Protein 7D5K (pdb70)

B-factor: mean 66.74, std 31.31, range [18.76, 143.34]

Structure (mmCIF, N/CA/C/O backbone):
data_7D5K
#
_entry.id   7D5K
#
loop_
_entity.id
_entity.type
_entity.pdbx_description
1 polymer 'Cellulose synthase'
2 branched beta-D-glucopyranose-(1-4)-beta-D-glucopyranose
#
loop_
_atom_site.group_PDB
_atom_site.id
_atom_site.type_symbol
_atom_site.label_atom_id
_atom_site.label_alt_id
_atom_site.label_comp_id
_atom_site.label_asym_id
_atom_site.label_entity_id
_atom_site.label_seq_id
_atom_site.pdbx_PDB_ins_code
_atom_site.Cartn_x
_atom_site.Cartn_y
_atom_site.Cartn_z
_atom_site.occupancy
_atom_site.B_iso_or_equiv
_atom_site.auth_seq_id
_atom_site.auth_comp_id
_atom_site.auth_asym_id
_atom_site.auth_atom_id
_atom_site.pdbx_PDB_model_num
ATOM 1 N N . ALA A 1 235 ? 200.90000 163.40900 169.39300 1.000 91.59344 235 ALA A N 1
ATOM 2 C CA . ALA A 1 235 ? 200.69800 164.70100 170.03800 1.000 91.59344 235 ALA A CA 1
ATOM 3 C C . ALA A 1 235 ? 200.72900 165.83400 169.01700 1.000 91.59344 235 ALA A C 1
ATOM 4 O O . ALA A 1 235 ? 200.09800 166.87300 169.21000 1.000 91.59344 235 ALA A O 1
ATOM 6 N N . ARG A 1 236 ? 201.46700 165.62800 167.93000 1.000 92.14770 236 ARG A N 1
ATOM 7 C CA . ARG A 1 236 ? 201.62800 166.64100 166.89700 1.000 92.14770 236 ARG A CA 1
ATOM 8 C C . ARG A 1 236 ? 200.80900 166.35600 165.64500 1.000 92.14770 236 ARG A C 1
ATOM 9 O O . ARG A 1 236 ? 201.05700 166.97900 164.60700 1.000 92.14770 236 ARG A O 1
ATOM 17 N N . GLN A 1 237 ? 199.85200 165.43500 165.71000 1.000 76.53278 237 GLN A N 1
ATOM 18 C CA . GLN A 1 237 ? 199.01700 165.16500 164.55300 1.000 76.53278 237 GLN A CA 1
ATOM 19 C C . GLN A 1 237 ? 198.07700 166.34300 164.30900 1.000 76.53278 237 GLN A C 1
ATOM 20 O O . GLN A 1 237 ? 197.71900 167.06700 165.24300 1.000 76.53278 237 GLN A O 1
ATOM 26 N N . PRO A 1 238 ? 197.67000 166.56800 163.06500 1.000 64.45878 238 PRO A N 1
ATOM 27 C CA . PRO A 1 238 ? 196.51600 167.43600 162.82000 1.000 64.45878 238 PRO A CA 1
ATOM 28 C C . PRO A 1 238 ? 195.24500 166.78300 163.34100 1.000 64.45878 238 PRO A C 1
ATOM 29 O O . PRO A 1 238 ? 195.11200 165.55900 163.39200 1.000 64.45878 238 PRO A O 1
ATOM 33 N N . LEU A 1 239 ? 194.29800 167.62500 163.73700 1.000 51.10405 239 LEU A N 1
ATOM 34 C CA . LEU A 1 239 ? 193.00800 167.14600 164.21200 1.000 51.10405 239 LEU A CA 1
ATOM 35 C C . LEU A 1 239 ? 191.99200 166.96300 163.09300 1.000 51.10405 239 LEU A C 1
ATOM 36 O O . LEU A 1 239 ? 190.81900 166.70500 163.37700 1.000 51.10405 239 LEU A O 1
ATOM 41 N N . SER A 1 240 ? 192.40900 167.09300 161.83600 1.000 47.92361 240 SER A N 1
ATOM 42 C CA . SER A 1 240 ? 191.54400 166.80800 160.69800 1.000 47.92361 240 SER A CA 1
ATOM 43 C C . SER A 1 240 ? 192.42400 166.58700 159.47700 1.000 47.92361 240 SER A C 1
ATOM 44 O O . SER A 1 240 ? 193.59300 166.97900 159.45400 1.000 47.92361 240 SER A O 1
ATOM 47 N N . ARG A 1 241 ? 191.85400 165.95000 158.45700 1.000 51.49749 241 ARG A N 1
ATOM 48 C CA . ARG A 1 241 ? 192.58300 165.76900 157.21300 1.000 51.49749 241 ARG A CA 1
ATOM 49 C C . ARG A 1 241 ? 191.62900 165.92900 156.03900 1.000 51.49749 241 ARG A C 1
ATOM 50 O O . ARG A 1 241 ? 190.47200 165.49100 156.08300 1.000 51.49749 241 ARG A O 1
ATOM 58 N N . LYS A 1 242 ? 192.14400 166.56500 154.98700 1.000 45.78756 242 LYS A N 1
ATOM 59 C CA . LYS A 1 242 ? 191.44100 166.78400 153.72800 1.000 45.78756 242 LYS A CA 1
ATOM 60 C C . LYS A 1 242 ? 191.88100 165.69700 152.75500 1.000 45.78756 242 LYS A C 1
ATOM 61 O O . LYS A 1 242 ? 193.02700 165.69000 152.29800 1.000 45.78756 242 LYS A O 1
ATOM 67 N N . VAL A 1 243 ? 190.97100 164.77700 152.44800 1.000 52.79875 243 VAL A N 1
ATOM 68 C CA . VAL A 1 243 ? 191.22500 163.70600 151.49000 1.000 52.79875 243 VAL A CA 1
ATOM 69 C C . VAL A 1 243 ? 190.67700 164.14700 150.13300 1.000 52.79875 243 VAL A C 1
ATOM 70 O O . VAL A 1 243 ? 189.47600 164.46500 150.03400 1.000 52.79875 243 VAL A O 1
ATOM 74 N N . PRO A 1 244 ? 191.50200 164.22000 149.09300 1.000 58.15656 244 PRO A N 1
ATOM 75 C CA . PRO A 1 244 ? 190.97500 164.46700 147.75200 1.000 58.15656 244 PRO A CA 1
ATOM 76 C C . PRO A 1 244 ? 190.18900 163.26600 147.25200 1.000 58.15656 244 PRO A C 1
ATOM 77 O O . PRO A 1 244 ? 190.38100 162.13200 147.69600 1.000 58.15656 244 PRO A O 1
ATOM 81 N N . ILE A 1 245 ? 189.27400 163.53800 146.31800 1.000 68.03326 245 ILE A N 1
ATOM 82 C CA . ILE A 1 245 ? 188.54000 162.45800 145.67700 1.000 68.03326 245 ILE A CA 1
ATOM 83 C C . ILE A 1 245 ? 189.53200 161.55100 144.95200 1.000 68.03326 245 ILE A C 1
ATOM 84 O O . ILE A 1 245 ? 190.57100 162.00300 144.45200 1.000 68.03326 245 ILE A O 1
ATOM 89 N N . ALA A 1 246 ? 189.22100 160.25500 144.91800 1.000 76.79599 246 ALA A N 1
ATOM 90 C CA . ALA A 1 246 ? 190.13200 159.27200 144.34500 1.000 76.79599 246 ALA A CA 1
ATOM 91 C C . ALA A 1 246 ? 190.49300 159.64000 142.91200 1.000 76.79599 246 ALA A C 1
ATOM 92 O O . ALA A 1 246 ? 189.62800 160.01400 142.11500 1.000 76.79599 246 ALA A O 1
ATOM 94 N N . SER A 1 247 ? 191.78700 159.53500 142.59100 1.000 82.28435 247 SER A N 1
ATOM 95 C CA . SER A 1 247 ? 192.27700 159.98700 141.29300 1.000 82.28435 247 SER A CA 1
ATOM 96 C C . SER A 1 247 ? 191.65800 159.20100 140.14500 1.000 82.28435 247 SER A C 1
ATOM 97 O O . SER A 1 247 ? 191.45500 159.75100 139.05600 1.000 82.28435 247 SER A O 1
ATOM 100 N N . SER A 1 248 ? 191.35700 157.92000 140.36200 1.000 85.54432 248 SER A N 1
ATOM 101 C CA . SER A 1 248 ? 190.75300 157.11600 139.30500 1.000 85.54432 248 SER A CA 1
ATOM 102 C C . SER A 1 248 ? 189.32700 157.56500 139.01000 1.000 85.54432 248 SER A C 1
ATOM 103 O O . SER A 1 248 ? 188.83800 157.40000 137.88600 1.000 85.54432 248 SER A O 1
ATOM 106 N N . LYS A 1 249 ? 188.64700 158.13500 140.00200 1.000 83.57340 249 LYS A N 1
ATOM 107 C CA . LYS A 1 249 ? 187.24200 158.50200 139.88100 1.000 83.57340 249 LYS A CA 1
ATOM 108 C C . LYS A 1 249 ? 187.02800 159.98600 139.59800 1.000 83.57340 249 LYS A C 1
ATOM 109 O O . LYS A 1 249 ? 185.94300 160.49900 139.89100 1.000 83.57340 249 LYS A O 1
ATOM 115 N N . ILE A 1 250 ? 188.01500 160.68500 139.04000 1.000 75.96019 250 ILE A N 1
ATOM 116 C CA . ILE A 1 250 ? 187.90900 162.13000 138.86600 1.000 75.96019 250 ILE A CA 1
ATOM 117 C C . ILE A 1 250 ? 188.56300 162.56900 137.56000 1.000 75.96019 250 ILE A C 1
ATOM 118 O O . ILE A 1 250 ? 188.09700 163.51000 136.90400 1.000 75.96019 250 ILE A O 1
ATOM 123 N N . ASN A 1 251 ? 189.64800 161.89700 137.17800 1.000 81.23187 251 ASN A N 1
ATOM 124 C CA . ASN A 1 251 ? 190.32400 162.23700 135.93000 1.000 81.23187 251 ASN A CA 1
ATOM 125 C C . ASN A 1 251 ? 189.44400 162.04500 134.70000 1.000 81.23187 251 ASN A C 1
ATOM 126 O O . ASN A 1 251 ? 189.46100 162.93100 133.82600 1.000 81.23187 251 ASN A O 1
ATOM 131 N N . PRO A 1 252 ? 188.69500 160.94400 134.54100 1.000 82.32302 252 PRO A N 1
ATOM 132 C CA . PRO A 1 252 ? 187.75400 160.88300 133.41000 1.000 82.32302 252 PRO A CA 1
ATOM 133 C C . PRO A 1 252 ? 186.72600 161.99800 133.43600 1.000 82.32302 252 PRO A C 1
ATOM 134 O O . PRO A 1 252 ? 186.34300 162.50700 132.37800 1.000 82.32302 252 PRO A O 1
ATOM 138 N N . TYR A 1 253 ? 186.27200 162.39600 134.62700 1.000 78.48802 253 TYR A N 1
ATOM 139 C CA . TYR A 1 253 ? 185.33800 163.51200 134.73900 1.000 78.48802 253 TYR A CA 1
ATOM 140 C C . TYR A 1 253 ? 185.94900 164.79900 134.19700 1.000 78.48802 253 TYR A C 1
ATOM 141 O O . TYR A 1 253 ? 185.31800 165.51700 133.40800 1.000 78.48802 253 TYR A O 1
ATOM 150 N N . ARG A 1 254 ? 187.19000 165.08900 134.58900 1.000 70.22939 254 ARG A N 1
ATOM 151 C CA . ARG A 1 254 ? 187.86800 166.28100 134.09100 1.000 70.22939 254 ARG A CA 1
ATOM 152 C C . ARG A 1 254 ? 188.07500 166.21400 132.58000 1.000 70.22939 254 ARG A C 1
ATOM 153 O O . ARG A 1 254 ? 187.88700 167.21500 131.87200 1.000 70.22939 254 ARG A O 1
ATOM 161 N N . MET A 1 255 ? 188.46100 165.04200 132.07000 1.000 78.24117 255 MET A N 1
ATOM 162 C CA . MET A 1 255 ? 188.68300 164.89700 130.63400 1.000 78.24117 255 MET A CA 1
ATOM 163 C C . MET A 1 255 ? 187.39100 165.09500 129.85000 1.000 78.24117 255 MET A C 1
ATOM 164 O O . MET A 1 255 ? 187.39400 165.72300 128.78500 1.000 78.24117 255 MET A O 1
ATOM 169 N N . VAL A 1 256 ? 186.27700 164.55900 130.35500 1.000 75.60066 256 VAL A N 1
ATOM 170 C CA . VAL A 1 256 ? 184.99500 164.75100 129.68500 1.000 75.60066 256 VAL A CA 1
ATOM 171 C C . VAL A 1 256 ? 184.58500 166.21700 129.72600 1.000 75.60066 256 VAL A C 1
ATOM 172 O O . VAL A 1 256 ? 184.01000 166.73700 128.76400 1.000 75.60066 256 VAL A O 1
ATOM 176 N N . ILE A 1 257 ? 184.87900 166.91100 130.82900 1.000 77.29158 257 ILE A N 1
ATOM 177 C CA . ILE A 1 257 ? 184.59200 168.34300 130.87500 1.000 77.29158 257 ILE A CA 1
ATOM 178 C C . ILE A 1 257 ? 185.37900 169.08500 129.79800 1.000 77.29158 257 ILE A C 1
ATOM 179 O O . ILE A 1 257 ? 184.83200 169.93900 129.08700 1.000 77.29158 257 ILE A O 1
ATOM 184 N N . VAL A 1 258 ? 186.66900 168.77100 129.65700 1.000 77.51977 258 VAL A N 1
ATOM 185 C CA . VAL A 1 258 ? 187.49000 169.44300 128.64900 1.000 77.51977 258 VAL A CA 1
ATOM 186 C C . VAL A 1 258 ? 186.97700 169.13800 127.24400 1.000 77.51977 258 VAL A C 1
ATOM 187 O O . VAL A 1 258 ? 186.88200 170.03000 126.38500 1.000 77.51977 258 VAL A O 1
ATOM 191 N N . ALA A 1 259 ? 186.64000 167.87100 126.98800 1.000 83.77740 259 ALA A N 1
ATOM 192 C CA . ALA A 1 259 ? 186.12900 167.48800 125.67600 1.000 83.77740 259 ALA A CA 1
ATOM 193 C C . ALA A 1 259 ? 184.81400 168.19200 125.37100 1.000 83.77740 259 ALA A C 1
ATOM 194 O O . ALA A 1 259 ? 184.58500 168.62900 124.23700 1.000 83.77740 259 ALA A O 1
ATOM 196 N N . ARG A 1 260 ? 183.93600 168.30600 126.36900 1.000 84.76934 260 ARG A N 1
ATOM 197 C CA . ARG A 1 260 ? 182.67500 169.01000 126.17400 1.000 84.76934 260 ARG A CA 1
ATOM 198 C C . ARG A 1 260 ? 182.91300 170.48300 125.88600 1.000 84.76934 260 ARG A C 1
ATOM 199 O O . ARG A 1 260 ? 182.21800 171.07900 125.05900 1.000 84.76934 260 ARG A O 1
ATOM 207 N N . LEU A 1 261 ? 183.89200 171.08900 126.56300 1.000 80.64698 261 LEU A N 1
ATOM 208 C CA . LEU A 1 261 ? 184.25800 172.47000 126.25900 1.000 80.64698 261 LEU A CA 1
ATOM 209 C C . LEU A 1 261 ? 184.66100 172.61900 124.79700 1.000 80.64698 261 LEU A C 1
ATOM 210 O O . LEU A 1 261 ? 184.17400 173.51300 124.09000 1.000 80.64698 261 LEU A O 1
ATOM 215 N N . LEU A 1 262 ? 185.54600 171.73700 124.32300 1.000 85.19182 262 LEU A N 1
ATOM 216 C CA . LEU A 1 262 ? 186.00600 171.83000 122.93800 1.000 85.19182 262 LEU A CA 1
ATOM 217 C C . LEU A 1 262 ? 184.86100 171.62200 121.95000 1.000 85.19182 262 LEU A C 1
ATOM 218 O O . LEU A 1 262 ? 184.73300 172.36500 120.96400 1.000 85.19182 262 LEU A O 1
ATOM 223 N N . ILE A 1 263 ? 184.01600 170.61800 122.19900 1.000 89.73851 263 ILE A N 1
ATOM 224 C CA . ILE A 1 263 ? 182.91100 170.32300 121.28800 1.000 89.73851 263 ILE A CA 1
ATOM 225 C C . ILE A 1 263 ? 181.92000 171.47900 121.26100 1.000 89.73851 263 ILE A C 1
ATOM 226 O O . ILE A 1 263 ? 181.41100 171.85800 120.20000 1.000 89.73851 263 ILE A O 1
ATOM 231 N N . LEU A 1 264 ? 181.62000 172.04800 122.43100 1.000 88.59602 264 LEU A N 1
ATOM 232 C CA . LEU A 1 264 ? 180.70500 173.18100 122.48900 1.000 88.59602 264 LEU A CA 1
ATOM 233 C C . LEU A 1 264 ? 181.26800 174.37700 121.73600 1.000 88.59602 264 LEU A C 1
ATOM 234 O O . LEU A 1 264 ? 180.53500 175.06300 121.01500 1.000 88.59602 264 LEU A O 1
ATOM 239 N N . ALA A 1 265 ? 182.57000 174.63800 121.88000 1.000 90.77482 265 ALA A N 1
ATOM 240 C CA . ALA A 1 265 ? 183.18100 175.74400 121.14900 1.000 90.77482 265 ALA A CA 1
ATOM 241 C C . ALA A 1 265 ? 183.08000 175.53100 119.64200 1.000 90.77482 265 ALA A C 1
ATOM 242 O O . ALA A 1 265 ? 182.72300 176.45100 118.89300 1.000 90.77482 265 ALA A O 1
ATOM 244 N N . PHE A 1 266 ? 183.38400 174.31500 119.17700 1.000 99.63542 266 PHE A N 1
ATOM 245 C CA . PHE A 1 266 ? 183.32000 174.04400 117.74100 1.000 99.63542 266 PHE A CA 1
ATOM 246 C C . PHE A 1 266 ? 181.89400 174.15200 117.21200 1.000 99.63542 266 PHE A C 1
ATOM 247 O O . PHE A 1 266 ? 181.66200 174.71800 116.13500 1.000 99.63542 266 PHE A O 1
ATOM 255 N N . PHE A 1 267 ? 180.92300 173.61800 117.95600 1.000 96.11599 267 PHE A N 1
ATOM 256 C CA . PHE A 1 267 ? 179.53100 173.69700 117.52700 1.000 96.11599 267 PHE A CA 1
ATOM 257 C C . PHE A 1 267 ? 179.04700 175.13900 117.50600 1.000 96.11599 267 PHE A C 1
ATOM 258 O O . PHE A 1 267 ? 178.27600 175.53600 116.62200 1.000 96.11599 267 PHE A O 1
ATOM 266 N N . LEU A 1 268 ? 179.48600 175.94100 118.47600 1.000 96.58755 268 LEU A N 1
ATOM 267 C CA . LEU A 1 268 ? 179.09400 177.34200 118.50500 1.000 96.58755 268 LEU A CA 1
ATOM 268 C C . LEU A 1 268 ? 179.68700 178.09100 117.31800 1.000 96.58755 268 LEU A C 1
ATOM 269 O O . LEU A 1 268 ? 179.02200 178.93900 116.71000 1.000 96.58755 268 LEU A O 1
ATOM 274 N N . ARG A 1 269 ? 180.93900 177.77700 116.96700 1.000 106.64306 269 ARG A N 1
ATOM 275 C CA . ARG A 1 269 ? 181.53800 178.34800 115.76400 1.000 106.64306 269 ARG A CA 1
ATOM 276 C C . ARG A 1 269 ? 180.73500 177.96400 114.52700 1.000 106.64306 269 ARG A C 1
ATOM 277 O O . ARG A 1 269 ? 180.49000 178.80100 113.64900 1.000 106.64306 269 ARG A O 1
ATOM 285 N N . TYR A 1 270 ? 180.32100 176.69700 114.44200 1.000 104.42295 270 TYR A N 1
ATOM 286 C CA . TYR A 1 270 ? 179.53300 176.25000 113.29700 1.000 104.42295 270 TYR A CA 1
ATOM 287 C C . TYR A 1 270 ? 178.21900 177.01700 113.20400 1.000 104.42295 270 TYR A C 1
ATOM 288 O O . TYR A 1 270 ? 177.80000 177.42300 112.11400 1.000 104.42295 270 TYR A O 1
ATOM 297 N N . ARG A 1 271 ? 177.55200 177.22000 114.34200 1.000 97.97386 271 ARG A N 1
ATOM 298 C CA . ARG A 1 271 ? 176.30700 177.98400 114.33300 1.000 97.97386 271 ARG A CA 1
ATOM 299 C C . ARG A 1 271 ? 176.54400 179.42600 113.90400 1.000 97.97386 271 ARG A C 1
ATOM 300 O O . ARG A 1 271 ? 175.75300 179.99200 113.14000 1.000 97.97386 271 ARG A O 1
ATOM 308 N N . ILE A 1 272 ? 177.62300 180.04100 114.39300 1.000 105.00980 272 ILE A N 1
ATOM 309 C CA . ILE A 1 272 ? 177.90600 181.43300 114.04900 1.000 105.00980 272 ILE A CA 1
ATOM 310 C C . ILE A 1 272 ? 178.16800 181.57100 112.55400 1.000 105.00980 272 ILE A C 1
ATOM 311 O O . ILE A 1 272 ? 177.66300 182.49000 111.89800 1.000 105.00980 272 ILE A O 1
ATOM 316 N N . LEU A 1 273 ? 178.96200 180.65500 111.99300 1.000 109.29918 273 LEU A N 1
ATOM 317 C CA . LEU A 1 273 ? 179.34300 180.76500 110.58700 1.000 109.29918 273 LEU A CA 1
ATOM 318 C C . LEU A 1 273 ? 178.13700 180.61000 109.66600 1.000 109.29918 273 LEU A C 1
ATOM 319 O O . LEU A 1 273 ? 177.99100 181.35300 108.68800 1.000 109.29918 273 LEU A O 1
ATOM 324 N N . ASN A 1 274 ? 177.26000 179.65300 109.96100 1.000 106.19408 274 ASN A N 1
ATOM 325 C CA . ASN A 1 274 ? 176.18100 179.29700 109.04600 1.000 106.19408 274 ASN A CA 1
ATOM 326 C C . ASN A 1 274 ? 174.98400 180.21600 109.25600 1.000 106.19408 274 ASN A C 1
ATOM 327 O O . ASN A 1 274 ? 174.44400 180.26400 110.36900 1.000 106.19408 274 ASN A O 1
ATOM 332 N N . PRO A 1 275 ? 174.53900 180.95300 108.23300 1.000 108.66337 275 PRO A N 1
ATOM 333 C CA . PRO A 1 275 ? 173.28400 181.70600 108.35700 1.000 108.66337 275 PRO A CA 1
ATOM 334 C C . PRO A 1 275 ? 172.07900 180.86100 107.97600 1.000 108.66337 275 PRO A C 1
ATOM 335 O O . PRO A 1 275 ? 172.16800 179.63000 107.94000 1.000 108.66337 275 PRO A O 1
ATOM 339 N N . VAL A 1 276 ? 170.94600 181.50500 107.69400 1.000 108.41016 276 VAL A N 1
ATOM 340 C CA . VAL A 1 276 ? 169.73000 180.79700 107.30200 1.000 108.41016 276 VAL A CA 1
ATOM 341 C C . VAL A 1 276 ? 169.11400 181.46200 106.07800 1.000 108.41016 276 VAL A C 1
ATOM 342 O O . VAL A 1 276 ? 168.52600 180.78700 105.22400 1.000 108.41016 276 VAL A O 1
ATOM 346 N N . HIS A 1 277 ? 169.22900 182.79000 105.99700 1.000 113.38084 277 HIS A N 1
ATOM 347 C CA . HIS A 1 277 ? 168.74100 183.58500 104.87100 1.000 113.38084 277 HIS A CA 1
ATOM 348 C C . HIS A 1 277 ? 167.21800 183.57700 104.76200 1.000 113.38084 277 HIS A C 1
ATOM 349 O O . HIS A 1 277 ? 166.60500 184.63100 104.56600 1.000 113.38084 277 HIS A O 1
ATOM 356 N N . ASP A 1 278 ? 166.60000 182.39700 104.87300 1.000 115.71245 278 ASP A N 1
ATOM 357 C CA . ASP A 1 278 ? 165.15000 182.30200 104.73100 1.000 115.71245 278 ASP A CA 1
ATOM 358 C C . ASP A 1 278 ? 164.43100 183.08900 105.82100 1.000 115.71245 278 ASP A C 1
ATOM 359 O O . ASP A 1 278 ? 163.45600 183.79800 105.54400 1.000 115.71245 278 ASP A O 1
ATOM 364 N N . ALA A 1 279 ? 164.89700 182.97700 107.06500 1.000 102.91643 279 ALA A N 1
ATOM 365 C CA . ALA A 1 279 ? 164.30200 183.71900 108.18100 1.000 102.91643 279 ALA A CA 1
ATOM 366 C C . ALA A 1 279 ? 165.37500 183.81100 109.27100 1.000 102.91643 279 ALA A C 1
ATOM 367 O O . ALA A 1 279 ? 165.66600 182.82600 109.94900 1.000 102.91643 279 ALA A O 1
ATOM 369 N N . ILE A 1 280 ? 165.94800 185.00700 109.42500 1.000 95.95770 280 ILE A N 1
ATOM 370 C CA . ILE A 1 280 ? 167.12500 185.15800 110.27600 1.000 95.95770 280 ILE A CA 1
ATOM 371 C C . ILE A 1 280 ? 166.74400 185.46500 111.71800 1.000 95.95770 280 ILE A C 1
ATOM 372 O O . ILE A 1 280 ? 167.56700 185.30900 112.62600 1.000 95.95770 280 ILE A O 1
ATOM 377 N N . GLY A 1 281 ? 165.51000 185.91300 111.95800 1.000 89.11816 281 GLY A N 1
ATOM 378 C CA . GLY A 1 281 ? 165.13400 186.30800 113.30900 1.000 89.11816 281 GLY A CA 1
ATOM 379 C C . GLY A 1 281 ? 165.13900 185.14900 114.28800 1.000 89.11816 281 GLY A C 1
ATOM 380 O O . GLY A 1 281 ? 165.72100 185.23500 115.37600 1.000 89.11816 281 GLY A O 1
ATOM 381 N N . LEU A 1 282 ? 164.48600 184.04500 113.91400 1.000 87.94096 282 LEU A N 1
ATOM 382 C CA . LEU A 1 282 ? 164.44600 182.87800 114.78900 1.000 87.94096 282 LEU A CA 1
ATOM 383 C C . LEU A 1 282 ? 165.84200 182.31000 115.00300 1.000 87.94096 282 LEU A C 1
ATOM 384 O O . LEU A 1 282 ? 166.19500 181.90900 116.11900 1.000 87.94096 282 LEU A O 1
ATOM 389 N N . TRP A 1 283 ? 166.64900 182.27000 113.94100 1.000 91.32388 283 TRP A N 1
ATOM 390 C CA . TRP A 1 283 ? 168.01500 181.77400 114.05600 1.000 91.32388 283 TRP A CA 1
ATOM 391 C C . TRP A 1 283 ? 168.83200 182.63100 115.01400 1.000 91.32388 283 TRP A C 1
ATOM 392 O O . TRP A 1 283 ? 169.57900 182.10900 115.84900 1.000 91.32388 283 TRP A O 1
ATOM 403 N N . LEU A 1 284 ? 168.70500 183.95600 114.90300 1.000 87.50100 284 LEU A N 1
ATOM 404 C CA . LEU A 1 284 ? 169.45000 184.84600 115.78600 1.000 87.50100 284 LEU A CA 1
ATOM 405 C C . LEU A 1 284 ? 169.01400 184.66800 117.23400 1.000 87.50100 284 LEU A C 1
ATOM 406 O O . LEU A 1 284 ? 169.85300 184.60600 118.14200 1.000 87.50100 284 LEU A O 1
ATOM 411 N N . THR A 1 285 ? 167.70400 184.56800 117.47000 1.000 88.93691 285 THR A N 1
ATOM 412 C CA . THR A 1 285 ? 167.22300 184.36200 118.83200 1.000 88.93691 285 THR A CA 1
ATOM 413 C C . THR A 1 285 ? 167.75400 183.05200 119.40400 1.000 88.93691 285 THR A C 1
ATOM 414 O O . THR A 1 285 ? 168.22900 183.00300 120.54700 1.000 88.93691 285 THR A O 1
ATOM 418 N N . SER A 1 286 ? 167.70700 181.98100 118.60600 1.000 85.54046 286 SER A N 1
ATOM 419 C CA . SER A 1 286 ? 168.17900 180.68300 119.07400 1.000 85.54046 286 SER A CA 1
ATOM 420 C C . SER A 1 286 ? 169.67600 180.68700 119.35500 1.000 85.54046 286 SER A C 1
ATOM 421 O O . SER A 1 286 ? 170.11500 180.12600 120.36800 1.000 85.54046 286 SER A O 1
ATOM 424 N N . VAL A 1 287 ? 170.47600 181.31100 118.48600 1.000 81.39329 287 VAL A N 1
ATOM 425 C CA . VAL A 1 287 ? 171.92000 181.30700 118.70700 1.000 81.39329 287 VAL A CA 1
ATOM 426 C C . VAL A 1 287 ? 172.26900 182.14400 119.93100 1.000 81.39329 287 VAL A C 1
ATOM 427 O O . VAL A 1 287 ? 173.16300 181.78600 120.70100 1.000 81.39329 287 VAL A O 1
ATOM 431 N N . ILE A 1 288 ? 171.56000 183.25700 120.14500 1.000 81.58821 288 ILE A N 1
ATOM 432 C CA . ILE A 1 288 ? 171.80500 184.05000 121.34900 1.000 81.58821 288 ILE A CA 1
ATOM 433 C C . ILE A 1 288 ? 171.46000 183.24800 122.59900 1.000 81.58821 288 ILE A C 1
ATOM 434 O O . ILE A 1 288 ? 172.21200 183.25100 123.58800 1.000 81.58821 288 ILE A O 1
ATOM 439 N N . CYS A 1 289 ? 170.32800 182.53900 122.57500 1.000 81.83294 289 CYS A N 1
ATOM 440 C CA . CYS A 1 289 ? 169.95300 181.71000 123.71500 1.000 81.83294 289 CYS A CA 1
ATOM 441 C C . CYS A 1 289 ? 171.01100 180.64800 123.99000 1.000 81.83294 289 CYS A C 1
ATOM 442 O O . CYS A 1 289 ? 171.36600 180.38900 125.14600 1.000 81.83294 289 CYS A O 1
ATOM 445 N N . GLU A 1 290 ? 171.53900 180.02900 122.93100 1.000 88.48940 290 GLU A N 1
ATOM 446 C CA . GLU A 1 290 ? 172.53000 178.97700 123.13100 1.000 88.48940 290 GLU A CA 1
ATOM 447 C C . GLU A 1 290 ? 173.87600 179.53600 123.59100 1.000 88.48940 290 GLU A C 1
ATOM 448 O O . GLU A 1 290 ? 174.57200 178.88300 124.37600 1.000 88.48940 290 GLU A O 1
ATOM 454 N N . ILE A 1 291 ? 174.25200 180.73900 123.14200 1.000 78.18889 291 ILE A N 1
ATOM 455 C CA . ILE A 1 291 ? 175.44200 181.39500 123.68700 1.000 78.18889 291 ILE A CA 1
ATOM 456 C C . ILE A 1 291 ? 175.28300 181.62300 125.18300 1.000 78.18889 291 ILE A C 1
ATOM 457 O O . ILE A 1 291 ? 176.20200 181.35900 125.97100 1.000 78.18889 291 ILE A O 1
ATOM 462 N N . TRP A 1 292 ? 174.12200 182.13400 125.59500 1.000 72.76734 292 TRP A N 1
ATOM 463 C CA . TRP A 1 292 ? 173.92300 182.39700 127.01600 1.000 72.76734 292 TRP A CA 1
ATOM 464 C C . TRP A 1 292 ? 173.93700 181.10000 127.81500 1.000 72.76734 292 TRP A C 1
ATOM 465 O O . TRP A 1 292 ? 174.49200 181.04500 128.92000 1.000 72.76734 292 TRP A O 1
ATOM 476 N N . PHE A 1 293 ? 173.34000 180.03900 127.26400 1.000 74.49543 293 PHE A N 1
ATOM 477 C CA . PHE A 1 293 ? 173.35800 178.74400 127.93600 1.000 74.49543 293 PHE A CA 1
ATOM 478 C C . PHE A 1 293 ? 174.78000 178.21100 128.07300 1.000 74.49543 293 PHE A C 1
ATOM 479 O O . PHE A 1 293 ? 175.14200 177.65000 129.11400 1.000 74.49543 293 PHE A O 1
ATOM 487 N N . ALA A 1 294 ? 175.59900 178.37100 127.03100 1.000 69.64123 294 ALA A N 1
ATOM 488 C CA . ALA A 1 294 ? 176.98800 177.92600 127.09900 1.000 69.64123 294 ALA A CA 1
ATOM 489 C C . ALA A 1 294 ? 177.76600 178.70000 128.15600 1.000 69.64123 294 ALA A C 1
ATOM 490 O O . ALA A 1 294 ? 178.56100 178.12100 128.90600 1.000 69.64123 294 ALA A O 1
ATOM 492 N N . PHE A 1 295 ? 177.55700 180.01800 128.22200 1.000 75.33663 295 PHE A N 1
ATOM 493 C CA . PHE A 1 295 ? 178.23600 180.81600 129.24100 1.000 75.33663 295 PHE A CA 1
ATOM 494 C C . PHE A 1 295 ? 177.81400 180.39400 130.64400 1.000 75.33663 295 PHE A C 1
ATOM 495 O O . PHE A 1 295 ? 178.65300 180.28400 131.55100 1.000 75.33663 295 PHE A O 1
ATOM 503 N N . SER A 1 296 ? 176.51600 180.14900 130.84100 1.000 68.26445 296 SER A N 1
ATOM 504 C CA . SER A 1 296 ? 176.04400 179.67300 132.13700 1.000 68.26445 296 SER A CA 1
ATOM 505 C C . SER A 1 296 ? 176.64500 178.31800 132.48200 1.000 68.26445 296 SER A C 1
ATOM 506 O O . SER A 1 296 ? 177.00000 178.07200 133.64100 1.000 68.26445 296 SER A O 1
ATOM 509 N N . TRP A 1 297 ? 176.76100 177.42700 131.49400 1.000 70.68852 297 TRP A N 1
ATOM 510 C CA . TRP A 1 297 ? 177.38500 176.13100 131.73600 1.000 70.68852 297 TRP A CA 1
ATOM 511 C C . TRP A 1 297 ? 178.83900 176.29100 132.15800 1.000 70.68852 297 TRP A C 1
ATOM 512 O O . TRP A 1 297 ? 179.30400 175.60900 133.07900 1.000 70.68852 297 TRP A O 1
ATOM 523 N N . ILE A 1 298 ? 179.57800 177.17600 131.48300 1.000 61.85046 298 ILE A N 1
ATOM 524 C CA . ILE A 1 298 ? 180.96300 177.43200 131.87500 1.000 61.85046 298 ILE A CA 1
ATOM 525 C C . ILE A 1 298 ? 181.01600 177.88900 133.32500 1.000 61.85046 298 ILE A C 1
ATOM 526 O O . ILE A 1 298 ? 181.75900 177.33500 134.14900 1.000 61.85046 298 ILE A O 1
ATOM 531 N N . LEU A 1 299 ? 180.19400 178.88700 133.66300 1.000 54.56498 299 LEU A N 1
ATOM 532 C CA . LEU A 1 299 ? 180.22300 179.45800 135.00500 1.000 54.56498 299 LEU A CA 1
ATOM 533 C C . LEU A 1 299 ? 179.88200 178.41500 136.06100 1.000 54.56498 299 LEU A C 1
ATOM 534 O O . LEU A 1 299 ? 180.47700 178.39900 137.14400 1.000 54.56498 299 LEU A O 1
ATOM 539 N N . ASP A 1 300 ? 178.92300 177.53600 135.76600 1.000 61.57621 300 ASP A N 1
ATOM 540 C CA . ASP A 1 300 ? 178.50500 176.55500 136.76200 1.000 61.57621 300 ASP A CA 1
ATOM 541 C C . ASP A 1 300 ? 179.51200 175.41900 136.90000 1.000 61.57621 300 ASP A C 1
ATOM 542 O O . ASP A 1 300 ? 179.76000 174.93800 138.01200 1.000 61.57621 300 ASP A O 1
ATOM 547 N N . GLN A 1 301 ? 180.10500 174.97300 135.79000 1.000 64.04685 301 GLN A N 1
ATOM 548 C CA . GLN A 1 301 ? 180.88900 173.74400 135.82800 1.000 64.04685 301 GLN A CA 1
ATOM 549 C C . GLN A 1 301 ? 182.36100 173.97700 136.14100 1.000 64.04685 301 GLN A C 1
ATOM 550 O O . GLN A 1 301 ? 183.00200 173.09100 136.71500 1.000 64.04685 301 GLN A O 1
ATOM 556 N N . PHE A 1 302 ? 182.92300 175.12800 135.77100 1.000 59.90810 302 PHE A N 1
ATOM 557 C CA . PHE A 1 302 ? 184.35000 175.33300 135.99300 1.000 59.90810 302 PHE A CA 1
ATOM 558 C C . PHE A 1 302 ? 184.79300 175.21700 137.45400 1.000 59.90810 302 PHE A C 1
ATOM 559 O O . PHE A 1 302 ? 185.84300 174.59400 137.68900 1.000 59.90810 302 PHE A O 1
ATOM 567 N N . PRO A 1 303 ? 184.08200 175.76300 138.46100 1.000 53.54522 303 PRO A N 1
ATOM 568 C CA . PRO A 1 303 ? 184.59100 175.65900 139.83800 1.000 53.54522 303 PRO A CA 1
ATOM 569 C C . PRO A 1 303 ? 184.39700 174.29200 140.48000 1.000 53.54522 303 PRO A C 1
ATOM 570 O O . PRO A 1 303 ? 184.41800 174.18300 141.70900 1.000 53.54522 303 PRO A O 1
ATOM 574 N N . LYS A 1 304 ? 184.20500 173.24500 139.67800 1.000 57.01407 304 LYS A N 1
ATOM 575 C CA . LYS A 1 304 ? 184.10600 171.89100 140.20700 1.000 57.01407 304 LYS A CA 1
ATOM 576 C C . LYS A 1 304 ? 185.41800 171.12200 140.14100 1.000 57.01407 304 LYS A C 1
ATOM 577 O O . LYS A 1 304 ? 185.43600 169.93500 140.48100 1.000 57.01407 304 LYS A O 1
ATOM 583 N N . TRP A 1 305 ? 186.50400 171.75800 139.70500 1.000 63.20039 305 TRP A N 1
ATOM 584 C CA . TRP A 1 305 ? 187.80800 171.10900 139.66100 1.000 63.20039 305 TRP A CA 1
ATOM 585 C C . TRP A 1 305 ? 188.28300 170.82400 141.08200 1.000 63.20039 305 TRP A C 1
ATOM 586 O O . TRP A 1 305 ? 188.01300 171.60600 141.99900 1.000 63.20039 305 TRP A O 1
ATOM 597 N N . PHE A 1 306 ? 188.99400 169.71200 141.26500 1.000 58.06226 306 PHE A N 1
ATOM 598 C CA . PHE A 1 306 ? 189.45900 169.17200 142.54300 1.000 58.06226 306 PHE A CA 1
ATOM 599 C C . PHE A 1 306 ? 188.43000 169.30700 143.66800 1.000 58.06226 306 PHE A C 1
ATOM 600 O O . PHE A 1 306 ? 188.59900 170.10800 144.59400 1.000 58.06226 306 PHE A O 1
ATOM 608 N N . PRO A 1 307 ? 187.35000 168.53200 143.62800 1.000 55.53921 307 PRO A N 1
ATOM 609 C CA . PRO A 1 307 ? 186.52500 168.36100 144.82500 1.000 55.53921 307 PRO A CA 1
ATOM 610 C C . PRO A 1 307 ? 187.27200 167.58200 145.89300 1.000 55.53921 307 PRO A C 1
ATOM 611 O O . PRO A 1 307 ? 188.14800 166.76200 145.60700 1.000 55.53921 307 PRO A O 1
ATOM 615 N N . ILE A 1 308 ? 186.91200 167.85900 147.14600 1.000 46.55228 308 ILE A N 1
ATOM 616 C CA . ILE A 1 308 ? 187.58700 167.31300 148.31600 1.000 46.55228 308 ILE A CA 1
ATOM 617 C C . ILE A 1 308 ? 186.53800 166.83500 149.31200 1.000 46.55228 308 ILE A C 1
ATOM 618 O O . ILE A 1 308 ? 185.35700 167.17200 149.21700 1.000 46.55228 308 ILE A O 1
ATOM 623 N N . ASP A 1 309 ? 186.99100 166.04000 150.27800 1.000 52.21454 309 ASP A N 1
ATOM 624 C CA . ASP A 1 309 ? 186.22200 165.68200 151.45800 1.000 52.21454 309 ASP A CA 1
ATOM 625 C C . ASP A 1 309 ? 187.13100 165.85700 152.66000 1.000 52.21454 309 ASP A C 1
ATOM 626 O O . ASP A 1 309 ? 188.35400 165.86400 152.53800 1.000 52.21454 309 ASP A O 1
ATOM 631 N N . ARG A 1 310 ? 186.52600 166.02800 153.82600 1.000 44.02983 310 ARG A N 1
ATOM 632 C CA . ARG A 1 310 ? 187.26800 166.24200 155.05500 1.000 44.02983 310 ARG A CA 1
ATOM 633 C C . ARG A 1 310 ? 186.77800 165.27600 156.12200 1.000 44.02983 310 ARG A C 1
ATOM 634 O O . ARG A 1 310 ? 185.57600 165.03700 156.26400 1.000 44.02983 310 ARG A O 1
ATOM 642 N N . GLU A 1 311 ? 187.72300 164.71100 156.87200 1.000 52.56719 311 GLU A N 1
ATOM 643 C CA . GLU A 1 311 ? 187.37100 163.83800 157.98500 1.000 52.56719 311 GLU A CA 1
ATOM 644 C C . GLU A 1 311 ? 188.23000 164.18800 159.18900 1.000 52.56719 311 GLU A C 1
ATOM 645 O O . GLU A 1 311 ? 189.42000 164.48900 159.05200 1.000 52.56719 311 GLU A O 1
ATOM 651 N N . THR A 1 312 ? 187.60700 164.16200 160.36000 1.000 48.52012 312 THR A N 1
ATOM 652 C CA . THR A 1 312 ? 188.16000 164.72200 161.58200 1.000 48.52012 312 THR A CA 1
ATOM 653 C C . THR A 1 312 ? 188.44100 163.63900 162.61300 1.000 48.52012 312 THR A C 1
ATOM 654 O O . THR A 1 312 ? 187.89400 162.53500 162.55100 1.000 48.52012 312 THR A O 1
ATOM 658 N N . TYR A 1 313 ? 189.28800 163.98300 163.57800 1.000 55.46844 313 TYR A N 1
ATOM 659 C CA . TYR A 1 313 ? 189.74700 163.08000 164.63100 1.000 55.46844 313 TYR A CA 1
ATOM 660 C C . TYR A 1 313 ? 189.45100 163.72100 165.98500 1.000 55.46844 313 TYR A C 1
ATOM 661 O O . TYR A 1 313 ? 190.27600 164.46000 166.52800 1.000 55.46844 313 TYR A O 1
ATOM 670 N N . LEU A 1 314 ? 188.26600 163.43100 166.53100 1.000 60.51782 314 LEU A N 1
ATOM 671 C CA . LEU A 1 314 ? 187.88200 163.99300 167.82400 1.000 60.51782 314 LEU A CA 1
ATOM 672 C C . LEU A 1 314 ? 188.74300 163.43700 168.95200 1.000 60.51782 314 LEU A C 1
ATOM 673 O O . LEU A 1 314 ? 188.90400 164.08300 169.99600 1.000 60.51782 314 LEU A O 1
ATOM 678 N N . ASP A 1 315 ? 189.28700 162.23100 168.76700 1.000 72.70324 315 ASP A N 1
ATOM 679 C CA . ASP A 1 315 ? 190.06400 161.59600 169.82500 1.000 72.70324 315 ASP A CA 1
ATOM 680 C C . ASP A 1 315 ? 191.28700 162.42800 170.18500 1.000 72.70324 315 ASP A C 1
ATOM 681 O O . ASP A 1 315 ? 191.56500 162.65900 171.36800 1.000 72.70324 315 ASP A O 1
ATOM 686 N N . ARG A 1 316 ? 192.01800 162.90900 169.17700 1.000 67.69181 316 ARG A N 1
ATOM 687 C CA . ARG A 1 316 ? 193.17300 163.75600 169.44300 1.000 67.69181 316 ARG A CA 1
ATOM 688 C C . ARG A 1 316 ? 192.76400 165.06000 170.11400 1.000 67.69181 316 ARG A C 1
ATOM 689 O O . ARG A 1 316 ? 193.47100 165.54500 171.00300 1.000 67.69181 316 ARG A O 1
ATOM 697 N N . LEU A 1 317 ? 191.63200 165.63700 169.70500 1.000 59.86613 317 LEU A N 1
ATOM 698 C CA . LEU A 1 317 ? 191.15200 166.86400 170.33300 1.000 59.86613 317 LEU A CA 1
ATOM 699 C C . LEU A 1 317 ? 190.91000 166.65800 171.82100 1.000 59.86613 317 LEU A C 1
ATOM 700 O O . LEU A 1 317 ? 191.40500 167.42400 172.65800 1.000 59.86613 317 LEU A O 1
ATOM 705 N N . SER A 1 318 ? 190.15500 165.61400 172.17000 1.000 68.03341 318 SER A N 1
ATOM 706 C CA . SER A 1 318 ? 189.88700 165.34500 173.57800 1.000 68.03341 318 SER A CA 1
ATOM 707 C C . SER A 1 318 ? 191.15600 164.97600 174.33300 1.000 68.03341 318 SER A C 1
ATOM 708 O O . SER A 1 318 ? 191.25800 165.24500 175.53500 1.000 68.03341 318 SER A O 1
ATOM 711 N N . LEU A 1 319 ? 192.12800 164.36400 173.65700 1.000 68.13636 319 LEU A N 1
ATOM 712 C CA . LEU A 1 319 ? 193.34200 163.94100 174.34500 1.000 68.13636 319 LEU A CA 1
ATOM 713 C C . LEU A 1 319 ? 194.25300 165.13000 174.62900 1.000 68.13636 319 LEU A C 1
ATOM 714 O O . LEU A 1 319 ? 194.95000 165.16000 175.65000 1.000 68.13636 319 LEU A O 1
ATOM 719 N N . ARG A 1 320 ? 194.26200 166.12600 173.73900 1.000 64.94105 320 ARG A N 1
ATOM 720 C CA . ARG A 1 320 ? 195.23400 167.20200 173.90100 1.000 64.94105 320 ARG A CA 1
ATOM 721 C C . ARG A 1 320 ? 194.64100 168.41000 174.62100 1.000 64.94105 320 ARG A C 1
ATOM 722 O O . ARG A 1 320 ? 195.37500 169.15100 175.28400 1.000 64.94105 320 ARG A O 1
ATOM 730 N N . TYR A 1 321 ? 193.33100 168.63900 174.51200 1.000 60.02387 321 TYR A N 1
ATOM 731 C CA . TYR A 1 321 ? 192.70800 169.74000 175.24400 1.000 60.02387 321 TYR A CA 1
ATOM 732 C C . TYR A 1 321 ? 191.98300 169.30800 176.50900 1.000 60.02387 321 TYR A C 1
ATOM 733 O O . TYR A 1 321 ? 192.02500 170.02800 177.50900 1.000 60.02387 321 TYR A O 1
ATOM 742 N N . GLU A 1 322 ? 191.31400 168.15700 176.49700 1.000 71.79083 322 GLU A N 1
ATOM 743 C CA . GLU A 1 322 ? 190.58000 167.70000 177.67000 1.000 71.79083 322 GLU A CA 1
ATOM 744 C C . GLU A 1 322 ? 191.42200 166.73500 178.49400 1.000 71.79083 322 GLU A C 1
ATOM 745 O O . GLU A 1 322 ? 190.88300 165.85200 179.16900 1.000 71.79083 322 GLU A O 1
ATOM 751 N N . ARG A 1 323 ? 192.74200 166.89700 178.44300 1.000 79.06781 323 ARG A N 1
ATOM 752 C CA . ARG A 1 323 ? 193.63700 166.01500 179.18000 1.000 79.06781 323 ARG A CA 1
ATOM 753 C C . ARG A 1 323 ? 193.42300 166.16500 180.68300 1.000 79.06781 323 ARG A C 1
ATOM 754 O O . ARG A 1 323 ? 193.33100 167.28000 181.20500 1.000 79.06781 323 ARG A O 1
ATOM 762 N N . GLU A 1 324 ? 193.32000 165.02900 181.36700 1.000 87.91000 324 GLU A N 1
ATOM 763 C CA . GLU A 1 324 ? 192.91700 165.00400 182.76500 1.000 87.91000 324 GLU A CA 1
ATOM 764 C C . GLU A 1 324 ? 194.01800 165.58400 183.65000 1.000 87.91000 324 GLU A C 1
ATOM 765 O O . GLU A 1 324 ? 195.21200 165.40200 183.39700 1.000 87.91000 324 GLU A O 1
ATOM 771 N N . GLY A 1 325 ? 193.60200 166.29500 184.69700 1.000 83.74945 325 GLY A N 1
ATOM 772 C CA . GLY A 1 325 ? 194.51600 166.89900 185.64100 1.000 83.74945 325 GLY A CA 1
ATOM 773 C C . GLY A 1 325 ? 194.67200 168.39700 185.51800 1.000 83.74945 325 GLY A C 1
ATOM 774 O O . GLY A 1 325 ? 195.36000 169.00200 186.35100 1.000 83.74945 325 GLY A O 1
ATOM 775 N N . GLU A 1 326 ? 194.06000 169.01400 184.51400 1.000 82.02154 326 GLU A N 1
ATOM 776 C CA . GLU A 1 326 ? 194.12900 170.44600 184.28700 1.000 82.02154 326 GLU A CA 1
ATOM 777 C C . GLU A 1 326 ? 192.73400 170.98500 184.01000 1.000 82.02154 326 GLU A C 1
ATOM 778 O O . GLU A 1 326 ? 191.84200 170.22800 183.61400 1.000 82.02154 326 GLU A O 1
ATOM 784 N N . PRO A 1 327 ? 192.51100 172.28100 184.22700 1.000 68.34230 327 PRO A N 1
ATOM 785 C CA . PRO A 1 327 ? 191.22700 172.87400 183.83600 1.000 68.34230 327 PRO A CA 1
ATOM 786 C C . PRO A 1 327 ? 190.99900 172.73800 182.33800 1.000 68.34230 327 PRO A C 1
ATOM 787 O O . PRO A 1 327 ? 191.93700 172.79900 181.54000 1.000 68.34230 327 PRO A O 1
ATOM 791 N N . ASN A 1 328 ? 189.73900 172.53900 181.96200 1.000 51.66198 328 ASN A N 1
ATOM 792 C CA . ASN A 1 328 ? 189.39500 172.34100 180.56200 1.000 51.66198 328 ASN A CA 1
ATOM 793 C C . ASN A 1 328 ? 189.70200 173.59600 179.75300 1.000 51.66198 328 ASN A C 1
ATOM 794 O O . ASN A 1 328 ? 189.44600 174.72200 180.18700 1.000 51.66198 328 ASN A O 1
ATOM 799 N N . MET A 1 329 ? 190.25500 173.39000 178.55600 1.000 49.67175 329 MET A N 1
ATOM 800 C CA . MET A 1 329 ? 190.73400 174.48900 177.73200 1.000 49.67175 329 MET A CA 1
ATOM 801 C C . MET A 1 329 ? 190.01900 174.63000 176.39500 1.000 49.67175 329 MET A C 1
ATOM 802 O O . MET A 1 329 ? 190.51300 175.36000 175.53000 1.000 49.67175 329 MET A O 1
ATOM 807 N N . LEU A 1 330 ? 188.88900 173.95700 176.19300 1.000 41.23409 330 LEU A N 1
ATOM 808 C CA . LEU A 1 330 ? 188.13500 174.13900 174.96000 1.000 41.23409 330 LEU A CA 1
ATOM 809 C C . LEU A 1 330 ? 187.58400 175.55900 174.88400 1.000 41.23409 330 LEU A C 1
ATOM 810 O O . LEU A 1 330 ? 187.16900 176.13600 175.89200 1.000 41.23409 330 LEU A O 1
ATOM 815 N N . ALA A 1 331 ? 187.59200 176.12800 173.67900 1.000 37.09136 331 ALA A N 1
ATOM 816 C CA . ALA A 1 331 ? 187.17600 177.51000 173.50400 1.000 37.09136 331 ALA A CA 1
ATOM 817 C C . ALA A 1 331 ? 185.65800 177.65000 173.62100 1.000 37.09136 331 ALA A C 1
ATOM 818 O O . ALA A 1 331 ? 184.90800 176.84200 173.06700 1.000 37.09136 331 ALA A O 1
ATOM 820 N N . PRO A 1 332 ? 185.18500 178.67600 174.32400 1.000 29.12867 332 PRO A N 1
ATOM 821 C CA . PRO A 1 332 ? 183.74200 178.83300 174.53800 1.000 29.12867 332 PRO A CA 1
ATOM 822 C C . PRO A 1 332 ? 183.01400 179.31500 173.29300 1.000 29.12867 332 PRO A C 1
ATOM 823 O O . PRO A 1 332 ? 183.61200 179.84200 172.35300 1.000 29.12867 332 PRO A O 1
ATOM 827 N N . VAL A 1 333 ? 181.69300 179.11800 173.29900 1.000 28.75183 333 VAL A N 1
ATOM 828 C CA . VAL A 1 333 ? 180.82100 179.57400 172.22400 1.000 28.75183 333 VAL A CA 1
ATOM 829 C C . VAL A 1 333 ? 179.56500 180.20700 172.80300 1.000 28.75183 333 VAL A C 1
ATOM 830 O O . VAL A 1 333 ? 179.22100 180.02200 173.97200 1.000 28.75183 333 VAL A O 1
ATOM 834 N N . ASP A 1 334 ? 178.88100 180.96500 171.95100 1.000 34.53956 334 ASP A N 1
ATOM 835 C CA . ASP A 1 334 ? 177.51200 181.39600 172.17800 1.000 34.53956 334 ASP A CA 1
ATOM 836 C C . ASP A 1 334 ? 176.67100 180.96700 170.98500 1.000 34.53956 334 ASP A C 1
ATOM 837 O O . ASP A 1 334 ? 177.14200 180.98400 169.84300 1.000 34.53956 334 ASP A O 1
ATOM 842 N N . ILE A 1 335 ? 175.43200 180.57100 171.25200 1.000 34.84955 335 ILE A N 1
ATOM 843 C CA . ILE A 1 335 ? 174.50700 180.14100 170.21300 1.000 34.84955 335 ILE A CA 1
ATOM 844 C C . ILE A 1 335 ? 173.41200 181.18900 170.08600 1.000 34.84955 335 ILE A C 1
ATOM 845 O O . ILE A 1 335 ? 172.97400 181.75800 171.08800 1.000 34.84955 335 ILE A O 1
ATOM 850 N N . PHE A 1 336 ? 173.01000 181.47700 168.84900 1.000 48.07248 336 PHE A N 1
ATOM 851 C CA . PHE A 1 336 ? 172.07700 182.55500 168.53100 1.000 48.07248 336 PHE A CA 1
ATOM 852 C C . PHE A 1 336 ? 170.82800 181.96000 167.89500 1.000 48.07248 336 PHE A C 1
ATOM 853 O O . PHE A 1 336 ? 170.89200 181.41100 166.79000 1.000 48.07248 336 PHE A O 1
ATOM 861 N N . VAL A 1 337 ? 169.68900 182.09300 168.57000 1.000 39.20138 337 VAL A N 1
ATOM 862 C CA . VAL A 1 337 ? 168.40200 181.66200 168.03900 1.000 39.20138 337 VAL A CA 1
ATOM 863 C C . VAL A 1 337 ? 167.52200 182.89200 167.87600 1.000 39.20138 337 VAL A C 1
ATOM 864 O O . VAL A 1 337 ? 167.28800 183.62800 168.84200 1.000 39.20138 337 VAL A O 1
ATOM 868 N N . SER A 1 338 ? 167.03500 183.11500 166.65900 1.000 38.78167 338 SER A N 1
ATOM 869 C CA . SER A 1 338 ? 166.21900 184.28000 166.34100 1.000 38.78167 338 SER A CA 1
ATOM 870 C C . SER A 1 338 ? 164.78100 183.83400 166.11500 1.000 38.78167 338 SER A C 1
ATOM 871 O O . SER A 1 338 ? 164.50900 183.04800 165.20100 1.000 38.78167 338 SER A O 1
ATOM 874 N N . THR A 1 339 ? 163.86900 184.33800 166.94200 1.000 48.43230 339 THR A N 1
ATOM 875 C CA . THR A 1 339 ? 162.44800 184.03600 166.84300 1.000 48.43230 339 THR A CA 1
ATOM 876 C C . THR A 1 339 ? 161.70700 185.29200 166.41100 1.000 48.43230 339 THR A C 1
ATOM 877 O O . THR A 1 339 ? 161.90300 186.36400 166.99300 1.000 48.43230 339 THR A O 1
ATOM 881 N N . VAL A 1 340 ? 160.85900 185.15900 165.39200 1.000 60.51402 340 VAL A N 1
ATOM 882 C CA . VAL A 1 340 ? 160.15900 186.30500 164.82400 1.000 60.51402 340 VAL A CA 1
ATOM 883 C C . VAL A 1 340 ? 158.81900 186.50500 165.51900 1.000 60.51402 340 VAL A C 1
ATOM 884 O O . VAL A 1 340 ? 158.59900 187.51900 166.19000 1.000 60.51402 340 VAL A O 1
ATOM 888 N N . ASP A 1 341 ? 157.91400 185.53800 165.36100 1.000 74.10391 341 ASP A N 1
ATOM 889 C CA . ASP A 1 341 ? 156.53500 185.67900 165.79000 1.000 74.10391 341 ASP A CA 1
ATOM 890 C C . ASP A 1 341 ? 156.00600 184.28900 166.10700 1.000 74.10391 341 ASP A C 1
ATOM 891 O O . ASP A 1 341 ? 156.08300 183.40000 165.24500 1.000 74.10391 341 ASP A O 1
ATOM 896 N N . PRO A 1 342 ? 155.47400 184.06200 167.31300 1.000 67.62529 342 PRO A N 1
ATOM 897 C CA . PRO A 1 342 ? 154.93400 182.73000 167.63200 1.000 67.62529 342 PRO A CA 1
ATOM 898 C C . PRO A 1 342 ? 153.72300 182.33700 166.80100 1.000 67.62529 342 PRO A C 1
ATOM 899 O O . PRO A 1 342 ? 153.38000 181.14900 166.77500 1.000 67.62529 342 PRO A O 1
ATOM 903 N N . MET A 1 343 ? 153.06100 183.28400 166.13300 1.000 79.83180 343 MET A N 1
ATOM 904 C CA . MET A 1 343 ? 151.85900 182.94300 165.37700 1.000 79.83180 343 MET A CA 1
ATOM 905 C C . MET A 1 343 ? 152.16400 182.06000 164.17100 1.000 79.83180 343 MET A C 1
ATOM 906 O O . MET A 1 343 ? 151.30000 181.28500 163.74500 1.000 79.83180 343 MET A O 1
ATOM 911 N N . LYS A 1 344 ? 153.37100 182.15200 163.61200 1.000 72.21140 344 LYS A N 1
ATOM 912 C CA . LYS A 1 344 ? 153.77400 181.27700 162.51500 1.000 72.21140 344 LYS A CA 1
ATOM 913 C C . LYS A 1 344 ? 154.74000 180.18500 162.95000 1.000 72.21140 344 LYS A C 1
ATOM 914 O O . LYS A 1 344 ? 154.80400 179.13500 162.30300 1.000 72.21140 344 LYS A O 1
ATOM 920 N N . GLU A 1 345 ? 155.48500 180.40700 164.03100 1.000 62.20899 345 GLU A N 1
ATOM 921 C CA . GLU A 1 345 ? 156.39300 179.40700 164.59500 1.000 62.20899 345 GLU A CA 1
ATOM 922 C C . GLU A 1 345 ? 155.88200 179.01200 165.97200 1.000 62.20899 345 GLU A C 1
ATOM 923 O O . GLU A 1 345 ? 156.03900 179.78100 166.93800 1.000 62.20899 345 GLU A O 1
ATOM 929 N N . PRO A 1 346 ? 155.28000 177.83300 166.11700 1.000 42.64283 346 PRO A N 1
ATOM 930 C CA . PRO A 1 346 ? 154.68600 177.47000 167.40000 1.000 42.64283 346 PRO A CA 1
ATOM 931 C C . PRO A 1 346 ? 155.73500 177.42300 168.49000 1.000 42.64283 346 PRO A C 1
ATOM 932 O O . PRO A 1 346 ? 156.91500 177.11800 168.23100 1.000 42.64283 346 PRO A O 1
ATOM 936 N N . PRO A 1 347 ? 155.35500 177.73400 169.73300 1.000 34.74610 347 PRO A N 1
ATOM 937 C CA . PRO A 1 347 ? 156.33900 177.71400 170.82700 1.000 34.74610 347 PRO A CA 1
ATOM 938 C C . PRO A 1 347 ? 156.98300 176.35700 171.04900 1.000 34.74610 347 PRO A C 1
ATOM 939 O O . PRO A 1 347 ? 158.12400 176.29700 171.52400 1.000 34.74610 347 PRO A O 1
ATOM 943 N N . LEU A 1 348 ? 156.28600 175.26400 170.73100 1.000 34.00304 348 LEU A N 1
ATOM 944 C CA . LEU A 1 348 ? 156.85400 173.93600 170.94200 1.000 34.00304 348 LEU A CA 1
ATOM 945 C C . LEU A 1 348 ? 158.07200 173.70200 170.05500 1.000 34.00304 348 LEU A C 1
ATOM 946 O O . LEU A 1 348 ? 159.06000 173.09900 170.49300 1.000 34.00304 348 LEU A O 1
ATOM 951 N N . VAL A 1 349 ? 158.01900 174.16800 168.80600 1.000 32.29552 349 VAL A N 1
ATOM 952 C CA . VAL A 1 349 ? 159.15300 174.00100 167.90000 1.000 32.29552 349 VAL A CA 1
ATOM 953 C C . VAL A 1 349 ? 160.37200 174.74900 168.42400 1.000 32.29552 349 VAL A C 1
ATOM 954 O O . VAL A 1 349 ? 161.49600 174.23100 168.39900 1.000 32.29552 349 VAL A O 1
ATOM 958 N N . THR A 1 350 ? 160.17300 175.97900 168.90300 1.000 31.47384 350 THR A N 1
ATOM 959 C CA . THR A 1 350 ? 161.27800 176.74100 169.47500 1.000 31.47384 350 THR A CA 1
ATOM 960 C C . THR A 1 350 ? 161.81400 176.07500 170.73700 1.000 31.47384 350 THR A C 1
ATOM 961 O O . THR A 1 350 ? 163.03200 176.03100 170.95700 1.000 31.47384 350 THR A O 1
ATOM 965 N N . ALA A 1 351 ? 160.91800 175.55500 171.58000 1.000 26.77965 351 ALA A N 1
ATOM 966 C CA . ALA A 1 351 ? 161.34700 174.87200 172.79400 1.000 26.77965 351 ALA A CA 1
ATOM 967 C C . ALA A 1 351 ? 162.16700 173.63200 172.47600 1.000 26.77965 351 ALA A C 1
ATOM 968 O O . ALA A 1 351 ? 163.10600 173.30900 173.21100 1.000 26.77965 351 ALA A O 1
ATOM 970 N N . ASN A 1 352 ? 161.82800 172.92500 171.39600 1.000 26.21246 352 ASN A N 1
ATOM 971 C CA . ASN A 1 352 ? 162.63200 171.77600 170.98900 1.000 26.21246 352 ASN A CA 1
ATOM 972 C C . ASN A 1 352 ? 164.06000 172.19500 170.65700 1.000 26.21246 352 ASN A C 1
ATOM 973 O O . ASN A 1 352 ? 165.02100 171.53700 171.07500 1.000 26.21246 352 ASN A O 1
ATOM 978 N N . THR A 1 353 ? 164.21700 173.29100 169.91000 1.000 25.17734 353 THR A N 1
ATOM 979 C CA . THR A 1 353 ? 165.55100 173.78200 169.58200 1.000 25.17734 353 THR A CA 1
ATOM 980 C C . THR A 1 353 ? 166.30800 174.20000 170.83600 1.000 25.17734 353 THR A C 1
ATOM 981 O O . THR A 1 353 ? 167.49900 173.89900 170.98300 1.000 25.17734 353 THR A O 1
ATOM 985 N N . VAL A 1 354 ? 165.62800 174.89000 171.75500 1.000 23.83872 354 VAL A N 1
ATOM 986 C CA . VAL A 1 354 ? 166.28300 175.32300 172.98900 1.000 23.83872 354 VAL A CA 1
ATOM 987 C C . VAL A 1 354 ? 166.74400 174.12000 173.80200 1.000 23.83872 354 VAL A C 1
ATOM 988 O O . VAL A 1 354 ? 167.85900 174.10400 174.33800 1.000 23.83872 354 VAL A O 1
ATOM 992 N N . LEU A 1 355 ? 165.89600 173.09400 173.90900 1.000 23.56541 355 LEU A N 1
ATOM 993 C CA . LEU A 1 355 ? 166.26000 171.90600 174.67300 1.000 23.56541 355 LEU A CA 1
ATOM 994 C C . LEU A 1 355 ? 167.41400 171.15500 174.02100 1.000 23.56541 355 LEU A C 1
ATOM 995 O O . LEU A 1 355 ? 168.32400 170.68200 174.71400 1.000 23.56541 355 LEU A O 1
ATOM 1000 N N . SER A 1 356 ? 167.39700 171.03500 172.69000 1.000 23.59532 356 SER A N 1
ATOM 1001 C CA . SER A 1 356 ? 168.50000 170.37600 171.99800 1.000 23.59532 356 SER A CA 1
ATOM 1002 C C . SER A 1 356 ? 169.80600 171.13400 172.18400 1.000 23.59532 356 SER A C 1
ATOM 1003 O O . SER A 1 356 ? 170.86800 170.51500 172.31400 1.000 23.59532 356 SER A O 1
ATOM 1006 N N . ILE A 1 357 ? 169.75000 172.46700 172.18800 1.000 22.35501 357 ILE A N 1
ATOM 1007 C CA . ILE A 1 357 ? 170.94700 173.25900 172.45500 1.000 22.35501 357 ILE A CA 1
ATOM 1008 C C . ILE A 1 357 ? 171.43100 173.03700 173.88300 1.000 22.35501 357 ILE A C 1
ATOM 1009 O O . ILE A 1 357 ? 172.63000 172.85800 174.12500 1.000 22.35501 357 ILE A O 1
ATOM 1014 N N . LEU A 1 358 ? 170.50800 173.04300 174.84800 1.000 22.91539 358 LEU A N 1
ATOM 1015 C CA . LEU A 1 358 ? 170.89500 172.89900 176.24800 1.000 22.91539 358 LEU A CA 1
ATOM 1016 C C . LEU A 1 358 ? 171.53000 171.54100 176.51800 1.000 22.91539 358 LEU A C 1
ATOM 1017 O O . LEU A 1 358 ? 172.51900 171.44700 177.25300 1.000 22.91539 358 LEU A O 1
ATOM 1022 N N . ALA A 1 359 ? 170.97700 170.47700 175.93500 1.000 25.15442 359 ALA A N 1
ATOM 1023 C CA . ALA A 1 359 ? 171.45500 169.12200 176.18900 1.000 25.15442 359 ALA A CA 1
ATOM 1024 C C . ALA A 1 359 ? 172.66900 168.74300 175.34500 1.000 25.15442 359 ALA A C 1
ATOM 1025 O O . ALA A 1 359 ? 172.89800 167.55000 175.11700 1.000 25.15442 359 ALA A O 1
ATOM 1027 N N . MET A 1 360 ? 173.45100 169.71500 174.88600 1.000 31.86695 360 MET A N 1
ATOM 1028 C CA . MET A 1 360 ? 174.59100 169.42800 174.03100 1.000 31.86695 360 MET A CA 1
ATOM 1029 C C . MET A 1 360 ? 175.74700 168.85400 174.85000 1.000 31.86695 360 MET A C 1
ATOM 1030 O O . MET A 1 360 ? 175.88300 169.11100 176.05000 1.000 31.86695 360 MET A O 1
ATOM 1035 N N . ASP A 1 361 ? 176.59000 168.06400 174.18300 1.000 38.01581 361 ASP A N 1
ATOM 1036 C CA . ASP A 1 361 ? 177.77400 167.47300 174.79900 1.000 38.01581 361 ASP A CA 1
ATOM 1037 C C . ASP A 1 361 ? 178.94900 168.42100 174.60400 1.000 38.01581 361 ASP A C 1
ATOM 1038 O O . ASP A 1 361 ? 179.51300 168.50400 173.50800 1.000 38.01581 361 ASP A O 1
ATOM 1043 N N . TYR A 1 362 ? 179.32500 169.11300 175.67500 1.000 31.13521 362 TYR A N 1
ATOM 1044 C CA . TYR A 1 362 ? 180.35700 170.13800 175.65800 1.000 31.13521 362 TYR A CA 1
ATOM 1045 C C . TYR A 1 362 ? 180.43200 170.69500 177.07500 1.000 31.13521 362 TYR A C 1
ATOM 1046 O O . TYR A 1 362 ? 179.41200 170.70500 177.77700 1.000 31.13521 362 TYR A O 1
ATOM 1055 N N . PRO A 1 363 ? 181.60700 171.13800 177.54900 1.000 30.02736 363 PRO A N 1
ATOM 1056 C CA . PRO A 1 363 ? 181.69400 171.70700 178.90200 1.000 30.02736 363 PRO A CA 1
ATOM 1057 C C . PRO A 1 363 ? 180.64300 172.77500 179.16700 1.000 30.02736 363 PRO A C 1
ATOM 1058 O O . PRO A 1 363 ? 180.52300 173.74000 178.40600 1.000 30.02736 363 PRO A O 1
ATOM 1062 N N . VAL A 1 364 ? 179.87900 172.60800 180.25000 1.000 30.43309 364 VAL A N 1
ATOM 1063 C CA . VAL A 1 364 ? 178.72200 173.46900 180.49100 1.000 30.43309 364 VAL A CA 1
ATOM 1064 C C . VAL A 1 364 ? 179.15300 174.91000 180.73600 1.000 30.43309 364 VAL A C 1
ATOM 1065 O O . VAL A 1 364 ? 178.44900 175.85400 180.36000 1.000 30.43309 364 VAL A O 1
ATOM 1069 N N . ASP A 1 365 ? 180.30200 175.10600 181.36500 1.000 31.28011 365 ASP A N 1
ATOM 1070 C CA . ASP A 1 365 ? 180.73300 176.46900 181.66400 1.000 31.28011 365 ASP A CA 1
ATOM 1071 C C . ASP A 1 365 ? 181.27700 177.19400 180.42300 1.000 31.28011 365 ASP A C 1
ATOM 1072 O O . ASP A 1 365 ? 182.00000 178.19100 180.51500 1.000 31.28011 365 ASP A O 1
ATOM 1077 N N . LYS A 1 366 ? 180.96300 176.71900 179.21500 1.000 30.52543 366 LYS A N 1
ATOM 1078 C CA . LYS A 1 366 ? 181.54300 177.29500 178.00900 1.000 30.52543 366 LYS A CA 1
ATOM 1079 C C . LYS A 1 366 ? 180.51600 177.41600 176.88600 1.000 30.52543 366 LYS A C 1
ATOM 1080 O O . LYS A 1 366 ? 180.88800 177.57300 175.71900 1.000 30.52543 366 LYS A O 1
ATOM 1086 N N . ILE A 1 367 ? 179.22400 177.34500 177.21700 1.000 31.61989 367 ILE A N 1
ATOM 1087 C CA . ILE A 1 367 ? 178.15100 177.62800 176.27000 1.000 31.61989 367 ILE A CA 1
ATOM 1088 C C . ILE A 1 367 ? 177.11300 178.53300 176.91300 1.000 31.61989 367 ILE A C 1
ATOM 1089 O O . ILE A 1 367 ? 176.97400 178.60100 178.13500 1.000 31.61989 367 ILE A O 1
ATOM 1094 N N . SER A 1 368 ? 176.37900 179.23300 176.05000 1.000 32.27414 368 SER A N 1
ATOM 1095 C CA . SER A 1 368 ? 175.30400 180.12600 176.45400 1.000 32.27414 368 SER A CA 1
ATOM 1096 C C . SER A 1 368 ? 174.41500 180.41400 175.25200 1.000 32.27414 368 SER A C 1
ATOM 1097 O O . SER A 1 368 ? 174.91300 180.60200 174.13600 1.000 32.27414 368 SER A O 1
ATOM 1100 N N . CYS A 1 369 ? 173.10500 180.44700 175.46500 1.000 38.54213 369 CYS A N 1
ATOM 1101 C CA . CYS A 1 369 ? 172.14200 180.61700 174.38800 1.000 38.54213 369 CYS A CA 1
ATOM 1102 C C . CYS A 1 369 ? 171.53100 182.00800 174.46000 1.000 38.54213 369 CYS A C 1
ATOM 1103 O O . CYS A 1 369 ? 171.10600 182.45300 175.53100 1.000 38.54213 369 CYS A O 1
ATOM 1106 N N . TYR A 1 370 ? 171.49100 182.68500 173.31700 1.000 48.07248 370 TYR A N 1
ATOM 1107 C CA . TYR A 1 370 ? 170.92400 184.01600 173.17200 1.000 48.07248 370 TYR A CA 1
ATOM 1108 C C . TYR A 1 370 ? 169.74200 183.91100 172.22300 1.000 48.07248 370 TYR A C 1
ATOM 1109 O O . TYR A 1 370 ? 169.91700 183.57100 171.04900 1.000 48.07248 370 TYR A O 1
ATOM 1118 N N . ILE A 1 371 ? 168.54800 184.20600 172.72500 1.000 48.07248 371 ILE A N 1
ATOM 1119 C CA . ILE A 1 371 ? 167.32400 184.13500 171.93900 1.000 48.07248 371 ILE A CA 1
ATOM 1120 C C . ILE A 1 371 ? 166.80600 185.54800 171.73400 1.000 48.07248 371 ILE A C 1
ATOM 1121 O O . ILE A 1 371 ? 166.52400 186.26200 172.70200 1.000 48.07248 371 ILE A O 1
ATOM 1126 N N . SER A 1 372 ? 166.68200 185.94800 170.47300 1.000 40.24551 372 SER A N 1
ATOM 1127 C CA . SER A 1 372 ? 166.24000 187.28700 170.10000 1.000 40.24551 372 SER A CA 1
ATOM 1128 C C . SER A 1 372 ? 164.79600 187.19600 169.62800 1.000 40.24551 372 SER A C 1
ATOM 1129 O O . SER A 1 372 ? 164.52800 186.67000 168.54300 1.000 40.24551 372 SER A O 1
ATOM 1132 N N . ASP A 1 373 ? 163.87100 187.70500 170.44500 1.000 47.06418 373 ASP A N 1
ATOM 1133 C CA . ASP A 1 373 ? 162.44100 187.66700 170.13900 1.000 47.06418 373 ASP A CA 1
ATOM 1134 C C . ASP A 1 373 ? 162.09700 189.00600 169.49400 1.000 47.06418 373 ASP A C 1
ATOM 1135 O O . ASP A 1 373 ? 162.00400 190.03600 170.16300 1.000 47.06418 373 ASP A O 1
ATOM 1140 N N . ASP A 1 374 ? 161.91400 188.98100 168.17200 1.000 52.41174 374 ASP A N 1
ATOM 1141 C CA . ASP A 1 374 ? 161.66000 190.21300 167.43000 1.000 52.41174 374 ASP A CA 1
ATOM 1142 C C . ASP A 1 374 ? 160.33200 190.84500 167.83100 1.000 52.41174 374 ASP A C 1
ATOM 1143 O O . ASP A 1 374 ? 160.23800 192.06800 167.98100 1.000 52.41174 374 ASP A O 1
ATOM 1148 N N . GLY A 1 375 ? 159.29500 190.02700 168.01600 1.000 42.10628 375 GLY A N 1
ATOM 1149 C CA . GLY A 1 375 ? 157.96300 190.54600 168.27100 1.000 42.10628 375 GLY A CA 1
ATOM 1150 C C . GLY A 1 375 ? 157.71400 191.04600 169.67400 1.000 42.10628 375 GLY A C 1
ATOM 1151 O O . GLY A 1 375 ? 156.66900 191.65900 169.91500 1.000 42.10628 375 GLY A O 1
ATOM 1152 N N . ALA A 1 376 ? 158.63900 190.79900 170.60100 1.000 36.61047 376 ALA A N 1
ATOM 1153 C CA . ALA A 1 376 ? 158.52000 191.21100 171.99700 1.000 36.61047 376 ALA A CA 1
ATOM 1154 C C . ALA A 1 376 ? 157.26600 190.65500 172.66300 1.000 36.61047 376 ALA A C 1
ATOM 1155 O O . ALA A 1 376 ? 156.77200 191.22900 173.63700 1.000 36.61047 376 ALA A O 1
ATOM 1157 N N . SER A 1 377 ? 156.74300 189.54300 172.15600 1.000 38.33170 377 SER A N 1
ATOM 1158 C CA . SER A 1 377 ? 155.53700 188.95200 172.71000 1.000 38.33170 377 SER A CA 1
ATOM 1159 C C . SER A 1 377 ? 155.84800 188.20200 174.00200 1.000 38.33170 377 SER A C 1
ATOM 1160 O O . SER A 1 377 ? 156.96100 187.72100 174.22400 1.000 38.33170 377 SER A O 1
ATOM 1163 N N . MET A 1 378 ? 154.83600 188.10400 174.86300 1.000 39.77540 378 MET A N 1
ATOM 1164 C CA . MET A 1 378 ? 154.96600 187.41300 176.13800 1.000 39.77540 378 MET A CA 1
ATOM 1165 C C . MET A 1 378 ? 154.82500 185.90100 176.01200 1.000 39.77540 378 MET A C 1
ATOM 1166 O O . MET A 1 378 ? 155.24300 185.17300 176.92200 1.000 39.77540 378 MET A O 1
ATOM 1171 N N . LEU A 1 379 ? 154.26600 185.41200 174.90300 1.000 35.83953 379 LEU A N 1
ATOM 1172 C CA . LEU A 1 379 ? 154.09100 183.97400 174.73100 1.000 35.83953 379 LEU A CA 1
ATOM 1173 C C . LEU A 1 379 ? 155.43400 183.25700 174.72900 1.000 35.83953 379 LEU A C 1
ATOM 1174 O O . LEU A 1 379 ? 155.62100 182.26100 175.43700 1.000 35.83953 379 LEU A O 1
ATOM 1179 N N . THR A 1 380 ? 156.38900 183.75800 173.94500 1.000 33.72315 380 THR A N 1
ATOM 1180 C CA . THR A 1 380 ? 157.73200 183.19600 173.93600 1.000 33.72315 380 THR A CA 1
ATOM 1181 C C . THR A 1 380 ? 158.44000 183.35900 175.27300 1.000 33.72315 380 THR A C 1
ATOM 1182 O O . THR A 1 380 ? 159.19500 182.46700 175.66900 1.000 33.72315 380 THR A O 1
ATOM 1186 N N . PHE A 1 381 ? 158.20000 184.46200 175.98100 1.000 32.35027 381 PHE A N 1
ATOM 1187 C CA . PHE A 1 381 ? 158.77100 184.64800 177.31000 1.000 32.35027 381 PHE A CA 1
ATOM 1188 C C . PHE A 1 381 ? 158.31200 183.55900 178.27600 1.000 32.35027 381 PHE A C 1
ATOM 1189 O O . PHE A 1 381 ? 159.13800 182.92900 178.95200 1.000 32.35027 381 PHE A O 1
ATOM 1197 N N . GLU A 1 382 ? 157.00300 183.30300 178.33600 1.000 37.34226 382 GLU A N 1
ATOM 1198 C CA . GLU A 1 382 ? 156.50000 182.24400 179.20500 1.000 37.34226 382 GLU A CA 1
ATOM 1199 C C . GLU A 1 382 ? 156.91800 180.86000 178.72400 1.000 37.34226 382 GLU A C 1
ATOM 1200 O O . GLU A 1 382 ? 157.15600 179.96800 179.54600 1.000 37.34226 382 GLU A O 1
ATOM 1206 N N . SER A 1 383 ? 157.02400 180.66100 177.40700 1.000 30.11890 383 SER A N 1
ATOM 1207 C CA . SER A 1 383 ? 157.51900 179.38800 176.89600 1.000 30.11890 383 SER A CA 1
ATOM 1208 C C . SER A 1 383 ? 158.95800 179.13700 177.32200 1.000 30.11890 383 SER A C 1
ATOM 1209 O O . SER A 1 383 ? 159.31100 178.00700 177.67700 1.000 30.11890 383 SER A O 1
ATOM 1212 N N . LEU A 1 384 ? 159.80300 180.16900 177.29100 1.000 31.40532 384 LEU A N 1
ATOM 1213 C CA . LEU A 1 384 ? 161.17200 180.01200 177.77000 1.000 31.40532 384 LEU A CA 1
ATOM 1214 C C . LEU A 1 384 ? 161.20600 179.77100 179.27200 1.000 31.40532 384 LEU A C 1
ATOM 1215 O O . LEU A 1 384 ? 162.03700 178.99900 179.76100 1.000 31.40532 384 LEU A O 1
ATOM 1220 N N . SER A 1 385 ? 160.32300 180.43300 180.02200 1.000 35.83454 385 SER A N 1
ATOM 1221 C CA . SER A 1 385 ? 160.23400 180.14700 181.45000 1.000 35.83454 385 SER A CA 1
ATOM 1222 C C . SER A 1 385 ? 159.84700 178.69700 181.71800 1.000 35.83454 385 SER A C 1
ATOM 1223 O O . SER A 1 385 ? 160.34600 178.09900 182.67700 1.000 35.83454 385 SER A O 1
ATOM 1226 N N . GLU A 1 386 ? 158.96700 178.12400 180.89400 1.000 39.73418 386 GLU A N 1
ATOM 1227 C CA . GLU A 1 386 ? 158.59500 176.71700 181.02800 1.000 39.73418 386 GLU A CA 1
ATOM 1228 C C . GLU A 1 386 ? 159.74600 175.79300 180.63300 1.000 39.73418 386 GLU A C 1
ATOM 1229 O O . GLU A 1 386 ? 159.99300 174.76900 181.28600 1.000 39.73418 386 GLU A O 1
ATOM 1235 N N . THR A 1 387 ? 160.44400 176.13300 179.54800 1.000 29.93483 387 THR A N 1
ATOM 1236 C CA . THR A 1 387 ? 161.54400 175.30600 179.06900 1.000 29.93483 387 THR A CA 1
ATOM 1237 C C . THR A 1 387 ? 162.72300 175.30700 180.03100 1.000 29.93483 387 THR A C 1
ATOM 1238 O O . THR A 1 387 ? 163.37000 174.26900 180.20100 1.000 29.93483 387 THR A O 1
ATOM 1242 N N . ALA A 1 388 ? 163.01400 176.43800 180.66800 1.000 32.41106 388 ALA A N 1
ATOM 1243 C CA . ALA A 1 388 ? 164.06100 176.50700 181.67600 1.000 32.41106 388 ALA A CA 1
ATOM 1244 C C . ALA A 1 388 ? 163.73500 175.68600 182.91400 1.000 32.41106 388 ALA A C 1
ATOM 1245 O O . ALA A 1 388 ? 164.64400 175.36100 183.68400 1.000 32.41106 388 ALA A O 1
ATOM 1247 N N . GLU A 1 389 ? 162.46200 175.34800 183.12500 1.000 33.49003 389 GLU A N 1
ATOM 1248 C CA . GLU A 1 389 ? 162.06700 174.44400 184.19200 1.000 33.49003 389 GLU A CA 1
ATOM 1249 C C . GLU A 1 389 ? 162.07100 172.98400 183.77000 1.000 33.49003 389 GLU A C 1
ATOM 1250 O O . GLU A 1 389 ? 162.40400 172.12200 184.58900 1.000 33.49003 389 GLU A O 1
ATOM 1256 N N . PHE A 1 390 ? 161.70700 172.68700 182.52100 1.000 34.66337 390 PHE A N 1
ATOM 1257 C CA . PHE A 1 390 ? 161.76600 171.31100 182.03700 1.000 34.66337 390 PHE A CA 1
ATOM 1258 C C . PHE A 1 390 ? 163.18800 170.85500 181.72400 1.000 34.66337 390 PHE A C 1
ATOM 1259 O O . PHE A 1 390 ? 163.45200 169.64500 181.70900 1.000 34.66337 390 PHE A O 1
ATOM 1267 N N . ALA A 1 391 ? 164.10800 171.79100 181.48000 1.000 29.66106 391 ALA A N 1
ATOM 1268 C CA . ALA A 1 391 ? 165.48000 171.41600 181.16100 1.000 29.66106 391 ALA A CA 1
ATOM 1269 C C . ALA A 1 391 ? 166.16200 170.72200 182.33000 1.000 29.66106 391 ALA A C 1
ATOM 1270 O O . ALA A 1 391 ? 166.96500 169.80500 182.11800 1.000 29.66106 391 ALA A O 1
ATOM 1272 N N . ARG A 1 392 ? 165.85100 171.13200 183.56200 1.000 34.97046 392 ARG A N 1
ATOM 1273 C CA . ARG A 1 392 ? 166.43700 170.50900 184.74300 1.000 34.97046 392 ARG A CA 1
ATOM 1274 C C . ARG A 1 392 ? 166.17100 169.01300 184.80700 1.000 34.97046 392 ARG A C 1
ATOM 1275 O O . ARG A 1 392 ? 166.95400 168.28700 185.42800 1.000 34.97046 392 ARG A O 1
ATOM 1283 N N . LYS A 1 393 ? 165.09200 168.53800 184.18800 1.000 41.46621 393 LYS A N 1
ATOM 1284 C CA . LYS A 1 393 ? 164.82900 167.11300 184.07000 1.000 41.46621 393 LYS A CA 1
ATOM 1285 C C . LYS A 1 393 ? 165.29600 166.52300 182.75100 1.000 41.46621 393 LYS A C 1
ATOM 1286 O O . LYS A 1 393 ? 165.75400 165.38000 182.73100 1.000 41.46621 393 LYS A O 1
ATOM 1292 N N . TRP A 1 394 ? 165.20700 167.27600 181.65300 1.000 48.07248 394 TRP A N 1
ATOM 1293 C CA . TRP A 1 394 ? 165.57400 166.72200 180.35500 1.000 48.07248 394 TRP A CA 1
ATOM 1294 C C . TRP A 1 394 ? 167.07600 166.51600 180.20200 1.000 48.07248 394 TRP A C 1
ATOM 1295 O O . TRP A 1 394 ? 167.49600 165.55100 179.55600 1.000 48.07248 394 TRP A O 1
ATOM 1306 N N . VAL A 1 395 ? 167.89500 167.39400 180.77200 1.000 34.76964 395 VAL A N 1
ATOM 1307 C CA . VAL A 1 395 ? 169.33300 167.38000 180.50400 1.000 34.76964 395 VAL A CA 1
ATOM 1308 C C . VAL A 1 395 ? 170.03400 166.19900 181.17200 1.000 34.76964 395 VAL A C 1
ATOM 1309 O O . VAL A 1 395 ? 170.76100 165.47200 180.48000 1.000 34.76964 395 VAL A O 1
ATOM 1313 N N . PRO A 1 396 ? 169.89000 165.96500 182.48700 1.000 29.50927 396 PRO A N 1
ATOM 1314 C CA . PRO A 1 396 ? 170.63200 164.84200 183.09300 1.000 29.50927 396 PRO A CA 1
ATOM 1315 C C . PRO A 1 396 ? 170.28500 163.48700 182.49900 1.000 29.50927 396 PRO A C 1
ATOM 1316 O O . PRO A 1 396 ? 171.18000 162.65500 182.29100 1.000 29.50927 396 PRO A O 1
ATOM 1320 N N . PHE A 1 397 ? 169.00300 163.24500 182.21300 1.000 38.48064 397 PHE A N 1
ATOM 1321 C CA . PHE A 1 397 ? 168.60500 161.98000 181.60500 1.000 38.48064 397 PHE A CA 1
ATOM 1322 C C . PHE A 1 397 ? 169.22600 161.81900 180.22600 1.000 38.48064 397 PHE A C 1
ATOM 1323 O O . PHE A 1 397 ? 169.67000 160.72500 179.85900 1.000 38.48064 397 PHE A O 1
ATOM 1331 N N . CYS A 1 398 ? 169.26100 162.90000 179.44600 1.000 35.05218 398 CYS A N 1
ATOM 1332 C CA . CYS A 1 398 ? 169.88300 162.84500 178.12900 1.000 35.05218 398 CYS A CA 1
ATOM 1333 C C . CYS A 1 398 ? 171.38000 162.58300 178.23700 1.000 35.05218 398 CYS A C 1
ATOM 1334 O O . CYS A 1 398 ? 171.94800 161.83300 177.43400 1.000 35.05218 398 CYS A O 1
ATOM 1337 N N . LYS A 1 399 ? 172.03700 163.19800 179.22300 1.000 35.05919 399 LYS A N 1
ATOM 1338 C CA . LYS A 1 399 ? 173.47500 163.01000 179.39300 1.000 35.05919 399 LYS A CA 1
ATOM 1339 C C . LYS A 1 399 ? 173.81100 161.58300 179.80700 1.000 35.05919 399 LYS A C 1
ATOM 1340 O O . LYS A 1 399 ? 174.79500 161.00900 179.32600 1.000 35.05919 399 LYS A O 1
ATOM 1346 N N . LYS A 1 400 ? 173.01500 160.99700 180.70500 1.000 35.29383 400 LYS A N 1
ATOM 1347 C CA . LYS A 1 400 ? 173.37700 159.70300 181.27900 1.000 35.29383 400 LYS A CA 1
ATOM 1348 C C . LYS A 1 400 ? 173.35400 158.59300 180.23300 1.000 35.29383 400 LYS A C 1
ATOM 1349 O O . LYS A 1 400 ? 174.30600 157.81200 180.12500 1.000 35.29383 400 LYS A O 1
ATOM 1355 N N . PHE A 1 401 ? 172.28000 158.50500 179.45500 1.000 34.09282 401 PHE A N 1
ATOM 1356 C CA . PHE A 1 401 ? 172.07200 157.37500 178.55900 1.000 34.09282 401 PHE A CA 1
ATOM 1357 C C . PHE A 1 401 ? 172.50400 157.64500 177.12400 1.000 34.09282 401 PHE A C 1
ATOM 1358 O O . PHE A 1 401 ? 172.31800 156.77300 176.26900 1.000 34.09282 401 PHE A O 1
ATOM 1366 N N . ALA A 1 402 ? 173.07300 158.81900 176.84200 1.000 32.96716 402 ALA A N 1
ATOM 1367 C CA . ALA A 1 402 ? 173.54300 159.17300 175.50600 1.000 32.96716 402 ALA A CA 1
ATOM 1368 C C . ALA A 1 402 ? 172.43700 159.03700 174.46700 1.000 32.96716 402 ALA A C 1
ATOM 1369 O O . ALA A 1 402 ? 172.39100 158.05100 173.72500 1.000 32.96716 402 ALA A O 1
ATOM 1371 N N . ILE A 1 403 ? 171.54600 160.02400 174.40500 1.000 37.70336 403 ILE A N 1
ATOM 1372 C CA . ILE A 1 403 ? 170.43500 159.98100 173.46300 1.000 37.70336 403 ILE A CA 1
ATOM 1373 C C . ILE A 1 403 ? 170.89600 160.47200 172.09300 1.000 37.70336 403 ILE A C 1
ATOM 1374 O O . ILE A 1 403 ? 171.77100 161.33300 171.96900 1.000 37.70336 403 ILE A O 1
ATOM 1379 N N . GLU A 1 404 ? 170.29200 159.91000 171.04700 1.000 47.91802 404 GLU A N 1
ATOM 1380 C CA . GLU A 1 404 ? 170.71400 160.18200 169.67800 1.000 47.91802 404 GLU A CA 1
ATOM 1381 C C . GLU A 1 404 ? 170.27000 161.56400 169.19800 1.000 47.91802 404 GLU A C 1
ATOM 1382 O O . GLU A 1 404 ? 171.11900 162.34700 168.75400 1.000 47.91802 404 GLU A O 1
ATOM 1388 N N . PRO A 1 405 ? 168.96600 161.92400 169.25600 1.000 38.70643 405 PRO A N 1
ATOM 1389 C CA . PRO A 1 405 ? 168.56500 163.23500 168.72900 1.000 38.70643 405 PRO A CA 1
ATOM 1390 C C . PRO A 1 405 ? 168.72600 164.35700 169.74200 1.000 38.70643 405 PRO A C 1
ATOM 1391 O O . PRO A 1 405 ? 168.99100 165.50400 169.36700 1.000 38.70643 405 PRO A O 1
ATOM 1395 N N . ARG A 1 406 ? 168.55400 164.03600 171.02500 1.000 36.22684 406 ARG A N 1
ATOM 1396 C CA . ARG A 1 406 ? 168.61900 164.98900 172.13000 1.000 36.22684 406 ARG A CA 1
ATOM 1397 C C . ARG A 1 406 ? 167.54000 166.06200 172.04500 1.000 36.22684 406 ARG A C 1
ATOM 1398 O O . ARG A 1 406 ? 167.63400 167.09300 172.71800 1.000 36.22684 406 ARG A O 1
ATOM 1406 N N . ALA A 1 407 ? 166.51300 165.84000 171.22800 1.000 35.74630 407 ALA A N 1
ATOM 1407 C CA . ALA A 1 407 ? 165.34000 166.70300 171.15700 1.000 35.74630 407 ALA A CA 1
ATOM 1408 C C . ALA A 1 407 ? 164.11500 165.86300 171.48600 1.000 35.74630 407 ALA A C 1
ATOM 1409 O O . ALA A 1 407 ? 163.93900 164.78200 170.89600 1.000 35.74630 407 ALA A O 1
ATOM 1411 N N . PRO A 1 408 ? 163.24600 166.30100 172.40100 1.000 40.83793 408 PRO A N 1
ATOM 1412 C CA . PRO A 1 408 ? 162.18400 165.41700 172.90600 1.000 40.83793 408 PRO A CA 1
ATOM 1413 C C . PRO A 1 408 ? 161.22500 164.90000 171.84300 1.000 40.83793 408 PRO A C 1
ATOM 1414 O O . PRO A 1 408 ? 161.01800 163.68700 171.73400 1.000 40.83793 408 PRO A O 1
ATOM 1418 N N . GLU A 1 409 ? 160.62400 165.80400 171.06500 1.000 40.78653 409 GLU A N 1
ATOM 1419 C CA . GLU A 1 409 ? 159.61400 165.37700 170.10200 1.000 40.78653 409 GLU A CA 1
ATOM 1420 C C . GLU A 1 409 ? 160.22500 164.56600 168.96900 1.000 40.78653 409 GLU A C 1
ATOM 1421 O O . GLU A 1 409 ? 159.57700 163.65700 168.43800 1.000 40.78653 409 GLU A O 1
ATOM 1427 N N . MET A 1 410 ? 161.46100 164.87000 168.58700 1.000 44.25849 410 MET A N 1
ATOM 1428 C CA . MET A 1 410 ? 162.13900 164.13300 167.53100 1.000 44.25849 410 MET A CA 1
ATOM 1429 C C . MET A 1 410 ? 162.83900 162.88100 168.04100 1.000 44.25849 410 MET A C 1
ATOM 1430 O O . MET A 1 410 ? 163.43300 162.15200 167.24100 1.000 44.25849 410 MET A O 1
ATOM 1435 N N . TYR A 1 411 ? 162.78500 162.61600 169.34600 1.000 48.07248 411 TYR A N 1
ATOM 1436 C CA . TYR A 1 411 ? 163.28300 161.37000 169.91800 1.000 48.07248 411 TYR A CA 1
ATOM 1437 C C . TYR A 1 411 ? 162.15900 160.40300 170.26200 1.000 48.07248 411 TYR A C 1
ATOM 1438 O O . TYR A 1 411 ? 162.27000 159.20300 169.99400 1.000 48.07248 411 TYR A O 1
ATOM 1447 N N . PHE A 1 412 ? 161.07500 160.90000 170.85100 1.000 48.07248 412 PHE A N 1
ATOM 1448 C CA . PHE A 1 412 ? 159.95000 160.04100 171.20500 1.000 48.07248 412 PHE A CA 1
ATOM 1449 C C . PHE A 1 412 ? 159.05000 159.72100 170.02200 1.000 48.07248 412 PHE A C 1
ATOM 1450 O O . PHE A 1 412 ? 158.01300 159.07800 170.21500 1.000 48.07248 412 PHE A O 1
ATOM 1458 N N . THR A 1 413 ? 159.40900 160.14800 168.81500 1.000 52.71371 413 THR A N 1
ATOM 1459 C CA . THR A 1 413 ? 158.65600 159.85200 167.60000 1.000 52.71371 413 THR A CA 1
ATOM 1460 C C . THR A 1 413 ? 159.56600 159.21100 166.56100 1.000 52.71371 413 THR A C 1
ATOM 1461 O O . THR A 1 413 ? 159.56900 159.57600 165.38300 1.000 52.71371 413 THR A O 1
ATOM 1465 N N . LEU A 1 414 ? 160.36500 158.24200 166.99700 1.000 60.29435 414 LEU A N 1
ATOM 1466 C CA . LEU A 1 414 ? 161.25800 157.49500 166.12300 1.000 60.29435 414 LEU A CA 1
ATOM 1467 C C . LEU A 1 414 ? 160.70600 156.09000 165.92800 1.000 60.29435 414 LEU A C 1
ATOM 1468 O O . LEU A 1 414 ? 160.38400 155.40500 166.90500 1.000 60.29435 414 LEU A O 1
ATOM 1473 N N . LYS A 1 415 ? 160.59800 155.66600 164.66700 1.000 77.75696 415 LYS A N 1
ATOM 1474 C CA . LYS A 1 415 ? 160.07600 154.33400 164.38000 1.000 77.75696 415 LYS A CA 1
ATOM 1475 C C . LYS A 1 415 ? 161.07100 153.24300 164.75700 1.000 77.75696 415 LYS A C 1
ATOM 1476 O O . LYS A 1 415 ? 160.67200 152.09500 164.98200 1.000 77.75696 415 LYS A O 1
ATOM 1482 N N . VAL A 1 416 ? 162.36000 153.57700 164.82600 1.000 68.02549 416 VAL A N 1
ATOM 1483 C CA . VAL A 1 416 ? 163.37700 152.58300 165.14000 1.000 68.02549 416 VAL A CA 1
ATOM 1484 C C . VAL A 1 416 ? 163.24500 152.14900 166.59600 1.000 68.02549 416 VAL A C 1
ATOM 1485 O O . VAL A 1 416 ? 162.77900 152.90600 167.45900 1.000 68.02549 416 VAL A O 1
ATOM 1489 N N . ASP A 1 417 ? 163.63900 150.90600 166.86800 1.000 57.18509 417 ASP A N 1
ATOM 1490 C CA . ASP A 1 417 ? 163.61800 150.39300 168.23100 1.000 57.18509 417 ASP A CA 1
ATOM 1491 C C . ASP A 1 417 ? 164.55200 151.20600 169.11800 1.000 57.18509 417 ASP A C 1
ATOM 1492 O O . ASP A 1 417 ? 165.64700 151.59700 168.70300 1.000 57.18509 417 ASP A O 1
ATOM 1497 N N . TYR A 1 418 ? 164.11400 151.45900 170.34900 1.000 46.93951 418 TYR A N 1
ATOM 1498 C CA . TYR A 1 418 ? 164.83900 152.31900 171.27300 1.000 46.93951 418 TYR A CA 1
ATOM 1499 C C . TYR A 1 418 ? 165.64300 151.54100 172.30800 1.000 46.93951 418 TYR A C 1
ATOM 1500 O O . TYR A 1 418 ? 166.09300 152.13000 173.29500 1.000 46.93951 418 TYR A O 1
ATOM 1509 N N . LEU A 1 419 ? 165.83200 150.23900 172.11000 1.000 44.10639 419 LEU A N 1
ATOM 1510 C CA . LEU A 1 419 ? 166.68000 149.42200 172.97000 1.000 44.10639 419 LEU A CA 1
ATOM 1511 C C . LEU A 1 419 ? 167.72100 148.67600 172.14500 1.000 44.10639 419 LEU A C 1
ATOM 1512 O O . LEU A 1 419 ? 168.14700 147.57400 172.49700 1.000 44.10639 419 LEU A O 1
ATOM 1517 N N . LYS A 1 420 ? 168.13500 149.26900 171.02300 1.000 47.50933 420 LYS A N 1
ATOM 1518 C CA . LYS A 1 420 ? 169.05600 148.58200 170.12300 1.000 47.50933 420 LYS A CA 1
ATOM 1519 C C . LYS A 1 420 ? 170.41600 148.36100 170.77200 1.000 47.50933 420 LYS A C 1
ATOM 1520 O O . LYS A 1 420 ? 170.97900 147.26300 170.68400 1.000 47.50933 420 LYS A O 1
ATOM 1526 N N . ASP A 1 421 ? 170.95800 149.38400 171.44100 1.000 45.41635 421 ASP A N 1
ATOM 1527 C CA . ASP A 1 421 ? 172.29200 149.27200 172.01800 1.000 45.41635 421 ASP A CA 1
ATOM 1528 C C . ASP A 1 421 ? 172.35400 149.76000 173.46300 1.000 45.41635 421 ASP A C 1
ATOM 1529 O O . ASP A 1 421 ? 173.45500 149.94700 173.99500 1.000 45.41635 421 ASP A O 1
ATOM 1534 N N . LYS A 1 422 ? 171.21300 149.97400 174.11100 1.000 37.13936 422 LYS A N 1
ATOM 1535 C CA . LYS A 1 422 ? 171.20600 150.41700 175.49700 1.000 37.13936 422 LYS A CA 1
ATOM 1536 C C . LYS A 1 422 ? 171.52100 149.25200 176.42500 1.000 37.13936 422 LYS A C 1
ATOM 1537 O O . LYS A 1 422 ? 171.01800 148.14000 176.24300 1.000 37.13936 422 LYS A O 1
ATOM 1543 N N . VAL A 1 423 ? 172.36100 149.51200 177.42400 1.000 31.17840 423 VAL A N 1
ATOM 1544 C CA . VAL A 1 423 ? 172.84200 148.46000 178.30900 1.000 31.17840 423 VAL A CA 1
ATOM 1545 C C . VAL A 1 423 ? 172.53400 148.71800 179.77700 1.000 31.17840 423 VAL A C 1
ATOM 1546 O O . VAL A 1 423 ? 172.59100 147.77000 180.57700 1.000 31.17840 423 VAL A O 1
ATOM 1550 N N . GLN A 1 424 ? 172.21900 149.94600 180.17500 1.000 39.83690 424 GLN A N 1
ATOM 1551 C CA . GLN A 1 424 ? 172.03000 150.23900 181.58900 1.000 39.83690 424 GLN A CA 1
ATOM 1552 C C . GLN A 1 424 ? 170.76400 149.56100 182.11100 1.000 39.83690 424 GLN A C 1
ATOM 1553 O O . GLN A 1 424 ? 169.72900 149.57100 181.43800 1.000 39.83690 424 GLN A O 1
ATOM 1559 N N . PRO A 1 425 ? 170.82000 148.95500 183.30000 1.000 41.22506 425 PRO A N 1
ATOM 1560 C CA . PRO A 1 425 ? 169.63600 148.25400 183.82800 1.000 41.22506 425 PRO A CA 1
ATOM 1561 C C . PRO A 1 425 ? 168.43600 149.15500 184.06700 1.000 41.22506 425 PRO A C 1
ATOM 1562 O O . PRO A 1 425 ? 167.29500 148.69300 183.94600 1.000 41.22506 425 PRO A O 1
ATOM 1566 N N . THR A 1 426 ? 168.65300 150.42500 184.40800 1.000 39.88062 426 THR A N 1
ATOM 1567 C CA . THR A 1 426 ? 167.57100 151.31900 184.80000 1.000 39.88062 426 THR A CA 1
ATOM 1568 C C . THR A 1 426 ? 167.02600 152.15600 183.65000 1.000 39.88062 426 THR A C 1
ATOM 1569 O O . THR A 1 426 ? 166.24300 153.07900 183.89900 1.000 39.88062 426 THR A O 1
ATOM 1573 N N . PHE A 1 427 ? 167.42100 151.86500 182.40900 1.000 40.08981 427 PHE A N 1
ATOM 1574 C CA . PHE A 1 427 ? 167.04700 152.72200 181.28800 1.000 40.08981 427 PHE A CA 1
ATOM 1575 C C . PHE A 1 427 ? 165.54300 152.73600 181.04300 1.000 40.08981 427 PHE A C 1
ATOM 1576 O O . PHE A 1 427 ? 164.96400 153.80500 180.80900 1.000 40.08981 427 PHE A O 1
ATOM 1584 N N . VAL A 1 428 ? 164.89400 151.57000 181.09900 1.000 38.67553 428 VAL A N 1
ATOM 1585 C CA . VAL A 1 428 ? 163.49300 151.47100 180.69700 1.000 38.67553 428 VAL A CA 1
ATOM 1586 C C . VAL A 1 428 ? 162.59700 152.26900 181.63500 1.000 38.67553 428 VAL A C 1
ATOM 1587 O O . VAL A 1 428 ? 161.74600 153.05200 181.18900 1.000 38.67553 428 VAL A O 1
ATOM 1591 N N . LYS A 1 429 ? 162.76700 152.08300 182.94700 1.000 49.43783 429 LYS A N 1
ATOM 1592 C CA . LYS A 1 429 ? 161.90200 152.75800 183.90800 1.000 49.43783 429 LYS A CA 1
ATOM 1593 C C . LYS A 1 429 ? 162.04900 154.27000 183.82200 1.000 49.43783 429 LYS A C 1
ATOM 1594 O O . LYS A 1 429 ? 161.05100 154.99800 183.83200 1.000 49.43783 429 LYS A O 1
ATOM 1600 N N . GLU A 1 430 ? 163.28400 154.76300 183.71800 1.000 45.19856 430 GLU A N 1
ATOM 1601 C CA . GLU A 1 430 ? 163.48100 156.20700 183.68400 1.000 45.19856 430 GLU A CA 1
ATOM 1602 C C . GLU A 1 430 ? 163.01100 156.80200 182.36100 1.000 45.19856 430 GLU A C 1
ATOM 1603 O O . GLU A 1 430 ? 162.50200 157.92800 182.33200 1.000 45.19856 430 GLU A O 1
ATOM 1609 N N . ARG A 1 431 ? 163.16000 156.06800 181.25500 1.000 48.07248 431 ARG A N 1
ATOM 1610 C CA . ARG A 1 431 ? 162.62600 156.56000 179.98800 1.000 48.07248 431 ARG A CA 1
ATOM 1611 C C . ARG A 1 431 ? 161.10600 156.65100 180.03800 1.000 48.07248 431 ARG A C 1
ATOM 1612 O O . ARG A 1 431 ? 160.51400 157.64300 179.58500 1.000 48.07248 431 ARG A O 1
ATOM 1620 N N . ARG A 1 432 ? 160.45500 155.62800 180.59100 1.000 47.51774 432 ARG A N 1
ATOM 1621 C CA . ARG A 1 432 ? 159.00600 155.67100 180.71700 1.000 47.51774 432 ARG A CA 1
ATOM 1622 C C . ARG A 1 432 ? 158.53600 156.66600 181.76100 1.000 47.51774 432 ARG A C 1
ATOM 1623 O O . ARG A 1 432 ? 157.36300 157.05000 181.73900 1.000 47.51774 432 ARG A O 1
ATOM 1631 N N . ALA A 1 433 ? 159.40800 157.08200 182.67900 1.000 39.29600 433 ALA A N 1
ATOM 1632 C CA . ALA A 1 433 ? 159.07900 158.16600 183.59300 1.000 39.29600 433 ALA A CA 1
ATOM 1633 C C . ALA A 1 433 ? 159.27500 159.53900 182.96900 1.000 39.29600 433 ALA A C 1
ATOM 1634 O O . ALA A 1 433 ? 158.55500 160.47700 183.33300 1.000 39.29600 433 ALA A O 1
ATOM 1636 N N . MET A 1 434 ? 160.22400 159.67700 182.04500 1.000 40.42985 434 MET A N 1
ATOM 1637 C CA . MET A 1 434 ? 160.48600 160.95100 181.38400 1.000 40.42985 434 MET A CA 1
ATOM 1638 C C . MET A 1 434 ? 159.50800 161.24500 180.25500 1.000 40.42985 434 MET A C 1
ATOM 1639 O O . MET A 1 434 ? 159.22600 162.42100 179.97900 1.000 40.42985 434 MET A O 1
ATOM 1644 N N . LYS A 1 435 ? 158.99000 160.21000 179.58900 1.000 37.91433 435 LYS A N 1
ATOM 1645 C CA . LYS A 1 435 ? 157.99500 160.44500 178.54600 1.000 37.91433 435 LYS A CA 1
ATOM 1646 C C . LYS A 1 435 ? 156.75500 161.13500 179.10500 1.000 37.91433 435 LYS A C 1
ATOM 1647 O O . LYS A 1 435 ? 156.20200 162.04400 178.46900 1.000 37.91433 435 LYS A O 1
ATOM 1653 N N . ARG A 1 436 ? 156.31200 160.72500 180.29500 1.000 40.20996 436 ARG A N 1
ATOM 1654 C CA . ARG A 1 436 ? 155.15300 161.35400 180.91900 1.000 40.20996 436 ARG A CA 1
ATOM 1655 C C . ARG A 1 436 ? 155.43400 162.81100 181.26700 1.000 40.20996 436 ARG A C 1
ATOM 1656 O O . ARG A 1 436 ? 154.56200 163.67400 181.10200 1.000 40.20996 436 ARG A O 1
ATOM 1664 N N . GLU A 1 437 ? 156.64000 163.10200 181.75900 1.000 38.95164 437 GLU A N 1
ATOM 1665 C CA . GLU A 1 437 ? 157.00000 164.48600 182.05000 1.000 38.95164 437 GLU A CA 1
ATOM 1666 C C . GLU A 1 437 ? 156.98100 165.33000 180.78500 1.000 38.95164 437 GLU A C 1
ATOM 1667 O O . GLU A 1 437 ? 156.51400 166.47600 180.79900 1.000 38.95164 437 GLU A O 1
ATOM 1673 N N . TYR A 1 438 ? 157.48200 164.78000 179.67700 1.000 36.70503 438 TYR A N 1
ATOM 1674 C CA . TYR A 1 438 ? 157.44000 165.51800 178.41800 1.000 36.70503 438 TYR A CA 1
ATOM 1675 C C . TYR A 1 438 ? 156.00400 165.77300 177.97200 1.000 36.70503 438 TYR A C 1
ATOM 1676 O O . TYR A 1 438 ? 155.68300 166.86100 177.47800 1.000 36.70503 438 TYR A O 1
ATOM 1685 N N . GLU A 1 439 ? 155.12700 164.77700 178.12300 1.000 38.10233 439 GLU A N 1
ATOM 1686 C CA . GLU A 1 439 ? 153.72800 164.97900 177.75300 1.000 38.10233 439 GLU A CA 1
ATOM 1687 C C . GLU A 1 439 ? 153.08000 166.06200 178.61100 1.000 38.10233 439 GLU A C 1
ATOM 1688 O O . GLU A 1 439 ? 152.31200 166.89300 178.10700 1.000 38.10233 439 GLU A O 1
ATOM 1694 N N . GLU A 1 440 ? 153.38000 166.06900 179.91100 1.000 35.81196 440 GLU A N 1
ATOM 1695 C CA . GLU A 1 440 ? 152.84300 167.10700 180.78700 1.000 35.81196 440 GLU A CA 1
ATOM 1696 C C . GLU A 1 440 ? 153.36100 168.48600 180.38900 1.000 35.81196 440 GLU A C 1
ATOM 1697 O O . GLU A 1 440 ? 152.62000 169.47800 180.43500 1.000 35.81196 440 GLU A O 1
ATOM 1703 N N . PHE A 1 441 ? 154.63400 168.56700 179.99500 1.000 32.34738 441 PHE A N 1
ATOM 1704 C CA . PHE A 1 441 ? 155.18400 169.82700 179.50000 1.000 32.34738 441 PHE A CA 1
ATOM 1705 C C . PHE A 1 441 ? 154.46300 170.28600 178.23600 1.000 32.34738 441 PHE A C 1
ATOM 1706 O O . PHE A 1 441 ? 154.18800 171.48100 178.06300 1.000 32.34738 441 PHE A O 1
ATOM 1714 N N . LYS A 1 442 ? 154.15900 169.34700 177.33600 1.000 33.31306 442 LYS A N 1
ATOM 1715 C CA . LYS A 1 442 ? 153.38100 169.68000 176.14600 1.000 33.31306 442 LYS A CA 1
ATOM 1716 C C . LYS A 1 442 ? 152.01800 170.24100 176.52300 1.000 33.31306 442 LYS A C 1
ATOM 1717 O O . LYS A 1 442 ? 151.54300 171.21100 175.91900 1.000 33.31306 442 LYS A O 1
ATOM 1723 N N . VAL A 1 443 ? 151.36800 169.62800 177.51400 1.000 34.02706 443 VAL A N 1
ATOM 1724 C CA . VAL A 1 443 ? 150.06800 170.11800 177.96900 1.000 34.02706 443 VAL A CA 1
ATOM 1725 C C . VAL A 1 443 ? 150.19000 171.53800 178.50900 1.000 34.02706 443 VAL A C 1
ATOM 1726 O O . VAL A 1 443 ? 149.34300 172.39800 178.23600 1.000 34.02706 443 VAL A O 1
ATOM 1730 N N . ARG A 1 444 ? 151.24200 171.80600 179.28800 1.000 33.01645 444 ARG A N 1
ATOM 1731 C CA . ARG A 1 444 ? 151.43800 173.15100 179.82500 1.000 33.01645 444 ARG A CA 1
ATOM 1732 C C . ARG A 1 444 ? 151.64600 174.17400 178.71300 1.000 33.01645 444 ARG A C 1
ATOM 1733 O O . ARG A 1 444 ? 151.10300 175.28500 178.76900 1.000 33.01645 444 ARG A O 1
ATOM 1741 N N . ILE A 1 445 ? 152.43800 173.82300 177.69800 1.000 31.72042 445 ILE A N 1
ATOM 1742 C CA . ILE A 1 445 ? 152.66300 174.74600 176.58700 1.000 31.72042 445 ILE A CA 1
ATOM 1743 C C . ILE A 1 445 ? 151.36400 175.00300 175.83000 1.000 31.72042 445 ILE A C 1
ATOM 1744 O O . ILE A 1 445 ? 151.06300 176.14500 175.44900 1.000 31.72042 445 ILE A O 1
ATOM 1749 N N . ASN A 1 446 ? 150.57900 173.95000 175.59200 1.000 33.29801 446 ASN A N 1
ATOM 1750 C CA . ASN A 1 446 ? 149.29500 174.11700 174.92200 1.000 33.29801 446 ASN A CA 1
ATOM 1751 C C . ASN A 1 446 ? 148.33900 174.98400 175.72900 1.000 33.29801 446 ASN A C 1
ATOM 1752 O O . ASN A 1 446 ? 147.56100 175.74200 175.14100 1.000 33.29801 446 ASN A O 1
ATOM 1757 N N . ALA A 1 447 ? 148.37300 174.88300 177.05800 1.000 28.12875 447 ALA A N 1
ATOM 1758 C CA . ALA A 1 447 ? 147.57900 175.76100 177.90900 1.000 28.12875 447 ALA A CA 1
ATOM 1759 C C . ALA A 1 447 ? 148.04200 177.21100 177.83000 1.000 28.12875 447 ALA A C 1
ATOM 1760 O O . ALA A 1 447 ? 147.21200 178.12700 177.80200 1.000 28.12875 447 ALA A O 1
ATOM 1762 N N . LEU A 1 448 ? 149.35900 177.43300 177.80100 1.000 30.26940 448 LEU A N 1
ATOM 1763 C CA . LEU A 1 448 ? 149.87400 178.79300 177.67500 1.000 30.26940 448 LEU A CA 1
ATOM 1764 C C . LEU A 1 448 ? 149.44700 179.42600 176.35800 1.000 30.26940 448 LEU A C 1
ATOM 1765 O O . LEU A 1 448 ? 149.06500 180.60200 176.32000 1.000 30.26940 448 LEU A O 1
ATOM 1770 N N . VAL A 1 449 ? 149.50800 178.66200 175.26500 1.000 32.63438 449 VAL A N 1
ATOM 1771 C CA . VAL A 1 449 ? 149.08400 179.19000 173.96800 1.000 32.63438 449 VAL A CA 1
ATOM 1772 C C . VAL A 1 449 ? 147.60800 179.57100 174.00800 1.000 32.63438 449 VAL A C 1
ATOM 1773 O O . VAL A 1 449 ? 147.20700 180.63900 173.52500 1.000 32.63438 449 VAL A O 1
ATOM 1777 N N . ALA A 1 450 ? 146.77900 178.70300 174.59200 1.000 34.22984 450 ALA A N 1
ATOM 1778 C CA . ALA A 1 450 ? 145.34700 178.97300 174.67000 1.000 34.22984 450 ALA A CA 1
ATOM 1779 C C . ALA A 1 450 ? 145.06700 180.22400 175.49300 1.000 34.22984 450 ALA A C 1
ATOM 1780 O O . ALA A 1 450 ? 144.21800 181.04400 175.12600 1.000 34.22984 450 ALA A O 1
ATOM 1782 N N . LYS A 1 451 ? 145.77000 180.38400 176.61700 1.000 41.83335 451 LYS A N 1
ATOM 1783 C CA . LYS A 1 451 ? 145.57800 181.58200 177.43000 1.000 41.83335 451 LYS A CA 1
ATOM 1784 C C . LYS A 1 451 ? 146.01200 182.83500 176.67900 1.000 41.83335 451 LYS A C 1
ATOM 1785 O O . LYS A 1 451 ? 145.33900 183.87000 176.74400 1.000 41.83335 451 LYS A O 1
ATOM 1791 N N . ALA A 1 452 ? 147.13400 182.76200 175.96000 1.000 42.48928 452 ALA A N 1
ATOM 1792 C CA . ALA A 1 452 ? 147.63100 183.93200 175.24700 1.000 42.48928 452 ALA A CA 1
ATOM 1793 C C . ALA A 1 452 ? 146.82400 184.24200 173.99400 1.000 42.48928 452 ALA A C 1
ATOM 1794 O O . ALA A 1 452 ? 146.96700 185.33600 173.43800 1.000 42.48928 452 ALA A O 1
ATOM 1796 N N . GLN A 1 453 ? 145.98700 183.30900 173.53400 1.000 56.39327 453 GLN A N 1
ATOM 1797 C CA . GLN A 1 453 ? 145.21500 183.53800 172.31700 1.000 56.39327 453 GLN A CA 1
ATOM 1798 C C . GLN A 1 453 ? 144.21100 184.67900 172.45400 1.000 56.39327 453 GLN A C 1
ATOM 1799 O O . GLN A 1 453 ? 143.81400 185.25900 171.43700 1.000 56.39327 453 GLN A O 1
ATOM 1805 N N . LYS A 1 454 ? 143.79700 185.02100 173.67200 1.000 72.82318 454 LYS A N 1
ATOM 1806 C CA . LYS A 1 454 ? 142.80200 186.06600 173.90400 1.000 72.82318 454 LYS A CA 1
ATOM 1807 C C . LYS A 1 454 ? 143.50300 187.29200 174.47800 1.000 72.82318 454 LYS A C 1
ATOM 1808 O O . LYS A 1 454 ? 144.12500 187.21700 175.54300 1.000 72.82318 454 LYS A O 1
ATOM 1814 N N . VAL A 1 455 ? 143.39500 188.41400 173.77700 1.000 80.08369 455 VAL A N 1
ATOM 1815 C CA . VAL A 1 455 ? 144.08100 189.64200 174.20000 1.000 80.08369 455 VAL A CA 1
ATOM 1816 C C . VAL A 1 455 ? 143.23200 190.36800 175.23700 1.000 80.08369 455 VAL A C 1
ATOM 1817 O O . VAL A 1 455 ? 142.00400 190.48000 175.06100 1.000 80.08369 455 VAL A O 1
ATOM 1821 N N . PRO A 1 456 ? 143.81500 190.84600 176.33300 1.000 79.26526 456 PRO A N 1
ATOM 1822 C CA . PRO A 1 456 ? 143.05200 191.64200 177.29700 1.000 79.26526 456 PRO A CA 1
ATOM 1823 C C . PRO A 1 456 ? 142.95100 193.08800 176.84500 1.000 79.26526 456 PRO A C 1
ATOM 1824 O O . PRO A 1 456 ? 143.74400 193.54000 176.00500 1.000 79.26526 456 PRO A O 1
ATOM 1828 N N . PRO A 1 457 ? 141.98600 193.84800 177.37400 1.000 83.38790 457 PRO A N 1
ATOM 1829 C CA . PRO A 1 457 ? 141.82100 195.24000 176.93100 1.000 83.38790 457 PRO A CA 1
ATOM 1830 C C . PRO A 1 457 ? 142.95000 196.15500 177.38100 1.000 83.38790 457 PRO A C 1
ATOM 1831 O O . PRO A 1 457 ? 143.59500 196.80500 176.55300 1.000 83.38790 457 PRO A O 1
ATOM 1835 N N . GLU A 1 458 ? 143.19400 196.21500 178.69200 1.000 83.78799 458 GLU A N 1
ATOM 1836 C CA . GLU A 1 458 ? 144.16800 197.16700 179.22000 1.000 83.78799 458 GLU A CA 1
ATOM 1837 C C . GLU A 1 458 ? 145.59400 196.77500 178.84500 1.000 83.78799 458 GLU A C 1
ATOM 1838 O O . GLU A 1 458 ? 146.44600 197.64200 178.62100 1.000 83.78799 458 GLU A O 1
ATOM 1844 N N . GLY A 1 459 ? 145.87300 195.48500 178.77100 1.000 74.70287 459 GLY A N 1
ATOM 1845 C CA . GLY A 1 459 ? 147.18700 194.99800 178.39500 1.000 74.70287 459 GLY A CA 1
ATOM 1846 C C . GLY A 1 459 ? 147.58900 193.78800 179.21500 1.000 74.70287 459 GLY A C 1
ATOM 1847 O O . GLY A 1 459 ? 146.91200 193.38100 180.15900 1.000 74.70287 459 GLY A O 1
ATOM 1848 N N . TRP A 1 460 ? 148.72400 193.20100 178.84200 1.000 55.29753 460 TRP A N 1
ATOM 1849 C CA . TRP A 1 460 ? 149.22400 192.01800 179.52300 1.000 55.29753 460 TRP A CA 1
ATOM 1850 C C . TRP A 1 460 ? 149.71200 192.37500 180.92700 1.000 55.29753 460 TRP A C 1
ATOM 1851 O O . TRP A 1 460 ? 150.05200 193.52100 181.23000 1.000 55.29753 460 TRP A O 1
ATOM 1862 N N . ILE A 1 461 ? 149.74100 191.36500 181.79200 1.000 65.74203 461 ILE A N 1
ATOM 1863 C CA . ILE A 1 461 ? 150.09900 191.53400 183.19400 1.000 65.74203 461 ILE A CA 1
ATOM 1864 C C . ILE A 1 461 ? 151.18400 190.52900 183.55100 1.000 65.74203 461 ILE A C 1
ATOM 1865 O O . ILE A 1 461 ? 151.04300 189.33000 183.28500 1.000 65.74203 461 ILE A O 1
ATOM 1870 N N . MET A 1 462 ? 152.26700 191.01700 184.14800 1.000 77.00057 462 MET A N 1
ATOM 1871 C CA . MET A 1 462 ? 153.32200 190.14900 184.64500 1.000 77.00057 462 MET A CA 1
ATOM 1872 C C . MET A 1 462 ? 152.98400 189.64900 186.04600 1.000 77.00057 462 MET A C 1
ATOM 1873 O O . MET A 1 462 ? 152.12200 190.19500 186.73900 1.000 77.00057 462 MET A O 1
ATOM 1878 N N . GLN A 1 463 ? 153.68500 188.59100 186.45800 1.000 88.19733 463 GLN A N 1
ATOM 1879 C CA . GLN A 1 463 ? 153.37700 187.94600 187.73200 1.000 88.19733 463 GLN A CA 1
ATOM 1880 C C . GLN A 1 463 ? 153.65800 188.87200 188.91000 1.000 88.19733 463 GLN A C 1
ATOM 1881 O O . GLN A 1 463 ? 152.91200 188.87500 189.89600 1.000 88.19733 463 GLN A O 1
ATOM 1887 N N . ASP A 1 464 ? 154.73400 189.65800 188.83100 1.000 94.28129 464 ASP A N 1
ATOM 1888 C CA . ASP A 1 464 ? 155.09500 190.53200 189.94400 1.000 94.28129 464 ASP A CA 1
ATOM 1889 C C . ASP A 1 464 ? 154.04100 191.61300 190.15700 1.000 94.28129 464 ASP A C 1
ATOM 1890 O O . ASP A 1 464 ? 153.58100 191.83300 191.28400 1.000 94.28129 464 ASP A O 1
ATOM 1895 N N . GLY A 1 465 ? 153.63800 192.29200 189.08600 1.000 82.66799 465 GLY A N 1
ATOM 1896 C CA . GLY A 1 465 ? 152.64600 193.34200 189.19600 1.000 82.66799 465 GLY A CA 1
ATOM 1897 C C . GLY A 1 465 ? 152.72900 194.37300 188.09000 1.000 82.66799 465 GLY A C 1
ATOM 1898 O O . GLY A 1 465 ? 151.70500 194.76000 187.51700 1.000 82.66799 465 GLY A O 1
ATOM 1899 N N . THR A 1 466 ? 153.93900 194.82800 187.78500 1.000 67.45548 466 THR A N 1
ATOM 1900 C CA . THR A 1 466 ? 154.12100 195.80500 186.72200 1.000 67.45548 466 THR A CA 1
ATOM 1901 C C . THR A 1 466 ? 153.74200 195.18500 185.38100 1.000 67.45548 466 THR A C 1
ATOM 1902 O O . THR A 1 466 ? 154.03900 194.00700 185.14200 1.000 67.45548 466 THR A O 1
ATOM 1906 N N . PRO A 1 467 ? 153.09400 195.92900 184.48900 1.000 61.55284 467 PRO A N 1
ATOM 1907 C CA . PRO A 1 467 ? 152.63800 195.34000 183.22700 1.000 61.55284 467 PRO A CA 1
ATOM 1908 C C . PRO A 1 467 ? 153.79800 194.99100 182.30800 1.000 61.55284 467 PRO A C 1
ATOM 1909 O O . PRO A 1 467 ? 154.92000 195.48200 182.45100 1.000 61.55284 467 PRO A O 1
ATOM 1913 N N . TRP A 1 468 ? 153.50400 194.11700 181.35600 1.000 44.96269 468 TRP A N 1
ATOM 1914 C CA . TRP A 1 468 ? 154.49200 193.69400 180.37200 1.000 44.96269 468 TRP A CA 1
ATOM 1915 C C . TRP A 1 468 ? 154.88700 194.87600 179.49600 1.000 44.96269 468 TRP A C 1
ATOM 1916 O O . TRP A 1 468 ? 154.00700 195.52100 178.91200 1.000 44.96269 468 TRP A O 1
ATOM 1927 N N . PRO A 1 469 ? 156.17800 195.20000 179.37600 1.000 40.88201 469 PRO A N 1
ATOM 1928 C CA . PRO A 1 469 ? 156.58400 196.34300 178.54500 1.000 40.88201 469 PRO A CA 1
ATOM 1929 C C . PRO A 1 469 ? 156.33900 196.15300 177.05700 1.000 40.88201 469 PRO A C 1
ATOM 1930 O O . PRO A 1 469 ? 156.50200 197.11400 176.29700 1.000 40.88201 469 PRO A O 1
ATOM 1934 N N . GLY A 1 470 ? 155.95500 194.96000 176.61200 1.000 46.07469 470 GLY A N 1
ATOM 1935 C CA . GLY A 1 470 ? 155.75500 194.71100 175.19800 1.000 46.07469 470 GLY A CA 1
ATOM 1936 C C . GLY A 1 470 ? 154.31400 194.82600 174.74900 1.000 46.07469 470 GLY A C 1
ATOM 1937 O O . GLY A 1 470 ? 153.92600 194.22100 173.74500 1.000 46.07469 470 GLY A O 1
ATOM 1938 N N . ASN A 1 471 ? 153.50500 195.58800 175.48900 1.000 50.80574 471 ASN A N 1
ATOM 1939 C CA . ASN A 1 471 ? 152.10000 195.74600 175.12300 1.000 50.80574 471 ASN A CA 1
ATOM 1940 C C . ASN A 1 471 ? 151.95900 196.37600 173.74400 1.000 50.80574 471 ASN A C 1
ATOM 1941 O O . ASN A 1 471 ? 151.16100 195.92100 172.91700 1.000 50.80574 471 ASN A O 1
ATOM 1946 N N . ASN A 1 472 ? 152.73100 197.42600 173.47600 1.000 59.76454 472 ASN A N 1
ATOM 1947 C CA . ASN A 1 472 ? 152.76000 198.05900 172.15900 1.000 59.76454 472 ASN A CA 1
ATOM 1948 C C . ASN A 1 472 ? 153.88400 197.40900 171.36600 1.000 59.76454 472 ASN A C 1
ATOM 1949 O O . ASN A 1 472 ? 155.06400 197.65000 171.62600 1.000 59.76454 472 ASN A O 1
ATOM 1954 N N . THR A 1 473 ? 153.51200 196.57600 170.39300 1.000 57.38885 473 THR A N 1
ATOM 1955 C CA . THR A 1 473 ? 154.49900 195.81600 169.63700 1.000 57.38885 473 THR A CA 1
ATOM 1956 C C . THR A 1 473 ? 155.46700 196.71600 168.88100 1.000 57.38885 473 THR A C 1
ATOM 1957 O O . THR A 1 473 ? 156.62100 196.32600 168.66600 1.000 57.38885 473 THR A O 1
ATOM 1961 N N . LYS A 1 474 ? 155.03600 197.91800 168.49700 1.000 55.68391 474 LYS A N 1
ATOM 1962 C CA . LYS A 1 474 ? 155.85100 198.83500 167.71000 1.000 55.68391 474 LYS A CA 1
ATOM 1963 C C . LYS A 1 474 ? 156.54700 199.89300 168.55500 1.000 55.68391 474 LYS A C 1
ATOM 1964 O O . LYS A 1 474 ? 157.11800 200.83600 167.99900 1.000 55.68391 474 LYS A O 1
ATOM 1970 N N . ASP A 1 475 ? 156.52400 199.75300 169.87900 1.000 57.03562 475 ASP A N 1
ATOM 1971 C CA . ASP A 1 475 ? 157.17800 200.71900 170.75800 1.000 57.03562 475 ASP A CA 1
ATOM 1972 C C . ASP A 1 475 ? 157.33000 200.04400 172.11400 1.000 57.03562 475 ASP A C 1
ATOM 1973 O O . ASP A 1 475 ? 156.36600 199.98100 172.88300 1.000 57.03562 475 ASP A O 1
ATOM 1978 N N . HIS A 1 476 ? 158.52900 199.53800 172.39700 1.000 45.50440 476 HIS A N 1
ATOM 1979 C CA . HIS A 1 476 ? 158.80600 198.90100 173.67600 1.000 45.50440 476 HIS A CA 1
ATOM 1980 C C . HIS A 1 476 ? 160.28200 199.07600 173.98700 1.000 45.50440 476 HIS A C 1
ATOM 1981 O O . HIS A 1 476 ? 161.11200 199.02600 173.07400 1.000 45.50440 476 HIS A O 1
ATOM 1988 N N . PRO A 1 477 ? 160.63800 199.28500 175.25000 1.000 42.90074 477 PRO A N 1
ATOM 1989 C CA . PRO A 1 477 ? 162.05400 199.45500 175.60200 1.000 42.90074 477 PRO A CA 1
ATOM 1990 C C . PRO A 1 477 ? 162.83200 198.15700 175.48100 1.000 42.90074 477 PRO A C 1
ATOM 1991 O O . PRO A 1 477 ? 162.23700 197.07800 175.39400 1.000 42.90074 477 PRO A O 1
ATOM 1995 N N . GLY A 1 478 ? 164.16000 198.24600 175.46400 1.000 37.91185 478 GLY A N 1
ATOM 1996 C CA . GLY A 1 478 ? 164.97900 197.04700 175.48800 1.000 37.91185 478 GLY A CA 1
ATOM 1997 C C . GLY A 1 478 ? 164.82200 196.31600 176.81200 1.000 37.91185 478 GLY A C 1
ATOM 1998 O O . GLY A 1 478 ? 164.63400 196.92400 177.86500 1.000 37.91185 478 GLY A O 1
ATOM 1999 N N . MET A 1 479 ? 164.89400 194.98900 176.74900 1.000 34.52550 479 MET A N 1
ATOM 2000 C CA . MET A 1 479 ? 164.69000 194.16000 177.93100 1.000 34.52550 479 MET A CA 1
ATOM 2001 C C . MET A 1 479 ? 165.44000 192.84900 177.76700 1.000 34.52550 479 MET A C 1
ATOM 2002 O O . MET A 1 479 ? 165.27500 192.15400 176.76000 1.000 34.52550 479 MET A O 1
ATOM 2007 N N . ILE A 1 480 ? 166.27500 192.52100 178.75100 1.000 36.04740 480 ILE A N 1
ATOM 2008 C CA . ILE A 1 480 ? 167.04900 191.28700 178.75900 1.000 36.04740 480 ILE A CA 1
ATOM 2009 C C . ILE A 1 480 ? 166.86400 190.61300 180.11100 1.000 36.04740 480 ILE A C 1
ATOM 2010 O O . ILE A 1 480 ? 166.75200 191.28600 181.14200 1.000 36.04740 480 ILE A O 1
ATOM 2015 N N . GLN A 1 481 ? 166.80100 189.28300 180.10200 1.000 36.06116 481 GLN A N 1
ATOM 2016 C CA . GLN A 1 481 ? 166.71500 188.52100 181.34000 1.000 36.06116 481 GLN A CA 1
ATOM 2017 C C . GLN A 1 481 ? 167.53600 187.24700 181.21500 1.000 36.06116 481 GLN A C 1
ATOM 2018 O O . GLN A 1 481 ? 167.82000 186.79000 180.10600 1.000 36.06116 481 GLN A O 1
ATOM 2024 N N . VAL A 1 482 ? 167.92600 186.68600 182.35800 1.000 32.88814 482 VAL A N 1
ATOM 2025 C CA . VAL A 1 482 ? 168.87000 185.57500 182.42400 1.000 32.88814 482 VAL A CA 1
ATOM 2026 C C . VAL A 1 482 ? 168.23300 184.42500 183.19200 1.000 32.88814 482 VAL A C 1
ATOM 2027 O O . VAL A 1 482 ? 167.67100 184.62900 184.27400 1.000 32.88814 482 VAL A O 1
ATOM 2031 N N . PHE A 1 483 ? 168.33100 183.21600 182.63700 1.000 34.55640 483 PHE A N 1
ATOM 2032 C CA . PHE A 1 483 ? 167.88100 181.99000 183.27400 1.000 34.55640 483 PHE A CA 1
ATOM 2033 C C . PHE A 1 483 ? 169.01100 180.96800 183.26900 1.000 34.55640 483 PHE A C 1
ATOM 2034 O O . PHE A 1 483 ? 169.95400 181.05300 182.47600 1.000 34.55640 483 PHE A O 1
ATOM 2042 N N . LEU A 1 484 ? 168.90800 179.99600 184.17200 1.000 28.73324 484 LEU A N 1
ATOM 2043 C CA . LEU A 1 484 ? 169.71700 178.77900 184.18200 1.000 28.73324 484 LEU A CA 1
ATOM 2044 C C . LEU A 1 484 ? 171.21100 179.02300 184.33200 1.000 28.73324 484 LEU A C 1
ATOM 2045 O O . LEU A 1 484 ? 171.99600 178.08400 184.16200 1.000 28.73324 484 LEU A O 1
ATOM 2050 N N . GLY A 1 485 ? 171.63700 180.24300 184.63900 1.000 38.16094 485 GLY A N 1
ATOM 2051 C CA . GLY A 1 485 ? 173.05700 180.50900 184.76800 1.000 38.16094 485 GLY A CA 1
ATOM 2052 C C . GLY A 1 485 ? 173.63500 179.96300 186.05700 1.000 38.16094 485 GLY A C 1
ATOM 2053 O O . GLY A 1 485 ? 173.07900 179.03400 186.64700 1.000 38.16094 485 GLY A O 1
ATOM 2054 N N . GLN A 1 486 ? 174.76100 180.53100 186.50100 1.000 50.97237 486 GLN A N 1
ATOM 2055 C CA . GLN A 1 486 ? 175.30500 180.15000 187.80000 1.000 50.97237 486 GLN A CA 1
ATOM 2056 C C . GLN A 1 486 ? 174.40300 180.61800 188.93100 1.000 50.97237 486 GLN A C 1
ATOM 2057 O O . GLN A 1 486 ? 174.33300 179.96700 189.97800 1.000 50.97237 486 GLN A O 1
ATOM 2063 N N . SER A 1 487 ? 173.72500 181.75200 188.74400 1.000 45.37631 487 SER A N 1
ATOM 2064 C CA . SER A 1 487 ? 172.77400 182.21300 189.74700 1.000 45.37631 487 SER A CA 1
ATOM 2065 C C . SER A 1 487 ? 171.57600 181.27900 189.82900 1.000 45.37631 487 SER A C 1
ATOM 2066 O O . SER A 1 487 ? 171.04500 181.03000 190.91800 1.000 45.37631 487 SER A O 1
ATOM 2069 N N . GLY A 1 488 ? 171.14400 180.74600 188.68800 1.000 44.80979 488 GLY A N 1
ATOM 2070 C CA . GLY A 1 488 ? 170.02000 179.83800 188.67900 1.000 44.80979 488 GLY A CA 1
ATOM 2071 C C . GLY A 1 488 ? 170.34400 178.51300 189.33900 1.000 44.80979 488 GLY A C 1
ATOM 2072 O O . GLY A 1 488 ? 171.50200 178.13000 189.50900 1.000 44.80979 488 GLY A O 1
ATOM 2073 N N . GLY A 1 489 ? 169.28500 177.80400 189.71800 1.000 48.09289 489 GLY A N 1
ATOM 2074 C CA . GLY A 1 489 ? 169.45200 176.54900 190.41400 1.000 48.09289 489 GLY A CA 1
ATOM 2075 C C . GLY A 1 489 ? 169.97900 175.44700 189.51700 1.000 48.09289 489 GLY A C 1
ATOM 2076 O O . GLY A 1 489 ? 169.90700 175.50200 188.28900 1.000 48.09289 489 GLY A O 1
ATOM 2077 N N . HIS A 1 490 ? 170.52300 174.42100 190.16400 1.000 57.95608 490 HIS A N 1
ATOM 2078 C CA . HIS A 1 490 ? 171.06000 173.26200 189.47300 1.000 57.95608 490 HIS A CA 1
ATOM 2079 C C . HIS A 1 490 ? 169.92700 172.36400 188.98000 1.000 57.95608 490 HIS A C 1
ATOM 2080 O O . HIS A 1 490 ? 168.74100 172.64700 189.17000 1.000 57.95608 490 HIS A O 1
ATOM 2087 N N . ASP A 1 491 ? 170.29900 171.26200 188.33600 1.000 57.69279 491 ASP A N 1
ATOM 2088 C CA . ASP A 1 491 ? 169.33200 170.32100 187.79100 1.000 57.69279 491 ASP A CA 1
ATOM 2089 C C . ASP A 1 491 ? 168.97700 169.28200 188.85700 1.000 57.69279 491 ASP A C 1
ATOM 2090 O O . ASP A 1 491 ? 168.70600 169.62500 190.01100 1.000 57.69279 491 ASP A O 1
ATOM 2095 N N . THR A 1 492 ? 168.96800 168.00200 188.48200 1.000 58.62342 492 THR A N 1
ATOM 2096 C CA . THR A 1 492 ? 168.65000 166.95700 189.44800 1.000 58.62342 492 THR A CA 1
ATOM 2097 C C . THR A 1 492 ? 169.91000 166.42000 190.11700 1.000 58.62342 492 THR A C 1
ATOM 2098 O O . THR A 1 492 ? 169.96400 166.30200 191.34700 1.000 58.62342 492 THR A O 1
ATOM 2102 N N . GLU A 1 493 ? 170.93700 166.09000 189.32600 1.000 66.35288 493 GLU A N 1
ATOM 2103 C CA . GLU A 1 493 ? 172.19900 165.61500 189.88700 1.000 66.35288 493 GLU A CA 1
ATOM 2104 C C . GLU A 1 493 ? 172.91900 166.69600 190.68200 1.000 66.35288 493 GLU A C 1
ATOM 2105 O O . GLU A 1 493 ? 173.45500 166.41500 191.75900 1.000 66.35288 493 GLU A O 1
ATOM 2111 N N . GLY A 1 494 ? 172.94300 167.92500 190.17400 1.000 57.06482 494 GLY A N 1
ATOM 2112 C CA . GLY A 1 494 ? 173.63000 169.02700 190.81900 1.000 57.06482 494 GLY A CA 1
ATOM 2113 C C . GLY A 1 494 ? 174.48600 169.86900 189.89800 1.000 57.06482 494 GLY A C 1
ATOM 2114 O O . GLY A 1 494 ? 175.05100 170.87500 190.35400 1.000 57.06482 494 GLY A O 1
ATOM 2115 N N . ASN A 1 495 ? 174.61400 169.51100 188.62300 1.000 54.76280 495 ASN A N 1
ATOM 2116 C CA . ASN A 1 495 ? 175.41900 170.28200 187.68200 1.000 54.76280 495 ASN A CA 1
ATOM 2117 C C . ASN A 1 495 ? 174.57000 171.41600 187.12400 1.000 54.76280 495 ASN A C 1
ATOM 2118 O O . ASN A 1 495 ? 173.47700 171.18200 186.59800 1.000 54.76280 495 ASN A O 1
ATOM 2123 N N . GLU A 1 496 ? 175.06700 172.64500 187.23700 1.000 47.14687 496 GLU A N 1
ATOM 2124 C CA . GLU A 1 496 ? 174.31400 173.80000 186.77500 1.000 47.14687 496 GLU A CA 1
ATOM 2125 C C . GLU A 1 496 ? 174.14400 173.76400 185.25900 1.000 47.14687 496 GLU A C 1
ATOM 2126 O O . GLU A 1 496 ? 174.97100 173.22200 184.52100 1.000 47.14687 496 GLU A O 1
ATOM 2132 N N . LEU A 1 497 ? 173.04900 174.35100 184.80100 1.000 27.49989 497 LEU A N 1
ATOM 2133 C CA . LEU A 1 497 ? 172.68700 174.35900 183.39100 1.000 27.49989 497 LEU A CA 1
ATOM 2134 C C . LEU A 1 497 ? 173.45200 175.44200 182.65100 1.000 27.49989 497 LEU A C 1
ATOM 2135 O O . LEU A 1 497 ? 173.98500 176.37800 183.25100 1.000 27.49989 497 LEU A O 1
ATOM 2140 N N . PRO A 1 498 ? 173.54900 175.33200 181.32700 1.000 27.66482 498 PRO A N 1
ATOM 2141 C CA . PRO A 1 498 ? 174.08700 176.44400 180.53800 1.000 27.66482 498 PRO A CA 1
ATOM 2142 C C . PRO A 1 498 ? 173.19900 177.67200 180.65800 1.000 27.66482 498 PRO A C 1
ATOM 2143 O O . PRO A 1 498 ? 171.97800 177.57100 180.78800 1.000 27.66482 498 PRO A O 1
ATOM 2147 N N . ARG A 1 499 ? 173.82800 178.84300 180.61300 1.000 34.76380 499 ARG A N 1
ATOM 2148 C CA . ARG A 1 499 ? 173.08200 180.08700 180.71900 1.000 34.76380 499 ARG A CA 1
ATOM 2149 C C . ARG A 1 499 ? 172.15700 180.26000 179.51700 1.000 34.76380 499 ARG A C 1
ATOM 2150 O O . ARG A 1 499 ? 172.47300 179.86700 178.39200 1.000 34.76380 499 ARG A O 1
ATOM 2158 N N . LEU A 1 500 ? 170.99300 180.86000 179.77100 1.000 48.07248 500 LEU A N 1
ATOM 2159 C CA . LEU A 1 500 ? 169.99700 181.09200 178.72800 1.000 48.07248 500 LEU A CA 1
ATOM 2160 C C . LEU A 1 500 ? 169.49400 182.52100 178.90100 1.000 48.07248 500 LEU A C 1
ATOM 2161 O O . LEU A 1 500 ? 168.72400 182.80300 179.82200 1.000 48.07248 500 LEU A O 1
ATOM 2166 N N . VAL A 1 501 ? 169.93400 183.41200 178.02800 1.000 37.61967 501 VAL A N 1
ATOM 2167 C CA . VAL A 1 501 ? 169.58600 184.82300 178.12000 1.000 37.61967 501 VAL A CA 1
ATOM 2168 C C . VAL A 1 501 ? 168.59200 185.16700 177.02100 1.000 37.61967 501 VAL A C 1
ATOM 2169 O O . VAL A 1 501 ? 168.78800 184.82400 175.84800 1.000 37.61967 501 VAL A O 1
ATOM 2173 N N . TYR A 1 502 ? 167.50400 185.82100 177.41200 1.000 35.92884 502 TYR A N 1
ATOM 2174 C CA . TYR A 1 502 ? 166.44400 186.23600 176.50400 1.000 35.92884 502 TYR A CA 1
ATOM 2175 C C . TYR A 1 502 ? 166.54600 187.74300 176.31700 1.000 35.92884 502 TYR A C 1
ATOM 2176 O O . TYR A 1 502 ? 166.53300 188.49500 177.29800 1.000 35.92884 502 TYR A O 1
ATOM 2185 N N . VAL A 1 503 ? 166.65100 188.17400 175.06200 1.000 31.48380 503 VAL A N 1
ATOM 2186 C CA . VAL A 1 503 ? 166.90100 189.56700 174.71400 1.000 31.48380 503 VAL A CA 1
ATOM 2187 C C . VAL A 1 503 ? 165.75500 190.08300 173.85500 1.000 31.48380 503 VAL A C 1
ATOM 2188 O O . VAL A 1 503 ? 165.11400 189.32900 173.11300 1.000 31.48380 503 VAL A O 1
ATOM 2192 N N . SER A 1 504 ? 165.48400 191.38100 173.97600 1.000 28.25533 504 SER A N 1
ATOM 2193 C CA . SER A 1 504 ? 164.53200 192.05000 173.09800 1.000 28.25533 504 SER A CA 1
ATOM 2194 C C . SER A 1 504 ? 164.95400 193.50400 172.96400 1.000 28.25533 504 SER A C 1
ATOM 2195 O O . SER A 1 504 ? 164.84400 194.27500 173.92300 1.000 28.25533 504 SER A O 1
ATOM 2198 N N . ARG A 1 505 ? 165.43900 193.86700 171.78100 1.000 31.79579 505 ARG A N 1
ATOM 2199 C CA . ARG A 1 505 ? 165.91800 195.21500 171.52300 1.000 31.79579 505 ARG A CA 1
ATOM 2200 C C . ARG A 1 505 ? 164.75700 196.19900 171.45500 1.000 31.79579 505 ARG A C 1
ATOM 2201 O O . ARG A 1 505 ? 163.64500 195.85300 171.04600 1.000 31.79579 505 ARG A O 1
ATOM 2209 N N . GLU A 1 506 ? 165.02600 197.43800 171.86200 1.000 40.41493 506 GLU A N 1
ATOM 2210 C CA . GLU A 1 506 ? 164.01400 198.48100 171.76600 1.000 40.41493 506 GLU A CA 1
ATOM 2211 C C . GLU A 1 506 ? 163.73500 198.79900 170.30400 1.000 40.41493 506 GLU A C 1
ATOM 2212 O O . GLU A 1 506 ? 164.62300 198.70200 169.45300 1.000 40.41493 506 GLU A O 1
ATOM 2218 N N . LYS A 1 507 ? 162.48800 199.16300 170.01000 1.000 47.38587 507 LYS A N 1
ATOM 2219 C CA . LYS A 1 507 ? 162.05000 199.43500 168.64500 1.000 47.38587 507 LYS A CA 1
ATOM 2220 C C . LYS A 1 507 ? 161.11600 200.64700 168.65800 1.000 47.38587 507 LYS A C 1
ATOM 2221 O O . LYS A 1 507 ? 159.90200 200.52000 168.49200 1.000 47.38587 507 LYS A O 1
ATOM 2227 N N . ARG A 1 508 ? 161.69400 201.82800 168.86400 1.000 54.36749 508 ARG A N 1
ATOM 2228 C CA . ARG A 1 508 ? 160.92200 203.05400 168.76900 1.000 54.36749 508 ARG A CA 1
ATOM 2229 C C . ARG A 1 508 ? 160.47100 203.26900 167.32500 1.000 54.36749 508 ARG A C 1
ATOM 2230 O O . ARG A 1 508 ? 161.23000 203.01200 166.38600 1.000 54.36749 508 ARG A O 1
ATOM 2238 N N . PRO A 1 509 ? 159.24100 203.73200 167.11800 1.000 61.64276 509 PRO A N 1
ATOM 2239 C CA . PRO A 1 509 ? 158.79100 204.03200 165.75400 1.000 61.64276 509 PRO A CA 1
ATOM 2240 C C . PRO A 1 509 ? 159.50000 205.25400 165.19300 1.000 61.64276 509 PRO A C 1
ATOM 2241 O O . PRO A 1 509 ? 159.78500 206.21700 165.90900 1.000 61.64276 509 PRO A O 1
ATOM 2245 N N . GLY A 1 510 ? 159.78200 205.20700 163.89300 1.000 59.10944 510 GLY A N 1
ATOM 2246 C CA . GLY A 1 510 ? 160.47300 206.28500 163.21200 1.000 59.10944 510 GLY A CA 1
ATOM 2247 C C . GLY A 1 510 ? 161.90200 205.98300 162.81600 1.000 59.10944 510 GLY A C 1
ATOM 2248 O O . GLY A 1 510 ? 162.55600 206.85100 162.22600 1.000 59.10944 510 GLY A O 1
ATOM 2249 N N . PHE A 1 511 ? 162.41100 204.79300 163.11900 1.000 60.66740 511 PHE A N 1
ATOM 2250 C CA . PHE A 1 511 ? 163.75400 204.38800 162.74100 1.000 60.66740 511 PHE A CA 1
ATOM 2251 C C . PHE A 1 511 ? 163.69200 203.11700 161.90500 1.000 60.66740 511 PHE A C 1
ATOM 2252 O O . PHE A 1 511 ? 162.78900 202.29000 162.05800 1.000 60.66740 511 PHE A O 1
ATOM 2260 N N . LEU A 1 512 ? 164.66900 202.96900 161.01500 1.000 58.56320 512 LEU A N 1
ATOM 2261 C CA . LEU A 1 512 ? 164.71400 201.82300 160.11600 1.000 58.56320 512 LEU A CA 1
ATOM 2262 C C . LEU A 1 512 ? 165.17700 200.59100 160.88300 1.000 58.56320 512 LEU A C 1
ATOM 2263 O O . LEU A 1 512 ? 166.25700 200.59500 161.48500 1.000 58.56320 512 LEU A O 1
ATOM 2268 N N . HIS A 1 513 ? 164.36400 199.53900 160.86000 1.000 51.35692 513 HIS A N 1
ATOM 2269 C CA . HIS A 1 513 ? 164.67600 198.28100 161.52300 1.000 51.35692 513 HIS A CA 1
ATOM 2270 C C . HIS A 1 513 ? 164.83600 197.19500 160.47200 1.000 51.35692 513 HIS A C 1
ATOM 2271 O O . HIS A 1 513 ? 164.02100 197.09500 159.54800 1.000 51.35692 513 HIS A O 1
ATOM 2278 N N . HIS A 1 514 ? 165.88100 196.38800 160.61400 1.000 40.54449 514 HIS A N 1
ATOM 2279 C CA . HIS A 1 514 ? 166.21700 195.36000 159.64100 1.000 40.54449 514 HIS A CA 1
ATOM 2280 C C . HIS A 1 514 ? 165.69600 194.00900 160.11200 1.000 40.54449 514 HIS A C 1
ATOM 2281 O O . HIS A 1 514 ? 165.70300 193.71200 161.31000 1.000 40.54449 514 HIS A O 1
ATOM 2288 N N . LYS A 1 515 ? 165.23800 193.19600 159.15600 1.000 44.44150 515 LYS A N 1
ATOM 2289 C CA . LYS A 1 515 ? 164.45200 192.01100 159.49400 1.000 44.44150 515 LYS A CA 1
ATOM 2290 C C . LYS A 1 515 ? 165.26100 191.00000 160.29700 1.000 44.44150 515 LYS A C 1
ATOM 2291 O O . LYS A 1 515 ? 164.77700 190.47000 161.30400 1.000 44.44150 515 LYS A O 1
ATOM 2297 N N . LYS A 1 516 ? 166.49000 190.71900 159.87600 1.000 33.00907 516 LYS A N 1
ATOM 2298 C CA . LYS A 1 516 ? 167.27400 189.67800 160.53400 1.000 33.00907 516 LYS A CA 1
ATOM 2299 C C . LYS A 1 516 ? 168.71100 190.07200 160.84300 1.000 33.00907 516 LYS A C 1
ATOM 2300 O O . LYS A 1 516 ? 169.24200 189.61900 161.86100 1.000 33.00907 516 LYS A O 1
ATOM 2306 N N . ALA A 1 517 ? 169.36300 190.89200 160.01800 1.000 33.28324 517 ALA A N 1
ATOM 2307 C CA . ALA A 1 517 ? 170.73400 191.29600 160.30800 1.000 33.28324 517 ALA A CA 1
ATOM 2308 C C . ALA A 1 517 ? 170.80000 192.13800 161.57500 1.000 33.28324 517 ALA A C 1
ATOM 2309 O O . ALA A 1 517 ? 171.77000 192.05900 162.33700 1.000 33.28324 517 ALA A O 1
ATOM 2311 N N . GLY A 1 518 ? 169.77300 192.95500 161.81700 1.000 28.45870 518 GLY A N 1
ATOM 2312 C CA . GLY A 1 518 ? 169.77500 193.80000 163.00000 1.000 28.45870 518 GLY A CA 1
ATOM 2313 C C . GLY A 1 518 ? 169.72500 193.01000 164.29400 1.000 28.45870 518 GLY A C 1
ATOM 2314 O O . GLY A 1 518 ? 170.43900 193.32400 165.25000 1.000 28.45870 518 GLY A O 1
ATOM 2315 N N . ALA A 1 519 ? 168.87900 191.97800 164.34600 1.000 25.52142 519 ALA A N 1
ATOM 2316 C CA . ALA A 1 519 ? 168.78900 191.15700 165.55000 1.000 25.52142 519 ALA A CA 1
ATOM 2317 C C . ALA A 1 519 ? 170.09400 190.41900 165.81600 1.000 25.52142 519 ALA A C 1
ATOM 2318 O O . ALA A 1 519 ? 170.54700 190.33700 166.96400 1.000 25.52142 519 ALA A O 1
ATOM 2320 N N . MET A 1 520 ? 170.71500 189.87400 164.76700 1.000 25.80111 520 MET A N 1
ATOM 2321 C CA . MET A 1 520 ? 171.99800 189.20300 164.93800 1.000 25.80111 520 MET A CA 1
ATOM 2322 C C . MET A 1 520 ? 173.08700 190.17400 165.37200 1.000 25.80111 520 MET A C 1
ATOM 2323 O O . MET A 1 520 ? 173.93500 189.82100 166.19900 1.000 25.80111 520 MET A O 1
ATOM 2328 N N . ASN A 1 521 ? 173.08600 191.39300 164.82900 1.000 23.25857 521 ASN A N 1
ATOM 2329 C CA . ASN A 1 521 ? 174.04800 192.39800 165.27000 1.000 23.25857 521 ASN A CA 1
ATOM 2330 C C . ASN A 1 521 ? 173.83600 192.75500 166.73500 1.000 23.25857 521 ASN A C 1
ATOM 2331 O O . ASN A 1 521 ? 174.80400 192.92200 167.48600 1.000 23.25857 521 ASN A O 1
ATOM 2336 N N . ALA A 1 522 ? 172.57600 192.87900 167.15800 1.000 18.76006 522 ALA A N 1
ATOM 2337 C CA . ALA A 1 522 ? 172.29200 193.14800 168.56300 1.000 18.76006 522 ALA A CA 1
ATOM 2338 C C . ALA A 1 522 ? 172.77900 192.00900 169.44800 1.000 18.76006 522 ALA A C 1
ATOM 2339 O O . ALA A 1 522 ? 173.33700 192.24500 170.52400 1.000 18.76006 522 ALA A O 1
ATOM 2341 N N . LEU A 1 523 ? 172.57500 190.76500 169.00900 1.000 26.03838 523 LEU A N 1
ATOM 2342 C CA . LEU A 1 523 ? 173.08000 189.62000 169.76200 1.000 26.03838 523 LEU A CA 1
ATOM 2343 C C . LEU A 1 523 ? 174.60000 189.65100 169.86800 1.000 26.03838 523 LEU A C 1
ATOM 2344 O O . LEU A 1 523 ? 175.16000 189.40100 170.94300 1.000 26.03838 523 LEU A O 1
ATOM 2349 N N . VAL A 1 524 ? 175.28200 189.95100 168.76000 1.000 34.70603 524 VAL A N 1
ATOM 2350 C CA . VAL A 1 524 ? 176.74200 190.00000 168.76000 1.000 34.70603 524 VAL A CA 1
ATOM 2351 C C . VAL A 1 524 ? 177.23600 191.08400 169.70700 1.000 34.70603 524 VAL A C 1
ATOM 2352 O O . VAL A 1 524 ? 178.19100 190.88000 170.46700 1.000 34.70603 524 VAL A O 1
ATOM 2356 N N . ARG A 1 525 ? 176.59300 192.25000 169.68200 1.000 31.14441 525 ARG A N 1
ATOM 2357 C CA . ARG A 1 525 ? 177.00200 193.34600 170.55100 1.000 31.14441 525 ARG A CA 1
ATOM 2358 C C . ARG A 1 525 ? 176.69000 193.07100 172.01900 1.000 31.14441 525 ARG A C 1
ATOM 2359 O O . ARG A 1 525 ? 177.43800 193.51500 172.89700 1.000 31.14441 525 ARG A O 1
ATOM 2367 N N . VAL A 1 526 ? 175.60200 192.35500 172.30700 1.000 25.64085 526 VAL A N 1
ATOM 2368 C CA . VAL A 1 526 ? 175.28300 191.99900 173.68600 1.000 25.64085 526 VAL A CA 1
ATOM 2369 C C . VAL A 1 526 ? 176.26800 190.97200 174.22300 1.000 25.64085 526 VAL A C 1
ATOM 2370 O O . VAL A 1 526 ? 176.70200 191.05900 175.37900 1.000 25.64085 526 VAL A O 1
ATOM 2374 N N . SER A 1 527 ? 176.63100 189.98600 173.39800 1.000 33.69334 527 SER A N 1
ATOM 2375 C CA . SER A 1 527 ? 177.52400 188.92900 173.85800 1.000 33.69334 527 SER A CA 1
ATOM 2376 C C . SER A 1 527 ? 178.87000 189.49400 174.28900 1.000 33.69334 527 SER A C 1
ATOM 2377 O O . SER A 1 527 ? 179.44700 189.04500 175.28500 1.000 33.69334 527 SER A O 1
ATOM 2380 N N . GLY A 1 528 ? 179.37400 190.49400 173.56500 1.000 32.51146 528 GLY A N 1
ATOM 2381 C CA . GLY A 1 528 ? 180.64200 191.10400 173.92400 1.000 32.51146 528 GLY A CA 1
ATOM 2382 C C . GLY A 1 528 ? 180.66800 191.68500 175.32100 1.000 32.51146 528 GLY A C 1
ATOM 2383 O O . GLY A 1 528 ? 181.72500 191.69600 175.95900 1.000 32.51146 528 GLY A O 1
ATOM 2384 N N . VAL A 1 529 ? 179.53000 192.15700 175.81600 1.000 31.28620 529 VAL A N 1
ATOM 2385 C CA . VAL A 1 529 ? 179.42900 192.70400 177.16400 1.000 31.28620 529 VAL A CA 1
ATOM 2386 C C . VAL A 1 529 ? 179.12700 191.61600 178.18500 1.000 31.28620 529 VAL A C 1
ATOM 2387 O O . VAL A 1 529 ? 179.71500 191.58800 179.26600 1.000 31.28620 529 VAL A O 1
ATOM 2391 N N . LEU A 1 530 ? 178.21100 190.70300 177.85600 1.000 35.03586 530 LEU A N 1
ATOM 2392 C CA . LEU A 1 530 ? 177.84100 189.65500 178.80300 1.000 35.03586 530 LEU A CA 1
ATOM 2393 C C . LEU A 1 530 ? 178.94600 188.61300 178.92900 1.000 35.03586 530 LEU A C 1
ATOM 2394 O O . LEU A 1 530 ? 179.64300 188.55000 179.94800 1.000 35.03586 530 LEU A O 1
ATOM 2399 N N . THR A 1 531 ? 179.12200 187.78000 177.90200 1.000 42.44091 531 THR A N 1
ATOM 2400 C CA . THR A 1 531 ? 180.19800 186.78700 177.90700 1.000 42.44091 531 THR A CA 1
ATOM 2401 C C . THR A 1 531 ? 180.79100 186.72100 176.50000 1.000 42.44091 531 THR A C 1
ATOM 2402 O O . THR A 1 531 ? 180.09600 186.39600 175.53300 1.000 42.44091 531 THR A O 1
ATOM 2406 N N . ASN A 1 532 ? 182.07200 187.06000 176.39600 1.000 37.93946 532 ASN A N 1
ATOM 2407 C CA . ASN A 1 532 ? 182.73100 187.13000 175.10100 1.000 37.93946 532 ASN A CA 1
ATOM 2408 C C . ASN A 1 532 ? 183.29400 185.76600 174.72000 1.000 37.93946 532 ASN A C 1
ATOM 2409 O O . ASN A 1 532 ? 183.99900 185.13200 175.51000 1.000 37.93946 532 ASN A O 1
ATOM 2414 N N . ALA A 1 533 ? 182.97800 185.31100 173.50900 1.000 32.40231 533 ALA A N 1
ATOM 2415 C CA . ALA A 1 533 ? 183.45900 184.02500 173.03600 1.000 32.40231 533 ALA A CA 1
ATOM 2416 C C . ALA A 1 533 ? 184.11900 184.17600 171.67300 1.000 32.40231 533 ALA A C 1
ATOM 2417 O O . ALA A 1 533 ? 183.63800 184.93900 170.82700 1.000 32.40231 533 ALA A O 1
ATOM 2419 N N . PRO A 1 534 ? 185.22200 183.46400 171.43500 1.000 32.27180 534 PRO A N 1
ATOM 2420 C CA . PRO A 1 534 ? 185.88300 183.55100 170.12300 1.000 32.27180 534 PRO A CA 1
ATOM 2421 C C . PRO A 1 534 ? 185.00300 183.12000 168.96400 1.000 32.27180 534 PRO A C 1
ATOM 2422 O O . PRO A 1 534 ? 185.12700 183.67400 167.86600 1.000 32.27180 534 PRO A O 1
ATOM 2426 N N . PHE A 1 535 ? 184.12200 182.14800 169.16900 1.000 32.83305 535 PHE A N 1
ATOM 2427 C CA . PHE A 1 535 ? 183.27900 181.61400 168.11200 1.000 32.83305 535 PHE A CA 1
ATOM 2428 C C . PHE A 1 535 ? 181.81300 181.72800 168.50600 1.000 32.83305 535 PHE A C 1
ATOM 2429 O O . PHE A 1 535 ? 181.47100 181.97200 169.66500 1.000 32.83305 535 PHE A O 1
ATOM 2437 N N . MET A 1 536 ? 180.94200 181.55100 167.51500 1.000 48.07248 536 MET A N 1
ATOM 2438 C CA . MET A 1 536 ? 179.50900 181.64000 167.75600 1.000 48.07248 536 MET A CA 1
ATOM 2439 C C . MET A 1 536 ? 178.75700 180.85400 166.68900 1.000 48.07248 536 MET A C 1
ATOM 2440 O O . MET A 1 536 ? 179.08600 180.93100 165.50700 1.000 48.07248 536 MET A O 1
ATOM 2445 N N . LEU A 1 537 ? 177.74600 180.10900 167.11700 1.000 31.25960 537 LEU A N 1
ATOM 2446 C CA . LEU A 1 537 ? 176.90200 179.33700 166.21800 1.000 31.25960 537 LEU A CA 1
ATOM 2447 C C . LEU A 1 537 ? 175.53000 179.99200 166.12100 1.000 31.25960 537 LEU A C 1
ATOM 2448 O O . LEU A 1 537 ? 175.06200 180.60900 167.07700 1.000 31.25960 537 LEU A O 1
ATOM 2453 N N . ASN A 1 538 ? 174.88900 179.88100 164.95700 1.000 31.44528 538 ASN A N 1
ATOM 2454 C CA . ASN A 1 538 ? 173.56800 180.46300 164.75900 1.000 31.44528 538 ASN A CA 1
ATOM 2455 C C . ASN A 1 538 ? 172.60800 179.38600 164.27500 1.000 31.44528 538 ASN A C 1
ATOM 2456 O O . ASN A 1 538 ? 173.01600 178.44200 163.59200 1.000 31.44528 538 ASN A O 1
ATOM 2461 N N . LEU A 1 539 ? 171.33200 179.53000 164.62200 1.000 33.10224 539 LEU A N 1
ATOM 2462 C CA . LEU A 1 539 ? 170.32500 178.54500 164.26600 1.000 33.10224 539 LEU A CA 1
ATOM 2463 C C . LEU A 1 539 ? 168.97600 179.21400 164.06000 1.000 33.10224 539 LEU A C 1
ATOM 2464 O O . LEU A 1 539 ? 168.70000 180.29000 164.60000 1.000 33.10224 539 LEU A O 1
ATOM 2469 N N . ASP A 1 540 ? 168.14400 178.56200 163.25900 1.000 42.93308 540 ASP A N 1
ATOM 2470 C CA . ASP A 1 540 ? 166.75600 178.95400 163.13900 1.000 42.93308 540 ASP A CA 1
ATOM 2471 C C . ASP A 1 540 ? 165.93000 178.22300 164.19300 1.000 42.93308 540 ASP A C 1
ATOM 2472 O O . ASP A 1 540 ? 166.38600 177.26200 164.81800 1.000 42.93308 540 ASP A O 1
ATOM 2477 N N . CYS A 1 541 ? 164.70200 178.69900 164.39400 1.000 42.59574 541 CYS A N 1
ATOM 2478 C CA . CYS A 1 541 ? 163.82100 178.07800 165.37700 1.000 42.59574 541 CYS A CA 1
ATOM 2479 C C . CYS A 1 541 ? 163.48400 176.64300 164.98700 1.000 42.59574 541 CYS A C 1
ATOM 2480 O O . CYS A 1 541 ? 163.46900 175.74300 165.83400 1.000 42.59574 541 CYS A O 1
ATOM 2483 N N . ASP A 1 542 ? 163.21400 176.40800 163.70200 1.000 45.43173 542 ASP A N 1
ATOM 2484 C CA . ASP A 1 542 ? 162.79300 175.08400 163.26500 1.000 45.43173 542 ASP A CA 1
ATOM 2485 C C . ASP A 1 542 ? 163.94600 174.09500 163.15900 1.000 45.43173 542 ASP A C 1
ATOM 2486 O O . ASP A 1 542 ? 163.69200 172.89000 163.05200 1.000 45.43173 542 ASP A O 1
ATOM 2491 N N . HIS A 1 543 ? 165.19100 174.56100 163.18800 1.000 42.11728 543 HIS A N 1
ATOM 2492 C CA . HIS A 1 543 ? 166.35700 173.69700 163.05700 1.000 42.11728 543 HIS A CA 1
ATOM 2493 C C . HIS A 1 543 ? 166.86600 173.32700 164.44400 1.000 42.11728 543 HIS A C 1
ATOM 2494 O O . HIS A 1 543 ? 167.25400 174.20600 165.22100 1.000 42.11728 543 HIS A O 1
ATOM 2501 N N . TYR A 1 544 ? 166.86700 172.03400 164.75000 1.000 33.17408 544 TYR A N 1
ATOM 2502 C CA . TYR A 1 544 ? 167.38000 171.52400 166.01200 1.000 33.17408 544 TYR A CA 1
ATOM 2503 C C . TYR A 1 544 ? 168.72400 170.84200 165.77900 1.000 33.17408 544 TYR A C 1
ATOM 2504 O O . TYR A 1 544 ? 169.19200 170.70200 164.64600 1.000 33.17408 544 TYR A O 1
ATOM 2513 N N . ILE A 1 545 ? 169.34800 170.41300 166.87000 1.000 27.06230 545 ILE A N 1
ATOM 2514 C CA . ILE A 1 545 ? 170.67500 169.81000 166.83500 1.000 27.06230 545 ILE A CA 1
ATOM 2515 C C . ILE A 1 545 ? 170.50500 168.29900 166.92000 1.000 27.06230 545 ILE A C 1
ATOM 2516 O O . ILE A 1 545 ? 170.02300 167.77300 167.92900 1.000 27.06230 545 ILE A O 1
ATOM 2521 N N . ASN A 1 546 ? 170.90500 167.59700 165.86100 1.000 32.76195 546 ASN A N 1
ATOM 2522 C CA . ASN A 1 546 ? 170.78400 166.14500 165.80400 1.000 32.76195 546 ASN A CA 1
ATOM 2523 C C . ASN A 1 546 ? 172.01900 165.45100 166.37000 1.000 32.76195 546 ASN A C 1
ATOM 2524 O O . ASN A 1 546 ? 171.91000 164.65100 167.30400 1.000 32.76195 546 ASN A O 1
ATOM 2529 N N . ASN A 1 547 ? 173.19500 165.74300 165.82100 1.000 32.68737 547 ASN A N 1
ATOM 2530 C CA . ASN A 1 547 ? 174.44400 165.21200 166.34900 1.000 32.68737 547 ASN A CA 1
ATOM 2531 C C . ASN A 1 547 ? 174.90900 166.09100 167.50300 1.000 32.68737 547 ASN A C 1
ATOM 2532 O O . ASN A 1 547 ? 175.00100 167.31400 167.36100 1.000 32.68737 547 ASN A O 1
ATOM 2537 N N . SER A 1 548 ? 175.21400 165.46500 168.63400 1.000 34.86126 548 SER A N 1
ATOM 2538 C CA . SER A 1 548 ? 175.48900 166.18500 169.86900 1.000 34.86126 548 SER A CA 1
ATOM 2539 C C . SER A 1 548 ? 176.92000 166.69700 169.96500 1.000 34.86126 548 SER A C 1
ATOM 2540 O O . SER A 1 548 ? 177.26300 167.34200 170.96100 1.000 34.86126 548 SER A O 1
ATOM 2543 N N . LYS A 1 549 ? 177.76100 166.42800 168.96700 1.000 38.11470 549 LYS A N 1
ATOM 2544 C CA . LYS A 1 549 ? 179.15300 166.86100 168.98700 1.000 38.11470 549 LYS A CA 1
ATOM 2545 C C . LYS A 1 549 ? 179.48000 167.83000 167.85800 1.000 38.11470 549 LYS A C 1
ATOM 2546 O O . LYS A 1 549 ? 180.64100 167.91100 167.44400 1.000 38.11470 549 LYS A O 1
ATOM 2552 N N . ALA A 1 550 ? 178.48800 168.56800 167.35100 1.000 37.08684 550 ALA A N 1
ATOM 2553 C CA . ALA A 1 550 ? 178.72200 169.43800 166.20200 1.000 37.08684 550 ALA A CA 1
ATOM 2554 C C . ALA A 1 550 ? 179.72500 170.54000 166.52600 1.000 37.08684 550 ALA A C 1
ATOM 2555 O O . ALA A 1 550 ? 180.65100 170.79300 165.74700 1.000 37.08684 550 ALA A O 1
ATOM 2557 N N . ALA A 1 551 ? 179.55600 171.21000 167.66700 1.000 33.05959 551 ALA A N 1
ATOM 2558 C CA . ALA A 1 551 ? 180.52400 172.22500 168.06900 1.000 33.05959 551 ALA A CA 1
ATOM 2559 C C . ALA A 1 551 ? 181.88000 171.59800 168.36700 1.000 33.05959 551 ALA A C 1
ATOM 2560 O O . ALA A 1 551 ? 182.92600 172.14900 167.99900 1.000 33.05959 551 ALA A O 1
ATOM 2562 N N . ARG A 1 552 ? 181.87900 170.44500 169.03800 1.000 36.52760 552 ARG A N 1
ATOM 2563 C CA . ARG A 1 552 ? 183.11700 169.72200 169.29500 1.000 36.52760 552 ARG A CA 1
ATOM 2564 C C . ARG A 1 552 ? 183.77400 169.24500 168.00800 1.000 36.52760 552 ARG A C 1
ATOM 2565 O O . ARG A 1 552 ? 184.99900 169.09300 167.97100 1.000 36.52760 552 ARG A O 1
ATOM 2573 N N . GLU A 1 553 ? 182.99100 169.01100 166.95500 1.000 39.14527 553 GLU A N 1
ATOM 2574 C CA . GLU A 1 553 ? 183.52800 168.62500 165.65900 1.000 39.14527 553 GLU A CA 1
ATOM 2575 C C . GLU A 1 553 ? 183.96500 169.82300 164.82500 1.000 39.14527 553 GLU A C 1
ATOM 2576 O O . GLU A 1 553 ? 184.74800 169.65400 163.88600 1.000 39.14527 553 GLU A O 1
ATOM 2582 N N . ALA A 1 554 ? 183.48400 171.02500 165.14300 1.000 29.37386 554 ALA A N 1
ATOM 2583 C CA . ALA A 1 554 ? 183.97900 172.23900 164.50900 1.000 29.37386 554 ALA A CA 1
ATOM 2584 C C . ALA A 1 554 ? 185.21400 172.80700 165.19300 1.000 29.37386 554 ALA A C 1
ATOM 2585 O O . ALA A 1 554 ? 185.97600 173.54600 164.55700 1.000 29.37386 554 ALA A O 1
ATOM 2587 N N . MET A 1 555 ? 185.42300 172.49300 166.47300 1.000 36.64788 555 MET A N 1
ATOM 2588 C CA . MET A 1 555 ? 186.62800 172.97000 167.14600 1.000 36.64788 555 MET A CA 1
ATOM 2589 C C . MET A 1 555 ? 187.89400 172.30100 166.63700 1.000 36.64788 555 MET A C 1
ATOM 2590 O O . MET A 1 555 ? 188.96500 172.91100 166.70900 1.000 36.64788 555 MET A O 1
ATOM 2595 N N . CYS A 1 556 ? 187.80800 171.07600 166.11700 1.000 35.77506 556 CYS A N 1
ATOM 2596 C CA . CYS A 1 556 ? 188.98800 170.48300 165.50100 1.000 35.77506 556 CYS A CA 1
ATOM 2597 C C . CYS A 1 556 ? 189.44400 171.27800 164.28700 1.000 35.77506 556 CYS A C 1
ATOM 2598 O O . CYS A 1 556 ? 190.62200 171.20900 163.92000 1.000 35.77506 556 CYS A O 1
ATOM 2601 N N . PHE A 1 557 ? 188.53800 172.03100 163.66100 1.000 32.27219 557 PHE A N 1
ATOM 2602 C CA . PHE A 1 557 ? 188.88100 172.90100 162.54800 1.000 32.27219 557 PHE A CA 1
ATOM 2603 C C . PHE A 1 557 ? 189.23700 174.31400 162.98300 1.000 32.27219 557 PHE A C 1
ATOM 2604 O O . PHE A 1 557 ? 190.13700 174.92000 162.39200 1.000 32.27219 557 PHE A O 1
ATOM 2612 N N . LEU A 1 558 ? 188.55400 174.85000 163.99300 1.000 32.11808 558 LEU A N 1
ATOM 2613 C CA . LEU A 1 558 ? 188.74600 176.23600 164.40200 1.000 32.11808 558 LEU A CA 1
ATOM 2614 C C . LEU A 1 558 ? 189.80000 176.42500 165.48300 1.000 32.11808 558 LEU A C 1
ATOM 2615 O O . LEU A 1 558 ? 190.11200 177.57200 165.81900 1.000 32.11808 558 LEU A O 1
ATOM 2620 N N . MET A 1 559 ? 190.35500 175.35100 166.04000 1.000 39.94565 559 MET A N 1
ATOM 2621 C CA . MET A 1 559 ? 191.30000 175.48600 167.13800 1.000 39.94565 559 MET A CA 1
ATOM 2622 C C . MET A 1 559 ? 192.70100 175.00300 166.80400 1.000 39.94565 559 MET A C 1
ATOM 2623 O O . MET A 1 559 ? 193.62100 175.24400 167.58700 1.000 39.94565 559 MET A O 1
ATOM 2628 N N . ASP A 1 560 ? 192.88600 174.32900 165.67700 1.000 58.47753 560 ASP A N 1
ATOM 2629 C CA . ASP A 1 560 ? 194.22800 173.97200 165.23000 1.000 58.47753 560 ASP A CA 1
ATOM 2630 C C . ASP A 1 560 ? 194.99000 175.22500 164.82800 1.000 58.47753 560 ASP A C 1
ATOM 2631 O O . ASP A 1 560 ? 194.52600 175.96300 163.94900 1.000 58.47753 560 ASP A O 1
ATOM 2636 N N . PRO A 1 561 ? 196.14400 175.51000 165.43100 1.000 57.83482 561 PRO A N 1
ATOM 2637 C CA . PRO A 1 561 ? 196.95500 176.63900 164.95300 1.000 57.83482 561 PRO A CA 1
ATOM 2638 C C . PRO A 1 561 ? 197.48900 176.44200 163.54700 1.000 57.83482 561 PRO A C 1
ATOM 2639 O O . PRO A 1 561 ? 197.85900 177.42700 162.89600 1.000 57.83482 561 PRO A O 1
ATOM 2643 N N . GLN A 1 562 ? 197.53600 175.20400 163.05400 1.000 54.14484 562 GLN A N 1
ATOM 2644 C CA . GLN A 1 562 ? 198.14800 174.93300 161.75400 1.000 54.14484 562 GLN A CA 1
ATOM 2645 C C . GLN A 1 562 ? 197.17900 175.22300 160.61100 1.000 54.14484 562 GLN A C 1
ATOM 2646 O O . GLN A 1 562 ? 197.29600 176.24100 159.92300 1.000 54.14484 562 GLN A O 1
ATOM 2652 N N . ILE A 1 563 ? 196.21200 174.33100 160.39600 1.000 48.42359 563 ILE A N 1
ATOM 2653 C CA . ILE A 1 563 ? 195.29700 174.43500 159.26500 1.000 48.42359 563 ILE A CA 1
ATOM 2654 C C . ILE A 1 563 ? 193.99200 175.12400 159.64600 1.000 48.42359 563 ILE A C 1
ATOM 2655 O O . ILE A 1 563 ? 193.01200 175.04000 158.90000 1.000 48.42359 563 ILE A O 1
ATOM 2660 N N . GLY A 1 564 ? 193.95300 175.80400 160.78800 1.000 42.21695 564 GLY A N 1
ATOM 2661 C CA . GLY A 1 564 ? 192.74600 176.48500 161.21200 1.000 42.21695 564 GLY A CA 1
ATOM 2662 C C . GLY A 1 564 ? 192.97100 177.93300 161.59300 1.000 42.21695 564 GLY A C 1
ATOM 2663 O O . GLY A 1 564 ? 192.03200 178.63000 161.98900 1.000 42.21695 564 GLY A O 1
ATOM 2664 N N . ARG A 1 565 ? 194.21500 178.39700 161.47700 1.000 41.91414 565 ARG A N 1
ATOM 2665 C CA . ARG A 1 565 ? 194.55100 179.77000 161.83200 1.000 41.91414 565 ARG A CA 1
ATOM 2666 C C . ARG A 1 565 ? 193.91800 180.79700 160.90300 1.000 41.91414 565 ARG A C 1
ATOM 2667 O O . ARG A 1 565 ? 193.74800 181.95000 161.31100 1.000 41.91414 565 ARG A O 1
ATOM 2675 N N . LYS A 1 566 ? 193.56600 180.41200 159.67600 1.000 35.92114 566 LYS A N 1
ATOM 2676 C CA . LYS A 1 566 ? 193.05900 181.35200 158.68500 1.000 35.92114 566 LYS A CA 1
ATOM 2677 C C . LYS A 1 566 ? 191.65600 181.00700 158.20400 1.000 35.92114 566 LYS A C 1
ATOM 2678 O O . LYS A 1 566 ? 191.26700 181.43500 157.11300 1.000 35.92114 566 LYS A O 1
ATOM 2684 N N . VAL A 1 567 ? 190.89000 180.25000 158.98100 1.000 26.97097 567 VAL A N 1
ATOM 2685 C CA . VAL A 1 567 ? 189.52600 179.89100 158.61700 1.000 26.97097 567 VAL A CA 1
ATOM 2686 C C . VAL A 1 567 ? 188.56500 180.83400 159.32600 1.000 26.97097 567 VAL A C 1
ATOM 2687 O O . VAL A 1 567 ? 188.69400 181.07500 160.53200 1.000 26.97097 567 VAL A O 1
ATOM 2691 N N . CYS A 1 568 ? 187.59800 181.37000 158.58000 1.000 25.22370 568 CYS A N 1
ATOM 2692 C CA . CYS A 1 568 ? 186.65700 182.33300 159.13400 1.000 25.22370 568 CYS A CA 1
ATOM 2693 C C . CYS A 1 568 ? 185.34100 181.71500 159.59100 1.000 25.22370 568 CYS A C 1
ATOM 2694 O O . CYS A 1 568 ? 184.74500 182.22700 160.54400 1.000 25.22370 568 CYS A O 1
ATOM 2697 N N . TYR A 1 569 ? 184.87100 180.64100 158.95700 1.000 21.11179 569 TYR A N 1
ATOM 2698 C CA . TYR A 1 569 ? 183.70300 179.94800 159.48700 1.000 21.11179 569 TYR A CA 1
ATOM 2699 C C . TYR A 1 569 ? 183.67400 178.50500 159.00200 1.000 21.11179 569 TYR A C 1
ATOM 2700 O O . TYR A 1 569 ? 184.32200 178.13600 158.01700 1.000 21.11179 569 TYR A O 1
ATOM 2709 N N . VAL A 1 570 ? 182.89500 177.69900 159.72100 1.000 23.03827 570 VAL A N 1
ATOM 2710 C CA . VAL A 1 570 ? 182.65500 176.29500 159.40600 1.000 23.03827 570 VAL A CA 1
ATOM 2711 C C . VAL A 1 570 ? 181.18200 176.14300 159.05500 1.000 23.03827 570 VAL A C 1
ATOM 2712 O O . VAL A 1 570 ? 180.31200 176.59700 159.80800 1.000 23.03827 570 VAL A O 1
ATOM 2716 N N . GLN A 1 571 ? 180.90200 175.50500 157.92200 1.000 26.13804 571 GLN A N 1
ATOM 2717 C CA . GLN A 1 571 ? 179.54900 175.40700 157.39400 1.000 26.13804 571 GLN A CA 1
ATOM 2718 C C . GLN A 1 571 ? 179.12800 173.94800 157.27700 1.000 26.13804 571 GLN A C 1
ATOM 2719 O O . GLN A 1 571 ? 179.87900 173.11600 156.75300 1.000 26.13804 571 GLN A O 1
ATOM 2725 N N . PHE A 1 572 ? 177.92200 173.65200 157.75300 1.000 27.76897 572 PHE A N 1
ATOM 2726 C CA . PHE A 1 572 ? 177.29300 172.34500 157.68300 1.000 27.76897 572 PHE A CA 1
ATOM 2727 C C . PHE A 1 572 ? 176.17500 172.34700 156.64500 1.000 27.76897 572 PHE A C 1
ATOM 2728 O O . PHE A 1 572 ? 175.55500 173.38400 156.38500 1.000 27.76897 572 PHE A O 1
ATOM 2736 N N . PRO A 1 573 ? 175.89200 171.20300 156.02500 1.000 36.29196 573 PRO A N 1
ATOM 2737 C CA . PRO A 1 573 ? 174.80400 171.14500 155.04700 1.000 36.29196 573 PRO A CA 1
ATOM 2738 C C . PRO A 1 573 ? 173.45500 171.16900 155.74000 1.000 36.29196 573 PRO A C 1
ATOM 2739 O O . PRO A 1 573 ? 173.30900 170.73000 156.88200 1.000 36.29196 573 PRO A O 1
ATOM 2743 N N . GLN A 1 574 ? 172.45700 171.67400 155.02200 1.000 42.80685 574 GLN A N 1
ATOM 2744 C CA . GLN A 1 574 ? 171.09800 171.73600 155.54500 1.000 42.80685 574 GLN A CA 1
ATOM 2745 C C . GLN A 1 574 ? 170.39100 170.41500 155.27300 1.000 42.80685 574 GLN A C 1
ATOM 2746 O O . GLN A 1 574 ? 170.05300 170.10300 154.12600 1.000 42.80685 574 GLN A O 1
ATOM 2752 N N . ARG A 1 575 ? 170.15300 169.64200 156.32700 1.000 49.94838 575 ARG A N 1
ATOM 2753 C CA . ARG A 1 575 ? 169.38500 168.41200 156.23100 1.000 49.94838 575 ARG A CA 1
ATOM 2754 C C . ARG A 1 575 ? 167.98700 168.66200 156.77800 1.000 49.94838 575 ARG A C 1
ATOM 2755 O O . ARG A 1 575 ? 167.81300 169.35200 157.78900 1.000 49.94838 575 ARG A O 1
ATOM 2763 N N . PHE A 1 576 ? 166.99400 168.10900 156.09600 1.000 60.95481 576 PHE A N 1
ATOM 2764 C CA . PHE A 1 576 ? 165.59500 168.29700 156.44100 1.000 60.95481 576 PHE A CA 1
ATOM 2765 C C . PHE A 1 576 ? 164.96300 166.98300 156.87600 1.000 60.95481 576 PHE A C 1
ATOM 2766 O O . PHE A 1 576 ? 165.37900 165.90200 156.45800 1.000 60.95481 576 PHE A O 1
ATOM 2774 N N . ASP A 1 577 ? 163.95400 167.10100 157.74200 1.000 78.66385 577 ASP A N 1
ATOM 2775 C CA . ASP A 1 577 ? 163.25700 165.96000 158.32400 1.000 78.66385 577 ASP A CA 1
ATOM 2776 C C . ASP A 1 577 ? 161.80800 165.93300 157.85400 1.000 78.66385 577 ASP A C 1
ATOM 2777 O O . ASP A 1 577 ? 161.21900 166.96900 157.53400 1.000 78.66385 577 ASP A O 1
ATOM 2782 N N . GLY A 1 578 ? 161.23700 164.72900 157.81200 1.000 93.63978 578 GLY A N 1
ATOM 2783 C CA . GLY A 1 578 ? 159.85900 164.57400 157.39600 1.000 93.63978 578 GLY A CA 1
ATOM 2784 C C . GLY A 1 578 ? 159.62700 164.60900 155.90400 1.000 93.63978 578 GLY A C 1
ATOM 2785 O O . GLY A 1 578 ? 158.46900 164.64000 155.47500 1.000 93.63978 578 GLY A O 1
ATOM 2786 N N . ILE A 1 579 ? 160.68600 164.61200 155.09400 1.000 111.14185 579 ILE A N 1
ATOM 2787 C CA . ILE A 1 579 ? 160.51300 164.61700 153.64800 1.000 111.14185 579 ILE A CA 1
ATOM 2788 C C . ILE A 1 579 ? 159.99900 163.26000 153.18700 1.000 111.14185 579 ILE A C 1
ATOM 2789 O O . ILE A 1 579 ? 160.36300 162.21000 153.73700 1.000 111.14185 579 ILE A O 1
ATOM 2794 N N . ASP A 1 580 ? 159.12300 163.28000 152.18700 1.000 127.71770 580 ASP A N 1
ATOM 2795 C CA . ASP A 1 580 ? 158.56600 162.05500 151.63900 1.000 127.71770 580 ASP A CA 1
ATOM 2796 C C . ASP A 1 580 ? 159.61200 161.31900 150.80500 1.000 127.71770 580 ASP A C 1
ATOM 2797 O O . ASP A 1 580 ? 160.62200 161.88800 150.38000 1.000 127.71770 580 ASP A O 1
ATOM 2802 N N . ARG A 1 581 ? 159.36000 160.02700 150.58100 1.000 134.11854 581 ARG A N 1
ATOM 2803 C CA . ARG A 1 581 ? 160.23800 159.24300 149.71800 1.000 134.11854 581 ARG A CA 1
ATOM 2804 C C . ARG A 1 581 ? 160.26500 159.81700 148.30700 1.000 134.11854 581 ARG A C 1
ATOM 2805 O O . ARG A 1 581 ? 161.33200 159.92300 147.69100 1.000 134.11854 581 ARG A O 1
ATOM 2813 N N . HIS A 1 582 ? 159.10300 160.19200 147.78000 1.000 130.42876 582 HIS A N 1
ATOM 2814 C CA . HIS A 1 582 ? 159.04300 160.91600 146.52000 1.000 130.42876 582 HIS A CA 1
ATOM 2815 C C . HIS A 1 582 ? 159.31000 162.39500 146.76100 1.000 130.42876 582 HIS A C 1
ATOM 2816 O O . HIS A 1 582 ? 158.76100 162.99700 147.68900 1.000 130.42876 582 HIS A O 1
ATOM 2823 N N . ASP A 1 583 ? 160.16000 162.98100 145.92300 1.000 118.84194 583 ASP A N 1
ATOM 2824 C CA . ASP A 1 583 ? 160.46700 164.40700 146.01000 1.000 118.84194 583 ASP A CA 1
ATOM 2825 C C . ASP A 1 583 ? 159.48000 165.14300 145.11400 1.000 118.84194 583 ASP A C 1
ATOM 2826 O O . ASP A 1 583 ? 159.66100 165.21600 143.89600 1.000 118.84194 583 ASP A O 1
ATOM 2831 N N . ARG A 1 584 ? 158.42400 165.68800 145.72200 1.000 120.72509 584 ARG A N 1
ATOM 2832 C CA . ARG A 1 584 ? 157.35700 166.31100 144.94600 1.000 120.72509 584 ARG A CA 1
ATOM 2833 C C . ARG A 1 584 ? 157.84200 167.57100 144.23600 1.000 120.72509 584 ARG A C 1
ATOM 2834 O O . ARG A 1 584 ? 157.46700 167.82200 143.08400 1.000 120.72509 584 ARG A O 1
ATOM 2842 N N . TYR A 1 585 ? 158.67300 168.37100 144.89700 1.000 114.43974 585 TYR A N 1
ATOM 2843 C CA . TYR A 1 585 ? 159.10200 169.65400 144.35000 1.000 114.43974 585 TYR A CA 1
ATOM 2844 C C . TYR A 1 585 ? 160.51000 170.01500 144.82500 1.000 114.43974 585 TYR A C 1
ATOM 2845 O O . TYR A 1 585 ? 160.79600 171.14500 145.21800 1.000 114.43974 585 TYR A O 1
ATOM 2854 N N . ALA A 1 586 ? 161.41700 169.03700 144.77900 1.000 107.91713 586 ALA A N 1
ATOM 2855 C CA . ALA A 1 586 ? 162.85100 169.26000 144.98200 1.000 107.91713 586 ALA A CA 1
ATOM 2856 C C . ALA A 1 586 ? 163.14200 169.92100 146.33000 1.000 107.91713 586 ALA A C 1
ATOM 2857 O O . ALA A 1 586 ? 163.70600 171.01400 146.40800 1.000 107.91713 586 ALA A O 1
ATOM 2859 N N . ASN A 1 587 ? 162.74900 169.23900 147.40700 1.000 102.03096 587 ASN A N 1
ATOM 2860 C CA . ASN A 1 587 ? 163.04500 169.72500 148.74900 1.000 102.03096 587 ASN A CA 1
ATOM 2861 C C . ASN A 1 587 ? 164.35900 169.19100 149.29900 1.000 102.03096 587 ASN A C 1
ATOM 2862 O O . ASN A 1 587 ? 164.89400 169.76700 150.25300 1.000 102.03096 587 ASN A O 1
ATOM 2867 N N . ARG A 1 588 ? 164.89000 168.11100 148.72600 1.000 86.89457 588 ARG A N 1
ATOM 2868 C CA . ARG A 1 588 ? 166.06400 167.47400 149.31200 1.000 86.89457 588 ARG A CA 1
ATOM 2869 C C . ARG A 1 588 ? 167.32900 168.27500 149.02700 1.000 86.89457 588 ARG A C 1
ATOM 2870 O O . ARG A 1 588 ? 168.25200 168.29800 149.85000 1.000 86.89457 588 ARG A O 1
ATOM 2878 N N . ASN A 1 589 ? 167.38900 168.93600 147.86800 1.000 71.86132 589 ASN A N 1
ATOM 2879 C CA . ASN A 1 589 ? 168.52500 169.77700 147.48100 1.000 71.86132 589 ASN A CA 1
ATOM 2880 C C . ASN A 1 589 ? 169.83800 168.99600 147.47400 1.000 71.86132 589 ASN A C 1
ATOM 2881 O O . ASN A 1 589 ? 170.84800 169.45400 148.01400 1.000 71.86132 589 ASN A O 1
ATOM 2886 N N . THR A 1 590 ? 169.83200 167.80800 146.86400 1.000 70.71275 590 THR A N 1
ATOM 2887 C CA . THR A 1 590 ? 171.03000 166.97400 146.85300 1.000 70.71275 590 THR A CA 1
ATOM 2888 C C . THR A 1 590 ? 172.14400 167.60100 146.02600 1.000 70.71275 590 THR A C 1
ATOM 2889 O O . THR A 1 590 ? 173.30700 167.60800 146.44600 1.000 70.71275 590 THR A O 1
ATOM 2893 N N . VAL A 1 591 ? 171.81000 168.12400 144.84400 1.000 60.74832 591 VAL A N 1
ATOM 2894 C CA . VAL A 1 591 ? 172.83900 168.55200 143.89800 1.000 60.74832 591 VAL A CA 1
ATOM 2895 C C . VAL A 1 591 ? 173.69500 169.65600 144.50300 1.000 60.74832 591 VAL A C 1
ATOM 2896 O O . VAL A 1 591 ? 174.92800 169.59600 144.47100 1.000 60.74832 591 VAL A O 1
ATOM 2900 N N . PHE A 1 592 ? 173.05500 170.66300 145.09400 1.000 53.01830 592 PHE A N 1
ATOM 2901 C CA . PHE A 1 592 ? 173.77700 171.77500 145.69800 1.000 53.01830 592 PHE A CA 1
ATOM 2902 C C . PHE A 1 592 ? 174.72100 171.28800 146.79000 1.000 53.01830 592 PHE A C 1
ATOM 2903 O O . PHE A 1 592 ? 175.94100 171.26500 146.59500 1.000 53.01830 592 PHE A O 1
ATOM 2911 N N . PHE A 1 593 ? 174.15400 170.84800 147.91600 1.000 53.63412 593 PHE A N 1
ATOM 2912 C CA . PHE A 1 593 ? 174.92200 170.50300 149.10700 1.000 53.63412 593 PHE A CA 1
ATOM 2913 C C . PHE A 1 593 ? 175.84400 169.30600 148.91300 1.000 53.63412 593 PHE A C 1
ATOM 2914 O O . PHE A 1 593 ? 176.72400 169.09100 149.75300 1.000 53.63412 593 PHE A O 1
ATOM 2922 N N . ASP A 1 594 ? 175.67300 168.52700 147.84800 1.000 62.14401 594 ASP A N 1
ATOM 2923 C CA . ASP A 1 594 ? 176.47900 167.33200 147.63000 1.000 62.14401 594 ASP A CA 1
ATOM 2924 C C . ASP A 1 594 ? 177.51800 167.48500 146.53200 1.000 62.14401 594 ASP A C 1
ATOM 2925 O O . ASP A 1 594 ? 178.60600 166.91800 146.64400 1.000 62.14401 594 ASP A O 1
ATOM 2930 N N . ILE A 1 595 ? 177.21900 168.23300 145.47100 1.000 57.43816 595 ILE A N 1
ATOM 2931 C CA . ILE A 1 595 ? 178.14600 168.39800 144.36200 1.000 57.43816 595 ILE A CA 1
ATOM 2932 C C . ILE A 1 595 ? 178.80000 169.76900 144.45000 1.000 57.43816 595 ILE A C 1
ATOM 2933 O O . ILE A 1 595 ? 180.02700 169.87800 144.54300 1.000 57.43816 595 ILE A O 1
ATOM 2938 N N . ASN A 1 596 ? 177.97900 170.82400 144.42900 1.000 52.82177 596 ASN A N 1
ATOM 2939 C CA . ASN A 1 596 ? 178.51600 172.16900 144.25400 1.000 52.82177 596 ASN A CA 1
ATOM 2940 C C . ASN A 1 596 ? 179.38700 172.57900 145.43000 1.000 52.82177 596 ASN A C 1
ATOM 2941 O O . ASN A 1 596 ? 180.53900 172.99200 145.24600 1.000 52.82177 596 ASN A O 1
ATOM 2946 N N . MET A 1 597 ? 178.87000 172.44500 146.65000 1.000 51.64729 597 MET A N 1
ATOM 2947 C CA . MET A 1 597 ? 179.60200 172.93500 147.81200 1.000 51.64729 597 MET A CA 1
ATOM 2948 C C . MET A 1 597 ? 180.74300 171.99600 148.18500 1.000 51.64729 597 MET A C 1
ATOM 2949 O O . MET A 1 597 ? 181.81800 172.44800 148.59200 1.000 51.64729 597 MET A O 1
ATOM 2954 N N . LYS A 1 598 ? 180.54600 170.68200 148.01500 1.000 51.43284 598 LYS A N 1
ATOM 2955 C CA . LYS A 1 598 ? 181.64300 169.74500 148.24500 1.000 51.43284 598 LYS A CA 1
ATOM 2956 C C . LYS A 1 598 ? 182.79400 169.97900 147.27800 1.000 51.43284 598 LYS A C 1
ATOM 2957 O O . LYS A 1 598 ? 183.96100 169.94500 147.68500 1.000 51.43284 598 LYS A O 1
ATOM 2963 N N . GLY A 1 599 ? 182.49600 170.21800 146.00000 1.000 50.24970 599 GLY A N 1
ATOM 2964 C CA . GLY A 1 599 ? 183.54200 170.51900 145.04400 1.000 50.24970 599 GLY A CA 1
ATOM 2965 C C . GLY A 1 599 ? 184.08500 171.92300 145.11900 1.000 50.24970 599 GLY A C 1
ATOM 2966 O O . GLY A 1 599 ? 185.15900 172.19300 144.57300 1.000 50.24970 599 GLY A O 1
ATOM 2967 N N . LEU A 1 600 ? 183.36300 172.82500 145.77400 1.000 40.88545 600 LEU A N 1
ATOM 2968 C CA . LEU A 1 600 ? 183.81500 174.19000 145.97800 1.000 40.88545 600 LEU A CA 1
ATOM 2969 C C . LEU A 1 600 ? 184.60300 174.34200 147.27200 1.000 40.88545 600 LEU A C 1
ATOM 2970 O O . LEU A 1 600 ? 185.26700 175.36400 147.46600 1.000 40.88545 600 LEU A O 1
ATOM 2975 N N . ASP A 1 601 ? 184.55100 173.33700 148.15100 1.000 40.32229 601 ASP A N 1
ATOM 2976 C CA . ASP A 1 601 ? 185.34300 173.34700 149.37500 1.000 40.32229 601 ASP A CA 1
ATOM 2977 C C . ASP A 1 601 ? 186.83600 173.49800 149.10900 1.000 40.32229 601 ASP A C 1
ATOM 2978 O O . ASP A 1 601 ? 187.55300 174.02600 149.96500 1.000 40.32229 601 ASP A O 1
ATOM 2983 N N . GLY A 1 602 ? 187.32000 173.05400 147.94800 1.000 37.30981 602 GLY A N 1
ATOM 2984 C CA . GLY A 1 602 ? 188.73100 173.19200 147.63700 1.000 37.30981 602 GLY A CA 1
ATOM 2985 C C . GLY A 1 602 ? 189.18500 174.62400 147.44800 1.000 37.30981 602 GLY A C 1
ATOM 2986 O O . GLY A 1 602 ? 190.39300 174.88200 147.42700 1.000 37.30981 602 GLY A O 1
ATOM 2987 N N . ILE A 1 603 ? 188.24700 175.56000 147.31600 1.000 40.53403 603 ILE A N 1
ATOM 2988 C CA . ILE A 1 603 ? 188.57000 176.96700 147.10300 1.000 40.53403 603 ILE A CA 1
ATOM 2989 C C . ILE A 1 603 ? 187.90000 177.84300 148.15900 1.000 40.53403 603 ILE A C 1
ATOM 2990 O O . ILE A 1 603 ? 186.70900 178.16200 148.07100 1.000 40.53403 603 ILE A O 1
ATOM 2995 N N . GLN A 1 604 ? 188.66300 178.21200 149.18800 1.000 35.63735 604 GLN A N 1
ATOM 2996 C CA . GLN A 1 604 ? 188.23000 179.15800 150.21800 1.000 35.63735 604 GLN A CA 1
ATOM 2997 C C . GLN A 1 604 ? 186.92900 178.73800 150.90100 1.000 35.63735 604 GLN A C 1
ATOM 2998 O O . GLN A 1 604 ? 186.27300 179.55300 151.55500 1.000 35.63735 604 GLN A O 1
ATOM 3004 N N . GLY A 1 605 ? 186.53700 177.47600 150.75400 1.000 31.53090 605 GLY A N 1
ATOM 3005 C CA . GLY A 1 605 ? 185.37600 176.95400 151.43300 1.000 31.53090 605 GLY A CA 1
ATOM 3006 C C . GLY A 1 605 ? 184.07000 177.42500 150.83100 1.000 31.53090 605 GLY A C 1
ATOM 3007 O O . GLY A 1 605 ? 184.03800 178.29300 149.95500 1.000 31.53090 605 GLY A O 1
ATOM 3008 N N . PRO A 1 606 ? 182.95700 176.88300 151.32800 1.000 29.26026 606 PRO A N 1
ATOM 3009 C CA . PRO A 1 606 ? 181.66000 177.12900 150.68600 1.000 29.26026 606 PRO A CA 1
ATOM 3010 C C . PRO A 1 606 ? 181.11800 178.52700 150.92300 1.000 29.26026 606 PRO A C 1
ATOM 3011 O O . PRO A 1 606 ? 181.80300 179.38700 151.48500 1.000 29.26026 606 PRO A O 1
ATOM 3015 N N . VAL A 1 607 ? 179.88000 178.75800 150.49500 1.000 31.53398 607 VAL A N 1
ATOM 3016 C CA . VAL A 1 607 ? 179.19700 180.03200 150.67500 1.000 31.53398 607 VAL A CA 1
ATOM 3017 C C . VAL A 1 607 ? 178.28500 179.91700 151.88800 1.000 31.53398 607 VAL A C 1
ATOM 3018 O O . VAL A 1 607 ? 177.69900 178.85800 152.14000 1.000 31.53398 607 VAL A O 1
ATOM 3022 N N . TYR A 1 608 ? 178.18300 181.00400 152.64900 1.000 34.33733 608 TYR A N 1
ATOM 3023 C CA . TYR A 1 608 ? 177.38000 180.99200 153.86500 1.000 34.33733 608 TYR A CA 1
ATOM 3024 C C . TYR A 1 608 ? 175.88800 180.94700 153.57100 1.000 34.33733 608 TYR A C 1
ATOM 3025 O O . TYR A 1 608 ? 175.29600 181.95200 153.16300 1.000 34.33733 608 TYR A O 1
ATOM 3034 N N . VAL A 1 609 ? 175.27100 179.78700 153.78200 1.000 35.84153 609 VAL A N 1
ATOM 3035 C CA . VAL A 1 609 ? 173.82100 179.69200 153.71500 1.000 35.84153 609 VAL A CA 1
ATOM 3036 C C . VAL A 1 609 ? 173.21300 180.27200 154.98800 1.000 35.84153 609 VAL A C 1
ATOM 3037 O O . VAL A 1 609 ? 173.90400 180.84000 155.83800 1.000 35.84153 609 VAL A O 1
ATOM 3041 N N . GLY A 1 610 ? 171.90000 180.11900 155.12000 1.000 43.89824 610 GLY A N 1
ATOM 3042 C CA . GLY A 1 610 ? 171.17100 180.71700 156.22200 1.000 43.89824 610 GLY A CA 1
ATOM 3043 C C . GLY A 1 610 ? 171.62600 180.29800 157.60500 1.000 43.89824 610 GLY A C 1
ATOM 3044 O O . GLY A 1 610 ? 172.32700 181.04900 158.29000 1.000 43.89824 610 GLY A O 1
ATOM 3045 N N . THR A 1 611 ? 171.23700 179.10100 158.02400 1.000 43.91278 611 THR A N 1
ATOM 3046 C CA . THR A 1 611 ? 171.45200 178.64100 159.38600 1.000 43.91278 611 THR A CA 1
ATOM 3047 C C . THR A 1 611 ? 172.38400 177.43700 159.41800 1.000 43.91278 611 THR A C 1
ATOM 3048 O O . THR A 1 611 ? 172.60700 176.76200 158.41100 1.000 43.91278 611 THR A O 1
ATOM 3052 N N . GLY A 1 612 ? 172.92900 177.17600 160.60300 1.000 27.70055 612 GLY A N 1
ATOM 3053 C CA . GLY A 1 612 ? 173.82400 176.05300 160.79200 1.000 27.70055 612 GLY A CA 1
ATOM 3054 C C . GLY A 1 612 ? 175.23900 176.35000 160.34500 1.000 27.70055 612 GLY A C 1
ATOM 3055 O O . GLY A 1 612 ? 175.73200 175.75300 159.38500 1.000 27.70055 612 GLY A O 1
ATOM 3056 N N . CYS A 1 613 ? 175.90100 177.27400 161.03600 1.000 23.30654 613 CYS A N 1
ATOM 3057 C CA . CYS A 1 613 ? 177.26300 177.65600 160.68800 1.000 23.30654 613 CYS A CA 1
ATOM 3058 C C . CYS A 1 613 ? 177.92100 178.28000 161.90700 1.000 23.30654 613 CYS A C 1
ATOM 3059 O O . CYS A 1 613 ? 177.27400 179.02700 162.64600 1.000 23.30654 613 CYS A O 1
ATOM 3062 N N . VAL A 1 614 ? 179.19800 177.97600 162.11300 1.000 22.69351 614 VAL A N 1
ATOM 3063 C CA . VAL A 1 614 ? 179.95100 178.48800 163.25100 1.000 22.69351 614 VAL A CA 1
ATOM 3064 C C . VAL A 1 614 ? 180.93900 179.53100 162.74900 1.000 22.69351 614 VAL A C 1
ATOM 3065 O O . VAL A 1 614 ? 181.83900 179.21600 161.96100 1.000 22.69351 614 VAL A O 1
ATOM 3069 N N . PHE A 1 615 ? 180.77000 180.76800 163.20600 1.000 30.85864 615 PHE A N 1
ATOM 3070 C CA . PHE A 1 615 ? 181.60100 181.89700 162.82500 1.000 30.85864 615 PHE A CA 1
ATOM 3071 C C . PHE A 1 615 ? 182.66300 182.15500 163.88300 1.000 30.85864 615 PHE A C 1
ATOM 3072 O O . PHE A 1 615 ? 182.50100 181.79700 165.05300 1.000 30.85864 615 PHE A O 1
ATOM 3080 N N . ARG A 1 616 ? 183.74200 182.80600 163.45700 1.000 40.04300 616 ARG A N 1
ATOM 3081 C CA . ARG A 1 616 ? 184.76200 183.31000 164.36400 1.000 40.04300 616 ARG A CA 1
ATOM 3082 C C . ARG A 1 616 ? 184.50800 184.79000 164.61500 1.000 40.04300 616 ARG A C 1
ATOM 3083 O O . ARG A 1 616 ? 184.32100 185.56000 163.66900 1.000 40.04300 616 ARG A O 1
ATOM 3091 N N . ARG A 1 617 ? 184.49600 185.18100 165.89200 1.000 48.07248 617 ARG A N 1
ATOM 3092 C CA . ARG A 1 617 ? 184.11600 186.54600 166.24300 1.000 48.07248 617 ARG A CA 1
ATOM 3093 C C . ARG A 1 617 ? 185.06900 187.57100 165.64300 1.000 48.07248 617 ARG A C 1
ATOM 3094 O O . ARG A 1 617 ? 184.63200 188.60600 165.12700 1.000 48.07248 617 ARG A O 1
ATOM 3102 N N . GLN A 1 618 ? 186.37400 187.30500 165.70000 1.000 39.74620 618 GLN A N 1
ATOM 3103 C CA . GLN A 1 618 ? 187.35400 188.27600 165.23000 1.000 39.74620 618 GLN A CA 1
ATOM 3104 C C . GLN A 1 618 ? 187.26500 188.52800 163.73100 1.000 39.74620 618 GLN A C 1
ATOM 3105 O O . GLN A 1 618 ? 187.82000 189.52300 163.25500 1.000 39.74620 618 GLN A O 1
ATOM 3111 N N . ALA A 1 619 ? 186.58700 187.66100 162.98200 1.000 34.10786 619 ALA A N 1
ATOM 3112 C CA . ALA A 1 619 ? 186.39000 187.87900 161.55600 1.000 34.10786 619 ALA A CA 1
ATOM 3113 C C . ALA A 1 619 ? 185.21100 188.79300 161.25900 1.000 34.10786 619 ALA A C 1
ATOM 3114 O O . ALA A 1 619 ? 185.24700 189.53400 160.27000 1.000 34.10786 619 ALA A O 1
ATOM 3116 N N . LEU A 1 620 ? 184.16500 188.75600 162.08900 1.000 33.57892 620 LEU A N 1
ATOM 3117 C CA . LEU A 1 620 ? 183.00700 189.61400 161.85700 1.000 33.57892 620 LEU A CA 1
ATOM 3118 C C . LEU A 1 620 ? 183.34700 191.08300 162.05900 1.000 33.57892 620 LEU A C 1
ATOM 3119 O O . LEU A 1 620 ? 182.69500 191.95700 161.47700 1.000 33.57892 620 LEU A O 1
ATOM 3124 N N . TYR A 1 621 ? 184.35900 191.37700 162.87700 1.000 48.07248 621 TYR A N 1
ATOM 3125 C CA . TYR A 1 621 ? 184.72900 192.75700 163.16000 1.000 48.07248 621 TYR A CA 1
ATOM 3126 C C . TYR A 1 621 ? 185.44200 193.43100 161.99700 1.000 48.07248 621 TYR A C 1
ATOM 3127 O O . TYR A 1 621 ? 185.67500 194.64200 162.05600 1.000 48.07248 621 TYR A O 1
ATOM 3136 N N . GLY A 1 622 ? 185.80200 192.68700 160.95500 1.000 43.72849 622 GLY A N 1
ATOM 3137 C CA . GLY A 1 622 ? 186.44000 193.25500 159.78800 1.000 43.72849 622 GLY A CA 1
ATOM 3138 C C . GLY A 1 622 ? 187.94100 193.08000 159.73100 1.000 43.72849 622 GLY A C 1
ATOM 3139 O O . GLY A 1 622 ? 188.55800 193.50100 158.74400 1.000 43.72849 622 GLY A O 1
ATOM 3140 N N . TYR A 1 623 ? 188.54500 192.47800 160.75000 1.000 42.42452 623 TYR A N 1
ATOM 3141 C CA . TYR A 1 623 ? 189.99000 192.32300 160.77500 1.000 42.42452 623 TYR A CA 1
ATOM 3142 C C . TYR A 1 623 ? 190.44600 191.25400 159.78900 1.000 42.42452 623 TYR A C 1
ATOM 3143 O O . TYR A 1 623 ? 189.78600 190.23000 159.59200 1.000 42.42452 623 TYR A O 1
ATOM 3152 N N . GLU A 1 624 ? 191.59100 191.50800 159.16400 1.000 48.98151 624 GLU A N 1
ATOM 3153 C CA . GLU A 1 624 ? 192.20700 190.55800 158.25700 1.000 48.98151 624 GLU A CA 1
ATOM 3154 C C . GLU A 1 624 ? 192.87000 189.43000 159.04400 1.000 48.98151 624 GLU A C 1
ATOM 3155 O O . GLU A 1 624 ? 193.17800 189.58700 160.22800 1.000 48.98151 624 GLU A O 1
ATOM 3161 N N . PRO A 1 625 ? 193.09000 188.27700 158.41500 1.000 46.12252 625 PRO A N 1
ATOM 3162 C CA . PRO A 1 625 ? 193.69800 187.14300 159.13200 1.000 46.12252 625 PRO A CA 1
ATOM 3163 C C . PRO A 1 625 ? 195.10700 187.47300 159.58900 1.000 46.12252 625 PRO A C 1
ATOM 3164 O O . PRO A 1 625 ? 195.78800 188.31200 158.98000 1.000 46.12252 625 PRO A O 1
ATOM 3168 N N . PRO A 1 626 ? 195.58000 186.83700 160.66200 1.000 55.39685 626 PRO A N 1
ATOM 3169 C CA . PRO A 1 626 ? 196.88100 187.21100 161.23500 1.000 55.39685 626 PRO A CA 1
ATOM 3170 C C . PRO A 1 626 ? 198.06200 186.78500 160.37700 1.000 55.39685 626 PRO A C 1
ATOM 3171 O O . PRO A 1 626 ? 197.88800 186.30500 159.25200 1.000 55.39685 626 PRO A O 1
ATOM 3175 N N . LYS A 1 627 ? 199.27000 186.96300 160.91600 1.000 74.30558 627 LYS A N 1
ATOM 3176 C CA . LYS A 1 627 ? 200.51800 186.61100 160.23500 1.000 74.30558 627 LYS A CA 1
ATOM 3177 C C . LYS A 1 627 ? 200.65000 187.31400 158.88800 1.000 74.30558 627 LYS A C 1
ATOM 3178 O O . LYS A 1 627 ? 201.15600 186.73900 157.92100 1.000 74.30558 627 LYS A O 1
ATOM 3184 N N . GLY A 1 628 ? 200.20400 188.56500 158.81600 1.000 73.61608 628 GLY A N 1
ATOM 3185 C CA . GLY A 1 628 ? 200.29400 189.34100 157.59400 1.000 73.61608 628 GLY A CA 1
ATOM 3186 C C . GLY A 1 628 ? 199.42800 188.80700 156.47000 1.000 73.61608 628 GLY A C 1
ATOM 3187 O O . GLY A 1 628 ? 199.84900 188.77100 155.31400 1.000 73.61608 628 GLY A O 1
ATOM 3188 N N . MET A 1 675 ? 192.49500 209.83000 171.90400 1.000 108.53546 675 MET A N 1
ATOM 3189 C CA . MET A 1 675 ? 193.43200 209.85100 170.78700 1.000 108.53546 675 MET A CA 1
ATOM 3190 C C . MET A 1 675 ? 193.12000 208.69300 169.84500 1.000 108.53546 675 MET A C 1
ATOM 3191 O O . MET A 1 675 ? 192.57200 208.89500 168.76100 1.000 108.53546 675 MET A O 1
ATOM 3196 N N . SER A 1 676 ? 193.47400 207.47600 170.26300 1.000 96.55060 676 SER A N 1
ATOM 3197 C CA . SER A 1 676 ? 193.18300 206.30500 169.44300 1.000 96.55060 676 SER A CA 1
ATOM 3198 C C . SER A 1 676 ? 191.72100 205.88900 169.54100 1.000 96.55060 676 SER A C 1
ATOM 3199 O O . SER A 1 676 ? 191.18400 205.31500 168.59300 1.000 96.55060 676 SER A O 1
ATOM 3202 N N . GLN A 1 677 ? 191.06300 206.17400 170.66800 1.000 84.66035 677 GLN A N 1
ATOM 3203 C CA . GLN A 1 677 ? 189.70100 205.69800 170.90000 1.000 84.66035 677 GLN A CA 1
ATOM 3204 C C . GLN A 1 677 ? 188.71400 206.20300 169.84900 1.000 84.66035 677 GLN A C 1
ATOM 3205 O O . GLN A 1 677 ? 187.67400 205.56900 169.63100 1.000 84.66035 677 GLN A O 1
ATOM 3211 N N . MET A 1 678 ? 189.02700 207.31600 169.18100 1.000 78.04848 678 MET A N 1
ATOM 3212 C CA . MET A 1 678 ? 188.08900 207.91300 168.23400 1.000 78.04848 678 MET A CA 1
ATOM 3213 C C . MET A 1 678 ? 187.82200 206.99600 167.04500 1.000 78.04848 678 MET A C 1
ATOM 3214 O O . MET A 1 678 ? 186.67600 206.88000 166.58800 1.000 78.04848 678 MET A O 1
ATOM 3219 N N . ASN A 1 679 ? 188.86300 206.35200 166.51000 1.000 70.24036 679 ASN A N 1
ATOM 3220 C CA . ASN A 1 679 ? 188.64800 205.49600 165.34700 1.000 70.24036 679 ASN A CA 1
ATOM 3221 C C . ASN A 1 679 ? 187.82400 204.27800 165.73200 1.000 70.24036 679 ASN A C 1
ATOM 3222 O O . ASN A 1 679 ? 186.99800 203.80200 164.94800 1.000 70.24036 679 ASN A O 1
ATOM 3227 N N . PHE A 1 680 ? 188.02300 203.77300 166.95100 1.000 60.87849 680 PHE A N 1
ATOM 3228 C CA . PHE A 1 680 ? 187.17700 202.70100 167.45700 1.000 60.87849 680 PHE A CA 1
ATOM 3229 C C . PHE A 1 680 ? 185.72900 203.16300 167.57300 1.000 60.87849 680 PHE A C 1
ATOM 3230 O O . PHE A 1 680 ? 184.79700 202.39900 167.27900 1.000 60.87849 680 PHE A O 1
ATOM 3238 N N . GLU A 1 681 ? 185.52000 204.40700 168.01300 1.000 67.17079 681 GLU A N 1
ATOM 3239 C CA . GLU A 1 681 ? 184.15700 204.91500 168.14200 1.000 67.17079 681 GLU A CA 1
ATOM 3240 C C . GLU A 1 681 ? 183.47400 205.08200 166.78800 1.000 67.17079 681 GLU A C 1
ATOM 3241 O O . GLU A 1 681 ? 182.27700 204.79400 166.66700 1.000 67.17079 681 GLU A O 1
ATOM 3247 N N . LYS A 1 682 ? 184.20100 205.54300 165.76100 1.000 59.05802 682 LYS A N 1
ATOM 3248 C CA . LYS A 1 682 ? 183.62500 205.46800 164.42000 1.000 59.05802 682 LYS A CA 1
ATOM 3249 C C . LYS A 1 682 ? 183.38300 204.04100 163.96000 1.000 59.05802 682 LYS A C 1
ATOM 3250 O O . LYS A 1 682 ? 182.33500 203.77000 163.36400 1.000 59.05802 682 LYS A O 1
ATOM 3256 N N . LYS A 1 683 ? 184.29700 203.11800 164.24400 1.000 50.32978 683 LYS A N 1
ATOM 3257 C CA . LYS A 1 683 ? 184.20400 201.78100 163.67800 1.000 50.32978 683 LYS A CA 1
ATOM 3258 C C . LYS A 1 683 ? 182.99100 201.03700 164.22100 1.000 50.32978 683 LYS A C 1
ATOM 3259 O O . LYS A 1 683 ? 182.24600 200.40500 163.46500 1.000 50.32978 683 LYS A O 1
ATOM 3265 N N . PHE A 1 684 ? 182.76700 201.11300 165.53200 1.000 43.61222 684 PHE A N 1
ATOM 3266 C CA . PHE A 1 684 ? 181.65100 200.39000 166.14400 1.000 43.61222 684 PHE A CA 1
ATOM 3267 C C . PHE A 1 684 ? 181.33100 200.98600 167.51100 1.000 43.61222 684 PHE A C 1
ATOM 3268 O O . PHE A 1 684 ? 182.12600 200.89000 168.44800 1.000 43.61222 684 PHE A O 1
ATOM 3276 N N . GLY A 1 685 ? 180.17600 201.64400 167.59500 1.000 44.88801 685 GLY A N 1
ATOM 3277 C CA . GLY A 1 685 ? 179.62200 202.13100 168.84300 1.000 44.88801 685 GLY A CA 1
ATOM 3278 C C . GLY A 1 685 ? 180.42900 203.18200 169.57500 1.000 44.88801 685 GLY A C 1
ATOM 3279 O O . GLY A 1 685 ? 181.60900 203.39400 169.28700 1.000 44.88801 685 GLY A O 1
ATOM 3280 N N . GLN A 1 686 ? 179.78800 203.86200 170.52400 1.000 45.81616 686 GLN A N 1
ATOM 3281 C CA . GLN A 1 686 ? 180.47800 204.73900 171.45800 1.000 45.81616 686 GLN A CA 1
ATOM 3282 C C . GLN A 1 686 ? 180.49600 204.16500 172.86800 1.000 45.81616 686 GLN A C 1
ATOM 3283 O O . GLN A 1 686 ? 180.76400 204.89500 173.82800 1.000 45.81616 686 GLN A O 1
ATOM 3289 N N . SER A 1 687 ? 180.21700 202.87100 173.00700 1.000 39.84358 687 SER A N 1
ATOM 3290 C CA . SER A 1 687 ? 180.23500 202.19200 174.29800 1.000 39.84358 687 SER A CA 1
ATOM 3291 C C . SER A 1 687 ? 181.66200 201.74700 174.59200 1.000 39.84358 687 SER A C 1
ATOM 3292 O O . SER A 1 687 ? 182.20600 200.88200 173.89800 1.000 39.84358 687 SER A O 1
ATOM 3295 N N . ALA A 1 688 ? 182.26800 202.33900 175.62300 1.000 44.87611 688 ALA A N 1
ATOM 3296 C CA . ALA A 1 688 ? 183.65900 202.03300 175.93900 1.000 44.87611 688 ALA A CA 1
ATOM 3297 C C . ALA A 1 688 ? 183.83000 200.58200 176.37000 1.000 44.87611 688 ALA A C 1
ATOM 3298 O O . ALA A 1 688 ? 184.82500 199.93700 176.02000 1.000 44.87611 688 ALA A O 1
ATOM 3300 N N . ILE A 1 689 ? 182.87400 200.05300 177.13800 1.000 39.71813 689 ILE A N 1
ATOM 3301 C CA . ILE A 1 689 ? 183.00100 198.69400 177.65900 1.000 39.71813 689 ILE A CA 1
ATOM 3302 C C . ILE A 1 689 ? 183.03900 197.68200 176.52200 1.000 39.71813 689 ILE A C 1
ATOM 3303 O O . ILE A 1 689 ? 183.89100 196.78600 176.49900 1.000 39.71813 689 ILE A O 1
ATOM 3308 N N . PHE A 1 690 ? 182.12800 197.81100 175.55800 1.000 35.05909 690 PHE A N 1
ATOM 3309 C CA . PHE A 1 690 ? 182.08500 196.85600 174.45400 1.000 35.05909 690 PHE A CA 1
ATOM 3310 C C . PHE A 1 690 ? 183.30900 197.00400 173.55600 1.000 35.05909 690 PHE A C 1
ATOM 3311 O O . PHE A 1 690 ? 183.85500 196.00900 173.06200 1.000 35.05909 690 PHE A O 1
ATOM 3319 N N . VAL A 1 691 ? 183.76200 198.24300 173.34400 1.000 39.75667 691 VAL A N 1
ATOM 3320 C CA . VAL A 1 691 ? 184.96600 198.47100 172.54700 1.000 39.75667 691 VAL A CA 1
ATOM 3321 C C . VAL A 1 691 ? 186.16700 197.79600 173.19600 1.000 39.75667 691 VAL A C 1
ATOM 3322 O O . VAL A 1 691 ? 186.96100 197.12800 172.52300 1.000 39.75667 691 VAL A O 1
ATOM 3326 N N . THR A 1 692 ? 186.31400 197.95200 174.51300 1.000 37.80966 692 THR A N 1
ATOM 3327 C CA . THR A 1 692 ? 187.38000 197.26200 175.22800 1.000 37.80966 692 THR A CA 1
ATOM 3328 C C . THR A 1 692 ? 187.22400 195.74900 175.15600 1.000 37.80966 692 THR A C 1
ATOM 3329 O O . THR A 1 692 ? 188.22500 195.03800 175.01600 1.000 37.80966 692 THR A O 1
ATOM 3333 N N . SER A 1 693 ? 185.99500 195.24600 175.23400 1.000 37.08648 693 SER A N 1
ATOM 3334 C CA . SER A 1 693 ? 185.72200 193.81900 175.15000 1.000 37.08648 693 SER A CA 1
ATOM 3335 C C . SER A 1 693 ? 186.08300 193.22400 173.79500 1.000 37.08648 693 SER A C 1
ATOM 3336 O O . SER A 1 693 ? 186.33100 192.01700 173.71100 1.000 37.08648 693 SER A O 1
ATOM 3339 N N . THR A 1 694 ? 186.11000 194.03200 172.73600 1.000 42.61778 694 THR A N 1
ATOM 3340 C CA . THR A 1 694 ? 186.51200 193.55100 171.42200 1.000 42.61778 694 THR A CA 1
ATOM 3341 C C . THR A 1 694 ? 188.02000 193.48600 171.22800 1.000 42.61778 694 THR A C 1
ATOM 3342 O O . THR A 1 694 ? 188.48400 192.70700 170.38800 1.000 42.61778 694 THR A O 1
ATOM 3346 N N . LEU A 1 695 ? 188.79700 194.27400 171.97100 1.000 49.40190 695 LEU A N 1
ATOM 3347 C CA . LEU A 1 695 ? 190.24600 194.28600 171.81500 1.000 49.40190 695 LEU A CA 1
ATOM 3348 C C . LEU A 1 695 ? 190.91800 193.04600 172.38600 1.000 49.40190 695 LEU A C 1
ATOM 3349 O O . LEU A 1 695 ? 192.12300 192.86300 172.17700 1.000 49.40190 695 LEU A O 1
ATOM 3354 N N . MET A 1 696 ? 190.18300 192.20300 173.10200 1.000 55.11235 696 MET A N 1
ATOM 3355 C CA . MET A 1 696 ? 190.73300 190.96000 173.62800 1.000 55.11235 696 MET A CA 1
ATOM 3356 C C . MET A 1 696 ? 190.85000 189.96900 172.47900 1.000 55.11235 696 MET A C 1
ATOM 3357 O O . MET A 1 696 ? 189.88100 189.73800 171.74900 1.000 55.11235 696 MET A O 1
ATOM 3362 N N . ASP A 1 697 ? 192.04200 189.39000 172.31000 1.000 59.27949 697 ASP A N 1
ATOM 3363 C CA . ASP A 1 697 ? 192.29700 188.55200 171.14400 1.000 59.27949 697 ASP A CA 1
ATOM 3364 C C . ASP A 1 697 ? 191.41800 187.30800 171.12500 1.000 59.27949 697 ASP A C 1
ATOM 3365 O O . ASP A 1 697 ? 190.85000 186.96900 170.08100 1.000 59.27949 697 ASP A O 1
ATOM 3370 N N . GLN A 1 698 ? 191.28900 186.62100 172.25800 1.000 58.49735 698 GLN A N 1
ATOM 3371 C CA . GLN A 1 698 ? 190.49200 185.39700 172.31800 1.000 58.49735 698 GLN A CA 1
ATOM 3372 C C . GLN A 1 698 ? 189.81300 185.31900 173.67400 1.000 58.49735 698 GLN A C 1
ATOM 3373 O O . GLN A 1 698 ? 190.48000 185.08400 174.68600 1.000 58.49735 698 GLN A O 1
ATOM 3379 N N . GLY A 1 699 ? 188.49900 185.51500 173.69500 1.000 50.00162 699 GLY A N 1
ATOM 3380 C CA . GLY A 1 699 ? 187.73600 185.35600 174.91400 1.000 50.00162 699 GLY A CA 1
ATOM 3381 C C . GLY A 1 699 ? 188.00500 186.45600 175.93000 1.000 50.00162 699 GLY A C 1
ATOM 3382 O O . GLY A 1 699 ? 188.63400 187.47700 175.65200 1.000 50.00162 699 GLY A O 1
ATOM 3383 N N . GLY A 1 700 ? 187.50400 186.21900 177.13500 1.000 46.58891 700 GLY A N 1
ATOM 3384 C CA . GLY A 1 700 ? 187.68200 187.14300 178.23100 1.000 46.58891 700 GLY A CA 1
ATOM 3385 C C . GLY A 1 700 ? 186.68300 188.28700 178.19700 1.000 46.58891 700 GLY A C 1
ATOM 3386 O O . GLY A 1 700 ? 186.10900 188.62900 177.16600 1.000 46.58891 700 GLY A O 1
ATOM 3387 N N . VAL A 1 701 ? 186.49300 188.90000 179.36000 1.000 45.77798 701 VAL A N 1
ATOM 3388 C CA . VAL A 1 701 ? 185.55100 190.00800 179.50600 1.000 45.77798 701 VAL A CA 1
ATOM 3389 C C . VAL A 1 701 ? 186.29300 191.19100 180.11100 1.000 45.77798 701 VAL A C 1
ATOM 3390 O O . VAL A 1 701 ? 187.33400 191.02000 180.76600 1.000 45.77798 701 VAL A O 1
ATOM 3394 N N . PRO A 1 702 ? 185.79400 192.40700 179.89800 1.000 56.93479 702 PRO A N 1
ATOM 3395 C CA . PRO A 1 702 ? 186.45000 193.59400 180.46200 1.000 56.93479 702 PRO A CA 1
ATOM 3396 C C . PRO A 1 702 ? 186.52200 193.51000 181.97500 1.000 56.93479 702 PRO A C 1
ATOM 3397 O O . PRO A 1 702 ? 185.64300 192.91400 182.61700 1.000 56.93479 702 PRO A O 1
ATOM 3401 N N . PRO A 1 703 ? 187.55600 194.09500 182.58500 1.000 77.15895 703 PRO A N 1
ATOM 3402 C CA . PRO A 1 703 ? 187.79800 193.89200 184.02000 1.000 77.15895 703 PRO A CA 1
ATOM 3403 C C . PRO A 1 703 ? 186.77400 194.53200 184.94500 1.000 77.15895 703 PRO A C 1
ATOM 3404 O O . PRO A 1 703 ? 187.05400 194.66400 186.14100 1.000 77.15895 703 PRO A O 1
ATOM 3408 N N . SER A 1 704 ? 185.60600 194.94100 184.44100 1.000 83.91269 704 SER A N 1
ATOM 3409 C CA . SER A 1 704 ? 184.56400 195.44800 185.32700 1.000 83.91269 704 SER A CA 1
ATOM 3410 C C . SER A 1 704 ? 184.08500 194.36300 186.28500 1.000 83.91269 704 SER A C 1
ATOM 3411 O O . SER A 1 704 ? 183.86200 194.62800 187.47200 1.000 83.91269 704 SER A O 1
ATOM 3414 N N . SER A 1 705 ? 183.90300 193.14100 185.77800 1.000 82.32428 705 SER A N 1
ATOM 3415 C CA . SER A 1 705 ? 183.59200 191.95700 186.57800 1.000 82.32428 705 SER A CA 1
ATOM 3416 C C . SER A 1 705 ? 182.24400 192.04700 187.28800 1.000 82.32428 705 SER A C 1
ATOM 3417 O O . SER A 1 705 ? 181.48500 191.07300 187.30000 1.000 82.32428 705 SER A O 1
ATOM 3420 N N . SER A 1 706 ? 181.94100 193.19300 187.88700 1.000 82.71991 706 SER A N 1
ATOM 3421 C CA . SER A 1 706 ? 180.70000 193.36000 188.63000 1.000 82.71991 706 SER A CA 1
ATOM 3422 C C . SER A 1 706 ? 179.50200 193.20600 187.69800 1.000 82.71991 706 SER A C 1
ATOM 3423 O O . SER A 1 706 ? 179.42900 193.90500 186.67600 1.000 82.71991 706 SER A O 1
ATOM 3426 N N . PRO A 1 707 ? 178.55700 192.31400 188.00100 1.000 73.41423 707 PRO A N 1
ATOM 3427 C CA . PRO A 1 707 ? 177.41300 192.11700 187.09500 1.000 73.41423 707 PRO A CA 1
ATOM 3428 C C . PRO A 1 707 ? 176.52800 193.34100 186.94400 1.000 73.41423 707 PRO A C 1
ATOM 3429 O O . PRO A 1 707 ? 175.79400 193.43200 185.95200 1.000 73.41423 707 PRO A O 1
ATOM 3433 N N . ALA A 1 708 ? 176.56500 194.28000 187.89200 1.000 67.64581 708 ALA A N 1
ATOM 3434 C CA . ALA A 1 708 ? 175.68500 195.44300 187.82200 1.000 67.64581 708 ALA A CA 1
ATOM 3435 C C . ALA A 1 708 ? 175.97800 196.28400 186.58500 1.000 67.64581 708 ALA A C 1
ATOM 3436 O O . ALA A 1 708 ? 175.06800 196.61700 185.81700 1.000 67.64581 708 ALA A O 1
ATOM 3438 N N . ALA A 1 709 ? 177.25000 196.62800 186.37100 1.000 63.21627 709 ALA A N 1
ATOM 3439 C CA . ALA A 1 709 ? 177.61000 197.45500 185.22400 1.000 63.21627 709 ALA A CA 1
ATOM 3440 C C . ALA A 1 709 ? 177.31800 196.74100 183.91100 1.000 63.21627 709 ALA A C 1
ATOM 3441 O O . ALA A 1 709 ? 176.80100 197.34900 182.96700 1.000 63.21627 709 ALA A O 1
ATOM 3443 N N . LEU A 1 710 ? 177.63900 195.44800 183.83100 1.000 57.88873 710 LEU A N 1
ATOM 3444 C CA . LEU A 1 710 ? 177.41000 194.70400 182.59700 1.000 57.88873 710 LEU A CA 1
ATOM 3445 C C . LEU A 1 710 ? 175.92300 194.60700 182.27600 1.000 57.88873 710 LEU A C 1
ATOM 3446 O O . LEU A 1 710 ? 175.51200 194.81800 181.12900 1.000 57.88873 710 LEU A O 1
ATOM 3451 N N . LEU A 1 711 ? 175.10000 194.29600 183.27700 1.000 56.92181 711 LEU A N 1
ATOM 3452 C CA . LEU A 1 711 ? 173.66500 194.15900 183.07000 1.000 56.92181 711 LEU A CA 1
ATOM 3453 C C . LEU A 1 711 ? 172.95700 195.49800 182.92000 1.000 56.92181 711 LEU A C 1
ATOM 3454 O O . LEU A 1 711 ? 171.81500 195.52500 182.45100 1.000 56.92181 711 LEU A O 1
ATOM 3459 N N . LYS A 1 712 ? 173.59700 196.60000 183.30900 1.000 52.28999 712 LYS A N 1
ATOM 3460 C CA . LYS A 1 712 ? 173.05100 197.92700 183.06300 1.000 52.28999 712 LYS A CA 1
ATOM 3461 C C . LYS A 1 712 ? 173.52500 198.52800 181.74900 1.000 52.28999 712 LYS A C 1
ATOM 3462 O O . LYS A 1 712 ? 172.89100 199.45700 181.23900 1.000 52.28999 712 LYS A O 1
ATOM 3468 N N . GLU A 1 713 ? 174.62100 198.01800 181.18800 1.000 42.92095 713 GLU A N 1
ATOM 3469 C CA . GLU A 1 713 ? 175.15100 198.53100 179.93300 1.000 42.92095 713 GLU A CA 1
ATOM 3470 C C . GLU A 1 713 ? 174.74300 197.70500 178.72000 1.000 42.92095 713 GLU A C 1
ATOM 3471 O O . GLU A 1 713 ? 174.59600 198.27000 177.62800 1.000 42.92095 713 GLU A O 1
ATOM 3477 N N . ALA A 1 714 ? 174.55100 196.39200 178.87800 1.000 33.37169 714 ALA A N 1
ATOM 3478 C CA . ALA A 1 714 ? 174.07100 195.57400 177.77200 1.000 33.37169 714 ALA A CA 1
ATOM 3479 C C . ALA A 1 714 ? 172.68500 195.98700 177.30400 1.000 33.37169 714 ALA A C 1
ATOM 3480 O O . ALA A 1 714 ? 172.32700 195.70000 176.15700 1.000 33.37169 714 ALA A O 1
ATOM 3482 N N . ILE A 1 715 ? 171.90000 196.64600 178.16100 1.000 35.29422 715 ILE A N 1
ATOM 3483 C CA . ILE A 1 715 ? 170.63700 197.24400 177.73900 1.000 35.29422 715 ILE A CA 1
ATOM 3484 C C . ILE A 1 715 ? 170.85300 198.57000 177.02300 1.000 35.29422 715 ILE A C 1
ATOM 3485 O O . ILE A 1 715 ? 169.99700 198.97900 176.22300 1.000 35.29422 715 ILE A O 1
ATOM 3490 N N . HIS A 1 716 ? 171.97300 199.25200 177.27900 1.000 34.00537 716 HIS A N 1
ATOM 3491 C CA . HIS A 1 716 ? 172.33400 200.43900 176.51400 1.000 34.00537 716 HIS A CA 1
ATOM 3492 C C . HIS A 1 716 ? 172.84200 200.08200 175.12500 1.000 34.00537 716 HIS A C 1
ATOM 3493 O O . HIS A 1 716 ? 172.66700 200.86400 174.18500 1.000 34.00537 716 HIS A O 1
ATOM 3500 N N . VAL A 1 717 ? 173.47200 198.91200 174.97800 1.000 32.84349 717 VAL A N 1
ATOM 3501 C CA . VAL A 1 717 ? 174.02800 198.51200 173.68600 1.000 32.84349 717 VAL A CA 1
ATOM 3502 C C . VAL A 1 717 ? 172.95600 198.23600 172.64200 1.000 32.84349 717 VAL A C 1
ATOM 3503 O O . VAL A 1 717 ? 173.21600 198.40200 171.44300 1.000 32.84349 717 VAL A O 1
ATOM 3507 N N . ILE A 1 718 ? 171.75100 197.84700 173.05300 1.000 31.61451 718 ILE A N 1
ATOM 3508 C CA . ILE A 1 718 ? 170.65800 197.56900 172.12900 1.000 31.61451 718 ILE A CA 1
ATOM 3509 C C . ILE A 1 718 ? 169.72500 198.76900 171.97200 1.000 31.61451 718 ILE A C 1
ATOM 3510 O O . ILE A 1 718 ? 168.53100 198.60000 171.74900 1.000 31.61451 718 ILE A O 1
ATOM 3515 N N . SER A 1 719 ? 170.25900 199.98300 172.06500 1.000 37.97572 719 SER A N 1
ATOM 3516 C CA . SER A 1 719 ? 169.44800 201.17000 171.84800 1.000 37.97572 719 SER A CA 1
ATOM 3517 C C . SER A 1 719 ? 169.08500 201.29200 170.36800 1.000 37.97572 719 SER A C 1
ATOM 3518 O O . SER A 1 719 ? 169.66500 200.63900 169.49700 1.000 37.97572 719 SER A O 1
ATOM 3521 N N . CYS A 1 720 ? 168.10300 202.14400 170.08200 1.000 47.40109 720 CYS A N 1
ATOM 3522 C CA . CYS A 1 720 ? 167.60400 202.30900 168.72300 1.000 47.40109 720 CYS A CA 1
ATOM 3523 C C . CYS A 1 720 ? 168.47100 203.22500 167.86900 1.000 47.40109 720 CYS A C 1
ATOM 3524 O O . CYS A 1 720 ? 168.30100 203.24500 166.64600 1.000 47.40109 720 CYS A O 1
ATOM 3527 N N . GLY A 1 721 ? 169.38700 203.97700 168.47300 1.000 43.44816 721 GLY A N 1
ATOM 3528 C CA . GLY A 1 721 ? 170.23500 204.87800 167.71700 1.000 43.44816 721 GLY A CA 1
ATOM 3529 C C . GLY A 1 721 ? 171.70500 204.52200 167.78900 1.000 43.44816 721 GLY A C 1
ATOM 3530 O O . GLY A 1 721 ? 172.56900 205.36000 167.51500 1.000 43.44816 721 GLY A O 1
ATOM 3531 N N . TYR A 1 722 ? 171.99900 203.27600 168.16300 1.000 38.02421 722 TYR A N 1
ATOM 3532 C CA . TYR A 1 722 ? 173.38700 202.84900 168.30600 1.000 38.02421 722 TYR A CA 1
ATOM 3533 C C . TYR A 1 722 ? 174.10300 202.82800 166.96000 1.000 38.02421 722 TYR A C 1
ATOM 3534 O O . TYR A 1 722 ? 175.19600 203.38800 166.81800 1.000 38.02421 722 TYR A O 1
ATOM 3543 N N . GLU A 1 723 ? 173.49800 202.18900 165.95800 1.000 35.64391 723 GLU A N 1
ATOM 3544 C CA . GLU A 1 723 ? 174.11200 202.04900 164.63800 1.000 35.64391 723 GLU A CA 1
ATOM 3545 C C . GLU A 1 723 ? 173.75200 203.25900 163.77400 1.000 35.64391 723 GLU A C 1
ATOM 3546 O O . GLU A 1 723 ? 172.86800 203.22300 162.91500 1.000 35.64391 723 GLU A O 1
ATOM 3552 N N . ASP A 1 724 ? 174.46900 204.35500 164.01800 1.000 49.88490 724 ASP A N 1
ATOM 3553 C CA . ASP A 1 724 ? 174.25300 205.58100 163.26100 1.000 49.88490 724 ASP A CA 1
ATOM 3554 C C . ASP A 1 724 ? 175.54600 206.01200 162.58100 1.000 49.88490 724 ASP A C 1
ATOM 3555 O O . ASP A 1 724 ? 175.73000 205.78300 161.38100 1.000 49.88490 724 ASP A O 1
ATOM 3560 N N . LYS A 1 725 ? 176.44800 206.63200 163.33900 1.000 51.09354 725 LYS A N 1
ATOM 3561 C CA . LYS A 1 725 ? 177.71600 207.09200 162.79100 1.000 51.09354 725 LYS A CA 1
ATOM 3562 C C . LYS A 1 725 ? 178.75600 205.98000 162.82900 1.000 51.09354 725 LYS A C 1
ATOM 3563 O O . LYS A 1 725 ? 179.95700 206.24900 162.92800 1.000 51.09354 725 LYS A O 1
ATOM 3569 N N . THR A 1 726 ? 178.30500 204.72900 162.75100 1.000 42.26977 726 THR A N 1
ATOM 3570 C CA . THR A 1 726 ? 179.20900 203.58900 162.82500 1.000 42.26977 726 THR A CA 1
ATOM 3571 C C . THR A 1 726 ? 179.19500 202.78800 161.53000 1.000 42.26977 726 THR A C 1
ATOM 3572 O O . THR A 1 726 ? 178.54600 203.17900 160.55500 1.000 42.26977 726 THR A O 1
ATOM 3576 N N . GLU A 1 727 ? 179.91100 201.66600 161.51500 1.000 39.21814 727 GLU A N 1
ATOM 3577 C CA . GLU A 1 727 ? 180.03400 200.83000 160.33100 1.000 39.21814 727 GLU A CA 1
ATOM 3578 C C . GLU A 1 727 ? 179.23100 199.54000 160.42000 1.000 39.21814 727 GLU A C 1
ATOM 3579 O O . GLU A 1 727 ? 179.40200 198.66500 159.56600 1.000 39.21814 727 GLU A O 1
ATOM 3585 N N . TRP A 1 728 ? 178.37500 199.39100 161.42900 1.000 33.87177 728 TRP A N 1
ATOM 3586 C CA . TRP A 1 728 ? 177.59800 198.16700 161.56800 1.000 33.87177 728 TRP A CA 1
ATOM 3587 C C . TRP A 1 728 ? 176.65300 197.99800 160.38700 1.000 33.87177 728 TRP A C 1
ATOM 3588 O O . TRP A 1 728 ? 175.92900 198.92600 160.01600 1.000 33.87177 728 TRP A O 1
ATOM 3599 N N . GLY A 1 729 ? 176.66700 196.80600 159.79400 1.000 31.96302 729 GLY A N 1
ATOM 3600 C CA . GLY A 1 729 ? 175.81200 196.49500 158.67100 1.000 31.96302 729 GLY A CA 1
ATOM 3601 C C . GLY A 1 729 ? 176.35300 196.89400 157.31800 1.000 31.96302 729 GLY A C 1
ATOM 3602 O O . GLY A 1 729 ? 175.83200 196.42400 156.29900 1.000 31.96302 729 GLY A O 1
ATOM 3603 N N . SER A 1 730 ? 177.38000 197.74300 157.26700 1.000 37.08220 730 SER A N 1
ATOM 3604 C CA . SER A 1 730 ? 178.01500 198.11600 156.01300 1.000 37.08220 730 SER A CA 1
ATOM 3605 C C . SER A 1 730 ? 179.41000 197.53500 155.84900 1.000 37.08220 730 SER A C 1
ATOM 3606 O O . SER A 1 730 ? 179.83700 197.31000 154.71300 1.000 37.08220 730 SER A O 1
ATOM 3609 N N . GLU A 1 731 ? 180.12400 197.28700 156.94800 1.000 42.31736 731 GLU A N 1
ATOM 3610 C CA . GLU A 1 731 ? 181.43000 196.63700 156.89900 1.000 42.31736 731 GLU A CA 1
ATOM 3611 C C . GLU A 1 731 ? 181.64700 195.59500 157.98600 1.000 42.31736 731 GLU A C 1
ATOM 3612 O O . GLU A 1 731 ? 182.53100 194.74800 157.82400 1.000 42.31736 731 GLU A O 1
ATOM 3618 N N . LEU A 1 732 ? 180.88600 195.61200 159.07500 1.000 31.47162 732 LEU A N 1
ATOM 3619 C CA . LEU A 1 732 ? 181.03300 194.66700 160.17200 1.000 31.47162 732 LEU A CA 1
ATOM 3620 C C . LEU A 1 732 ? 179.75900 193.85100 160.34200 1.000 31.47162 732 LEU A C 1
ATOM 3621 O O . LEU A 1 732 ? 178.69600 194.19100 159.81700 1.000 31.47162 732 LEU A O 1
ATOM 3626 N N . GLY A 1 733 ? 179.88500 192.76600 161.10100 1.000 20.76949 733 GLY A N 1
ATOM 3627 C CA . GLY A 1 733 ? 178.73700 191.94100 161.42900 1.000 20.76949 733 GLY A CA 1
ATOM 3628 C C . GLY A 1 733 ? 178.06700 191.37600 160.19600 1.000 20.76949 733 GLY A C 1
ATOM 3629 O O . GLY A 1 733 ? 178.71300 190.82800 159.29700 1.000 20.76949 733 GLY A O 1
ATOM 3630 N N . TRP A 1 734 ? 176.74700 191.51200 160.15100 1.000 27.63321 734 TRP A N 1
ATOM 3631 C CA . TRP A 1 734 ? 175.93600 190.98800 159.06100 1.000 27.63321 734 TRP A CA 1
ATOM 3632 C C . TRP A 1 734 ? 175.56800 192.14200 158.13700 1.000 27.63321 734 TRP A C 1
ATOM 3633 O O . TRP A 1 734 ? 175.00700 193.14700 158.58600 1.000 27.63321 734 TRP A O 1
ATOM 3644 N N . ILE A 1 735 ? 175.88500 191.99400 156.85100 1.000 34.55319 735 ILE A N 1
ATOM 3645 C CA . ILE A 1 735 ? 175.75700 193.10000 155.91000 1.000 34.55319 735 ILE A CA 1
ATOM 3646 C C . ILE A 1 735 ? 174.28500 193.42400 155.69400 1.000 34.55319 735 ILE A C 1
ATOM 3647 O O . ILE A 1 735 ? 173.47300 192.53900 155.40000 1.000 34.55319 735 ILE A O 1
ATOM 3652 N N . TYR A 1 736 ? 173.93600 194.70300 155.83800 1.000 33.65823 736 TYR A N 1
ATOM 3653 C CA . TYR A 1 736 ? 172.56300 195.15000 155.63800 1.000 33.65823 736 TYR A CA 1
ATOM 3654 C C . TYR A 1 736 ? 172.19700 195.13100 154.16100 1.000 33.65823 736 TYR A C 1
ATOM 3655 O O . TYR A 1 736 ? 172.13600 196.18300 153.51700 1.000 33.65823 736 TYR A O 1
ATOM 3664 N N . GLY A 1 737 ? 171.95000 193.94300 153.61700 1.000 52.86280 737 GLY A N 1
ATOM 3665 C CA . GLY A 1 737 ? 171.57000 193.82000 152.22500 1.000 52.86280 737 GLY A CA 1
ATOM 3666 C C . GLY A 1 737 ? 170.13100 194.21900 151.97400 1.000 52.86280 737 GLY A C 1
ATOM 3667 O O . GLY A 1 737 ? 169.66100 195.23500 152.49500 1.000 52.86280 737 GLY A O 1
ATOM 3668 N N . SER A 1 738 ? 169.41800 193.42400 151.18000 1.000 64.78290 738 SER A N 1
ATOM 3669 C CA . SER A 1 738 ? 168.02700 193.72200 150.86900 1.000 64.78290 738 SER A CA 1
ATOM 3670 C C . SER A 1 738 ? 167.08800 192.76200 151.58600 1.000 64.78290 738 SER A C 1
ATOM 3671 O O . SER A 1 738 ? 166.54600 193.08800 152.64700 1.000 64.78290 738 SER A O 1
ATOM 3674 N N . ILE A 1 739 ? 166.89100 191.58100 151.01200 1.000 64.00799 739 ILE A N 1
ATOM 3675 C CA . ILE A 1 739 ? 165.99800 190.56900 151.56000 1.000 64.00799 739 ILE A CA 1
ATOM 3676 C C . ILE A 1 739 ? 166.78100 189.43300 152.20600 1.000 64.00799 739 ILE A C 1
ATOM 3677 O O . ILE A 1 739 ? 166.48900 189.02700 153.33100 1.000 64.00799 739 ILE A O 1
ATOM 3682 N N . THR A 1 740 ? 167.78100 188.90800 151.50500 1.000 66.11432 740 THR A N 1
ATOM 3683 C CA . THR A 1 740 ? 168.66300 187.87600 152.03100 1.000 66.11432 740 THR A CA 1
ATOM 3684 C C . THR A 1 740 ? 170.05000 188.46900 152.22700 1.000 66.11432 740 THR A C 1
ATOM 3685 O O . THR A 1 740 ? 170.61600 189.05400 151.29800 1.000 66.11432 740 THR A O 1
ATOM 3689 N N . GLU A 1 741 ? 170.59300 188.31800 153.43500 1.000 62.05218 741 GLU A N 1
ATOM 3690 C CA . GLU A 1 741 ? 171.85600 188.94900 153.80100 1.000 62.05218 741 GLU A CA 1
ATOM 3691 C C . GLU A 1 741 ? 172.95800 187.94000 154.09800 1.000 62.05218 741 GLU A C 1
ATOM 3692 O O . GLU A 1 741 ? 174.06200 188.34200 154.48300 1.000 62.05218 741 GLU A O 1
ATOM 3698 N N . ASP A 1 742 ? 172.69000 186.64400 153.93500 1.000 50.59950 742 ASP A N 1
ATOM 3699 C CA . ASP A 1 742 ? 173.68600 185.63000 154.26600 1.000 50.59950 742 ASP A CA 1
ATOM 3700 C C . ASP A 1 742 ? 174.83800 185.63700 153.26700 1.000 50.59950 742 ASP A C 1
ATOM 3701 O O . ASP A 1 742 ? 176.01500 185.60900 153.65300 1.000 50.59950 742 ASP A O 1
ATOM 3706 N N . ILE A 1 743 ? 174.51200 185.67500 151.97300 1.000 42.35890 743 ILE A N 1
ATOM 3707 C CA . ILE A 1 743 ? 175.53400 185.57900 150.93700 1.000 42.35890 743 ILE A CA 1
ATOM 3708 C C . ILE A 1 743 ? 176.47100 186.77600 150.99400 1.000 42.35890 743 ILE A C 1
ATOM 3709 O O . ILE A 1 743 ? 177.69400 186.62600 150.89100 1.000 42.35890 743 ILE A O 1
ATOM 3714 N N . LEU A 1 744 ? 175.91900 187.98000 151.15100 1.000 37.40257 744 LEU A N 1
ATOM 3715 C CA . LEU A 1 744 ? 176.76200 189.16200 151.27600 1.000 37.40257 744 LEU A CA 1
ATOM 3716 C C . LEU A 1 744 ? 177.62100 189.09900 152.52900 1.000 37.40257 744 LEU A C 1
ATOM 3717 O O . LEU A 1 744 ? 178.78300 189.51900 152.50600 1.000 37.40257 744 LEU A O 1
ATOM 3722 N N . THR A 1 745 ? 177.07100 188.57600 153.62700 1.000 36.39060 745 THR A N 1
ATOM 3723 C CA . THR A 1 745 ? 177.84300 188.44600 154.85700 1.000 36.39060 745 THR A CA 1
ATOM 3724 C C . THR A 1 745 ? 179.05000 187.53900 154.65200 1.000 36.39060 745 THR A C 1
ATOM 3725 O O . THR A 1 745 ? 180.16300 187.86300 155.08000 1.000 36.39060 745 THR A O 1
ATOM 3729 N N . GLY A 1 746 ? 178.84900 186.39700 153.99200 1.000 31.38135 746 GLY A N 1
ATOM 3730 C CA . GLY A 1 746 ? 179.97400 185.51400 153.71600 1.000 31.38135 746 GLY A CA 1
ATOM 3731 C C . GLY A 1 746 ? 180.96300 186.10800 152.72900 1.000 31.38135 746 GLY A C 1
ATOM 3732 O O . GLY A 1 746 ? 182.18100 185.97700 152.89400 1.000 31.38135 746 GLY A O 1
ATOM 3733 N N . PHE A 1 747 ? 180.45300 186.77300 151.69000 1.000 36.38059 747 PHE A N 1
ATOM 3734 C CA . PHE A 1 747 ? 181.31700 187.29500 150.63900 1.000 36.38059 747 PHE A CA 1
ATOM 3735 C C . PHE A 1 747 ? 182.15700 188.46600 151.12600 1.000 36.38059 747 PHE A C 1
ATOM 3736 O O . PHE A 1 747 ? 183.28300 188.65100 150.65600 1.000 36.38059 747 PHE A O 1
ATOM 3744 N N . LYS A 1 748 ? 181.64000 189.25800 152.07000 1.000 35.67805 748 LYS A N 1
ATOM 3745 C CA . LYS A 1 748 ? 182.41100 190.38600 152.58100 1.000 35.67805 748 LYS A CA 1
ATOM 3746 C C . LYS A 1 748 ? 183.70100 189.92800 153.24700 1.000 35.67805 748 LYS A C 1
ATOM 3747 O O . LYS A 1 748 ? 184.72200 190.61800 153.15800 1.000 35.67805 748 LYS A O 1
ATOM 3753 N N . MET A 1 749 ? 183.67600 188.77600 153.91800 1.000 36.41543 749 MET A N 1
ATOM 3754 C CA . MET A 1 749 ? 184.87100 188.22700 154.54300 1.000 36.41543 749 MET A CA 1
ATOM 3755 C C . MET A 1 749 ? 185.67100 187.31400 153.62500 1.000 36.41543 749 MET A C 1
ATOM 3756 O O . MET A 1 749 ? 186.88100 187.17000 153.83100 1.000 36.41543 749 MET A O 1
ATOM 3761 N N . HIS A 1 750 ? 185.03900 186.69600 152.62500 1.000 36.53677 750 HIS A N 1
ATOM 3762 C CA . HIS A 1 750 ? 185.82300 185.98500 151.61900 1.000 36.53677 750 HIS A CA 1
ATOM 3763 C C . HIS A 1 750 ? 186.63200 186.94500 150.75700 1.000 36.53677 750 HIS A C 1
ATOM 3764 O O . HIS A 1 750 ? 187.71800 186.58800 150.28800 1.000 36.53677 750 HIS A O 1
ATOM 3771 N N . CYS A 1 751 ? 186.12100 188.15900 150.53100 1.000 38.55472 751 CYS A N 1
ATOM 3772 C CA . CYS A 1 751 ? 186.85200 189.16700 149.77500 1.000 38.55472 751 CYS A CA 1
ATOM 3773 C C . CYS A 1 751 ? 188.17800 189.53200 150.42500 1.000 38.55472 751 CYS A C 1
ATOM 3774 O O . CYS A 1 751 ? 189.10200 189.95300 149.72100 1.000 38.55472 751 CYS A O 1
ATOM 3777 N N . ARG A 1 752 ? 188.29800 189.37000 151.74100 1.000 40.72348 752 ARG A N 1
ATOM 3778 C CA . ARG A 1 752 ? 189.57300 189.53900 152.42300 1.000 40.72348 752 ARG A CA 1
ATOM 3779 C C . ARG A 1 752 ? 190.41800 188.28300 152.25100 1.000 40.72348 752 ARG A C 1
ATOM 3780 O O . ARG A 1 752 ? 190.24900 187.54700 151.27400 1.000 40.72348 752 ARG A O 1
ATOM 3788 N N . GLY A 1 753 ? 191.32100 188.02000 153.19000 1.000 43.09255 753 GLY A N 1
ATOM 3789 C CA . GLY A 1 753 ? 192.19100 186.86600 153.07900 1.000 43.09255 753 GLY A CA 1
ATOM 3790 C C . GLY A 1 753 ? 191.69900 185.65400 153.84200 1.000 43.09255 753 GLY A C 1
ATOM 3791 O O . GLY A 1 753 ? 192.47300 184.73300 154.12100 1.000 43.09255 753 GLY A O 1
ATOM 3792 N N . TRP A 1 754 ? 190.41500 185.63800 154.18400 1.000 34.64226 754 TRP A N 1
ATOM 3793 C CA . TRP A 1 754 ? 189.85900 184.59200 155.02800 1.000 34.64226 754 TRP A CA 1
ATOM 3794 C C . TRP A 1 754 ? 189.43600 183.37700 154.21400 1.000 34.64226 754 TRP A C 1
ATOM 3795 O O . TRP A 1 754 ? 188.97000 183.48900 153.07700 1.000 34.64226 754 TRP A O 1
ATOM 3806 N N . ARG A 1 755 ? 189.61100 182.20700 154.81800 1.000 30.33078 755 ARG A N 1
ATOM 3807 C CA . ARG A 1 755 ? 189.09600 180.95000 154.30700 1.000 30.33078 755 ARG A CA 1
ATOM 3808 C C . ARG A 1 755 ? 187.86400 180.53200 155.10400 1.000 30.33078 755 ARG A C 1
ATOM 3809 O O . ARG A 1 755 ? 187.65700 180.94300 156.24700 1.000 30.33078 755 ARG A O 1
ATOM 3817 N N . SER A 1 756 ? 187.03500 179.69900 154.48500 1.000 27.57377 756 SER A N 1
ATOM 3818 C CA . SER A 1 756 ? 185.96000 179.01700 155.18900 1.000 27.57377 756 SER A CA 1
ATOM 3819 C C . SER A 1 756 ? 186.13000 177.53300 154.92000 1.000 27.57377 756 SER A C 1
ATOM 3820 O O . SER A 1 756 ? 186.95600 177.13200 154.09800 1.000 27.57377 756 SER A O 1
ATOM 3823 N N . ILE A 1 757 ? 185.36400 176.71400 155.63300 1.000 26.16492 757 ILE A N 1
ATOM 3824 C CA . ILE A 1 757 ? 185.54900 175.27100 155.53700 1.000 26.16492 757 ILE A CA 1
ATOM 3825 C C . ILE A 1 757 ? 184.20500 174.57100 155.68300 1.000 26.16492 757 ILE A C 1
ATOM 3826 O O . ILE A 1 757 ? 183.33900 175.00700 156.44800 1.000 26.16492 757 ILE A O 1
ATOM 3831 N N . TYR A 1 758 ? 184.03400 173.49200 154.92500 1.000 30.84817 758 TYR A N 1
ATOM 3832 C CA . TYR A 1 758 ? 182.80100 172.72400 154.86100 1.000 30.84817 758 TYR A CA 1
ATOM 3833 C C . TYR A 1 758 ? 182.94700 171.41900 155.64000 1.000 30.84817 758 TYR A C 1
ATOM 3834 O O . TYR A 1 758 ? 184.01900 170.81200 155.69000 1.000 30.84817 758 TYR A O 1
ATOM 3843 N N . CYS A 1 759 ? 181.84800 170.98800 156.26000 1.000 36.02843 759 CYS A N 1
ATOM 3844 C CA . CYS A 1 759 ? 181.88500 169.82800 157.14100 1.000 36.02843 759 CYS A CA 1
ATOM 3845 C C . CYS A 1 759 ? 180.68000 168.93500 156.88900 1.000 36.02843 759 CYS A C 1
ATOM 3846 O O . CYS A 1 759 ? 179.55200 169.42600 156.79900 1.000 36.02843 759 CYS A O 1
ATOM 3849 N N . MET A 1 760 ? 180.92200 167.62900 156.78200 1.000 40.56558 760 MET A N 1
ATOM 3850 C CA . MET A 1 760 ? 179.86700 166.62400 156.64200 1.000 40.56558 760 MET A CA 1
ATOM 3851 C C . MET A 1 760 ? 180.05300 165.54200 157.69600 1.000 40.56558 760 MET A C 1
ATOM 3852 O O . MET A 1 760 ? 180.75300 164.54700 157.46400 1.000 40.56558 760 MET A O 1
ATOM 3857 N N . PRO A 1 761 ? 179.44300 165.70200 158.86600 1.000 36.95348 761 PRO A N 1
ATOM 3858 C CA . PRO A 1 761 ? 179.45700 164.61800 159.85200 1.000 36.95348 761 PRO A CA 1
ATOM 3859 C C . PRO A 1 761 ? 178.66400 163.42500 159.34600 1.000 36.95348 761 PRO A C 1
ATOM 3860 O O . PRO A 1 761 ? 177.69700 163.56800 158.59500 1.000 36.95348 761 PRO A O 1
ATOM 3864 N N . LYS A 1 762 ? 179.09000 162.22900 159.75900 1.000 39.72034 762 LYS A N 1
ATOM 3865 C CA . LYS A 1 762 ? 178.34400 161.03000 159.38600 1.000 39.72034 762 LYS A CA 1
ATOM 3866 C C . LYS A 1 762 ? 176.93300 161.06200 159.95900 1.000 39.72034 762 LYS A C 1
ATOM 3867 O O . LYS A 1 762 ? 175.96300 160.74800 159.26000 1.000 39.72034 762 LYS A O 1
ATOM 3873 N N . LEU A 1 763 ? 176.80000 161.43700 161.23000 1.000 38.46788 763 LEU A N 1
ATOM 3874 C CA . LEU A 1 763 ? 175.49500 161.71700 161.80800 1.000 38.46788 763 LEU A CA 1
ATOM 3875 C C . LEU A 1 763 ? 175.18400 163.18200 161.53600 1.000 38.46788 763 LEU A C 1
ATOM 3876 O O . LEU A 1 763 ? 175.95400 164.05300 161.96700 1.000 38.46788 763 LEU A O 1
ATOM 3881 N N . PRO A 1 764 ? 174.10300 163.50300 160.82600 1.000 35.70714 764 PRO A N 1
ATOM 3882 C CA . PRO A 1 764 ? 173.85000 164.90200 160.46200 1.000 35.70714 764 PRO A CA 1
ATOM 3883 C C . PRO A 1 764 ? 173.81100 165.80200 161.68900 1.000 35.70714 764 PRO A C 1
ATOM 3884 O O . PRO A 1 764 ? 173.23600 165.45500 162.72100 1.000 35.70714 764 PRO A O 1
ATOM 3888 N N . ALA A 1 765 ? 174.44400 166.96900 161.56700 1.000 30.61278 765 ALA A N 1
ATOM 3889 C CA . ALA A 1 765 ? 174.59700 167.85000 162.72000 1.000 30.61278 765 ALA A CA 1
ATOM 3890 C C . ALA A 1 765 ? 173.28700 168.54800 163.06000 1.000 30.61278 765 ALA A C 1
ATOM 3891 O O . ALA A 1 765 ? 172.82400 168.49500 164.20500 1.000 30.61278 765 ALA A O 1
ATOM 3893 N N . PHE A 1 766 ? 172.67300 169.20600 162.08100 1.000 29.80451 766 PHE A N 1
ATOM 3894 C CA . PHE A 1 766 ? 171.44800 169.96400 162.30100 1.000 29.80451 766 PHE A CA 1
ATOM 3895 C C . PHE A 1 766 ? 170.39100 169.50100 161.31300 1.000 29.80451 766 PHE A C 1
ATOM 3896 O O . PHE A 1 766 ? 170.63900 169.47000 160.10400 1.000 29.80451 766 PHE A O 1
ATOM 3904 N N . LYS A 1 767 ? 169.22100 169.14200 161.82900 1.000 35.14164 767 LYS A N 1
ATOM 3905 C CA . LYS A 1 767 ? 168.07300 168.77400 161.01800 1.000 35.14164 767 LYS A CA 1
ATOM 3906 C C . LYS A 1 767 ? 166.96400 169.79300 161.23600 1.000 35.14164 767 LYS A C 1
ATOM 3907 O O . LYS A 1 767 ? 166.69900 170.20100 162.37100 1.000 35.14164 767 LYS A O 1
ATOM 3913 N N . GLY A 1 768 ? 166.32400 170.21100 160.14400 1.000 47.59773 768 GLY A N 1
ATOM 3914 C CA . GLY A 1 768 ? 165.28200 171.20800 160.21700 1.000 47.59773 768 GLY A CA 1
ATOM 3915 C C . GLY A 1 768 ? 164.02600 170.75800 159.49700 1.000 47.59773 768 GLY A C 1
ATOM 3916 O O . GLY A 1 768 ? 164.05400 169.88400 158.63000 1.000 47.59773 768 GLY A O 1
ATOM 3917 N N . SER A 1 769 ? 162.91200 171.37700 159.87900 1.000 60.54447 769 SER A N 1
ATOM 3918 C CA . SER A 1 769 ? 161.63500 171.06100 159.26100 1.000 60.54447 769 SER A CA 1
ATOM 3919 C C . SER A 1 769 ? 161.60900 171.54600 157.81500 1.000 60.54447 769 SER A C 1
ATOM 3920 O O . SER A 1 769 ? 162.30700 172.48800 157.43000 1.000 60.54447 769 SER A O 1
ATOM 3923 N N . ALA A 1 770 ? 160.79000 170.88700 157.01200 1.000 83.28533 770 ALA A N 1
ATOM 3924 C CA . ALA A 1 770 ? 160.66900 171.17900 155.59500 1.000 83.28533 770 ALA A CA 1
ATOM 3925 C C . ALA A 1 770 ? 159.37500 171.92500 155.30700 1.000 83.28533 770 ALA A C 1
ATOM 3926 O O . ALA A 1 770 ? 158.40200 171.81800 156.06000 1.000 83.28533 770 ALA A O 1
ATOM 3928 N N . PRO A 1 771 ? 159.33400 172.70700 154.22700 1.000 102.04152 771 PRO A N 1
ATOM 3929 C CA . PRO A 1 771 ? 158.08200 173.37300 153.85100 1.000 102.04152 771 PRO A CA 1
ATOM 3930 C C . PRO A 1 771 ? 156.98400 172.36100 153.55600 1.000 102.04152 771 PRO A C 1
ATOM 3931 O O . PRO A 1 771 ? 157.23600 171.26500 153.05200 1.000 102.04152 771 PRO A O 1
ATOM 3935 N N . ILE A 1 772 ? 155.75100 172.74600 153.88200 1.000 113.26139 772 ILE A N 1
ATOM 3936 C CA . ILE A 1 772 ? 154.63700 171.80500 153.82800 1.000 113.26139 772 ILE A CA 1
ATOM 3937 C C . ILE A 1 772 ? 154.09700 171.67400 152.40900 1.000 113.26139 772 ILE A C 1
ATOM 3938 O O . ILE A 1 772 ? 154.03200 170.57100 151.85500 1.000 113.26139 772 ILE A O 1
ATOM 3943 N N . ASN A 1 773 ? 153.70400 172.79000 151.79800 1.000 108.00604 773 ASN A N 1
ATOM 3944 C CA . ASN A 1 773 ? 153.04400 172.77400 150.50100 1.000 108.00604 773 ASN A CA 1
ATOM 3945 C C . ASN A 1 773 ? 153.89000 173.49800 149.46100 1.000 108.00604 773 ASN A C 1
ATOM 3946 O O . ASN A 1 773 ? 154.91500 174.11100 149.77100 1.000 108.00604 773 ASN A O 1
ATOM 3951 N N . LEU A 1 774 ? 153.43900 173.41500 148.20600 1.000 104.62750 774 LEU A N 1
ATOM 3952 C CA . LEU A 1 774 ? 154.21000 173.96600 147.09500 1.000 104.62750 774 LEU A CA 1
ATOM 3953 C C . LEU A 1 774 ? 154.10500 175.48500 147.01500 1.000 104.62750 774 LEU A C 1
ATOM 3954 O O . LEU A 1 774 ? 154.96600 176.12800 146.40400 1.000 104.62750 774 LEU A O 1
ATOM 3959 N N . SER A 1 775 ? 153.05800 176.07500 147.59900 1.000 99.83828 775 SER A N 1
ATOM 3960 C CA . SER A 1 775 ? 152.93200 177.53000 147.57200 1.000 99.83828 775 SER A CA 1
ATOM 3961 C C . SER A 1 775 ? 154.06300 178.19300 148.34800 1.000 99.83828 775 SER A C 1
ATOM 3962 O O . SER A 1 775 ? 154.65400 179.17800 147.88600 1.000 99.83828 775 SER A O 1
ATOM 3965 N N . ASP A 1 776 ? 154.37800 177.66200 149.53100 1.000 101.00779 776 ASP A N 1
ATOM 3966 C CA . ASP A 1 776 ? 155.51700 178.16600 150.28800 1.000 101.00779 776 ASP A CA 1
ATOM 3967 C C . ASP A 1 776 ? 156.81700 177.93300 149.53100 1.000 101.00779 776 ASP A C 1
ATOM 3968 O O . ASP A 1 776 ? 157.72700 178.76400 149.57800 1.000 101.00779 776 ASP A O 1
ATOM 3973 N N . ARG A 1 777 ? 156.91500 176.80600 148.82200 1.000 98.10835 777 ARG A N 1
ATOM 3974 C CA . ARG A 1 777 ? 158.08200 176.52400 147.98800 1.000 98.10835 777 ARG A CA 1
ATOM 3975 C C . ARG A 1 777 ? 158.28100 177.60000 146.92600 1.000 98.10835 777 ARG A C 1
ATOM 3976 O O . ARG A 1 777 ? 159.39800 178.09900 146.73000 1.000 98.10835 777 ARG A O 1
ATOM 3984 N N . LEU A 1 778 ? 157.20500 177.95700 146.22100 1.000 89.36671 778 LEU A N 1
ATOM 3985 C CA . LEU A 1 778 ? 157.30100 178.96100 145.16900 1.000 89.36671 778 LEU A CA 1
ATOM 3986 C C . LEU A 1 778 ? 157.58600 180.34500 145.73900 1.000 89.36671 778 LEU A C 1
ATOM 3987 O O . LEU A 1 778 ? 158.39000 181.09600 145.17200 1.000 89.36671 778 LEU A O 1
ATOM 3992 N N . ASN A 1 779 ? 156.95200 180.69700 146.85900 1.000 87.65113 779 ASN A N 1
ATOM 3993 C CA . ASN A 1 779 ? 157.29000 181.95300 147.52000 1.000 87.65113 779 ASN A CA 1
ATOM 3994 C C . ASN A 1 779 ? 158.76000 181.97200 147.92600 1.000 87.65113 779 ASN A C 1
ATOM 3995 O O . ASN A 1 779 ? 159.43400 182.99900 147.80000 1.000 87.65113 779 ASN A O 1
ATOM 4000 N N . GLN A 1 780 ? 159.27300 180.83300 148.39100 1.000 77.33289 780 GLN A N 1
ATOM 4001 C CA . GLN A 1 780 ? 160.66000 180.73600 148.83000 1.000 77.33289 780 GLN A CA 1
ATOM 4002 C C . GLN A 1 780 ? 161.63000 180.94000 147.67100 1.000 77.33289 780 GLN A C 1
ATOM 4003 O O . GLN A 1 780 ? 162.61600 181.68000 147.79700 1.000 77.33289 780 GLN A O 1
ATOM 4009 N N . VAL A 1 781 ? 161.37300 180.28700 146.53300 1.000 67.88190 781 VAL A N 1
ATOM 4010 C CA . VAL A 1 781 ? 162.26900 180.46700 145.39100 1.000 67.88190 781 VAL A CA 1
ATOM 4011 C C . VAL A 1 781 ? 162.17400 181.89100 144.86200 1.000 67.88190 781 VAL A C 1
ATOM 4012 O O . VAL A 1 781 ? 163.17700 182.47400 144.43500 1.000 67.88190 781 VAL A O 1
ATOM 4016 N N . LEU A 1 782 ? 160.97500 182.48300 144.89600 1.000 73.79698 782 LEU A N 1
ATOM 4017 C CA . LEU A 1 782 ? 160.84500 183.87700 144.48800 1.000 73.79698 782 LEU A CA 1
ATOM 4018 C C . LEU A 1 782 ? 161.66700 184.79100 145.39000 1.000 73.79698 782 LEU A C 1
ATOM 4019 O O . LEU A 1 782 ? 162.35200 185.69900 144.90600 1.000 73.79698 782 LEU A O 1
ATOM 4024 N N . ARG A 1 783 ? 161.62100 184.55600 146.70300 1.000 73.28268 783 ARG A N 1
ATOM 4025 C CA . ARG A 1 783 ? 162.37400 185.39000 147.63600 1.000 73.28268 783 ARG A CA 1
ATOM 4026 C C . ARG A 1 783 ? 163.87700 185.24400 147.42100 1.000 73.28268 783 ARG A C 1
ATOM 4027 O O . ARG A 1 783 ? 164.60700 186.24200 147.38000 1.000 73.28268 783 ARG A O 1
ATOM 4035 N N . TRP A 1 784 ? 164.36000 184.00600 147.26700 1.000 64.53552 784 TRP A N 1
ATOM 4036 C CA . TRP A 1 784 ? 165.78700 183.80800 147.01000 1.000 64.53552 784 TRP A CA 1
ATOM 4037 C C . TRP A 1 784 ? 166.22100 184.46900 145.70600 1.000 64.53552 784 TRP A C 1
ATOM 4038 O O . TRP A 1 784 ? 167.25700 185.15000 145.65800 1.000 64.53552 784 TRP A O 1
ATOM 4049 N N . ALA A 1 785 ? 165.44400 184.27900 144.63600 1.000 54.96707 785 ALA A N 1
ATOM 4050 C CA . ALA A 1 785 ? 165.81300 184.85000 143.34700 1.000 54.96707 785 ALA A CA 1
ATOM 4051 C C . ALA A 1 785 ? 165.80700 186.37100 143.39600 1.000 54.96707 785 ALA A C 1
ATOM 4052 O O . ALA A 1 785 ? 166.69000 187.01800 142.82400 1.000 54.96707 785 ALA A O 1
ATOM 4054 N N . LEU A 1 786 ? 164.82300 186.96400 144.08000 1.000 58.76793 786 LEU A N 1
ATOM 4055 C CA . LEU A 1 786 ? 164.77600 188.41800 144.18700 1.000 58.76793 786 LEU A CA 1
ATOM 4056 C C . LEU A 1 786 ? 165.93700 188.95100 145.01700 1.000 58.76793 786 LEU A C 1
ATOM 4057 O O . LEU A 1 786 ? 166.50100 190.00800 144.70300 1.000 58.76793 786 LEU A O 1
ATOM 4062 N N . GLY A 1 787 ? 166.30500 188.24100 146.08500 1.000 55.06584 787 GLY A N 1
ATOM 4063 C CA . GLY A 1 787 ? 167.48200 188.63500 146.84000 1.000 55.06584 787 GLY A CA 1
ATOM 4064 C C . GLY A 1 787 ? 168.73200 188.62700 145.98400 1.000 55.06584 787 GLY A C 1
ATOM 4065 O O . GLY A 1 787 ? 169.54000 189.55900 146.02800 1.000 55.06584 787 GLY A O 1
ATOM 4066 N N . SER A 1 788 ? 168.89600 187.58000 145.17200 1.000 51.05836 788 SER A N 1
ATOM 4067 C CA . SER A 1 788 ? 170.04200 187.52500 144.26700 1.000 51.05836 788 SER A CA 1
ATOM 4068 C C . SER A 1 788 ? 170.00400 188.66200 143.24900 1.000 51.05836 788 SER A C 1
ATOM 4069 O O . SER A 1 788 ? 171.03600 189.28100 142.95400 1.000 51.05836 788 SER A O 1
ATOM 4072 N N . VAL A 1 789 ? 168.82000 188.95300 142.70600 1.000 56.07140 789 VAL A N 1
ATOM 4073 C CA . VAL A 1 789 ? 168.69000 190.02000 141.71400 1.000 56.07140 789 VAL A CA 1
ATOM 4074 C C . VAL A 1 789 ? 169.10100 191.35700 142.31600 1.000 56.07140 789 VAL A C 1
ATOM 4075 O O . VAL A 1 789 ? 169.85000 192.12900 141.70600 1.000 56.07140 789 VAL A O 1
ATOM 4079 N N . GLU A 1 790 ? 168.61900 191.65000 143.52500 1.000 60.47040 790 GLU A N 1
ATOM 4080 C CA . GLU A 1 790 ? 168.99000 192.90500 144.16700 1.000 60.47040 790 GLU A CA 1
ATOM 4081 C C . GLU A 1 790 ? 170.46000 192.92900 144.56600 1.000 60.47040 790 GLU A C 1
ATOM 4082 O O . GLU A 1 790 ? 171.06300 194.00800 144.60100 1.000 60.47040 790 GLU A O 1
ATOM 4088 N N . ILE A 1 791 ? 171.05200 191.76800 144.85700 1.000 51.63147 791 ILE A N 1
ATOM 4089 C CA . ILE A 1 791 ? 172.49300 191.71600 145.08300 1.000 51.63147 791 ILE A CA 1
ATOM 4090 C C . ILE A 1 791 ? 173.24300 192.09000 143.81000 1.000 51.63147 791 ILE A C 1
ATOM 4091 O O . ILE A 1 791 ? 174.28200 192.76000 143.85800 1.000 51.63147 791 ILE A O 1
ATOM 4096 N N . PHE A 1 792 ? 172.71600 191.69300 142.65100 1.000 51.88266 792 PHE A N 1
ATOM 4097 C CA . PHE A 1 792 ? 173.37100 191.98900 141.37900 1.000 51.88266 792 PHE A CA 1
ATOM 4098 C C . PHE A 1 792 ? 173.26800 193.46600 141.00000 1.000 51.88266 792 PHE A C 1
ATOM 4099 O O . PHE A 1 792 ? 173.47800 193.82600 139.83700 1.000 51.88266 792 PHE A O 1
ATOM 4107 N N . PHE A 1 793 ? 172.96100 194.33600 141.95700 1.000 56.70559 793 PHE A N 1
ATOM 4108 C CA . PHE A 1 793 ? 172.74000 195.73500 141.61100 1.000 56.70559 793 PHE A CA 1
ATOM 4109 C C . PHE A 1 793 ? 173.37800 196.73000 142.57000 1.000 56.70559 793 PHE A C 1
ATOM 4110 O O . PHE A 1 793 ? 173.14200 197.93100 142.41100 1.000 56.70559 793 PHE A O 1
ATOM 4118 N N . SER A 1 794 ? 174.16900 196.29600 143.54500 1.000 52.55591 794 SER A N 1
ATOM 4119 C CA . SER A 1 794 ? 174.78900 197.19900 144.49900 1.000 52.55591 794 SER A CA 1
ATOM 4120 C C . SER A 1 794 ? 176.30200 197.22100 144.29800 1.000 52.55591 794 SER A C 1
ATOM 4121 O O . SER A 1 794 ? 176.84900 196.58300 143.39600 1.000 52.55591 794 SER A O 1
ATOM 4124 N N . ARG A 1 795 ? 176.98900 197.97500 145.15900 1.000 47.49641 795 ARG A N 1
ATOM 4125 C CA . ARG A 1 795 ? 178.44400 198.01200 145.11900 1.000 47.49641 795 ARG A CA 1
ATOM 4126 C C . ARG A 1 795 ? 179.07600 196.72300 145.62300 1.000 47.49641 795 ARG A C 1
ATOM 4127 O O . ARG A 1 795 ? 180.27200 196.50900 145.39400 1.000 47.49641 795 ARG A O 1
ATOM 4135 N N . HIS A 1 796 ? 178.31300 195.86600 146.29600 1.000 48.14908 796 HIS A N 1
ATOM 4136 C CA . HIS A 1 796 ? 178.81200 194.59100 146.79000 1.000 48.14908 796 HIS A CA 1
ATOM 4137 C C . HIS A 1 796 ? 178.68200 193.47200 145.76600 1.000 48.14908 796 HIS A C 1
ATOM 4138 O O . HIS A 1 796 ? 178.83900 192.30100 146.12700 1.000 48.14908 796 HIS A O 1
ATOM 4145 N N . CYS A 1 797 ? 178.39300 193.80000 144.51300 1.000 47.18451 797 CYS A N 1
ATOM 4146 C CA . CYS A 1 797 ? 178.19000 192.77000 143.50400 1.000 47.18451 797 CYS A CA 1
ATOM 4147 C C . CYS A 1 797 ? 179.48000 191.98900 143.27800 1.000 47.18451 797 CYS A C 1
ATOM 4148 O O . CYS A 1 797 ? 180.55100 192.59600 143.13900 1.000 47.18451 797 CYS A O 1
ATOM 4151 N N . PRO A 1 798 ? 179.42300 190.65700 143.22300 1.000 42.68653 798 PRO A N 1
ATOM 4152 C CA . PRO A 1 798 ? 180.65400 189.86900 143.04900 1.000 42.68653 798 PRO A CA 1
ATOM 4153 C C . PRO A 1 798 ? 181.36400 190.11300 141.73000 1.000 42.68653 798 PRO A C 1
ATOM 4154 O O . PRO A 1 798 ? 182.54700 189.77000 141.61300 1.000 42.68653 798 PRO A O 1
ATOM 4158 N N . ALA A 1 799 ? 180.68200 190.67700 140.73100 1.000 43.80531 799 ALA A N 1
ATOM 4159 C CA . ALA A 1 799 ? 181.29100 190.82300 139.41300 1.000 43.80531 799 ALA A CA 1
ATOM 4160 C C . ALA A 1 799 ? 182.48700 191.76700 139.44100 1.000 43.80531 799 ALA A C 1
ATOM 4161 O O . ALA A 1 799 ? 183.51800 191.48300 138.82000 1.000 43.80531 799 ALA A O 1
ATOM 4163 N N . TRP A 1 800 ? 182.37800 192.89500 140.15300 1.000 51.70152 800 TRP A N 1
ATOM 4164 C CA . TRP A 1 800 ? 183.46200 193.87300 140.15000 1.000 51.70152 800 TRP A CA 1
ATOM 4165 C C . TRP A 1 800 ? 183.78600 194.40700 141.54200 1.000 51.70152 800 TRP A C 1
ATOM 4166 O O . TRP A 1 800 ? 184.32700 195.51100 141.66900 1.000 51.70152 800 TRP A O 1
ATOM 4177 N N . TYR A 1 801 ? 183.49000 193.65100 142.59600 1.000 49.08547 801 TYR A N 1
ATOM 4178 C CA . TYR A 1 801 ? 183.82900 194.07900 143.95000 1.000 49.08547 801 TYR A CA 1
ATOM 4179 C C . TYR A 1 801 ? 185.27200 193.68700 144.24600 1.000 49.08547 801 TYR A C 1
ATOM 4180 O O . TYR A 1 801 ? 185.61800 192.50100 144.22900 1.000 49.08547 801 TYR A O 1
ATOM 4189 N N . GLY A 1 802 ? 186.10800 194.68300 144.52400 1.000 56.47932 802 GLY A N 1
ATOM 4190 C CA . GLY A 1 802 ? 187.47200 194.44500 144.94700 1.000 56.47932 802 GLY A CA 1
ATOM 4191 C C . GLY A 1 802 ? 188.33000 193.71400 143.93600 1.000 56.47932 802 GLY A C 1
ATOM 4192 O O . GLY A 1 802 ? 189.06400 192.79000 144.29800 1.000 56.47932 802 GLY A O 1
ATOM 4193 N N . LEU A 1 803 ? 188.24100 194.10800 142.66400 1.000 62.74722 803 LEU A N 1
ATOM 4194 C CA . LEU A 1 803 ? 189.12000 193.52800 141.65300 1.000 62.74722 803 LEU A CA 1
ATOM 4195 C C . LEU A 1 803 ? 190.57900 193.83100 141.97000 1.000 62.74722 803 LEU A C 1
ATOM 4196 O O . LEU A 1 803 ? 191.44400 192.95400 141.87300 1.000 62.74722 803 LEU A O 1
ATOM 4201 N N . LYS A 1 804 ? 190.86800 195.07100 142.35200 1.000 70.61212 804 LYS A N 1
ATOM 4202 C CA . LYS A 1 804 ? 192.18300 195.40000 142.87500 1.000 70.61212 804 LYS A CA 1
ATOM 4203 C C . LYS A 1 804 ? 192.26600 195.03000 144.35400 1.000 70.61212 804 LYS A C 1
ATOM 4204 O O . LYS A 1 804 ? 191.28300 195.09900 145.09800 1.000 70.61212 804 LYS A O 1
ATOM 4210 N N . GLY A 1 805 ? 193.46200 194.63200 144.77600 1.000 65.59810 805 GLY A N 1
ATOM 4211 C CA . GLY A 1 805 ? 193.65300 194.12900 146.12200 1.000 65.59810 805 GLY A CA 1
ATOM 4212 C C . GLY A 1 805 ? 193.58000 192.61700 146.16400 1.000 65.59810 805 GLY A C 1
ATOM 4213 O O . GLY A 1 805 ? 194.22800 191.97600 146.99700 1.000 65.59810 805 GLY A O 1
ATOM 4214 N N . ALA A 1 806 ? 192.78400 192.04500 145.26200 1.000 60.57913 806 ALA A N 1
ATOM 4215 C CA . ALA A 1 806 ? 192.67400 190.59400 145.05500 1.000 60.57913 806 ALA A CA 1
ATOM 4216 C C . ALA A 1 806 ? 192.19500 189.95700 146.35900 1.000 60.57913 806 ALA A C 1
ATOM 4217 O O . ALA A 1 806 ? 191.06900 190.25800 146.79000 1.000 60.57913 806 ALA A O 1
ATOM 4219 N N . LYS A 1 807 ? 192.97800 189.07300 146.98500 1.000 50.79552 807 LYS A N 1
ATOM 4220 C CA . LYS A 1 807 ? 192.62700 188.35900 148.21100 1.000 50.79552 807 LYS A CA 1
ATOM 4221 C C . LYS A 1 807 ? 191.48800 187.36600 147.99900 1.000 50.79552 807 LYS A C 1
ATOM 4222 O O . LYS A 1 807 ? 191.24200 186.51100 148.85600 1.000 50.79552 807 LYS A O 1
ATOM 4228 N N . LEU A 1 808 ? 190.79400 187.45800 146.86900 1.000 46.00975 808 LEU A N 1
ATOM 4229 C CA . LEU A 1 808 ? 189.74300 186.51400 146.51100 1.000 46.00975 808 LEU A CA 1
ATOM 4230 C C . LEU A 1 808 ? 190.17200 185.75400 145.26200 1.000 46.00975 808 LEU A C 1
ATOM 4231 O O . LEU A 1 808 ? 190.50900 186.36800 144.24400 1.000 46.00975 808 LEU A O 1
ATOM 4236 N N . ARG A 1 809 ? 190.16100 184.42600 145.34100 1.000 51.22760 809 ARG A N 1
ATOM 4237 C CA . ARG A 1 809 ? 190.55600 183.61200 144.20300 1.000 51.22760 809 ARG A CA 1
ATOM 4238 C C . ARG A 1 809 ? 189.50200 183.68000 143.10200 1.000 51.22760 809 ARG A C 1
ATOM 4239 O O . ARG A 1 809 ? 188.31400 183.89300 143.35800 1.000 51.22760 809 ARG A O 1
ATOM 4247 N N . TRP A 1 810 ? 189.95700 183.49800 141.86000 1.000 48.71863 810 TRP A N 1
ATOM 4248 C CA . TRP A 1 810 ? 189.08900 183.70900 140.70400 1.000 48.71863 810 TRP A CA 1
ATOM 4249 C C . TRP A 1 810 ? 187.95000 182.69800 140.65800 1.000 48.71863 810 TRP A C 1
ATOM 4250 O O . TRP A 1 810 ? 186.82500 183.03700 140.27000 1.000 48.71863 810 TRP A O 1
ATOM 4261 N N . LEU A 1 811 ? 188.22500 181.44500 141.02800 1.000 43.57849 811 LEU A N 1
ATOM 4262 C CA . LEU A 1 811 ? 187.19000 180.41700 140.97900 1.000 43.57849 811 LEU A CA 1
ATOM 4263 C C . LEU A 1 811 ? 186.04900 180.73400 141.94000 1.000 43.57849 811 LEU A C 1
ATOM 4264 O O . LEU A 1 811 ? 184.87500 180.50900 141.62100 1.000 43.57849 811 LEU A O 1
ATOM 4269 N N . GLU A 1 812 ? 186.37400 181.26000 143.12400 1.000 41.69535 812 GLU A N 1
ATOM 4270 C CA . GLU A 1 812 ? 185.32700 181.70700 144.03700 1.000 41.69535 812 GLU A CA 1
ATOM 4271 C C . GLU A 1 812 ? 184.53000 182.86500 143.45300 1.000 41.69535 812 GLU A C 1
ATOM 4272 O O . GLU A 1 812 ? 183.31600 182.95200 143.67000 1.000 41.69535 812 GLU A O 1
ATOM 4278 N N . ARG A 1 813 ? 185.18900 183.76300 142.71700 1.000 43.68695 813 ARG A N 1
ATOM 4279 C CA . ARG A 1 813 ? 184.46300 184.83400 142.04400 1.000 43.68695 813 ARG A CA 1
ATOM 4280 C C . ARG A 1 813 ? 183.49400 184.27300 141.01200 1.000 43.68695 813 ARG A C 1
ATOM 4281 O O . ARG A 1 813 ? 182.36100 184.75100 140.89100 1.000 43.68695 813 ARG A O 1
ATOM 4289 N N . PHE A 1 814 ? 183.92000 183.25600 140.26000 1.000 41.98929 814 PHE A N 1
ATOM 4290 C CA . PHE A 1 814 ? 183.01600 182.61200 139.31100 1.000 41.98929 814 PHE A CA 1
ATOM 4291 C C . PHE A 1 814 ? 181.84300 181.95300 140.02500 1.000 41.98929 814 PHE A C 1
ATOM 4292 O O . PHE A 1 814 ? 180.70400 182.01200 139.54700 1.000 41.98929 814 PHE A O 1
ATOM 4300 N N . ALA A 1 815 ? 182.10300 181.31300 141.16600 1.000 45.56166 815 ALA A N 1
ATOM 4301 C CA . ALA A 1 815 ? 181.02200 180.69300 141.92700 1.000 45.56166 815 ALA A CA 1
ATOM 4302 C C . ALA A 1 815 ? 180.01700 181.73100 142.41300 1.000 45.56166 815 ALA A C 1
ATOM 4303 O O . ALA A 1 815 ? 178.80100 181.51800 142.33300 1.000 45.56166 815 ALA A O 1
ATOM 4305 N N . TYR A 1 816 ? 180.51000 182.86100 142.92300 1.000 41.18459 816 TYR A N 1
ATOM 4306 C CA . TYR A 1 816 ? 179.61600 183.92600 143.36900 1.000 41.18459 816 TYR A CA 1
ATOM 4307 C C . TYR A 1 816 ? 178.83500 184.52100 142.20200 1.000 41.18459 816 TYR A C 1
ATOM 4308 O O . TYR A 1 816 ? 177.64800 184.83800 142.34000 1.000 41.18459 816 TYR A O 1
ATOM 4317 N N . VAL A 1 817 ? 179.48400 184.67800 141.04600 1.000 41.63380 817 VAL A N 1
ATOM 4318 C CA . VAL A 1 817 ? 178.79800 185.17600 139.85800 1.000 41.63380 817 VAL A CA 1
ATOM 4319 C C . VAL A 1 817 ? 177.69400 184.21800 139.43100 1.000 41.63380 817 VAL A C 1
ATOM 4320 O O . VAL A 1 817 ? 176.60500 184.65000 139.03300 1.000 41.63380 817 VAL A O 1
ATOM 4324 N N . ASN A 1 818 ? 177.95100 182.91100 139.50200 1.000 50.47572 818 ASN A N 1
ATOM 4325 C CA . ASN A 1 818 ? 176.90100 181.93000 139.24000 1.000 50.47572 818 ASN A CA 1
ATOM 4326 C C . ASN A 1 818 ? 175.74700 182.09700 140.21900 1.000 50.47572 818 ASN A C 1
ATOM 4327 O O . ASN A 1 818 ? 174.58000 182.19700 139.81700 1.000 50.47572 818 ASN A O 1
ATOM 4332 N N . THR A 1 819 ? 176.06100 182.13900 141.51500 1.000 50.05532 819 THR A N 1
ATOM 4333 C CA . THR A 1 819 ? 175.03600 182.25300 142.54700 1.000 50.05532 819 THR A CA 1
ATOM 4334 C C . THR A 1 819 ? 174.27700 183.57400 142.44800 1.000 50.05532 819 THR A C 1
ATOM 4335 O O . THR A 1 819 ? 173.17300 183.69200 142.99000 1.000 50.05532 819 THR A O 1
ATOM 4339 N N . THR A 1 820 ? 174.83300 184.55800 141.74600 1.000 46.55906 820 THR A N 1
ATOM 4340 C CA . THR A 1 820 ? 174.17900 185.84800 141.57400 1.000 46.55906 820 THR A CA 1
ATOM 4341 C C . THR A 1 820 ? 173.32200 185.90300 140.31100 1.000 46.55906 820 THR A C 1
ATOM 4342 O O . THR A 1 820 ? 172.19800 186.41400 140.34500 1.000 46.55906 820 THR A O 1
ATOM 4346 N N . ILE A 1 821 ? 173.82700 185.37800 139.19400 1.000 48.50176 821 ILE A N 1
ATOM 4347 C CA . ILE A 1 821 ? 173.16900 185.53500 137.90200 1.000 48.50176 821 ILE A CA 1
ATOM 4348 C C . ILE A 1 821 ? 172.41000 184.27400 137.48900 1.000 48.50176 821 ILE A C 1
ATOM 4349 O O . ILE A 1 821 ? 172.01600 184.14200 136.32600 1.000 48.50176 821 ILE A O 1
ATOM 4354 N N . TYR A 1 822 ? 172.19500 183.33800 138.41300 1.000 55.84878 822 TYR A N 1
ATOM 4355 C CA . TYR A 1 822 ? 171.37500 182.17600 138.07900 1.000 55.84878 822 TYR A CA 1
ATOM 4356 C C . TYR A 1 822 ? 169.94600 182.52300 137.65100 1.000 55.84878 822 TYR A C 1
ATOM 4357 O O . TYR A 1 822 ? 169.46500 181.90000 136.68900 1.000 55.84878 822 TYR A O 1
ATOM 4366 N N . PRO A 1 823 ? 169.21900 183.46100 138.27900 1.000 56.66662 823 PRO A N 1
ATOM 4367 C CA . PRO A 1 823 ? 167.85300 183.73300 137.79700 1.000 56.66662 823 PRO A CA 1
ATOM 4368 C C . PRO A 1 823 ? 167.78900 184.26200 136.37100 1.000 56.66662 823 PRO A C 1
ATOM 4369 O O . PRO A 1 823 ? 166.83400 183.94700 135.65000 1.000 56.66662 823 PRO A O 1
ATOM 4373 N N . PHE A 1 824 ? 168.77800 185.05200 135.93400 1.000 60.92137 824 PHE A N 1
ATOM 4374 C CA . PHE A 1 824 ? 168.72100 185.67800 134.61600 1.000 60.92137 824 PHE A CA 1
ATOM 4375 C C . PHE A 1 824 ? 168.73900 184.67200 133.47400 1.000 60.92137 824 PHE A C 1
ATOM 4376 O O . PHE A 1 824 ? 168.30300 185.00900 132.36600 1.000 60.92137 824 PHE A O 1
ATOM 4384 N N . THR A 1 825 ? 169.22100 183.45200 133.71400 1.000 64.23792 825 THR A N 1
ATOM 4385 C CA . THR A 1 825 ? 169.19600 182.43000 132.67700 1.000 64.23792 825 THR A CA 1
ATOM 4386 C C . THR A 1 825 ? 167.77400 182.09400 132.24700 1.000 64.23792 825 THR A C 1
ATOM 4387 O O . THR A 1 825 ? 167.58200 181.52000 131.16800 1.000 64.23792 825 THR A O 1
ATOM 4391 N N . SER A 1 826 ? 166.77600 182.44400 133.06100 1.000 70.85043 826 SER A N 1
ATOM 4392 C CA . SER A 1 826 ? 165.37600 182.25700 132.70500 1.000 70.85043 826 SER A CA 1
ATOM 4393 C C . SER A 1 826 ? 164.89300 183.23200 131.63900 1.000 70.85043 826 SER A C 1
ATOM 4394 O O . SER A 1 826 ? 163.79900 183.03800 131.09900 1.000 70.85043 826 SER A O 1
ATOM 4397 N N . LEU A 1 827 ? 165.66400 184.27200 131.32800 1.000 76.84584 827 LEU A N 1
ATOM 4398 C CA . LEU A 1 827 ? 165.22100 185.19700 130.29200 1.000 76.84584 827 LEU A CA 1
ATOM 4399 C C . LEU A 1 827 ? 165.38300 184.56500 128.91000 1.000 76.84584 827 LEU A C 1
ATOM 4400 O O . LEU A 1 827 ? 164.39000 184.46000 128.17900 1.000 76.84584 827 LEU A O 1
ATOM 4405 N N . PRO A 1 828 ? 166.58400 184.13200 128.49800 1.000 75.55020 828 PRO A N 1
ATOM 4406 C CA . PRO A 1 828 ? 166.67100 183.42200 127.21100 1.000 75.55020 828 PRO A CA 1
ATOM 4407 C C . PRO A 1 828 ? 165.90200 182.11500 127.20300 1.000 75.55020 828 PRO A C 1
ATOM 4408 O O . PRO A 1 828 ? 165.37600 181.72200 126.15200 1.000 75.55020 828 PRO A O 1
ATOM 4412 N N . LEU A 1 829 ? 165.80800 181.44600 128.35700 1.000 78.99152 829 LEU A N 1
ATOM 4413 C CA . LEU A 1 829 ? 165.20900 180.11600 128.42000 1.000 78.99152 829 LEU A CA 1
ATOM 4414 C C . LEU A 1 829 ? 163.80400 180.11400 127.83500 1.000 78.99152 829 LEU A C 1
ATOM 4415 O O . LEU A 1 829 ? 163.46900 179.26000 127.00800 1.000 78.99152 829 LEU A O 1
ATOM 4420 N N . LEU A 1 830 ? 162.97600 181.07900 128.24300 1.000 79.71714 830 LEU A N 1
ATOM 4421 C CA . LEU A 1 830 ? 161.62100 181.18400 127.70800 1.000 79.71714 830 LEU A CA 1
ATOM 4422 C C . LEU A 1 830 ? 161.63600 181.20800 126.18700 1.000 79.71714 830 LEU A C 1
ATOM 4423 O O . LEU A 1 830 ? 160.91100 180.44900 125.52900 1.000 79.71714 830 LEU A O 1
ATOM 4428 N N . ALA A 1 831 ? 162.48800 182.06000 125.61100 1.000 81.45741 831 ALA A N 1
ATOM 4429 C CA . ALA A 1 831 ? 162.59700 182.12600 124.16000 1.000 81.45741 831 ALA A CA 1
ATOM 4430 C C . ALA A 1 831 ? 162.94600 180.76000 123.59100 1.000 81.45741 831 ALA A C 1
ATOM 4431 O O . ALA A 1 831 ? 162.29000 180.27600 122.66100 1.000 81.45741 831 ALA A O 1
ATOM 4433 N N . TYR A 1 832 ? 163.95300 180.10500 124.17000 1.000 84.34423 832 TYR A N 1
ATOM 4434 C CA . TYR A 1 832 ? 164.36100 178.80500 123.65900 1.000 84.34423 832 TYR A CA 1
ATOM 4435 C C . TYR A 1 832 ? 163.30700 177.73800 123.90400 1.000 84.34423 832 TYR A C 1
ATOM 4436 O O . TYR A 1 832 ? 163.32800 176.70100 123.23300 1.000 84.34423 832 TYR A O 1
ATOM 4445 N N . CYS A 1 833 ? 162.39500 177.96700 124.84900 1.000 85.27433 833 CYS A N 1
ATOM 4446 C CA . CYS A 1 833 ? 161.29700 177.03400 125.05600 1.000 85.27433 833 CYS A CA 1
ATOM 4447 C C . CYS A 1 833 ? 160.22200 177.21100 123.99600 1.000 85.27433 833 CYS A C 1
ATOM 4448 O O . CYS A 1 833 ? 159.52100 176.25000 123.65800 1.000 85.27433 833 CYS A O 1
ATOM 4451 N N . THR A 1 834 ? 160.07900 178.42400 123.46000 1.000 87.01225 834 THR A N 1
ATOM 4452 C CA . THR A 1 834 ? 159.02300 178.69100 122.49300 1.000 87.01225 834 THR A CA 1
ATOM 4453 C C . THR A 1 834 ? 159.48700 178.60300 121.04700 1.000 87.01225 834 THR A C 1
ATOM 4454 O O . THR A 1 834 ? 158.66500 178.32300 120.16800 1.000 87.01225 834 THR A O 1
ATOM 4458 N N . LEU A 1 835 ? 160.77500 178.81600 120.78700 1.000 89.80984 835 LEU A N 1
ATOM 4459 C CA . LEU A 1 835 ? 161.28400 178.90000 119.41800 1.000 89.80984 835 LEU A CA 1
ATOM 4460 C C . LEU A 1 835 ? 161.01900 177.65500 118.58000 1.000 89.80984 835 LEU A C 1
ATOM 4461 O O . LEU A 1 835 ? 160.65200 177.80600 117.40300 1.000 89.80984 835 LEU A O 1
ATOM 4466 N N . PRO A 1 836 ? 161.20300 176.42400 119.08200 1.000 98.58839 836 PRO A N 1
ATOM 4467 C CA . PRO A 1 836 ? 160.81100 175.25800 118.27200 1.000 98.58839 836 PRO A CA 1
ATOM 4468 C C . PRO A 1 836 ? 159.37300 175.32500 117.78700 1.000 98.58839 836 PRO A C 1
ATOM 4469 O O . PRO A 1 836 ? 159.13600 175.33900 116.57400 1.000 98.58839 836 PRO A O 1
ATOM 4473 N N . ALA A 1 837 ? 158.40500 175.40300 118.70500 1.000 101.32627 837 ALA A N 1
ATOM 4474 C CA . ALA A 1 837 ? 157.00700 175.50400 118.29900 1.000 101.32627 837 ALA A CA 1
ATOM 4475 C C . ALA A 1 837 ? 156.78700 176.68800 117.36500 1.000 101.32627 837 ALA A C 1
ATOM 4476 O O . ALA A 1 837 ? 156.01900 176.59100 116.39800 1.000 101.32627 837 ALA A O 1
ATOM 4478 N N . ILE A 1 838 ? 157.47400 177.80500 117.62500 1.000 100.60825 838 ILE A N 1
ATOM 4479 C CA . ILE A 1 838 ? 157.34200 178.98300 116.77200 1.000 100.60825 838 ILE A CA 1
ATOM 4480 C C . ILE A 1 838 ? 157.68100 178.64000 115.32800 1.000 100.60825 838 ILE A C 1
ATOM 4481 O O . ILE A 1 838 ? 156.95600 179.01900 114.40000 1.000 100.60825 838 ILE A O 1
ATOM 4486 N N . CYS A 1 839 ? 158.77900 177.91000 115.10900 1.000 111.39547 839 CYS A N 1
ATOM 4487 C CA . CYS A 1 839 ? 159.09400 177.52700 113.73600 1.000 111.39547 839 CYS A CA 1
ATOM 4488 C C . CYS A 1 839 ? 158.20700 176.38200 113.26700 1.000 111.39547 839 CYS A C 1
ATOM 4489 O O . CYS A 1 839 ? 157.96100 176.24200 112.06500 1.000 111.39547 839 CYS A O 1
ATOM 4492 N N . LEU A 1 840 ? 157.70000 175.57500 114.20100 1.000 109.20996 840 LEU A N 1
ATOM 4493 C CA . LEU A 1 840 ? 156.89900 174.41400 113.83000 1.000 109.20996 840 LEU A CA 1
ATOM 4494 C C . LEU A 1 840 ? 155.55900 174.83400 113.24100 1.000 109.20996 840 LEU A C 1
ATOM 4495 O O . LEU A 1 840 ? 155.00800 174.14000 112.37900 1.000 109.20996 840 LEU A O 1
ATOM 4500 N N . LEU A 1 841 ? 155.01800 175.96500 113.69600 1.000 111.77386 841 LEU A N 1
ATOM 4501 C CA . LEU A 1 841 ? 153.73200 176.42700 113.19000 1.000 111.77386 841 LEU A CA 1
ATOM 4502 C C . LEU A 1 841 ? 153.80000 176.89300 111.74100 1.000 111.77386 841 LEU A C 1
ATOM 4503 O O . LEU A 1 841 ? 152.75500 176.96700 111.08400 1.000 111.77386 841 LEU A O 1
ATOM 4508 N N . THR A 1 842 ? 154.98900 177.20400 111.22200 1.000 115.82824 842 THR A N 1
ATOM 4509 C CA . THR A 1 842 ? 155.07400 177.69400 109.85000 1.000 115.82824 842 THR A CA 1
ATOM 4510 C C . THR A 1 842 ? 156.39700 177.36700 109.15400 1.000 115.82824 842 THR A C 1
ATOM 4511 O O . THR A 1 842 ? 156.39600 176.65800 108.14200 1.000 115.82824 842 THR A O 1
ATOM 4515 N N . ASP A 1 843 ? 157.52700 177.86100 109.66800 1.000 117.76426 843 ASP A N 1
ATOM 4516 C CA . ASP A 1 843 ? 158.78600 177.71900 108.94000 1.000 117.76426 843 ASP A CA 1
ATOM 4517 C C . ASP A 1 843 ? 159.31900 176.29300 109.01000 1.000 117.76426 843 ASP A C 1
ATOM 4518 O O . ASP A 1 843 ? 159.73200 175.72900 107.99000 1.000 117.76426 843 ASP A O 1
ATOM 4523 N N . LYS A 1 844 ? 159.31000 175.69400 110.20200 1.000 116.21907 844 LYS A N 1
ATOM 4524 C CA . LYS A 1 844 ? 159.79000 174.32600 110.41400 1.000 116.21907 844 LYS A CA 1
ATOM 4525 C C . LYS A 1 844 ? 161.25800 174.16900 110.01700 1.000 116.21907 844 LYS A C 1
ATOM 4526 O O . LYS A 1 844 ? 161.67000 173.13100 109.49400 1.000 116.21907 844 LYS A O 1
ATOM 4532 N N . PHE A 1 845 ? 162.05700 175.20500 110.26800 1.000 117.61018 845 PHE A N 1
ATOM 4533 C CA . PHE A 1 845 ? 163.50100 175.09900 110.12000 1.000 117.61018 845 PHE A CA 1
ATOM 4534 C C . PHE A 1 845 ? 164.17400 176.03100 111.11600 1.000 117.61018 845 PHE A C 1
ATOM 4535 O O . PHE A 1 845 ? 163.59000 177.02000 111.56600 1.000 117.61018 845 PHE A O 1
ATOM 4543 N N . ILE A 1 846 ? 165.42000 175.70000 111.45400 1.000 109.81086 846 ILE A N 1
ATOM 4544 C CA . ILE A 1 846 ? 166.22800 176.51500 112.35300 1.000 109.81086 846 ILE A CA 1
ATOM 4545 C C . ILE A 1 846 ? 167.59400 176.72800 111.71400 1.000 109.81086 846 ILE A C 1
ATOM 4546 O O . ILE A 1 846 ? 168.10500 177.85200 111.67300 1.000 109.81086 846 ILE A O 1
ATOM 4551 N N . MET A 1 847 ? 168.19300 175.64800 111.21200 1.000 108.65905 847 MET A N 1
ATOM 4552 C CA . MET A 1 847 ? 169.45800 175.72700 110.49500 1.000 108.65905 847 MET A CA 1
ATOM 4553 C C . MET A 1 847 ? 169.38900 174.78300 109.30700 1.000 108.65905 847 MET A C 1
ATOM 4554 O O . MET A 1 847 ? 168.63100 173.80700 109.34400 1.000 108.65905 847 MET A O 1
ATOM 4559 N N . PRO A 1 848 ? 170.13800 175.04900 108.24100 1.000 101.02838 848 PRO A N 1
ATOM 4560 C CA . PRO A 1 848 ? 170.22500 174.08700 107.13600 1.000 101.02838 848 PRO A CA 1
ATOM 4561 C C . PRO A 1 848 ? 170.80900 172.77100 107.61400 1.000 101.02838 848 PRO A C 1
ATOM 4562 O O . PRO A 1 848 ? 171.75500 172.75600 108.41600 1.000 101.02838 848 PRO A O 1
ATOM 4566 N N . PRO A 1 849 ? 170.27600 171.64100 107.14700 1.000 105.04732 849 PRO A N 1
ATOM 4567 C CA . PRO A 1 849 ? 170.77200 170.34400 107.62300 1.000 105.04732 849 PRO A CA 1
ATOM 4568 C C . PRO A 1 849 ? 171.82800 169.73000 106.71600 1.000 105.04732 849 PRO A C 1
ATOM 4569 O O . PRO A 1 849 ? 171.60700 169.56200 105.51200 1.000 105.04732 849 PRO A O 1
ATOM 4573 N N . ILE A 1 850 ? 172.98300 169.39600 107.28600 1.000 110.31902 850 ILE A N 1
ATOM 4574 C CA . ILE A 1 850 ? 174.03500 168.66800 106.58500 1.000 110.31902 850 ILE A CA 1
ATOM 4575 C C . ILE A 1 850 ? 174.45600 167.50200 107.46800 1.000 110.31902 850 ILE A C 1
ATOM 4576 O O . ILE A 1 850 ? 174.94400 167.71000 108.58500 1.000 110.31902 850 ILE A O 1
ATOM 4581 N N . SER A 1 851 ? 174.26800 166.27800 106.96900 1.000 114.46774 851 SER A N 1
ATOM 4582 C CA . SER A 1 851 ? 174.57300 165.09300 107.76200 1.000 114.46774 851 SER A CA 1
ATOM 4583 C C . SER A 1 851 ? 176.06900 164.81300 107.83600 1.000 114.46774 851 SER A C 1
ATOM 4584 O O . SER A 1 851 ? 176.54200 164.27000 108.84100 1.000 114.46774 851 SER A O 1
ATOM 4587 N N . THR A 1 852 ? 176.82000 165.16300 106.79000 1.000 119.08758 852 THR A N 1
ATOM 4588 C CA . THR A 1 852 ? 178.24400 164.84500 106.76100 1.000 119.08758 852 THR A CA 1
ATOM 4589 C C . THR A 1 852 ? 179.00700 165.59000 107.85200 1.000 119.08758 852 THR A C 1
ATOM 4590 O O . THR A 1 852 ? 179.88000 165.01500 108.51200 1.000 119.08758 852 THR A O 1
ATOM 4594 N N . PHE A 1 853 ? 178.68700 166.86700 108.06300 1.000 121.45490 853 PHE A N 1
ATOM 4595 C CA . PHE A 1 853 ? 179.45300 167.72000 108.96700 1.000 121.45490 853 PHE A CA 1
ATOM 4596 C C . PHE A 1 853 ? 178.78000 167.89300 110.32600 1.000 121.45490 853 PHE A C 1
ATOM 4597 O O . PHE A 1 853 ? 179.37800 167.58900 111.36200 1.000 121.45490 853 PHE A O 1
ATOM 4605 N N . ALA A 1 854 ? 177.53600 168.37800 110.33900 1.000 116.29720 854 ALA A N 1
ATOM 4606 C CA . ALA A 1 854 ? 176.92500 168.82600 111.58800 1.000 116.29720 854 ALA A CA 1
ATOM 4607 C C . ALA A 1 854 ? 176.46400 167.66800 112.46700 1.000 116.29720 854 ALA A C 1
ATOM 4608 O O . ALA A 1 854 ? 176.47400 167.79000 113.69700 1.000 116.29720 854 ALA A O 1
ATOM 4610 N N . SER A 1 855 ? 176.05200 166.54900 111.86300 1.000 117.66487 855 SER A N 1
ATOM 4611 C CA . SER A 1 855 ? 175.42100 165.47700 112.63100 1.000 117.66487 855 SER A CA 1
ATOM 4612 C C . SER A 1 855 ? 176.37900 164.87300 113.65200 1.000 117.66487 855 SER A C 1
ATOM 4613 O O . SER A 1 855 ? 175.97500 164.54800 114.77700 1.000 117.66487 855 SER A O 1
ATOM 4616 N N . LEU A 1 856 ? 177.64800 164.70400 113.27600 1.000 115.91029 856 LEU A N 1
ATOM 4617 C CA . LEU A 1 856 ? 178.61300 164.07800 114.17500 1.000 115.91029 856 LEU A CA 1
ATOM 4618 C C . LEU A 1 856 ? 178.77600 164.88600 115.45700 1.000 115.91029 856 LEU A C 1
ATOM 4619 O O . LEU A 1 856 ? 178.64900 164.34900 116.56400 1.000 115.91029 856 LEU A O 1
ATOM 4624 N N . PHE A 1 857 ? 179.04600 166.18700 115.32600 1.000 115.98961 857 PHE A N 1
ATOM 4625 C CA . PHE A 1 857 ? 179.20100 167.03200 116.50600 1.000 115.98961 857 PHE A CA 1
ATOM 4626 C C . PHE A 1 857 ? 177.88100 167.18500 117.25300 1.000 115.98961 857 PHE A C 1
ATOM 4627 O O . PHE A 1 857 ? 177.86700 167.29800 118.48600 1.000 115.98961 857 PHE A O 1
ATOM 4635 N N . PHE A 1 858 ? 176.76300 167.18100 116.52300 1.000 113.37875 858 PHE A N 1
ATOM 4636 C CA . PHE A 1 858 ? 175.45300 167.27700 117.15700 1.000 113.37875 858 PHE A CA 1
ATOM 4637 C C . PHE A 1 858 ? 175.21500 166.10400 118.10100 1.000 113.37875 858 PHE A C 1
ATOM 4638 O O . PHE A 1 858 ? 174.72300 166.27800 119.22100 1.000 113.37875 858 PHE A O 1
ATOM 4646 N N . ILE A 1 859 ? 175.56100 164.89400 117.65700 1.000 110.27303 859 ILE A N 1
ATOM 4647 C CA . ILE A 1 859 ? 175.43700 163.72200 118.52100 1.000 110.27303 859 ILE A CA 1
ATOM 4648 C C . ILE A 1 859 ? 176.48600 163.75600 119.62900 1.000 110.27303 859 ILE A C 1
ATOM 4649 O O . ILE A 1 859 ? 176.20900 163.38500 120.78000 1.000 110.27303 859 ILE A O 1
ATOM 4654 N N . ALA A 1 860 ? 177.70600 164.19300 119.29900 1.000 108.25004 860 ALA A N 1
ATOM 4655 C CA . ALA A 1 860 ? 178.79000 164.19600 120.27500 1.000 108.25004 860 ALA A CA 1
ATOM 4656 C C . ALA A 1 860 ? 178.50300 165.13100 121.44100 1.000 108.25004 860 ALA A C 1
ATOM 4657 O O . ALA A 1 860 ? 178.94700 164.87100 122.56200 1.000 108.25004 860 ALA A O 1
ATOM 4659 N N . LEU A 1 861 ? 177.77300 166.22100 121.20000 1.000 107.35922 861 LEU A N 1
ATOM 4660 C CA . LEU A 1 861 ? 177.40500 167.12000 122.29100 1.000 107.35922 861 LEU A CA 1
ATOM 4661 C C . LEU A 1 861 ? 176.56600 166.39500 123.34000 1.000 107.35922 861 LEU A C 1
ATOM 4662 O O . LEU A 1 861 ? 176.86500 166.44100 124.54300 1.000 107.35922 861 LEU A O 1
ATOM 4667 N N . PHE A 1 862 ? 175.51200 165.70600 122.89400 1.000 108.17027 862 PHE A N 1
ATOM 4668 C CA . PHE A 1 862 ? 174.66700 164.96000 123.82000 1.000 108.17027 862 PHE A CA 1
ATOM 4669 C C . PHE A 1 862 ? 175.44500 163.83500 124.48800 1.000 108.17027 862 PHE A C 1
ATOM 4670 O O . PHE A 1 862 ? 175.25400 163.56100 125.67900 1.000 108.17027 862 PHE A O 1
ATOM 4678 N N . LEU A 1 863 ? 176.32000 163.16200 123.73400 1.000 105.39914 863 LEU A N 1
ATOM 4679 C CA . LEU A 1 863 ? 177.12800 162.10400 124.33200 1.000 105.39914 863 LEU A CA 1
ATOM 4680 C C . LEU A 1 863 ? 178.03900 162.64400 125.42900 1.000 105.39914 863 LEU A C 1
ATOM 4681 O O . LEU A 1 863 ? 178.16900 162.02000 126.49000 1.000 105.39914 863 LEU A O 1
ATOM 4686 N N . SER A 1 864 ? 178.66800 163.79700 125.19400 1.000 98.96003 864 SER A N 1
ATOM 4687 C CA . SER A 1 864 ? 179.52500 164.40600 126.20500 1.000 98.96003 864 SER A CA 1
ATOM 4688 C C . SER A 1 864 ? 178.72300 164.79900 127.43700 1.000 98.96003 864 SER A C 1
ATOM 4689 O O . SER A 1 864 ? 179.17600 164.61000 128.57000 1.000 98.96003 864 SER A O 1
ATOM 4692 N N . ILE A 1 865 ? 177.52300 165.35100 127.23500 1.000 100.15205 865 ILE A N 1
ATOM 4693 C CA . ILE A 1 865 ? 176.68900 165.72800 128.37700 1.000 100.15205 865 ILE A CA 1
ATOM 4694 C C . ILE A 1 865 ? 176.30000 164.49700 129.19100 1.000 100.15205 865 ILE A C 1
ATOM 4695 O O . ILE A 1 865 ? 176.32900 164.51300 130.43100 1.000 100.15205 865 ILE A O 1
ATOM 4700 N N . PHE A 1 866 ? 175.92400 163.41200 128.50900 1.000 100.23102 866 PHE A N 1
ATOM 4701 C CA . PHE A 1 866 ? 175.54700 162.19000 129.21400 1.000 100.23102 866 PHE A CA 1
ATOM 4702 C C . PHE A 1 866 ? 176.72500 161.60700 129.98500 1.000 100.23102 866 PHE A C 1
ATOM 4703 O O . PHE A 1 866 ? 176.57000 161.16900 131.13400 1.000 100.23102 866 PHE A O 1
ATOM 4711 N N . ALA A 1 867 ? 177.91000 161.59000 129.37000 1.000 94.71822 867 ALA A N 1
ATOM 4712 C CA . ALA A 1 867 ? 179.09600 161.11300 130.07300 1.000 94.71822 867 ALA A CA 1
ATOM 4713 C C . ALA A 1 867 ? 179.40800 161.99500 131.27400 1.000 94.71822 867 ALA A C 1
ATOM 4714 O O . ALA A 1 867 ? 179.82300 161.49900 132.33000 1.000 94.71822 867 ALA A O 1
ATOM 4716 N N . THR A 1 868 ? 179.20900 163.30700 131.13100 1.000 92.77938 868 THR A N 1
ATOM 4717 C CA . THR A 1 868 ? 179.41000 164.22500 132.24400 1.000 92.77938 868 THR A CA 1
ATOM 4718 C C . THR A 1 868 ? 178.49200 163.88100 133.40600 1.000 92.77938 868 THR A C 1
ATOM 4719 O O . THR A 1 868 ? 178.92800 163.82100 134.55700 1.000 92.77938 868 THR A O 1
ATOM 4723 N N . GLY A 1 869 ? 177.21100 163.65000 133.11700 1.000 90.20847 869 GLY A N 1
ATOM 4724 C CA . GLY A 1 869 ? 176.28200 163.28800 134.18000 1.000 90.20847 869 GLY A CA 1
ATOM 4725 C C . GLY A 1 869 ? 176.63400 161.96800 134.84200 1.000 90.20847 869 GLY A C 1
ATOM 4726 O O . GLY A 1 869 ? 176.57100 161.83500 136.07200 1.000 90.20847 869 GLY A O 1
ATOM 4727 N N . ILE A 1 870 ? 177.01400 160.97400 134.03400 1.000 93.63306 870 ILE A N 1
ATOM 4728 C CA . ILE A 1 870 ? 177.38500 159.67000 134.57900 1.000 93.63306 870 ILE A CA 1
ATOM 4729 C C . ILE A 1 870 ? 178.58300 159.80800 135.51000 1.000 93.63306 870 ILE A C 1
ATOM 4730 O O . ILE A 1 870 ? 178.60700 159.24600 136.61100 1.000 93.63306 870 ILE A O 1
ATOM 4735 N N . LEU A 1 871 ? 179.59100 160.57500 135.09000 1.000 89.47683 871 LEU A N 1
ATOM 4736 C CA . LEU A 1 871 ? 180.77000 160.73600 135.93100 1.000 89.47683 871 LEU A CA 1
ATOM 4737 C C . LEU A 1 871 ? 180.49100 161.62400 137.13800 1.000 89.47683 871 LEU A C 1
ATOM 4738 O O . LEU A 1 871 ? 181.15000 161.47400 138.17200 1.000 89.47683 871 LEU A O 1
ATOM 4743 N N . GLU A 1 872 ? 179.52900 162.54700 137.03600 1.000 92.03209 872 GLU A N 1
ATOM 4744 C CA . GLU A 1 872 ? 179.07100 163.26700 138.22200 1.000 92.03209 872 GLU A CA 1
ATOM 4745 C C . GLU A 1 872 ? 178.54500 162.29600 139.26400 1.000 92.03209 872 GLU A C 1
ATOM 4746 O O . GLU A 1 872 ? 178.96700 162.31600 140.42700 1.000 92.03209 872 GLU A O 1
ATOM 4752 N N . LEU A 1 873 ? 177.62400 161.42500 138.85400 1.000 92.15335 873 LEU A N 1
ATOM 4753 C CA . LEU A 1 873 ? 177.02600 160.50100 139.80900 1.000 92.15335 873 LEU A CA 1
ATOM 4754 C C . LEU A 1 873 ? 177.96800 159.37200 140.20500 1.000 92.15335 873 LEU A C 1
ATOM 4755 O O . LEU A 1 873 ? 177.68400 158.66700 141.17900 1.000 92.15335 873 LEU A O 1
ATOM 4760 N N . ARG A 1 874 ? 179.07100 159.18300 139.47800 1.000 93.13683 874 ARG A N 1
ATOM 4761 C CA . ARG A 1 874 ? 180.06100 158.18700 139.88100 1.000 93.13683 874 ARG A CA 1
ATOM 4762 C C . ARG A 1 874 ? 180.69400 158.53900 141.22300 1.000 93.13683 874 ARG A C 1
ATOM 4763 O O . ARG A 1 874 ? 180.80200 157.68500 142.11000 1.000 93.13683 874 ARG A O 1
ATOM 4771 N N . TRP A 1 875 ? 181.12100 159.79300 141.39500 1.000 85.44912 875 TRP A N 1
ATOM 4772 C CA . TRP A 1 875 ? 181.81300 160.19900 142.61100 1.000 85.44912 875 TRP A CA 1
ATOM 4773 C C . TRP A 1 875 ? 180.94900 160.99400 143.57700 1.000 85.44912 875 TRP A C 1
ATOM 4774 O O . TRP A 1 875 ? 181.30000 161.08400 144.75800 1.000 85.44912 875 TRP A O 1
ATOM 4785 N N . SER A 1 876 ? 179.83900 161.57700 143.12000 1.000 85.41033 876 SER A N 1
ATOM 4786 C CA . SER A 1 876 ? 179.01200 162.36100 144.02900 1.000 85.41033 876 SER A CA 1
ATOM 4787 C C . SER A 1 876 ? 178.17900 161.48700 144.95600 1.000 85.41033 876 SER A C 1
ATOM 4788 O O . SER A 1 876 ? 177.96100 161.85600 146.11500 1.000 85.41033 876 SER A O 1
ATOM 4791 N N . GLY A 1 877 ? 177.70900 160.34000 144.47400 1.000 87.63444 877 GLY A N 1
ATOM 4792 C CA . GLY A 1 877 ? 176.79500 159.51800 145.23500 1.000 87.63444 877 GLY A CA 1
ATOM 4793 C C . GLY A 1 877 ? 175.34400 159.92900 145.14000 1.000 87.63444 877 GLY A C 1
ATOM 4794 O O . GLY A 1 877 ? 174.49400 159.28700 145.77100 1.000 87.63444 877 GLY A O 1
ATOM 4795 N N . VAL A 1 878 ? 175.03000 160.97700 144.37800 1.000 90.83210 878 VAL A N 1
ATOM 4796 C CA . VAL A 1 878 ? 173.64500 161.38800 144.19300 1.000 90.83210 878 VAL A CA 1
ATOM 4797 C C . VAL A 1 878 ? 172.92400 160.36300 143.33000 1.000 90.83210 878 VAL A C 1
ATOM 4798 O O . VAL A 1 878 ? 173.44000 159.91700 142.29600 1.000 90.83210 878 VAL A O 1
ATOM 4802 N N . SER A 1 879 ? 171.72400 159.97900 143.75700 1.000 101.94425 879 SER A N 1
ATOM 4803 C CA . SER A 1 879 ? 170.94800 158.99500 143.02000 1.000 101.94425 879 SER A CA 1
ATOM 4804 C C . SER A 1 879 ? 170.49700 159.55600 141.67600 1.000 101.94425 879 SER A C 1
ATOM 4805 O O . SER A 1 879 ? 170.44800 160.77100 141.46600 1.000 101.94425 879 SER A O 1
ATOM 4808 N N . ILE A 1 880 ? 170.17400 158.64400 140.75700 1.000 110.27177 880 ILE A N 1
ATOM 4809 C CA . ILE A 1 880 ? 169.70700 159.04200 139.43200 1.000 110.27177 880 ILE A CA 1
ATOM 4810 C C . ILE A 1 880 ? 168.41200 159.83700 139.53800 1.000 110.27177 880 ILE A C 1
ATOM 4811 O O . ILE A 1 880 ? 168.23700 160.87100 138.87500 1.000 110.27177 880 ILE A O 1
ATOM 4816 N N . GLU A 1 881 ? 167.48100 159.35900 140.36700 1.000 113.38740 881 GLU A N 1
ATOM 4817 C CA . GLU A 1 881 ? 166.17600 160.00100 140.48900 1.000 113.38740 881 GLU A CA 1
ATOM 4818 C C . GLU A 1 881 ? 166.31200 161.43300 140.98800 1.000 113.38740 881 GLU A C 1
ATOM 4819 O O . GLU A 1 881 ? 165.68500 162.35000 140.44900 1.000 113.38740 881 GLU A O 1
ATOM 4825 N N . GLU A 1 882 ? 167.13900 161.64400 142.01400 1.000 112.25630 882 GLU A N 1
ATOM 4826 C CA . GLU A 1 882 ? 167.35400 162.99400 142.52400 1.000 112.25630 882 GLU A CA 1
ATOM 4827 C C . GLU A 1 882 ? 168.03900 163.87000 141.48200 1.000 112.25630 882 GLU A C 1
ATOM 4828 O O . GLU A 1 882 ? 167.71800 165.06000 141.34700 1.000 112.25630 882 GLU A O 1
ATOM 4834 N N . TRP A 1 883 ? 168.98900 163.29500 140.73900 1.000 109.50458 883 TRP A N 1
ATOM 4835 C CA . TRP A 1 883 ? 169.66200 164.04200 139.68200 1.000 109.50458 883 TRP A CA 1
ATOM 4836 C C . TRP A 1 883 ? 168.66300 164.57200 138.66500 1.000 109.50458 883 TRP A C 1
ATOM 4837 O O . TRP A 1 883 ? 168.67200 165.76300 138.33400 1.000 109.50458 883 TRP A O 1
ATOM 4848 N N . TRP A 1 884 ? 167.77100 163.70900 138.17100 1.000 115.76519 884 TRP A N 1
ATOM 4849 C CA . TRP A 1 884 ? 166.82200 164.19900 137.17800 1.000 115.76519 884 TRP A CA 1
ATOM 4850 C C . TRP A 1 884 ? 165.75400 165.08500 137.79800 1.000 115.76519 884 TRP A C 1
ATOM 4851 O O . TRP A 1 884 ? 165.23200 165.97800 137.12300 1.000 115.76519 884 TRP A O 1
ATOM 4862 N N . ARG A 1 885 ? 165.40900 164.86000 139.06700 1.000 112.26497 885 ARG A N 1
ATOM 4863 C CA . ARG A 1 885 ? 164.48100 165.75900 139.74000 1.000 112.26497 885 ARG A CA 1
ATOM 4864 C C . ARG A 1 885 ? 165.02300 167.18000 139.73200 1.000 112.26497 885 ARG A C 1
ATOM 4865 O O . ARG A 1 885 ? 164.32500 168.12400 139.34200 1.000 112.26497 885 ARG A O 1
ATOM 4873 N N . ASN A 1 886 ? 166.29000 167.34300 140.12200 1.000 104.93828 886 ASN A N 1
ATOM 4874 C CA . ASN A 1 886 ? 166.91400 168.66200 140.07400 1.000 104.93828 886 ASN A CA 1
ATOM 4875 C C . ASN A 1 886 ? 167.03500 169.16800 138.64000 1.000 104.93828 886 ASN A C 1
ATOM 4876 O O . ASN A 1 886 ? 166.81000 170.35500 138.37200 1.000 104.93828 886 ASN A O 1
ATOM 4881 N N . GLU A 1 887 ? 167.37600 168.28100 137.70100 1.000 111.29110 887 GLU A N 1
ATOM 4882 C CA . GLU A 1 887 ? 167.58800 168.71100 136.32300 1.000 111.29110 887 GLU A CA 1
ATOM 4883 C C . GLU A 1 887 ? 166.31000 169.25600 135.69400 1.000 111.29110 887 GLU A C 1
ATOM 4884 O O . GLU A 1 887 ? 166.35400 170.26000 134.97500 1.000 111.29110 887 GLU A O 1
ATOM 4890 N N . GLN A 1 888 ? 165.16900 168.61100 135.94200 1.000 107.72011 888 GLN A N 1
ATOM 4891 C CA . GLN A 1 888 ? 163.90000 169.11600 135.43000 1.000 107.72011 888 GLN A CA 1
ATOM 4892 C C . GLN A 1 888 ? 163.38500 170.30400 136.23600 1.000 107.72011 888 GLN A C 1
ATOM 4893 O O . GLN A 1 888 ? 162.82400 171.24700 135.65900 1.000 107.72011 888 GLN A O 1
ATOM 4899 N N . PHE A 1 889 ? 163.57900 170.29400 137.56000 1.000 104.68394 889 PHE A N 1
ATOM 4900 C CA . PHE A 1 889 ? 163.18000 171.43700 138.36400 1.000 104.68394 889 PHE A CA 1
ATOM 4901 C C . PHE A 1 889 ? 163.94500 172.69500 137.99400 1.000 104.68394 889 PHE A C 1
ATOM 4902 O O . PHE A 1 889 ? 163.42900 173.78900 138.22900 1.000 104.68394 889 PHE A O 1
ATOM 4910 N N . TRP A 1 890 ? 165.14400 172.56400 137.42500 1.000 101.17771 890 TRP A N 1
ATOM 4911 C CA . TRP A 1 890 ? 165.82800 173.70400 136.82600 1.000 101.17771 890 TRP A CA 1
ATOM 4912 C C . TRP A 1 890 ? 164.86400 174.51200 135.96700 1.000 101.17771 890 TRP A C 1
ATOM 4913 O O . TRP A 1 890 ? 164.50000 175.63600 136.32800 1.000 101.17771 890 TRP A O 1
ATOM 4924 N N . VAL A 1 891 ? 164.42500 173.93100 134.84800 1.000 95.46714 891 VAL A N 1
ATOM 4925 C CA . VAL A 1 891 ? 163.51900 174.63000 133.94000 1.000 95.46714 891 VAL A CA 1
ATOM 4926 C C . VAL A 1 891 ? 162.19400 174.93500 134.62800 1.000 95.46714 891 VAL A C 1
ATOM 4927 O O . VAL A 1 891 ? 161.63800 176.03200 134.47900 1.000 95.46714 891 VAL A O 1
ATOM 4931 N N . ILE A 1 892 ? 161.66700 173.97100 135.39400 1.000 100.97196 892 ILE A N 1
ATOM 4932 C CA . ILE A 1 892 ? 160.32800 174.12500 135.96000 1.000 100.97196 892 ILE A CA 1
ATOM 4933 C C . ILE A 1 892 ? 160.25500 175.35600 136.85900 1.000 100.97196 892 ILE A C 1
ATOM 4934 O O . ILE A 1 892 ? 159.30500 176.14300 136.78000 1.000 100.97196 892 ILE A O 1
ATOM 4939 N N . GLY A 1 893 ? 161.25800 175.54800 137.71700 1.000 92.01882 893 GLY A N 1
ATOM 4940 C CA . GLY A 1 893 ? 161.25800 176.71200 138.58700 1.000 92.01882 893 GLY A CA 1
ATOM 4941 C C . GLY A 1 893 ? 161.79200 177.95600 137.90200 1.000 92.01882 893 GLY A C 1
ATOM 4942 O O . GLY A 1 893 ? 161.46000 179.07900 138.28800 1.000 92.01882 893 GLY A O 1
ATOM 4943 N N . GLY A 1 894 ? 162.63100 177.77700 136.87700 1.000 86.66010 894 GLY A N 1
ATOM 4944 C CA . GLY A 1 894 ? 163.15100 178.92700 136.16100 1.000 86.66010 894 GLY A CA 1
ATOM 4945 C C . GLY A 1 894 ? 162.07800 179.66800 135.39200 1.000 86.66010 894 GLY A C 1
ATOM 4946 O O . GLY A 1 894 ? 162.02800 180.90100 135.40800 1.000 86.66010 894 GLY A O 1
ATOM 4947 N N . ILE A 1 895 ? 161.19700 178.92900 134.71700 1.000 90.19142 895 ILE A N 1
ATOM 4948 C CA . ILE A 1 895 ? 160.16900 179.57200 133.91400 1.000 90.19142 895 ILE A CA 1
ATOM 4949 C C . ILE A 1 895 ? 158.98100 180.01300 134.75800 1.000 90.19142 895 ILE A C 1
ATOM 4950 O O . ILE A 1 895 ? 158.10700 180.73500 134.26400 1.000 90.19142 895 ILE A O 1
ATOM 4955 N N . SER A 1 896 ? 158.92500 179.60900 136.02800 1.000 86.22493 896 SER A N 1
ATOM 4956 C CA . SER A 1 896 ? 157.75800 179.92100 136.84700 1.000 86.22493 896 SER A CA 1
ATOM 4957 C C . SER A 1 896 ? 157.94900 181.21900 137.62400 1.000 86.22493 896 SER A C 1
ATOM 4958 O O . SER A 1 896 ? 157.09000 182.10700 137.58600 1.000 86.22493 896 SER A O 1
ATOM 4961 N N . ALA A 1 897 ? 159.06600 181.34800 138.33700 1.000 75.14575 897 ALA A N 1
ATOM 4962 C CA . ALA A 1 897 ? 159.24700 182.43800 139.28500 1.000 75.14575 897 ALA A CA 1
ATOM 4963 C C . ALA A 1 897 ? 160.47700 183.29800 139.03700 1.000 75.14575 897 ALA A C 1
ATOM 4964 O O . ALA A 1 897 ? 160.50600 184.44100 139.49700 1.000 75.14575 897 ALA A O 1
ATOM 4966 N N . HIS A 1 898 ? 161.49500 182.78700 138.34400 1.000 66.66716 898 HIS A N 1
ATOM 4967 C CA . HIS A 1 898 ? 162.72500 183.55800 138.18600 1.000 66.66716 898 HIS A CA 1
ATOM 4968 C C . HIS A 1 898 ? 162.52700 184.75100 137.25500 1.000 66.66716 898 HIS A C 1
ATOM 4969 O O . HIS A 1 898 ? 163.05300 185.84200 137.51300 1.000 66.66716 898 HIS A O 1
ATOM 4976 N N . LEU A 1 899 ? 161.76700 184.57500 136.17200 1.000 76.66684 899 LEU A N 1
ATOM 4977 C CA . LEU A 1 899 ? 161.45200 185.72000 135.32400 1.000 76.66684 899 LEU A CA 1
ATOM 4978 C C . LEU A 1 899 ? 160.62100 186.75000 136.08100 1.000 76.66684 899 LEU A C 1
ATOM 4979 O O . LEU A 1 899 ? 160.79700 187.96000 135.88400 1.000 76.66684 899 LEU A O 1
ATOM 4984 N N . PHE A 1 900 ? 159.73500 186.29000 136.96900 1.000 78.16128 900 PHE A N 1
ATOM 4985 C CA . PHE A 1 900 ? 159.04000 187.21400 137.85700 1.000 78.16128 900 PHE A CA 1
ATOM 4986 C C . PHE A 1 900 ? 160.02900 187.99900 138.70600 1.000 78.16128 900 PHE A C 1
ATOM 4987 O O . PHE A 1 900 ? 160.03400 189.23300 138.66800 1.000 78.16128 900 PHE A O 1
ATOM 4995 N N . ALA A 1 901 ? 160.94100 187.30600 139.39100 1.000 73.55004 901 ALA A N 1
ATOM 4996 C CA . ALA A 1 901 ? 161.91700 187.99600 140.23000 1.000 73.55004 901 ALA A CA 1
ATOM 4997 C C . ALA A 1 901 ? 162.70500 189.02400 139.42800 1.000 73.55004 901 ALA A C 1
ATOM 4998 O O . ALA A 1 901 ? 163.01300 190.11400 139.92800 1.000 73.55004 901 ALA A O 1
ATOM 5000 N N . VAL A 1 902 ? 163.02500 188.70000 138.17400 1.000 72.09947 902 VAL A N 1
ATOM 5001 C CA . VAL A 1 902 ? 163.64800 189.67700 137.28500 1.000 72.09947 902 VAL A CA 1
ATOM 5002 C C . VAL A 1 902 ? 162.73300 190.87800 137.07100 1.000 72.09947 902 VAL A C 1
ATOM 5003 O O . VAL A 1 902 ? 163.19700 192.02500 137.02200 1.000 72.09947 902 VAL A O 1
ATOM 5007 N N . VAL A 1 903 ? 161.42900 190.63600 136.92300 1.000 75.93290 903 VAL A N 1
ATOM 5008 C CA . VAL A 1 903 ? 160.49300 191.73900 136.70300 1.000 75.93290 903 VAL A CA 1
ATOM 5009 C C . VAL A 1 903 ? 160.45800 192.67100 137.91700 1.000 75.93290 903 VAL A C 1
ATOM 5010 O O . VAL A 1 903 ? 160.50900 193.89300 137.76700 1.000 75.93290 903 VAL A O 1
ATOM 5014 N N . GLN A 1 904 ? 160.38400 192.10700 139.13600 1.000 79.80024 904 GLN A N 1
ATOM 5015 C CA . GLN A 1 904 ? 160.51800 192.93400 140.33900 1.000 79.80024 904 GLN A CA 1
ATOM 5016 C C . GLN A 1 904 ? 161.83700 193.69100 140.38400 1.000 79.80024 904 GLN A C 1
ATOM 5017 O O . GLN A 1 904 ? 161.85200 194.88900 140.69700 1.000 79.80024 904 GLN A O 1
ATOM 5023 N N . GLY A 1 905 ? 162.95100 193.02500 140.08800 1.000 76.51345 905 GLY A N 1
ATOM 5024 C CA . GLY A 1 905 ? 164.23300 193.70400 140.18500 1.000 76.51345 905 GLY A CA 1
ATOM 5025 C C . GLY A 1 905 ? 164.33400 194.88600 139.24100 1.000 76.51345 905 GLY A C 1
ATOM 5026 O O . GLY A 1 905 ? 164.66300 196.00300 139.65600 1.000 76.51345 905 GLY A O 1
ATOM 5027 N N . LEU A 1 906 ? 163.99600 194.66900 137.96900 1.000 81.65473 906 LEU A N 1
ATOM 5028 C CA . LEU A 1 906 ? 164.06100 195.74400 136.98700 1.000 81.65473 906 LEU A CA 1
ATOM 5029 C C . LEU A 1 906 ? 163.02600 196.82800 137.26300 1.000 81.65473 906 LEU A C 1
ATOM 5030 O O . LEU A 1 906 ? 163.32300 198.01700 137.10600 1.000 81.65473 906 LEU A O 1
ATOM 5035 N N . LEU A 1 907 ? 161.81300 196.45100 137.68000 1.000 84.75547 907 LEU A N 1
ATOM 5036 C CA . LEU A 1 907 ? 160.78400 197.44500 137.96300 1.000 84.75547 907 LEU A CA 1
ATOM 5037 C C . LEU A 1 907 ? 161.18900 198.33100 139.13200 1.000 84.75547 907 LEU A C 1
ATOM 5038 O O . LEU A 1 907 ? 161.03900 199.55700 139.07600 1.000 84.75547 907 LEU A O 1
ATOM 5043 N N . LYS A 1 908 ? 161.71800 197.72900 140.20100 1.000 79.44398 908 LYS A N 1
ATOM 5044 C CA . LYS A 1 908 ? 162.14100 198.52000 141.34900 1.000 79.44398 908 LYS A CA 1
ATOM 5045 C C . LYS A 1 908 ? 163.32100 199.41300 140.99300 1.000 79.44398 908 LYS A C 1
ATOM 5046 O O . LYS A 1 908 ? 163.39400 200.56300 141.44100 1.000 79.44398 908 LYS A O 1
ATOM 5052 N N . VAL A 1 909 ? 164.26600 198.89900 140.19900 1.000 81.31603 909 VAL A N 1
ATOM 5053 C CA . VAL A 1 909 ? 165.41200 199.71800 139.81300 1.000 81.31603 909 VAL A CA 1
ATOM 5054 C C . VAL A 1 909 ? 164.96500 200.90400 138.96600 1.000 81.31603 909 VAL A C 1
ATOM 5055 O O . VAL A 1 909 ? 165.40100 202.04000 139.18600 1.000 81.31603 909 VAL A O 1
ATOM 5059 N N . LEU A 1 910 ? 164.08000 200.66700 137.99300 1.000 88.99967 910 LEU A N 1
ATOM 5060 C CA . LEU A 1 910 ? 163.63300 201.75200 137.12500 1.000 88.99967 910 LEU A CA 1
ATOM 5061 C C . LEU A 1 910 ? 162.71500 202.72300 137.85600 1.000 88.99967 910 LEU A C 1
ATOM 5062 O O . LEU A 1 910 ? 162.60800 203.88800 137.45600 1.000 88.99967 910 LEU A O 1
ATOM 5067 N N . ALA A 1 911 ? 162.04300 202.26900 138.91700 1.000 85.96543 911 ALA A N 1
ATOM 5068 C CA . ALA A 1 911 ? 161.16800 203.16100 139.67200 1.000 85.96543 911 ALA A CA 1
ATOM 5069 C C . ALA A 1 911 ? 161.96000 204.27400 140.34400 1.000 85.96543 911 ALA A C 1
ATOM 5070 O O . ALA A 1 911 ? 161.52200 205.43000 140.37000 1.000 85.96543 911 ALA A O 1
ATOM 5072 N N . GLY A 1 912 ? 163.12600 203.94800 140.89300 1.000 82.00578 912 GLY A N 1
ATOM 5073 C CA . GLY A 1 912 ? 163.96100 204.93400 141.55300 1.000 82.00578 912 GLY A CA 1
ATOM 5074 C C . GLY A 1 912 ? 164.66300 205.87200 140.59100 1.000 82.00578 912 GLY A C 1
ATOM 5075 O O . GLY A 1 912 ? 164.51200 205.75800 139.37400 1.000 82.00578 912 GLY A O 1
ATOM 5076 N N . GLU A 1 931 ? 150.21300 193.99200 144.29300 1.000 143.34085 931 GLU A N 1
ATOM 5077 C CA . GLU A 1 931 ? 151.02100 194.21800 143.10000 1.000 143.34085 931 GLU A CA 1
ATOM 5078 C C . GLU A 1 931 ? 152.50000 193.98300 143.39200 1.000 143.34085 931 GLU A C 1
ATOM 5079 O O . GLU A 1 931 ? 153.11100 193.06300 142.84900 1.000 143.34085 931 GLU A O 1
ATOM 5085 N N . LEU A 1 932 ? 153.07300 194.82700 144.25200 1.000 142.65125 932 LEU A N 1
ATOM 5086 C CA . LEU A 1 932 ? 154.47900 194.68600 144.61200 1.000 142.65125 932 LEU A CA 1
ATOM 5087 C C . LEU A 1 932 ? 154.71100 193.54500 145.59600 1.000 142.65125 932 LEU A C 1
ATOM 5088 O O . LEU A 1 932 ? 155.81400 192.99100 145.64400 1.000 142.65125 932 LEU A O 1
ATOM 5093 N N . TYR A 1 933 ? 153.69600 193.18300 146.37900 1.000 138.09472 933 TYR A N 1
ATOM 5094 C CA . TYR A 1 933 ? 153.85300 192.18000 147.42600 1.000 138.09472 933 TYR A CA 1
ATOM 5095 C C . TYR A 1 933 ? 153.77700 190.77500 146.83300 1.000 138.09472 933 TYR A C 1
ATOM 5096 O O . TYR A 1 933 ? 153.67500 190.61900 145.61100 1.000 138.09472 933 TYR A O 1
ATOM 5105 N N . THR A 1 934 ? 153.84000 189.75300 147.68700 1.000 130.31872 934 THR A N 1
ATOM 5106 C CA . THR A 1 934 ? 153.81900 188.36600 147.23700 1.000 130.31872 934 THR A CA 1
ATOM 5107 C C . THR A 1 934 ? 152.54600 188.06400 146.45300 1.000 130.31872 934 THR A C 1
ATOM 5108 O O . THR A 1 934 ? 151.44600 188.45400 146.85500 1.000 130.31872 934 THR A O 1
ATOM 5112 N N . PHE A 1 935 ? 152.70200 187.36800 145.33100 1.000 125.98700 935 PHE A N 1
ATOM 5113 C CA . PHE A 1 935 ? 151.58700 187.01600 144.46600 1.000 125.98700 935 PHE A CA 1
ATOM 5114 C C . PHE A 1 935 ? 150.90500 185.73100 144.91100 1.000 125.98700 935 PHE A C 1
ATOM 5115 O O . PHE A 1 935 ? 151.37400 185.01200 145.79700 1.000 125.98700 935 PHE A O 1
ATOM 5123 N N . LYS A 1 936 ? 149.77600 185.45600 144.26600 1.000 117.44725 936 LYS A N 1
ATOM 5124 C CA . LYS A 1 936 ? 149.05600 184.21400 144.48800 1.000 117.44725 936 LYS A CA 1
ATOM 5125 C C . LYS A 1 936 ? 149.87200 183.03500 143.97400 1.000 117.44725 936 LYS A C 1
ATOM 5126 O O . LYS A 1 936 ? 150.68600 183.16300 143.05500 1.000 117.44725 936 LYS A O 1
ATOM 5132 N N . TRP A 1 937 ? 149.65200 181.87400 144.58800 1.000 115.22473 937 TRP A N 1
ATOM 5133 C CA . TRP A 1 937 ? 150.38300 180.67700 144.19000 1.000 115.22473 937 TRP A CA 1
ATOM 5134 C C . TRP A 1 937 ? 149.99000 180.22300 142.78800 1.000 115.22473 937 TRP A C 1
ATOM 5135 O O . TRP A 1 937 ? 150.81500 179.66200 142.05800 1.000 115.22473 937 TRP A O 1
ATOM 5146 N N . THR A 1 938 ? 148.73500 180.45600 142.39400 1.000 112.60381 938 THR A N 1
ATOM 5147 C CA . THR A 1 938 ? 148.26700 179.97700 141.09700 1.000 112.60381 938 THR A CA 1
ATOM 5148 C C . THR A 1 938 ? 148.85900 180.79000 139.95100 1.000 112.60381 938 THR A C 1
ATOM 5149 O O . THR A 1 938 ? 149.28900 180.22300 138.93900 1.000 112.60381 938 THR A O 1
ATOM 5153 N N . THR A 1 939 ? 148.90400 182.11700 140.09400 1.000 108.10361 939 THR A N 1
ATOM 5154 C CA . THR A 1 939 ? 149.36300 182.98400 139.01400 1.000 108.10361 939 THR A CA 1
ATOM 5155 C C . THR A 1 939 ? 150.83700 182.79300 138.67900 1.000 108.10361 939 THR A C 1
ATOM 5156 O O . THR A 1 939 ? 151.28400 183.28300 137.63700 1.000 108.10361 939 THR A O 1
ATOM 5160 N N . LEU A 1 940 ? 151.59800 182.10400 139.53000 1.000 100.78454 940 LEU A N 1
ATOM 5161 C CA . LEU A 1 940 ? 153.01600 181.89900 139.25900 1.000 100.78454 940 LEU A CA 1
ATOM 5162 C C . LEU A 1 940 ? 153.24000 180.88800 138.14100 1.000 100.78454 940 LEU A C 1
ATOM 5163 O O . LEU A 1 940 ? 154.26300 180.94900 137.44900 1.000 100.78454 940 LEU A O 1
ATOM 5168 N N . LEU A 1 941 ? 152.30400 179.96200 137.94500 1.000 104.04748 941 LEU A N 1
ATOM 5169 C CA . LEU A 1 941 ? 152.50600 178.81200 137.07500 1.000 104.04748 941 LEU A CA 1
ATOM 5170 C C . LEU A 1 941 ? 151.81900 178.94200 135.71900 1.000 104.04748 941 LEU A C 1
ATOM 5171 O O . LEU A 1 941 ? 151.63900 177.92900 135.03600 1.000 104.04748 941 LEU A O 1
ATOM 5176 N N . ILE A 1 942 ? 151.43100 180.14600 135.31200 1.000 102.02295 942 ILE A N 1
ATOM 5177 C CA . ILE A 1 942 ? 150.75500 180.31500 134.02700 1.000 102.02295 942 ILE A CA 1
ATOM 5178 C C . ILE A 1 942 ? 151.73700 180.41200 132.85500 1.000 102.02295 942 ILE A C 1
ATOM 5179 O O . ILE A 1 942 ? 151.37700 179.97800 131.75000 1.000 102.02295 942 ILE A O 1
ATOM 5184 N N . PRO A 1 943 ? 152.96600 180.92400 133.00100 1.000 97.66031 943 PRO A N 1
ATOM 5185 C CA . PRO A 1 943 ? 153.89800 180.89500 131.85500 1.000 97.66031 943 PRO A CA 1
ATOM 5186 C C . PRO A 1 943 ? 154.25000 179.47900 131.42100 1.000 97.66031 943 PRO A C 1
ATOM 5187 O O . PRO A 1 943 ? 154.23000 179.19600 130.21200 1.000 97.66031 943 PRO A O 1
ATOM 5191 N N . PRO A 1 944 ? 154.61200 178.56000 132.33900 1.000 100.51996 944 PRO A N 1
ATOM 5192 C CA . PRO A 1 944 ? 154.89000 177.18800 131.87400 1.000 100.51996 944 PRO A CA 1
ATOM 5193 C C . PRO A 1 944 ? 153.69300 176.52100 131.22500 1.000 100.51996 944 PRO A C 1
ATOM 5194 O O . PRO A 1 944 ? 153.85200 175.78100 130.24500 1.000 100.51996 944 PRO A O 1
ATOM 5198 N N . THR A 1 945 ? 152.49000 176.76700 131.74800 1.000 102.96622 945 THR A N 1
ATOM 5199 C CA . THR A 1 945 ? 151.29200 176.20100 131.13900 1.000 102.96622 945 THR A CA 1
ATOM 5200 C C . THR A 1 945 ? 151.08400 176.75100 129.73600 1.000 102.96622 945 THR A C 1
ATOM 5201 O O . THR A 1 945 ? 150.76000 175.99900 128.81000 1.000 102.96622 945 THR A O 1
ATOM 5205 N N . THR A 1 946 ? 151.28300 178.05900 129.55800 1.000 102.63656 946 THR A N 1
ATOM 5206 C CA . THR A 1 946 ? 151.16100 178.65500 128.23200 1.000 102.63656 946 THR A CA 1
ATOM 5207 C C . THR A 1 946 ? 152.17700 178.05400 127.26800 1.000 102.63656 946 THR A C 1
ATOM 5208 O O . THR A 1 946 ? 151.84800 177.73500 126.11900 1.000 102.63656 946 THR A O 1
ATOM 5212 N N . VAL A 1 947 ? 153.42000 177.88400 127.72500 1.000 100.47760 947 VAL A N 1
ATOM 5213 C CA . VAL A 1 947 ? 154.46000 177.33000 126.86000 1.000 100.47760 947 VAL A CA 1
ATOM 5214 C C . VAL A 1 947 ? 154.12300 175.90000 126.46200 1.000 100.47760 947 VAL A C 1
ATOM 5215 O O . VAL A 1 947 ? 154.26800 175.51300 125.29400 1.000 100.47760 947 VAL A O 1
ATOM 5219 N N . LEU A 1 948 ? 153.67200 175.09200 127.42200 1.000 101.17868 948 LEU A N 1
ATOM 5220 C CA . LEU A 1 948 ? 153.32400 173.70800 127.11800 1.000 101.17868 948 LEU A CA 1
ATOM 5221 C C . LEU A 1 948 ? 152.14400 173.63500 126.15800 1.000 101.17868 948 LEU A C 1
ATOM 5222 O O . LEU A 1 948 ? 152.11900 172.79400 125.25300 1.000 101.17868 948 LEU A O 1
ATOM 5227 N N . ILE A 1 949 ? 151.15200 174.50900 126.34400 1.000 101.76161 949 ILE A N 1
ATOM 5228 C CA . ILE A 1 949 ? 150.00100 174.51600 125.44800 1.000 101.76161 949 ILE A CA 1
ATOM 5229 C C . ILE A 1 949 ? 150.42700 174.89600 124.03400 1.000 101.76161 949 ILE A C 1
ATOM 5230 O O . ILE A 1 949 ? 149.99600 174.27400 123.05400 1.000 101.76161 949 ILE A O 1
ATOM 5235 N N . ILE A 1 950 ? 151.28500 175.91200 123.90300 1.000 100.97774 950 ILE A N 1
ATOM 5236 C CA . ILE A 1 950 ? 151.76100 176.31600 122.58100 1.000 100.97774 950 ILE A CA 1
ATOM 5237 C C . ILE A 1 950 ? 152.55400 175.19000 121.92900 1.000 100.97774 950 ILE A C 1
ATOM 5238 O O . ILE A 1 950 ? 152.42300 174.93600 120.72600 1.000 100.97774 950 ILE A O 1
ATOM 5243 N N . ASN A 1 951 ? 153.38700 174.49700 122.70800 1.000 103.77900 951 ASN A N 1
ATOM 5244 C CA . ASN A 1 951 ? 154.17100 173.40000 122.14700 1.000 103.77900 951 ASN A CA 1
ATOM 5245 C C . ASN A 1 951 ? 153.27800 172.24100 121.71200 1.000 103.77900 951 ASN A C 1
ATOM 5246 O O . ASN A 1 951 ? 153.52900 171.61400 120.67600 1.000 103.77900 951 ASN A O 1
ATOM 5251 N N . LEU A 1 952 ? 152.23500 171.93800 122.48700 1.000 99.36965 952 LEU A N 1
ATOM 5252 C CA . LEU A 1 952 ? 151.29900 170.89200 122.08400 1.000 99.36965 952 LEU A CA 1
ATOM 5253 C C . LEU A 1 952 ? 150.54900 171.28200 120.81600 1.000 99.36965 952 LEU A C 1
ATOM 5254 O O . LEU A 1 952 ? 150.31500 170.44100 119.93900 1.000 99.36965 952 LEU A O 1
ATOM 5259 N N . VAL A 1 953 ? 150.16300 172.55500 120.70100 1.000 99.94310 953 VAL A N 1
ATOM 5260 C CA . VAL A 1 953 ? 149.51400 173.02800 119.48000 1.000 99.94310 953 VAL A CA 1
ATOM 5261 C C . VAL A 1 953 ? 150.46400 172.90400 118.29500 1.000 99.94310 953 VAL A C 1
ATOM 5262 O O . VAL A 1 953 ? 150.05700 172.53100 117.18700 1.000 99.94310 953 VAL A O 1
ATOM 5266 N N . GLY A 1 954 ? 151.74400 173.21300 118.50800 1.000 103.05854 954 GLY A N 1
ATOM 5267 C CA . GLY A 1 954 ? 152.72700 173.02900 117.45200 1.000 103.05854 954 GLY A CA 1
ATOM 5268 C C . GLY A 1 954 ? 152.88900 171.57500 117.05200 1.000 103.05854 954 GLY A C 1
ATOM 5269 O O . GLY A 1 954 ? 153.06500 171.26100 115.87400 1.000 103.05854 954 GLY A O 1
ATOM 5270 N N . VAL A 1 955 ? 152.83800 170.66900 118.03100 1.000 99.75029 955 VAL A N 1
ATOM 5271 C CA . VAL A 1 955 ? 152.89800 169.23900 117.73200 1.000 99.75029 955 VAL A CA 1
ATOM 5272 C C . VAL A 1 955 ? 151.69400 168.82000 116.89600 1.000 99.75029 955 VAL A C 1
ATOM 5273 O O . VAL A 1 955 ? 151.82000 168.04400 115.94000 1.000 99.75029 955 VAL A O 1
ATOM 5277 N N . VAL A 1 956 ? 150.51000 169.32700 117.24400 1.000 99.04470 956 VAL A N 1
ATOM 5278 C CA . VAL A 1 956 ? 149.30900 169.03100 116.46400 1.000 99.04470 956 VAL A CA 1
ATOM 5279 C C . VAL A 1 956 ? 149.45000 169.55900 115.03900 1.000 99.04470 956 VAL A C 1
ATOM 5280 O O . VAL A 1 956 ? 149.06900 168.89000 114.06900 1.000 99.04470 956 VAL A O 1
ATOM 5284 N N . ALA A 1 957 ? 149.98900 170.77100 114.89200 1.000 100.05833 957 ALA A N 1
ATOM 5285 C CA . ALA A 1 957 ? 150.20700 171.33000 113.56100 1.000 100.05833 957 ALA A CA 1
ATOM 5286 C C . ALA A 1 957 ? 151.20100 170.49200 112.76700 1.000 100.05833 957 ALA A C 1
ATOM 5287 O O . ALA A 1 957 ? 151.03900 170.30100 111.55600 1.000 100.05833 957 ALA A O 1
ATOM 5289 N N . GLY A 1 958 ? 152.24400 169.99300 113.43000 1.000 100.81912 958 GLY A N 1
ATOM 5290 C CA . GLY A 1 958 ? 153.18500 169.11200 112.75800 1.000 100.81912 958 GLY A CA 1
ATOM 5291 C C . GLY A 1 958 ? 152.54700 167.80800 112.32200 1.000 100.81912 958 GLY A C 1
ATOM 5292 O O . GLY A 1 958 ? 152.86300 167.27700 111.25500 1.000 100.81912 958 GLY A O 1
ATOM 5293 N N . ILE A 1 959 ? 151.64200 167.27200 113.14300 1.000 101.09606 959 ILE A N 1
ATOM 5294 C CA . ILE A 1 959 ? 150.90100 166.07400 112.75300 1.000 101.09606 959 ILE A CA 1
ATOM 5295 C C . ILE A 1 959 ? 150.03600 166.35900 111.53100 1.000 101.09606 959 ILE A C 1
ATOM 5296 O O . ILE A 1 959 ? 149.94200 165.53800 110.60900 1.000 101.09606 959 ILE A O 1
ATOM 5301 N N . SER A 1 960 ? 149.39200 167.52700 111.50400 1.000 101.66515 960 SER A N 1
ATOM 5302 C CA . SER A 1 960 ? 148.59400 167.90300 110.33900 1.000 101.66515 960 SER A CA 1
ATOM 5303 C C . SER A 1 960 ? 149.46300 168.02700 109.09200 1.000 101.66515 960 SER A C 1
ATOM 5304 O O . SER A 1 960 ? 149.06700 167.60000 108.00000 1.000 101.66515 960 SER A O 1
ATOM 5307 N N . ASP A 1 961 ? 150.65300 168.61500 109.23600 1.000 104.25562 961 ASP A N 1
ATOM 5308 C CA . ASP A 1 961 ? 151.57400 168.71500 108.10800 1.000 104.25562 961 ASP A CA 1
ATOM 5309 C C . ASP A 1 961 ? 152.02100 167.33600 107.63800 1.000 104.25562 961 ASP A C 1
ATOM 5310 O O . ASP A 1 961 ? 152.15400 167.09500 106.43200 1.000 104.25562 961 ASP A O 1
ATOM 5315 N N . ALA A 1 962 ? 152.26400 166.42000 108.57800 1.000 105.84688 962 ALA A N 1
ATOM 5316 C CA . ALA A 1 962 ? 152.60900 165.04900 108.21500 1.000 105.84688 962 ALA A CA 1
ATOM 5317 C C . ALA A 1 962 ? 151.46800 164.38200 107.45900 1.000 105.84688 962 ALA A C 1
ATOM 5318 O O . ALA A 1 962 ? 151.70000 163.58300 106.54400 1.000 105.84688 962 ALA A O 1
ATOM 5320 N N . ILE A 1 963 ? 150.22700 164.68700 107.84100 1.000 105.82875 963 ILE A N 1
ATOM 5321 C CA . ILE A 1 963 ? 149.07700 164.23100 107.06300 1.000 105.82875 963 ILE A CA 1
ATOM 5322 C C . ILE A 1 963 ? 149.14800 164.79500 105.65000 1.000 105.82875 963 ILE A C 1
ATOM 5323 O O . ILE A 1 963 ? 148.93300 164.08200 104.66200 1.000 105.82875 963 ILE A O 1
ATOM 5328 N N . ASN A 1 964 ? 149.46000 166.08800 105.53300 1.000 107.69236 964 ASN A N 1
ATOM 5329 C CA . ASN A 1 964 ? 149.68200 166.68700 104.22200 1.000 107.69236 964 ASN A CA 1
ATOM 5330 C C . ASN A 1 964 ? 150.96600 166.18800 103.56900 1.000 107.69236 964 ASN A C 1
ATOM 5331 O O . ASN A 1 964 ? 151.08600 166.24600 102.34100 1.000 107.69236 964 ASN A O 1
ATOM 5336 N N . ASN A 1 965 ? 151.92000 165.70100 104.36000 1.000 115.69501 965 ASN A N 1
ATOM 5337 C CA . ASN A 1 965 ? 153.19600 165.25300 103.82000 1.000 115.69501 965 ASN A CA 1
ATOM 5338 C C . ASN A 1 965 ? 153.02200 164.01000 102.95600 1.000 115.69501 965 ASN A C 1
ATOM 5339 O O . ASN A 1 965 ? 152.22400 163.12100 103.26600 1.000 115.69501 965 ASN A O 1
ATOM 5344 N N . GLY A 1 966 ? 153.77700 163.95600 101.86200 1.000 121.58977 966 GLY A N 1
ATOM 5345 C CA . GLY A 1 966 ? 153.80500 162.78700 101.00700 1.000 121.58977 966 GLY A CA 1
ATOM 5346 C C . GLY A 1 966 ? 155.17800 162.14900 100.96500 1.000 121.58977 966 GLY A C 1
ATOM 5347 O O . GLY A 1 966 ? 155.72700 161.91300 99.88300 1.000 121.58977 966 GLY A O 1
ATOM 5348 N N . TYR A 1 967 ? 155.75000 161.90000 102.14700 1.000 124.42713 967 TYR A N 1
ATOM 5349 C CA . TYR A 1 967 ? 157.06100 161.27500 102.32300 1.000 124.42713 967 TYR A CA 1
ATOM 5350 C C . TYR A 1 967 ? 158.20700 162.16200 101.84400 1.000 124.42713 967 TYR A C 1
ATOM 5351 O O . TYR A 1 967 ? 159.33400 162.03800 102.33700 1.000 124.42713 967 TYR A O 1
ATOM 5360 N N . GLN A 1 968 ? 157.94100 163.05600 100.88900 1.000 127.49979 968 GLN A N 1
ATOM 5361 C CA . GLN A 1 968 ? 158.97600 163.96700 100.41300 1.000 127.49979 968 GLN A CA 1
ATOM 5362 C C . GLN A 1 968 ? 159.39600 164.97200 101.47800 1.000 127.49979 968 GLN A C 1
ATOM 5363 O O . GLN A 1 968 ? 160.52500 165.47200 101.42900 1.000 127.49979 968 GLN A O 1
ATOM 5369 N N . SER A 1 969 ? 158.51700 165.27900 102.43300 1.000 123.02907 969 SER A N 1
ATOM 5370 C CA . SER A 1 969 ? 158.83300 166.16700 103.54400 1.000 123.02907 969 SER A CA 1
ATOM 5371 C C . SER A 1 969 ? 158.85200 165.43000 104.87900 1.000 123.02907 969 SER A C 1
ATOM 5372 O O . SER A 1 969 ? 158.71800 166.05700 105.93400 1.000 123.02907 969 SER A O 1
ATOM 5375 N N . TRP A 1 970 ? 159.01400 164.10400 104.85000 1.000 126.79454 970 TRP A N 1
ATOM 5376 C CA . TRP A 1 970 ? 159.01100 163.31600 106.07800 1.000 126.79454 970 TRP A CA 1
ATOM 5377 C C . TRP A 1 970 ? 160.31100 163.47800 106.86000 1.000 126.79454 970 TRP A C 1
ATOM 5378 O O . TRP A 1 970 ? 160.39800 163.04400 108.01500 1.000 126.79454 970 TRP A O 1
ATOM 5389 N N . GLY A 1 971 ? 161.31800 164.10600 106.26200 1.000 118.21970 971 GLY A N 1
ATOM 5390 C CA . GLY A 1 971 ? 162.62500 164.21300 106.86800 1.000 118.21970 971 GLY A CA 1
ATOM 5391 C C . GLY A 1 971 ? 162.79000 165.36100 107.84900 1.000 118.21970 971 GLY A C 1
ATOM 5392 O O . GLY A 1 971 ? 163.01100 165.15000 109.04500 1.000 118.21970 971 GLY A O 1
ATOM 5393 N N . PRO A 1 972 ? 162.69900 166.60200 107.35700 1.000 116.57020 972 PRO A N 1
ATOM 5394 C CA . PRO A 1 972 ? 163.10400 167.75300 108.18600 1.000 116.57020 972 PRO A CA 1
ATOM 5395 C C . PRO A 1 972 ? 162.34400 167.90300 109.49500 1.000 116.57020 972 PRO A C 1
ATOM 5396 O O . PRO A 1 972 ? 162.93200 168.36800 110.48000 1.000 116.57020 972 PRO A O 1
ATOM 5400 N N . LEU A 1 973 ? 161.06300 167.53100 109.54900 1.000 118.89088 973 LEU A N 1
ATOM 5401 C CA . LEU A 1 973 ? 160.27300 167.80700 110.74500 1.000 118.89088 973 LEU A CA 1
ATOM 5402 C C . LEU A 1 973 ? 160.67100 166.94600 111.93800 1.000 118.89088 973 LEU A C 1
ATOM 5403 O O . LEU A 1 973 ? 160.19000 167.20400 113.04700 1.000 118.89088 973 LEU A O 1
ATOM 5408 N N . PHE A 1 974 ? 161.51900 165.93300 111.73900 1.000 117.68371 974 PHE A N 1
ATOM 5409 C CA . PHE A 1 974 ? 161.90400 165.06000 112.84500 1.000 117.68371 974 PHE A CA 1
ATOM 5410 C C . PHE A 1 974 ? 162.65100 165.83000 113.92800 1.000 117.68371 974 PHE A C 1
ATOM 5411 O O . PHE A 1 974 ? 162.39400 165.64100 115.12300 1.000 117.68371 974 PHE A O 1
ATOM 5419 N N . GLY A 1 975 ? 163.57500 166.70800 113.53100 1.000 113.11961 975 GLY A N 1
ATOM 5420 C CA . GLY A 1 975 ? 164.30800 167.48800 114.51700 1.000 113.11961 975 GLY A CA 1
ATOM 5421 C C . GLY A 1 975 ? 163.42000 168.45100 115.28100 1.000 113.11961 975 GLY A C 1
ATOM 5422 O O . GLY A 1 975 ? 163.59400 168.65000 116.48700 1.000 113.11961 975 GLY A O 1
ATOM 5423 N N . LYS A 1 976 ? 162.46300 169.07000 114.58900 1.000 114.37882 976 LYS A N 1
ATOM 5424 C CA . LYS A 1 976 ? 161.53900 169.98000 115.25900 1.000 114.37882 976 LYS A CA 1
ATOM 5425 C C . LYS A 1 976 ? 160.65200 169.22300 116.23700 1.000 114.37882 976 LYS A C 1
ATOM 5426 O O . LYS A 1 976 ? 160.38700 169.69800 117.35100 1.000 114.37882 976 LYS A O 1
ATOM 5432 N N . LEU A 1 977 ? 160.19000 168.03500 115.83700 1.000 114.23566 977 LEU A N 1
ATOM 5433 C CA . LEU A 1 977 ? 159.44000 167.18200 116.75000 1.000 114.23566 977 LEU A CA 1
ATOM 5434 C C . LEU A 1 977 ? 160.28200 166.82500 117.96600 1.000 114.23566 977 LEU A C 1
ATOM 5435 O O . LEU A 1 977 ? 159.78800 166.82400 119.09500 1.000 114.23566 977 LEU A O 1
ATOM 5440 N N . PHE A 1 978 ? 161.56500 166.52500 117.75000 1.000 118.03959 978 PHE A N 1
ATOM 5441 C CA . PHE A 1 978 ? 162.44700 166.19000 118.86400 1.000 118.03959 978 PHE A CA 1
ATOM 5442 C C . PHE A 1 978 ? 162.61900 167.36400 119.82200 1.000 118.03959 978 PHE A C 1
ATOM 5443 O O . PHE A 1 978 ? 162.59600 167.18000 121.04300 1.000 118.03959 978 PHE A O 1
ATOM 5451 N N . PHE A 1 979 ? 162.80300 168.57400 119.29000 1.000 114.34402 979 PHE A N 1
ATOM 5452 C CA . PHE A 1 979 ? 162.96900 169.74300 120.15300 1.000 114.34402 979 PHE A CA 1
ATOM 5453 C C . PHE A 1 979 ? 161.70300 170.01300 120.96000 1.000 114.34402 979 PHE A C 1
ATOM 5454 O O . PHE A 1 979 ? 161.75500 170.22400 122.18400 1.000 114.34402 979 PHE A O 1
ATOM 5462 N N . SER A 1 980 ? 160.54800 170.00200 120.28800 1.000 109.61664 980 SER A N 1
ATOM 5463 C CA . SER A 1 980 ? 159.28900 170.22400 120.98900 1.000 109.61664 980 SER A CA 1
ATOM 5464 C C . SER A 1 980 ? 159.04000 169.13200 122.02100 1.000 109.61664 980 SER A C 1
ATOM 5465 O O . SER A 1 980 ? 158.52300 169.40300 123.10900 1.000 109.61664 980 SER A O 1
ATOM 5468 N N . PHE A 1 981 ? 159.41600 167.89200 121.70100 1.000 112.37512 981 PHE A N 1
ATOM 5469 C CA . PHE A 1 981 ? 159.24900 166.78800 122.63500 1.000 112.37512 981 PHE A CA 1
ATOM 5470 C C . PHE A 1 981 ? 160.15800 166.93600 123.84500 1.000 112.37512 981 PHE A C 1
ATOM 5471 O O . PHE A 1 981 ? 159.74700 166.61800 124.96200 1.000 112.37512 981 PHE A O 1
ATOM 5479 N N . TRP A 1 982 ? 161.39000 167.40700 123.64600 1.000 109.40937 982 TRP A N 1
ATOM 5480 C CA . TRP A 1 982 ? 162.27300 167.69700 124.77200 1.000 109.40937 982 TRP A CA 1
ATOM 5481 C C . TRP A 1 982 ? 161.64400 168.73300 125.69600 1.000 109.40937 982 TRP A C 1
ATOM 5482 O O . TRP A 1 982 ? 161.59300 168.54900 126.92200 1.000 109.40937 982 TRP A O 1
ATOM 5493 N N . VAL A 1 983 ? 161.12800 169.81900 125.11300 1.000 105.28872 983 VAL A N 1
ATOM 5494 C CA . VAL A 1 983 ? 160.49400 170.85800 125.92400 1.000 105.28872 983 VAL A CA 1
ATOM 5495 C C . VAL A 1 983 ? 159.29100 170.29500 126.67600 1.000 105.28872 983 VAL A C 1
ATOM 5496 O O . VAL A 1 983 ? 159.10800 170.55400 127.87300 1.000 105.28872 983 VAL A O 1
ATOM 5500 N N . ILE A 1 984 ? 158.46200 169.50600 125.98900 1.000 108.75035 984 ILE A N 1
ATOM 5501 C CA . ILE A 1 984 ? 157.24800 168.96900 126.60100 1.000 108.75035 984 ILE A CA 1
ATOM 5502 C C . ILE A 1 984 ? 157.59200 167.99400 127.72100 1.000 108.75035 984 ILE A C 1
ATOM 5503 O O . ILE A 1 984 ? 156.94800 167.98900 128.77700 1.000 108.75035 984 ILE A O 1
ATOM 5508 N N . VAL A 1 985 ? 158.59700 167.14200 127.50500 1.000 110.25745 985 VAL A N 1
ATOM 5509 C CA . VAL A 1 985 ? 158.99600 166.18200 128.52900 1.000 110.25745 985 VAL A CA 1
ATOM 5510 C C . VAL A 1 985 ? 159.54700 166.90500 129.74800 1.000 110.25745 985 VAL A C 1
ATOM 5511 O O . VAL A 1 985 ? 159.35400 166.46700 130.88800 1.000 110.25745 985 VAL A O 1
ATOM 5515 N N . HIS A 1 986 ? 160.24300 168.02300 129.53600 1.000 110.16328 986 HIS A N 1
ATOM 5516 C CA . HIS A 1 986 ? 160.70100 168.79700 130.68600 1.000 110.16328 986 HIS A CA 1
ATOM 5517 C C . HIS A 1 986 ? 159.54000 169.46000 131.42200 1.000 110.16328 986 HIS A C 1
ATOM 5518 O O . HIS A 1 986 ? 159.54700 169.53800 132.65600 1.000 110.16328 986 HIS A O 1
ATOM 5525 N N . LEU A 1 987 ? 158.53200 169.93900 130.68900 1.000 106.51394 987 LEU A N 1
ATOM 5526 C CA . LEU A 1 987 ? 157.49300 170.75500 131.31700 1.000 106.51394 987 LEU A CA 1
ATOM 5527 C C . LEU A 1 987 ? 156.40900 169.90800 131.98500 1.000 106.51394 987 LEU A C 1
ATOM 5528 O O . LEU A 1 987 ? 155.82500 170.32100 132.99400 1.000 106.51394 987 LEU A O 1
ATOM 5533 N N . TYR A 1 988 ? 156.12600 168.72400 131.44400 1.000 114.67464 988 TYR A N 1
ATOM 5534 C CA . TYR A 1 988 ? 154.86800 168.04200 131.75300 1.000 114.67464 988 TYR A CA 1
ATOM 5535 C C . TYR A 1 988 ? 154.81100 167.38300 133.13200 1.000 114.67464 988 TYR A C 1
ATOM 5536 O O . TYR A 1 988 ? 153.77900 167.53000 133.81300 1.000 114.67464 988 TYR A O 1
ATOM 5545 N N . PRO A 1 989 ? 155.82700 166.63500 133.59300 1.000 112.97049 989 PRO A N 1
ATOM 5546 C CA . PRO A 1 989 ? 155.63500 165.83700 134.82100 1.000 112.97049 989 PRO A CA 1
ATOM 5547 C C . PRO A 1 989 ? 155.26500 166.64900 136.05100 1.000 112.97049 989 PRO A C 1
ATOM 5548 O O . PRO A 1 989 ? 154.53400 166.14600 136.91400 1.000 112.97049 989 PRO A O 1
ATOM 5552 N N . PHE A 1 990 ? 155.75100 167.88600 136.16900 1.000 116.60139 990 PHE A N 1
ATOM 5553 C CA . PHE A 1 990 ? 155.37100 168.70300 137.31700 1.000 116.60139 990 PHE A CA 1
ATOM 5554 C C . PHE A 1 990 ? 153.87700 169.00500 137.30300 1.000 116.60139 990 PHE A C 1
ATOM 5555 O O . PHE A 1 990 ? 153.21300 168.94900 138.34500 1.000 116.60139 990 PHE A O 1
ATOM 5563 N N . LEU A 1 991 ? 153.32900 169.31900 136.12700 1.000 114.92580 991 LEU A N 1
ATOM 5564 C CA . LEU A 1 991 ? 151.89100 169.54600 136.02100 1.000 114.92580 991 LEU A CA 1
ATOM 5565 C C . LEU A 1 991 ? 151.11100 168.26000 136.26800 1.000 114.92580 991 LEU A C 1
ATOM 5566 O O . LEU A 1 991 ? 150.03300 168.29000 136.87700 1.000 114.92580 991 LEU A O 1
ATOM 5571 N N . LYS A 1 992 ? 151.63500 167.12200 135.79700 1.000 117.54814 992 LYS A N 1
ATOM 5572 C CA . LYS A 1 992 ? 151.02300 165.83800 136.13400 1.000 117.54814 992 LYS A CA 1
ATOM 5573 C C . LYS A 1 992 ? 150.93400 165.64700 137.64200 1.000 117.54814 992 LYS A C 1
ATOM 5574 O O . LYS A 1 992 ? 149.88300 165.26100 138.16700 1.000 117.54814 992 LYS A O 1
ATOM 5580 N N . GLY A 1 993 ? 152.03200 165.90700 138.35200 1.000 117.72706 993 GLY A N 1
ATOM 5581 C CA . GLY A 1 993 ? 152.02000 165.75400 139.79700 1.000 117.72706 993 GLY A CA 1
ATOM 5582 C C . GLY A 1 993 ? 151.07600 166.72500 140.47900 1.000 117.72706 993 GLY A C 1
ATOM 5583 O O . GLY A 1 993 ? 150.40800 166.37500 141.45500 1.000 117.72706 993 GLY A O 1
ATOM 5584 N N . LEU A 1 994 ? 151.01600 167.96200 139.98100 1.000 116.79684 994 LEU A N 1
ATOM 5585 C CA . LEU A 1 994 ? 150.13800 168.96100 140.58200 1.000 116.79684 994 LEU A CA 1
ATOM 5586 C C . LEU A 1 994 ? 148.67100 168.57700 140.42900 1.000 116.79684 994 LEU A C 1
ATOM 5587 O O . LEU A 1 994 ? 147.92000 168.54400 141.41100 1.000 116.79684 994 LEU A O 1
ATOM 5592 N N . MET A 1 995 ? 148.24400 168.28000 139.20100 1.000 124.16761 995 MET A N 1
ATOM 5593 C CA . MET A 1 995 ? 146.81600 168.14100 138.94000 1.000 124.16761 995 MET A CA 1
ATOM 5594 C C . MET A 1 995 ? 146.27900 166.77800 139.36600 1.000 124.16761 995 MET A C 1
ATOM 5595 O O . MET A 1 995 ? 145.06600 166.63500 139.55400 1.000 124.16761 995 MET A O 1
ATOM 5600 N N . GLY A 1 996 ? 147.14900 165.79600 139.58400 1.000 121.02896 996 GLY A N 1
ATOM 5601 C CA . GLY A 1 996 ? 146.73700 164.45600 139.96900 1.000 121.02896 996 GLY A CA 1
ATOM 5602 C C . GLY A 1 996 ? 147.19400 164.11500 141.37800 1.000 121.02896 996 GLY A C 1
ATOM 5603 O O . GLY A 1 996 ? 148.37200 164.25800 141.71100 1.000 121.02896 996 GLY A O 1
ATOM 5604 N N . ARG A 1 997 ? 146.24200 163.66400 142.19500 1.000 123.66924 997 ARG A N 1
ATOM 5605 C CA . ARG A 1 997 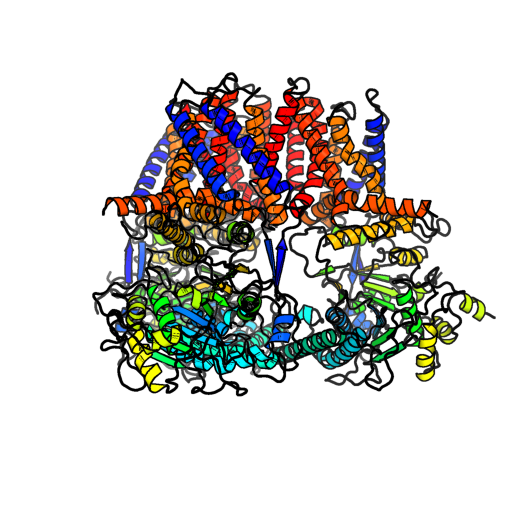? 146.53600 163.17900 143.53700 1.000 123.66924 997 ARG A CA 1
ATOM 5606 C C . ARG A 1 997 ? 146.85300 161.69000 143.57700 1.000 123.66924 997 ARG A C 1
ATOM 5607 O O . ARG A 1 997 ? 147.28300 161.19200 144.62300 1.000 123.66924 997 ARG A O 1
ATOM 5615 N N . GLN A 1 998 ? 146.65200 160.97300 142.47700 1.000 132.09294 998 GLN A N 1
ATOM 5616 C CA . GLN A 1 998 ? 146.96600 159.55500 142.38900 1.000 132.09294 998 GLN A CA 1
ATOM 5617 C C . GLN A 1 998 ? 148.29100 159.35000 141.66400 1.000 132.09294 998 GLN A C 1
ATOM 5618 O O . GLN A 1 998 ? 148.80200 160.24300 140.98400 1.000 132.09294 998 GLN A O 1
ATOM 5624 N N . ASN A 1 999 ? 148.84400 158.15000 141.82000 1.000 138.76994 999 ASN A N 1
ATOM 5625 C CA . ASN A 1 999 ? 150.12500 157.83100 141.21000 1.000 138.76994 999 ASN A CA 1
ATOM 5626 C C . ASN A 1 999 ? 149.96600 157.63100 139.70300 1.000 138.76994 999 ASN A C 1
ATOM 5627 O O . ASN A 1 999 ? 148.85500 157.54100 139.17100 1.000 138.76994 999 ASN A O 1
ATOM 5632 N N . ARG A 1 1000 ? 151.11000 157.56200 139.01700 1.000 138.48760 1000 ARG A N 1
ATOM 5633 C CA . ARG A 1 1000 ? 151.15700 157.40200 137.56700 1.000 138.48760 1000 ARG A CA 1
ATOM 5634 C C . ARG A 1 1000 ? 150.36800 158.50300 136.87100 1.000 138.48760 1000 ARG A C 1
ATOM 5635 O O . ARG A 1 1000 ? 150.75400 159.67600 136.91200 1.000 138.48760 1000 ARG A O 1
ATOM 5643 N N . THR A 1 1001 ? 149.27300 158.13400 136.23200 1.000 134.78689 1001 THR A N 1
ATOM 5644 C CA . THR A 1 1001 ? 148.38600 159.08400 135.58900 1.000 134.78689 1001 THR A CA 1
ATOM 5645 C C . THR A 1 1001 ? 147.43500 159.70800 136.60700 1.000 134.78689 1001 THR A C 1
ATOM 5646 O O . THR A 1 1001 ? 147.01700 159.04800 137.56400 1.000 134.78689 1001 THR A O 1
ATOM 5650 N N . PRO A 1 1002 ? 147.11100 160.99400 136.44400 1.000 130.19014 1002 PRO A N 1
ATOM 5651 C CA . PRO A 1 1002 ? 146.15400 161.62600 137.36900 1.000 130.19014 1002 PRO A CA 1
ATOM 5652 C C . PRO A 1 1002 ? 144.80700 160.92600 137.40800 1.000 130.19014 1002 PRO A C 1
ATOM 5653 O O . PRO A 1 1002 ? 144.42100 160.38600 138.45200 1.000 130.19014 1002 PRO A O 1
ATOM 5657 N N . THR A 1 1003 ? 144.08200 160.92200 136.29600 1.000 122.44938 1003 THR A N 1
ATOM 5658 C CA . THR A 1 1003 ? 142.84400 160.16200 136.17200 1.000 122.44938 1003 THR A CA 1
ATOM 5659 C C . THR A 1 1003 ? 142.98600 159.27600 134.93900 1.000 122.44938 1003 THR A C 1
ATOM 5660 O O . THR A 1 1003 ? 144.09600 158.97200 134.49200 1.000 122.44938 1003 THR A O 1
ATOM 5664 N N . ILE A 1 1004 ? 141.86000 158.85000 134.37100 1.000 121.88502 1004 ILE A N 1
ATOM 5665 C CA . ILE A 1 1004 ? 141.89200 157.97700 133.20300 1.000 121.88502 1004 ILE A CA 1
ATOM 5666 C C . ILE A 1 1004 ? 141.00100 158.54800 132.10900 1.000 121.88502 1004 ILE A C 1
ATOM 5667 O O . ILE A 1 1004 ? 141.48300 158.94200 131.03700 1.000 121.88502 1004 ILE A O 1
ATOM 5672 N N . VAL A 1 1005 ? 139.69300 158.59900 132.37500 1.000 120.98187 1005 VAL A N 1
ATOM 5673 C CA . VAL A 1 1005 ? 138.74700 159.04200 131.36200 1.000 120.98187 1005 VAL A CA 1
ATOM 5674 C C . VAL A 1 1005 ? 138.97000 160.49900 130.99000 1.000 120.98187 1005 VAL A C 1
ATOM 5675 O O . VAL A 1 1005 ? 138.69100 160.88700 129.85500 1.000 120.98187 1005 VAL A O 1
ATOM 5679 N N . VAL A 1 1006 ? 139.47000 161.32400 131.91100 1.000 116.98551 1006 VAL A N 1
ATOM 5680 C CA . VAL A 1 1006 ? 139.66500 162.73700 131.60400 1.000 116.98551 1006 VAL A CA 1
ATOM 5681 C C . VAL A 1 1006 ? 140.82000 162.92000 130.62900 1.000 116.98551 1006 VAL A C 1
ATOM 5682 O O . VAL A 1 1006 ? 140.72900 163.70400 129.68000 1.000 116.98551 1006 VAL A O 1
ATOM 5686 N N . ILE A 1 1007 ? 141.92200 162.19700 130.83900 1.000 114.85359 1007 ILE A N 1
ATOM 5687 C CA . ILE A 1 1007 ? 143.01600 162.23800 129.87200 1.000 114.85359 1007 ILE A CA 1
ATOM 5688 C C . ILE A 1 1007 ? 142.57200 161.64000 128.54200 1.000 114.85359 1007 ILE A C 1
ATOM 5689 O O . ILE A 1 1007 ? 142.92700 162.14600 127.46800 1.000 114.85359 1007 ILE A O 1
ATOM 5694 N N . TRP A 1 1008 ? 141.78000 160.56500 128.58900 1.000 117.59219 1008 TRP A N 1
ATOM 5695 C CA . TRP A 1 1008 ? 141.26100 159.98200 127.35500 1.000 117.59219 1008 TRP A CA 1
ATOM 5696 C C . TRP A 1 1008 ? 140.39500 160.98100 126.59300 1.000 117.59219 1008 TRP A C 1
ATOM 5697 O O . TRP A 1 1008 ? 140.50100 161.10200 125.36700 1.000 117.59219 1008 TRP A O 1
ATOM 5708 N N . SER A 1 1009 ? 139.54500 161.72100 127.30600 1.000 112.51793 1009 SER A N 1
ATOM 5709 C CA . SER A 1 1009 ? 138.68400 162.70800 126.66600 1.000 112.51793 1009 SER A CA 1
ATOM 5710 C C . SER A 1 1009 ? 139.46900 163.92600 126.20100 1.000 112.51793 1009 SER A C 1
ATOM 5711 O O . SER A 1 1009 ? 139.08400 164.56400 125.22000 1.000 112.51793 1009 SER A O 1
ATOM 5714 N N . VAL A 1 1010 ? 140.55900 164.26900 126.88800 1.000 110.63266 1010 VAL A N 1
ATOM 5715 C CA . VAL A 1 1010 ? 141.43500 165.33400 126.40400 1.000 110.63266 1010 VAL A CA 1
ATOM 5716 C C . VAL A 1 1010 ? 142.07600 164.92400 125.08500 1.000 110.63266 1010 VAL A C 1
ATOM 5717 O O . VAL A 1 1010 ? 142.15000 165.71800 124.13700 1.000 110.63266 1010 VAL A O 1
ATOM 5721 N N . LEU A 1 1011 ? 142.53800 163.67400 124.99900 1.000 113.33929 1011 LEU A N 1
ATOM 5722 C CA . LEU A 1 1011 ? 143.06000 163.16500 123.73500 1.000 113.33929 1011 LEU A CA 1
ATOM 5723 C C . LEU A 1 1011 ? 141.98300 163.16600 122.65600 1.000 113.33929 1011 LEU A C 1
ATOM 5724 O O . LEU A 1 1011 ? 142.24900 163.51700 121.50200 1.000 113.33929 1011 LEU A O 1
ATOM 5729 N N . LEU A 1 1012 ? 140.75900 162.77400 123.01800 1.000 113.24939 1012 LEU A N 1
ATOM 5730 C CA . LEU A 1 1012 ? 139.64800 162.78900 122.07000 1.000 113.24939 1012 LEU A CA 1
ATOM 5731 C C . LEU A 1 1012 ? 139.36400 164.19900 121.56400 1.000 113.24939 1012 LEU A C 1
ATOM 5732 O O . LEU A 1 1012 ? 139.13800 164.40700 120.36400 1.000 113.24939 1012 LEU A O 1
ATOM 5737 N N . ALA A 1 1013 ? 139.35300 165.17700 122.47100 1.000 112.00492 1013 ALA A N 1
ATOM 5738 C CA . ALA A 1 1013 ? 139.11200 166.56000 122.08300 1.000 112.00492 1013 ALA A CA 1
ATOM 5739 C C . ALA A 1 1013 ? 140.22800 167.07800 121.19000 1.000 112.00492 1013 ALA A C 1
ATOM 5740 O O . ALA A 1 1013 ? 139.97100 167.81500 120.23400 1.000 112.00492 1013 ALA A O 1
ATOM 5742 N N . SER A 1 1014 ? 141.47500 166.70500 121.48600 1.000 112.89185 1014 SER A N 1
ATOM 5743 C CA . SER A 1 1014 ? 142.58500 167.09100 120.62100 1.000 112.89185 1014 SER A CA 1
ATOM 5744 C C . SER A 1 1014 ? 142.44200 166.47500 119.23300 1.000 112.89185 1014 SER A C 1
ATOM 5745 O O . SER A 1 1014 ? 142.70400 167.13700 118.22200 1.000 112.89185 1014 SER A O 1
ATOM 5748 N N . ILE A 1 1015 ? 142.02500 165.20800 119.16700 1.000 119.82197 1015 ILE A N 1
ATOM 5749 C CA . ILE A 1 1015 ? 141.83600 164.54900 117.87700 1.000 119.82197 1015 ILE A CA 1
ATOM 5750 C C . ILE A 1 1015 ? 140.74300 165.24500 117.07400 1.000 119.82197 1015 ILE A C 1
ATOM 5751 O O . ILE A 1 1015 ? 140.90600 165.51100 115.87700 1.000 119.82197 1015 ILE A O 1
ATOM 5756 N N . PHE A 1 1016 ? 139.61600 165.55900 117.71500 1.000 122.51391 1016 PHE A N 1
ATOM 5757 C CA . PHE A 1 1016 ? 138.54000 166.23500 116.99400 1.000 122.51391 1016 PHE A CA 1
ATOM 5758 C C . PHE A 1 1016 ? 138.92700 167.65800 116.60500 1.000 122.51391 1016 PHE A C 1
ATOM 5759 O O . PHE A 1 1016 ? 138.53900 168.13300 115.53000 1.000 122.51391 1016 PHE A O 1
ATOM 5767 N N . SER A 1 1017 ? 139.69800 168.34700 117.45000 1.000 116.61719 1017 SER A N 1
ATOM 5768 C CA . SER A 1 1017 ? 140.16700 169.68400 117.10700 1.000 116.61719 1017 SER A CA 1
ATOM 5769 C C . SER A 1 1017 ? 141.09900 169.65000 115.90400 1.000 116.61719 1017 SER A C 1
ATOM 5770 O O . SER A 1 1017 ? 141.00400 170.50100 115.01400 1.000 116.61719 1017 SER A O 1
ATOM 5773 N N . LEU A 1 1018 ? 142.00900 168.67300 115.85500 1.000 120.40439 1018 LEU A N 1
ATOM 5774 C CA . LEU A 1 1018 ? 142.89400 168.57300 114.69900 1.000 120.40439 1018 LEU A CA 1
ATOM 5775 C C . LEU A 1 1018 ? 142.12400 168.14300 113.45700 1.000 120.40439 1018 LEU A C 1
ATOM 5776 O O . LEU A 1 1018 ? 142.47300 168.53500 112.33900 1.000 120.40439 1018 LEU A O 1
ATOM 5781 N N . LEU A 1 1019 ? 141.06500 167.35000 113.63000 1.000 125.10188 1019 LEU A N 1
ATOM 5782 C CA . LEU A 1 1019 ? 140.20000 167.02100 112.50000 1.000 125.10188 1019 LEU A CA 1
ATOM 5783 C C . LEU A 1 1019 ? 139.53300 168.27500 111.94300 1.000 125.10188 1019 LEU A C 1
ATOM 5784 O O . LEU A 1 1019 ? 139.48000 168.47800 110.72300 1.000 125.10188 1019 LEU A O 1
ATOM 5789 N N . TRP A 1 1020 ? 139.02200 169.13200 112.83000 1.000 131.74646 1020 TRP A N 1
ATOM 5790 C CA . TRP A 1 1020 ? 138.38800 170.37000 112.38300 1.000 131.74646 1020 TRP A CA 1
ATOM 5791 C C . TRP A 1 1020 ? 139.40700 171.32100 111.76400 1.000 131.74646 1020 TRP A C 1
ATOM 5792 O O . TRP A 1 1020 ? 139.08200 172.08100 110.84500 1.000 131.74646 1020 TRP A O 1
ATOM 5803 N N . VAL A 1 1021 ? 140.64200 171.30700 112.26900 1.000 124.78313 1021 VAL A N 1
ATOM 5804 C CA . VAL A 1 1021 ? 141.70300 172.10600 111.66300 1.000 124.78313 1021 VAL A CA 1
ATOM 5805 C C . VAL A 1 1021 ? 142.01900 171.59400 110.26200 1.000 124.78313 1021 VAL A C 1
ATOM 5806 O O . VAL A 1 1021 ? 142.21200 172.37700 109.32500 1.000 124.78313 1021 VAL A O 1
ATOM 5810 N N . ARG A 1 1022 ? 142.08000 170.27000 110.10100 1.000 129.69303 1022 ARG A N 1
ATOM 5811 C CA . ARG A 1 1022 ? 142.37600 169.68700 108.79700 1.000 129.69303 1022 ARG A CA 1
ATOM 5812 C C . ARG A 1 1022 ? 141.27200 169.98300 107.78900 1.000 129.69303 1022 ARG A C 1
ATOM 5813 O O . ARG A 1 1022 ? 141.55400 170.28800 106.62400 1.000 129.69303 1022 ARG A O 1
ATOM 5821 N N . ILE A 1 1023 ? 140.00900 169.89600 108.21400 1.000 128.02325 1023 ILE A N 1
ATOM 5822 C CA . ILE A 1 1023 ? 138.91500 170.14300 107.27700 1.000 128.02325 1023 ILE A CA 1
ATOM 5823 C C . ILE A 1 1023 ? 138.85400 171.61800 106.89300 1.000 128.02325 1023 ILE A C 1
ATOM 5824 O O . ILE A 1 1023 ? 138.28900 171.97300 105.85100 1.000 128.02325 1023 ILE A O 1
ATOM 5829 N N . ASP A 1 1024 ? 139.43700 172.49800 107.70800 1.000 131.77916 1024 ASP A N 1
ATOM 5830 C CA . ASP A 1 1024 ? 139.49000 173.93400 107.42800 1.000 131.77916 1024 ASP A CA 1
ATOM 5831 C C . ASP A 1 1024 ? 140.93100 174.40300 107.58100 1.000 131.77916 1024 ASP A C 1
ATOM 5832 O O . ASP A 1 1024 ? 141.28200 175.05800 108.57200 1.000 131.77916 1024 ASP A O 1
ATOM 5837 N N . PRO A 1 1025 ? 141.80200 174.08400 106.61000 1.000 126.14652 1025 PRO A N 1
ATOM 5838 C CA . PRO A 1 1025 ? 143.21400 174.46800 106.69400 1.000 126.14652 1025 PRO A CA 1
ATOM 5839 C C . PRO A 1 1025 ? 143.45600 175.92200 106.29900 1.000 126.14652 1025 PRO A C 1
ATOM 5840 O O . PRO A 1 1025 ? 142.72300 176.44700 105.46200 1.000 126.14652 1025 PRO A O 1
ATOM 5844 N N . ALA B 1 235 ? 118.08800 188.72900 169.41600 1.000 85.99286 235 ALA B N 1
ATOM 5845 C CA . ALA B 1 235 ? 117.07000 187.90800 170.05800 1.000 85.99286 235 ALA B CA 1
ATOM 5846 C C . ALA B 1 235 ? 116.07500 187.36800 169.03600 1.000 85.99286 235 ALA B C 1
ATOM 5847 O O . ALA B 1 235 ? 115.49200 186.30100 169.22800 1.000 85.99286 235 ALA B O 1
ATOM 5849 N N . ARG B 1 236 ? 115.88600 188.11000 167.94900 1.000 93.84262 236 ARG B N 1
ATOM 5850 C CA . ARG B 1 236 ? 114.93000 187.74300 166.91400 1.000 93.84262 236 ARG B CA 1
ATOM 5851 C C . ARG B 1 236 ? 115.58800 187.17500 165.66400 1.000 93.84262 236 ARG B C 1
ATOM 5852 O O . ARG B 1 236 ? 114.92600 187.07900 164.62500 1.000 93.84262 236 ARG B O 1
ATOM 5860 N N . GLN B 1 237 ? 116.86500 186.80800 165.73100 1.000 73.76401 237 GLN B N 1
ATOM 5861 C CA . GLN B 1 237 ? 117.51800 186.22100 164.57400 1.000 73.76401 237 GLN B CA 1
ATOM 5862 C C . GLN B 1 237 ? 116.96900 184.81700 164.32900 1.000 73.76401 237 GLN B C 1
ATOM 5863 O O . GLN B 1 237 ? 116.52000 184.14500 165.26200 1.000 73.76401 237 GLN B O 1
ATOM 5869 N N . PRO B 1 238 ? 116.97900 184.35300 163.08500 1.000 60.81370 238 PRO B N 1
ATOM 5870 C CA . PRO B 1 238 ? 116.80600 182.91900 162.83900 1.000 60.81370 238 PRO B CA 1
ATOM 5871 C C . PRO B 1 238 ? 118.00700 182.14600 163.36200 1.000 60.81370 238 PRO B C 1
ATOM 5872 O O . PRO B 1 238 ? 119.13300 182.64300 163.41500 1.000 60.81370 238 PRO B O 1
ATOM 5876 N N . LEU B 1 239 ? 117.75200 180.90400 163.75800 1.000 47.54301 239 LEU B N 1
ATOM 5877 C CA . LEU B 1 239 ? 118.81200 180.02700 164.23500 1.000 47.54301 239 LEU B CA 1
ATOM 5878 C C . LEU B 1 239 ? 119.48000 179.24000 163.11600 1.000 47.54301 239 LEU B C 1
ATOM 5879 O O . LEU B 1 239 ? 120.29000 178.35400 163.40200 1.000 47.54301 239 LEU B O 1
ATOM 5884 N N . SER B 1 240 ? 119.16000 179.53600 161.85900 1.000 47.35439 240 SER B N 1
ATOM 5885 C CA . SER B 1 240 ? 119.84200 178.92900 160.72200 1.000 47.35439 240 SER B CA 1
ATOM 5886 C C . SER B 1 240 ? 119.59400 179.80200 159.50000 1.000 47.35439 240 SER B C 1
ATOM 5887 O O . SER B 1 240 ? 118.66900 180.61800 159.47700 1.000 47.35439 240 SER B O 1
ATOM 5890 N N . ARG B 1 241 ? 120.43300 179.62700 158.48200 1.000 52.58218 241 ARG B N 1
ATOM 5891 C CA . ARG B 1 241 ? 120.22600 180.35000 157.23800 1.000 52.58218 241 ARG B CA 1
ATOM 5892 C C . ARG B 1 241 ? 120.56700 179.44400 156.06400 1.000 52.58218 241 ARG B C 1
ATOM 5893 O O . ARG B 1 241 ? 121.52500 178.66100 156.10900 1.000 52.58218 241 ARG B O 1
ATOM 5901 N N . LYS B 1 242 ? 119.76000 179.57100 155.01000 1.000 49.81835 242 LYS B N 1
ATOM 5902 C CA . LYS B 1 242 ? 119.92400 178.85300 153.75200 1.000 49.81835 242 LYS B CA 1
ATOM 5903 C C . LYS B 1 242 ? 120.64600 179.77800 152.78000 1.000 49.81835 242 LYS B C 1
ATOM 5904 O O . LYS B 1 242 ? 120.07900 180.77400 152.32300 1.000 49.81835 242 LYS B O 1
ATOM 5910 N N . VAL B 1 243 ? 121.89800 179.45100 152.47500 1.000 55.83389 243 VAL B N 1
ATOM 5911 C CA . VAL B 1 243 ? 122.70000 180.20700 151.51800 1.000 55.83389 243 VAL B CA 1
ATOM 5912 C C . VAL B 1 243 ? 122.59400 179.51200 150.16000 1.000 55.83389 243 VAL B C 1
ATOM 5913 O O . VAL B 1 243 ? 122.92000 178.31300 150.06300 1.000 55.83389 243 VAL B O 1
ATOM 5917 N N . PRO B 1 244 ? 122.12000 180.19000 149.12100 1.000 63.16714 244 PRO B N 1
ATOM 5918 C CA . PRO B 1 244 ? 122.17200 179.61000 147.77900 1.000 63.16714 244 PRO B CA 1
ATOM 5919 C C . PRO B 1 244 ? 123.60500 179.53000 147.28100 1.000 63.16714 244 PRO B C 1
ATOM 5920 O O . PRO B 1 244 ? 124.49000 180.26400 147.72600 1.000 63.16714 244 PRO B O 1
ATOM 5924 N N . ILE B 1 245 ? 123.83000 178.60300 146.34700 1.000 69.64411 245 ILE B N 1
ATOM 5925 C CA . ILE B 1 245 ? 125.13300 178.50700 145.70800 1.000 69.64411 245 ILE B CA 1
ATOM 5926 C C . ILE B 1 245 ? 125.42200 179.82100 144.98400 1.000 69.64411 245 ILE B C 1
ATOM 5927 O O . ILE B 1 245 ? 124.51200 180.49400 144.48300 1.000 69.64411 245 ILE B O 1
ATOM 5932 N N . ALA B 1 246 ? 126.70000 180.20000 144.95200 1.000 77.98033 246 ALA B N 1
ATOM 5933 C CA . ALA B 1 246 ? 127.09600 181.48100 144.37900 1.000 77.98033 246 ALA B CA 1
ATOM 5934 C C . ALA B 1 246 ? 126.59900 181.61000 142.94600 1.000 77.98033 246 ALA B C 1
ATOM 5935 O O . ALA B 1 246 ? 126.70900 180.67300 142.14900 1.000 77.98033 246 ALA B O 1
ATOM 5937 N N . SER B 1 247 ? 126.04300 182.78200 142.62400 1.000 84.74503 247 SER B N 1
ATOM 5938 C CA . SER B 1 247 ? 125.40800 182.98000 141.32500 1.000 84.74503 247 SER B CA 1
ATOM 5939 C C . SER B 1 247 ? 126.39900 182.83800 140.17800 1.000 84.74503 247 SER B C 1
ATOM 5940 O O . SER B 1 247 ? 126.02600 182.38700 139.08900 1.000 84.74503 247 SER B O 1
ATOM 5943 N N . SER B 1 248 ? 127.65900 183.21800 140.39700 1.000 87.14614 248 SER B N 1
ATOM 5944 C CA . SER B 1 248 ? 128.65900 183.09800 139.34100 1.000 87.14614 248 SER B CA 1
ATOM 5945 C C . SER B 1 248 ? 128.98500 181.63900 139.04700 1.000 87.14614 248 SER B C 1
ATOM 5946 O O . SER B 1 248 ? 129.37300 181.29800 137.92400 1.000 87.14614 248 SER B O 1
ATOM 5949 N N . LYS B 1 249 ? 128.83000 180.76500 140.03800 1.000 86.13963 249 LYS B N 1
ATOM 5950 C CA . LYS B 1 249 ? 129.21500 179.36500 139.91900 1.000 86.13963 249 LYS B CA 1
ATOM 5951 C C . LYS B 1 249 ? 128.03900 178.43700 139.63400 1.000 86.13963 249 LYS B C 1
ATOM 5952 O O . LYS B 1 249 ? 128.13700 177.24100 139.92700 1.000 86.13963 249 LYS B O 1
ATOM 5958 N N . ILE B 1 250 ? 126.94000 178.94200 139.07400 1.000 77.80475 250 ILE B N 1
ATOM 5959 C CA . ILE B 1 250 ? 125.74300 178.12700 138.89900 1.000 77.80475 250 ILE B CA 1
ATOM 5960 C C . ILE B 1 250 ? 125.03700 178.47300 137.59100 1.000 77.80475 250 ILE B C 1
ATOM 5961 O O . ILE B 1 250 ? 124.45600 177.59800 136.93400 1.000 77.80475 250 ILE B O 1
ATOM 5966 N N . ASN B 1 251 ? 125.07600 179.74900 137.21000 1.000 79.76822 251 ASN B N 1
ATOM 5967 C CA . ASN B 1 251 ? 124.44500 180.16400 135.96100 1.000 79.76822 251 ASN B CA 1
ATOM 5968 C C . ASN B 1 251 ? 125.05400 179.49800 134.73100 1.000 79.76822 251 ASN B C 1
ATOM 5969 O O . ASN B 1 251 ? 124.28000 179.06900 133.85700 1.000 79.76822 251 ASN B O 1
ATOM 5974 N N . PRO B 1 252 ? 126.38200 179.40000 134.57500 1.000 82.83059 252 PRO B N 1
ATOM 5975 C CA . PRO B 1 252 ? 126.90700 178.61700 133.44400 1.000 82.83059 252 PRO B CA 1
ATOM 5976 C C . PRO B 1 252 ? 126.45700 177.16900 133.46900 1.000 82.83059 252 PRO B C 1
ATOM 5977 O O . PRO B 1 252 ? 126.20900 176.58300 132.41100 1.000 82.83059 252 PRO B O 1
ATOM 5981 N N . TYR B 1 253 ? 126.33800 176.57700 134.65900 1.000 79.14513 253 TYR B N 1
ATOM 5982 C CA . TYR B 1 253 ? 125.83900 175.20900 134.77100 1.000 79.14513 253 TYR B CA 1
ATOM 5983 C C . TYR B 1 253 ? 124.42000 175.09400 134.22700 1.000 79.14513 253 TYR B C 1
ATOM 5984 O O . TYR B 1 253 ? 124.11500 174.18800 133.43800 1.000 79.14513 253 TYR B O 1
ATOM 5993 N N . ARG B 1 254 ? 123.54700 176.02300 134.61800 1.000 74.17018 254 ARG B N 1
ATOM 5994 C CA . ARG B 1 254 ? 122.17600 176.01300 134.11800 1.000 74.17018 254 ARG B CA 1
ATOM 5995 C C . ARG B 1 254 ? 122.13300 176.22600 132.60700 1.000 74.17018 254 ARG B C 1
ATOM 5996 O O . ARG B 1 254 ? 121.36100 175.56300 131.89800 1.000 74.17018 254 ARG B O 1
ATOM 6004 N N . MET B 1 255 ? 122.95500 177.14800 132.09800 1.000 80.99941 255 MET B N 1
ATOM 6005 C CA . MET B 1 255 ? 122.97200 177.41200 130.66200 1.000 80.99941 255 MET B CA 1
ATOM 6006 C C . MET B 1 255 ? 123.44800 176.19500 129.87900 1.000 80.99941 255 MET B C 1
ATOM 6007 O O . MET B 1 255 ? 122.90400 175.88300 128.81300 1.000 80.99941 255 MET B O 1
ATOM 6012 N N . VAL B 1 256 ? 124.46800 175.49900 130.38600 1.000 76.97654 256 VAL B N 1
ATOM 6013 C CA . VAL B 1 256 ? 124.94500 174.29200 129.71500 1.000 76.97654 256 VAL B CA 1
ATOM 6014 C C . VAL B 1 256 ? 123.88200 173.20400 129.75500 1.000 76.97654 256 VAL B C 1
ATOM 6015 O O . VAL B 1 256 ? 123.72000 172.44600 128.79300 1.000 76.97654 256 VAL B O 1
ATOM 6019 N N . ILE B 1 257 ? 123.13200 173.11100 130.85700 1.000 76.19110 257 ILE B N 1
ATOM 6020 C CA . ILE B 1 257 ? 122.03500 172.14600 130.90100 1.000 76.19110 257 ILE B CA 1
ATOM 6021 C C . ILE B 1 257 ? 121.00100 172.45500 129.82300 1.000 76.19110 257 ILE B C 1
ATOM 6022 O O . ILE B 1 257 ? 120.53600 171.55500 129.11100 1.000 76.19110 257 ILE B O 1
ATOM 6027 N N . VAL B 1 258 ? 120.62800 173.72900 129.68200 1.000 78.41546 258 VAL B N 1
ATOM 6028 C CA . VAL B 1 258 ? 119.63600 174.10400 128.67200 1.000 78.41546 258 VAL B CA 1
ATOM 6029 C C . VAL B 1 258 ? 120.15900 173.81300 127.26800 1.000 78.41546 258 VAL B C 1
ATOM 6030 O O . VAL B 1 258 ? 119.43500 173.28400 126.40800 1.000 78.41546 258 VAL B O 1
ATOM 6034 N N . ALA B 1 259 ? 121.42500 174.15500 127.01300 1.000 83.19816 259 ALA B N 1
ATOM 6035 C CA . ALA B 1 259 ? 122.01400 173.90400 125.70300 1.000 83.19816 259 ALA B CA 1
ATOM 6036 C C . ALA B 1 259 ? 122.06300 172.41400 125.39700 1.000 83.19816 259 ALA B C 1
ATOM 6037 O O . ALA B 1 259 ? 121.80100 171.99700 124.26300 1.000 83.19816 259 ALA B O 1
ATOM 6039 N N . ARG B 1 260 ? 122.40300 171.59700 126.39600 1.000 83.16972 260 ARG B N 1
ATOM 6040 C CA . ARG B 1 260 ? 122.42500 170.15300 126.20000 1.000 83.16972 260 ARG B CA 1
ATOM 6041 C C . ARG B 1 260 ? 121.03000 169.62200 125.91100 1.000 83.16972 260 ARG B C 1
ATOM 6042 O O . ARG B 1 260 ? 120.86400 168.72100 125.08300 1.000 83.16972 260 ARG B O 1
ATOM 6050 N N . LEU B 1 261 ? 120.01500 170.16600 126.58600 1.000 82.04637 261 LEU B N 1
ATOM 6051 C CA . LEU B 1 261 ? 118.63700 169.79100 126.28100 1.000 82.04637 261 LEU B CA 1
ATOM 6052 C C . LEU B 1 261 ? 118.30800 170.06500 124.81800 1.000 82.04637 261 LEU B C 1
ATOM 6053 O O . LEU B 1 261 ? 117.77900 169.19700 124.11000 1.000 82.04637 261 LEU B O 1
ATOM 6058 N N . LEU B 1 262 ? 118.62900 171.27300 124.34400 1.000 84.17304 262 LEU B N 1
ATOM 6059 C CA . LEU B 1 262 ? 118.32000 171.62500 122.95900 1.000 84.17304 262 LEU B CA 1
ATOM 6060 C C . LEU B 1 262 ? 119.07500 170.73700 121.97200 1.000 84.17304 262 LEU B C 1
ATOM 6061 O O . LEU B 1 262 ? 118.49800 170.25600 120.98500 1.000 84.17304 262 LEU B O 1
ATOM 6066 N N . ILE B 1 263 ? 120.36700 170.50900 122.22200 1.000 90.25892 263 ILE B N 1
ATOM 6067 C CA . ILE B 1 263 ? 121.17600 169.70000 121.31300 1.000 90.25892 263 ILE B CA 1
ATOM 6068 C C . ILE B 1 263 ? 120.67200 168.26300 121.28500 1.000 90.25892 263 ILE B C 1
ATOM 6069 O O . ILE B 1 263 ? 120.60000 167.63300 120.22400 1.000 90.25892 263 ILE B O 1
ATOM 6074 N N . LEU B 1 264 ? 120.32800 167.71800 122.45500 1.000 90.09497 264 LEU B N 1
ATOM 6075 C CA . LEU B 1 264 ? 119.80500 166.35900 122.51100 1.000 90.09497 264 LEU B CA 1
ATOM 6076 C C . LEU B 1 264 ? 118.48900 166.24800 121.75700 1.000 90.09497 264 LEU B C 1
ATOM 6077 O O . LEU B 1 264 ? 118.26300 165.27100 121.03500 1.000 90.09497 264 LEU B O 1
ATOM 6082 N N . ALA B 1 265 ? 117.61100 167.24500 121.90000 1.000 92.11870 265 ALA B N 1
ATOM 6083 C CA . ALA B 1 265 ? 116.34900 167.22000 121.16700 1.000 92.11870 265 ALA B CA 1
ATOM 6084 C C . ALA B 1 265 ? 116.58600 167.24000 119.66000 1.000 92.11870 265 ALA B C 1
ATOM 6085 O O . ALA B 1 265 ? 115.96900 166.47000 118.91000 1.000 92.11870 265 ALA B O 1
ATOM 6087 N N . PHE B 1 266 ? 117.48700 168.11200 119.19600 1.000 99.17396 266 PHE B N 1
ATOM 6088 C CA . PHE B 1 266 ? 117.75500 168.19200 117.76100 1.000 99.17396 266 PHE B CA 1
ATOM 6089 C C . PHE B 1 266 ? 118.37700 166.90300 117.23200 1.000 99.17396 266 PHE B C 1
ATOM 6090 O O . PHE B 1 266 ? 118.00500 166.41900 116.15500 1.000 99.17396 266 PHE B O 1
ATOM 6098 N N . PHE B 1 267 ? 119.32400 166.33000 117.97800 1.000 101.16936 267 PHE B N 1
ATOM 6099 C CA . PHE B 1 267 ? 119.95400 165.08600 117.55000 1.000 101.16936 267 PHE B CA 1
ATOM 6100 C C . PHE B 1 267 ? 118.94700 163.94400 117.52700 1.000 101.16936 267 PHE B C 1
ATOM 6101 O O . PHE B 1 267 ? 118.99000 163.07900 116.64300 1.000 101.16936 267 PHE B O 1
ATOM 6109 N N . LEU B 1 268 ? 118.03100 163.92300 118.49600 1.000 99.67463 268 LEU B N 1
ATOM 6110 C CA . LEU B 1 268 ? 117.01400 162.88300 118.52300 1.000 99.67463 268 LEU B CA 1
ATOM 6111 C C . LEU B 1 268 ? 116.07200 163.02200 117.33500 1.000 99.67463 268 LEU B C 1
ATOM 6112 O O . LEU B 1 268 ? 115.67100 162.02100 116.72600 1.000 99.67463 268 LEU B O 1
ATOM 6117 N N . ARG B 1 269 ? 115.71700 164.26200 116.98300 1.000 108.07818 269 ARG B N 1
ATOM 6118 C CA . ARG B 1 269 ? 114.92500 164.49500 115.77900 1.000 108.07818 269 ARG B CA 1
ATOM 6119 C C . ARG B 1 269 ? 115.66100 163.99300 114.54300 1.000 108.07818 269 ARG B C 1
ATOM 6120 O O . ARG B 1 269 ? 115.06000 163.36100 113.66400 1.000 108.07818 269 ARG B O 1
ATOM 6128 N N . TYR B 1 270 ? 116.96500 164.26800 114.46000 1.000 104.95884 270 TYR B N 1
ATOM 6129 C CA . TYR B 1 270 ? 117.74800 163.80900 113.31600 1.000 104.95884 270 TYR B CA 1
ATOM 6130 C C . TYR B 1 270 ? 117.74100 162.28800 113.22300 1.000 104.95884 270 TYR B C 1
ATOM 6131 O O . TYR B 1 270 ? 117.60200 161.72200 112.13300 1.000 104.95884 270 TYR B O 1
ATOM 6140 N N . ARG B 1 271 ? 117.89900 161.60900 114.36100 1.000 98.62518 271 ARG B N 1
ATOM 6141 C CA . ARG B 1 271 ? 117.86000 160.14900 114.35200 1.000 98.62518 271 ARG B CA 1
ATOM 6142 C C . ARG B 1 271 ? 116.49300 159.63300 113.92100 1.000 98.62518 271 ARG B C 1
ATOM 6143 O O . ARG B 1 271 ? 116.40000 158.66400 113.15700 1.000 98.62518 271 ARG B O 1
ATOM 6151 N N . ILE B 1 272 ? 115.42000 160.25900 114.40900 1.000 103.29979 272 ILE B N 1
ATOM 6152 C CA . ILE B 1 272 ? 114.07400 159.80700 114.06300 1.000 103.29979 272 ILE B CA 1
ATOM 6153 C C . ILE B 1 272 ? 113.82600 159.96500 112.56700 1.000 103.29979 272 ILE B C 1
ATOM 6154 O O . ILE B 1 272 ? 113.28400 159.06800 111.91100 1.000 103.29979 272 ILE B O 1
ATOM 6159 N N . LEU B 1 273 ? 114.22200 161.11000 112.00700 1.000 105.62902 273 LEU B N 1
ATOM 6160 C CA . LEU B 1 273 ? 113.93800 161.38600 110.60100 1.000 105.62902 273 LEU B CA 1
ATOM 6161 C C . LEU B 1 273 ? 114.67800 160.41900 109.68000 1.000 105.62902 273 LEU B C 1
ATOM 6162 O O . LEU B 1 273 ? 114.10800 159.92100 108.70200 1.000 105.62902 273 LEU B O 1
ATOM 6167 N N . ASN B 1 274 ? 115.94500 160.13900 109.97700 1.000 105.29484 274 ASN B N 1
ATOM 6168 C CA . ASN B 1 274 ? 116.79400 159.38300 109.06400 1.000 105.29484 274 ASN B CA 1
ATOM 6169 C C . ASN B 1 274 ? 116.59800 157.88700 109.27300 1.000 105.29484 274 ASN B C 1
ATOM 6170 O O . ASN B 1 274 ? 116.82500 157.39600 110.38700 1.000 105.29484 274 ASN B O 1
ATOM 6175 N N . PRO B 1 275 ? 116.18300 157.13300 108.25000 1.000 107.14857 275 PRO B N 1
ATOM 6176 C CA . PRO B 1 275 ? 116.15900 155.67000 108.37300 1.000 107.14857 275 PRO B CA 1
ATOM 6177 C C . PRO B 1 275 ? 117.49500 155.04900 107.99400 1.000 107.14857 275 PRO B C 1
ATOM 6178 O O . PRO B 1 275 ? 118.51600 155.74200 107.96000 1.000 107.14857 275 PRO B O 1
ATOM 6182 N N . VAL B 1 276 ? 117.50500 153.74600 107.71200 1.000 106.80155 276 VAL B N 1
ATOM 6183 C CA . VAL B 1 276 ? 118.72700 153.04800 107.32200 1.000 106.80155 276 VAL B CA 1
ATOM 6184 C C . VAL B 1 276 ? 118.46200 152.18200 106.09700 1.000 106.80155 276 VAL B C 1
ATOM 6185 O O . VAL B 1 276 ? 119.34100 152.01100 105.24500 1.000 106.80155 276 VAL B O 1
ATOM 6189 N N . HIS B 1 277 ? 117.25400 151.61600 106.01500 1.000 110.73525 277 HIS B N 1
ATOM 6190 C CA . HIS B 1 277 ? 116.81200 150.79600 104.88800 1.000 110.73525 277 HIS B CA 1
ATOM 6191 C C . HIS B 1 277 ? 117.58100 149.48200 104.78000 1.000 110.73525 277 HIS B C 1
ATOM 6192 O O . HIS B 1 277 ? 116.97600 148.42400 104.58300 1.000 110.73525 277 HIS B O 1
ATOM 6199 N N . ASP B 1 278 ? 118.91200 149.53800 104.89300 1.000 113.82425 278 ASP B N 1
ATOM 6200 C CA . ASP B 1 278 ? 119.72100 148.33000 104.75200 1.000 113.82425 278 ASP B CA 1
ATOM 6201 C C . ASP B 1 278 ? 119.39800 147.31300 105.84100 1.000 113.82425 278 ASP B C 1
ATOM 6202 O O . ASP B 1 278 ? 119.27200 146.11400 105.56400 1.000 113.82425 278 ASP B O 1
ATOM 6207 N N . ALA B 1 279 ? 119.25900 147.77300 107.08500 1.000 103.51607 279 ALA B N 1
ATOM 6208 C CA . ALA B 1 279 ? 118.91300 146.88600 108.20000 1.000 103.51607 279 ALA B CA 1
ATOM 6209 C C . ALA B 1 279 ? 118.29500 147.76900 109.29000 1.000 103.51607 279 ALA B C 1
ATOM 6210 O O . ALA B 1 279 ? 119.00100 148.51400 109.96900 1.000 103.51607 279 ALA B O 1
ATOM 6212 N N . ILE B 1 280 ? 116.97300 147.66600 109.44200 1.000 92.35025 280 ILE B N 1
ATOM 6213 C CA . ILE B 1 280 ? 116.25100 148.60900 110.29100 1.000 92.35025 280 ILE B CA 1
ATOM 6214 C C . ILE B 1 280 ? 116.17500 148.12600 111.73300 1.000 92.35025 280 ILE B C 1
ATOM 6215 O O . ILE B 1 280 ? 115.89600 148.91700 112.64200 1.000 92.35025 280 ILE B O 1
ATOM 6220 N N . GLY B 1 281 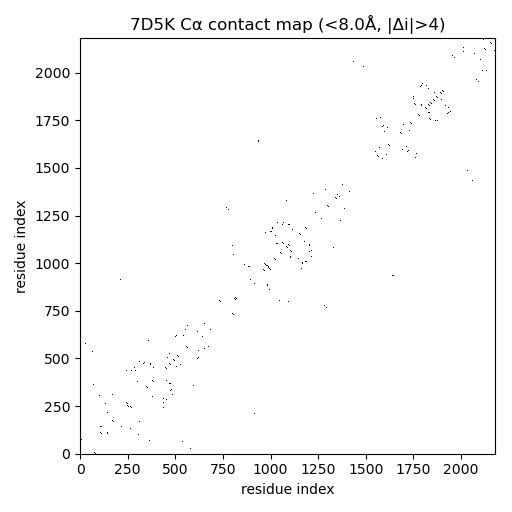? 116.40400 146.83400 111.97400 1.000 90.38528 281 GLY B N 1
ATOM 6221 C CA . GLY B 1 281 ? 116.24800 146.31000 113.32400 1.000 90.38528 281 GLY B CA 1
ATOM 6222 C C . GLY B 1 281 ? 117.24800 146.89400 114.30500 1.000 90.38528 281 GLY B C 1
ATOM 6223 O O . GLY B 1 281 ? 116.88000 147.35500 115.39200 1.000 90.38528 281 GLY B O 1
ATOM 6224 N N . LEU B 1 282 ? 118.53000 146.88200 113.93300 1.000 89.31345 282 LEU B N 1
ATOM 6225 C CA . LEU B 1 282 ? 119.55900 147.43200 114.80900 1.000 89.31345 282 LEU B CA 1
ATOM 6226 C C . LEU B 1 282 ? 119.35200 148.92400 115.02300 1.000 89.31345 282 LEU B C 1
ATOM 6227 O O . LEU B 1 282 ? 119.52100 149.43000 116.13900 1.000 89.31345 282 LEU B O 1
ATOM 6232 N N . TRP B 1 283 ? 118.98400 149.64200 113.96100 1.000 90.83331 283 TRP B N 1
ATOM 6233 C CA . TRP B 1 283 ? 118.72900 151.07400 114.07600 1.000 90.83331 283 TRP B CA 1
ATOM 6234 C C . TRP B 1 283 ? 117.57800 151.35100 115.03200 1.000 90.83331 283 TRP B C 1
ATOM 6235 O O . TRP B 1 283 ? 117.65400 152.25900 115.86700 1.000 90.83331 283 TRP B O 1
ATOM 6246 N N . LEU B 1 284 ? 116.49400 150.57900 114.91900 1.000 88.14966 284 LEU B N 1
ATOM 6247 C CA . LEU B 1 284 ? 115.35000 150.77800 115.80100 1.000 88.14966 284 LEU B CA 1
ATOM 6248 C C . LEU B 1 284 ? 115.72000 150.48900 117.24900 1.000 88.14966 284 LEU B C 1
ATOM 6249 O O . LEU B 1 284 ? 115.35200 151.24700 118.15700 1.000 88.14966 284 LEU B O 1
ATOM 6254 N N . THR B 1 285 ? 116.46100 149.40500 117.48600 1.000 88.61584 285 THR B N 1
ATOM 6255 C CA . THR B 1 285 ? 116.87900 149.09100 118.84900 1.000 88.61584 285 THR B CA 1
ATOM 6256 C C . THR B 1 285 ? 117.74600 150.20800 119.42100 1.000 88.61584 285 THR B C 1
ATOM 6257 O O . THR B 1 285 ? 117.55000 150.64300 120.56400 1.000 88.61584 285 THR B O 1
ATOM 6261 N N . SER B 1 286 ? 118.69800 150.70300 118.62500 1.000 87.15179 286 SER B N 1
ATOM 6262 C CA . SER B 1 286 ? 119.58500 151.76100 119.09500 1.000 87.15179 286 SER B CA 1
ATOM 6263 C C . SER B 1 286 ? 118.83200 153.05500 119.37500 1.000 87.15179 286 SER B C 1
ATOM 6264 O O . SER B 1 286 ? 119.09600 153.71500 120.38800 1.000 87.15179 286 SER B O 1
ATOM 6267 N N . VAL B 1 287 ? 117.89300 153.43600 118.50500 1.000 83.80400 287 VAL B N 1
ATOM 6268 C CA . VAL B 1 287 ? 117.17300 154.68700 118.72400 1.000 83.80400 287 VAL B CA 1
ATOM 6269 C C . VAL B 1 287 ? 116.27200 154.57100 119.94700 1.000 83.80400 287 VAL B C 1
ATOM 6270 O O . VAL B 1 287 ? 116.13300 155.52300 120.71800 1.000 83.80400 287 VAL B O 1
ATOM 6274 N N . ILE B 1 288 ? 115.66200 153.39900 120.16000 1.000 83.59539 288 ILE B N 1
ATOM 6275 C CA . ILE B 1 288 ? 114.85200 153.21500 121.36300 1.000 83.59539 288 ILE B CA 1
ATOM 6276 C C . ILE B 1 288 ? 115.71700 153.31800 122.61500 1.000 83.59539 288 ILE B C 1
ATOM 6277 O O . ILE B 1 288 ? 115.33600 153.96600 123.60300 1.000 83.59539 288 ILE B O 1
ATOM 6282 N N . CYS B 1 289 ? 116.89700 152.69200 122.59200 1.000 82.53813 289 CYS B N 1
ATOM 6283 C CA . CYS B 1 289 ? 117.80100 152.78200 123.73300 1.000 82.53813 289 CYS B CA 1
ATOM 6284 C C . CYS B 1 289 ? 118.19000 154.23000 124.00900 1.000 82.53813 289 CYS B C 1
ATOM 6285 O O . CYS B 1 289 ? 118.23600 154.66700 125.16500 1.000 82.53813 289 CYS B O 1
ATOM 6288 N N . GLU B 1 290 ? 118.46400 154.99700 122.95100 1.000 89.51002 290 GLU B N 1
ATOM 6289 C CA . GLU B 1 290 ? 118.87800 156.38200 123.15100 1.000 89.51002 290 GLU B CA 1
ATOM 6290 C C . GLU B 1 290 ? 117.72000 157.26700 123.60900 1.000 89.51002 290 GLU B C 1
ATOM 6291 O O . GLU B 1 290 ? 117.93500 158.19600 124.39500 1.000 89.51002 290 GLU B O 1
ATOM 6297 N N . ILE B 1 291 ? 116.49000 156.99000 123.15900 1.000 80.97920 291 ILE B N 1
ATOM 6298 C CA . ILE B 1 291 ? 115.32700 157.69200 123.70200 1.000 80.97920 291 ILE B CA 1
ATOM 6299 C C . ILE B 1 291 ? 115.20600 157.44000 125.19800 1.000 80.97920 291 ILE B C 1
ATOM 6300 O O . ILE B 1 291 ? 114.97400 158.36800 125.98600 1.000 80.97920 291 ILE B O 1
ATOM 6305 N N . TRP B 1 292 ? 115.34500 156.17900 125.61000 1.000 75.47799 292 TRP B N 1
ATOM 6306 C CA . TRP B 1 292 ? 115.21400 155.87500 127.03100 1.000 75.47799 292 TRP B CA 1
ATOM 6307 C C . TRP B 1 292 ? 116.33000 156.53600 127.83200 1.000 75.47799 292 TRP B C 1
ATOM 6308 O O . TRP B 1 292 ? 116.09700 157.04400 128.93700 1.000 75.47799 292 TRP B O 1
ATOM 6319 N N . PHE B 1 293 ? 117.54700 156.55000 127.28200 1.000 76.56321 293 PHE B N 1
ATOM 6320 C CA . PHE B 1 293 ? 118.65900 157.21400 127.95600 1.000 76.56321 293 PHE B CA 1
ATOM 6321 C C . PHE B 1 293 ? 118.40800 158.71200 128.09300 1.000 76.56321 293 PHE B C 1
ATOM 6322 O O . PHE B 1 293 ? 118.71100 159.30600 129.13400 1.000 76.56321 293 PHE B O 1
ATOM 6330 N N . ALA B 1 294 ? 117.86100 159.34100 127.05000 1.000 71.30739 294 ALA B N 1
ATOM 6331 C CA . ALA B 1 294 ? 117.55100 160.76600 127.11700 1.000 71.30739 294 ALA B CA 1
ATOM 6332 C C . ALA B 1 294 ? 116.49000 161.05200 128.17300 1.000 71.30739 294 ALA B C 1
ATOM 6333 O O . ALA B 1 294 ? 116.59200 162.03100 128.92400 1.000 71.30739 294 ALA B O 1
ATOM 6335 N N . PHE B 1 295 ? 115.45400 160.21200 128.23800 1.000 79.13518 295 PHE B N 1
ATOM 6336 C CA . PHE B 1 295 ? 114.42100 160.40000 129.25500 1.000 79.13518 295 PHE B CA 1
ATOM 6337 C C . PHE B 1 295 ? 114.99600 160.24600 130.65900 1.000 79.13518 295 PHE B C 1
ATOM 6338 O O . PHE B 1 295 ? 114.67000 161.02700 131.56500 1.000 79.13518 295 PHE B O 1
ATOM 6346 N N . SER B 1 296 ? 115.85700 159.24400 130.85700 1.000 70.43050 296 SER B N 1
ATOM 6347 C CA . SER B 1 296 ? 116.50400 159.07500 132.15400 1.000 70.43050 296 SER B CA 1
ATOM 6348 C C . SER B 1 296 ? 117.37600 160.27300 132.50000 1.000 70.43050 296 SER B C 1
ATOM 6349 O O . SER B 1 296 ? 117.40900 160.70300 133.66000 1.000 70.43050 296 SER B O 1
ATOM 6352 N N . TRP B 1 297 ? 118.09100 160.81900 131.51400 1.000 69.10034 297 TRP B N 1
ATOM 6353 C CA . TRP B 1 297 ? 118.90000 162.00800 131.75700 1.000 69.10034 297 TRP B CA 1
ATOM 6354 C C . TRP B 1 297 ? 118.03300 163.18700 132.17800 1.000 69.10034 297 TRP B C 1
ATOM 6355 O O . TRP B 1 297 ? 118.38900 163.93000 133.09900 1.000 69.10034 297 TRP B O 1
ATOM 6366 N N . ILE B 1 298 ? 116.89800 163.38300 131.50100 1.000 61.19005 298 ILE B N 1
ATOM 6367 C CA . ILE B 1 298 ? 115.98200 164.45400 131.89200 1.000 61.19005 298 ILE B CA 1
ATOM 6368 C C . ILE B 1 298 ? 115.55800 164.27100 133.34200 1.000 61.19005 298 ILE B C 1
ATOM 6369 O O . ILE B 1 298 ? 115.66400 165.19200 134.16600 1.000 61.19005 298 ILE B O 1
ATOM 6374 N N . LEU B 1 299 ? 115.10500 163.06000 133.67800 1.000 52.94593 299 LEU B N 1
ATOM 6375 C CA . LEU B 1 299 ? 114.59300 162.80000 135.02000 1.000 52.94593 299 LEU B CA 1
ATOM 6376 C C . LEU B 1 299 ? 115.66600 163.02600 136.07700 1.000 52.94593 299 LEU B C 1
ATOM 6377 O O . LEU B 1 299 ? 115.38000 163.54900 137.16000 1.000 52.94593 299 LEU B O 1
ATOM 6382 N N . ASP B 1 300 ? 116.90800 162.63600 135.78400 1.000 60.31253 300 ASP B N 1
ATOM 6383 C CA . ASP B 1 300 ? 117.96400 162.76500 136.78200 1.000 60.31253 300 ASP B CA 1
ATOM 6384 C C . ASP B 1 300 ? 118.44300 164.20600 136.92000 1.000 60.31253 300 ASP B C 1
ATOM 6385 O O . ASP B 1 300 ? 118.73400 164.66100 138.03300 1.000 60.31253 300 ASP B O 1
ATOM 6390 N N . GLN B 1 301 ? 118.53500 164.94200 135.81000 1.000 63.95127 301 GLN B N 1
ATOM 6391 C CA . GLN B 1 301 ? 119.20600 166.23600 135.84900 1.000 63.95127 301 GLN B CA 1
ATOM 6392 C C . GLN B 1 301 ? 118.26700 167.39300 136.16100 1.000 63.95127 301 GLN B C 1
ATOM 6393 O O . GLN B 1 301 ? 118.71300 168.39200 136.73700 1.000 63.95127 301 GLN B O 1
ATOM 6399 N N . PHE B 1 302 ? 116.99000 167.30400 135.79000 1.000 62.05971 302 PHE B N 1
ATOM 6400 C CA . PHE B 1 302 ? 116.09800 168.43700 136.01100 1.000 62.05971 302 PHE B CA 1
ATOM 6401 C C . PHE B 1 302 ? 115.97400 168.87800 137.47100 1.000 62.05971 302 PHE B C 1
ATOM 6402 O O . PHE B 1 302 ? 115.98800 170.09900 137.70600 1.000 62.05971 302 PHE B O 1
ATOM 6410 N N . PRO B 1 303 ? 115.85600 167.98900 138.47800 1.000 55.98933 303 PRO B N 1
ATOM 6411 C CA . PRO B 1 303 ? 115.68900 168.48200 139.85500 1.000 55.98933 303 PRO B CA 1
ATOM 6412 C C . PRO B 1 303 ? 116.96900 168.99800 140.49800 1.000 55.98933 303 PRO B C 1
ATOM 6413 O O . PRO B 1 303 ? 117.05200 169.07100 141.72800 1.000 55.98933 303 PRO B O 1
ATOM 6417 N N . LYS B 1 304 ? 117.97300 169.35600 139.69800 1.000 58.47906 304 LYS B N 1
ATOM 6418 C CA . LYS B 1 304 ? 119.19400 169.94800 140.22900 1.000 58.47906 304 LYS B CA 1
ATOM 6419 C C . LYS B 1 304 ? 119.20300 171.46900 140.16300 1.000 58.47906 304 LYS B C 1
ATOM 6420 O O . LYS B 1 304 ? 120.22100 172.07800 140.50500 1.000 58.47906 304 LYS B O 1
ATOM 6426 N N . TRP B 1 305 ? 118.10900 172.09000 139.72600 1.000 65.73684 305 TRP B N 1
ATOM 6427 C CA . TRP B 1 305 ? 118.01900 173.54400 139.68100 1.000 65.73684 305 TRP B CA 1
ATOM 6428 C C . TRP B 1 305 ? 118.02600 174.09800 141.10200 1.000 65.73684 305 TRP B C 1
ATOM 6429 O O . TRP B 1 305 ? 117.48200 173.47300 142.01900 1.000 65.73684 305 TRP B O 1
ATOM 6440 N N . PHE B 1 306 ? 118.63200 175.27100 141.28700 1.000 59.45106 306 PHE B N 1
ATOM 6441 C CA . PHE B 1 306 ? 118.86400 175.94300 142.56500 1.000 59.45106 306 PHE B CA 1
ATOM 6442 C C . PHE B 1 306 ? 119.26100 174.98400 143.69100 1.000 59.45106 306 PHE B C 1
ATOM 6443 O O . PHE B 1 306 ? 118.48300 174.73000 144.61600 1.000 59.45106 306 PHE B O 1
ATOM 6451 N N . PRO B 1 307 ? 120.47300 174.43700 143.65200 1.000 56.44340 307 PRO B N 1
ATOM 6452 C CA . PRO B 1 307 ? 121.03200 173.80900 144.85000 1.000 56.44340 307 PRO B CA 1
ATOM 6453 C C . PRO B 1 307 ? 121.33100 174.84600 145.91900 1.000 56.44340 307 PRO B C 1
ATOM 6454 O O . PRO B 1 307 ? 121.60300 176.01400 145.63300 1.000 56.44340 307 PRO B O 1
ATOM 6458 N N . ILE B 1 308 ? 121.27000 174.39400 147.17200 1.000 46.84803 308 ILE B N 1
ATOM 6459 C CA . ILE B 1 308 ? 121.40300 175.25300 148.34200 1.000 46.84803 308 ILE B CA 1
ATOM 6460 C C . ILE B 1 308 ? 122.34000 174.58400 149.33900 1.000 46.84803 308 ILE B C 1
ATOM 6461 O O . ILE B 1 308 ? 122.64000 173.39200 149.24400 1.000 46.84803 308 ILE B O 1
ATOM 6466 N N . ASP B 1 309 ? 122.80100 175.37300 150.30600 1.000 52.11836 309 ASP B N 1
ATOM 6467 C CA . ASP B 1 309 ? 123.49300 174.88600 151.48700 1.000 52.11836 309 ASP B CA 1
ATOM 6468 C C . ASP B 1 309 ? 122.88500 175.58600 152.68800 1.000 52.11836 309 ASP B C 1
ATOM 6469 O O . ASP B 1 309 ? 122.26700 176.64100 152.56500 1.000 52.11836 309 ASP B O 1
ATOM 6474 N N . ARG B 1 310 ? 123.03800 174.97600 153.85400 1.000 43.84896 310 ARG B N 1
ATOM 6475 C CA . ARG B 1 310 ? 122.48000 175.51100 155.08200 1.000 43.84896 310 ARG B CA 1
ATOM 6476 C C . ARG B 1 310 ? 123.56000 175.57100 156.15100 1.000 43.84896 310 ARG B C 1
ATOM 6477 O O . ARG B 1 310 ? 124.36800 174.65000 156.29400 1.000 43.84896 310 ARG B O 1
ATOM 6485 N N . GLU B 1 311 ? 123.57500 176.67200 156.90100 1.000 50.23581 311 GLU B N 1
ATOM 6486 C CA . GLU B 1 311 ? 124.50500 176.80400 158.01500 1.000 50.23581 311 GLU B CA 1
ATOM 6487 C C . GLU B 1 311 ? 123.77100 177.37200 159.21800 1.000 50.23581 311 GLU B C 1
ATOM 6488 O O . GLU B 1 311 ? 122.91500 178.25100 159.08000 1.000 50.23581 311 GLU B O 1
ATOM 6494 N N . THR B 1 312 ? 124.10300 176.84600 160.39000 1.000 46.51414 312 THR B N 1
ATOM 6495 C CA . THR B 1 312 ? 123.34000 177.04400 161.61000 1.000 46.51414 312 THR B CA 1
ATOM 6496 C C . THR B 1 312 ? 124.13600 177.83000 162.64300 1.000 46.51414 312 THR B C 1
ATOM 6497 O O . THR B 1 312 ? 125.36500 177.90900 162.58300 1.000 46.51414 312 THR B O 1
ATOM 6501 N N . TYR B 1 313 ? 123.41200 178.39100 163.60700 1.000 52.97875 313 TYR B N 1
ATOM 6502 C CA . TYR B 1 313 ? 123.96300 179.24000 164.66100 1.000 52.97875 313 TYR B CA 1
ATOM 6503 C C . TYR B 1 313 ? 123.55400 178.66200 166.01500 1.000 52.97875 313 TYR B C 1
ATOM 6504 O O . TYR B 1 313 ? 122.50000 179.00700 166.55600 1.000 52.97875 313 TYR B O 1
ATOM 6513 N N . LEU B 1 314 ? 124.39800 177.78200 166.56100 1.000 55.09478 314 LEU B N 1
ATOM 6514 C CA . LEU B 1 314 ? 124.10100 177.16800 167.85400 1.000 55.09478 314 LEU B CA 1
ATOM 6515 C C . LEU B 1 314 ? 124.15000 178.19200 168.98200 1.000 55.09478 314 LEU B C 1
ATOM 6516 O O . LEU B 1 314 ? 123.50800 178.00700 170.02500 1.000 55.09478 314 LEU B O 1
ATOM 6521 N N . ASP B 1 315 ? 124.92200 179.26600 168.79800 1.000 61.23038 315 ASP B N 1
ATOM 6522 C CA . ASP B 1 315 ? 125.08100 180.25600 169.85700 1.000 61.23038 315 ASP B CA 1
ATOM 6523 C C . ASP B 1 315 ? 123.74800 180.89900 170.21500 1.000 61.23038 315 ASP B C 1
ATOM 6524 O O . ASP B 1 315 ? 123.40800 181.02300 171.39800 1.000 61.23038 315 ASP B O 1
ATOM 6529 N N . ARG B 1 316 ? 122.96800 181.29100 169.20500 1.000 60.29254 316 ARG B N 1
ATOM 6530 C CA . ARG B 1 316 ? 121.65500 181.86700 169.47000 1.000 60.29254 316 ARG B CA 1
ATOM 6531 C C . ARG B 1 316 ? 120.73000 180.86000 170.13900 1.000 60.29254 316 ARG B C 1
ATOM 6532 O O . ARG B 1 316 ? 119.95500 181.22900 171.02700 1.000 60.29254 316 ARG B O 1
ATOM 6540 N N . LEU B 1 317 ? 120.79800 179.59100 169.73000 1.000 54.53784 317 LEU B N 1
ATOM 6541 C CA . LEU B 1 317 ? 119.97500 178.56100 170.35700 1.000 54.53784 317 LEU B CA 1
ATOM 6542 C C . LEU B 1 317 ? 120.27300 178.45400 171.84600 1.000 54.53784 317 LEU B C 1
ATOM 6543 O O . LEU B 1 317 ? 119.36100 178.50000 172.68100 1.000 54.53784 317 LEU B O 1
ATOM 6548 N N . SER B 1 318 ? 121.55400 178.32400 172.19600 1.000 63.76688 318 SER B N 1
ATOM 6549 C CA . SER B 1 318 ? 121.91900 178.22600 173.60400 1.000 63.76688 318 SER B CA 1
ATOM 6550 C C . SER B 1 318 ? 121.60200 179.50900 174.36000 1.000 63.76688 318 SER B C 1
ATOM 6551 O O . SER B 1 318 ? 121.31600 179.46300 175.56100 1.000 63.76688 318 SER B O 1
ATOM 6554 N N . LEU B 1 319 ? 121.64600 180.65800 173.68300 1.000 62.31588 319 LEU B N 1
ATOM 6555 C CA . LEU B 1 319 ? 121.40300 181.92000 174.37200 1.000 62.31588 319 LEU B CA 1
ATOM 6556 C C . LEU B 1 319 ? 119.91800 182.11400 174.65300 1.000 62.31588 319 LEU B C 1
ATOM 6557 O O . LEU B 1 319 ? 119.54200 182.70100 175.67300 1.000 62.31588 319 LEU B O 1
ATOM 6562 N N . ARG B 1 320 ? 119.05300 181.62200 173.76200 1.000 61.69949 320 ARG B N 1
ATOM 6563 C CA . ARG B 1 320 ? 117.63400 181.92500 173.92200 1.000 61.69949 320 ARG B CA 1
ATOM 6564 C C . ARG B 1 320 ? 116.88400 180.80700 174.64100 1.000 61.69949 320 ARG B C 1
ATOM 6565 O O . ARG B 1 320 ? 115.87500 181.07200 175.30200 1.000 61.69949 320 ARG B O 1
ATOM 6573 N N . TYR B 1 321 ? 117.34200 179.55800 174.53200 1.000 57.77023 321 TYR B N 1
ATOM 6574 C CA . TYR B 1 321 ? 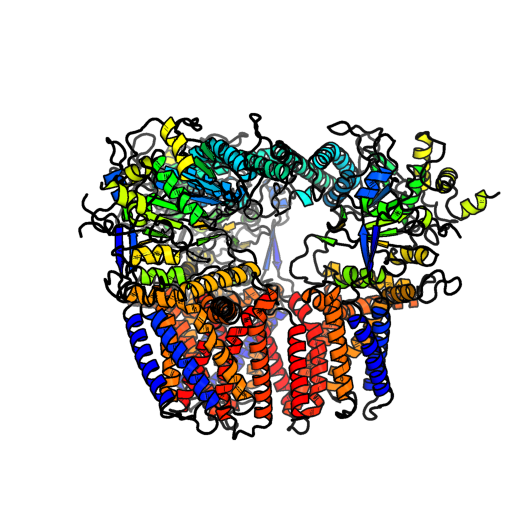116.70000 178.46800 175.26400 1.000 57.77023 321 TYR B CA 1
ATOM 6575 C C . TYR B 1 321 ? 117.43400 178.05700 176.52900 1.000 57.77023 321 TYR B C 1
ATOM 6576 O O . TYR B 1 321 ? 116.78900 177.73200 177.52800 1.000 57.77023 321 TYR B O 1
ATOM 6585 N N . GLU B 1 322 ? 118.76600 178.05400 176.51900 1.000 67.13149 322 GLU B N 1
ATOM 6586 C CA . GLU B 1 322 ? 119.52700 177.64700 177.69400 1.000 67.13149 322 GLU B CA 1
ATOM 6587 C C . GLU B 1 322 ? 119.94000 178.85900 178.51800 1.000 67.13149 322 GLU B C 1
ATOM 6588 O O . GLU B 1 322 ? 120.97300 178.83400 179.19500 1.000 67.13149 322 GLU B O 1
ATOM 6594 N N . ARG B 1 323 ? 119.14000 179.92000 178.46600 1.000 80.01345 323 ARG B N 1
ATOM 6595 C CA . ARG B 1 323 ? 119.45400 181.13700 179.20400 1.000 80.01345 323 ARG B CA 1
ATOM 6596 C C . ARG B 1 323 ? 119.42900 180.87600 180.70600 1.000 80.01345 323 ARG B C 1
ATOM 6597 O O . ARG B 1 323 ? 118.50800 180.23900 181.22700 1.000 80.01345 323 ARG B O 1
ATOM 6605 N N . GLU B 1 324 ? 120.46300 181.35600 181.39200 1.000 89.05903 324 GLU B N 1
ATOM 6606 C CA . GLU B 1 324 ? 120.68400 181.01900 182.79100 1.000 89.05903 324 GLU B CA 1
ATOM 6607 C C . GLU B 1 324 ? 119.62900 181.68200 183.67300 1.000 89.05903 324 GLU B C 1
ATOM 6608 O O . GLU B 1 324 ? 119.19000 182.80700 183.42000 1.000 89.05903 324 GLU B O 1
ATOM 6614 N N . GLY B 1 325 ? 119.22100 180.96500 184.72000 1.000 89.56253 325 GLY B N 1
ATOM 6615 C CA . GLY B 1 325 ? 118.23900 181.45500 185.66300 1.000 89.56253 325 GLY B CA 1
ATOM 6616 C C . GLY B 1 325 ? 116.86400 180.84000 185.53800 1.000 89.56253 325 GLY B C 1
ATOM 6617 O O . GLY B 1 325 ? 115.99500 181.13200 186.37000 1.000 89.56253 325 GLY B O 1
ATOM 6618 N N . GLU B 1 326 ? 116.63800 180.00100 184.53400 1.000 84.35528 326 GLU B N 1
ATOM 6619 C CA . GLU B 1 326 ? 115.36400 179.34400 184.30400 1.000 84.35528 326 GLU B CA 1
ATOM 6620 C C . GLU B 1 326 ? 115.59600 177.86700 184.02800 1.000 84.35528 326 GLU B C 1
ATOM 6621 O O . GLU B 1 326 ? 116.69900 177.47300 183.63300 1.000 84.35528 326 GLU B O 1
ATOM 6627 N N . PRO B 1 327 ? 114.58600 177.02500 184.24300 1.000 73.82369 327 PRO B N 1
ATOM 6628 C CA . PRO B 1 327 ? 114.71500 175.61700 183.85200 1.000 73.82369 327 PRO B CA 1
ATOM 6629 C C . PRO B 1 327 ? 114.95000 175.48800 182.35400 1.000 73.82369 327 PRO B C 1
ATOM 6630 O O . PRO B 1 327 ? 114.42900 176.26900 181.55600 1.000 73.82369 327 PRO B O 1
ATOM 6634 N N . ASN B 1 328 ? 115.75300 174.49600 181.98000 1.000 52.16014 328 ASN B N 1
ATOM 6635 C CA . ASN B 1 328 ? 116.09800 174.29700 180.58000 1.000 52.16014 328 ASN B CA 1
ATOM 6636 C C . ASN B 1 328 ? 114.86000 173.93500 179.76900 1.000 52.16014 328 ASN B C 1
ATOM 6637 O O . ASN B 1 328 ? 114.01200 173.15000 180.20200 1.000 52.16014 328 ASN B O 1
ATOM 6642 N N . MET B 1 329 ? 114.76300 174.51700 178.57200 1.000 48.71504 329 MET B N 1
ATOM 6643 C CA . MET B 1 329 ? 113.57300 174.38200 177.74700 1.000 48.71504 329 MET B CA 1
ATOM 6644 C C . MET B 1 329 ? 113.81100 173.69300 176.41000 1.000 48.71504 329 MET B C 1
ATOM 6645 O O . MET B 1 329 ? 112.93300 173.75500 175.54300 1.000 48.71504 329 MET B O 1
ATOM 6650 N N . LEU B 1 330 ? 114.95900 173.05100 176.20900 1.000 37.20941 330 LEU B N 1
ATOM 6651 C CA . LEU B 1 330 ? 115.18100 172.30800 174.97600 1.000 37.20941 330 LEU B CA 1
ATOM 6652 C C . LEU B 1 330 ? 114.22700 171.12000 174.89900 1.000 37.20941 330 LEU B C 1
ATOM 6653 O O . LEU B 1 330 ? 113.93400 170.47200 175.90600 1.000 37.20941 330 LEU B O 1
ATOM 6658 N N . ALA B 1 331 ? 113.73300 170.84200 173.69300 1.000 36.96419 331 ALA B N 1
ATOM 6659 C CA . ALA B 1 331 ? 112.74400 169.79000 173.51700 1.000 36.96419 331 ALA B CA 1
ATOM 6660 C C . ALA B 1 331 ? 113.38300 168.40600 173.63500 1.000 36.96419 331 ALA B C 1
ATOM 6661 O O . ALA B 1 331 ? 114.45900 168.16100 173.08200 1.000 36.96419 331 ALA B O 1
ATOM 6663 N N . PRO B 1 332 ? 112.73100 167.48300 174.33600 1.000 27.63030 332 PRO B N 1
ATOM 6664 C CA . PRO B 1 332 ? 113.31700 166.15500 174.55100 1.000 27.63030 332 PRO B CA 1
ATOM 6665 C C . PRO B 1 332 ? 113.26600 165.28400 173.30600 1.000 27.63030 332 PRO B C 1
ATOM 6666 O O . PRO B 1 332 ? 112.51100 165.53800 172.36500 1.000 27.63030 332 PRO B O 1
ATOM 6670 N N . VAL B 1 333 ? 114.09700 164.23800 173.31300 1.000 26.40034 333 VAL B N 1
ATOM 6671 C CA . VAL B 1 333 ? 114.14100 163.25500 172.23800 1.000 26.40034 333 VAL B CA 1
ATOM 6672 C C . VAL B 1 333 ? 114.22100 161.85100 172.81700 1.000 26.40034 333 VAL B C 1
ATOM 6673 O O . VAL B 1 333 ? 114.55100 161.64600 173.98700 1.000 26.40034 333 VAL B O 1
ATOM 6677 N N . ASP B 1 334 ? 113.90800 160.88000 171.96500 1.000 31.02939 334 ASP B N 1
ATOM 6678 C CA . ASP B 1 334 ? 114.22000 159.47900 172.19200 1.000 31.02939 334 ASP B CA 1
ATOM 6679 C C . ASP B 1 334 ? 115.01400 158.96600 171.00000 1.000 31.02939 334 ASP B C 1
ATOM 6680 O O . ASP B 1 334 ? 114.76500 159.36500 169.85700 1.000 31.02939 334 ASP B O 1
ATOM 6685 N N . ILE B 1 335 ? 115.97600 158.09100 171.26900 1.000 30.09369 335 ILE B N 1
ATOM 6686 C CA . ILE B 1 335 ? 116.81300 157.50500 170.23000 1.000 30.09369 335 ILE B CA 1
ATOM 6687 C C . ILE B 1 335 ? 116.45300 156.03300 170.10200 1.000 30.09369 335 ILE B C 1
ATOM 6688 O O . ILE B 1 335 ? 116.17900 155.36900 171.10400 1.000 30.09369 335 ILE B O 1
ATOM 6693 N N . PHE B 1 336 ? 116.40700 155.54100 168.86500 1.000 48.07248 336 PHE B N 1
ATOM 6694 C CA . PHE B 1 336 ? 115.94100 154.19400 168.54700 1.000 48.07248 336 PHE B CA 1
ATOM 6695 C C . PHE B 1 336 ? 117.08300 153.41100 167.91300 1.000 48.07248 336 PHE B C 1
ATOM 6696 O O . PHE B 1 336 ? 117.52700 153.74100 166.80800 1.000 48.07248 336 PHE B O 1
ATOM 6704 N N . VAL B 1 337 ? 117.53700 152.35800 168.58800 1.000 32.30176 337 VAL B N 1
ATOM 6705 C CA . VAL B 1 337 ? 118.55500 151.45900 168.05800 1.000 32.30176 337 VAL B CA 1
ATOM 6706 C C . VAL B 1 337 ? 117.93100 150.08200 167.89400 1.000 32.30176 337 VAL B C 1
ATOM 6707 O O . VAL B 1 337 ? 117.40900 149.51100 168.85900 1.000 32.30176 337 VAL B O 1
ATOM 6711 N N . SER B 1 338 ? 117.98400 149.54900 166.67800 1.000 34.11123 338 SER B N 1
ATOM 6712 C CA . SER B 1 338 ? 117.38400 148.26000 166.35900 1.000 34.11123 338 SER B CA 1
ATOM 6713 C C . SER B 1 338 ? 118.49000 147.23800 166.13400 1.000 34.11123 338 SER B C 1
ATOM 6714 O O . SER B 1 338 ? 119.30800 147.39500 165.22100 1.000 34.11123 338 SER B O 1
ATOM 6717 N N . THR B 1 339 ? 118.50900 146.19500 166.96000 1.000 42.39748 339 THR B N 1
ATOM 6718 C CA . THR B 1 339 ? 119.48200 145.11700 166.86300 1.000 42.39748 339 THR B CA 1
ATOM 6719 C C . THR B 1 339 ? 118.76600 143.84600 166.43000 1.000 42.39748 339 THR B C 1
ATOM 6720 O O . THR B 1 339 ? 117.73900 143.48000 167.01100 1.000 42.39748 339 THR B O 1
ATOM 6724 N N . VAL B 1 340 ? 119.30700 143.17900 165.41200 1.000 53.84340 340 VAL B N 1
ATOM 6725 C CA . VAL B 1 340 ? 118.66600 141.99900 164.84200 1.000 53.84340 340 VAL B CA 1
ATOM 6726 C C . VAL B 1 340 ? 119.16300 140.73900 165.53800 1.000 53.84340 340 VAL B C 1
ATOM 6727 O O . VAL B 1 340 ? 118.39400 140.04100 166.20800 1.000 53.84340 340 VAL B O 1
ATOM 6731 N N . ASP B 1 341 ? 120.45300 140.44000 165.38200 1.000 69.66688 341 ASP B N 1
ATOM 6732 C CA . ASP B 1 341 ? 121.02000 139.17500 165.81200 1.000 69.66688 341 ASP B CA 1
ATOM 6733 C C . ASP B 1 341 ? 122.48800 139.41400 166.13000 1.000 69.66688 341 ASP B C 1
ATOM 6734 O O . ASP B 1 341 ? 123.22000 139.92500 165.27000 1.000 69.66688 341 ASP B O 1
ATOM 6739 N N . PRO B 1 342 ? 122.95000 139.06600 167.33700 1.000 62.79232 342 PRO B N 1
ATOM 6740 C CA . PRO B 1 342 ? 124.37300 139.26500 167.65800 1.000 62.79232 342 PRO B CA 1
ATOM 6741 C C . PRO B 1 342 ? 125.32000 138.41400 166.82900 1.000 62.79232 342 PRO B C 1
ATOM 6742 O O . PRO B 1 342 ? 126.52000 138.71200 166.80500 1.000 62.79232 342 PRO B O 1
ATOM 6746 N N . MET B 1 343 ? 124.83200 137.36700 166.16000 1.000 71.83678 343 MET B N 1
ATOM 6747 C CA . MET B 1 343 ? 125.73000 136.49700 165.40500 1.000 71.83678 343 MET B CA 1
ATOM 6748 C C . MET B 1 343 ? 126.34400 137.20300 164.20000 1.000 71.83678 343 MET B C 1
ATOM 6749 O O . MET B 1 343 ? 127.44700 136.84300 163.77500 1.000 71.83678 343 MET B O 1
ATOM 6754 N N . LYS B 1 344 ? 125.66100 138.20200 163.64000 1.000 63.22652 344 LYS B N 1
ATOM 6755 C CA . LYS B 1 344 ? 126.21800 138.98900 162.54400 1.000 63.22652 344 LYS B CA 1
ATOM 6756 C C . LYS B 1 344 ? 126.67900 140.37200 162.98000 1.000 63.22652 344 LYS B C 1
ATOM 6757 O O . LYS B 1 344 ? 127.55800 140.95300 162.33400 1.000 63.22652 344 LYS B O 1
ATOM 6763 N N . GLU B 1 345 ? 126.11300 140.90600 164.06000 1.000 55.56088 345 GLU B N 1
ATOM 6764 C CA . GLU B 1 345 ? 126.52300 142.19200 164.62500 1.000 55.56088 345 GLU B CA 1
ATOM 6765 C C . GLU B 1 345 ? 127.11900 141.94700 166.00300 1.000 55.56088 345 GLU B C 1
ATOM 6766 O O . GLU B 1 345 ? 126.37300 141.69900 166.96700 1.000 55.56088 345 GLU B O 1
ATOM 6772 N N . PRO B 1 346 ? 128.44100 142.01600 166.15000 1.000 41.60531 346 PRO B N 1
ATOM 6773 C CA . PRO B 1 346 ? 129.05000 141.68300 167.43300 1.000 41.60531 346 PRO B CA 1
ATOM 6774 C C . PRO B 1 346 ? 128.56400 142.61500 168.52300 1.000 41.60531 346 PRO B C 1
ATOM 6775 O O . PRO B 1 346 ? 128.23800 143.78900 168.26300 1.000 41.60531 346 PRO B O 1
ATOM 6779 N N . PRO B 1 347 ? 128.48400 142.13100 169.76500 1.000 35.88365 347 PRO B N 1
ATOM 6780 C CA . PRO B 1 347 ? 128.00700 142.99300 170.85900 1.000 35.88365 347 PRO B CA 1
ATOM 6781 C C . PRO B 1 347 ? 128.85900 144.22900 171.08200 1.000 35.88365 347 PRO B C 1
ATOM 6782 O O . PRO B 1 347 ? 128.33900 145.24700 171.55700 1.000 35.88365 347 PRO B O 1
ATOM 6786 N N . LEU B 1 348 ? 130.15400 144.17300 170.76700 1.000 33.40276 348 LEU B N 1
ATOM 6787 C CA . LEU B 1 348 ? 131.02000 145.32900 170.97900 1.000 33.40276 348 LEU B CA 1
ATOM 6788 C C . LEU B 1 348 ? 130.61400 146.50000 170.09100 1.000 33.40276 348 LEU B C 1
ATOM 6789 O O . LEU B 1 348 ? 130.64100 147.65700 170.52900 1.000 33.40276 348 LEU B O 1
ATOM 6794 N N . VAL B 1 349 ? 130.23800 146.22200 168.84100 1.000 30.56799 349 VAL B N 1
ATOM 6795 C CA . VAL B 1 349 ? 129.81700 147.28700 167.93500 1.000 30.56799 349 VAL B CA 1
ATOM 6796 C C . VAL B 1 349 ? 128.55900 147.96800 168.45800 1.000 30.56799 349 VAL B C 1
ATOM 6797 O O . VAL B 1 349 ? 128.44400 149.20000 168.43300 1.000 30.56799 349 VAL B O 1
ATOM 6801 N N . THR B 1 350 ? 127.59300 147.18000 168.93500 1.000 32.00965 350 THR B N 1
ATOM 6802 C CA . THR B 1 350 ? 126.37900 147.75500 169.50600 1.000 32.00965 350 THR B CA 1
ATOM 6803 C C . THR B 1 350 ? 126.68600 148.55300 170.76800 1.000 32.00965 350 THR B C 1
ATOM 6804 O O . THR B 1 350 ? 126.11300 149.62900 170.98700 1.000 32.00965 350 THR B O 1
ATOM 6808 N N . ALA B 1 351 ? 127.58300 148.03700 171.61200 1.000 26.65704 351 ALA B N 1
ATOM 6809 C CA . ALA B 1 351 ? 127.95800 148.75000 172.82600 1.000 26.65704 351 ALA B CA 1
ATOM 6810 C C . ALA B 1 351 ? 128.62100 150.08100 172.51000 1.000 26.65704 351 ALA B C 1
ATOM 6811 O O . ALA B 1 351 ? 128.43000 151.05500 173.24400 1.000 26.65704 351 ALA B O 1
ATOM 6813 N N . ASN B 1 352 ? 129.40500 150.14100 171.43100 1.000 25.73766 352 ASN B N 1
ATOM 6814 C CA . ASN B 1 352 ? 129.99700 151.41300 171.02500 1.000 25.73766 352 ASN B CA 1
ATOM 6815 C C . ASN B 1 352 ? 128.92100 152.43900 170.69200 1.000 25.73766 352 ASN B C 1
ATOM 6816 O O . ASN B 1 352 ? 129.00800 153.60000 171.11000 1.000 25.73766 352 ASN B O 1
ATOM 6821 N N . THR B 1 353 ? 127.89400 152.02600 169.94300 1.000 25.28734 353 THR B N 1
ATOM 6822 C CA . THR B 1 353 ? 126.80100 152.93500 169.61400 1.000 25.28734 353 THR B CA 1
ATOM 6823 C C . THR B 1 353 ? 126.05900 153.38100 170.86700 1.000 25.28734 353 THR B C 1
ATOM 6824 O O . THR B 1 353 ? 125.72300 154.56300 171.01300 1.000 25.28734 353 THR B O 1
ATOM 6828 N N . VAL B 1 354 ? 125.80100 152.44800 171.78500 1.000 22.64884 354 VAL B N 1
ATOM 6829 C CA . VAL B 1 354 ? 125.09700 152.79700 173.01700 1.000 22.64884 354 VAL B CA 1
ATOM 6830 C C . VAL B 1 354 ? 125.90600 153.79900 173.83200 1.000 22.64884 354 VAL B C 1
ATOM 6831 O O . VAL B 1 354 ? 125.36100 154.77100 174.36700 1.000 22.64884 354 VAL B O 1
ATOM 6835 N N . LEU B 1 355 ? 127.21800 153.57800 173.94100 1.000 22.58212 355 LEU B N 1
ATOM 6836 C CA . LEU B 1 355 ? 128.06400 154.48700 174.70600 1.000 22.58212 355 LEU B CA 1
ATOM 6837 C C . LEU B 1 355 ? 128.13700 155.86300 174.05500 1.000 22.58212 355 LEU B C 1
ATOM 6838 O O . LEU B 1 355 ? 128.09000 156.88700 174.74800 1.000 22.58212 355 LEU B O 1
ATOM 6843 N N . SER B 1 356 ? 128.25100 155.90900 172.72400 1.000 23.52622 356 SER B N 1
ATOM 6844 C CA . SER B 1 356 ? 128.27100 157.19300 172.03200 1.000 23.52622 356 SER B CA 1
ATOM 6845 C C . SER B 1 356 ? 126.96000 157.94400 172.21600 1.000 23.52622 356 SER B C 1
ATOM 6846 O O . SER B 1 356 ? 126.96500 159.17300 172.34600 1.000 23.52622 356 SER B O 1
ATOM 6849 N N . ILE B 1 357 ? 125.83400 157.22900 172.21900 1.000 22.73038 357 ILE B N 1
ATOM 6850 C CA . ILE B 1 357 ? 124.55000 157.86800 172.48400 1.000 22.73038 357 ILE B CA 1
ATOM 6851 C C . ILE B 1 357 ? 124.49700 158.39800 173.91100 1.000 22.73038 357 ILE B C 1
ATOM 6852 O O . ILE B 1 357 ? 124.05200 159.52600 174.15300 1.000 22.73038 357 ILE B O 1
ATOM 6857 N N . LEU B 1 358 ? 124.95300 157.59600 174.87700 1.000 23.79019 358 LEU B N 1
ATOM 6858 C CA . LEU B 1 358 ? 124.88100 158.00300 176.27700 1.000 23.79019 358 LEU B CA 1
ATOM 6859 C C . LEU B 1 358 ? 125.73900 159.23200 176.54900 1.000 23.79019 358 LEU B C 1
ATOM 6860 O O . LEU B 1 358 ? 125.32400 160.13600 177.28300 1.000 23.79019 358 LEU B O 1
ATOM 6865 N N . ALA B 1 359 ? 126.93800 159.28700 175.96700 1.000 24.51283 359 ALA B N 1
ATOM 6866 C CA . ALA B 1 359 ? 127.87100 160.37900 176.22200 1.000 24.51283 359 ALA B CA 1
ATOM 6867 C C . ALA B 1 359 ? 127.59300 161.62000 175.37800 1.000 24.51283 359 ALA B C 1
ATOM 6868 O O . ALA B 1 359 ? 128.51200 162.41400 175.15200 1.000 24.51283 359 ALA B O 1
ATOM 6870 N N . MET B 1 360 ? 126.36100 161.81000 174.91700 1.000 31.05429 360 MET B N 1
ATOM 6871 C CA . MET B 1 360 ? 126.04000 162.94100 174.06200 1.000 31.05429 360 MET B CA 1
ATOM 6872 C C . MET B 1 360 ? 125.95600 164.22800 174.88100 1.000 31.05429 360 MET B C 1
ATOM 6873 O O . MET B 1 360 ? 125.66500 164.21800 176.08000 1.000 31.05429 360 MET B O 1
ATOM 6878 N N . ASP B 1 361 ? 126.22000 165.35300 174.21500 1.000 35.50225 361 ASP B N 1
ATOM 6879 C CA . ASP B 1 361 ? 126.13800 166.67400 174.83000 1.000 35.50225 361 ASP B CA 1
ATOM 6880 C C . ASP B 1 361 ? 124.73000 167.21700 174.63400 1.000 35.50225 361 ASP B C 1
ATOM 6881 O O . ASP B 1 361 ? 124.37700 167.66400 173.53700 1.000 35.50225 361 ASP B O 1
ATOM 6886 N N . TYR B 1 362 ? 123.94100 167.19600 175.70400 1.000 30.86918 362 TYR B N 1
ATOM 6887 C CA . TYR B 1 362 ? 122.53700 167.57600 175.68500 1.000 30.86918 362 TYR B CA 1
ATOM 6888 C C . TYR B 1 362 ? 122.01500 167.36200 177.10100 1.000 30.86918 362 TYR B C 1
ATOM 6889 O O . TYR B 1 362 ? 122.51600 166.47400 177.80300 1.000 30.86918 362 TYR B O 1
ATOM 6898 N N . PRO B 1 363 ? 121.04200 168.15800 177.57300 1.000 30.19357 363 PRO B N 1
ATOM 6899 C CA . PRO B 1 363 ? 120.50400 167.94800 178.92600 1.000 30.19357 363 PRO B CA 1
ATOM 6900 C C . PRO B 1 363 ? 120.10600 166.50400 179.19000 1.000 30.19357 363 PRO B C 1
ATOM 6901 O O . PRO B 1 363 ? 119.33200 165.91700 178.42800 1.000 30.19357 363 PRO B O 1
ATOM 6905 N N . VAL B 1 364 ? 120.63100 165.92600 180.27300 1.000 28.23186 364 VAL B N 1
ATOM 6906 C CA . VAL B 1 364 ? 120.46400 164.49300 180.51400 1.000 28.23186 364 VAL B CA 1
ATOM 6907 C C . VAL B 1 364 ? 119.00100 164.14600 180.75700 1.000 28.23186 364 VAL B C 1
ATOM 6908 O O . VAL B 1 364 ? 118.53700 163.06300 180.38100 1.000 28.23186 364 VAL B O 1
ATOM 6912 N N . ASP B 1 365 ? 118.25500 165.04200 181.38600 1.000 29.64127 365 ASP B N 1
ATOM 6913 C CA . ASP B 1 365 ? 116.85900 164.73200 181.68300 1.000 29.64127 365 ASP B CA 1
ATOM 6914 C C . ASP B 1 365 ? 115.96100 164.84100 180.43900 1.000 29.64127 365 ASP B C 1
ATOM 6915 O O . ASP B 1 365 ? 114.73600 164.96800 180.53100 1.000 29.64127 365 ASP B O 1
ATOM 6920 N N . LYS B 1 366 ? 116.53000 164.80700 179.23300 1.000 27.72699 366 LYS B N 1
ATOM 6921 C CA . LYS B 1 366 ? 115.74400 165.02100 178.02600 1.000 27.72699 366 LYS B CA 1
ATOM 6922 C C . LYS B 1 366 ? 116.15400 164.07100 176.90400 1.000 27.72699 366 LYS B C 1
ATOM 6923 O O . LYS B 1 366 ? 115.83500 164.31500 175.73500 1.000 27.72699 366 LYS B O 1
ATOM 6929 N N . ILE B 1 367 ? 116.86200 162.98800 177.23500 1.000 28.92538 367 ILE B N 1
ATOM 6930 C CA . ILE B 1 367 ? 117.15600 161.91800 176.28900 1.000 28.92538 367 ILE B CA 1
ATOM 6931 C C . ILE B 1 367 ? 116.89100 160.56600 176.93000 1.000 28.92538 367 ILE B C 1
ATOM 6932 O O . ILE B 1 367 ? 116.89900 160.41200 178.15300 1.000 28.92538 367 ILE B O 1
ATOM 6937 N N . SER B 1 368 ? 116.65300 159.58000 176.06800 1.000 25.24191 368 SER B N 1
ATOM 6938 C CA . SER B 1 368 ? 116.41800 158.20200 176.47100 1.000 25.24191 368 SER B CA 1
ATOM 6939 C C . SER B 1 368 ? 116.61500 157.28900 175.26900 1.000 25.24191 368 SER B C 1
ATOM 6940 O O . SER B 1 368 ? 116.20500 157.62600 174.15200 1.000 25.24191 368 SER B O 1
ATOM 6943 N N . CYS B 1 369 ? 117.24200 156.13900 175.48300 1.000 29.13290 369 CYS B N 1
ATOM 6944 C CA . CYS B 1 369 ? 117.57900 155.22000 174.40700 1.000 29.13290 369 CYS B CA 1
ATOM 6945 C C . CYS B 1 369 ? 116.68000 153.99400 174.47600 1.000 29.13290 369 CYS B C 1
ATOM 6946 O O . CYS B 1 369 ? 116.50600 153.40400 175.54700 1.000 29.13290 369 CYS B O 1
ATOM 6949 N N . TYR B 1 370 ? 116.11600 153.62100 173.33300 1.000 29.12246 370 TYR B N 1
ATOM 6950 C CA . TYR B 1 370 ? 115.24700 152.46400 173.18700 1.000 29.12246 370 TYR B CA 1
ATOM 6951 C C . TYR B 1 370 ? 115.93100 151.49300 172.23900 1.000 29.12246 370 TYR B C 1
ATOM 6952 O O . TYR B 1 370 ? 116.14000 151.81500 171.06500 1.000 29.12246 370 TYR B O 1
ATOM 6961 N N . ILE B 1 371 ? 116.27300 150.31200 172.74100 1.000 29.48536 371 ILE B N 1
ATOM 6962 C CA . ILE B 1 371 ? 116.94800 149.28800 171.95600 1.000 29.48536 371 ILE B CA 1
ATOM 6963 C C . ILE B 1 371 ? 115.98400 148.13200 171.74900 1.000 29.48536 371 ILE B C 1
ATOM 6964 O O . ILE B 1 371 ? 115.50600 147.53100 172.71600 1.000 29.48536 371 ILE B O 1
ATOM 6969 N N . SER B 1 372 ? 115.70200 147.82500 170.48800 1.000 32.82202 372 SER B N 1
ATOM 6970 C CA . SER B 1 372 ? 114.76500 146.77200 170.11400 1.000 32.82202 372 SER B CA 1
ATOM 6971 C C . SER B 1 372 ? 115.56700 145.56800 169.64300 1.000 32.82202 372 SER B C 1
ATOM 6972 O O . SER B 1 372 ? 116.15900 145.59900 168.55800 1.000 32.82202 372 SER B O 1
ATOM 6975 N N . ASP B 1 373 ? 115.58900 144.51200 170.45900 1.000 44.74682 373 ASP B N 1
ATOM 6976 C CA . ASP B 1 373 ? 116.33700 143.29300 170.15500 1.000 44.74682 373 ASP B CA 1
ATOM 6977 C C . ASP B 1 373 ? 115.35100 142.32500 169.50800 1.000 44.74682 373 ASP B C 1
ATOM 6978 O O . ASP B 1 373 ? 114.50500 141.72800 170.17500 1.000 44.74682 373 ASP B O 1
ATOM 6983 N N . ASP B 1 374 ? 115.46600 142.17900 168.18600 1.000 53.50208 374 ASP B N 1
ATOM 6984 C CA . ASP B 1 374 ? 114.52800 141.34300 167.44300 1.000 53.50208 374 ASP B CA 1
ATOM 6985 C C . ASP B 1 374 ? 114.64500 139.87600 167.84400 1.000 53.50208 374 ASP B C 1
ATOM 6986 O O . ASP B 1 374 ? 113.63300 139.18300 167.99200 1.000 53.50208 374 ASP B O 1
ATOM 6991 N N . GLY B 1 375 ? 115.87200 139.38800 168.03100 1.000 42.27533 375 GLY B N 1
ATOM 6992 C CA . GLY B 1 375 ? 116.08900 137.97600 168.28600 1.000 42.27533 375 GLY B CA 1
ATOM 6993 C C . GLY B 1 375 ? 115.77900 137.50900 169.68800 1.000 42.27533 375 GLY B C 1
ATOM 6994 O O . GLY B 1 375 ? 115.77100 136.29800 169.92800 1.000 42.27533 375 GLY B O 1
ATOM 6995 N N . ALA B 1 376 ? 115.52800 138.43400 170.61400 1.000 38.76108 376 ALA B N 1
ATOM 6996 C CA . ALA B 1 376 ? 115.22900 138.12400 172.01100 1.000 38.76108 376 ALA B CA 1
ATOM 6997 C C . ALA B 1 376 ? 116.33700 137.31700 172.67800 1.000 38.76108 376 ALA B C 1
ATOM 6998 O O . ALA B 1 376 ? 116.08600 136.60200 173.65200 1.000 38.76108 376 ALA B O 1
ATOM 7000 N N . SER B 1 377 ? 117.56200 137.42100 172.17200 1.000 40.91571 377 SER B N 1
ATOM 7001 C CA . SER B 1 377 ? 118.67700 136.67200 172.72800 1.000 40.91571 377 SER B CA 1
ATOM 7002 C C . SER B 1 377 ? 119.16900 137.31700 174.02100 1.000 40.91571 377 SER B C 1
ATOM 7003 O O . SER B 1 377 ? 119.02700 138.52200 174.24200 1.000 40.91571 377 SER B O 1
ATOM 7006 N N . MET B 1 378 ? 119.75900 136.49000 174.88200 1.000 38.60818 378 MET B N 1
ATOM 7007 C CA . MET B 1 378 ? 120.28900 136.94800 176.15800 1.000 38.60818 378 MET B CA 1
ATOM 7008 C C . MET B 1 378 ? 121.67000 137.58300 176.03400 1.000 38.60818 378 MET B C 1
ATOM 7009 O O . MET B 1 378 ? 122.08900 138.30900 176.94600 1.000 38.60818 378 MET B O 1
ATOM 7014 N N . LEU B 1 379 ? 122.37400 137.34400 174.92600 1.000 34.45699 379 LEU B N 1
ATOM 7015 C CA . LEU B 1 379 ? 123.70700 137.91200 174.75600 1.000 34.45699 379 LEU B CA 1
ATOM 7016 C C . LEU B 1 379 ? 123.65600 139.43400 174.75400 1.000 34.45699 379 LEU B C 1
ATOM 7017 O O . LEU B 1 379 ? 124.42300 140.09400 175.46400 1.000 34.45699 379 LEU B O 1
ATOM 7022 N N . THR B 1 380 ? 122.74500 140.01000 173.97000 1.000 31.21011 380 THR B N 1
ATOM 7023 C CA . THR B 1 380 ? 122.55900 141.45300 173.96000 1.000 31.21011 380 THR B CA 1
ATOM 7024 C C . THR B 1 380 ? 122.06200 141.98500 175.29700 1.000 31.21011 380 THR B C 1
ATOM 7025 O O . THR B 1 380 ? 122.45500 143.08500 175.69300 1.000 31.21011 380 THR B O 1
ATOM 7029 N N . PHE B 1 381 ? 121.22600 141.22500 176.00300 1.000 33.22054 381 PHE B N 1
ATOM 7030 C CA . PHE B 1 381 ? 120.77800 141.62600 177.33200 1.000 33.22054 381 PHE B CA 1
ATOM 7031 C C . PHE B 1 381 ? 121.94900 141.77400 178.29900 1.000 33.22054 381 PHE B C 1
ATOM 7032 O O . PHE B 1 381 ? 122.07900 142.80400 178.97500 1.000 33.22054 381 PHE B O 1
ATOM 7040 N N . GLU B 1 382 ? 122.82500 140.76900 178.36000 1.000 34.73880 382 GLU B N 1
ATOM 7041 C CA . GLU B 1 382 ? 123.99200 140.86300 179.23200 1.000 34.73880 382 GLU B CA 1
ATOM 7042 C C . GLU B 1 382 ? 124.98200 141.91800 178.75100 1.000 34.73880 382 GLU B C 1
ATOM 7043 O O . GLU B 1 382 ? 125.63400 142.57100 179.57500 1.000 34.73880 382 GLU B O 1
ATOM 7049 N N . SER B 1 383 ? 125.10300 142.11000 177.43500 1.000 27.62906 383 SER B N 1
ATOM 7050 C CA . SER B 1 383 ? 125.95800 143.17500 176.92500 1.000 27.62906 383 SER B CA 1
ATOM 7051 C C . SER B 1 383 ? 125.45500 144.54600 177.35100 1.000 27.62906 383 SER B C 1
ATOM 7052 O O . SER B 1 383 ? 126.25600 145.41700 177.70600 1.000 27.62906 383 SER B O 1
ATOM 7055 N N . LEU B 1 384 ? 124.13900 144.76100 177.31800 1.000 28.93275 384 LEU B N 1
ATOM 7056 C CA . LEU B 1 384 ? 123.58800 146.02500 177.79600 1.000 28.93275 384 LEU B CA 1
ATOM 7057 C C . LEU B 1 384 ? 123.77800 146.17500 179.29800 1.000 28.93275 384 LEU B C 1
ATOM 7058 O O . LEU B 1 384 ? 124.03000 147.28100 179.78700 1.000 28.93275 384 LEU B O 1
ATOM 7063 N N . SER B 1 385 ? 123.64600 145.07900 180.04800 1.000 36.71055 385 SER B N 1
ATOM 7064 C CA . SER B 1 385 ? 123.93600 145.14600 181.47700 1.000 36.71055 385 SER B CA 1
ATOM 7065 C C . SER B 1 385 ? 125.38400 145.53600 181.74600 1.000 36.71055 385 SER B C 1
ATOM 7066 O O . SER B 1 385 ? 125.65100 146.26700 182.70600 1.000 36.71055 385 SER B O 1
ATOM 7069 N N . GLU B 1 386 ? 126.32200 145.06100 180.92400 1.000 40.47904 386 GLU B N 1
ATOM 7070 C CA . GLU B 1 386 ? 127.72600 145.44400 181.06000 1.000 40.47904 386 GLU B CA 1
ATOM 7071 C C . GLU B 1 386 ? 127.95000 146.90200 180.66600 1.000 40.47904 386 GLU B C 1
ATOM 7072 O O . GLU B 1 386 ? 128.71200 147.62800 181.32000 1.000 40.47904 386 GLU B O 1
ATOM 7078 N N . THR B 1 387 ? 127.30800 147.33700 179.58000 1.000 29.16906 387 THR B N 1
ATOM 7079 C CA . THR B 1 387 ? 127.47500 148.70300 179.10100 1.000 29.16906 387 THR B CA 1
ATOM 7080 C C . THR B 1 387 ? 126.88200 149.72300 180.06200 1.000 29.16906 387 THR B C 1
ATOM 7081 O O . THR B 1 387 ? 127.45600 150.80200 180.23300 1.000 29.16906 387 THR B O 1
ATOM 7085 N N . ALA B 1 388 ? 125.75600 149.40900 180.69700 1.000 30.17042 388 ALA B N 1
ATOM 7086 C CA . ALA B 1 388 ? 125.17000 150.28100 181.70500 1.000 30.17042 388 ALA B CA 1
ATOM 7087 C C . ALA B 1 388 ? 126.04300 150.40800 182.94400 1.000 30.17042 388 ALA B C 1
ATOM 7088 O O . ALA B 1 388 ? 125.86800 151.35800 183.71300 1.000 30.17042 388 ALA B O 1
ATOM 7090 N N . GLU B 1 389 ? 126.97300 149.47600 183.15700 1.000 31.51155 389 GLU B N 1
ATOM 7091 C CA . GLU B 1 389 ? 127.95200 149.58700 184.22500 1.000 31.51155 389 GLU B CA 1
ATOM 7092 C C . GLU B 1 389 ? 129.21400 150.32100 183.80400 1.000 31.51155 389 GLU B C 1
ATOM 7093 O O . GLU B 1 389 ? 129.79200 151.04100 184.62400 1.000 31.51155 389 GLU B O 1
ATOM 7099 N N . PHE B 1 390 ? 129.65500 150.15400 182.55700 1.000 33.71857 390 PHE B N 1
ATOM 7100 C CA . PHE B 1 390 ? 130.81800 150.89400 182.07400 1.000 33.71857 390 PHE B CA 1
ATOM 7101 C C . PHE B 1 390 ? 130.50100 152.35400 181.76100 1.000 33.71857 390 PHE B C 1
ATOM 7102 O O . PHE B 1 390 ? 131.41600 153.18800 181.74700 1.000 33.71857 390 PHE B O 1
ATOM 7110 N N . ALA B 1 391 ? 129.23000 152.68100 181.51500 1.000 27.94609 391 ALA B N 1
ATOM 7111 C CA . ALA B 1 391 ? 128.86900 154.05700 181.19500 1.000 27.94609 391 ALA B CA 1
ATOM 7112 C C . ALA B 1 391 ? 129.12700 154.99500 182.36500 1.000 27.94609 391 ALA B C 1
ATOM 7113 O O . ALA B 1 391 ? 129.51900 156.14900 182.15400 1.000 27.94609 391 ALA B O 1
ATOM 7115 N N . ARG B 1 392 ? 128.92500 154.52000 183.59700 1.000 33.38156 392 ARG B N 1
ATOM 7116 C CA . ARG B 1 392 ? 129.17000 155.33900 184.77800 1.000 33.38156 392 ARG B CA 1
ATOM 7117 C C . ARG B 1 392 ? 130.59800 155.85700 184.84400 1.000 33.38156 392 ARG B C 1
ATOM 7118 O O . ARG B 1 392 ? 130.83400 156.89800 185.46600 1.000 33.38156 392 ARG B O 1
ATOM 7126 N N . LYS B 1 393 ? 131.55000 155.16100 184.22700 1.000 34.89004 393 LYS B N 1
ATOM 7127 C CA . LYS B 1 393 ? 132.91600 155.64700 184.11000 1.000 34.89004 393 LYS B CA 1
ATOM 7128 C C . LYS B 1 393 ? 133.19400 156.34700 182.79200 1.000 34.89004 393 LYS B C 1
ATOM 7129 O O . LYS B 1 393 ? 133.95500 157.31600 182.77300 1.000 34.89004 393 LYS B O 1
ATOM 7135 N N . TRP B 1 394 ? 132.58900 155.89200 181.69300 1.000 48.07248 394 TRP B N 1
ATOM 7136 C CA . TRP B 1 394 ? 132.88700 156.48800 180.39600 1.000 48.07248 394 TRP B CA 1
ATOM 7137 C C . TRP B 1 394 ? 132.31300 157.89100 180.24100 1.000 48.07248 394 TRP B C 1
ATOM 7138 O O . TRP B 1 394 ? 132.94000 158.73900 179.59600 1.000 48.07248 394 TRP B O 1
ATOM 7149 N N . VAL B 1 395 ? 131.14200 158.16100 180.81000 1.000 34.68402 395 VAL B N 1
ATOM 7150 C CA . VAL B 1 395 ? 130.43500 159.41200 180.54100 1.000 34.68402 395 VAL B CA 1
ATOM 7151 C C . VAL B 1 395 ? 131.10600 160.61100 181.21000 1.000 34.68402 395 VAL B C 1
ATOM 7152 O O . VAL B 1 395 ? 131.37200 161.60400 180.51900 1.000 34.68402 395 VAL B O 1
ATOM 7156 N N . PRO B 1 396 ? 131.37800 160.60300 182.52500 1.000 31.23656 396 PRO B N 1
ATOM 7157 C CA . PRO B 1 396 ? 131.97900 161.80700 183.13300 1.000 31.23656 396 PRO B CA 1
ATOM 7158 C C . PRO B 1 396 ? 133.32600 162.18500 182.54000 1.000 31.23656 396 PRO B C 1
ATOM 7159 O O . PRO B 1 396 ? 133.59900 163.37700 182.33300 1.000 31.23656 396 PRO B O 1
ATOM 7163 N N . PHE B 1 397 ? 134.17800 161.19700 182.25600 1.000 35.10024 397 PHE B N 1
ATOM 7164 C CA . PHE B 1 397 ? 135.47300 161.48500 181.65000 1.000 35.10024 397 PHE B CA 1
ATOM 7165 C C . PHE B 1 397 ? 135.30300 162.10400 180.27100 1.000 35.10024 397 PHE B C 1
ATOM 7166 O O . PHE B 1 397 ? 136.02900 163.03600 179.90500 1.000 35.10024 397 PHE B O 1
ATOM 7174 N N . CYS B 1 398 ? 134.35100 161.59300 179.48900 1.000 34.91615 398 CYS B N 1
ATOM 7175 C CA . CYS B 1 398 ? 134.09000 162.15900 178.17200 1.000 34.91615 398 CYS B CA 1
ATOM 7176 C C . CYS B 1 398 ? 133.56600 163.58700 178.27900 1.000 34.91615 398 CYS B C 1
ATOM 7177 O O . CYS B 1 398 ? 133.93300 164.45300 177.47700 1.000 34.91615 398 CYS B O 1
ATOM 7180 N N . LYS B 1 399 ? 132.70400 163.84800 179.26400 1.000 35.20719 399 LYS B N 1
ATOM 7181 C CA . LYS B 1 399 ? 132.14700 165.18600 179.43300 1.000 35.20719 399 LYS B CA 1
ATOM 7182 C C . LYS B 1 399 ? 133.21300 166.19200 179.84900 1.000 35.20719 399 LYS B C 1
ATOM 7183 O O . LYS B 1 399 ? 133.21800 167.33000 179.36800 1.000 35.20719 399 LYS B O 1
ATOM 7189 N N . LYS B 1 400 ? 134.11800 165.79500 180.74800 1.000 36.34613 400 LYS B N 1
ATOM 7190 C CA . LYS B 1 400 ? 135.05600 166.75600 181.32300 1.000 36.34613 400 LYS B CA 1
ATOM 7191 C C . LYS B 1 400 ? 136.03000 167.29200 180.27900 1.000 36.34613 400 LYS B C 1
ATOM 7192 O O . LYS B 1 400 ? 136.23000 168.50700 180.17100 1.000 36.34613 400 LYS B O 1
ATOM 7198 N N . PHE B 1 401 ? 136.64500 166.40600 179.50200 1.000 35.24360 401 PHE B N 1
ATOM 7199 C CA . PHE B 1 401 ? 137.72900 166.79200 178.60800 1.000 35.24360 401 PHE B CA 1
ATOM 7200 C C . PHE B 1 401 ? 137.28000 167.03100 177.17200 1.000 35.24360 401 PHE B C 1
ATOM 7201 O O . PHE B 1 401 ? 138.13000 167.30700 176.31800 1.000 35.24360 401 PHE B O 1
ATOM 7209 N N . ALA B 1 402 ? 135.97900 166.93600 176.88800 1.000 31.04778 402 ALA B N 1
ATOM 7210 C CA . ALA B 1 402 ? 135.44000 167.16600 175.55100 1.000 31.04778 402 ALA B CA 1
ATOM 7211 C C . ALA B 1 402 ? 136.11300 166.27700 174.51300 1.000 31.04778 402 ALA B C 1
ATOM 7212 O O . ALA B 1 402 ? 136.99100 166.73100 173.77200 1.000 31.04778 402 ALA B O 1
ATOM 7214 N N . ILE B 1 403 ? 135.70400 165.01100 174.45000 1.000 35.29496 403 ILE B N 1
ATOM 7215 C CA . ILE B 1 403 ? 136.29900 164.07100 173.50900 1.000 35.29496 403 ILE B CA 1
ATOM 7216 C C . ILE B 1 403 ? 135.64500 164.22400 172.13900 1.000 35.29496 403 ILE B C 1
ATOM 7217 O O . ILE B 1 403 ? 134.46300 164.55100 172.01200 1.000 35.29496 403 ILE B O 1
ATOM 7222 N N . GLU B 1 404 ? 136.43600 163.98300 171.09400 1.000 46.96868 404 GLU B N 1
ATOM 7223 C CA . GLU B 1 404 ? 135.99100 164.21200 169.72400 1.000 46.96868 404 GLU B CA 1
ATOM 7224 C C . GLU B 1 404 ? 135.01700 163.13600 169.24200 1.000 46.96868 404 GLU B C 1
ATOM 7225 O O . GLU B 1 404 ? 133.91500 163.47900 168.79700 1.000 46.96868 404 GLU B O 1
ATOM 7231 N N . PRO B 1 405 ? 135.35900 161.82800 169.30100 1.000 37.93918 405 PRO B N 1
ATOM 7232 C CA . PRO B 1 405 ? 134.42400 160.82400 168.77200 1.000 37.93918 405 PRO B CA 1
ATOM 7233 C C . PRO B 1 405 ? 133.37100 160.40200 169.78300 1.000 37.93918 405 PRO B C 1
ATOM 7234 O O . PRO B 1 405 ? 132.24700 160.05700 169.40700 1.000 37.93918 405 PRO B O 1
ATOM 7238 N N . ARG B 1 406 ? 133.73400 160.41300 171.06700 1.000 34.38267 406 ARG B N 1
ATOM 7239 C CA . ARG B 1 406 ? 132.87500 159.99300 172.17100 1.000 34.38267 406 ARG B CA 1
ATOM 7240 C C . ARG B 1 406 ? 132.48600 158.52100 172.08500 1.000 34.38267 406 ARG B C 1
ATOM 7241 O O . ARG B 1 406 ? 131.54600 158.08700 172.75700 1.000 34.38267 406 ARG B O 1
ATOM 7249 N N . ALA B 1 407 ? 133.19400 157.74300 171.26900 1.000 35.31728 407 ALA B N 1
ATOM 7250 C CA . ALA B 1 407 ? 133.03400 156.29600 171.19700 1.000 35.31728 407 ALA B CA 1
ATOM 7251 C C . ALA B 1 407 ? 134.37400 155.65600 171.52800 1.000 35.31728 407 ALA B C 1
ATOM 7252 O O . ALA B 1 407 ? 135.39800 156.04500 170.94100 1.000 35.31728 407 ALA B O 1
ATOM 7254 N N . PRO B 1 408 ? 134.42800 154.68500 172.44400 1.000 39.88227 408 PRO B N 1
ATOM 7255 C CA . PRO B 1 408 ? 135.72400 154.20700 172.95100 1.000 39.88227 408 PRO B CA 1
ATOM 7256 C C . PRO B 1 408 ? 136.65300 153.63600 171.88900 1.000 39.88227 408 PRO B C 1
ATOM 7257 O O . PRO B 1 408 ? 137.80700 154.06400 171.78100 1.000 39.88227 408 PRO B O 1
ATOM 7261 N N . GLU B 1 409 ? 136.17300 152.66300 171.11000 1.000 41.21816 409 GLU B N 1
ATOM 7262 C CA . GLU B 1 409 ? 137.04900 152.00300 170.14800 1.000 41.21816 409 GLU B CA 1
ATOM 7263 C C . GLU B 1 409 ? 137.44700 152.93800 169.01500 1.000 41.21816 409 GLU B C 1
ATOM 7264 O O . GLU B 1 409 ? 138.55900 152.83200 168.48600 1.000 41.21816 409 GLU B O 1
ATOM 7270 N N . MET B 1 410 ? 136.56600 153.85500 168.63200 1.000 39.40004 410 MET B N 1
ATOM 7271 C CA . MET B 1 410 ? 136.86600 154.81100 167.57700 1.000 39.40004 410 MET B CA 1
ATOM 7272 C C . MET B 1 410 ? 137.59900 156.04400 168.08800 1.000 39.40004 410 MET B C 1
ATOM 7273 O O . MET B 1 410 ? 137.93400 156.92300 167.28900 1.000 39.40004 410 MET B O 1
ATOM 7278 N N . TYR B 1 411 ? 137.85300 156.13000 169.39400 1.000 49.52873 411 TYR B N 1
ATOM 7279 C CA . TYR B 1 411 ? 138.68100 157.18400 169.96700 1.000 49.52873 411 TYR B CA 1
ATOM 7280 C C . TYR B 1 411 ? 140.08100 156.69600 170.31300 1.000 49.52873 411 TYR B C 1
ATOM 7281 O O . TYR B 1 411 ? 141.06400 157.39200 170.04600 1.000 49.52873 411 TYR B O 1
ATOM 7290 N N . PHE B 1 412 ? 140.19300 155.50800 170.90200 1.000 48.07248 412 PHE B N 1
ATOM 7291 C CA . PHE B 1 412 ? 141.49800 154.96400 171.25800 1.000 48.07248 412 PHE B CA 1
ATOM 7292 C C . PHE B 1 412 ? 142.22800 154.34500 170.07600 1.000 48.07248 412 PHE B C 1
ATOM 7293 O O . PHE B 1 412 ? 143.30400 153.76900 170.27000 1.000 48.07248 412 PHE B O 1
ATOM 7301 N N . THR B 1 413 ? 141.68000 154.44200 168.86800 1.000 50.67619 413 THR B N 1
ATOM 7302 C CA . THR B 1 413 ? 142.31500 153.93900 167.65400 1.000 50.67619 413 THR B CA 1
ATOM 7303 C C . THR B 1 413 ? 142.41600 155.04800 166.61500 1.000 50.67619 413 THR B C 1
ATOM 7304 O O . THR B 1 413 ? 142.10000 154.86800 165.43700 1.000 50.67619 413 THR B O 1
ATOM 7308 N N . LEU B 1 414 ? 142.85500 156.22400 167.05200 1.000 59.90693 414 LEU B N 1
ATOM 7309 C CA . LEU B 1 414 ? 143.05600 157.37100 166.17800 1.000 59.90693 414 LEU B CA 1
ATOM 7310 C C . LEU B 1 414 ? 144.54800 157.59700 165.98600 1.000 59.90693 414 LEU B C 1
ATOM 7311 O O . LEU B 1 414 ? 145.30100 157.66100 166.96300 1.000 59.90693 414 LEU B O 1
ATOM 7316 N N . LYS B 1 415 ? 144.97100 157.71600 164.72500 1.000 73.96239 415 LYS B N 1
ATOM 7317 C CA . LYS B 1 415 ? 146.38600 157.93100 164.44000 1.000 73.96239 415 LYS B CA 1
ATOM 7318 C C . LYS B 1 415 ? 146.83200 159.33700 164.81800 1.000 73.96239 415 LYS B C 1
ATOM 7319 O O . LYS B 1 415 ? 148.02500 159.56700 165.04400 1.000 73.96239 415 LYS B O 1
ATOM 7325 N N . VAL B 1 416 ? 145.89700 160.28700 164.88500 1.000 65.09198 416 VAL B N 1
ATOM 7326 C CA . VAL B 1 416 ? 146.24800 161.66500 165.20000 1.000 65.09198 416 VAL B CA 1
ATOM 7327 C C . VAL B 1 416 ? 146.68800 161.76800 166.65700 1.000 65.09198 416 VAL B C 1
ATOM 7328 O O . VAL B 1 416 ? 146.26500 160.98500 167.51900 1.000 65.09198 416 VAL B O 1
ATOM 7332 N N . ASP B 1 417 ? 147.56700 162.73100 166.93100 1.000 62.01495 417 ASP B N 1
ATOM 7333 C CA . ASP B 1 417 ? 148.02000 162.96900 168.29400 1.000 62.01495 417 ASP B CA 1
ATOM 7334 C C . ASP B 1 417 ? 146.84700 163.37100 169.17900 1.000 62.01495 417 ASP B C 1
ATOM 7335 O O . ASP B 1 417 ? 145.96100 164.12300 168.76300 1.000 62.01495 417 ASP B O 1
ATOM 7340 N N . TYR B 1 418 ? 146.84500 162.86500 170.41000 1.000 50.02606 418 TYR B N 1
ATOM 7341 C CA . TYR B 1 418 ? 145.73700 163.06200 171.33300 1.000 50.02606 418 TYR B CA 1
ATOM 7342 C C . TYR B 1 418 ? 146.00600 164.14700 172.36800 1.000 50.02606 418 TYR B C 1
ATOM 7343 O O . TYR B 1 418 ? 145.26900 164.24200 173.35400 1.000 50.02606 418 TYR B O 1
ATOM 7352 N N . LEU B 1 419 ? 147.03900 164.96300 172.17200 1.000 45.55048 419 LEU B N 1
ATOM 7353 C CA . LEU B 1 419 ? 147.32100 166.10600 173.03200 1.000 45.55048 419 LEU B CA 1
ATOM 7354 C C . LEU B 1 419 ? 147.44600 167.38000 172.20800 1.000 45.55048 419 LEU B C 1
ATOM 7355 O O . LEU B 1 419 ? 148.18700 168.30000 172.56100 1.000 45.55048 419 LEU B O 1
ATOM 7360 N N . LYS B 1 420 ? 146.72800 167.44200 171.08400 1.000 51.80685 420 LYS B N 1
ATOM 7361 C CA . LYS B 1 420 ? 146.86300 168.58300 170.18500 1.000 51.80685 420 LYS B CA 1
ATOM 7362 C C . LYS B 1 420 ? 146.37200 169.87200 170.83400 1.000 51.80685 420 LYS B C 1
ATOM 7363 O O . LYS B 1 420 ? 147.04100 170.90800 170.74600 1.000 51.80685 420 LYS B O 1
ATOM 7369 N N . ASP B 1 421 ? 145.21400 169.82800 171.50100 1.000 48.38804 421 ASP B N 1
ATOM 7370 C CA . ASP B 1 421 ? 144.64300 171.03900 172.07700 1.000 48.38804 421 ASP B CA 1
ATOM 7371 C C . ASP B 1 421 ? 144.18700 170.84900 173.52100 1.000 48.38804 421 ASP B C 1
ATOM 7372 O O . ASP B 1 421 ? 143.47300 171.70800 174.05200 1.000 48.38804 421 ASP B O 1
ATOM 7377 N N . LYS B 1 422 ? 144.57200 169.75400 174.16900 1.000 42.48033 422 LYS B N 1
ATOM 7378 C CA . LYS B 1 422 ? 144.19000 169.52500 175.55500 1.000 42.48033 422 LYS B CA 1
ATOM 7379 C C . LYS B 1 422 ? 145.03900 170.38100 176.48400 1.000 42.48033 422 LYS B C 1
ATOM 7380 O O . LYS B 1 422 ? 146.25400 170.50200 176.30400 1.000 42.48033 422 LYS B O 1
ATOM 7386 N N . VAL B 1 423 ? 144.39200 170.97900 177.48200 1.000 32.31702 423 VAL B N 1
ATOM 7387 C CA . VAL B 1 423 ? 145.06100 171.92100 178.36900 1.000 32.31702 423 VAL B CA 1
ATOM 7388 C C . VAL B 1 423 ? 144.99000 171.52600 179.83700 1.000 32.31702 423 VAL B C 1
ATOM 7389 O O . VAL B 1 423 ? 145.78100 172.04900 180.63800 1.000 32.31702 423 VAL B O 1
ATOM 7393 N N . GLN B 1 424 ? 144.08400 170.63700 180.23300 1.000 38.25136 424 GLN B N 1
ATOM 7394 C CA . GLN B 1 424 ? 143.92300 170.32700 181.64700 1.000 38.25136 424 GLN B CA 1
ATOM 7395 C C . GLN B 1 424 ? 145.14300 169.57100 182.17100 1.000 38.25136 424 GLN B C 1
ATOM 7396 O O . GLN B 1 424 ? 145.65300 168.67000 181.49800 1.000 38.25136 424 GLN B O 1
ATOM 7402 N N . PRO B 1 425 ? 145.63800 169.92300 183.36000 1.000 40.89768 425 PRO B N 1
ATOM 7403 C CA . PRO B 1 425 ? 146.83600 169.24800 183.89000 1.000 40.89768 425 PRO B CA 1
ATOM 7404 C C . PRO B 1 425 ? 146.65600 167.75800 184.12900 1.000 40.89768 425 PRO B C 1
ATOM 7405 O O . PRO B 1 425 ? 147.62800 167.00200 184.00900 1.000 40.89768 425 PRO B O 1
ATOM 7409 N N . THR B 1 426 ? 145.44800 167.31100 184.46700 1.000 39.63894 426 THR B N 1
ATOM 7410 C CA . THR B 1 426 ? 145.21500 165.92700 184.85900 1.000 39.63894 426 THR B CA 1
ATOM 7411 C C . THR B 1 426 ? 144.76500 165.03600 183.70900 1.000 39.63894 426 THR B C 1
ATOM 7412 O O . THR B 1 426 ? 144.35800 163.89600 183.95600 1.000 39.63894 426 THR B O 1
ATOM 7416 N N . PHE B 1 427 ? 144.82100 165.52300 182.46800 1.000 41.52706 427 PHE B N 1
ATOM 7417 C CA . PHE B 1 427 ? 144.26800 164.77100 181.34600 1.000 41.52706 427 PHE B CA 1
ATOM 7418 C C . PHE B 1 427 ? 145.00900 163.46200 181.10200 1.000 41.52706 427 PHE B C 1
ATOM 7419 O O . PHE B 1 427 ? 144.37400 162.42600 180.86600 1.000 41.52706 427 PHE B O 1
ATOM 7427 N N . VAL B 1 428 ? 146.34300 163.48400 181.16000 1.000 41.00967 428 VAL B N 1
ATOM 7428 C CA . VAL B 1 428 ? 147.13000 162.32100 180.75800 1.000 41.00967 428 VAL B CA 1
ATOM 7429 C C . VAL B 1 428 ? 146.88700 161.14500 181.69700 1.000 41.00967 428 VAL B C 1
ATOM 7430 O O . VAL B 1 428 ? 146.63600 160.01600 181.24900 1.000 41.00967 428 VAL B O 1
ATOM 7434 N N . LYS B 1 429 ? 146.96000 161.38500 183.00800 1.000 50.30007 429 LYS B N 1
ATOM 7435 C CA . LYS B 1 429 ? 146.80900 160.29800 183.96900 1.000 50.30007 429 LYS B CA 1
ATOM 7436 C C . LYS B 1 429 ? 145.42600 159.66900 183.88000 1.000 50.30007 429 LYS B C 1
ATOM 7437 O O . LYS B 1 429 ? 145.29500 158.44000 183.89000 1.000 50.30007 429 LYS B O 1
ATOM 7443 N N . GLU B 1 430 ? 144.38100 160.49100 183.77500 1.000 47.52910 430 GLU B N 1
ATOM 7444 C CA . GLU B 1 430 ? 143.03300 159.93900 183.73900 1.000 47.52910 430 GLU B CA 1
ATOM 7445 C C . GLU B 1 430 ? 142.75500 159.23400 182.41600 1.000 47.52910 430 GLU B C 1
ATOM 7446 O O . GLU B 1 430 ? 142.03500 158.23000 182.38600 1.000 47.52910 430 GLU B O 1
ATOM 7452 N N . ARG B 1 431 ? 143.31700 159.73100 181.31100 1.000 48.07248 431 ARG B N 1
ATOM 7453 C CA . ARG B 1 431 ? 143.16000 159.02200 180.04400 1.000 48.07248 431 ARG B CA 1
ATOM 7454 C C . ARG B 1 431 ? 143.84200 157.66100 180.09400 1.000 48.07248 431 ARG B C 1
ATOM 7455 O O . ARG B 1 431 ? 143.28000 156.65200 179.64100 1.000 48.07248 431 ARG B O 1
ATOM 7463 N N . ARG B 1 432 ? 145.05300 157.61000 180.64900 1.000 47.78913 432 ARG B N 1
ATOM 7464 C CA . ARG B 1 432 ? 145.74100 156.33400 180.77600 1.000 47.78913 432 ARG B CA 1
ATOM 7465 C C . ARG B 1 432 ? 145.11300 155.42800 181.81900 1.000 47.78913 432 ARG B C 1
ATOM 7466 O O . ARG B 1 432 ? 145.36700 154.22100 181.79800 1.000 47.78913 432 ARG B O 1
ATOM 7474 N N . ALA B 1 433 ? 144.31500 155.97500 182.73600 1.000 41.21229 433 ALA B N 1
ATOM 7475 C CA . ALA B 1 433 ? 143.54000 155.14800 183.64800 1.000 41.21229 433 ALA B CA 1
ATOM 7476 C C . ALA B 1 433 ? 142.25400 154.63000 183.02300 1.000 41.21229 433 ALA B C 1
ATOM 7477 O O . ALA B 1 433 ? 141.80200 153.53800 183.38600 1.000 41.21229 433 ALA B O 1
ATOM 7479 N N . MET B 1 434 ? 141.66100 155.38300 182.09800 1.000 41.04801 434 MET B N 1
ATOM 7480 C CA . MET B 1 434 ? 140.42800 154.97200 181.43500 1.000 41.04801 434 MET B CA 1
ATOM 7481 C C . MET B 1 434 ? 140.66400 153.97800 180.30600 1.000 41.04801 434 MET B C 1
ATOM 7482 O O . MET B 1 434 ? 139.78800 153.14500 180.02900 1.000 41.04801 434 MET B O 1
ATOM 7487 N N . LYS B 1 435 ? 141.82100 154.04800 179.64300 1.000 40.16989 435 LYS B N 1
ATOM 7488 C CA . LYS B 1 435 ? 142.11700 153.06900 178.60000 1.000 40.16989 435 LYS B CA 1
ATOM 7489 C C . LYS B 1 435 ? 142.13900 151.65000 179.15900 1.000 40.16989 435 LYS B C 1
ATOM 7490 O O . LYS B 1 435 ? 141.63000 150.71700 178.52200 1.000 40.16989 435 LYS B O 1
ATOM 7496 N N . ARG B 1 436 ? 142.71400 151.47200 180.34900 1.000 38.76554 436 ARG B N 1
ATOM 7497 C CA . ARG B 1 436 ? 142.74900 150.15300 180.97300 1.000 38.76554 436 ARG B CA 1
ATOM 7498 C C . ARG B 1 436 ? 141.34700 149.66700 181.31900 1.000 38.76554 436 ARG B C 1
ATOM 7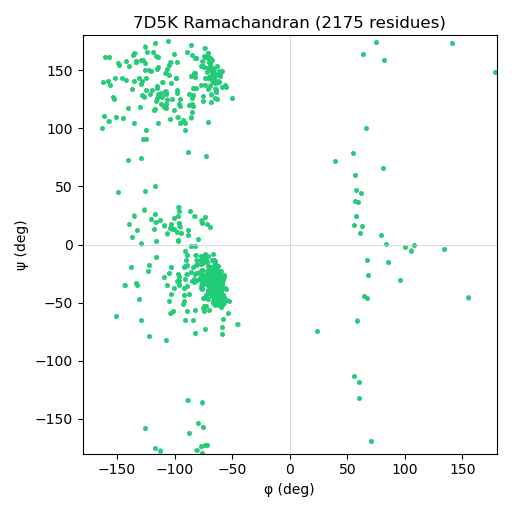499 O O . ARG B 1 436 ? 141.03600 148.48000 181.15300 1.000 38.76554 436 ARG B O 1
ATOM 7507 N N . GLU B 1 437 ? 140.49000 150.56600 181.81000 1.000 37.50644 437 GLU B N 1
ATOM 7508 C CA . GLU B 1 437 ? 139.11200 150.18500 182.09900 1.000 37.50644 437 GLU B CA 1
ATOM 7509 C C . GLU B 1 437 ? 138.39200 149.74500 180.83200 1.000 37.50644 437 GLU B C 1
ATOM 7510 O O . GLU B 1 437 ? 137.63300 148.76800 180.84500 1.000 37.50644 437 GLU B O 1
ATOM 7516 N N . TYR B 1 438 ? 138.61900 150.45500 179.72500 1.000 36.11462 438 TYR B N 1
ATOM 7517 C CA . TYR B 1 438 ? 138.00300 150.04900 178.46500 1.000 36.11462 438 TYR B CA 1
ATOM 7518 C C . TYR B 1 438 ? 138.50200 148.67900 178.02000 1.000 36.11462 438 TYR B C 1
ATOM 7519 O O . TYR B 1 438 ? 137.72100 147.85600 177.52500 1.000 36.11462 438 TYR B O 1
ATOM 7528 N N . GLU B 1 439 ? 139.80200 148.41800 178.17300 1.000 37.73965 439 GLU B N 1
ATOM 7529 C CA . GLU B 1 439 ? 140.32900 147.10500 177.80400 1.000 37.73965 439 GLU B CA 1
ATOM 7530 C C . GLU B 1 439 ? 139.71500 146.00200 178.66000 1.000 37.73965 439 GLU B C 1
ATOM 7531 O O . GLU B 1 439 ? 139.38000 144.92100 178.15600 1.000 37.73965 439 GLU B O 1
ATOM 7537 N N . GLU B 1 440 ? 139.55600 146.25800 179.96000 1.000 36.89726 440 GLU B N 1
ATOM 7538 C CA . GLU B 1 440 ? 138.92500 145.27400 180.83500 1.000 36.89726 440 GLU B CA 1
ATOM 7539 C C . GLU B 1 440 ? 137.47200 145.03200 180.43500 1.000 36.89726 440 GLU B C 1
ATOM 7540 O O . GLU B 1 440 ? 136.98400 143.89500 180.48100 1.000 36.89726 440 GLU B O 1
ATOM 7546 N N . PHE B 1 441 ? 136.76500 146.09400 180.04000 1.000 31.98364 441 PHE B N 1
ATOM 7547 C CA . PHE B 1 441 ? 135.40000 145.93900 179.54300 1.000 31.98364 441 PHE B CA 1
ATOM 7548 C C . PHE B 1 441 ? 135.36600 145.08600 178.27900 1.000 31.98364 441 PHE B C 1
ATOM 7549 O O . PHE B 1 441 ? 134.46900 144.24900 178.10400 1.000 31.98364 441 PHE B O 1
ATOM 7557 N N . LYS B 1 442 ? 136.33200 145.29200 177.38000 1.000 33.36577 442 LYS B N 1
ATOM 7558 C CA . LYS B 1 442 ? 136.43500 144.45200 176.19000 1.000 33.36577 442 LYS B CA 1
ATOM 7559 C C . LYS B 1 442 ? 136.63100 142.99100 176.56800 1.000 33.36577 442 LYS B C 1
ATOM 7560 O O . LYS B 1 442 ? 136.03000 142.09500 175.96300 1.000 33.36577 442 LYS B O 1
ATOM 7566 N N . VAL B 1 443 ? 137.48600 142.73500 177.56000 1.000 33.47901 443 VAL B N 1
ATOM 7567 C CA . VAL B 1 443 ? 137.71200 141.36500 178.01500 1.000 33.47901 443 VAL B CA 1
ATOM 7568 C C . VAL B 1 443 ? 136.42000 140.75900 178.55300 1.000 33.47901 443 VAL B C 1
ATOM 7569 O O . VAL B 1 443 ? 136.10000 139.59500 178.27900 1.000 33.47901 443 VAL B O 1
ATOM 7573 N N . ARG B 1 444 ? 135.66100 141.53600 179.33100 1.000 32.99089 444 ARG B N 1
ATOM 7574 C CA . ARG B 1 444 ? 134.39700 141.03200 179.86600 1.000 32.99089 444 ARG B CA 1
ATOM 7575 C C . ARG B 1 444 ? 133.41000 140.70000 178.75200 1.000 32.99089 444 ARG B C 1
ATOM 7576 O O . ARG B 1 444 ? 132.71900 139.67400 178.80800 1.000 32.99089 444 ARG B O 1
ATOM 7584 N N . ILE B 1 445 ? 133.31800 141.56200 177.73700 1.000 31.26840 445 ILE B N 1
ATOM 7585 C CA . ILE B 1 445 ? 132.40800 141.29500 176.62500 1.000 31.26840 445 ILE B CA 1
ATOM 7586 C C . ILE B 1 445 ? 132.83600 140.04200 175.86800 1.000 31.26840 445 ILE B C 1
ATOM 7587 O O . ILE B 1 445 ? 132.00000 139.20900 175.48700 1.000 31.26840 445 ILE B O 1
ATOM 7592 N N . ASN B 1 446 ? 134.14200 139.88900 175.63300 1.000 32.12355 446 ASN B N 1
ATOM 7593 C CA . ASN B 1 446 ? 134.64100 138.69400 174.96400 1.000 32.12355 446 ASN B CA 1
ATOM 7594 C C . ASN B 1 446 ? 134.36800 137.43300 175.77000 1.000 32.12355 446 ASN B C 1
ATOM 7595 O O . ASN B 1 446 ? 134.10100 136.38000 175.18100 1.000 32.12355 446 ASN B O 1
ATOM 7600 N N . ALA B 1 447 ? 134.43600 137.51200 177.09900 1.000 27.62264 447 ALA B N 1
ATOM 7601 C CA . ALA B 1 447 ? 134.07200 136.38500 177.94900 1.000 27.62264 447 ALA B CA 1
ATOM 7602 C C . ALA B 1 447 ? 132.58500 136.06100 177.86800 1.000 27.62264 447 ALA B C 1
ATOM 7603 O O . ALA B 1 447 ? 132.20800 134.88300 177.84000 1.000 27.62264 447 ALA B O 1
ATOM 7605 N N . LEU B 1 448 ? 131.73400 137.09000 177.83800 1.000 29.81499 448 LEU B N 1
ATOM 7606 C CA . LEU B 1 448 ? 130.29800 136.85500 177.71000 1.000 29.81499 448 LEU B CA 1
ATOM 7607 C C . LEU B 1 448 ? 129.96700 136.16800 176.39200 1.000 29.81499 448 LEU B C 1
ATOM 7608 O O . LEU B 1 448 ? 129.14000 135.24900 176.35300 1.000 29.81499 448 LEU B O 1
ATOM 7613 N N . VAL B 1 449 ? 130.59900 136.60400 175.30000 1.000 31.81420 449 VAL B N 1
ATOM 7614 C CA . VAL B 1 449 ? 130.35600 135.97200 174.00300 1.000 31.81420 449 VAL B CA 1
ATOM 7615 C C . VAL B 1 449 ? 130.76500 134.50400 174.04300 1.000 31.81420 449 VAL B C 1
ATOM 7616 O O . VAL B 1 449 ? 130.04100 133.62200 173.56000 1.000 31.81420 449 VAL B O 1
ATOM 7620 N N . ALA B 1 450 ? 131.93100 134.22000 174.62900 1.000 34.61269 450 ALA B N 1
ATOM 7621 C CA . ALA B 1 450 ? 132.41300 132.84500 174.70700 1.000 34.61269 450 ALA B CA 1
ATOM 7622 C C . ALA B 1 450 ? 131.47000 131.97700 175.52900 1.000 34.61269 450 ALA B C 1
ATOM 7623 O O . ALA B 1 450 ? 131.18500 130.83100 175.16200 1.000 34.61269 450 ALA B O 1
ATOM 7625 N N . LYS B 1 451 ? 130.97700 132.50500 176.65200 1.000 43.87390 451 LYS B N 1
ATOM 7626 C CA . LYS B 1 451 ? 130.03500 131.74000 177.46400 1.000 43.87390 451 LYS B CA 1
ATOM 7627 C C . LYS B 1 451 ? 128.73500 131.48800 176.71100 1.000 43.87390 451 LYS B C 1
ATOM 7628 O O . LYS B 1 451 ? 128.17500 130.38800 176.77500 1.000 43.87390 451 LYS B O 1
ATOM 7634 N N . ALA B 1 452 ? 128.23700 132.49600 175.99200 1.000 42.84729 452 ALA B N 1
ATOM 7635 C CA . ALA B 1 452 ? 126.97600 132.34100 175.27700 1.000 42.84729 452 ALA B CA 1
ATOM 7636 C C . ALA B 1 452 ? 127.11400 131.48700 174.02400 1.000 42.84729 452 ALA B C 1
ATOM 7637 O O . ALA B 1 452 ? 126.09600 131.06300 173.46600 1.000 42.84729 452 ALA B O 1
ATOM 7639 N N . GLN B 1 453 ? 128.34100 131.22900 173.56600 1.000 55.96036 453 GLN B N 1
ATOM 7640 C CA . GLN B 1 453 ? 128.53000 130.44700 172.34900 1.000 55.96036 453 GLN B CA 1
ATOM 7641 C C . GLN B 1 453 ? 128.04600 129.00600 172.48500 1.000 55.96036 453 GLN B C 1
ATOM 7642 O O . GLN B 1 453 ? 127.74400 128.37300 171.46800 1.000 55.96036 453 GLN B O 1
ATOM 7648 N N . LYS B 1 454 ? 127.95400 128.47700 173.70300 1.000 72.20862 454 LYS B N 1
ATOM 7649 C CA . LYS B 1 454 ? 127.54800 127.09200 173.93400 1.000 72.20862 454 LYS B CA 1
ATOM 7650 C C . LYS B 1 454 ? 126.13500 127.08500 174.50600 1.000 72.20862 454 LYS B C 1
ATOM 7651 O O . LYS B 1 454 ? 125.88600 127.66100 175.57000 1.000 72.20862 454 LYS B O 1
ATOM 7657 N N . VAL B 1 455 ? 125.21800 126.43000 173.80300 1.000 77.88027 455 VAL B N 1
ATOM 7658 C CA . VAL B 1 455 ? 123.81200 126.41000 174.22400 1.000 77.88027 455 VAL B CA 1
ATOM 7659 C C . VAL B 1 455 ? 123.60700 125.31100 175.26100 1.000 77.88027 455 VAL B C 1
ATOM 7660 O O . VAL B 1 455 ? 124.12400 124.19200 175.08600 1.000 77.88027 455 VAL B O 1
ATOM 7664 N N . PRO B 1 456 ? 122.89900 125.57600 176.35600 1.000 80.52130 456 PRO B N 1
ATOM 7665 C CA . PRO B 1 456 ? 122.59100 124.51700 177.31900 1.000 80.52130 456 PRO B CA 1
ATOM 7666 C C . PRO B 1 456 ? 121.39000 123.70700 176.86600 1.000 80.52130 456 PRO B C 1
ATOM 7667 O O . PRO B 1 456 ? 120.60300 124.16600 176.02500 1.000 80.52130 456 PRO B O 1
ATOM 7671 N N . PRO B 1 457 ? 121.21400 122.49100 177.39400 1.000 88.58344 457 PRO B N 1
ATOM 7672 C CA . PRO B 1 457 ? 120.09200 121.65100 176.94900 1.000 88.58344 457 PRO B CA 1
ATOM 7673 C C . PRO B 1 457 ? 118.73500 122.17000 177.39800 1.000 88.58344 457 PRO B C 1
ATOM 7674 O O . PRO B 1 457 ? 117.85000 122.40400 176.56900 1.000 88.58344 457 PRO B O 1
ATOM 7678 N N . GLU B 1 458 ? 118.55800 122.35100 178.70900 1.000 83.80431 458 GLU B N 1
ATOM 7679 C CA . GLU B 1 458 ? 117.24600 122.71800 179.23500 1.000 83.80431 458 GLU B CA 1
ATOM 7680 C C . GLU B 1 458 ? 116.87300 124.14800 178.85900 1.000 83.80431 458 GLU B C 1
ATOM 7681 O O . GLU B 1 458 ? 115.69500 124.45200 178.63400 1.000 83.80431 458 GLU B O 1
ATOM 7687 N N . GLY B 1 459 ? 117.84900 125.03500 178.78700 1.000 73.35024 459 GLY B N 1
ATOM 7688 C CA . GLY B 1 459 ? 117.61400 126.41700 178.41100 1.000 73.35024 459 GLY B CA 1
ATOM 7689 C C . GLY B 1 459 ? 118.45900 127.37100 179.23200 1.000 73.35024 459 GLY B C 1
ATOM 7690 O O . GLY B 1 459 ? 119.14900 126.98900 180.17700 1.000 73.35024 459 GLY B O 1
ATOM 7691 N N . TRP B 1 460 ? 118.40000 128.64800 178.85900 1.000 54.06052 460 TRP B N 1
ATOM 7692 C CA . TRP B 1 460 ? 119.17200 129.67200 179.54100 1.000 54.06052 460 TRP B CA 1
ATOM 7693 C C . TRP B 1 460 ? 118.61700 129.91500 180.94400 1.000 54.06052 460 TRP B C 1
ATOM 7694 O O . TRP B 1 460 ? 117.45500 129.63600 181.24500 1.000 54.06052 460 TRP B O 1
ATOM 7705 N N . ILE B 1 461 ? 119.47600 130.44600 181.81000 1.000 58.81231 461 ILE B N 1
ATOM 7706 C CA . ILE B 1 461 ? 119.14800 130.67100 183.21200 1.000 58.81231 461 ILE B CA 1
ATOM 7707 C C . ILE B 1 461 ? 119.47500 132.11400 183.56900 1.000 58.81231 461 ILE B C 1
ATOM 7708 O O . ILE B 1 461 ? 120.58300 132.59200 183.30600 1.000 58.81231 461 ILE B O 1
ATOM 7713 N N . MET B 1 462 ? 118.50900 132.80700 184.16600 1.000 68.95835 462 MET B N 1
ATOM 7714 C CA . MET B 1 462 ? 118.73200 134.15500 184.66300 1.000 68.95835 462 MET B CA 1
ATOM 7715 C C . MET B 1 462 ? 119.33200 134.11200 186.06500 1.000 68.95835 462 MET B C 1
ATOM 7716 O O . MET B 1 462 ? 119.29000 133.09300 186.75700 1.000 68.95835 462 MET B O 1
ATOM 7721 N N . GLN B 1 463 ? 119.89700 135.24900 186.47800 1.000 78.49596 463 GLN B N 1
ATOM 7722 C CA . GLN B 1 463 ? 120.60700 135.30500 187.75200 1.000 78.49596 463 GLN B CA 1
ATOM 7723 C C . GLN B 1 463 ? 119.66300 135.08500 188.92900 1.000 78.49596 463 GLN B C 1
ATOM 7724 O O . GLN B 1 463 ? 120.03300 134.43700 189.91600 1.000 78.49596 463 GLN B O 1
ATOM 7730 N N . ASP B 1 464 ? 118.44400 135.62200 188.84900 1.000 84.24438 464 ASP B N 1
ATOM 7731 C CA . ASP B 1 464 ? 117.50500 135.49800 189.96000 1.000 84.24438 464 ASP B CA 1
ATOM 7732 C C . ASP B 1 464 ? 117.09700 134.04400 190.17200 1.000 84.24438 464 ASP B C 1
ATOM 7733 O O . ASP B 1 464 ? 117.13400 133.53600 191.29900 1.000 84.24438 464 ASP B O 1
ATOM 7738 N N . GLY B 1 465 ? 116.71200 133.35600 189.10100 1.000 75.89368 465 GLY B N 1
ATOM 7739 C CA . GLY B 1 465 ? 116.29900 131.97100 189.21000 1.000 75.89368 465 GLY B CA 1
ATOM 7740 C C . GLY B 1 465 ? 115.36700 131.52700 188.10200 1.000 75.89368 465 GLY B C 1
ATOM 7741 O O . GLY B 1 465 ? 115.54500 130.44700 187.53000 1.000 75.89368 465 GLY B O 1
ATOM 7742 N N . THR B 1 466 ? 114.36800 132.34600 187.79700 1.000 67.74032 466 THR B N 1
ATOM 7743 C CA . THR B 1 466 ? 113.43200 132.01500 186.73200 1.000 67.74032 466 THR B CA 1
ATOM 7744 C C . THR B 1 466 ? 114.16100 131.99700 185.39200 1.000 67.74032 466 THR B C 1
ATOM 7745 O O . THR B 1 466 ? 115.03300 132.84500 185.15500 1.000 67.74032 466 THR B O 1
ATOM 7749 N N . PRO B 1 467 ? 113.84200 131.06400 184.49900 1.000 57.76695 467 PRO B N 1
ATOM 7750 C CA . PRO B 1 467 ? 114.58300 130.96400 183.23800 1.000 57.76695 467 PRO B CA 1
ATOM 7751 C C . PRO B 1 467 ? 114.30500 132.14300 182.31900 1.000 57.76695 467 PRO B C 1
ATOM 7752 O O . PRO B 1 467 ? 113.31900 132.86900 182.46100 1.000 57.76695 467 PRO B O 1
ATOM 7756 N N . TRP B 1 468 ? 115.21000 132.32700 181.36900 1.000 44.38418 468 TRP B N 1
ATOM 7757 C CA . TRP B 1 468 ? 115.08300 133.39400 180.38400 1.000 44.38418 468 TRP B CA 1
ATOM 7758 C C . TRP B 1 468 ? 113.86400 133.14400 179.50600 1.000 44.38418 468 TRP B C 1
ATOM 7759 O O . TRP B 1 468 ? 113.74700 132.05900 178.92200 1.000 44.38418 468 TRP B O 1
ATOM 7770 N N . PRO B 1 469 ? 112.93800 134.09900 179.38500 1.000 37.73963 469 PRO B N 1
ATOM 7771 C CA . PRO B 1 469 ? 111.74600 133.87900 178.55200 1.000 37.73963 469 PRO B CA 1
ATOM 7772 C C . PRO B 1 469 ? 112.03500 133.76200 177.06500 1.000 37.73963 469 PRO B C 1
ATOM 7773 O O . PRO B 1 469 ? 111.12200 133.42200 176.30400 1.000 37.73963 469 PRO B O 1
ATOM 7777 N N . GLY B 1 470 ? 113.26000 134.02700 176.62200 1.000 44.25515 470 GLY B N 1
ATOM 7778 C CA . GLY B 1 470 ? 113.57900 133.97900 175.20900 1.000 44.25515 470 GLY B CA 1
ATOM 7779 C C . GLY B 1 470 ? 114.20100 132.67400 174.76000 1.000 44.25515 470 GLY B C 1
ATOM 7780 O O . GLY B 1 470 ? 114.92100 132.64100 173.75700 1.000 44.25515 470 GLY B O 1
ATOM 7781 N N . ASN B 1 471 ? 113.94500 131.59200 175.49900 1.000 48.92650 471 ASN B N 1
ATOM 7782 C CA . ASN B 1 471 ? 114.51200 130.29600 175.13500 1.000 48.92650 471 ASN B CA 1
ATOM 7783 C C . ASN B 1 471 ? 114.03900 129.85900 173.75400 1.000 48.92650 471 ASN B C 1
ATOM 7784 O O . ASN B 1 471 ? 114.83400 129.39600 172.92900 1.000 48.92650 471 ASN B O 1
ATOM 7789 N N . ASN B 1 472 ? 112.74400 130.00200 173.48500 1.000 56.44538 472 ASN B N 1
ATOM 7790 C CA . ASN B 1 472 ? 112.18300 129.71000 172.16700 1.000 56.44538 472 ASN B CA 1
ATOM 7791 C C . ASN B 1 472 ? 112.18500 131.00800 171.37400 1.000 56.44538 472 ASN B C 1
ATOM 7792 O O . ASN B 1 472 ? 111.38500 131.90900 171.63300 1.000 56.44538 472 ASN B O 1
ATOM 7797 N N . THR B 1 473 ? 113.09300 131.10300 170.40200 1.000 55.71759 473 THR B N 1
ATOM 7798 C CA . THR B 1 473 ? 113.25900 132.33900 169.64700 1.000 55.71759 473 THR B CA 1
ATOM 7799 C C . THR B 1 473 ? 111.99600 132.72700 168.88900 1.000 55.71759 473 THR B C 1
ATOM 7800 O O . THR B 1 473 ? 111.75600 133.92000 168.67300 1.000 55.71759 473 THR B O 1
ATOM 7804 N N . LYS B 1 474 ? 111.17100 131.75100 168.50400 1.000 54.10101 474 LYS B N 1
ATOM 7805 C CA . LYS B 1 474 ? 109.97100 131.99800 167.71500 1.000 54.10101 474 LYS B CA 1
ATOM 7806 C C . LYS B 1 474 ? 108.70600 132.07100 168.55800 1.000 54.10101 474 LYS B C 1
ATOM 7807 O O . LYS B 1 474 ? 107.60400 132.09300 168.00100 1.000 54.10101 474 LYS B O 1
ATOM 7813 N N . ASP B 1 475 ? 108.83600 132.12100 169.88300 1.000 56.76170 475 ASP B N 1
ATOM 7814 C CA . ASP B 1 475 ? 107.67100 132.20300 170.75900 1.000 56.76170 475 ASP B CA 1
ATOM 7815 C C . ASP B 1 475 ? 108.17800 132.67300 172.11700 1.000 56.76170 475 ASP B C 1
ATOM 7816 O O . ASP B 1 475 ? 108.71400 131.87000 172.88700 1.000 56.76170 475 ASP B O 1
ATOM 7821 N N . HIS B 1 476 ? 108.01500 133.96400 172.40000 1.000 44.81050 476 HIS B N 1
ATOM 7822 C CA . HIS B 1 476 ? 108.42600 134.52300 173.67900 1.000 44.81050 476 HIS B CA 1
ATOM 7823 C C . HIS B 1 476 ? 107.53600 135.71300 173.98900 1.000 44.81050 476 HIS B C 1
ATOM 7824 O O . HIS B 1 476 ? 107.16400 136.45700 173.07600 1.000 44.81050 476 HIS B O 1
ATOM 7831 N N . PRO B 1 477 ? 107.17400 135.91600 175.25200 1.000 44.64186 477 PRO B N 1
ATOM 7832 C CA . PRO B 1 477 ? 106.31800 137.05700 175.60300 1.000 44.64186 477 PRO B CA 1
ATOM 7833 C C . PRO B 1 477 ? 107.05300 138.38000 175.48200 1.000 44.64186 477 PRO B C 1
ATOM 7834 O O . PRO B 1 477 ? 108.28400 138.40500 175.39700 1.000 44.64186 477 PRO B O 1
ATOM 7838 N N . GLY B 1 478 ? 106.31100 139.48500 175.46400 1.000 36.94229 478 GLY B N 1
ATOM 7839 C CA . GLY B 1 478 ? 106.93800 140.79400 175.48900 1.000 36.94229 478 GLY B CA 1
ATOM 7840 C C . GLY B 1 478 ? 107.64800 141.02400 176.81400 1.000 36.94229 478 GLY B C 1
ATOM 7841 O O . GLY B 1 478 ? 107.21400 140.55700 177.86700 1.000 36.94229 478 GLY B O 1
ATOM 7842 N N . MET B 1 479 ? 108.76000 141.75100 176.75300 1.000 36.39437 479 MET B N 1
ATOM 7843 C CA . MET B 1 479 ? 109.57900 141.98900 177.93600 1.000 36.39437 479 MET B CA 1
ATOM 7844 C C . MET B 1 479 ? 110.33900 143.29500 177.77400 1.000 36.39437 479 MET B C 1
ATOM 7845 O O . MET B 1 479 ? 111.02500 143.50000 176.76800 1.000 36.39437 479 MET B O 1
ATOM 7850 N N . ILE B 1 480 ? 110.20300 144.18100 178.75800 1.000 34.06469 480 ILE B N 1
ATOM 7851 C CA . ILE B 1 480 ? 110.88400 145.46900 178.76700 1.000 34.06469 480 ILE B CA 1
ATOM 7852 C C . ILE B 1 480 ? 111.55900 145.64600 180.11900 1.000 34.06469 480 ILE B C 1
ATOM 7853 O O . ILE B 1 480 ? 111.03100 145.21300 181.15000 1.000 34.06469 480 ILE B O 1
ATOM 7858 N N . GLN B 1 481 ? 112.74100 146.25800 180.11300 1.000 37.90473 481 GLN B N 1
ATOM 7859 C CA . GLN B 1 481 ? 113.44300 146.56500 181.35200 1.000 37.90473 481 GLN B CA 1
ATOM 7860 C C . GLN B 1 481 ? 114.13500 147.91300 181.22800 1.000 37.90473 481 GLN B C 1
ATOM 7861 O O . GLN B 1 481 ? 114.39000 148.38800 180.11900 1.000 37.90473 481 GLN B O 1
ATOM 7867 N N . VAL B 1 482 ? 114.42300 148.53100 182.37100 1.000 30.33526 482 VAL B N 1
ATOM 7868 C CA . VAL B 1 482 ? 114.91200 149.90400 182.43800 1.000 30.33526 482 VAL B CA 1
ATOM 7869 C C . VAL B 1 482 ? 116.22600 149.92900 183.20700 1.000 30.33526 482 VAL B C 1
ATOM 7870 O O . VAL B 1 482 ? 116.32900 149.34000 184.29000 1.000 30.33526 482 VAL B O 1
ATOM 7874 N N . PHE B 1 483 ? 117.22400 150.61900 182.65400 1.000 27.26470 483 PHE B N 1
ATOM 7875 C CA . PHE B 1 483 ? 118.51000 150.84300 183.29300 1.000 27.26470 483 PHE B CA 1
ATOM 7876 C C . PHE B 1 483 ? 118.82900 152.33300 183.28800 1.000 27.26470 483 PHE B C 1
ATOM 7877 O O . PHE B 1 483 ? 118.28500 153.10600 182.49500 1.000 27.26470 483 PHE B O 1
ATOM 7885 N N . LEU B 1 484 ? 119.72100 152.73000 184.19400 1.000 25.02451 484 LEU B N 1
ATOM 7886 C CA . LEU B 1 484 ? 120.36900 154.03900 184.20500 1.000 25.02451 484 LEU B CA 1
ATOM 7887 C C . LEU B 1 484 ? 119.41000 155.21100 184.35300 1.000 25.02451 484 LEU B C 1
ATOM 7888 O O . LEU B 1 484 ? 119.83100 156.36000 184.18400 1.000 25.02451 484 LEU B O 1
ATOM 7893 N N . GLY B 1 485 ? 118.14000 154.96900 184.65800 1.000 34.36339 485 GLY B N 1
ATOM 7894 C CA . GLY B 1 485 ? 117.19900 156.06500 184.78600 1.000 34.36339 485 GLY B CA 1
ATOM 7895 C C . GLY B 1 485 ? 117.38000 156.83800 186.07500 1.000 34.36339 485 GLY B C 1
ATOM 7896 O O . GLY B 1 485 ? 118.46300 156.82200 186.66700 1.000 34.36339 485 GLY B O 1
ATOM 7897 N N . GLN B 1 486 ? 116.32500 157.52900 186.51700 1.000 47.80754 486 GLN B N 1
ATOM 7898 C CA . GLN B 1 486 ? 116.38000 158.19100 187.81700 1.000 47.80754 486 GLN B CA 1
ATOM 7899 C C . GLN B 1 486 ? 116.42500 157.17600 188.94800 1.000 47.80754 486 GLN B C 1
ATOM 7900 O O . GLN B 1 486 ? 117.02200 157.44000 189.99500 1.000 47.80754 486 GLN B O 1
ATOM 7906 N N . SER B 1 487 ? 115.78300 156.02100 188.76000 1.000 43.66097 487 SER B N 1
ATOM 7907 C CA . SER B 1 487 ? 115.85800 154.96700 189.76200 1.000 43.66097 487 SER B CA 1
ATOM 7908 C C . SER B 1 487 ? 117.26700 154.39600 189.84700 1.000 43.66097 487 SER B C 1
ATOM 7909 O O . SER B 1 487 ? 117.74600 154.06200 190.93600 1.000 43.66097 487 SER B O 1
ATOM 7912 N N . GLY B 1 488 ? 117.94600 154.29000 188.70700 1.000 41.50163 488 GLY B N 1
ATOM 7913 C CA . GLY B 1 488 ? 119.29400 153.77100 188.69900 1.000 41.50163 488 GLY B CA 1
ATOM 7914 C C . GLY B 1 488 ? 120.27800 154.71500 189.36100 1.000 41.50163 488 GLY B C 1
ATOM 7915 O O . GLY B 1 488 ? 120.03000 155.90900 189.53000 1.000 41.50163 488 GLY B O 1
ATOM 7916 N N . GLY B 1 489 ? 121.42200 154.15300 189.74200 1.000 43.55679 489 GLY B N 1
ATOM 7917 C CA . GLY B 1 489 ? 122.42300 154.92600 190.43900 1.000 43.55679 489 GLY B CA 1
ATOM 7918 C C . GLY B 1 489 ? 123.11400 155.93400 189.54400 1.000 43.55679 489 GLY B C 1
ATOM 7919 O O . GLY B 1 489 ? 123.10500 155.84400 188.31500 1.000 43.55679 489 GLY B O 1
ATOM 7920 N N . HIS B 1 490 ? 123.73000 156.91700 190.19100 1.000 54.10333 490 HIS B N 1
ATOM 7921 C CA . HIS B 1 490 ? 124.46600 157.96300 189.50200 1.000 54.10333 490 HIS B CA 1
ATOM 7922 C C . HIS B 1 490 ? 125.81100 157.43200 189.01100 1.000 54.10333 490 HIS B C 1
ATOM 7923 O O . HIS B 1 490 ? 126.16000 156.26300 189.20000 1.000 54.10333 490 HIS B O 1
ATOM 7930 N N . ASP B 1 491 ? 126.57900 158.30500 188.36700 1.000 53.76694 491 ASP B N 1
ATOM 7931 C CA . ASP B 1 491 ? 127.87900 157.93900 187.82400 1.000 53.76694 491 ASP B CA 1
ATOM 7932 C C . ASP B 1 491 ? 128.95400 158.15200 188.89200 1.000 53.76694 491 ASP B C 1
ATOM 7933 O O . ASP B 1 491 ? 128.79200 157.74600 190.04600 1.000 53.76694 491 ASP B O 1
ATOM 7938 N N . THR B 1 492 ? 130.06800 158.78500 188.51900 1.000 53.99078 492 THR B N 1
ATOM 7939 C CA . THR B 1 492 ? 131.13100 159.03200 189.48600 1.000 53.99078 492 THR B CA 1
ATOM 7940 C C . THR B 1 492 ? 130.96400 160.39200 190.15500 1.000 53.99078 492 THR B C 1
ATOM 7941 O O . THR B 1 492 ? 131.03700 160.49800 191.38500 1.000 53.99078 492 THR B O 1
ATOM 7945 N N . GLU B 1 493 ? 130.73600 161.44600 189.36400 1.000 61.28871 493 GLU B N 1
ATOM 7946 C CA . GLU B 1 493 ? 130.51500 162.77700 189.92500 1.000 61.28871 493 GLU B CA 1
ATOM 7947 C C . GLU B 1 493 ? 129.21800 162.85900 190.71800 1.000 61.28871 493 GLU B C 1
ATOM 7948 O O . GLU B 1 493 ? 129.19200 163.46300 191.79500 1.000 61.28871 493 GLU B O 1
ATOM 7954 N N . GLY B 1 494 ? 128.14200 162.26400 190.20800 1.000 53.22292 494 GLY B N 1
ATOM 7955 C CA . GLY B 1 494 ? 126.84300 162.30700 190.85100 1.000 53.22292 494 GLY B CA 1
ATOM 7956 C C . GLY B 1 494 ? 125.68800 162.62700 189.92900 1.000 53.22292 494 GLY B C 1
ATOM 7957 O O . GLY B 1 494 ? 124.53300 162.61300 190.38300 1.000 53.22292 494 GLY B O 1
ATOM 7958 N N . ASN B 1 495 ? 125.93500 162.91700 188.65400 1.000 51.03297 495 ASN B N 1
ATOM 7959 C CA . ASN B 1 495 ? 124.86600 163.22900 187.71100 1.000 51.03297 495 ASN B CA 1
ATOM 7960 C C . ASN B 1 495 ? 124.31000 161.92500 187.15200 1.000 51.03297 495 ASN B C 1
ATOM 7961 O O . ASN B 1 495 ? 125.06100 161.09700 186.62800 1.000 51.03297 495 ASN B O 1
ATOM 7966 N N . GLU B 1 496 ? 122.99800 161.74100 187.26300 1.000 43.24836 496 GLU B N 1
ATOM 7967 C CA . GLU B 1 496 ? 122.37500 160.51100 186.80000 1.000 43.24836 496 GLU B CA 1
ATOM 7968 C C . GLU B 1 496 ? 122.49400 160.38200 185.28500 1.000 43.24836 496 GLU B C 1
ATOM 7969 O O . GLU B 1 496 ? 122.55000 161.37000 184.54700 1.000 43.24836 496 GLU B O 1
ATOM 7975 N N . LEU B 1 497 ? 122.53400 159.14000 184.82700 1.000 29.11696 497 LEU B N 1
ATOM 7976 C CA . LEU B 1 497 ? 122.71100 158.82300 183.41700 1.000 29.11696 497 LEU B CA 1
ATOM 7977 C C . LEU B 1 497 ? 121.39100 158.94300 182.67500 1.000 29.11696 497 LEU B C 1
ATOM 7978 O O . LEU B 1 497 ? 120.31300 158.93600 183.27300 1.000 29.11696 497 LEU B O 1
ATOM 7983 N N . PRO B 1 498 ? 121.44000 159.08300 181.35200 1.000 23.14061 498 PRO B N 1
ATOM 7984 C CA . PRO B 1 498 ? 120.20900 158.99200 180.56100 1.000 23.14061 498 PRO B CA 1
ATOM 7985 C C . PRO B 1 498 ? 119.59000 157.60900 180.67900 1.000 23.14061 498 PRO B C 1
ATOM 7986 O O . PRO B 1 498 ? 120.28800 156.60200 180.81000 1.000 23.14061 498 PRO B O 1
ATOM 7990 N N . ARG B 1 499 ? 118.26100 157.56700 180.63200 1.000 25.00027 4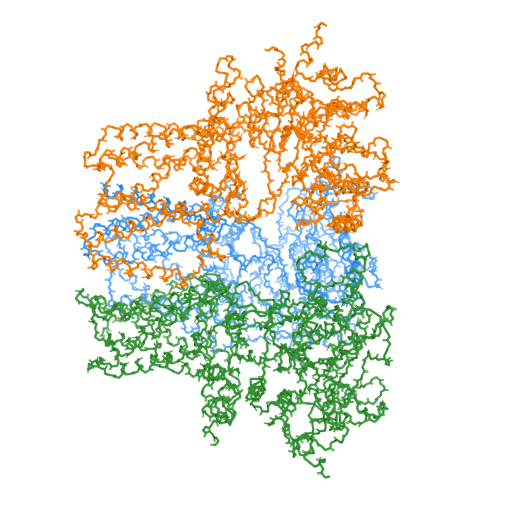99 ARG B N 1
ATOM 7991 C CA . ARG B 1 499 ? 117.55800 156.29900 180.73700 1.000 25.00027 499 ARG B CA 1
ATOM 7992 C C . ARG B 1 499 ? 117.87200 155.41100 179.53600 1.000 25.00027 499 ARG B C 1
ATOM 7993 O O . ARG B 1 499 ? 118.05700 155.88100 178.41100 1.000 25.00027 499 ARG B O 1
ATOM 8001 N N . LEU B 1 500 ? 117.93600 154.10300 179.79000 1.000 26.94078 500 LEU B N 1
ATOM 8002 C CA . LEU B 1 500 ? 118.23500 153.12400 178.74700 1.000 26.94078 500 LEU B CA 1
ATOM 8003 C C . LEU B 1 500 ? 117.24900 151.97300 178.91800 1.000 26.94078 500 LEU B C 1
ATOM 8004 O O . LEU B 1 500 ? 117.39000 151.16600 179.83900 1.000 26.94078 500 LEU B O 1
ATOM 8009 N N . VAL B 1 501 ? 116.25900 151.90900 178.04400 1.000 27.36938 501 VAL B N 1
ATOM 8010 C CA . VAL B 1 501 ? 115.21200 150.90100 178.13500 1.000 27.36938 501 VAL B CA 1
ATOM 8011 C C . VAL B 1 501 ? 115.41300 149.86900 177.03600 1.000 27.36938 501 VAL B C 1
ATOM 8012 O O . VAL B 1 501 ? 115.61400 150.21000 175.86300 1.000 27.36938 501 VAL B O 1
ATOM 8016 N N . TYR B 1 502 ? 115.39000 148.59900 177.42600 1.000 48.07248 502 TYR B N 1
ATOM 8017 C CA . TYR B 1 502 ? 115.56300 147.47500 176.51800 1.000 48.07248 502 TYR B CA 1
ATOM 8018 C C . TYR B 1 502 ? 114.20800 146.80900 176.32900 1.000 48.07248 502 TYR B C 1
ATOM 8019 O O . TYR B 1 502 ? 113.56200 146.42100 177.31000 1.000 48.07248 502 TYR B O 1
ATOM 8028 N N . VAL B 1 503 ? 113.78400 146.68300 175.07400 1.000 38.23246 503 VAL B N 1
ATOM 8029 C CA . VAL B 1 503 ? 112.45300 146.20300 174.72400 1.000 38.23246 503 VAL B CA 1
ATOM 8030 C C . VAL B 1 503 ? 112.58100 144.95200 173.86500 1.000 38.23246 503 VAL B C 1
ATOM 8031 O O . VAL B 1 503 ? 113.55600 144.77500 173.12400 1.000 38.23246 503 VAL B O 1
ATOM 8035 N N . SER B 1 504 ? 111.59300 144.06800 173.98500 1.000 32.26380 504 SER B N 1
ATOM 8036 C CA . SER B 1 504 ? 111.49200 142.90900 173.10700 1.000 32.26380 504 SER B CA 1
ATOM 8037 C C . SER B 1 504 ? 110.02200 142.54700 172.97000 1.000 32.26380 504 SER B C 1
ATOM 8038 O O . SER B 1 504 ? 109.40800 142.06600 173.92800 1.000 32.26380 504 SER B O 1
ATOM 8041 N N . ARG B 1 505 ? 109.46600 142.78500 171.78700 1.000 33.62269 505 ARG B N 1
ATOM 8042 C CA . ARG B 1 505 ? 108.06000 142.52400 171.52700 1.000 33.62269 505 ARG B CA 1
ATOM 8043 C C . ARG B 1 505 ? 107.78900 141.02800 171.45700 1.000 33.62269 505 ARG B C 1
ATOM 8044 O O . ARG B 1 505 ? 108.64600 140.23800 171.05000 1.000 33.62269 505 ARG B O 1
ATOM 8052 N N . GLU B 1 506 ? 106.58100 140.64000 171.86300 1.000 38.53765 506 GLU B N 1
ATOM 8053 C CA . GLU B 1 506 ? 106.18600 139.24200 171.76700 1.000 38.53765 506 GLU B CA 1
ATOM 8054 C C . GLU B 1 506 ? 106.05300 138.84100 170.30400 1.000 38.53765 506 GLU B C 1
ATOM 8055 O O . GLU B 1 506 ? 105.69300 139.65900 169.45300 1.000 38.53765 506 GLU B O 1
ATOM 8061 N N . LYS B 1 507 ? 106.36100 137.57900 170.01000 1.000 45.64086 507 LYS B N 1
ATOM 8062 C CA . LYS B 1 507 ? 106.34700 137.06400 168.64500 1.000 45.64086 507 LYS B CA 1
ATOM 8063 C C . LYS B 1 507 ? 105.76500 135.64900 168.65800 1.000 45.64086 507 LYS B C 1
ATOM 8064 O O . LYS B 1 507 ? 106.48300 134.66200 168.49300 1.000 45.64086 507 LYS B O 1
ATOM 8070 N N . ARG B 1 508 ? 104.45300 135.55800 168.86100 1.000 50.35144 508 ARG B N 1
ATOM 8071 C CA . ARG B 1 508 ? 103.77900 134.27600 168.76500 1.000 50.35144 508 ARG B CA 1
ATOM 8072 C C . ARG B 1 508 ? 103.82000 133.77900 167.32100 1.000 50.35144 508 ARG B C 1
ATOM 8073 O O . ARG B 1 508 ? 103.66400 134.56400 166.38200 1.000 50.35144 508 ARG B O 1
ATOM 8081 N N . PRO B 1 509 ? 104.03500 132.48200 167.11400 1.000 59.31172 509 PRO B N 1
ATOM 8082 C CA . PRO B 1 509 ? 104.00400 131.94200 165.75000 1.000 59.31172 509 PRO B CA 1
ATOM 8083 C C . PRO B 1 509 ? 102.59100 131.94400 165.18800 1.000 59.31172 509 PRO B C 1
ATOM 8084 O O . PRO B 1 509 ? 101.61300 131.70900 165.90200 1.000 59.31172 509 PRO B O 1
ATOM 8088 N N . GLY B 1 510 ? 102.49200 132.21200 163.88700 1.000 63.86782 510 GLY B N 1
ATOM 8089 C CA . GLY B 1 510 ? 101.21500 132.27100 163.20400 1.000 63.86782 510 GLY B CA 1
ATOM 8090 C C . GLY B 1 510 ? 100.76100 133.65900 162.80800 1.000 63.86782 510 GLY B C 1
ATOM 8091 O O . GLY B 1 510 ? 99.68300 133.79100 162.21600 1.000 63.86782 510 GLY B O 1
ATOM 8092 N N . PHE B 1 511 ? 101.53700 134.69600 163.11200 1.000 61.28476 511 PHE B N 1
ATOM 8093 C CA . PHE B 1 511 ? 101.21500 136.06100 162.73400 1.000 61.28476 511 PHE B CA 1
ATOM 8094 C C . PHE B 1 511 ? 102.34800 136.64300 161.90000 1.000 61.28476 511 PHE B C 1
ATOM 8095 O O . PHE B 1 511 ? 103.51500 136.27500 162.05500 1.000 61.28476 511 PHE B O 1
ATOM 8103 N N . LEU B 1 512 ? 101.98800 137.56300 161.00900 1.000 57.41595 512 LEU B N 1
ATOM 8104 C CA . LEU B 1 512 ? 102.95900 138.17600 160.11200 1.000 57.41595 512 LEU B CA 1
ATOM 8105 C C . LEU B 1 512 ? 103.79300 139.19400 160.88000 1.000 57.41595 512 LEU B C 1
ATOM 8106 O O . LEU B 1 512 ? 103.24800 140.12600 161.48100 1.000 57.41595 512 LEU B O 1
ATOM 8111 N N . HIS B 1 513 ? 105.11100 139.01600 160.85900 1.000 48.45325 513 HIS B N 1
ATOM 8112 C CA . HIS B 1 513 ? 106.04200 139.91600 161.52300 1.000 48.45325 513 HIS B CA 1
ATOM 8113 C C . HIS B 1 513 ? 106.90400 140.59800 160.47300 1.000 48.45325 513 HIS B C 1
ATOM 8114 O O . HIS B 1 513 ? 107.40000 139.94300 159.55000 1.000 48.45325 513 HIS B O 1
ATOM 8121 N N . HIS B 1 514 ? 107.07900 141.90700 160.61600 1.000 42.50565 514 HIS B N 1
ATOM 8122 C CA . HIS B 1 514 ? 107.80200 142.71300 159.64400 1.000 42.50565 514 HIS B CA 1
ATOM 8123 C C . HIS B 1 514 ? 109.23200 142.93700 160.11700 1.000 42.50565 514 HIS B C 1
ATOM 8124 O O . HIS B 1 514 ? 109.48400 143.09200 161.31500 1.000 42.50565 514 HIS B O 1
ATOM 8131 N N . LYS B 1 515 ? 110.16700 142.94800 159.16200 1.000 46.79370 515 LYS B N 1
ATOM 8132 C CA . LYS B 1 515 ? 111.58500 142.86000 159.50300 1.000 46.79370 515 LYS B CA 1
ATOM 8133 C C . LYS B 1 515 ? 112.05400 144.06700 160.30600 1.000 46.79370 515 LYS B C 1
ATOM 8134 O O . LYS B 1 515 ? 112.75400 143.91300 161.31400 1.000 46.79370 515 LYS B O 1
ATOM 8140 N N . LYS B 1 516 ? 111.68300 145.27200 159.88500 1.000 34.76298 516 LYS B N 1
ATOM 8141 C CA . LYS B 1 516 ? 112.19100 146.47200 160.54400 1.000 34.76298 516 LYS B CA 1
ATOM 8142 C C . LYS B 1 516 ? 111.13000 147.51800 160.85100 1.000 34.76298 516 LYS B C 1
ATOM 8143 O O . LYS B 1 516 ? 111.25600 148.20500 161.87000 1.000 34.76298 516 LYS B O 1
ATOM 8149 N N . ALA B 1 517 ? 110.09500 147.67200 160.02400 1.000 33.76806 517 ALA B N 1
ATOM 8150 C CA . ALA B 1 517 ? 109.05900 148.65700 160.31300 1.000 33.76806 517 ALA B CA 1
ATOM 8151 C C . ALA B 1 517 ? 108.29500 148.29200 161.58000 1.000 33.76806 517 ALA B C 1
ATOM 8152 O O . ALA B 1 517 ? 107.87700 149.17100 162.34100 1.000 33.76806 517 ALA B O 1
ATOM 8154 N N . GLY B 1 518 ? 108.10100 146.99400 161.82100 1.000 29.39372 518 GLY B N 1
ATOM 8155 C CA . GLY B 1 518 ? 107.36700 146.57300 163.00300 1.000 29.39372 518 GLY B CA 1
ATOM 8156 C C . GLY B 1 518 ? 108.07400 146.92500 164.29800 1.000 29.39372 518 GLY B C 1
ATOM 8157 O O . GLY B 1 518 ? 107.44400 147.38600 165.25300 1.000 29.39372 518 GLY B O 1
ATOM 8158 N N . ALA B 1 519 ? 109.39100 146.70900 164.35100 1.000 28.15833 519 ALA B N 1
ATOM 8159 C CA . ALA B 1 519 ? 110.14500 147.04200 165.55700 1.000 28.15833 519 ALA B CA 1
ATOM 8160 C C . ALA B 1 519 ? 110.13100 148.54200 165.82200 1.000 28.15833 519 ALA B C 1
ATOM 8161 O O . ALA B 1 519 ? 109.97300 148.97400 166.97100 1.000 28.15833 519 ALA B O 1
ATOM 8163 N N . MET B 1 520 ? 110.29300 149.35200 164.77400 1.000 33.34946 520 MET B N 1
ATOM 8164 C CA . MET B 1 520 ? 110.23200 150.79800 164.94600 1.000 33.34946 520 MET B CA 1
ATOM 8165 C C . MET B 1 520 ? 108.84500 151.25500 165.37800 1.000 33.34946 520 MET B C 1
ATOM 8166 O O . MET B 1 520 ? 108.72500 152.16600 166.20400 1.000 33.34946 520 MET B O 1
ATOM 8171 N N . ASN B 1 521 ? 107.79100 150.64400 164.83200 1.000 35.38469 521 ASN B N 1
ATOM 8172 C CA . ASN B 1 521 ? 106.43900 150.97400 165.27200 1.000 35.38469 521 ASN B CA 1
ATOM 8173 C C . ASN B 1 521 ? 106.23400 150.61100 166.73700 1.000 35.38469 521 ASN B C 1
ATOM 8174 O O . ASN B 1 521 ? 105.60300 151.36500 167.48600 1.000 35.38469 521 ASN B O 1
ATOM 8179 N N . ALA B 1 522 ? 106.75600 149.45800 167.16000 1.000 26.71308 522 ALA B N 1
ATOM 8180 C CA . ALA B 1 522 ? 106.66300 149.07800 168.56500 1.000 26.71308 522 ALA B CA 1
ATOM 8181 C C . ALA B 1 522 ? 107.40500 150.06900 169.45100 1.000 26.71308 522 ALA B C 1
ATOM 8182 O O . ALA B 1 522 ? 106.92000 150.43500 170.52700 1.000 26.71308 522 ALA B O 1
ATOM 8184 N N . LEU B 1 523 ? 108.58500 150.51600 169.01400 1.000 48.07248 523 LEU B N 1
ATOM 8185 C CA . LEU B 1 523 ? 109.32200 151.52600 169.76800 1.000 48.07248 523 LEU B CA 1
ATOM 8186 C C . LEU B 1 523 ? 108.53400 152.82600 169.87300 1.000 48.07248 523 LEU B C 1
ATOM 8187 O O . LEU B 1 523 ? 108.46900 153.43600 170.94800 1.000 48.07248 523 LEU B O 1
ATOM 8192 N N . VAL B 1 524 ? 107.93500 153.26600 168.76400 1.000 34.95153 524 VAL B N 1
ATOM 8193 C CA . VAL B 1 524 ? 107.16100 154.50500 168.76300 1.000 34.95153 524 VAL B CA 1
ATOM 8194 C C . VAL B 1 524 ? 105.97400 154.39100 169.70900 1.000 34.95153 524 VAL B C 1
ATOM 8195 O O . VAL B 1 524 ? 105.67200 155.32000 170.46800 1.000 34.95153 524 VAL B O 1
ATOM 8199 N N . ARG B 1 525 ? 105.28700 153.25000 169.68300 1.000 32.55134 525 ARG B N 1
ATOM 8200 C CA . ARG B 1 525 ? 104.13200 153.05700 170.55000 1.000 32.55134 525 ARG B CA 1
ATOM 8201 C C . ARG B 1 525 ? 104.52400 152.92400 172.01800 1.000 32.55134 525 ARG B C 1
ATOM 8202 O O . ARG B 1 525 ? 103.76400 153.34900 172.89500 1.000 32.55134 525 ARG B O 1
ATOM 8210 N N . VAL B 1 526 ? 105.68800 152.34000 172.30800 1.000 27.69306 526 VAL B N 1
ATOM 8211 C CA . VAL B 1 526 ? 106.15400 152.24200 173.68800 1.000 27.69306 526 VAL B CA 1
ATOM 8212 C C . VAL B 1 526 ? 106.54900 153.60900 174.22500 1.000 27.69306 526 VAL B C 1
ATOM 8213 O O . VAL B 1 526 ? 106.25500 153.94000 175.38100 1.000 27.69306 526 VAL B O 1
ATOM 8217 N N . SER B 1 527 ? 107.22200 154.41700 173.40200 1.000 28.42836 527 SER B N 1
ATOM 8218 C CA . SER B 1 527 ? 107.69000 155.71800 173.86200 1.000 28.42836 527 SER B CA 1
ATOM 8219 C C . SER B 1 527 ? 106.52700 156.60100 174.29100 1.000 28.42836 527 SER B C 1
ATOM 8220 O O . SER B 1 527 ? 106.62500 157.32500 175.28700 1.000 28.42836 527 SER B O 1
ATOM 8223 N N . GLY B 1 528 ? 105.40900 156.53700 173.56600 1.000 27.21420 528 GLY B N 1
ATOM 8224 C CA . GLY B 1 528 ? 104.24600 157.32900 173.92300 1.000 27.21420 528 GLY B CA 1
ATOM 8225 C C . GLY B 1 528 ? 103.72800 157.06000 175.31900 1.000 27.21420 528 GLY B C 1
ATOM 8226 O O . GLY B 1 528 ? 103.18900 157.97000 175.95700 1.000 27.21420 528 GLY B O 1
ATOM 8227 N N . VAL B 1 529 ? 103.88800 155.83900 175.81500 1.000 26.66137 529 VAL B N 1
ATOM 8228 C CA . VAL B 1 529 ? 103.46400 155.47800 177.16100 1.000 26.66137 529 VAL B CA 1
ATOM 8229 C C . VAL B 1 529 ? 104.55500 155.76100 178.18400 1.000 26.66137 529 VAL B C 1
ATOM 8230 O O . VAL B 1 529 ? 104.28300 156.28400 179.26500 1.000 26.66137 529 VAL B O 1
ATOM 8234 N N . LEU B 1 530 ? 105.80500 155.42500 177.85700 1.000 28.61929 530 LEU B N 1
ATOM 8235 C CA . LEU B 1 530 ? 106.89500 155.62900 178.80600 1.000 28.61929 530 LEU B CA 1
ATOM 8236 C C . LEU B 1 530 ? 107.24400 157.10700 178.93300 1.000 28.61929 530 LEU B C 1
ATOM 8237 O O . LEU B 1 530 ? 106.94800 157.74200 179.95100 1.000 28.61929 530 LEU B O 1
ATOM 8242 N N . THR B 1 531 ? 107.87900 157.67700 177.90600 1.000 37.15657 531 THR B N 1
ATOM 8243 C CA . THR B 1 531 ? 108.20000 159.10500 177.91200 1.000 37.15657 531 THR B CA 1
ATOM 8244 C C . THR B 1 531 ? 107.96100 159.65200 176.50500 1.000 37.15657 531 THR B C 1
ATOM 8245 O O . THR B 1 531 ? 108.59200 159.21300 175.53900 1.000 37.15657 531 THR B O 1
ATOM 8249 N N . ASN B 1 532 ? 107.02700 160.59100 176.40000 1.000 35.24898 532 ASN B N 1
ATOM 8250 C CA . ASN B 1 532 ? 106.63900 161.12700 175.10400 1.000 35.24898 532 ASN B CA 1
ATOM 8251 C C . ASN B 1 532 ? 107.53900 162.29600 174.72500 1.000 35.24898 532 ASN B C 1
ATOM 8252 O O . ASN B 1 532 ? 107.73300 163.22400 175.51500 1.000 35.24898 532 ASN B O 1
ATOM 8257 N N . ALA B 1 533 ? 108.09200 162.25100 173.51400 1.000 27.29598 533 ALA B N 1
ATOM 8258 C CA . ALA B 1 533 ? 108.96500 163.31100 173.04200 1.000 27.29598 533 ALA B CA 1
ATOM 8259 C C . ALA B 1 533 ? 108.50700 163.80700 171.67900 1.000 27.29598 533 ALA B C 1
ATOM 8260 O O . ALA B 1 533 ? 108.08800 163.00900 170.83200 1.000 27.29598 533 ALA B O 1
ATOM 8262 N N . PRO B 1 534 ? 108.57100 165.11900 171.44100 1.000 31.81809 534 PRO B N 1
ATOM 8263 C CA . PRO B 1 534 ? 108.16600 165.64700 170.12900 1.000 31.81809 534 PRO B CA 1
ATOM 8264 C C . PRO B 1 534 ? 108.98200 165.10100 168.97100 1.000 31.81809 534 PRO B C 1
ATOM 8265 O O . PRO B 1 534 ? 108.44200 164.93200 167.87200 1.000 31.81809 534 PRO B O 1
ATOM 8269 N N . PHE B 1 535 ? 110.26400 164.82500 169.17800 1.000 39.90951 535 PHE B N 1
ATOM 8270 C CA . PHE B 1 535 ? 111.15100 164.36300 168.12200 1.000 39.90951 535 PHE B CA 1
ATOM 8271 C C . PHE B 1 535 ? 111.78400 163.03600 168.51600 1.000 39.90951 535 PHE B C 1
ATOM 8272 O O . PHE B 1 535 ? 111.74300 162.61800 169.67500 1.000 39.90951 535 PHE B O 1
ATOM 8280 N N . MET B 1 536 ? 112.37500 162.37200 167.52600 1.000 48.07248 536 MET B N 1
ATOM 8281 C CA . MET B 1 536 ? 113.01500 161.08600 167.76800 1.000 48.07248 536 MET B CA 1
ATOM 8282 C C . MET B 1 536 ? 114.07300 160.82900 166.70300 1.000 48.07248 536 MET B C 1
ATOM 8283 O O . MET B 1 536 ? 113.84400 161.07500 165.52000 1.000 48.07248 536 MET B O 1
ATOM 8288 N N . LEU B 1 537 ? 115.22400 160.32600 167.13300 1.000 30.81690 537 LEU B N 1
ATOM 8289 C CA . LEU B 1 537 ? 116.31600 159.98200 166.23500 1.000 30.81690 537 LEU B CA 1
ATOM 8290 C C . LEU B 1 537 ? 116.43600 158.46600 166.13800 1.000 30.81690 537 LEU B C 1
ATOM 8291 O O . LEU B 1 537 ? 116.13400 157.75300 167.09300 1.000 30.81690 537 LEU B O 1
ATOM 8296 N N . ASN B 1 538 ? 116.85400 157.96700 164.97400 1.000 30.57062 538 ASN B N 1
ATOM 8297 C CA . ASN B 1 538 ? 117.01200 156.53200 164.77700 1.000 30.57062 538 ASN B CA 1
ATOM 8298 C C . ASN B 1 538 ? 118.42500 156.24000 164.29500 1.000 30.57062 538 ASN B C 1
ATOM 8299 O O . ASN B 1 538 ? 119.03900 157.06600 163.61300 1.000 30.57062 538 ASN B O 1
ATOM 8304 N N . LEU B 1 539 ? 118.93900 155.06300 164.64300 1.000 32.99333 539 LEU B N 1
ATOM 8305 C CA . LEU B 1 539 ? 120.29600 154.68500 164.28800 1.000 32.99333 539 LEU B CA 1
ATOM 8306 C C . LEU B 1 539 ? 120.39300 153.18200 164.08300 1.000 32.99333 539 LEU B C 1
ATOM 8307 O O . LEU B 1 539 ? 119.59900 152.40500 164.62000 1.000 32.99333 539 LEU B O 1
ATOM 8312 N N . ASP B 1 540 ? 121.37500 152.78800 163.28300 1.000 42.11170 540 ASP B N 1
ATOM 8313 C CA . ASP B 1 540 ? 121.73100 151.39000 163.16300 1.000 42.11170 540 ASP B CA 1
ATOM 8314 C C . ASP B 1 540 ? 122.77500 151.04200 164.21800 1.000 42.11170 540 ASP B C 1
ATOM 8315 O O . ASP B 1 540 ? 123.37800 151.91700 164.84400 1.000 42.11170 540 ASP B O 1
ATOM 8320 N N . CYS B 1 541 ? 122.97800 149.74000 164.42000 1.000 39.19909 541 CYS B N 1
ATOM 8321 C CA . CYS B 1 541 ? 123.95500 149.28800 165.40400 1.000 39.19909 541 CYS B CA 1
ATOM 8322 C C . CYS B 1 541 ? 125.36600 149.71400 165.01600 1.000 39.19909 541 CYS B C 1
ATOM 8323 O O . CYS B 1 541 ? 126.15200 150.15200 165.86400 1.000 39.19909 541 CYS B O 1
ATOM 8326 N N . ASP B 1 542 ? 125.70600 149.59800 163.73100 1.000 45.32896 542 ASP B N 1
ATOM 8327 C CA . ASP B 1 542 ? 127.06500 149.89700 163.29600 1.000 45.32896 542 ASP B CA 1
ATOM 8328 C C . ASP B 1 542 ? 127.34400 151.39000 163.19100 1.000 45.32896 542 ASP B C 1
ATOM 8329 O O . ASP B 1 542 ? 128.51400 151.77300 163.08600 1.000 45.32896 542 ASP B O 1
ATOM 8334 N N . HIS B 1 543 ? 126.31700 152.23400 163.21800 1.000 42.53514 543 HIS B N 1
ATOM 8335 C CA . HIS B 1 543 ? 126.48100 153.67700 163.08800 1.000 42.53514 543 HIS B CA 1
ATOM 8336 C C . HIS B 1 543 ? 126.54500 154.30200 164.47500 1.000 42.53514 543 HIS B C 1
ATOM 8337 O O . HIS B 1 543 ? 125.58900 154.19800 165.25000 1.000 42.53514 543 HIS B O 1
ATOM 8344 N N . TYR B 1 544 ? 127.66300 154.95000 164.78300 1.000 35.07065 544 TYR B N 1
ATOM 8345 C CA . TYR B 1 544 ? 127.84700 155.64900 166.04600 1.000 35.07065 544 TYR B CA 1
ATOM 8346 C C . TYR B 1 544 ? 127.76400 157.15500 165.81200 1.000 35.07065 544 TYR B C 1
ATOM 8347 O O . TYR B 1 544 ? 127.65300 157.62900 164.67900 1.000 35.07065 544 TYR B O 1
ATOM 8356 N N . ILE B 1 545 ? 127.82200 157.90900 166.90400 1.000 30.36337 545 ILE B N 1
ATOM 8357 C CA . ILE B 1 545 ? 127.67900 159.35900 166.86800 1.000 30.36337 545 ILE B CA 1
ATOM 8358 C C . ILE B 1 545 ? 129.07200 159.96900 166.95600 1.000 30.36337 545 ILE B C 1
ATOM 8359 O O . ILE B 1 545 ? 129.76800 159.81400 167.96500 1.000 30.36337 545 ILE B O 1
ATOM 8364 N N . ASN B 1 546 ? 129.48200 160.66600 165.89700 1.000 34.86492 546 ASN B N 1
ATOM 8365 C CA . ASN B 1 546 ? 130.79900 161.28900 165.84200 1.000 34.86492 546 ASN B CA 1
ATOM 8366 C C . ASN B 1 546 ? 130.78100 162.70500 166.40800 1.000 34.86492 546 ASN B C 1
ATOM 8367 O O . ASN B 1 546 ? 131.52700 163.01100 167.34300 1.000 34.86492 546 ASN B O 1
ATOM 8372 N N . ASN B 1 547 ? 129.94000 163.57700 165.85800 1.000 33.28672 547 ASN B N 1
ATOM 8373 C CA . ASN B 1 547 ? 129.77400 164.92400 166.38600 1.000 33.28672 547 ASN B CA 1
ATOM 8374 C C . ASN B 1 547 ? 128.77900 164.88600 167.53800 1.000 33.28672 547 ASN B C 1
ATOM 8375 O O . ASN B 1 547 ? 127.67400 164.35400 167.39500 1.000 33.28672 547 ASN B O 1
ATOM 8380 N N . SER B 1 548 ? 129.16700 165.46400 168.67000 1.000 32.87209 548 SER B N 1
ATOM 8381 C CA . SER B 1 548 ? 128.40400 165.34100 169.90400 1.000 32.87209 548 SER B CA 1
ATOM 8382 C C . SER B 1 548 ? 127.24500 166.32400 169.99900 1.000 32.87209 548 SER B C 1
ATOM 8383 O O . SER B 1 548 ? 126.51300 166.29800 170.99300 1.000 32.87209 548 SER B O 1
ATOM 8386 N N . LYS B 1 549 ? 127.05800 167.18700 169.00000 1.000 38.99803 549 LYS B N 1
ATOM 8387 C CA . LYS B 1 549 ? 125.98600 168.17500 169.01900 1.000 38.99803 549 LYS B CA 1
ATOM 8388 C C . LYS B 1 549 ? 124.98500 167.97300 167.88800 1.000 38.99803 549 LYS B C 1
ATOM 8389 O O . LYS B 1 549 ? 124.33400 168.93800 167.47300 1.000 38.99803 549 LYS B O 1
ATOM 8395 N N . ALA B 1 550 ? 124.84400 166.74500 167.38100 1.000 35.39325 550 ALA B N 1
ATOM 8396 C CA . ALA B 1 550 ? 123.97400 166.51200 166.23000 1.000 35.39325 550 ALA B CA 1
ATOM 8397 C C . ALA B 1 550 ? 122.51900 166.82900 166.55200 1.000 35.39325 550 ALA B C 1
ATOM 8398 O O . ALA B 1 550 ? 121.83600 167.50400 165.77200 1.000 35.39325 550 ALA B O 1
ATOM 8400 N N . ALA B 1 551 ? 122.02100 166.34700 167.69300 1.000 33.19475 551 ALA B N 1
ATOM 8401 C CA . ALA B 1 551 ? 120.65700 166.67700 168.09300 1.000 33.19475 551 ALA B CA 1
ATOM 8402 C C . ALA B 1 551 ? 120.52100 168.16400 168.39100 1.000 33.19475 551 ALA B C 1
ATOM 8403 O O . ALA B 1 551 ? 119.52100 168.79500 168.02100 1.000 33.19475 551 ALA B O 1
ATOM 8405 N N . ARG B 1 552 ? 121.51800 168.74100 169.06400 1.000 36.87868 552 ARG B N 1
ATOM 8406 C CA . ARG B 1 552 ? 121.52500 170.17400 169.32000 1.000 36.87868 552 ARG B CA 1
ATOM 8407 C C . ARG B 1 552 ? 121.61000 170.98200 168.03400 1.000 36.87868 552 ARG B C 1
ATOM 8408 O O . ARG B 1 552 ? 121.12900 172.11900 167.99600 1.000 36.87868 552 ARG B O 1
ATOM 8416 N N . GLU B 1 553 ? 122.20600 170.42200 166.98200 1.000 38.69562 553 GLU B N 1
ATOM 8417 C CA . GLU B 1 553 ? 122.27300 171.08000 165.68600 1.000 38.69562 553 GLU B CA 1
ATOM 8418 C C . GLU B 1 553 ? 121.01900 170.85800 164.84900 1.000 38.69562 553 GLU B C 1
ATOM 8419 O O . GLU B 1 553 ? 120.77500 171.62100 163.91000 1.000 38.69562 553 GLU B O 1
ATOM 8425 N N . ALA B 1 554 ? 120.21900 169.84100 165.16700 1.000 28.88914 554 ALA B N 1
ATOM 8426 C CA . ALA B 1 554 ? 118.92100 169.66100 164.53100 1.000 28.88914 554 ALA B CA 1
ATOM 8427 C C . ALA B 1 554 ? 117.81000 170.44600 165.21300 1.000 28.88914 554 ALA B C 1
ATOM 8428 O O . ALA B 1 554 ? 116.79000 170.73700 164.57500 1.000 28.88914 554 ALA B O 1
ATOM 8430 N N . MET B 1 555 ? 117.97500 170.78400 166.49300 1.000 34.84475 555 MET B N 1
ATOM 8431 C CA . MET B 1 555 ? 116.95900 171.58900 167.16500 1.000 34.84475 555 MET B CA 1
ATOM 8432 C C . MET B 1 555 ? 116.90400 173.02000 166.65600 1.000 34.84475 555 MET B C 1
ATOM 8433 O O . MET B 1 555 ? 115.84000 173.64200 166.72600 1.000 34.84475 555 MET B O 1
ATOM 8438 N N . CYS B 1 556 ? 118.00900 173.55900 166.13800 1.000 34.34574 556 CYS B N 1
ATOM 8439 C CA . CYS B 1 556 ? 117.93300 174.87700 165.52100 1.000 34.34574 556 CYS B CA 1
ATOM 8440 C C . CYS B 1 556 ? 117.01700 174.87400 164.30600 1.000 34.34574 556 CYS B C 1
ATOM 8441 O O . CYS B 1 556 ? 116.48900 175.92800 163.93900 1.000 34.34574 556 CYS B O 1
ATOM 8444 N N . PHE B 1 557 ? 116.82000 173.71300 163.68000 1.000 31.67989 557 PHE B N 1
ATOM 8445 C CA . PHE B 1 557 ? 115.89600 173.57400 162.56500 1.000 31.67989 557 PHE B CA 1
ATOM 8446 C C . PHE B 1 557 ? 114.49500 173.17500 162.99900 1.000 31.67989 557 PHE B C 1
ATOM 8447 O O . PHE B 1 557 ? 113.52100 173.65100 162.40600 1.000 31.67989 557 PHE B O 1
ATOM 8455 N N . LEU B 1 558 ? 114.37200 172.31500 164.00900 1.000 33.16845 558 LEU B N 1
ATOM 8456 C CA . LEU B 1 558 ? 113.07500 171.78800 164.41500 1.000 33.16845 558 LEU B CA 1
ATOM 8457 C C . LEU B 1 558 ? 112.38200 172.60600 165.49600 1.000 33.16845 558 LEU B C 1
ATOM 8458 O O . LEU B 1 558 ? 111.23200 172.30200 165.82900 1.000 33.16845 558 LEU B O 1
ATOM 8463 N N . MET B 1 559 ? 113.03300 173.62300 166.05300 1.000 40.15761 559 MET B N 1
ATOM 8464 C CA . MET B 1 559 ? 112.44100 174.37400 167.15000 1.000 40.15761 559 MET B CA 1
ATOM 8465 C C . MET B 1 559 ? 112.15900 175.82900 166.81600 1.000 40.15761 559 MET B C 1
ATOM 8466 O O . MET B 1 559 ? 111.48800 176.50500 167.59800 1.000 40.15761 559 MET B O 1
ATOM 8471 N N . ASP B 1 560 ? 112.65200 176.32600 165.69000 1.000 58.70248 560 ASP B N 1
ATOM 8472 C CA . ASP B 1 560 ? 112.29000 177.66600 165.24300 1.000 58.70248 560 ASP B CA 1
ATOM 8473 C C . ASP B 1 560 ? 110.82400 177.69900 164.83900 1.000 58.70248 560 ASP B C 1
ATOM 8474 O O . ASP B 1 560 ? 110.41800 176.92800 163.95900 1.000 58.70248 560 ASP B O 1
ATOM 8479 N N . PRO B 1 561 ? 109.99900 178.55600 165.44100 1.000 57.17472 561 PRO B N 1
ATOM 8480 C CA . PRO B 1 561 ? 108.61600 178.69300 164.96100 1.000 57.17472 561 PRO B CA 1
ATOM 8481 C C . PRO B 1 561 ? 108.52200 179.25300 163.55400 1.000 57.17472 561 PRO B C 1
ATOM 8482 O O . PRO B 1 561 ? 107.48500 179.08100 162.90200 1.000 57.17472 561 PRO B O 1
ATOM 8486 N N . GLN B 1 562 ? 109.57000 179.91400 163.06300 1.000 56.15596 562 GLN B N 1
ATOM 8487 C CA . GLN B 1 562 ? 109.50000 180.58000 161.76300 1.000 56.15596 562 GLN B CA 1
ATOM 8488 C C . GLN B 1 562 ? 109.73700 179.59600 160.62000 1.000 56.15596 562 GLN B C 1
ATOM 8489 O O . GLN B 1 562 ? 108.79700 179.18700 159.93100 1.000 56.15596 562 GLN B O 1
ATOM 8495 N N . ILE B 1 563 ? 110.99300 179.20500 160.40700 1.000 46.46410 563 ILE B N 1
ATOM 8496 C CA . ILE B 1 563 ? 111.36200 178.36100 159.27700 1.000 46.46410 563 ILE B CA 1
ATOM 8497 C C . ILE B 1 563 ? 111.41900 176.88600 159.65800 1.000 46.46410 563 ILE B C 1
ATOM 8498 O O . ILE B 1 563 ? 111.98300 176.08000 158.91300 1.000 46.46410 563 ILE B O 1
ATOM 8503 N N . GLY B 1 564 ? 110.84700 176.51200 160.79900 1.000 43.85548 564 GLY B N 1
ATOM 8504 C CA . GLY B 1 564 ? 110.86200 175.12600 161.22300 1.000 43.85548 564 GLY B CA 1
ATOM 8505 C C . GLY B 1 564 ? 109.49500 174.59600 161.60200 1.000 43.85548 564 GLY B C 1
ATOM 8506 O O . GLY B 1 564 ? 109.36100 173.43400 161.99700 1.000 43.85548 564 GLY B O 1
ATOM 8507 N N . ARG B 1 565 ? 108.47000 175.44100 161.48400 1.000 49.44875 565 ARG B N 1
ATOM 8508 C CA . ARG B 1 565 ? 107.11300 175.04400 161.83700 1.000 49.44875 565 ARG B CA 1
ATOM 8509 C C . ARG B 1 565 ? 106.54200 173.98300 160.90700 1.000 49.44875 565 ARG B C 1
ATOM 8510 O O . ARG B 1 565 ? 105.62900 173.25900 161.31400 1.000 49.44875 565 ARG B O 1
ATOM 8518 N N . LYS B 1 566 ? 107.05400 173.87100 159.68100 1.000 37.60150 566 LYS B N 1
ATOM 8519 C CA . LYS B 1 566 ? 106.49500 172.96200 158.68900 1.000 37.60150 566 LYS B CA 1
ATOM 8520 C C . LYS B 1 566 ? 107.49700 171.92000 158.21000 1.000 37.60150 566 LYS B C 1
ATOM 8521 O O . LYS B 1 566 ? 107.32200 171.36800 157.11800 1.000 37.60150 566 LYS B O 1
ATOM 8527 N N . VAL B 1 567 ? 108.53400 171.63500 158.98800 1.000 27.47688 567 VAL B N 1
ATOM 8528 C CA . VAL B 1 567 ? 109.52800 170.63400 158.62500 1.000 27.47688 567 VAL B CA 1
ATOM 8529 C C . VAL B 1 567 ? 109.19200 169.33000 159.33400 1.000 27.47688 567 VAL B C 1
ATOM 8530 O O . VAL B 1 567 ? 108.91800 169.32100 160.53900 1.000 27.47688 567 VAL B O 1
ATOM 8534 N N . CYS B 1 568 ? 109.21300 168.22500 158.58700 1.000 27.99701 568 CYS B N 1
ATOM 8535 C CA . CYS B 1 568 ? 108.85000 166.92800 159.14100 1.000 27.99701 568 CYS B CA 1
ATOM 8536 C C . CYS B 1 568 ? 110.04200 166.09800 159.59900 1.000 27.99701 568 CYS B C 1
ATOM 8537 O O . CYS B 1 568 ? 109.89700 165.32600 160.55200 1.000 27.99701 568 CYS B O 1
ATOM 8540 N N . TYR B 1 569 ? 111.20900 166.22800 158.96700 1.000 23.41642 569 TYR B N 1
ATOM 8541 C CA . TYR B 1 569 ? 112.39300 165.56500 159.49900 1.000 23.41642 569 TYR B CA 1
ATOM 8542 C C . TYR B 1 569 ? 113.65700 166.26100 159.01500 1.000 23.41642 569 TYR B C 1
ATOM 8543 O O . TYR B 1 569 ? 113.65300 167.00800 158.03000 1.000 23.41642 569 TYR B O 1
ATOM 8552 N N . VAL B 1 570 ? 114.74400 165.99100 159.73600 1.000 25.02127 570 VAL B N 1
ATOM 8553 C CA . VAL B 1 570 ? 116.08000 166.48500 159.42400 1.000 25.02127 570 VAL B CA 1
ATOM 8554 C C . VAL B 1 570 ? 116.94900 165.28600 159.07400 1.000 25.02127 570 VAL B C 1
ATOM 8555 O O . VAL B 1 570 ? 116.99000 164.30600 159.82600 1.000 25.02127 570 VAL B O 1
ATOM 8559 N N . GLN B 1 571 ? 117.64300 165.36400 157.94100 1.000 27.72267 571 GLN B N 1
ATOM 8560 C CA . GLN B 1 571 ? 118.40600 164.24100 157.41400 1.000 27.72267 571 GLN B CA 1
ATOM 8561 C C . GLN B 1 571 ? 119.88000 164.60700 157.29900 1.000 27.72267 571 GLN B C 1
ATOM 8562 O O . GLN B 1 571 ? 120.22500 165.67300 156.77600 1.000 27.72267 571 GLN B O 1
ATOM 8568 N N . PHE B 1 572 ? 120.73900 163.71100 157.77700 1.000 30.50990 572 PHE B N 1
ATOM 8569 C CA . PHE B 1 572 ? 122.18600 163.82100 157.70900 1.000 30.50990 572 PHE B CA 1
ATOM 8570 C C . PHE B 1 572 ? 122.74500 162.85300 156.67100 1.000 30.50990 572 PHE B C 1
ATOM 8571 O O . PHE B 1 572 ? 122.15800 161.79700 156.41100 1.000 30.50990 572 PHE B O 1
ATOM 8579 N N . PRO B 1 573 ? 123.87700 163.18000 156.05300 1.000 36.56399 573 PRO B N 1
ATOM 8580 C CA . PRO B 1 573 ? 124.47400 162.26700 155.07600 1.000 36.56399 573 PRO B CA 1
ATOM 8581 C C . PRO B 1 573 ? 125.12800 161.08700 155.77000 1.000 36.56399 573 PRO B C 1
ATOM 8582 O O . PRO B 1 573 ? 125.57900 161.18000 156.91300 1.000 36.56399 573 PRO B O 1
ATOM 8586 N N . GLN B 1 574 ? 125.19100 159.97000 155.05100 1.000 41.27280 574 GLN B N 1
ATOM 8587 C CA . GLN B 1 574 ? 125.81700 158.76300 155.57600 1.000 41.27280 574 GLN B CA 1
ATOM 8588 C C . GLN B 1 574 ? 127.31500 158.81200 155.30600 1.000 41.27280 574 GLN B C 1
ATOM 8589 O O . GLN B 1 574 ? 127.75500 158.67600 154.16000 1.000 41.27280 574 GLN B O 1
ATOM 8595 N N . ARG B 1 575 ? 128.10100 158.99300 156.36100 1.000 48.39070 575 ARG B N 1
ATOM 8596 C CA . ARG B 1 575 ? 129.55100 158.94300 156.26700 1.000 48.39070 575 ARG B CA 1
ATOM 8597 C C . ARG B 1 575 ? 130.03400 157.60800 156.81400 1.000 48.39070 575 ARG B C 1
ATOM 8598 O O . ARG B 1 575 ? 129.52200 157.11300 157.82500 1.000 48.39070 575 ARG B O 1
ATOM 8606 N N . PHE B 1 576 ? 131.01000 157.02500 156.13400 1.000 61.28330 576 PHE B N 1
ATOM 8607 C CA . PHE B 1 576 ? 131.54700 155.72000 156.48000 1.000 61.28330 576 PHE B CA 1
ATOM 8608 C C . PHE B 1 576 ? 133.00000 155.83000 156.91700 1.000 61.28330 576 PHE B C 1
ATOM 8609 O O . PHE B 1 576 ? 133.72900 156.73200 156.50000 1.000 61.28330 576 PHE B O 1
ATOM 8617 N N . ASP B 1 577 ? 133.40200 154.89800 157.78300 1.000 80.57348 577 ASP B N 1
ATOM 8618 C CA . ASP B 1 577 ? 134.73700 154.86600 158.36700 1.000 80.57348 577 ASP B CA 1
ATOM 8619 C C . ASP B 1 577 ? 135.48700 153.62500 157.89800 1.000 80.57348 577 ASP B C 1
ATOM 8620 O O . ASP B 1 577 ? 134.88600 152.59700 157.57700 1.000 80.57348 577 ASP B O 1
ATOM 8625 N N . GLY B 1 578 ? 136.81500 153.73300 157.85800 1.000 95.32037 578 GLY B N 1
ATOM 8626 C CA . GLY B 1 578 ? 137.64000 152.61800 157.44300 1.000 95.32037 578 GLY B CA 1
ATOM 8627 C C . GLY B 1 578 ? 137.72800 152.39900 155.95100 1.000 95.32037 578 GLY B C 1
ATOM 8628 O O . GLY B 1 578 ? 138.28100 151.38200 155.52300 1.000 95.32037 578 GLY B O 1
ATOM 8629 N N . ILE B 1 579 ? 137.19600 153.31500 155.14100 1.000 112.87986 579 ILE B N 1
ATOM 8630 C CA . ILE B 1 579 ? 137.28100 153.16300 153.69500 1.000 112.87986 579 ILE B CA 1
ATOM 8631 C C . ILE B 1 579 ? 138.71400 153.39700 153.23600 1.000 112.87986 579 ILE B C 1
ATOM 8632 O O . ILE B 1 579 ? 139.43900 154.23800 153.78700 1.000 112.87986 579 ILE B O 1
ATOM 8637 N N . ASP B 1 580 ? 139.13600 152.62900 152.23600 1.000 125.48645 580 ASP B N 1
ATOM 8638 C CA . ASP B 1 580 ? 140.47600 152.76000 151.69000 1.000 125.48645 580 ASP B CA 1
ATOM 8639 C C . ASP B 1 580 ? 140.59100 154.03400 150.85600 1.000 125.48645 580 ASP B C 1
ATOM 8640 O O . ASP B 1 580 ? 139.59300 154.62400 150.43000 1.000 125.48645 580 ASP B O 1
ATOM 8645 N N . ARG B 1 581 ? 141.83600 154.46300 150.63400 1.000 131.51063 581 ARG B N 1
ATOM 8646 C CA . ARG B 1 581 ? 142.07600 155.61500 149.77200 1.000 131.51063 581 ARG B CA 1
ATOM 8647 C C . ARG B 1 581 ? 141.56800 155.35100 148.36000 1.000 131.51063 581 ARG B C 1
ATOM 8648 O O . ARG B 1 581 ? 140.94300 156.22200 147.74300 1.000 131.51063 581 ARG B O 1
ATOM 8656 N N . HIS B 1 582 ? 141.82600 154.15700 147.83400 1.000 128.16521 582 HIS B N 1
ATOM 8657 C CA . HIS B 1 582 ? 141.23100 153.74300 146.57300 1.000 128.16521 582 HIS B CA 1
ATOM 8658 C C . HIS B 1 582 ? 139.81600 153.23400 146.81200 1.000 128.16521 582 HIS B C 1
ATOM 8659 O O . HIS B 1 582 ? 139.56900 152.45800 147.73900 1.000 128.16521 582 HIS B O 1
ATOM 8666 N N . ASP B 1 583 ? 138.88500 153.67700 145.97200 1.000 119.23798 583 ASP B N 1
ATOM 8667 C CA . ASP B 1 583 ? 137.49700 153.22900 146.05700 1.000 119.23798 583 ASP B CA 1
ATOM 8668 C C . ASP B 1 583 ? 137.35500 152.00500 145.16000 1.000 119.23798 583 ASP B C 1
ATOM 8669 O O . ASP B 1 583 ? 137.20300 152.12600 143.94200 1.000 119.23798 583 ASP B O 1
ATOM 8674 N N . ARG B 1 584 ? 137.41100 150.81900 145.76900 1.000 121.92694 584 ARG B N 1
ATOM 8675 C CA . ARG B 1 584 ? 137.40600 149.58300 144.99200 1.000 121.92694 584 ARG B CA 1
ATOM 8676 C C . ARG B 1 584 ? 136.07400 149.37300 144.28000 1.000 121.92694 584 ARG B C 1
ATOM 8677 O O . ARG B 1 584 ? 136.04600 148.92300 143.12900 1.000 121.92694 584 ARG B O 1
ATOM 8685 N N . TYR B 1 585 ? 134.96500 149.69200 144.93900 1.000 115.30444 585 TYR B N 1
ATOM 8686 C CA . TYR B 1 585 ? 133.64000 149.42000 144.39100 1.000 115.30444 585 TYR B CA 1
ATOM 8687 C C . TYR B 1 585 ? 132.62200 150.46000 144.86500 1.000 115.30444 585 TYR B C 1
ATOM 8688 O O . TYR B 1 585 ? 131.50000 150.14100 145.25600 1.000 115.30444 585 TYR B O 1
ATOM 8697 N N . ALA B 1 586 ? 133.01400 151.73400 144.81900 1.000 107.47467 586 ALA B N 1
ATOM 8698 C CA . ALA B 1 586 ? 132.10300 152.86400 145.02100 1.000 107.47467 586 ALA B CA 1
ATOM 8699 C C . ALA B 1 586 ? 131.38400 152.78500 146.36800 1.000 107.47467 586 ALA B C 1
ATOM 8700 O O . ALA B 1 586 ? 130.15500 152.72500 146.44400 1.000 107.47467 586 ALA B O 1
ATOM 8702 N N . ASN B 1 587 ? 132.16900 152.78600 147.44600 1.000 104.43200 587 ASN B N 1
ATOM 8703 C CA . ASN B 1 587 ? 131.59800 152.79800 148.78700 1.000 104.43200 587 ASN B CA 1
ATOM 8704 C C . ASN B 1 587 ? 131.40200 154.20300 149.33700 1.000 104.43200 587 ASN B C 1
ATOM 8705 O O . ASN B 1 587 ? 130.63500 154.37800 150.29000 1.000 104.43200 587 ASN B O 1
ATOM 8710 N N . ARG B 1 588 ? 132.07300 155.20300 148.76500 1.000 88.99399 588 ARG B N 1
ATOM 8711 C CA . ARG B 1 588 ? 132.03500 156.53900 149.35100 1.000 88.99399 588 ARG B CA 1
ATOM 8712 C C . ARG B 1 588 ? 130.70900 157.23300 149.06400 1.000 88.99399 588 ARG B C 1
ATOM 8713 O O . ARG B 1 588 ? 130.22600 158.02100 149.88700 1.000 88.99399 588 ARG B O 1
ATOM 8721 N N . ASN B 1 589 ? 130.10800 156.95500 147.90400 1.000 71.05765 589 ASN B N 1
ATOM 8722 C CA . ASN B 1 589 ? 128.81200 157.51700 147.51600 1.000 71.05765 589 ASN B CA 1
ATOM 8723 C C . ASN B 1 589 ? 128.83100 159.04400 147.50900 1.000 71.05765 589 ASN B C 1
ATOM 8724 O O . ASN B 1 589 ? 127.92900 159.68900 148.04800 1.000 71.05765 589 ASN B O 1
ATOM 8729 N N . THR B 1 590 ? 129.86400 159.63400 146.90000 1.000 71.12162 590 THR B N 1
ATOM 8730 C CA . THR B 1 590 ? 129.98500 161.08900 146.89000 1.000 71.12162 590 THR B CA 1
ATOM 8731 C C . THR B 1 590 ? 128.88700 161.73900 146.06100 1.000 71.12162 590 THR B C 1
ATOM 8732 O O . THR B 1 590 ? 128.29800 162.74200 146.48100 1.000 71.12162 590 THR B O 1
ATOM 8736 N N . VAL B 1 591 ? 128.60300 161.18800 144.87800 1.000 59.91997 591 VAL B N 1
ATOM 8737 C CA . VAL B 1 591 ? 127.71800 161.86500 143.93200 1.000 59.91997 591 VAL B CA 1
ATOM 8738 C C . VAL B 1 591 ? 126.33300 162.05300 144.53500 1.000 59.91997 591 VAL B C 1
ATOM 8739 O O . VAL B 1 591 ? 125.76900 163.15100 144.50100 1.000 59.91997 591 VAL B O 1
ATOM 8743 N N . PHE B 1 592 ? 125.78100 160.99500 145.12400 1.000 51.51167 592 PHE B N 1
ATOM 8744 C CA . PHE B 1 592 ? 124.45600 161.06300 145.72700 1.000 51.51167 592 PHE B CA 1
ATOM 8745 C C . PHE B 1 592 ? 124.40400 162.12400 146.81900 1.000 51.51167 592 PHE B C 1
ATOM 8746 O O . PHE B 1 592 ? 123.81300 163.19300 146.62300 1.000 51.51167 592 PHE B O 1
ATOM 8754 N N . PHE B 1 593 ? 125.06700 161.85400 147.94600 1.000 51.33428 593 PHE B N 1
ATOM 8755 C CA . PHE B 1 593 ? 124.98000 162.69100 149.13600 1.000 51.33428 593 PHE B CA 1
ATOM 8756 C C . PHE B 1 593 ? 125.55500 164.08800 148.94400 1.000 51.33428 593 PHE B C 1
ATOM 8757 O O . PHE B 1 593 ? 125.29900 164.95800 149.78300 1.000 51.33428 593 PHE B O 1
ATOM 8765 N N . ASP B 1 594 ? 126.31600 164.33100 147.88000 1.000 59.98387 594 ASP B N 1
ATOM 8766 C CA . ASP B 1 594 ? 126.94800 165.62600 147.66300 1.000 59.98387 594 ASP B CA 1
ATOM 8767 C C . ASP B 1 594 ? 126.29700 166.44900 146.56400 1.000 59.98387 594 ASP B C 1
ATOM 8768 O O . ASP B 1 594 ? 126.24300 167.67600 146.67600 1.000 59.98387 594 ASP B O 1
ATOM 8773 N N . ILE B 1 595 ? 125.80000 165.81600 145.50200 1.000 57.01006 595 ILE B N 1
ATOM 8774 C CA . ILE B 1 595 ? 125.19500 166.53600 144.39200 1.000 57.01006 595 ILE B CA 1
ATOM 8775 C C . ILE B 1 595 ? 123.68100 166.41600 144.47800 1.000 57.01006 595 ILE B C 1
ATOM 8776 O O . ILE B 1 595 ? 122.97200 167.42400 144.57000 1.000 57.01006 595 ILE B O 1
ATOM 8781 N N . ASN B 1 596 ? 123.17800 165.17800 144.45600 1.000 51.91887 596 ASN B N 1
ATOM 8782 C CA . ASN B 1 596 ? 121.74600 164.96900 144.27900 1.000 51.91887 596 ASN B CA 1
ATOM 8783 C C . ASN B 1 596 ? 120.95200 165.51800 145.45500 1.000 51.91887 596 ASN B C 1
ATOM 8784 O O . ASN B 1 596 ? 120.01900 166.30800 145.26900 1.000 51.91887 596 ASN B O 1
ATOM 8789 N N . MET B 1 597 ? 121.32600 165.13800 146.67500 1.000 51.75744 597 MET B N 1
ATOM 8790 C CA . MET B 1 597 ? 120.53300 165.52500 147.83600 1.000 51.75744 597 MET B CA 1
ATOM 8791 C C . MET B 1 597 ? 120.77500 166.98400 148.20900 1.000 51.75744 597 MET B C 1
ATOM 8792 O O . MET B 1 597 ? 119.84400 167.68700 148.61500 1.000 51.75744 597 MET B O 1
ATOM 8797 N N . LYS B 1 598 ? 122.01100 167.47100 148.04100 1.000 49.33900 598 LYS B N 1
ATOM 8798 C CA . LYS B 1 598 ? 122.27300 168.88900 148.27100 1.000 49.33900 598 LYS B CA 1
ATOM 8799 C C . LYS B 1 598 ? 121.49500 169.76900 147.30300 1.000 49.33900 598 LYS B C 1
ATOM 8800 O O . LYS B 1 598 ? 120.94100 170.79600 147.70900 1.000 49.33900 598 LYS B O 1
ATOM 8806 N N . GLY B 1 599 ? 121.43900 169.39100 146.02500 1.000 49.89022 599 GLY B N 1
ATOM 8807 C CA . GLY B 1 599 ? 120.65700 170.14600 145.06800 1.000 49.89022 599 GLY B CA 1
ATOM 8808 C C . GLY B 1 599 ? 119.16900 169.91300 145.14100 1.000 49.89022 599 GLY B C 1
ATOM 8809 O O . GLY B 1 599 ? 118.39900 170.70800 144.59400 1.000 49.89022 599 GLY B O 1
ATOM 8810 N N . LEU B 1 600 ? 118.74900 168.83700 145.79600 1.000 41.68886 600 LEU B N 1
ATOM 8811 C CA . LEU B 1 600 ? 117.34100 168.54500 145.99700 1.000 41.68886 600 LEU B CA 1
ATOM 8812 C C . LEU B 1 600 ? 116.81300 169.15100 147.29100 1.000 41.68886 600 LEU B C 1
ATOM 8813 O O . LEU B 1 600 ? 115.59500 169.21400 147.48200 1.000 41.68886 600 LEU B O 1
ATOM 8818 N N . ASP B 1 601 ? 117.70800 169.60900 148.17000 1.000 42.38279 601 ASP B N 1
ATOM 8819 C CA . ASP B 1 601 ? 117.30100 170.29000 149.39500 1.000 42.38279 601 ASP B CA 1
ATOM 8820 C C . ASP B 1 601 ? 116.42400 171.50600 149.12700 1.000 42.38279 601 ASP B C 1
ATOM 8821 O O . ASP B 1 601 ? 115.60600 171.86300 149.98200 1.000 42.38279 601 ASP B O 1
ATOM 8826 N N . GLY B 1 602 ? 116.56700 172.14700 147.96600 1.000 37.30358 602 GLY B N 1
ATOM 8827 C CA . GLY B 1 602 ? 115.74200 173.30000 147.65400 1.000 37.30358 602 GLY B CA 1
ATOM 8828 C C . GLY B 1 602 ? 114.27500 172.97600 147.46400 1.000 37.30358 602 GLY B C 1
ATOM 8829 O O . GLY B 1 602 ? 113.44700 173.89300 147.44100 1.000 37.30358 602 GLY B O 1
ATOM 8830 N N . ILE B 1 603 ? 113.93400 171.69500 147.33000 1.000 43.28262 603 ILE B N 1
ATOM 8831 C CA . ILE B 1 603 ? 112.55500 171.27100 147.11500 1.000 43.28262 603 ILE B CA 1
ATOM 8832 C C . ILE B 1 603 ? 112.13000 170.25200 148.17100 1.000 43.28262 603 ILE B C 1
ATOM 8833 O O . ILE B 1 603 ? 112.45000 169.06200 148.08400 1.000 43.28262 603 ILE B O 1
ATOM 8838 N N . GLN B 1 604 ? 111.42800 170.72800 149.19900 1.000 38.69791 604 GLN B N 1
ATOM 8839 C CA . GLN B 1 604 ? 110.82400 169.88000 150.22800 1.000 38.69791 604 GLN B CA 1
ATOM 8840 C C . GLN B 1 604 ? 111.83800 168.96300 150.91200 1.000 38.69791 604 GLN B C 1
ATOM 8841 O O . GLN B 1 604 ? 111.46000 167.98800 151.56600 1.000 38.69791 604 GLN B O 1
ATOM 8847 N N . GLY B 1 605 ? 113.12700 169.25600 150.76800 1.000 35.47846 605 GLY B N 1
ATOM 8848 C CA . GLY B 1 605 ? 114.15900 168.51300 151.44800 1.000 35.47846 605 GLY B CA 1
ATOM 8849 C C . GLY B 1 605 ? 114.40500 167.14600 150.84600 1.000 35.47846 605 GLY B C 1
ATOM 8850 O O . GLY B 1 605 ? 113.67100 166.68400 149.96800 1.000 35.47846 605 GLY B O 1
ATOM 8851 N N . PRO B 1 606 ? 115.43100 166.45400 151.34400 1.000 30.24111 606 PRO B N 1
ATOM 8852 C CA . PRO B 1 606 ? 115.86900 165.20700 150.70300 1.000 30.24111 606 PRO B CA 1
ATOM 8853 C C . PRO B 1 606 ? 114.92900 164.03900 150.93800 1.000 30.24111 606 PRO B C 1
ATOM 8854 O O . PRO B 1 606 ? 113.84100 164.20100 151.49800 1.000 30.24111 606 PRO B O 1
ATOM 8858 N N . VAL B 1 607 ? 115.35000 162.85100 150.51000 1.000 32.39324 607 VAL B N 1
ATOM 8859 C CA . VAL B 1 607 ? 114.58800 161.62300 150.69000 1.000 32.39324 607 VAL B CA 1
ATOM 8860 C C . VAL B 1 607 ? 115.14200 160.89000 151.90300 1.000 32.39324 607 VAL B C 1
ATOM 8861 O O . VAL B 1 607 ? 116.35200 160.91300 152.15700 1.000 32.39324 607 VAL B O 1
ATOM 8865 N N . TYR B 1 608 ? 114.25200 160.25800 152.66300 1.000 36.73905 608 TYR B N 1
ATOM 8866 C CA . TYR B 1 608 ? 114.66200 159.56900 153.88000 1.000 36.73905 608 TYR B CA 1
ATOM 8867 C C . TYR B 1 608 ? 115.44800 158.29900 153.58700 1.000 36.73905 608 TYR B C 1
ATOM 8868 O O . TYR B 1 608 ? 114.87500 157.28400 153.17800 1.000 36.73905 608 TYR B O 1
ATOM 8877 N N . VAL B 1 609 ? 116.76100 158.34600 153.79900 1.000 34.97852 609 VAL B N 1
ATOM 8878 C CA . VAL B 1 609 ? 117.56900 157.13800 153.73300 1.000 34.97852 609 VAL B CA 1
ATOM 8879 C C . VAL B 1 609 ? 117.36900 156.32200 155.00600 1.000 34.97852 609 VAL B C 1
ATOM 8880 O O . VAL B 1 609 ? 116.53100 156.63500 155.85500 1.000 34.97852 609 VAL B O 1
ATOM 8884 N N . GLY B 1 610 ? 118.15900 155.26100 155.13900 1.000 44.96003 610 GLY B N 1
ATOM 8885 C CA . GLY B 1 610 ? 118.00500 154.33100 156.24000 1.000 44.96003 610 GLY B CA 1
ATOM 8886 C C . GLY B 1 610 ? 118.13700 154.93400 157.62400 1.000 44.96003 610 GLY B C 1
ATOM 8887 O O . GLY B 1 610 ? 117.13600 155.16500 158.30700 1.000 44.96003 610 GLY B O 1
ATOM 8888 N N . THR B 1 611 ? 119.36800 155.19600 158.04500 1.000 44.02571 611 THR B N 1
ATOM 8889 C CA . THR B 1 611 ? 119.65600 155.61300 159.40800 1.000 44.02571 611 THR B CA 1
ATOM 8890 C C . THR B 1 611 ? 120.23200 157.02300 159.44100 1.000 44.02571 611 THR B C 1
ATOM 8891 O O . THR B 1 611 ? 120.70600 157.55400 158.43400 1.000 44.02571 611 THR B O 1
ATOM 8895 N N . GLY B 1 612 ? 120.18300 157.62500 160.62500 1.000 29.83547 612 GLY B N 1
ATOM 8896 C CA . GLY B 1 612 ? 120.70700 158.96200 160.81500 1.000 29.83547 612 GLY B CA 1
ATOM 8897 C C . GLY B 1 612 ? 119.74300 160.03800 160.36700 1.000 29.83547 612 GLY B C 1
ATOM 8898 O O . GLY B 1 612 ? 120.01400 160.76400 159.40700 1.000 29.83547 612 GLY B O 1
ATOM 8899 N N . CYS B 1 613 ? 118.61000 160.14900 161.05600 1.000 25.11342 613 CYS B N 1
ATOM 8900 C CA . CYS B 1 613 ? 117.59800 161.13600 160.70700 1.000 25.11342 613 CYS B CA 1
ATOM 8901 C C . CYS B 1 613 ? 116.72700 161.39400 161.92500 1.000 25.11342 613 CYS B C 1
ATOM 8902 O O . CYS B 1 613 ? 116.40400 160.45900 162.66300 1.000 25.11342 613 CYS B O 1
ATOM 8905 N N . VAL B 1 614 ? 116.35100 162.65100 162.13000 1.000 27.91445 614 VAL B N 1
ATOM 8906 C CA . VAL B 1 614 ? 115.52900 163.04700 163.26700 1.000 27.91445 614 VAL B CA 1
ATOM 8907 C C . VAL B 1 614 ? 114.13300 163.38000 162.76300 1.000 27.91445 614 VAL B C 1
ATOM 8908 O O . VAL B 1 614 ? 113.95500 164.31700 161.97500 1.000 27.91445 614 VAL B O 1
ATOM 8912 N N . PHE B 1 615 ? 113.14600 162.61400 163.21800 1.000 39.49716 615 PHE B N 1
ATOM 8913 C CA . PHE B 1 615 ? 111.75200 162.76900 162.83600 1.000 39.49716 615 PHE B CA 1
ATOM 8914 C C . PHE B 1 615 ? 110.99600 163.55900 163.89200 1.000 39.49716 615 PHE B C 1
ATOM 8915 O O . PHE B 1 615 ? 111.38600 163.59700 165.06300 1.000 39.49716 615 PHE B O 1
ATOM 8923 N N . ARG B 1 616 ? 109.89300 164.16700 163.46500 1.000 48.07248 616 ARG B N 1
ATOM 8924 C CA . ARG B 1 616 ? 108.94500 164.79800 164.37000 1.000 48.07248 616 ARG B CA 1
ATOM 8925 C C . ARG B 1 616 ? 107.79100 163.83800 164.62000 1.000 48.07248 616 ARG B C 1
ATOM 8926 O O . ARG B 1 616 ? 107.21900 163.29000 163.67300 1.000 48.07248 616 ARG B O 1
ATOM 8934 N N . ARG B 1 617 ? 107.45600 163.63100 165.89600 1.000 41.51495 617 ARG B N 1
ATOM 8935 C CA . ARG B 1 617 ? 106.46400 162.61900 166.24600 1.000 41.51495 617 ARG B CA 1
ATOM 8936 C C . ARG B 1 617 ? 105.10100 162.93100 165.64400 1.000 41.51495 617 ARG B C 1
ATOM 8937 O O . ARG B 1 617 ? 104.42400 162.03400 165.12700 1.000 41.51495 617 ARG B O 1
ATOM 8945 N N . GLN B 1 618 ? 104.67800 164.19400 165.70100 1.000 38.26979 618 GLN B N 1
ATOM 8946 C CA . GLN B 1 618 ? 103.34700 164.55600 165.22900 1.000 38.26979 618 GLN B CA 1
ATOM 8947 C C . GLN B 1 618 ? 103.17600 164.35300 163.73000 1.000 38.26979 618 GLN B C 1
ATOM 8948 O O . GLN B 1 618 ? 102.03700 164.33600 163.25200 1.000 38.26979 618 GLN B O 1
ATOM 8954 N N . ALA B 1 619 ? 104.26700 164.20000 162.98200 1.000 32.79369 619 ALA B N 1
ATOM 8955 C CA . ALA B 1 619 ? 104.17900 163.92100 161.55500 1.000 32.79369 619 ALA B CA 1
ATOM 8956 C C . ALA B 1 619 ? 103.97800 162.44200 161.25800 1.000 32.79369 619 ALA B C 1
ATOM 8957 O O . ALA B 1 619 ? 103.32000 162.10300 160.26800 1.000 32.79369 619 ALA B O 1
ATOM 8959 N N . LEU B 1 620 ? 104.53200 161.55500 162.08900 1.000 35.50428 620 LEU B N 1
ATOM 8960 C CA . LEU B 1 620 ? 104.37000 160.12400 161.85700 1.000 35.50428 620 LEU B CA 1
ATOM 8961 C C . LEU B 1 620 ? 102.92700 159.68300 162.05700 1.000 35.50428 620 LEU B C 1
ATOM 8962 O O . LEU B 1 620 ? 102.49800 158.68100 161.47400 1.000 35.50428 620 LEU B O 1
ATOM 8967 N N . TYR B 1 621 ? 102.16500 160.41100 162.87400 1.000 48.07248 621 TYR B N 1
ATOM 8968 C CA . TYR B 1 621 ? 100.78500 160.04100 163.15500 1.000 48.07248 621 TYR B CA 1
ATOM 8969 C C . TYR B 1 621 ? 99.84600 160.32100 161.99000 1.000 48.07248 621 TYR B C 1
ATOM 8970 O O . TYR B 1 621 ? 98.68100 159.91700 162.04700 1.000 48.07248 621 TYR B O 1
ATOM 8979 N N . GLY B 1 622 ? 100.31100 161.00500 160.94900 1.000 41.94636 622 GLY B N 1
ATOM 8980 C CA . GLY B 1 622 ? 99.50300 161.27300 159.78100 1.000 41.94636 622 GLY B CA 1
ATOM 8981 C C . GLY B 1 622 ? 98.90200 162.66000 159.72300 1.000 41.94636 622 GLY B C 1
ATOM 8982 O O . GLY B 1 622 ? 98.23100 162.98400 158.73500 1.000 41.94636 622 GLY B O 1
ATOM 8983 N N . TYR B 1 623 ? 99.11900 163.48400 160.74200 1.000 38.90740 623 TYR B N 1
ATOM 8984 C CA . TYR B 1 623 ? 98.53000 164.81300 160.76700 1.000 38.90740 623 TYR B CA 1
ATOM 8985 C C . TYR B 1 623 ? 99.22900 165.74300 159.78200 1.000 38.90740 623 TYR B C 1
ATOM 8986 O O . TYR B 1 623 ? 100.44600 165.68400 159.58700 1.000 38.90740 623 TYR B O 1
ATOM 8995 N N . GLU B 1 624 ? 98.43700 166.60700 159.15600 1.000 51.10898 624 GLU B N 1
ATOM 8996 C CA . GLU B 1 624 ? 98.95200 167.61600 158.24900 1.000 51.10898 624 GLU B CA 1
ATOM 8997 C C . GLU B 1 624 ? 99.59600 168.75400 159.03700 1.000 51.10898 624 GLU B C 1
ATOM 8998 O O . GLU B 1 624 ? 99.30400 168.94200 160.22100 1.000 51.10898 624 GLU B O 1
ATOM 9004 N N . PRO B 1 625 ? 100.48500 169.52200 158.41000 1.000 46.11879 625 PRO B N 1
ATOM 9005 C CA . PRO B 1 625 ? 101.16100 170.61600 159.12800 1.000 46.11879 625 PRO B CA 1
ATOM 9006 C C . PRO B 1 625 ? 100.17000 171.67100 159.58300 1.000 46.11879 625 PRO B C 1
ATOM 9007 O O . PRO B 1 625 ? 99.10300 171.84000 158.97300 1.000 46.11879 625 PRO B O 1
ATOM 9011 N N . PRO B 1 626 ? 100.48300 172.39800 160.65700 1.000 56.35973 626 PRO B N 1
ATOM 9012 C CA . PRO B 1 626 ? 99.50600 173.33700 161.22900 1.000 56.35973 626 PRO B CA 1
ATOM 9013 C C . PRO B 1 626 ? 99.28500 174.57300 160.37100 1.000 56.35973 626 PRO B C 1
ATOM 9014 O O . PRO B 1 626 ? 99.78900 174.66300 159.24600 1.000 56.35973 626 PRO B O 1
ATOM 9018 N N . LYS B 1 627 ? 98.52600 175.53000 160.90900 1.000 76.70903 627 LYS B N 1
ATOM 9019 C CA . LYS B 1 627 ? 98.20700 176.78700 160.22700 1.000 76.70903 627 LYS B CA 1
ATOM 9020 C C . LYS B 1 627 ? 97.53300 176.54900 158.87900 1.000 76.70903 627 LYS B C 1
ATOM 9021 O O . LYS B 1 627 ? 97.78000 177.27500 157.91300 1.000 76.70903 627 LYS B O 1
ATOM 9027 N N . GLY B 1 628 ? 96.67500 175.53700 158.80600 1.000 77.11774 628 GLY B N 1
ATOM 9028 C CA . GLY B 1 628 ? 95.95900 175.22600 157.58300 1.000 77.11774 628 GLY B CA 1
ATOM 9029 C C . GLY B 1 628 ? 96.85700 174.74300 156.46000 1.000 77.11774 628 GLY B C 1
ATOM 9030 O O . GLY B 1 628 ? 96.67900 175.12600 155.30400 1.000 77.11774 628 GLY B O 1
ATOM 9031 N N . MET B 1 675 ? 82.10400 158.21800 171.87100 1.000 106.47308 675 MET B N 1
ATOM 9032 C CA . MET B 1 675 ? 81.61900 159.01800 170.75400 1.000 106.47308 675 MET B CA 1
ATOM 9033 C C . MET B 1 675 ? 82.77900 159.32700 169.81300 1.000 106.47308 675 MET B C 1
ATOM 9034 O O . MET B 1 675 ? 82.88000 158.75200 168.72900 1.000 106.47308 675 MET B O 1
ATOM 9039 N N . SER B 1 676 ? 83.65500 160.24400 170.23300 1.000 92.73325 676 SER B N 1
ATOM 9040 C CA . SER B 1 676 ? 84.81600 160.57800 169.41400 1.000 92.73325 676 SER B CA 1
ATOM 9041 C C . SER B 1 676 ? 85.90700 159.52000 169.51400 1.000 92.73325 676 SER B C 1
ATOM 9042 O O . SER B 1 676 ? 86.67500 159.34300 168.56700 1.000 92.73325 676 SER B O 1
ATOM 9045 N N . GLN B 1 677 ? 85.98800 158.80800 170.64100 1.000 83.24752 677 GLN B N 1
ATOM 9046 C CA . GLN B 1 677 ? 87.08200 157.86700 170.87400 1.000 83.24752 677 GLN B CA 1
ATOM 9047 C C . GLN B 1 677 ? 87.14000 156.76000 169.82300 1.000 83.24752 677 GLN B C 1
ATOM 9048 O O . GLN B 1 677 ? 88.21000 156.17700 169.60700 1.000 83.24752 677 GLN B O 1
ATOM 9054 N N . MET B 1 678 ? 86.02100 156.47300 169.15400 1.000 80.83361 678 MET B N 1
ATOM 9055 C CA . MET B 1 678 ? 85.97500 155.36300 168.20600 1.000 80.83361 678 MET B CA 1
ATOM 9056 C C . MET B 1 678 ? 86.90400 155.59100 167.01900 1.000 80.83361 678 MET B C 1
ATOM 9057 O O . MET B 1 678 ? 87.57800 154.65700 166.56300 1.000 80.83361 678 MET B O 1
ATOM 9062 N N . ASN B 1 679 ? 86.94100 156.81500 166.48400 1.000 72.24092 679 ASN B N 1
ATOM 9063 C CA . ASN B 1 679 ? 87.79200 157.05700 165.32200 1.000 72.24092 679 ASN B CA 1
ATOM 9064 C C . ASN B 1 679 ? 89.25800 156.95300 165.70900 1.000 72.24092 679 ASN B C 1
ATOM 9065 O O . ASN B 1 679 ? 90.08500 156.47700 164.92600 1.000 72.24092 679 ASN B O 1
ATOM 9070 N N . PHE B 1 680 ? 89.59300 157.37800 166.92900 1.000 60.74886 680 PHE B N 1
ATOM 9071 C CA . PHE B 1 680 ? 90.94400 157.18300 167.43700 1.000 60.74886 680 PHE B CA 1
ATOM 9072 C C . PHE B 1 680 ? 91.26900 155.69800 167.55300 1.000 60.74886 680 PHE B C 1
ATOM 9073 O O . PHE B 1 680 ? 92.39800 155.27400 167.26100 1.000 60.74886 680 PHE B O 1
ATOM 9081 N N . GLU B 1 681 ? 90.29600 154.89400 167.99200 1.000 64.52316 681 GLU B N 1
ATOM 9082 C CA . GLU B 1 681 ? 90.53900 153.46000 168.12100 1.000 64.52316 681 GLU B CA 1
ATOM 9083 C C . GLU B 1 681 ? 90.73800 152.78500 166.76700 1.000 64.52316 681 GLU B C 1
ATOM 9084 O O . GLU B 1 681 ? 91.58600 151.89300 166.64800 1.000 64.52316 681 GLU B O 1
ATOM 9090 N N . LYS B 1 682 ? 89.97600 153.18400 165.73900 1.000 57.79594 682 LYS B N 1
ATOM 9091 C CA . LYS B 1 682 ? 90.33100 152.72300 164.39900 1.000 57.79594 682 LYS B CA 1
ATOM 9092 C C . LYS B 1 682 ? 91.68900 153.22700 163.94100 1.000 57.79594 682 LYS B C 1
ATOM 9093 O O . LYS B 1 682 ? 92.44900 152.45600 163.34600 1.000 57.79594 682 LYS B O 1
ATOM 9099 N N . LYS B 1 683 ? 92.02900 154.48100 164.22600 1.000 48.09054 683 LYS B N 1
ATOM 9100 C CA . LYS B 1 683 ? 93.23500 155.06900 163.66100 1.000 48.09054 683 LYS B CA 1
ATOM 9101 C C . LYS B 1 683 ? 94.48500 154.39200 164.20600 1.000 48.09054 683 LYS B C 1
ATOM 9102 O O . LYS B 1 683 ? 95.40600 154.06300 163.45100 1.000 48.09054 683 LYS B O 1
ATOM 9108 N N . PHE B 1 684 ? 94.53000 154.16000 165.51700 1.000 42.82687 684 PHE B N 1
ATOM 9109 C CA . PHE B 1 684 ? 95.71400 153.55500 166.13000 1.000 42.82687 684 PHE B CA 1
ATOM 9110 C C . PHE B 1 684 ? 95.35500 152.97900 167.49700 1.000 42.82687 684 PHE B C 1
ATOM 9111 O O . PHE B 1 684 ? 95.03900 153.71600 168.43400 1.000 42.82687 684 PHE B O 1
ATOM 9119 N N . GLY B 1 685 ? 95.36400 151.65000 167.58100 1.000 43.88451 685 GLY B N 1
ATOM 9120 C CA . GLY B 1 685 ? 95.21800 150.92800 168.82900 1.000 43.88451 685 GLY B CA 1
ATOM 9121 C C . GLY B 1 685 ? 93.90300 151.09900 169.55900 1.000 43.88451 685 GLY B C 1
ATOM 9122 O O . GLY B 1 685 ? 93.12900 152.01500 169.27000 1.000 43.88451 685 GLY B O 1
ATOM 9123 N N . GLN B 1 686 ? 93.63400 150.20400 170.50700 1.000 45.78373 686 GLN B N 1
ATOM 9124 C CA . GLN B 1 686 ? 92.52700 150.36200 171.43900 1.000 45.78373 686 GLN B CA 1
ATOM 9125 C C . GLN B 1 686 ? 93.01300 150.66600 172.85000 1.000 45.78373 686 GLN B C 1
ATOM 9126 O O . GLN B 1 686 ? 92.24500 150.53200 173.80900 1.000 45.78373 686 GLN B O 1
ATOM 9132 N N . SER B 1 687 ? 94.27300 151.07100 172.99100 1.000 40.31172 687 SER B N 1
ATOM 9133 C CA . SER B 1 687 ? 94.85000 151.42700 174.28300 1.000 40.31172 687 SER B CA 1
ATOM 9134 C C . SER B 1 687 ? 94.52000 152.88500 174.57600 1.000 40.31172 687 SER B C 1
ATOM 9135 O O . SER B 1 687 ? 94.99900 153.78900 173.88300 1.000 40.31172 687 SER B O 1
ATOM 9138 N N . ALA B 1 688 ? 93.70400 153.11300 175.60700 1.000 40.56925 688 ALA B N 1
ATOM 9139 C CA . ALA B 1 688 ? 93.27100 154.47100 175.92200 1.000 40.56925 688 ALA B CA 1
ATOM 9140 C C . ALA B 1 688 ? 94.44200 155.34500 176.35500 1.000 40.56925 688 ALA B C 1
ATOM 9141 O O . ALA B 1 688 ? 94.50300 156.52900 176.00500 1.000 40.56925 688 ALA B O 1
ATOM 9143 N N . ILE B 1 689 ? 95.37700 154.78100 177.12400 1.000 38.33503 689 ILE B N 1
ATOM 9144 C CA . ILE B 1 689 ? 96.48900 155.57200 177.64700 1.000 38.33503 689 ILE B CA 1
ATOM 9145 C C . ILE B 1 689 ? 97.34800 156.11200 176.51200 1.000 38.33503 689 ILE B C 1
ATOM 9146 O O . ILE B 1 689 ? 97.69700 157.29800 176.48800 1.000 38.33503 689 ILE B O 1
ATOM 9151 N N . PHE B 1 690 ? 97.69400 155.25800 175.54700 1.000 36.15981 690 PHE B N 1
ATOM 9152 C CA . PHE B 1 690 ? 98.54300 155.69900 174.44500 1.000 36.15981 690 PHE B CA 1
ATOM 9153 C C . PHE B 1 690 ? 97.80400 156.68500 173.54600 1.000 36.15981 690 PHE B C 1
ATOM 9154 O O . PHE B 1 690 ? 98.39300 157.65500 173.05200 1.000 36.15981 690 PHE B O 1
ATOM 9162 N N . VAL B 1 691 ? 96.50500 156.45700 173.33200 1.000 38.26078 691 VAL B N 1
ATOM 9163 C CA . VAL B 1 691 ? 95.70600 157.38500 172.53400 1.000 38.26078 691 VAL B CA 1
ATOM 9164 C C . VAL B 1 691 ? 95.68800 158.76200 173.18300 1.000 38.26078 691 VAL B C 1
ATOM 9165 O O . VAL B 1 691 ? 95.87000 159.78500 172.51100 1.000 38.26078 691 VAL B O 1
ATOM 9169 N N . THR B 1 692 ? 95.47800 158.81200 174.50000 1.000 37.12406 692 THR B N 1
ATOM 9170 C CA . THR B 1 692 ? 95.54000 160.08000 175.21400 1.000 37.12406 692 THR B CA 1
ATOM 9171 C C . THR B 1 692 ? 96.92800 160.70200 175.14500 1.000 37.12406 692 THR B C 1
ATOM 9172 O O . THR B 1 692 ? 97.04300 161.92500 175.00500 1.000 37.12406 692 THR B O 1
ATOM 9176 N N . SER B 1 693 ? 97.97800 159.89000 175.22400 1.000 37.22286 693 SER B N 1
ATOM 9177 C CA . SER B 1 693 ? 99.35100 160.36800 175.14200 1.000 37.22286 693 SER B CA 1
ATOM 9178 C C . SER B 1 693 ? 99.68800 160.97800 173.78800 1.000 37.22286 693 SER B C 1
ATOM 9179 O O . SER B 1 693 ? 100.60800 161.79800 173.70500 1.000 37.22286 693 SER B O 1
ATOM 9182 N N . THR B 1 694 ? 98.97500 160.59700 172.72800 1.000 42.74017 694 THR B N 1
ATOM 9183 C CA . THR B 1 694 ? 99.19300 161.18600 171.41400 1.000 42.74017 694 THR B CA 1
ATOM 9184 C C . THR B 1 694 ? 98.49500 162.52500 171.21900 1.000 42.74017 694 THR B C 1
ATOM 9185 O O . THR B 1 694 ? 98.93900 163.31600 170.38000 1.000 42.74017 694 THR B O 1
ATOM 9189 N N . LEU B 1 695 ? 97.42300 162.80200 171.96100 1.000 48.91107 695 LEU B N 1
ATOM 9190 C CA . LEU B 1 695 ? 96.68700 164.05100 171.80400 1.000 48.91107 695 LEU B CA 1
ATOM 9191 C C . LEU B 1 695 ? 97.42300 165.25300 172.37600 1.000 48.91107 695 LEU B C 1
ATOM 9192 O O . LEU B 1 695 ? 96.97900 166.38800 172.16700 1.000 48.91107 695 LEU B O 1
ATOM 9197 N N . MET B 1 696 ? 98.52000 165.03900 173.09400 1.000 55.76768 696 MET B N 1
ATOM 9198 C CA . MET B 1 696 ? 99.32000 166.13700 173.62100 1.000 55.76768 696 MET B CA 1
ATOM 9199 C C . MET B 1 696 ? 100.12100 166.73500 172.47300 1.000 55.76768 696 MET B C 1
ATOM 9200 O O . MET B 1 696 ? 100.80800 166.01100 171.74400 1.000 55.76768 696 MET B O 1
ATOM 9205 N N . ASP B 1 697 ? 100.02600 168.05600 172.30400 1.000 66.05645 697 ASP B N 1
ATOM 9206 C CA . ASP B 1 697 ? 100.62600 168.69700 171.13900 1.000 66.05645 697 ASP B CA 1
ATOM 9207 C C . ASP B 1 697 ? 102.14200 168.55800 171.12300 1.000 66.05645 697 ASP B C 1
ATOM 9208 O O . ASP B 1 697 ? 102.72200 168.23600 170.07900 1.000 66.05645 697 ASP B O 1
ATOM 9213 N N . GLN B 1 698 ? 102.80000 168.79000 172.25600 1.000 63.99529 698 GLN B N 1
ATOM 9214 C CA . GLN B 1 698 ? 104.25900 168.71400 172.31800 1.000 63.99529 698 GLN B CA 1
ATOM 9215 C C . GLN B 1 698 ? 104.66400 168.16400 173.67500 1.000 63.99529 698 GLN B C 1
ATOM 9216 O O . GLN B 1 698 ? 104.53200 168.85900 174.68700 1.000 63.99529 698 GLN B O 1
ATOM 9222 N N . GLY B 1 699 ? 105.15200 166.92800 173.69700 1.000 54.90356 699 GLY B N 1
ATOM 9223 C CA . GLY B 1 699 ? 105.67000 166.34800 174.91600 1.000 54.90356 699 GLY B CA 1
ATOM 9224 C C . GLY B 1 699 ? 104.58200 166.03000 175.93000 1.000 54.90356 699 GLY B C 1
ATOM 9225 O O . GLY B 1 699 ? 103.38300 166.06400 175.65100 1.000 54.90356 699 GLY B O 1
ATOM 9226 N N . GLY B 1 700 ? 105.03600 165.71500 177.13600 1.000 53.17257 700 GLY B N 1
ATOM 9227 C CA . GLY B 1 700 ? 104.14500 165.40600 178.23100 1.000 53.17257 700 GLY B CA 1
ATOM 9228 C C . GLY B 1 700 ? 103.65400 163.96900 178.19600 1.000 53.17257 700 GLY B C 1
ATOM 9229 O O . GLY B 1 700 ? 103.64800 163.30100 177.16500 1.000 53.17257 700 GLY B O 1
ATOM 9230 N N . VAL B 1 701 ? 103.21700 163.49700 179.35900 1.000 50.77154 701 VAL B N 1
ATOM 9231 C CA . VAL B 1 701 ? 102.73000 162.12700 179.50400 1.000 50.77154 701 VAL B CA 1
ATOM 9232 C C . VAL B 1 701 ? 101.33300 162.17700 180.10700 1.000 50.77154 701 VAL B C 1
ATOM 9233 O O . VAL B 1 701 ? 100.95900 163.16400 180.76100 1.000 50.77154 701 VAL B O 1
ATOM 9237 N N . PRO B 1 702 ? 100.53000 161.13600 179.89200 1.000 62.35216 702 PRO B N 1
ATOM 9238 C CA . PRO B 1 702 ? 99.17400 161.11100 180.45400 1.000 62.35216 702 PRO B CA 1
ATOM 9239 C C . PRO B 1 702 ? 99.20800 161.21400 181.96800 1.000 62.35216 702 PRO B C 1
ATOM 9240 O O . PRO B 1 702 ? 100.16300 160.75200 182.61000 1.000 62.35216 702 PRO B O 1
ATOM 9244 N N . PRO B 1 703 ? 98.18300 161.81600 182.57600 1.000 83.48587 703 PRO B N 1
ATOM 9245 C CA . PRO B 1 703 ? 98.23600 162.12800 184.01100 1.000 83.48587 703 PRO B CA 1
ATOM 9246 C C . PRO B 1 703 ? 98.19300 160.92000 184.93500 1.000 83.48587 703 PRO B C 1
ATOM 9247 O O . PRO B 1 703 ? 97.93700 161.09700 186.13200 1.000 83.48587 703 PRO B O 1
ATOM 9251 N N . SER B 1 704 ? 98.42500 159.70500 184.43200 1.000 92.90354 704 SER B N 1
ATOM 9252 C CA . SER B 1 704 ? 98.50600 158.54900 185.31800 1.000 92.90354 704 SER B CA 1
ATOM 9253 C C . SER B 1 704 ? 99.68300 158.67700 186.27800 1.000 92.90354 704 SER B C 1
ATOM 9254 O O . SER B 1 704 ? 99.56400 158.35100 187.46500 1.000 92.90354 704 SER B O 1
ATOM 9257 N N . SER B 1 705 ? 100.83300 159.13100 185.77300 1.000 90.98153 705 SER B N 1
ATOM 9258 C CA . SER B 1 705 ? 102.01200 159.45500 186.57400 1.000 90.98153 705 SER B CA 1
ATOM 9259 C C . SER B 1 705 ? 102.60800 158.24300 187.28500 1.000 90.98153 705 SER B C 1
ATOM 9260 O O . SER B 1 705 ? 103.83200 158.07300 187.29900 1.000 90.98153 705 SER B O 1
ATOM 9263 N N . SER B 1 706 ? 101.76700 157.40700 187.88200 1.000 85.12219 706 SER B N 1
ATOM 9264 C CA . SER B 1 706 ? 102.24300 156.24900 188.62600 1.000 85.12219 706 SER B CA 1
ATOM 9265 C C . SER B 1 706 ? 102.97600 155.28900 187.69600 1.000 85.12219 706 SER B C 1
ATOM 9266 O O . SER B 1 706 ? 102.40900 154.87600 186.67200 1.000 85.12219 706 SER B O 1
ATOM 9269 N N . PRO B 1 707 ? 104.22200 154.91700 188.00000 1.000 72.20620 707 PRO B N 1
ATOM 9270 C CA . PRO B 1 707 ? 104.96600 154.02500 187.09500 1.000 72.20620 707 PRO B CA 1
ATOM 9271 C C . PRO B 1 707 ? 104.35000 152.64600 186.94300 1.000 72.20620 707 PRO B C 1
ATOM 9272 O O . PRO B 1 707 ? 104.64000 151.96600 185.95100 1.000 72.20620 707 PRO B O 1
ATOM 9276 N N . ALA B 1 708 ? 103.51700 152.20900 187.89000 1.000 70.29774 708 ALA B N 1
ATOM 9277 C CA . ALA B 1 708 ? 102.95100 150.86500 187.81900 1.000 70.29774 708 ALA B CA 1
ATOM 9278 C C . ALA B 1 708 ? 102.07800 150.69700 186.58100 1.000 70.29774 708 ALA B C 1
ATOM 9279 O O . ALA B 1 708 ? 102.24600 149.74300 185.81300 1.000 70.29774 708 ALA B O 1
ATOM 9281 N N . ALA B 1 709 ? 101.14300 151.62600 186.36600 1.000 64.69095 709 ALA B N 1
ATOM 9282 C CA . ALA B 1 709 ? 100.24900 151.52400 185.21700 1.000 64.69095 709 ALA B CA 1
ATOM 9283 C C . ALA B 1 709 ? 101.01500 151.62900 183.90500 1.000 64.69095 709 ALA B C 1
ATOM 9284 O O . ALA B 1 709 ? 100.74900 150.87700 182.96100 1.000 64.69095 709 ALA B O 1
ATOM 9286 N N . LEU B 1 710 ? 101.97400 152.55400 183.82700 1.000 59.92822 710 LEU B N 1
ATOM 9287 C CA . LEU B 1 710 ? 102.73500 152.72900 182.59400 1.000 59.92822 710 LEU B CA 1
ATOM 9288 C C . LEU B 1 710 ? 103.56300 151.49000 182.27400 1.000 59.92822 710 LEU B C 1
ATOM 9289 O O . LEU B 1 710 ? 103.58800 151.02800 181.12700 1.000 59.92822 710 LEU B O 1
ATOM 9294 N N . LEU B 1 711 ? 104.24300 150.93300 183.27600 1.000 57.34976 711 LEU B N 1
ATOM 9295 C CA . LEU B 1 711 ? 105.08000 149.75900 183.06900 1.000 57.34976 711 LEU B CA 1
ATOM 9296 C C . LEU B 1 711 ? 104.27500 148.47600 182.91900 1.000 57.34976 711 LEU B C 1
ATOM 9297 O O . LEU B 1 711 ? 104.82500 147.47400 182.45000 1.000 57.34976 711 LEU B O 1
ATOM 9302 N N . LYS B 1 712 ? 103.00100 148.47800 183.30500 1.000 52.79729 712 LYS B N 1
ATOM 9303 C CA . LYS B 1 712 ? 102.12600 147.34100 183.05900 1.000 52.79729 712 LYS B CA 1
ATOM 9304 C C . LYS B 1 712 ? 101.37000 147.45100 181.74300 1.000 52.79729 712 LYS B C 1
ATOM 9305 O O . LYS B 1 712 ? 100.88400 146.43700 181.23200 1.000 52.79729 712 LYS B O 1
ATOM 9311 N N . GLU B 1 713 ? 101.26400 148.65600 181.18200 1.000 44.92575 713 GLU B N 1
ATOM 9312 C CA . GLU B 1 713 ? 100.55600 148.85700 179.92600 1.000 44.92575 713 GLU B CA 1
ATOM 9313 C C . GLU B 1 713 ? 101.47700 148.91800 178.71400 1.000 44.92575 713 GLU B C 1
ATOM 9314 O O . GLU B 1 713 ? 101.06300 148.50800 177.62200 1.000 44.92575 713 GLU B O 1
ATOM 9320 N N . ALA B 1 714 ? 102.71000 149.40900 178.87400 1.000 34.75687 714 ALA B N 1
ATOM 9321 C CA . ALA B 1 714 ? 103.66000 149.40300 177.77000 1.000 34.75687 714 ALA B CA 1
ATOM 9322 C C . ALA B 1 714 ? 103.99700 147.99600 177.30200 1.000 34.75687 714 ALA B C 1
ATOM 9323 O O . ALA B 1 714 ? 104.42600 147.83000 176.15500 1.000 34.75687 714 ALA B O 1
ATOM 9325 N N . ILE B 1 715 ? 103.81800 146.98600 178.15900 1.000 36.66477 715 ILE B N 1
ATOM 9326 C CA . ILE B 1 715 ? 103.93300 145.59400 177.73600 1.000 36.66477 715 ILE B CA 1
ATOM 9327 C C . ILE B 1 715 ? 102.67800 145.11700 177.01900 1.000 36.66477 715 ILE B C 1
ATOM 9328 O O . ILE B 1 715 ? 102.75300 144.17200 176.21900 1.000 36.66477 715 ILE B O 1
ATOM 9333 N N . HIS B 1 716 ? 101.52700 145.74500 177.27300 1.000 34.80978 716 HIS B N 1
ATOM 9334 C CA . HIS B 1 716 ? 100.31900 145.46500 176.50700 1.000 34.80978 716 HIS B CA 1
ATOM 9335 C C . HIS B 1 716 ? 100.37600 146.08300 175.11800 1.000 34.80978 716 HIS B C 1
ATOM 9336 O O . HIS B 1 716 ? 99.78800 145.54000 174.17600 1.000 34.80978 716 HIS B O 1
ATOM 9343 N N . VAL B 1 717 ? 101.07400 147.21400 174.97200 1.000 33.30964 717 VAL B N 1
ATOM 9344 C CA . VAL B 1 717 ? 101.14400 147.89500 173.67900 1.000 33.30964 717 VAL B CA 1
ATOM 9345 C C . VAL B 1 717 ? 101.92100 147.10500 172.63700 1.000 33.30964 717 VAL B C 1
ATOM 9346 O O . VAL B 1 717 ? 101.64900 147.24800 171.43700 1.000 33.30964 717 VAL B O 1
ATOM 9350 N N . ILE B 1 718 ? 102.86000 146.25700 173.04900 1.000 33.26813 718 ILE B N 1
ATOM 9351 C CA . ILE B 1 718 ? 103.64900 145.45000 172.12600 1.000 33.26813 718 ILE B CA 1
ATOM 9352 C C . ILE B 1 718 ? 103.07800 144.04200 171.96800 1.000 33.26813 718 ILE B C 1
ATOM 9353 O O . ILE B 1 718 ? 103.82100 143.09300 171.74600 1.000 33.26813 718 ILE B O 1
ATOM 9358 N N . SER B 1 719 ? 101.75900 143.89600 172.05900 1.000 37.48975 719 SER B N 1
ATOM 9359 C CA . SER B 1 719 ? 101.13800 142.60000 171.84200 1.000 37.48975 719 SER B CA 1
ATOM 9360 C C . SER B 1 719 ? 101.21600 142.22500 170.36200 1.000 37.48975 719 SER B C 1
ATOM 9361 O O . SER B 1 719 ? 101.49200 143.05400 169.49100 1.000 37.48975 719 SER B O 1
ATOM 9364 N N . CYS B 1 720 ? 100.97100 140.94800 170.07400 1.000 43.80229 720 CYS B N 1
ATOM 9365 C CA . CYS B 1 720 ? 101.07900 140.43400 168.71600 1.000 43.80229 720 CYS B CA 1
ATOM 9366 C C . CYS B 1 720 ? 99.85300 140.72600 167.86000 1.000 43.80229 720 CYS B C 1
ATOM 9367 O O . CYS B 1 720 ? 99.92300 140.56900 166.63700 1.000 43.80229 720 CYS B O 1
ATOM 9370 N N . GLY B 1 721 ? 98.74300 141.14300 168.46200 1.000 43.96449 721 GLY B N 1
ATOM 9371 C CA . GLY B 1 721 ? 97.53900 141.42600 167.70500 1.000 43.96449 721 GLY B CA 1
ATOM 9372 C C . GLY B 1 721 ? 97.11200 142.87600 167.77600 1.000 43.96449 721 GLY B C 1
ATOM 9373 O O . GLY B 1 721 ? 95.95400 143.20500 167.50100 1.000 43.96449 721 GLY B O 1
ATOM 9374 N N . TYR B 1 722 ? 98.04300 143.75500 168.15200 1.000 39.78613 722 TYR B N 1
ATOM 9375 C CA . TYR B 1 722 ? 97.71700 145.17000 168.29500 1.000 39.78613 722 TYR B CA 1
ATOM 9376 C C . TYR B 1 722 ? 97.38000 145.80000 166.94900 1.000 39.78613 722 TYR B C 1
ATOM 9377 O O . TYR B 1 722 ? 96.34800 146.46600 166.80400 1.000 39.78613 722 TYR B O 1
ATOM 9386 N N . GLU B 1 723 ? 98.23700 145.59700 165.94800 1.000 39.39895 723 GLU B N 1
ATOM 9387 C CA . GLU B 1 723 ? 98.05300 146.19800 164.62700 1.000 39.39895 723 GLU B CA 1
ATOM 9388 C C . GLU B 1 723 ? 97.18700 145.28100 163.76200 1.000 39.39895 723 GLU B C 1
ATOM 9389 O O . GLU B 1 723 ? 97.66100 144.53400 162.90400 1.000 39.39895 723 GLU B O 1
ATOM 9395 N N . ASP B 1 724 ? 95.87900 145.35300 164.00400 1.000 50.19669 724 ASP B N 1
ATOM 9396 C CA . ASP B 1 724 ? 94.92700 144.55300 163.24600 1.000 50.19669 724 ASP B CA 1
ATOM 9397 C C . ASP B 1 724 ? 93.90700 145.45600 162.56400 1.000 50.19669 724 ASP B C 1
ATOM 9398 O O . ASP B 1 724 ? 94.01500 145.73000 161.36400 1.000 50.19669 724 ASP B O 1
ATOM 9403 N N . LYS B 1 725 ? 92.91800 145.92700 163.32100 1.000 49.50431 725 LYS B N 1
ATOM 9404 C CA . LYS B 1 725 ? 91.88500 146.79500 162.77100 1.000 49.50431 725 LYS B CA 1
ATOM 9405 C C . LYS B 1 725 ? 92.32800 148.25100 162.81000 1.000 49.50431 725 LYS B C 1
ATOM 9406 O O . LYS B 1 725 ? 91.49300 149.15700 162.90800 1.000 49.50431 725 LYS B O 1
ATOM 9412 N N . THR B 1 726 ? 93.63700 148.48700 162.73400 1.000 42.83615 726 THR B N 1
ATOM 9413 C CA . THR B 1 726 ? 94.17100 149.84100 162.80900 1.000 42.83615 726 THR B CA 1
ATOM 9414 C C . THR B 1 726 ? 94.87300 150.22900 161.51500 1.000 42.83615 726 THR B C 1
ATOM 9415 O O . THR B 1 726 ? 94.86100 149.47200 160.54000 1.000 42.83615 726 THR B O 1
ATOM 9419 N N . GLU B 1 727 ? 95.48600 151.41100 161.50100 1.000 41.33278 727 GLU B N 1
ATOM 9420 C CA . GLU B 1 727 ? 96.15000 151.93600 160.31800 1.000 41.33278 727 GLU B CA 1
ATOM 9421 C C . GLU B 1 727 ? 97.66800 151.88600 160.40900 1.000 41.33278 727 GLU B C 1
ATOM 9422 O O . GLU B 1 727 ? 98.34200 152.47200 159.55600 1.000 41.33278 727 GLU B O 1
ATOM 9428 N N . TRP B 1 728 ? 98.22400 151.22000 161.41900 1.000 33.86537 728 TRP B N 1
ATOM 9429 C CA . TRP B 1 728 ? 99.67300 151.16000 161.56000 1.000 33.86537 728 TRP B CA 1
ATOM 9430 C C . TRP B 1 728 ? 100.29400 150.42700 160.38000 1.000 33.86537 728 TRP B C 1
ATOM 9431 O O . TRP B 1 728 ? 99.85400 149.33600 160.00800 1.000 33.86537 728 TRP B O 1
ATOM 9442 N N . GLY B 1 729 ? 101.32000 151.03500 159.78800 1.000 34.50830 729 GLY B N 1
ATOM 9443 C CA . GLY B 1 729 ? 102.01900 150.45000 158.66600 1.000 34.50830 729 GLY B CA 1
ATOM 9444 C C . GLY B 1 729 ? 101.40400 150.72000 157.31200 1.000 34.50830 729 GLY B C 1
ATOM 9445 O O . GLY B 1 729 ? 102.07300 150.50300 156.29400 1.000 34.50830 729 GLY B O 1
ATOM 9446 N N . SER B 1 730 ? 100.15500 151.18400 157.26000 1.000 36.62698 730 SER B N 1
ATOM 9447 C CA . SER B 1 730 ? 99.51600 151.54700 156.00500 1.000 36.62698 730 SER B CA 1
ATOM 9448 C C . SER B 1 730 ? 99.32100 153.04600 155.84100 1.000 36.62698 730 SER B C 1
ATOM 9449 O O . SER B 1 730 ? 99.30400 153.52800 154.70500 1.000 36.62698 730 SER B O 1
ATOM 9452 N N . GLU B 1 731 ? 99.17700 153.78700 156.93900 1.000 39.80782 731 GLU B N 1
ATOM 9453 C CA . GLU B 1 731 ? 99.08600 155.24400 156.89100 1.000 39.80782 731 GLU B CA 1
ATOM 9454 C C . GLU B 1 731 ? 99.87800 155.95200 157.97800 1.000 39.80782 731 GLU B C 1
ATOM 9455 O O . GLU B 1 731 ? 100.16900 157.14200 157.81700 1.000 39.80782 731 GLU B O 1
ATOM 9461 N N . LEU B 1 732 ? 100.24300 155.28500 159.06900 1.000 31.68855 732 LEU B N 1
ATOM 9462 C CA . LEU B 1 732 ? 100.98500 155.88600 160.16600 1.000 31.68855 732 LEU B CA 1
ATOM 9463 C C . LEU B 1 732 ? 102.32900 155.19100 160.33900 1.000 31.68855 732 LEU B C 1
ATOM 9464 O O . LEU B 1 732 ? 102.56800 154.10100 159.81300 1.000 31.68855 732 LEU B O 1
ATOM 9469 N N . GLY B 1 733 ? 103.20500 155.84400 161.09800 1.000 22.46632 733 GLY B N 1
ATOM 9470 C CA . GLY B 1 733 ? 104.49300 155.26200 161.42900 1.000 22.46632 733 GLY B CA 1
ATOM 9471 C C . GLY B 1 733 ? 105.32000 154.96500 160.19700 1.000 22.46632 733 GLY B C 1
ATOM 9472 O O . GLY B 1 733 ? 105.47100 155.79800 159.29800 1.000 22.46632 733 GLY B O 1
ATOM 9473 N N . TRP B 1 734 ? 105.86200 153.75400 160.15200 1.000 32.38015 734 TRP B N 1
ATOM 9474 C CA . TRP B 1 734 ? 106.72300 153.31400 159.06400 1.000 32.38015 734 TRP B CA 1
ATOM 9475 C C . TRP B 1 734 ? 105.91000 152.41800 158.13800 1.000 32.38015 734 TRP B C 1
ATOM 9476 O O . TRP B 1 734 ? 105.32000 151.43000 158.58600 1.000 32.38015 734 TRP B O 1
ATOM 9487 N N . ILE B 1 735 ? 105.88100 152.76700 156.85200 1.000 36.15739 735 ILE B N 1
ATOM 9488 C CA . ILE B 1 735 ? 104.98900 152.10200 155.91000 1.000 36.15739 735 ILE B CA 1
ATOM 9489 C C . ILE B 1 735 ? 105.44500 150.66600 155.69500 1.000 36.15739 735 ILE B C 1
ATOM 9490 O O . ILE B 1 735 ? 106.61900 150.40700 155.40200 1.000 36.15739 735 ILE B O 1
ATOM 9495 N N . TYR B 1 736 ? 104.51200 149.72400 155.83600 1.000 33.48626 736 TYR B N 1
ATOM 9496 C CA . TYR B 1 736 ? 104.81300 148.31200 155.63700 1.000 33.48626 736 TYR B CA 1
ATOM 9497 C C . TYR B 1 736 ? 105.01500 148.00400 154.16000 1.000 33.48626 736 TYR B C 1
ATOM 9498 O O . TYR B 1 736 ? 104.13600 147.42500 153.51500 1.000 33.48626 736 TYR B O 1
ATOM 9507 N N . GLY B 1 737 ? 106.16800 148.38500 153.61800 1.000 53.25121 737 GLY B N 1
ATOM 9508 C CA . GLY B 1 737 ? 106.46700 148.11800 152.22700 1.000 53.25121 737 GLY B CA 1
ATOM 9509 C C . GLY B 1 737 ? 106.84200 146.67300 151.97600 1.000 53.25121 737 GLY B C 1
ATOM 9510 O O . GLY B 1 737 ? 106.19800 145.75700 152.49600 1.000 53.25121 737 GLY B O 1
ATOM 9511 N N . SER B 1 738 ? 107.88800 146.45400 151.18300 1.000 66.73028 738 SER B N 1
ATOM 9512 C CA . SER B 1 738 ? 108.32800 145.10000 150.87300 1.000 66.73028 738 SER B CA 1
ATOM 9513 C C . SER B 1 738 ? 109.62700 144.76700 151.59200 1.000 66.73028 738 SER B C 1
ATOM 9514 O O . SER B 1 738 ? 109.61500 144.13500 152.65200 1.000 66.73028 738 SER B O 1
ATOM 9517 N N . ILE B 1 739 ? 110.75000 145.18800 151.01900 1.000 65.20683 739 ILE B N 1
ATOM 9518 C CA . ILE B 1 739 ? 112.07100 144.92100 151.56900 1.000 65.20683 739 ILE B CA 1
ATOM 9519 C C . ILE B 1 739 ? 112.66200 146.16800 152.21600 1.000 65.20683 739 ILE B C 1
ATOM 9520 O O . ILE B 1 739 ? 113.15800 146.11800 153.34200 1.000 65.20683 739 ILE B O 1
ATOM 9525 N N . THR B 1 740 ? 112.61700 147.29600 151.51500 1.000 66.76406 740 THR B N 1
ATOM 9526 C CA . THR B 1 740 ? 113.06800 148.57600 152.04200 1.000 66.76406 740 THR B CA 1
ATOM 9527 C C . THR B 1 740 ? 111.86000 149.48000 152.23700 1.000 66.76406 740 THR B C 1
ATOM 9528 O O . THR B 1 740 ? 111.07200 149.67700 151.30600 1.000 66.76406 740 THR B O 1
ATOM 9532 N N . GLU B 1 741 ? 111.71700 150.02600 153.44400 1.000 61.67279 741 GLU B N 1
ATOM 9533 C CA . GLU B 1 741 ? 110.53900 150.80300 153.80800 1.000 61.67279 741 GLU B CA 1
ATOM 9534 C C . GLU B 1 741 ? 110.86000 152.26200 154.10600 1.000 61.67279 741 GLU B C 1
ATOM 9535 O O . GLU B 1 741 ? 109.95900 153.01700 154.49000 1.000 61.67279 741 GLU B O 1
ATOM 9541 N N . ASP B 1 742 ? 112.11600 152.67900 153.94500 1.000 50.11122 742 ASP B N 1
ATOM 9542 C CA . ASP B 1 742 ? 112.49500 154.04900 154.27600 1.000 50.11122 742 ASP B CA 1
ATOM 9543 C C . ASP B 1 742 ? 111.91400 155.04300 153.27700 1.000 50.11122 742 ASP B C 1
ATOM 9544 O O . ASP B 1 742 ? 111.34800 156.07600 153.66300 1.000 50.11122 742 ASP B O 1
ATOM 9549 N N . ILE B 1 743 ? 112.04600 154.74200 151.98300 1.000 42.58828 743 ILE B N 1
ATOM 9550 C CA . ILE B 1 743 ? 111.61900 155.67500 150.94700 1.000 42.58828 743 ILE B CA 1
ATOM 9551 C C . ILE B 1 743 ? 110.11400 155.88700 151.00100 1.000 42.58828 743 ILE B C 1
ATOM 9552 O O . ILE B 1 743 ? 109.63200 157.02000 150.89800 1.000 42.58828 743 ILE B O 1
ATOM 9557 N N . LEU B 1 744 ? 109.34700 154.80600 151.15700 1.000 37.22502 744 LEU B N 1
ATOM 9558 C CA . LEU B 1 744 ? 107.90200 154.94400 151.28000 1.000 37.22502 744 LEU B CA 1
ATOM 9559 C C . LEU B 1 744 ? 107.52400 155.71900 152.53300 1.000 37.22502 744 LEU B C 1
ATOM 9560 O O . LEU B 1 744 ? 106.57900 156.51500 152.50900 1.000 37.22502 744 LEU B O 1
ATOM 9565 N N . THR B 1 745 ? 108.25200 155.50500 153.63200 1.000 37.41952 745 THR B N 1
ATOM 9566 C CA . THR B 1 745 ? 107.97600 156.23900 154.86200 1.000 37.41952 745 THR B CA 1
ATOM 9567 C C . THR B 1 745 ? 108.15600 157.73700 154.65700 1.000 37.41952 745 THR B C 1
ATOM 9568 O O . THR B 1 745 ? 107.31900 158.53900 155.08400 1.000 37.41952 745 THR B O 1
ATOM 9572 N N . GLY B 1 746 ? 109.24700 158.13500 153.99800 1.000 33.08480 746 GLY B N 1
ATOM 9573 C CA . GLY B 1 746 ? 109.44900 159.55100 153.72300 1.000 33.08480 746 GLY B CA 1
ATOM 9574 C C . GLY B 1 746 ? 108.44100 160.11000 152.73500 1.000 33.08480 746 GLY B C 1
ATOM 9575 O O . GLY B 1 746 ? 107.94400 161.23000 152.89900 1.000 33.08480 746 GLY B O 1
ATOM 9576 N N . PHE B 1 747 ? 108.12200 159.33600 151.69500 1.000 37.85202 747 PHE B N 1
ATOM 9577 C CA . PHE B 1 747 ? 107.23900 159.82200 150.64300 1.000 37.85202 747 PHE B CA 1
ATOM 9578 C C . PHE B 1 747 ? 105.80400 159.96300 151.12800 1.000 37.85202 747 PHE B C 1
ATOM 9579 O O . PHE B 1 747 ? 105.08200 160.84600 150.65700 1.000 37.85202 747 PHE B O 1
ATOM 9587 N N . LYS B 1 748 ? 105.37600 159.12000 152.07100 1.000 35.14141 748 LYS B N 1
ATOM 9588 C CA . LYS B 1 748 ? 104.01300 159.22200 152.58000 1.000 35.14141 748 LYS B CA 1
ATOM 9589 C C . LYS B 1 748 ? 103.76300 160.56800 153.24600 1.000 35.14141 748 LYS B C 1
ATOM 9590 O O . LYS B 1 748 ? 102.65500 161.10700 153.15500 1.000 35.14141 748 LYS B O 1
ATOM 9596 N N . MET B 1 749 ? 104.77200 161.12300 153.91800 1.000 37.02048 749 MET B N 1
ATOM 9597 C CA . MET B 1 749 ? 104.64800 162.43200 154.54300 1.000 37.02048 749 MET B CA 1
ATOM 9598 C C . MET B 1 749 ? 105.03900 163.58200 153.62600 1.000 37.02048 749 MET B C 1
ATOM 9599 O O . MET B 1 749 ? 104.55800 164.70100 153.83200 1.000 37.02048 749 MET B O 1
ATOM 9604 N N . HIS B 1 750 ? 105.89200 163.34300 152.62700 1.000 35.71051 750 HIS B N 1
ATOM 9605 C CA . HIS B 1 750 ? 106.11700 164.37900 151.62100 1.000 35.71051 750 HIS B CA 1
ATOM 9606 C C . HIS B 1 750 ? 104.88200 164.59800 150.75700 1.000 35.71051 750 HIS B C 1
ATOM 9607 O O . HIS B 1 750 ? 104.64800 165.71700 150.28900 1.000 35.71051 750 HIS B O 1
ATOM 9614 N N . CYS B 1 751 ? 104.08700 163.54900 150.53000 1.000 43.45918 751 CYS B N 1
ATOM 9615 C CA . CYS B 1 751 ? 102.84900 163.67700 149.77300 1.000 43.45918 751 CYS B CA 1
ATOM 9616 C C . CYS B 1 751 ? 101.86800 164.64200 150.42200 1.000 43.45918 751 CYS B C 1
ATOM 9617 O O . CYS B 1 751 ? 101.04300 165.23200 149.71600 1.000 43.45918 751 CYS B O 1
ATOM 9620 N N . ARG B 1 752 ? 101.94700 164.82700 151.73800 1.000 41.75158 752 ARG B N 1
ATOM 9621 C CA . ARG B 1 752 ? 101.16200 165.84600 152.41900 1.000 41.75158 752 ARG B CA 1
ATOM 9622 C C . ARG B 1 752 ? 101.82600 167.20600 152.24800 1.000 41.75158 752 ARG B C 1
ATOM 9623 O O . ARG B 1 752 ? 102.54900 167.42800 151.27200 1.000 41.75158 752 ARG B O 1
ATOM 9631 N N . GLY B 1 753 ? 101.60100 168.12000 153.18700 1.000 41.35779 753 GLY B N 1
ATOM 9632 C CA . GLY B 1 753 ? 102.16500 169.45000 153.07700 1.000 41.35779 753 GLY B CA 1
ATOM 9633 C C . GLY B 1 753 ? 103.45900 169.63100 153.84100 1.000 41.35779 753 GLY B C 1
ATOM 9634 O O . GLY B 1 753 ? 103.86800 170.76200 154.12000 1.000 41.35779 753 GLY B O 1
ATOM 9635 N N . TRP B 1 754 ? 104.11500 168.52800 154.18400 1.000 35.83822 754 TRP B N 1
ATOM 9636 C CA . TRP B 1 754 ? 105.29700 168.56900 155.02900 1.000 35.83822 754 TRP B CA 1
ATOM 9637 C C . TRP B 1 754 ? 106.56200 168.81100 154.21800 1.000 35.83822 754 TRP B C 1
ATOM 9638 O O . TRP B 1 754 ? 106.70000 168.35200 153.08100 1.000 35.83822 754 TRP B O 1
ATOM 9649 N N . ARG B 1 755 ? 107.48700 169.54800 154.82300 1.000 30.16524 755 ARG B N 1
ATOM 9650 C CA . ARG B 1 755 ? 108.83300 169.73200 154.31400 1.000 30.16524 755 ARG B CA 1
ATOM 9651 C C . ARG B 1 755 ? 109.81100 168.87500 155.11200 1.000 30.16524 755 ARG B C 1
ATOM 9652 O O . ARG B 1 755 ? 109.55700 168.48900 156.25400 1.000 30.16524 755 ARG B O 1
ATOM 9660 N N . SER B 1 756 ? 110.94700 168.57400 154.49500 1.000 28.04783 756 SER B N 1
ATOM 9661 C CA . SER B 1 756 ? 112.07500 167.98500 155.20000 1.000 28.04783 756 SER B CA 1
ATOM 9662 C C . SER B 1 756 ? 113.27500 168.87400 154.93300 1.000 28.04783 756 SER B C 1
ATOM 9663 O O . SER B 1 756 ? 113.21000 169.79100 154.11100 1.000 28.04783 756 SER B O 1
ATOM 9666 N N . ILE B 1 757 ? 114.36700 168.62200 155.64800 1.000 27.47721 757 ILE B N 1
ATOM 9667 C CA . ILE B 1 757 ? 115.52300 169.50400 155.55400 1.000 27.47721 757 ILE B CA 1
ATOM 9668 C C . ILE B 1 757 ? 116.80200 168.69100 155.70100 1.000 27.47721 757 ILE B C 1
ATOM 9669 O O . ILE B 1 757 ? 116.85700 167.72300 156.46600 1.000 27.47721 757 ILE B O 1
ATOM 9674 N N . TYR B 1 758 ? 117.82300 169.08300 154.94500 1.000 29.92309 758 TYR B N 1
ATOM 9675 C CA . TYR B 1 758 ? 119.10500 168.40000 154.88300 1.000 29.92309 758 TYR B CA 1
ATOM 9676 C C . TYR B 1 758 ? 120.16000 169.17900 155.66400 1.000 29.92309 758 TYR B C 1
ATOM 9677 O O . TYR B 1 758 ? 120.14800 170.41100 155.71300 1.000 29.92309 758 TYR B O 1
ATOM 9686 N N . CYS B 1 759 ? 121.08200 168.44400 156.28400 1.000 36.70411 759 CYS B N 1
ATOM 9687 C CA . CYS B 1 759 ? 122.06700 169.05700 157.16700 1.000 36.70411 759 CYS B CA 1
ATOM 9688 C C . CYS B 1 759 ? 123.44300 168.46000 156.91700 1.000 36.70411 759 CYS B C 1
ATOM 9689 O O . CYS B 1 759 ? 123.58300 167.23800 156.82700 1.000 36.70411 759 CYS B O 1
ATOM 9692 N N . MET B 1 760 ? 124.45300 169.32400 156.81200 1.000 40.92555 760 MET B N 1
ATOM 9693 C CA . MET B 1 760 ? 125.85100 168.91300 156.67400 1.000 40.92555 760 MET B CA 1
ATOM 9694 C C . MET B 1 760 ? 126.69300 169.61500 157.72900 1.000 40.92555 760 MET B C 1
ATOM 9695 O O . MET B 1 760 ? 127.20500 170.71900 157.49800 1.000 40.92555 760 MET B O 1
ATOM 9700 N N . PRO B 1 761 ? 126.85900 169.00700 158.89900 1.000 40.05886 761 PRO B N 1
ATOM 9701 C CA . PRO B 1 761 ? 127.78900 169.56100 159.88600 1.000 40.05886 761 PRO B CA 1
ATOM 9702 C C . PRO B 1 761 ? 129.22000 169.47300 159.38200 1.000 40.05886 761 PRO B C 1
ATOM 9703 O O . PRO B 1 761 ? 129.58100 168.56400 158.63200 1.000 40.05886 761 PRO B O 1
ATOM 9707 N N . LYS B 1 762 ? 130.04100 170.44000 159.79600 1.000 47.04546 762 LYS B N 1
ATOM 9708 C CA . LYS B 1 762 ? 131.45200 170.39400 159.42600 1.000 47.04546 762 LYS B CA 1
ATOM 9709 C C . LYS B 1 762 ? 132.13000 169.15700 160.00000 1.000 47.04546 762 LYS B C 1
ATOM 9710 O O . LYS B 1 762 ? 132.88800 168.47400 159.30100 1.000 47.04546 762 LYS B O 1
ATOM 9716 N N . LEU B 1 763 ? 131.87100 168.85300 161.27000 1.000 44.43472 763 LEU B N 1
ATOM 9717 C CA . LEU B 1 763 ? 132.28000 167.58400 161.84900 1.000 44.43472 763 LEU B CA 1
ATOM 9718 C C . LEU B 1 763 ? 131.16800 166.58200 161.57500 1.000 44.43472 763 LEU B C 1
ATOM 9719 O O . LEU B 1 763 ? 130.02800 166.81200 162.00500 1.000 44.43472 763 LEU B O 1
ATOM 9724 N N . PRO B 1 764 ? 131.43200 165.48500 160.86500 1.000 40.80168 764 PRO B N 1
ATOM 9725 C CA . PRO B 1 764 ? 130.34800 164.56500 160.49900 1.000 40.80168 764 PRO B CA 1
ATOM 9726 C C . PRO B 1 764 ? 129.58700 164.08200 161.72500 1.000 40.80168 764 PRO B C 1
ATOM 9727 O O . PRO B 1 764 ? 130.17400 163.75700 162.75900 1.000 40.80168 764 PRO B O 1
ATOM 9731 N N . ALA B 1 765 ? 128.26000 164.04500 161.60200 1.000 29.76575 765 ALA B N 1
ATOM 9732 C CA . ALA B 1 765 ? 127.42000 163.73700 162.75300 1.000 29.76575 765 ALA B CA 1
ATOM 9733 C C . ALA B 1 765 ? 127.47000 162.25300 163.09400 1.000 29.76575 765 ALA B C 1
ATOM 9734 O O . ALA B 1 765 ? 127.74600 161.87800 164.23900 1.000 29.76575 765 ALA B O 1
ATOM 9736 N N . PHE B 1 766 ? 127.20900 161.39200 162.11300 1.000 30.74125 766 PHE B N 1
ATOM 9737 C CA . PHE B 1 766 ? 127.16600 159.95300 162.33400 1.000 30.74125 766 PHE B CA 1
ATOM 9738 C C . PHE B 1 766 ? 128.09700 159.26900 161.34700 1.000 30.74125 766 PHE B C 1
ATOM 9739 O O . PHE B 1 766 ? 128.00200 159.49900 160.13700 1.000 30.74125 766 PHE B O 1
ATOM 9747 N N . LYS B 1 767 ? 128.99300 158.43600 161.86400 1.000 36.37230 767 LYS B N 1
ATOM 9748 C CA . LYS B 1 767 ? 129.88700 157.62600 161.05400 1.000 36.37230 767 LYS B CA 1
ATOM 9749 C C . LYS B 1 767 ? 129.56000 156.15600 161.27200 1.000 36.37230 767 LYS B C 1
ATOM 9750 O O . LYS B 1 767 ? 129.33700 155.72200 162.40600 1.000 36.37230 767 LYS B O 1
ATOM 9756 N N . GLY B 1 768 ? 129.51900 155.39300 160.18000 1.000 49.74625 768 GLY B N 1
ATOM 9757 C CA . GLY B 1 768 ? 129.17800 153.99200 160.25200 1.000 49.74625 768 GLY B CA 1
ATOM 9758 C C . GLY B 1 768 ? 130.19700 153.13000 159.53300 1.000 49.74625 768 GLY B C 1
ATOM 9759 O O . GLY B 1 768 ? 130.94200 153.59200 158.66700 1.000 49.74625 768 GLY B O 1
ATOM 9760 N N . SER B 1 769 ? 130.21900 151.85600 159.91600 1.000 64.28740 769 SER B N 1
ATOM 9761 C CA . SER B 1 769 ? 131.13300 150.90900 159.29800 1.000 64.28740 769 SER B CA 1
ATOM 9762 C C . SER B 1 769 ? 130.72700 150.64300 157.85100 1.000 64.28740 769 SER B C 1
ATOM 9763 O O . SER B 1 769 ? 129.56300 150.77600 157.46500 1.000 64.28740 769 SER B O 1
ATOM 9766 N N . ALA B 1 770 ? 131.70900 150.26400 157.05000 1.000 83.07611 770 ALA B N 1
ATOM 9767 C CA . ALA B 1 770 ? 131.51900 150.01300 155.63300 1.000 83.07611 770 ALA B CA 1
ATOM 9768 C C . ALA B 1 770 ? 131.52200 148.52000 155.34500 1.000 83.07611 770 ALA B C 1
ATOM 9769 O O . ALA B 1 770 ? 132.09900 147.73100 156.09800 1.000 83.07611 770 ALA B O 1
ATOM 9771 N N . PRO B 1 771 ? 130.86700 148.09300 154.26400 1.000 103.87720 771 PRO B N 1
ATOM 9772 C CA . PRO B 1 771 ? 130.91700 146.67500 153.88800 1.000 103.87720 771 PRO B CA 1
ATOM 9773 C C . PRO B 1 771 ? 132.34300 146.23200 153.59500 1.000 103.87720 771 PRO B C 1
ATOM 9774 O O . PRO B 1 771 ? 133.16700 146.99800 153.09200 1.000 103.87720 771 PRO B O 1
ATOM 9778 N N . ILE B 1 772 ? 132.62700 144.97100 153.92100 1.000 114.12750 772 ILE B N 1
ATOM 9779 C CA . ILE B 1 772 ? 133.99900 144.47800 153.86900 1.000 114.12750 772 ILE B CA 1
ATOM 9780 C C . ILE B 1 772 ? 134.38400 144.07600 152.45100 1.000 114.12750 772 ILE B C 1
ATOM 9781 O O . ILE B 1 772 ? 135.37300 144.57200 151.89800 1.000 114.12750 772 ILE B O 1
ATOM 9786 N N . ASN B 1 773 ? 133.61600 143.17800 151.83900 1.000 112.22690 773 ASN B N 1
ATOM 9787 C CA . ASN B 1 773 ? 133.96200 142.61400 150.54200 1.000 112.22690 773 ASN B CA 1
ATOM 9788 C C . ASN B 1 773 ? 132.91300 142.98500 149.50000 1.000 112.22690 773 ASN B C 1
ATOM 9789 O O . ASN B 1 773 ? 131.86900 143.56500 149.80900 1.000 112.22690 773 ASN B O 1
ATOM 9794 N N . LEU B 1 774 ? 133.21200 142.63600 148.24600 1.000 105.69310 774 LEU B N 1
ATOM 9795 C CA . LEU B 1 774 ? 132.35100 143.02700 147.13400 1.000 105.69310 774 LEU B CA 1
ATOM 9796 C C . LEU B 1 774 ? 131.08900 142.17600 147.05200 1.000 105.69310 774 LEU B C 1
ATOM 9797 O O . LEU B 1 774 ? 130.10300 142.59900 146.44000 1.000 105.69310 774 LEU B O 1
ATOM 9802 N N . SER B 1 775 ? 131.10100 140.97500 147.63500 1.000 101.64570 775 SER B N 1
ATOM 9803 C CA . SER B 1 775 ? 129.90500 140.13700 147.60600 1.000 101.64570 775 SER B CA 1
ATOM 9804 C C . SER B 1 775 ? 128.76500 140.78400 148.38100 1.000 101.64570 775 SER B C 1
ATOM 9805 O O . SER B 1 775 ? 127.61600 140.80200 147.91700 1.000 101.64570 775 SER B O 1
ATOM 9808 N N . ASP B 1 776 ? 129.06500 141.32300 149.56500 1.000 103.89170 776 ASP B N 1
ATOM 9809 C CA . ASP B 1 776 ? 128.05600 142.05600 150.32000 1.000 103.89170 776 ASP B CA 1
ATOM 9810 C C . ASP B 1 776 ? 127.60900 143.29900 149.56300 1.000 103.89170 776 ASP B C 1
ATOM 9811 O O . ASP B 1 776 ? 126.43400 143.67100 149.60800 1.000 103.89170 776 ASP B O 1
ATOM 9816 N N . ARG B 1 777 ? 128.53700 143.94800 148.85500 1.000 98.44161 777 ARG B N 1
ATOM 9817 C CA . ARG B 1 777 ? 128.19700 145.09900 148.02100 1.000 98.44161 777 ARG B CA 1
ATOM 9818 C C . ARG B 1 777 ? 127.16900 144.73300 146.95700 1.000 98.44161 777 ARG B C 1
ATOM 9819 O O . ARG B 1 777 ? 126.17700 145.45000 146.76000 1.000 98.44161 777 ARG B O 1
ATOM 9827 N N . LEU B 1 778 ? 127.39900 143.62300 146.25200 1.000 88.43174 778 LEU B N 1
ATOM 9828 C CA . LEU B 1 778 ? 126.48300 143.20300 145.19900 1.000 88.43174 778 LEU B CA 1
ATOM 9829 C C . LEU B 1 778 ? 125.14200 142.75700 145.76700 1.000 88.43174 778 LEU B C 1
ATOM 9830 O O . LEU B 1 778 ? 124.09000 143.07800 145.19800 1.000 88.43174 778 LEU B O 1
ATOM 9835 N N . ASN B 1 779 ? 125.15200 142.03200 146.88700 1.000 88.88720 779 ASN B N 1
ATOM 9836 C CA . ASN B 1 779 ? 123.89400 141.69600 147.54600 1.000 88.88720 779 ASN B CA 1
ATOM 9837 C C . ASN B 1 779 ? 123.14200 142.95900 147.95100 1.000 88.88720 779 ASN B C 1
ATOM 9838 O O . ASN B 1 779 ? 121.91500 143.02800 147.82300 1.000 88.88720 779 ASN B O 1
ATOM 9843 N N . GLN B 1 780 ? 123.87000 143.97400 148.41800 1.000 76.59503 780 GLN B N 1
ATOM 9844 C CA . GLN B 1 780 ? 123.26000 145.22200 148.85500 1.000 76.59503 780 GLN B CA 1
ATOM 9845 C C . GLN B 1 780 ? 122.60000 145.96000 147.69600 1.000 76.59503 780 GLN B C 1
ATOM 9846 O O . GLN B 1 780 ? 121.46500 146.44400 147.82000 1.000 76.59503 780 GLN B O 1
ATOM 9852 N N . VAL B 1 781 ? 123.29500 146.06500 146.55900 1.000 66.30992 781 VAL B N 1
ATOM 9853 C CA . VAL B 1 781 ? 122.69200 146.75000 145.41600 1.000 66.30992 781 VAL B CA 1
ATOM 9854 C C . VAL B 1 781 ? 121.50800 145.95500 144.88500 1.000 66.30992 781 VAL B C 1
ATOM 9855 O O . VAL B 1 781 ? 120.50100 146.53200 144.45600 1.000 66.30992 781 VAL B O 1
ATOM 9859 N N . LEU B 1 782 ? 121.59600 144.62100 144.91900 1.000 75.32920 782 LEU B N 1
ATOM 9860 C CA . LEU B 1 782 ? 120.45400 143.81100 144.51000 1.000 75.32920 782 LEU B CA 1
ATOM 9861 C C . LEU B 1 782 ? 119.25000 144.06500 145.40900 1.000 75.32920 782 LEU B C 1
ATOM 9862 O O . LEU B 1 782 ? 118.12200 144.20300 144.92400 1.000 75.32920 782 LEU B O 1
ATOM 9867 N N . ARG B 1 783 ? 119.47500 144.14200 146.72300 1.000 75.88158 783 ARG B N 1
ATOM 9868 C CA . ARG B 1 783 ? 118.37500 144.37700 147.65400 1.000 75.88158 783 ARG B CA 1
ATOM 9869 C C . ARG B 1 783 ? 117.74900 145.75100 147.43900 1.000 75.88158 783 ARG B C 1
ATOM 9870 O O . ARG B 1 783 ? 116.51900 145.88400 147.39600 1.000 75.88158 783 ARG B O 1
ATOM 9878 N N . TRP B 1 784 ? 118.57900 146.78900 147.28600 1.000 63.18193 784 TRP B N 1
ATOM 9879 C CA . TRP B 1 784 ? 118.03700 148.12300 147.02800 1.000 63.18193 784 TRP B CA 1
ATOM 9880 C C . TRP B 1 784 ? 117.24900 148.16900 145.72300 1.000 63.18193 784 TRP B C 1
ATOM 9881 O O . TRP B 1 784 ? 116.14100 148.72400 145.67400 1.000 63.18193 784 TRP B O 1
ATOM 9892 N N . ALA B 1 785 ? 117.80400 147.59100 144.65300 1.000 60.30098 785 ALA B N 1
ATOM 9893 C CA . ALA B 1 785 ? 117.12700 147.62400 143.36400 1.000 60.30098 785 ALA B CA 1
ATOM 9894 C C . ALA B 1 785 ? 115.81300 146.85800 143.41100 1.000 60.30098 785 ALA B C 1
ATOM 9895 O O . ALA B 1 785 ? 114.81200 147.29900 142.83700 1.000 60.30098 785 ALA B O 1
ATOM 9897 N N . LEU B 1 786 ? 115.79100 145.71000 144.09500 1.000 62.74508 786 LEU B N 1
ATOM 9898 C CA . LEU B 1 786 ? 114.55500 144.94100 144.20000 1.000 62.74508 786 LEU B CA 1
ATOM 9899 C C . LEU B 1 786 ? 113.51200 145.67900 145.02800 1.000 62.74508 786 LEU B C 1
ATOM 9900 O O . LEU B 1 786 ? 112.31600 145.63800 144.71200 1.000 62.74508 786 LEU B O 1
ATOM 9905 N N . GLY B 1 787 ? 113.94100 146.35300 146.09700 1.000 55.24968 787 GLY B N 1
ATOM 9906 C CA . GLY B 1 787 ? 113.00900 147.17500 146.85100 1.000 55.24968 787 GLY B CA 1
ATOM 9907 C C . GLY B 1 787 ? 112.39200 148.26100 145.99400 1.000 55.24968 787 GLY B C 1
ATOM 9908 O O . GLY B 1 787 ? 111.18000 148.49400 146.03600 1.000 55.24968 787 GLY B O 1
ATOM 9909 N N . SER B 1 788 ? 113.21800 148.92800 145.18300 1.000 51.95870 788 SER B N 1
ATOM 9910 C CA . SER B 1 788 ? 112.69200 149.94700 144.27800 1.000 51.95870 788 SER B CA 1
ATOM 9911 C C . SER B 1 788 ? 111.72900 149.34500 143.25800 1.000 51.95870 788 SER B C 1
ATOM 9912 O O . SER B 1 788 ? 110.67700 149.92900 142.96100 1.000 51.95870 788 SER B O 1
ATOM 9915 N N . VAL B 1 789 ? 112.07000 148.17400 142.71500 1.000 57.77090 789 VAL B N 1
ATOM 9916 C CA . VAL B 1 789 ? 111.21400 147.52800 141.72300 1.000 57.77090 789 VAL B CA 1
ATOM 9917 C C . VAL B 1 789 ? 109.85000 147.21400 142.32200 1.000 57.77090 789 VAL B C 1
ATOM 9918 O O . VAL B 1 789 ? 108.80700 147.47700 141.71100 1.000 57.77090 789 VAL B O 1
ATOM 9922 N N . GLU B 1 790 ? 109.83500 146.65000 143.53100 1.000 60.63292 790 GLU B N 1
ATOM 9923 C CA . GLU B 1 790 ? 108.56200 146.34300 144.17100 1.000 60.63292 790 GLU B CA 1
ATOM 9924 C C . GLU B 1 790 ? 107.80500 147.60400 144.56900 1.000 60.63292 790 GLU B C 1
ATOM 9925 O O . GLU B 1 790 ? 106.57000 147.58600 144.60300 1.000 60.63292 790 GLU B O 1
ATOM 9931 N N . ILE B 1 791 ? 108.51300 148.69700 144.86100 1.000 51.69210 791 ILE B N 1
ATOM 9932 C CA . ILE B 1 791 ? 107.83700 149.97100 145.08600 1.000 51.69210 791 ILE B CA 1
ATOM 9933 C C . ILE B 1 791 ? 107.13900 150.43300 143.81300 1.000 51.69210 791 ILE B C 1
ATOM 9934 O O . ILE B 1 791 ? 106.03900 150.99700 143.86000 1.000 51.69210 791 ILE B O 1
ATOM 9939 N N . PHE B 1 792 ? 107.74900 150.17500 142.65400 1.000 51.69346 792 PHE B N 1
ATOM 9940 C CA . PHE B 1 792 ? 107.16700 150.59500 141.38100 1.000 51.69346 792 PHE B CA 1
ATOM 9941 C C . PHE B 1 792 ? 105.94000 149.76600 141.00000 1.000 51.69346 792 PHE B C 1
ATOM 9942 O O . PHE B 1 792 ? 105.52500 149.76800 139.83700 1.000 51.69346 792 PHE B O 1
ATOM 9950 N N . PHE B 1 793 ? 105.33900 149.06500 141.95700 1.000 55.60479 793 PHE B N 1
ATOM 9951 C CA . PHE B 1 793 ? 104.23900 148.17300 141.60900 1.000 55.60479 793 PHE B CA 1
ATOM 9952 C C . PHE B 1 793 ? 103.05700 148.22700 142.56600 1.000 55.60479 793 PHE B C 1
ATOM 9953 O O . PHE B 1 793 ? 102.13600 147.42200 142.40600 1.000 55.60479 793 PHE B O 1
ATOM 9961 N N . SER B 1 794 ? 103.03500 149.13000 143.54100 1.000 52.33055 794 SER B N 1
ATOM 9962 C CA . SER B 1 794 ? 101.94100 149.21400 144.49400 1.000 52.33055 794 SER B CA 1
ATOM 9963 C C . SER B 1 794 ? 101.16600 150.51300 144.29300 1.000 52.33055 794 SER B C 1
ATOM 9964 O O . SER B 1 794 ? 101.44500 151.30600 143.39000 1.000 52.33055 794 SER B O 1
ATOM 9967 N N . ARG B 1 795 ? 100.16800 150.73000 145.15100 1.000 48.28427 795 ARG B N 1
ATOM 9968 C CA . ARG B 1 795 ? 99.40700 151.97100 145.11000 1.000 48.28427 795 ARG B CA 1
ATOM 9969 C C . ARG B 1 795 ? 100.20600 153.16400 145.61500 1.000 48.28427 795 ARG B C 1
ATOM 9970 O O . ARG B 1 795 ? 99.79300 154.30600 145.38600 1.000 48.28427 795 ARG B O 1
ATOM 9978 N N . HIS B 1 796 ? 101.32900 152.93200 146.29000 1.000 45.62213 796 HIS B N 1
ATOM 9979 C CA . HIS B 1 796 ? 102.18200 154.00200 146.78600 1.000 45.62213 796 HIS B CA 1
ATOM 9980 C C . HIS B 1 796 ? 103.21800 154.45000 145.76400 1.000 45.62213 796 HIS B C 1
ATOM 9981 O O . HIS B 1 796 ? 104.15200 155.17200 146.12600 1.000 45.62213 796 HIS B O 1
ATOM 9988 N N . CYS B 1 797 ? 103.08000 154.03600 144.51000 1.000 47.44387 797 CYS B N 1
ATOM 9989 C CA . CYS B 1 797 ? 104.07500 154.37500 143.50300 1.000 47.44387 797 CYS B CA 1
ATOM 9990 C C . CYS B 1 797 ? 104.10500 155.88300 143.27600 1.000 47.44387 797 CYS B C 1
ATOM 9991 O O . CYS B 1 797 ? 103.04500 156.50600 143.13700 1.000 47.44387 797 CYS B O 1
ATOM 9994 N N . PRO B 1 798 ? 105.28800 156.50000 143.22400 1.000 44.00990 798 PRO B N 1
ATOM 9995 C CA . PRO B 1 798 ? 105.35400 157.96100 143.05000 1.000 44.00990 798 PRO B CA 1
ATOM 9996 C C . PRO B 1 798 ? 104.78900 158.45300 141.73000 1.000 44.00990 798 PRO B C 1
ATOM 9997 O O . PRO B 1 798 ? 104.49400 159.64800 141.61200 1.000 44.00990 798 PRO B O 1
ATOM 10001 N N . ALA B 1 799 ? 104.64300 157.58100 140.73100 1.000 42.75489 799 ALA B N 1
ATOM 10002 C CA . ALA B 1 799 ? 104.21500 158.03500 139.41300 1.000 42.75489 799 ALA B CA 1
ATOM 10003 C C . ALA B 1 799 ? 102.79800 158.59800 139.43800 1.000 42.75489 799 ALA B C 1
ATOM 10004 O O . ALA B 1 799 ? 102.52900 159.63200 138.81700 1.000 42.75489 799 ALA B O 1
ATOM 10006 N N . TRP B 1 800 ? 101.87500 157.93900 140.14900 1.000 53.18017 800 TRP B N 1
ATOM 10007 C CA . TRP B 1 800 ? 100.48700 158.38700 140.14300 1.000 53.18017 800 TRP B CA 1
ATOM 10008 C C . TRP B 1 800 ? 99.86000 158.40100 141.53500 1.000 53.18017 800 TRP B C 1
ATOM 10009 O O . TRP B 1 800 ? 98.63300 158.31700 141.66000 1.000 53.18017 800 TRP B O 1
ATOM 10020 N N . TYR B 1 801 ? 100.66100 158.52300 142.59000 1.000 50.04233 801 TYR B N 1
ATOM 10021 C CA . TYR B 1 801 ? 100.11900 158.60200 143.94300 1.000 50.04233 801 TYR B CA 1
ATOM 10022 C C . TYR B 1 801 ? 99.73600 160.04700 144.23900 1.000 50.04233 801 TYR B C 1
ATOM 10023 O O . TYR B 1 801 ? 100.58900 160.94000 144.22300 1.000 50.04233 801 TYR B O 1
ATOM 10032 N N . GLY B 1 802 ? 98.45400 160.27200 144.51500 1.000 53.40847 802 GLY B N 1
ATOM 10033 C CA . GLY B 1 802 ? 97.97700 161.57300 144.93700 1.000 53.40847 802 GLY B CA 1
ATOM 10034 C C . GLY B 1 802 ? 98.18200 162.68100 143.92700 1.000 53.40847 802 GLY B C 1
ATOM 10035 O O . GLY B 1 802 ? 98.61400 163.77900 144.29000 1.000 53.40847 802 GLY B O 1
ATOM 10036 N N . LEU B 1 803 ? 97.88700 162.40700 142.65400 1.000 58.19635 803 LEU B N 1
ATOM 10037 C CA . LEU B 1 803 ? 97.95000 163.45800 141.64400 1.000 58.19635 803 LEU B CA 1
ATOM 10038 C C . LEU B 1 803 ? 96.95800 164.56900 141.95900 1.000 58.19635 803 LEU B C 1
ATOM 10039 O O . LEU B 1 803 ? 97.28400 165.75800 141.86300 1.000 58.19635 803 LEU B O 1
ATOM 10044 N N . LYS B 1 804 ? 95.73900 164.20000 142.34000 1.000 65.01295 804 LYS B N 1
ATOM 10045 C CA . LYS B 1 804 ? 94.79500 165.17300 142.86200 1.000 65.01295 804 LYS B CA 1
ATOM 10046 C C . LYS B 1 804 ? 95.07100 165.43000 144.34100 1.000 65.01295 804 LYS B C 1
ATOM 10047 O O . LYS B 1 804 ? 95.50200 164.54500 145.08500 1.000 65.01295 804 LYS B O 1
ATOM 10053 N N . GLY B 1 805 ? 94.81700 166.66400 144.76300 1.000 60.98829 805 GLY B N 1
ATOM 10054 C CA . GLY B 1 805 ? 95.15500 167.08100 146.10900 1.000 60.98829 805 GLY B CA 1
ATOM 10055 C C . GLY B 1 805 ? 96.50100 167.77500 146.15300 1.000 60.98829 805 GLY B C 1
ATOM 10056 O O . GLY B 1 805 ? 96.72900 168.65700 146.98700 1.000 60.98829 805 GLY B O 1
ATOM 10057 N N . ALA B 1 806 ? 97.39500 167.37200 145.25200 1.000 59.26450 806 ALA B N 1
ATOM 10058 C CA . ALA B 1 806 ? 98.70700 168.00400 145.04700 1.000 59.26450 806 ALA B CA 1
ATOM 10059 C C . ALA B 1 806 ? 99.49600 167.90700 146.35200 1.000 59.26450 806 ALA B C 1
ATOM 10060 O O . ALA B 1 806 ? 99.79900 166.78200 146.78400 1.000 59.26450 806 ALA B O 1
ATOM 10062 N N . LYS B 1 807 ? 99.86800 169.02800 146.97900 1.000 47.09807 807 LYS B N 1
ATOM 10063 C CA . LYS B 1 807 ? 100.66000 169.08100 148.20600 1.000 47.09807 807 LYS B CA 1
ATOM 10064 C C . LYS B 1 807 ? 102.09100 168.59200 147.99600 1.000 47.09807 807 LYS B C 1
ATOM 10065 O O . LYS B 1 807 ? 102.95300 168.80700 148.85400 1.000 47.09807 807 LYS B O 1
ATOM 10071 N N . LEU B 1 808 ? 102.36100 167.94500 146.86700 1.000 45.24548 808 LEU B N 1
ATOM 10072 C CA . LEU B 1 808 ? 103.70400 167.50900 146.51000 1.000 45.24548 808 LEU B CA 1
ATOM 10073 C C . LEU B 1 808 ? 104.14900 168.26000 145.26200 1.000 45.24548 808 LEU B C 1
ATOM 10074 O O . LEU B 1 808 ? 103.45000 168.24500 144.24300 1.000 45.24548 808 LEU B O 1
ATOM 10079 N N . ARG B 1 809 ? 105.30300 168.91500 145.34300 1.000 49.52369 809 ARG B N 1
ATOM 10080 C CA . ARG B 1 809 ? 105.81200 169.66500 144.20500 1.000 49.52369 809 ARG B CA 1
ATOM 10081 C C . ARG B 1 809 ? 106.28300 168.71800 143.10500 1.000 49.52369 809 ARG B C 1
ATOM 10082 O O . ARG B 1 809 ? 106.69300 167.58300 143.36200 1.000 49.52369 809 ARG B O 1
ATOM 10090 N N . TRP B 1 810 ? 106.21500 169.20400 141.86300 1.000 45.71550 810 TRP B N 1
ATOM 10091 C CA . TRP B 1 810 ? 106.46800 168.34700 140.70700 1.000 45.71550 810 TRP B CA 1
ATOM 10092 C C . TRP B 1 810 ? 107.91400 167.86700 140.66300 1.000 45.71550 810 TRP B C 1
ATOM 10093 O O . TRP B 1 810 ? 108.18400 166.72300 140.27600 1.000 45.71550 810 TRP B O 1
ATOM 10104 N N . LEU B 1 811 ? 108.85900 168.73200 141.03500 1.000 44.04850 811 LEU B N 1
ATOM 10105 C CA . LEU B 1 811 ? 110.26800 168.35000 140.98800 1.000 44.04850 811 LEU B CA 1
ATOM 10106 C C . LEU B 1 811 ? 110.56300 167.20400 141.95000 1.000 44.04850 811 LEU B C 1
ATOM 10107 O O . LEU B 1 811 ? 111.34600 166.30000 141.63200 1.000 44.04850 811 LEU B O 1
ATOM 10112 N N . GLU B 1 812 ? 109.94300 167.22100 143.13200 1.000 40.89426 812 GLU B N 1
ATOM 10113 C CA . GLU B 1 812 ? 110.07900 166.09200 144.04600 1.000 40.89426 812 GLU B CA 1
ATOM 10114 C C . GLU B 1 812 ? 109.47700 164.82200 143.46000 1.000 40.89426 812 GLU B C 1
ATOM 10115 O O . GLU B 1 812 ? 110.00900 163.72700 143.67800 1.000 40.89426 812 GLU B O 1
ATOM 10121 N N . ARG B 1 813 ? 108.37000 164.94300 142.72300 1.000 43.61701 813 ARG B N 1
ATOM 10122 C CA . ARG B 1 813 ? 107.80800 163.77800 142.04900 1.000 43.61701 813 ARG B CA 1
ATOM 10123 C C . ARG B 1 813 ? 108.78000 163.22000 141.01900 1.000 43.61701 813 ARG B C 1
ATOM 10124 O O . ARG B 1 813 ? 108.93300 162.00100 140.89700 1.000 43.61701 813 ARG B O 1
ATOM 10132 N N . PHE B 1 814 ? 109.44800 164.09900 140.26700 1.000 41.98742 814 PHE B N 1
ATOM 10133 C CA . PHE B 1 814 ? 110.46000 163.63800 139.32000 1.000 41.98742 814 PHE B CA 1
ATOM 10134 C C . PHE B 1 814 ? 111.61600 162.95200 140.03600 1.000 41.98742 814 PHE B C 1
ATOM 10135 O O . PHE B 1 814 ? 112.13500 161.93700 139.55800 1.000 41.98742 814 PHE B O 1
ATOM 10143 N N . ALA B 1 815 ? 112.03800 163.49700 141.17700 1.000 44.37259 815 ALA B N 1
ATOM 10144 C CA . ALA B 1 815 ? 113.11500 162.87300 141.94000 1.000 44.37259 815 ALA B CA 1
ATOM 10145 C C . ALA B 1 815 ? 112.71900 161.48300 142.42500 1.000 44.37259 815 ALA B C 1
ATOM 10146 O O . ALA B 1 815 ? 113.51200 160.53600 142.34600 1.000 44.37259 815 ALA B O 1
ATOM 10148 N N . TYR B 1 816 ? 111.49300 161.34300 142.93300 1.000 43.50312 816 TYR B N 1
ATOM 10149 C CA . TYR B 1 816 ? 111.01800 160.03700 143.37800 1.000 43.50312 816 TYR B CA 1
ATOM 10150 C C . TYR B 1 816 ? 110.89500 159.06300 142.21100 1.000 43.50312 816 TYR B C 1
ATOM 10151 O O . TYR B 1 816 ? 111.21500 157.87700 142.34900 1.000 43.50312 816 TYR B O 1
ATOM 10160 N N . VAL B 1 817 ? 110.43600 159.54600 141.05400 1.000 41.52604 817 VAL B N 1
ATOM 10161 C CA . VAL B 1 817 ? 110.35000 158.70300 139.86600 1.000 41.52604 817 VAL B CA 1
ATOM 10162 C C . VAL B 1 817 ? 111.73200 158.22700 139.44100 1.000 41.52604 817 VAL B C 1
ATOM 10163 O O . VAL B 1 817 ? 111.90400 157.06800 139.04300 1.000 41.52604 817 VAL B O 1
ATOM 10167 N N . ASN B 1 818 ? 112.73500 159.10400 139.51400 1.000 49.84978 818 ASN B N 1
ATOM 10168 C CA . ASN B 1 818 ? 114.11000 158.68600 139.25400 1.000 49.84978 818 ASN B CA 1
ATOM 10169 C C . ASN B 1 818 ? 114.54300 157.60300 140.23300 1.000 49.84978 818 ASN B C 1
ATOM 10170 O O . ASN B 1 818 ? 115.04000 156.54300 139.83100 1.000 49.84978 818 ASN B O 1
ATOM 10175 N N . THR B 1 819 ? 114.34700 157.85400 141.52900 1.000 51.65385 819 THR B N 1
ATOM 10176 C CA . THR B 1 819 ? 114.75900 156.90900 142.56100 1.000 51.65385 819 THR B CA 1
ATOM 10177 C C . THR B 1 819 ? 113.99600 155.59100 142.46100 1.000 51.65385 819 THR B C 1
ATOM 10178 O O . THR B 1 819 ? 114.44600 154.57600 143.00300 1.000 51.65385 819 THR B O 1
ATOM 10182 N N . THR B 1 820 ? 112.86800 155.58000 141.75800 1.000 47.63648 820 THR B N 1
ATOM 10183 C CA . THR B 1 820 ? 112.07800 154.36800 141.58400 1.000 47.63648 820 THR B CA 1
ATOM 10184 C C . THR B 1 820 ? 112.46100 153.59800 140.32200 1.000 47.63648 820 THR B C 1
ATOM 10185 O O . THR B 1 820 ? 112.58100 152.37000 140.35600 1.000 47.63648 820 THR B O 1
ATOM 10189 N N . ILE B 1 821 ? 112.66500 154.29900 139.20500 1.000 49.45520 821 ILE B N 1
ATOM 10190 C CA . ILE B 1 821 ? 112.85900 153.65000 137.91300 1.000 49.45520 821 ILE B CA 1
ATOM 10191 C C . ILE B 1 821 ? 114.33200 153.62500 137.50200 1.000 49.45520 821 ILE B C 1
ATOM 10192 O O . ILE B 1 821 ? 114.64500 153.35000 136.34000 1.000 49.45520 821 ILE B O 1
ATOM 10197 N N . TYR B 1 822 ? 115.24800 153.90700 138.42800 1.000 58.00851 822 TYR B N 1
ATOM 10198 C CA . TYR B 1 822 ? 116.66600 153.77800 138.09500 1.000 58.00851 822 TYR B CA 1
ATOM 10199 C C . TYR B 1 822 ? 117.08100 152.36800 137.66800 1.000 58.00851 822 TYR B C 1
ATOM 10200 O O . TYR B 1 822 ? 117.86300 152.26300 136.70700 1.000 58.00851 822 TYR B O 1
ATOM 10209 N N . PRO B 1 823 ? 116.63200 151.27000 138.29500 1.000 58.45457 823 PRO B N 1
ATOM 10210 C CA . PRO B 1 823 ? 117.08100 149.95000 137.81400 1.000 58.45457 823 PRO B CA 1
ATOM 10211 C C . PRO B 1 823 ? 116.65600 149.63000 136.38700 1.000 58.45457 823 PRO B C 1
ATOM 10212 O O . PRO B 1 823 ? 117.40900 148.96100 135.66700 1.000 58.45457 823 PRO B O 1
ATOM 10216 N N . PHE B 1 824 ? 115.47900 150.09100 135.94900 1.000 62.86398 824 PHE B N 1
ATOM 10217 C CA . PHE B 1 824 ? 114.96700 149.72800 134.63000 1.000 62.86398 824 PHE B CA 1
ATOM 10218 C C . PHE B 1 824 ? 115.83000 150.24800 133.49000 1.000 62.86398 824 PHE B C 1
ATOM 10219 O O . PHE B 1 824 ? 115.75800 149.70200 132.38100 1.000 62.86398 824 PHE B O 1
ATOM 10227 N N . THR B 1 825 ? 116.64500 151.27600 133.73000 1.000 65.44846 825 THR B N 1
ATOM 10228 C CA . THR B 1 825 ? 117.54400 151.76600 132.69500 1.000 65.44846 825 THR B CA 1
ATOM 10229 C C . THR B 1 825 ? 118.54800 150.70300 132.26600 1.000 65.44846 825 THR B C 1
ATOM 10230 O O . THR B 1 825 ? 119.14200 150.82400 131.18800 1.000 65.44846 825 THR B O 1
ATOM 10234 N N . SER B 1 826 ? 118.74200 149.66400 133.08100 1.000 73.58714 826 SER B N 1
ATOM 10235 C CA . SER B 1 826 ? 119.60600 148.54500 132.72500 1.000 73.58714 826 SER B CA 1
ATOM 10236 C C . SER B 1 826 ? 119.00500 147.63900 131.65900 1.000 73.58714 826 SER B C 1
ATOM 10237 O O . SER B 1 826 ? 119.72100 146.78900 131.12000 1.000 73.58714 826 SER B O 1
ATOM 10240 N N . LEU B 1 827 ? 117.71900 147.78700 131.34600 1.000 74.38738 827 LEU B N 1
ATOM 10241 C CA . LEU B 1 827 ? 117.14200 146.94000 130.30900 1.000 74.38738 827 LEU B CA 1
ATOM 10242 C C . LEU B 1 827 ? 117.61000 147.39700 128.92700 1.000 74.38738 827 LEU B C 1
ATOM 10243 O O . LEU B 1 827 ? 118.19900 146.58900 128.19700 1.000 74.38738 827 LEU B O 1
ATOM 10248 N N . PRO B 1 828 ? 117.38400 148.65300 128.51500 1.000 73.61017 828 PRO B N 1
ATOM 10249 C CA . PRO B 1 828 ? 117.95700 149.08300 127.22900 1.000 73.61017 828 PRO B CA 1
ATOM 10250 C C . PRO B 1 828 ? 119.47300 149.07200 127.22400 1.000 73.61017 828 PRO B C 1
ATOM 10251 O O . PRO B 1 828 ? 120.07900 148.81400 126.17400 1.000 73.61017 828 PRO B O 1
ATOM 10255 N N . LEU B 1 829 ? 120.09800 149.32600 128.37800 1.000 77.76483 829 LEU B N 1
ATOM 10256 C CA . LEU B 1 829 ? 121.54900 149.47200 128.44300 1.000 77.76483 829 LEU B CA 1
ATOM 10257 C C . LEU B 1 829 ? 122.25500 148.25800 127.85900 1.000 77.76483 829 LEU B C 1
ATOM 10258 O O . LEU B 1 829 ? 123.16300 148.39500 127.03400 1.000 77.76483 829 LEU B O 1
ATOM 10263 N N . LEU B 1 830 ? 121.83300 147.05700 128.26600 1.000 78.55184 830 LEU B N 1
ATOM 10264 C CA . LEU B 1 830 ? 122.42100 145.83200 127.73300 1.000 78.55184 830 LEU B CA 1
ATOM 10265 C C . LEU B 1 830 ? 122.39500 145.83300 126.21100 1.000 78.55184 830 LEU B C 1
ATOM 10266 O O . LEU B 1 830 ? 123.41700 145.58600 125.55500 1.000 78.55184 830 LEU B O 1
ATOM 10271 N N . ALA B 1 831 ? 121.23200 146.14400 125.63300 1.000 80.67474 831 ALA B N 1
ATOM 10272 C CA . ALA B 1 831 ? 121.12300 146.20600 124.18300 1.000 80.67474 831 ALA B CA 1
ATOM 10273 C C . ALA B 1 831 ? 122.13100 147.19100 123.61500 1.000 80.67474 831 ALA B C 1
ATOM 10274 O O . ALA B 1 831 ? 122.88000 146.86700 122.68700 1.000 80.67474 831 ALA B O 1
ATOM 10276 N N . TYR B 1 832 ? 122.19300 148.39100 124.19500 1.000 82.36853 832 TYR B N 1
ATOM 10277 C CA . TYR B 1 832 ? 123.11600 149.39500 123.68500 1.000 82.36853 832 TYR B CA 1
ATOM 10278 C C . TYR B 1 832 ? 124.56700 149.01700 123.93200 1.000 82.36853 832 TYR B C 1
ATOM 10279 O O . TYR B 1 832 ? 125.45500 149.55400 123.26200 1.000 82.36853 832 TYR B O 1
ATOM 10288 N N . CYS B 1 833 ? 124.82300 148.11200 124.87700 1.000 83.83523 833 CYS B N 1
ATOM 10289 C CA . CYS B 1 833 ? 126.18000 147.62900 125.08600 1.000 83.83523 833 CYS B CA 1
ATOM 10290 C C . CYS B 1 833 ? 126.56600 146.61000 124.02600 1.000 83.83523 833 CYS B C 1
ATOM 10291 O O . CYS B 1 833 ? 127.74900 146.48400 123.69000 1.000 83.83523 833 CYS B O 1
ATOM 10294 N N . THR B 1 834 ? 125.58900 145.88000 123.48900 1.000 87.32126 834 THR B N 1
ATOM 10295 C CA . THR B 1 834 ? 125.88800 144.83100 122.52300 1.000 87.32126 834 THR B CA 1
ATOM 10296 C C . THR B 1 834 ? 125.73300 145.27700 121.07600 1.000 87.32126 834 THR B C 1
ATOM 10297 O O . THR B 1 834 ? 126.38900 144.70600 120.19800 1.000 87.32126 834 THR B O 1
ATOM 10301 N N . LEU B 1 835 ? 124.90500 146.28600 120.81500 1.000 87.80092 835 LEU B N 1
ATOM 10302 C CA . LEU B 1 835 ? 124.57900 146.68500 119.44600 1.000 87.80092 835 LEU B CA 1
ATOM 10303 C C . LEU B 1 835 ? 125.79100 147.07900 118.60900 1.000 87.80092 835 LEU B C 1
ATOM 10304 O O . LEU B 1 835 ? 125.84600 146.68500 117.43200 1.000 87.80092 835 LEU B O 1
ATOM 10309 N N . PRO B 1 836 ? 126.76400 147.85300 119.11300 1.000 96.06385 836 PRO B N 1
ATOM 10310 C CA . PRO B 1 836 ? 127.97100 148.09800 118.30400 1.000 96.06385 836 PRO B CA 1
ATOM 10311 C C . PRO B 1 836 ? 128.63300 146.81900 117.82100 1.000 96.06385 836 PRO B C 1
ATOM 10312 O O . PRO B 1 836 ? 128.74200 146.60800 116.60800 1.000 96.06385 836 PRO B O 1
ATOM 10316 N N . ALA B 1 837 ? 129.04900 145.94300 118.73900 1.000 98.52735 837 ALA B N 1
ATOM 10317 C CA . ALA B 1 837 ? 129.66200 144.68200 118.33300 1.000 98.52735 837 ALA B CA 1
ATOM 10318 C C . ALA B 1 837 ? 128.74900 143.89900 117.39800 1.000 98.52735 837 ALA B C 1
ATOM 10319 O O . ALA B 1 837 ? 129.21800 143.28200 116.43200 1.000 98.52735 837 ALA B O 1
ATOM 10321 N N . ILE B 1 838 ? 127.43700 143.93400 117.65600 1.000 98.55381 838 ILE B N 1
ATOM 10322 C CA . ILE B 1 838 ? 126.48500 143.23000 116.80200 1.000 98.55381 838 ILE B CA 1
ATOM 10323 C C . ILE B 1 838 ? 126.61400 143.69600 115.35800 1.000 98.55381 838 ILE B C 1
ATOM 10324 O O . ILE B 1 838 ? 126.65000 142.87900 114.43000 1.000 98.55381 838 ILE B O 1
ATOM 10329 N N . CYS B 1 839 ? 126.69700 145.01200 115.13900 1.000 108.93657 839 CYS B N 1
ATOM 10330 C CA . CYS B 1 839 ? 126.87200 145.47600 113.76700 1.000 108.93657 839 CYS B CA 1
ATOM 10331 C C . CYS B 1 839 ? 128.30800 145.28200 113.30000 1.000 108.93657 839 CYS B C 1
ATOM 10332 O O . CYS B 1 839 ? 128.55400 145.13900 112.09800 1.000 108.93657 839 CYS B O 1
ATOM 10335 N N . LEU B 1 840 ? 129.25900 145.24600 114.23600 1.000 106.87079 840 LEU B N 1
ATOM 10336 C CA . LEU B 1 840 ? 130.66600 145.13400 113.86600 1.000 106.87079 840 LEU B CA 1
ATOM 10337 C C . LEU B 1 840 ? 130.97400 143.76400 113.27800 1.000 106.87079 840 LEU B C 1
ATOM 10338 O O . LEU B 1 840 ? 131.85200 143.63500 112.41700 1.000 106.87079 840 LEU B O 1
ATOM 10343 N N . LEU B 1 841 ? 130.26400 142.73000 113.73200 1.000 109.71162 841 LEU B N 1
ATOM 10344 C CA . LEU B 1 841 ? 130.50900 141.38500 113.22600 1.000 109.71162 841 LEU B CA 1
ATOM 10345 C C . LEU B 1 841 ? 130.07400 141.21000 111.77600 1.000 109.71162 841 LEU B C 1
ATOM 10346 O O . LEU B 1 841 ? 130.53300 140.26900 111.12000 1.000 109.71162 841 LEU B O 1
ATOM 10351 N N . THR B 1 842 ? 129.21000 142.08400 111.25600 1.000 113.45896 842 THR B N 1
ATOM 10352 C CA . THR B 1 842 ? 128.74500 141.91300 109.88300 1.000 113.45896 842 THR B CA 1
ATOM 10353 C C . THR B 1 842 ? 128.36800 143.22200 109.18700 1.000 113.45896 842 THR B C 1
ATOM 10354 O O . THR B 1 842 ? 128.98300 143.57600 108.17500 1.000 113.45896 842 THR B O 1
ATOM 10358 N N . ASP B 1 843 ? 127.37400 143.95300 109.69900 1.000 114.33031 843 ASP B N 1
ATOM 10359 C CA . ASP B 1 843 ? 126.86700 145.11400 108.97100 1.000 114.33031 843 ASP B CA 1
ATOM 10360 C C . ASP B 1 843 ? 127.83400 146.28900 109.04200 1.000 114.33031 843 ASP B C 1
ATOM 10361 O O . ASP B 1 843 ? 128.11800 146.93000 108.02300 1.000 114.33031 843 ASP B O 1
ATOM 10366 N N . LYS B 1 844 ? 128.35600 146.58100 110.23500 1.000 117.50072 844 LYS B N 1
ATOM 10367 C CA . LYS B 1 844 ? 129.30000 147.68200 110.44800 1.000 117.50072 844 LYS B CA 1
ATOM 10368 C C . LYS B 1 844 ? 128.70200 149.03100 110.05000 1.000 117.50072 844 LYS B C 1
ATOM 10369 O O . LYS B 1 844 ? 129.39400 149.90700 109.52900 1.000 117.50072 844 LYS B O 1
ATOM 10375 N N . PHE B 1 845 ? 127.40500 149.20400 110.30000 1.000 116.92848 845 PHE B N 1
ATOM 10376 C CA . PHE B 1 845 ? 126.77400 150.50700 110.15100 1.000 116.92848 845 PHE B CA 1
ATOM 10377 C C . PHE B 1 845 ? 125.62800 150.62400 111.14500 1.000 116.92848 845 PHE B C 1
ATOM 10378 O O . PHE B 1 845 ? 125.06400 149.62300 111.59500 1.000 116.92848 845 PHE B O 1
ATOM 10386 N N . ILE B 1 846 ? 125.29100 151.86800 111.48300 1.000 108.95160 846 ILE B N 1
ATOM 10387 C CA . ILE B 1 846 ? 124.18000 152.15900 112.38100 1.000 108.95160 846 ILE B CA 1
ATOM 10388 C C . ILE B 1 846 ? 123.31300 153.23500 111.74000 1.000 108.95160 846 ILE B C 1
ATOM 10389 O O . ILE B 1 846 ? 122.08300 153.11500 111.69700 1.000 108.95160 846 ILE B O 1
ATOM 10394 N N . MET B 1 847 ? 123.94800 154.29400 111.23900 1.000 104.98395 847 MET B N 1
ATOM 10395 C CA . MET B 1 847 ? 123.24700 155.34900 110.52100 1.000 104.98395 847 MET B CA 1
ATOM 10396 C C . MET B 1 847 ? 124.10100 155.76300 109.33500 1.000 104.98395 847 MET B C 1
ATOM 10397 O O . MET B 1 847 ? 125.32600 155.59500 109.37400 1.000 104.98395 847 MET B O 1
ATOM 10402 N N . PRO B 1 848 ? 123.49800 156.27800 108.26800 1.000 97.97603 848 PRO B N 1
ATOM 10403 C CA . PRO B 1 848 ? 124.28800 156.83500 107.16400 1.000 97.97603 848 PRO B CA 1
ATOM 10404 C C . PRO B 1 848 ? 125.13500 158.00000 107.64300 1.000 97.97603 848 PRO B C 1
ATOM 10405 O O . PRO B 1 848 ? 124.67300 158.82600 108.44500 1.000 97.97603 848 PRO B O 1
ATOM 10409 N N . PRO B 1 849 ? 126.38000 158.10300 107.17800 1.000 99.71828 849 PRO B N 1
ATOM 10410 C CA . PRO B 1 849 ? 127.25400 159.18200 107.65500 1.000 99.71828 849 PRO B CA 1
ATOM 10411 C C . PRO B 1 849 ? 127.25900 160.40400 106.74800 1.000 99.71828 849 PRO B C 1
ATOM 10412 O O . PRO B 1 849 ? 127.51700 160.29700 105.54500 1.000 99.71828 849 PRO B O 1
ATOM 10416 N N . ILE B 1 850 ? 126.96900 161.57100 107.31900 1.000 108.99073 850 ILE B N 1
ATOM 10417 C CA . ILE B 1 850 ? 127.07400 162.84600 106.61800 1.000 108.99073 850 ILE B CA 1
ATOM 10418 C C . ILE B 1 850 ? 127.87100 163.79400 107.50200 1.000 108.99073 850 ILE B C 1
ATOM 10419 O O . ILE B 1 850 ? 127.44500 164.11200 108.61900 1.000 108.99073 850 ILE B O 1
ATOM 10424 N N . SER B 1 851 ? 129.02500 164.24400 107.00500 1.000 114.46168 851 SER B N 1
ATOM 10425 C CA . SER B 1 851 ? 129.89700 165.10100 107.79900 1.000 114.46168 851 SER B CA 1
ATOM 10426 C C . SER B 1 851 ? 129.39100 166.53600 107.87300 1.000 114.46168 851 SER B C 1
ATOM 10427 O O . SER B 1 851 ? 129.62200 167.21700 108.87800 1.000 114.46168 851 SER B O 1
ATOM 10430 N N . THR B 1 852 ? 128.71400 167.01100 106.82600 1.000 120.04105 852 THR B N 1
ATOM 10431 C CA . THR B 1 852 ? 128.27600 168.40300 106.79600 1.000 120.04105 852 THR B CA 1
ATOM 10432 C C . THR B 1 852 ? 127.24800 168.69100 107.88500 1.000 120.04105 852 THR B C 1
ATOM 10433 O O . THR B 1 852 ? 127.30700 169.73500 108.54600 1.000 120.04105 852 THR B O 1
ATOM 10437 N N . PHE B 1 853 ? 126.30200 167.77400 108.09500 1.000 119.97493 853 PHE B N 1
ATOM 10438 C CA . PHE B 1 853 ? 125.17900 168.01000 108.99700 1.000 119.97493 853 PHE B CA 1
ATOM 10439 C C . PHE B 1 853 ? 125.36400 167.34100 110.35700 1.000 119.97493 853 PHE B C 1
ATOM 10440 O O . PHE B 1 853 ? 125.32600 168.01100 111.39300 1.000 119.97493 853 PHE B O 1
ATOM 10448 N N . ALA B 1 854 ? 125.56700 166.02100 110.37000 1.000 115.68860 854 ALA B N 1
ATOM 10449 C CA . ALA B 1 854 ? 125.48300 165.26800 111.61900 1.000 115.68860 854 ALA B CA 1
ATOM 10450 C C . ALA B 1 854 ? 126.71500 165.44900 112.49900 1.000 115.68860 854 ALA B C 1
ATOM 10451 O O . ALA B 1 854 ? 126.60200 165.39600 113.73000 1.000 115.68860 854 ALA B O 1
ATOM 10453 N N . SER B 1 855 ? 127.89000 165.65200 111.89700 1.000 118.63737 855 SER B N 1
ATOM 10454 C CA . SER B 1 855 ? 129.13300 165.64200 112.66700 1.000 118.63737 855 SER B CA 1
ATOM 10455 C C . SER B 1 855 ? 129.17600 166.77400 113.68800 1.000 118.63737 855 SER B C 1
ATOM 10456 O O . SER B 1 855 ? 129.65700 166.58600 114.81300 1.000 118.63737 855 SER B O 1
ATOM 10459 N N . LEU B 1 856 ? 128.68700 167.95700 113.31100 1.000 115.07985 856 LEU B N 1
ATOM 10460 C CA . LEU B 1 856 ? 128.74500 169.10600 114.21100 1.000 115.07985 856 LEU B CA 1
ATOM 10461 C C . LEU B 1 856 ? 127.96200 168.84300 115.49200 1.000 115.07985 856 LEU B C 1
ATOM 10462 O O . LEU B 1 856 ? 128.48800 169.00100 116.59900 1.000 115.07985 856 LEU B O 1
ATOM 10467 N N . PHE B 1 857 ? 126.70100 168.42500 115.35900 1.000 116.62932 857 PHE B N 1
ATOM 10468 C CA . PHE B 1 857 ? 125.88900 168.13600 116.53700 1.000 116.62932 857 PHE B CA 1
ATOM 10469 C C . PHE B 1 857 ? 126.41700 166.91700 117.28500 1.000 116.62932 857 PHE B C 1
ATOM 10470 O O . PHE B 1 857 ? 126.32400 166.84800 118.51700 1.000 116.62932 857 PHE B O 1
ATOM 10478 N N . PHE B 1 858 ? 126.98100 165.95100 116.55600 1.000 117.64884 858 PHE B N 1
ATOM 10479 C CA . PHE B 1 858 ? 127.55200 164.76800 117.19100 1.000 117.64884 858 PHE B CA 1
ATOM 10480 C C . PHE B 1 858 ? 128.68600 165.15000 118.13600 1.000 117.64884 858 PHE B C 1
ATOM 10481 O O . PHE B 1 858 ? 128.78000 164.63700 119.25600 1.000 117.64884 858 PHE B O 1
ATOM 10489 N N . ILE B 1 859 ? 129.56100 166.05500 117.69300 1.000 111.94832 859 ILE B N 1
ATOM 10490 C CA . ILE B 1 859 ? 130.63600 166.53400 118.55900 1.000 111.94832 859 ILE B CA 1
ATOM 10491 C C . ILE B 1 859 ? 130.08000 167.42600 119.66600 1.000 111.94832 859 ILE B C 1
ATOM 10492 O O . ILE B 1 859 ? 130.53900 167.37200 120.81800 1.000 111.94832 859 ILE B O 1
ATOM 10497 N N . ALA B 1 860 ? 129.09200 168.26300 119.33500 1.000 108.16635 860 ALA B N 1
ATOM 10498 C CA . ALA B 1 860 ? 128.54500 169.20000 120.31000 1.000 108.16635 860 ALA B CA 1
ATOM 10499 C C . ALA B 1 860 ? 127.87800 168.48300 121.47500 1.000 108.16635 860 ALA B C 1
ATOM 10500 O O . ALA B 1 860 ? 127.87900 168.99800 122.59600 1.000 108.16635 860 ALA B O 1
ATOM 10502 N N . LEU B 1 861 ? 127.30000 167.30500 121.23300 1.000 103.85152 861 LEU B N 1
ATOM 10503 C CA . LEU B 1 861 ? 126.70400 166.53600 122.32300 1.000 103.85152 861 LEU B CA 1
ATOM 10504 C C . LEU B 1 861 ? 127.75000 166.17300 123.37400 1.000 103.85152 861 LEU B C 1
ATOM 10505 O O . LEU B 1 861 ? 127.55900 166.40900 124.57600 1.000 103.85152 861 LEU B O 1
ATOM 10510 N N . PHE B 1 862 ? 128.87400 165.60600 122.92900 1.000 106.49198 862 PHE B N 1
ATOM 10511 C CA . PHE B 1 862 ? 129.94200 165.24700 123.85700 1.000 106.49198 862 PHE B CA 1
ATOM 10512 C C . PHE B 1 862 ? 130.52600 166.48400 124.52600 1.000 106.49198 862 PHE B C 1
ATOM 10513 O O . PHE B 1 862 ? 130.85700 166.45500 125.71800 1.000 106.49198 862 PHE B O 1
ATOM 10521 N N . LEU B 1 863 ? 130.67100 167.57800 123.77200 1.000 105.25507 863 LEU B N 1
ATOM 10522 C CA . LEU B 1 863 ? 131.18200 168.80800 124.37100 1.000 105.25507 863 LEU B CA 1
ATOM 10523 C C . LEU B 1 863 ? 130.25700 169.32600 125.46700 1.000 105.25507 863 LEU B C 1
ATOM 10524 O O . LEU B 1 863 ? 130.73100 169.75100 126.52900 1.000 105.25507 863 LEU B O 1
ATOM 10529 N N . SER B 1 864 ? 128.94400 169.29300 125.23000 1.000 97.04779 864 SER B N 1
ATOM 10530 C CA . SER B 1 864 ? 127.98700 169.73000 126.23900 1.000 97.04779 864 SER B CA 1
ATOM 10531 C C . SER B 1 864 ? 128.04600 168.83900 127.47200 1.000 97.04779 864 SER B C 1
ATOM 10532 O O . SER B 1 864 ? 127.98100 169.32600 128.60500 1.000 97.04779 864 SER B O 1
ATOM 10535 N N . ILE B 1 865 ? 128.16900 167.52400 127.27000 1.000 96.57107 865 ILE B N 1
ATOM 10536 C CA . ILE B 1 865 ? 128.25800 166.61300 128.41200 1.000 96.57107 865 ILE B CA 1
ATOM 10537 C C . ILE B 1 865 ? 129.51800 166.89200 129.22700 1.000 96.57107 865 ILE B C 1
ATOM 10538 O O . ILE B 1 865 ? 129.48800 166.90900 130.46700 1.000 96.57107 865 ILE B O 1
ATOM 10543 N N . PHE B 1 866 ? 130.64700 167.11000 128.54700 1.000 96.39791 866 PHE B N 1
ATOM 10544 C CA . PHE B 1 866 ? 131.89200 167.39500 129.25400 1.000 96.39791 866 PHE B CA 1
ATOM 10545 C C . PHE B 1 866 ? 131.80600 168.70600 130.02500 1.000 96.39791 866 PHE B C 1
ATOM 10546 O O . PHE B 1 866 ? 132.26100 168.79200 131.17400 1.000 96.39791 866 PHE B O 1
ATOM 10554 N N . ALA B 1 867 ? 131.22900 169.74100 129.40900 1.000 90.53670 867 ALA B N 1
ATOM 10555 C CA . ALA B 1 867 ? 131.04600 171.00700 130.11200 1.000 90.53670 867 ALA B CA 1
ATOM 10556 C C . ALA B 1 867 ? 130.12600 170.83500 131.31200 1.000 90.53670 867 ALA B C 1
ATOM 10557 O O . ALA B 1 867 ? 130.34600 171.44200 132.36800 1.000 90.53670 867 ALA B O 1
ATOM 10559 N N . THR B 1 868 ? 129.08900 170.00700 131.16700 1.000 90.22788 868 THR B N 1
ATOM 10560 C CA . THR B 1 868 ? 128.19200 169.72100 132.27900 1.000 90.22788 868 THR B CA 1
ATOM 10561 C C . THR B 1 868 ? 128.94800 169.09800 133.44200 1.000 90.22788 868 THR B C 1
ATOM 10562 O O . THR B 1 868 ? 128.78000 169.50600 134.59300 1.000 90.22788 868 THR B O 1
ATOM 10566 N N . GLY B 1 869 ? 129.78900 168.10400 133.15500 1.000 88.76421 869 GLY B N 1
ATOM 10567 C CA . GLY B 1 869 ? 130.56600 167.48100 134.21800 1.000 88.76421 869 GLY B CA 1
ATOM 10568 C C . GLY B 1 869 ? 131.53200 168.44700 134.88200 1.000 88.76421 869 GLY B C 1
ATOM 10569 O O . GLY B 1 869 ? 131.67700 168.45900 136.11200 1.000 88.76421 869 GLY B O 1
ATOM 10570 N N . ILE B 1 870 ? 132.20400 169.27300 134.07500 1.000 90.51048 870 ILE B N 1
ATOM 10571 C CA . ILE B 1 870 ? 133.14600 170.24700 134.62100 1.000 90.51048 870 ILE B CA 1
ATOM 10572 C C . ILE B 1 870 ? 132.42500 171.21500 135.55100 1.000 90.51048 870 ILE B C 1
ATOM 10573 O O . ILE B 1 870 ? 132.89800 171.51700 136.65300 1.000 90.51048 870 ILE B O 1
ATOM 10578 N N . LEU B 1 871 ? 131.25800 171.70400 135.12900 1.000 89.72289 871 LEU B N 1
ATOM 10579 C CA . LEU B 1 871 ? 130.52700 172.64400 135.97000 1.000 89.72289 871 LEU B CA 1
ATOM 10580 C C . LEU B 1 871 ? 129.89500 171.95800 137.17600 1.000 89.72289 871 LEU B C 1
ATOM 10581 O O . LEU B 1 871 ? 129.69500 172.60400 138.20900 1.000 89.72289 871 LEU B O 1
ATOM 10586 N N . GLU B 1 872 ? 129.57800 170.66300 137.07300 1.000 92.94219 872 GLU B N 1
ATOM 10587 C CA . GLU B 1 872 ? 129.18200 169.90600 138.25800 1.000 92.94219 872 GLU B CA 1
ATOM 10588 C C . GLU B 1 872 ? 130.28500 169.93700 139.30200 1.000 92.94219 872 GLU B C 1
ATOM 10589 O O . GLU B 1 872 ? 130.05400 170.29200 140.46500 1.000 92.94219 872 GLU B O 1
ATOM 10595 N N . LEU B 1 873 ? 131.50100 169.57500 138.89400 1.000 90.30864 873 LEU B N 1
ATOM 10596 C CA . LEU B 1 873 ? 132.59900 169.52000 139.85000 1.000 90.30864 873 LEU B CA 1
ATOM 10597 C C . LEU B 1 873 ? 133.10300 170.90100 140.24800 1.000 90.30864 873 LEU B C 1
ATOM 10598 O O . LEU B 1 873 ? 133.85500 171.00800 141.22300 1.000 90.30864 873 LEU B O 1
ATOM 10603 N N . ARG B 1 874 ? 132.71700 171.95100 139.52000 1.000 93.14281 874 ARG B N 1
ATOM 10604 C CA . ARG B 1 874 ? 133.08200 173.30500 139.92300 1.000 93.14281 874 ARG B CA 1
ATOM 10605 C C . ARG B 1 874 ? 132.45900 173.67800 141.26500 1.000 93.14281 874 ARG B C 1
ATOM 10606 O O . ARG B 1 874 ? 133.14300 174.19900 142.15300 1.000 93.14281 874 ARG B O 1
ATOM 10614 N N . TRP B 1 875 ? 131.16000 173.42000 141.43500 1.000 85.04236 875 TRP B N 1
ATOM 10615 C CA . TRP B 1 875 ? 130.46000 173.81500 142.65000 1.000 85.04236 875 TRP B CA 1
ATOM 10616 C C . TRP B 1 875 ? 130.20200 172.66900 143.61500 1.000 85.04236 875 TRP B C 1
ATOM 10617 O O . TRP B 1 875 ? 129.94800 172.92800 144.79600 1.000 85.04236 875 TRP B O 1
ATOM 10628 N N . SER B 1 876 ? 130.25400 171.41700 143.15800 1.000 87.64935 876 SER B N 1
ATOM 10629 C CA . SER B 1 876 ? 129.98900 170.30800 144.06600 1.000 87.64935 876 SER B CA 1
ATOM 10630 C C . SER B 1 876 ? 131.16000 170.02400 144.99500 1.000 87.64935 876 SER B C 1
ATOM 10631 O O . SER B 1 876 ? 130.94900 169.65100 146.15400 1.000 87.64935 876 SER B O 1
ATOM 10634 N N . GLY B 1 877 ? 132.38900 170.19100 144.51500 1.000 90.28773 877 GLY B N 1
ATOM 10635 C CA . GLY B 1 877 ? 133.55700 169.81200 145.27800 1.000 90.28773 877 GLY B CA 1
ATOM 10636 C C . GLY B 1 877 ? 133.92800 168.34900 145.18300 1.000 90.28773 877 GLY B C 1
ATOM 10637 O O . GLY B 1 877 ? 134.90900 167.93500 145.81500 1.000 90.28773 877 GLY B O 1
ATOM 10638 N N . VAL B 1 878 ? 133.17900 167.55300 144.42000 1.000 90.27149 878 VAL B N 1
ATOM 10639 C CA . VAL B 1 878 ? 133.51700 166.14900 144.23500 1.000 90.27149 878 VAL B CA 1
ATOM 10640 C C . VAL B 1 878 ? 134.76600 166.03700 143.37400 1.000 90.27149 878 VAL B C 1
ATOM 10641 O O . VAL B 1 878 ? 134.89600 166.70700 142.34000 1.000 90.27149 878 VAL B O 1
ATOM 10645 N N . SER B 1 879 ? 135.69900 165.19100 143.80200 1.000 105.72173 879 SER B N 1
ATOM 10646 C CA . SER B 1 879 ? 136.94000 165.01100 143.06700 1.000 105.72173 879 SER B CA 1
ATOM 10647 C C . SER B 1 879 ? 136.68200 164.34000 141.72300 1.000 105.72173 879 SER B C 1
ATOM 10648 O O . SER B 1 879 ? 135.65500 163.69000 141.51100 1.000 105.72173 879 SER B O 1
ATOM 10651 N N . ILE B 1 880 ? 137.63500 164.51700 140.80500 1.000 113.31087 880 ILE B N 1
ATOM 10652 C CA . ILE B 1 880 ? 137.52500 163.91400 139.47900 1.000 113.31087 880 ILE B CA 1
ATOM 10653 C C . ILE B 1 880 ? 137.48600 162.39500 139.58600 1.000 113.31087 880 ILE B C 1
ATOM 10654 O O . ILE B 1 880 ? 136.67900 161.72600 138.92100 1.000 113.31087 880 ILE B O 1
ATOM 10659 N N . GLU B 1 881 ? 138.36500 161.82800 140.41600 1.000 114.72066 881 GLU B N 1
ATOM 10660 C CA . GLU B 1 881 ? 138.46100 160.37800 140.53700 1.000 114.72066 881 GLU B CA 1
ATOM 10661 C C . GLU B 1 881 ? 137.15300 159.77900 141.03500 1.000 114.72066 881 GLU B C 1
ATOM 10662 O O . GLU B 1 881 ? 136.67300 158.77600 140.49500 1.000 114.72066 881 GLU B O 1
ATOM 10668 N N . GLU B 1 882 ? 136.55500 160.38800 142.06100 1.000 111.34167 882 GLU B N 1
ATOM 10669 C CA . GLU B 1 882 ? 135.27700 159.89900 142.56800 1.000 111.34167 882 GLU B CA 1
ATOM 10670 C C . GLU B 1 882 ? 134.17800 160.05400 141.52500 1.000 111.34167 882 GLU B C 1
ATOM 10671 O O . GLU B 1 882 ? 133.30900 159.18000 141.38800 1.000 111.34167 882 GLU B O 1
ATOM 10677 N N . TRP B 1 883 ? 134.20100 161.16400 140.78200 1.000 108.98414 883 TRP B N 1
ATOM 10678 C CA . TRP B 1 883 ? 133.21900 161.37200 139.72400 1.000 108.98414 883 TRP B CA 1
ATOM 10679 C C . TRP B 1 883 ? 133.26200 160.24200 138.70700 1.000 108.98414 883 TRP B C 1
ATOM 10680 O O . TRP B 1 883 ? 132.22600 159.65400 138.37400 1.000 108.98414 883 TRP B O 1
ATOM 10691 N N . TRP B 1 884 ? 134.45600 159.90200 138.21500 1.000 114.58610 884 TRP B N 1
ATOM 10692 C CA . TRP B 1 884 ? 134.50800 158.83500 137.22100 1.000 114.58610 884 TRP B CA 1
ATOM 10693 C C . TRP B 1 884 ? 134.27500 157.46700 137.84100 1.000 114.58610 884 TRP B C 1
ATOM 10694 O O . TRP B 1 884 ? 133.76400 156.56800 137.16400 1.000 114.58610 884 TRP B O 1
ATOM 10705 N N . ARG B 1 885 ? 134.64100 157.28100 139.11000 1.000 112.24226 885 ARG B N 1
ATOM 10706 C CA . ARG B 1 885 ? 134.32600 156.02700 139.78200 1.000 112.24226 885 ARG B CA 1
ATOM 10707 C C . ARG B 1 885 ? 132.82400 155.78500 139.77200 1.000 112.24226 885 ARG B C 1
ATOM 10708 O O . ARG B 1 885 ? 132.35800 154.70900 139.38200 1.000 112.24226 885 ARG B O 1
ATOM 10716 N N . ASN B 1 886 ? 132.04900 156.80100 140.16100 1.000 104.29997 886 ASN B N 1
ATOM 10717 C CA . ASN B 1 886 ? 130.59500 156.68100 140.11200 1.000 104.29997 886 ASN B CA 1
ATOM 10718 C C . ASN B 1 886 ? 130.09800 156.53200 138.67700 1.000 104.29997 886 ASN B C 1
ATOM 10719 O O . ASN B 1 886 ? 129.18300 155.74400 138.40700 1.000 104.29997 886 ASN B O 1
ATOM 10724 N N . GLU B 1 887 ? 130.69700 157.27200 137.73800 1.000 109.91029 887 GLU B N 1
ATOM 10725 C CA . GLU B 1 887 ? 130.22000 157.24000 136.35900 1.000 109.91029 887 GLU B CA 1
ATOM 10726 C C . GLU B 1 887 ? 130.38900 155.86100 135.73100 1.000 109.91029 887 GLU B C 1
ATOM 10727 O O . GLU B 1 887 ? 129.49900 155.39700 135.01100 1.000 109.91029 887 GLU B O 1
ATOM 10733 N N . GLN B 1 888 ? 131.51800 155.19600 135.98000 1.000 106.98608 888 GLN B N 1
ATOM 10734 C CA . GLN B 1 888 ? 131.71700 153.84500 135.46800 1.000 106.98608 888 GLN B CA 1
ATOM 10735 C C . GLN B 1 888 ? 130.94500 152.80500 136.27400 1.000 106.98608 888 GLN B C 1
ATOM 10736 O O . GLN B 1 888 ? 130.41000 151.84700 135.69500 1.000 106.98608 888 GLN B O 1
ATOM 10742 N N . PHE B 1 889 ? 130.85400 152.97700 137.59700 1.000 102.08650 889 PHE B N 1
ATOM 10743 C CA . PHE B 1 889 ? 130.06400 152.05900 138.40000 1.000 102.08650 889 PHE B CA 1
ATOM 10744 C C . PHE B 1 889 ? 128.59300 152.09200 138.02800 1.000 102.08650 889 PHE B C 1
ATOM 10745 O O . PHE B 1 889 ? 127.90300 151.09800 138.26200 1.000 102.08650 889 PHE B O 1
ATOM 10753 N N . TRP B 1 890 ? 128.10600 153.19600 137.45800 1.000 101.91939 890 TRP B N 1
ATOM 10754 C CA . TRP B 1 890 ? 126.77700 153.21700 136.85800 1.000 101.91939 890 TRP B CA 1
ATOM 10755 C C . TRP B 1 890 ? 126.56200 151.97900 135.99800 1.000 101.91939 890 TRP B C 1
ATOM 10756 O O . TRP B 1 890 ? 125.77100 151.10100 136.35700 1.000 101.91939 890 TRP B O 1
ATOM 10767 N N . VAL B 1 891 ? 127.28600 151.88900 134.88000 1.000 93.76693 891 VAL B N 1
ATOM 10768 C CA . VAL B 1 891 ? 127.13600 150.75500 133.97200 1.000 93.76693 891 VAL B CA 1
ATOM 10769 C C . VAL B 1 891 ? 127.53500 149.45500 134.66000 1.000 93.76693 891 VAL B C 1
ATOM 10770 O O . VAL B 1 891 ? 126.86300 148.42500 134.51000 1.000 93.76693 891 VAL B O 1
ATOM 10774 N N . ILE B 1 892 ? 128.63100 149.48200 135.42700 1.000 99.99447 892 ILE B N 1
ATOM 10775 C CA . ILE B 1 892 ? 129.16800 148.24500 135.99400 1.000 99.99447 892 ILE B CA 1
ATOM 10776 C C . ILE B 1 892 ? 128.13700 147.56600 136.89100 1.000 99.99447 892 ILE B C 1
ATOM 10777 O O . ILE B 1 892 ? 127.93100 146.34900 136.81300 1.000 99.99447 892 ILE B O 1
ATOM 10782 N N . GLY B 1 893 ? 127.46800 148.33800 137.74900 1.000 88.58095 893 GLY B N 1
ATOM 10783 C CA . GLY B 1 893 ? 126.45900 147.75500 138.61700 1.000 88.58095 893 GLY B CA 1
ATOM 10784 C C . GLY B 1 893 ? 125.11600 147.59500 137.93000 1.000 88.58095 893 GLY B C 1
ATOM 10785 O O . GLY B 1 893 ? 124.30900 146.74500 138.31600 1.000 88.58095 893 GLY B O 1
ATOM 10786 N N . GLY B 1 894 ? 124.85200 148.41100 136.90500 1.000 85.92236 894 GLY B N 1
ATOM 10787 C CA . GLY B 1 894 ? 123.59700 148.28500 136.18700 1.000 85.92236 894 GLY B CA 1
ATOM 10788 C C . GLY B 1 894 ? 123.49400 146.98600 135.41800 1.000 85.92236 894 GLY B C 1
ATOM 10789 O O . GLY B 1 894 ? 122.45100 146.32600 135.43200 1.000 85.92236 894 GLY B O 1
ATOM 10790 N N . ILE B 1 895 ? 124.57600 146.59300 134.74400 1.000 88.79678 895 ILE B N 1
ATOM 10791 C CA . ILE B 1 895 ? 124.53500 145.38100 133.94100 1.000 88.79678 895 ILE B CA 1
ATOM 10792 C C . ILE B 1 895 ? 124.74600 144.13200 134.78600 1.000 88.79678 895 ILE B C 1
ATOM 10793 O O . ILE B 1 895 ? 124.55900 143.01400 134.29100 1.000 88.79678 895 ILE B O 1
ATOM 10798 N N . SER B 1 896 ? 125.12200 144.28600 136.05600 1.000 86.01925 896 SER B N 1
ATOM 10799 C CA . SER B 1 896 ? 125.43500 143.11900 136.87500 1.000 86.01925 896 SER B CA 1
ATOM 10800 C C . SER B 1 896 ? 124.21500 142.63500 137.65000 1.000 86.01925 896 SER B C 1
ATOM 10801 O O . SER B 1 896 ? 123.87600 141.44700 137.61200 1.000 86.01925 896 SER B O 1
ATOM 10804 N N . ALA B 1 897 ? 123.54300 143.53800 138.36300 1.000 73.16165 897 ALA B N 1
ATOM 10805 C CA . ALA B 1 897 ? 122.50700 143.14800 139.30900 1.000 73.16165 897 ALA B CA 1
ATOM 10806 C C . ALA B 1 897 ? 121.14800 143.78200 139.06000 1.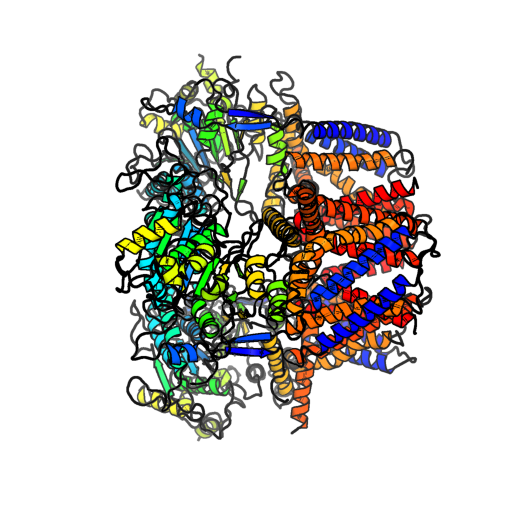000 73.16165 897 ALA B C 1
ATOM 10807 O O . ALA B 1 897 ? 120.14300 143.23600 139.51800 1.000 73.16165 897 ALA B O 1
ATOM 10809 N N . HIS B 1 898 ? 121.08100 144.92000 138.36600 1.000 69.94028 898 HIS B N 1
ATOM 10810 C CA . HIS B 1 898 ? 119.79900 145.59900 138.20600 1.000 69.94028 898 HIS B CA 1
ATOM 10811 C C . HIS B 1 898 ? 118.86600 144.83000 137.27400 1.000 69.94028 898 HIS B C 1
ATOM 10812 O O . HIS B 1 898 ? 117.65800 144.74000 137.53100 1.000 69.94028 898 HIS B O 1
ATOM 10819 N N . LEU B 1 899 ? 119.40100 144.26100 136.19200 1.000 79.83770 899 LEU B N 1
ATOM 10820 C CA . LEU B 1 899 ? 118.56800 143.41500 135.34200 1.000 79.83770 899 LEU B CA 1
ATOM 10821 C C . LEU B 1 899 ? 118.09100 142.18000 136.09800 1.000 79.83770 899 LEU B C 1
ATOM 10822 O O . LEU B 1 899 ? 116.95600 141.72600 135.90000 1.000 79.83770 899 LEU B O 1
ATOM 10827 N N . PHE B 1 900 ? 118.93200 141.64300 136.98800 1.000 77.71288 900 PHE B N 1
ATOM 10828 C CA . PHE B 1 900 ? 118.47800 140.57900 137.87500 1.000 77.71288 900 PHE B CA 1
ATOM 10829 C C . PHE B 1 900 ? 117.30200 141.04100 138.72300 1.000 77.71288 900 PHE B C 1
ATOM 10830 O O . PHE B 1 900 ? 116.23200 140.42900 138.68300 1.000 77.71288 900 PHE B O 1
ATOM 10838 N N . ALA B 1 901 ? 117.44500 142.17800 139.40800 1.000 74.81326 901 ALA B N 1
ATOM 10839 C CA . ALA B 1 901 ? 116.35800 142.67700 140.24500 1.000 74.81326 901 ALA B CA 1
ATOM 10840 C C . ALA B 1 901 ? 115.07400 142.84500 139.44100 1.000 74.81326 901 ALA B C 1
ATOM 10841 O O . ALA B 1 901 ? 113.97600 142.56700 139.94000 1.000 74.81326 901 ALA B O 1
ATOM 10843 N N . VAL B 1 902 ? 115.19700 143.28500 138.18800 1.000 74.12722 902 VAL B N 1
ATOM 10844 C CA . VAL B 1 902 ? 114.04000 143.33500 137.29700 1.000 74.12722 902 VAL B CA 1
ATOM 10845 C C . VAL B 1 902 ? 113.45900 141.94200 137.08200 1.000 74.12722 902 VAL B C 1
ATOM 10846 O O . VAL B 1 902 ? 112.23400 141.76900 137.03100 1.000 74.12722 902 VAL B O 1
ATOM 10850 N N . VAL B 1 903 ? 114.32100 140.93400 136.93500 1.000 79.65261 903 VAL B N 1
ATOM 10851 C CA . VAL B 1 903 ? 113.83600 139.57200 136.71500 1.000 79.65261 903 VAL B CA 1
ATOM 10852 C C . VAL B 1 903 ? 113.04500 139.07500 137.92700 1.000 79.65261 903 VAL B C 1
ATOM 10853 O O . VAL B 1 903 ? 111.96100 138.50700 137.77600 1.000 79.65261 903 VAL B O 1
ATOM 10857 N N . GLN B 1 904 ? 113.56800 139.29300 139.14600 1.000 83.96625 904 GLN B N 1
ATOM 10858 C CA . GLN B 1 904 ? 112.78300 138.99400 140.34900 1.000 83.96625 904 GLN B CA 1
ATOM 10859 C C . GLN B 1 904 ? 111.46800 139.75800 140.39200 1.000 83.96625 904 GLN B C 1
ATOM 10860 O O . GLN B 1 904 ? 110.42300 139.17100 140.70300 1.000 83.96625 904 GLN B O 1
ATOM 10866 N N . GLY B 1 905 ? 111.48700 141.05500 140.09600 1.000 80.20620 905 GLY B N 1
ATOM 10867 C CA . GLY B 1 905 ? 110.25700 141.82500 140.19100 1.000 80.20620 905 GLY B CA 1
ATOM 10868 C C . GLY B 1 905 ? 109.18500 141.32100 139.24600 1.000 80.20620 905 GLY B C 1
ATOM 10869 O O . GLY B 1 905 ? 108.05200 141.04700 139.65900 1.000 80.20620 905 GLY B O 1
ATOM 10870 N N . LEU B 1 906 ? 109.54300 141.13700 137.97400 1.000 85.59744 906 LEU B N 1
ATOM 10871 C CA . LEU B 1 906 ? 108.58200 140.65500 136.99100 1.000 85.59744 906 LEU B CA 1
ATOM 10872 C C . LEU B 1 906 ? 108.16100 139.21700 137.26600 1.000 85.59744 906 LEU B C 1
ATOM 10873 O O . LEU B 1 906 ? 106.98300 138.87900 137.10800 1.000 85.59744 906 LEU B O 1
ATOM 10878 N N . LEU B 1 907 ? 109.09400 138.35600 137.68400 1.000 87.32140 907 LEU B N 1
ATOM 10879 C CA . LEU B 1 907 ? 108.74800 136.96800 137.96600 1.000 87.32140 907 LEU B CA 1
ATOM 10880 C C . LEU B 1 907 ? 107.77600 136.87400 139.13400 1.000 87.32140 907 LEU B C 1
ATOM 10881 O O . LEU B 1 907 ? 106.79100 136.13100 139.07700 1.000 87.32140 907 LEU B O 1
ATOM 10886 N N . LYS B 1 908 ? 108.03100 137.63300 140.20400 1.000 84.86699 908 LYS B N 1
ATOM 10887 C CA . LYS B 1 908 ? 107.13300 137.60300 141.35100 1.000 84.86699 908 LYS B CA 1
ATOM 10888 C C . LYS B 1 908 ? 105.77000 138.17800 140.99200 1.000 84.86699 908 LYS B C 1
ATOM 10889 O O . LYS B 1 908 ? 104.73700 137.66500 141.43900 1.000 84.86699 908 LYS B O 1
ATOM 10895 N N . VAL B 1 909 ? 105.74300 139.25400 140.19800 1.000 88.41593 909 VAL B N 1
ATOM 10896 C CA . VAL B 1 909 ? 104.46100 139.83600 139.81100 1.000 88.41593 909 VAL B CA 1
ATOM 10897 C C . VAL B 1 909 ? 103.66000 138.85500 138.96200 1.000 88.41593 909 VAL B C 1
ATOM 10898 O O . VAL B 1 909 ? 102.45700 138.66400 139.18100 1.000 88.41593 909 VAL B O 1
ATOM 10902 N N . LEU B 1 910 ? 104.30900 138.20800 137.99000 1.000 94.71248 910 LEU B N 1
ATOM 10903 C CA . LEU B 1 910 ? 103.59500 137.27800 137.12200 1.000 94.71248 910 LEU B CA 1
ATOM 10904 C C . LEU B 1 910 ? 103.21200 135.99700 137.85200 1.000 94.71248 910 LEU B C 1
ATOM 10905 O O . LEU B 1 910 ? 102.25800 135.32100 137.45000 1.000 94.71248 910 LEU B O 1
ATOM 10910 N N . ALA B 1 911 ? 103.94100 135.64200 138.91300 1.000 91.05261 911 ALA B N 1
ATOM 10911 C CA . ALA B 1 911 ? 103.60500 134.43900 139.66800 1.000 91.05261 911 ALA B CA 1
ATOM 10912 C C . ALA B 1 911 ? 102.24300 134.56700 140.33800 1.000 91.05261 911 ALA B C 1
ATOM 10913 O O . ALA B 1 911 ? 101.46200 133.60900 140.36300 1.000 91.05261 911 ALA B O 1
ATOM 10915 N N . GLY B 1 912 ? 101.94200 135.73900 140.88700 1.000 86.10442 912 GLY B N 1
ATOM 10916 C CA . GLY B 1 912 ? 100.66900 135.96900 141.54500 1.000 86.10442 912 GLY B CA 1
ATOM 10917 C C . GLY B 1 912 ? 99.50700 136.10700 140.58100 1.000 86.10442 912 GLY B C 1
ATOM 10918 O O . GLY B 1 912 ? 99.68300 136.03300 139.36500 1.000 86.10442 912 GLY B O 1
ATOM 10919 N N . GLU B 1 931 ? 117.01900 129.54300 144.30800 1.000 134.53532 931 GLU B N 1
ATOM 10920 C CA . GLU B 1 931 ? 116.42100 130.13000 143.11400 1.000 134.53532 931 GLU B CA 1
ATOM 10921 C C . GLU B 1 931 ? 115.88400 131.52800 143.40500 1.000 134.53532 931 GLU B C 1
ATOM 10922 O O . GLU B 1 931 ? 116.37500 132.51700 142.86400 1.000 134.53532 931 GLU B O 1
ATOM 10928 N N . LEU B 1 932 ? 114.86500 131.60100 144.26400 1.000 132.01521 932 LEU B N 1
ATOM 10929 C CA . LEU B 1 932 ? 114.28300 132.88900 144.62300 1.000 132.01521 932 LEU B CA 1
ATOM 10930 C C . LEU B 1 932 ? 115.15300 133.66100 145.60800 1.000 132.01521 932 LEU B C 1
ATOM 10931 O O . LEU B 1 932 ? 115.08100 134.89400 145.65700 1.000 132.01521 932 LEU B O 1
ATOM 10936 N N . TYR B 1 933 ? 115.97300 132.96300 146.39300 1.000 127.37340 933 TYR B N 1
ATOM 10937 C CA . TYR B 1 933 ? 116.76200 133.60100 147.44100 1.000 127.37340 933 TYR B CA 1
ATOM 10938 C C . TYR B 1 933 ? 118.01700 134.23900 146.85000 1.000 127.37340 933 TYR B C 1
ATOM 10939 O O . TYR B 1 933 ? 118.20500 134.22900 145.62900 1.000 127.37340 933 TYR B O 1
ATOM 10948 N N . THR B 1 934 ? 118.86900 134.80500 147.70500 1.000 124.15965 934 THR B N 1
ATOM 10949 C CA . THR B 1 934 ? 120.08100 135.48100 147.25700 1.000 124.15965 934 THR B CA 1
ATOM 10950 C C . THR B 1 934 ? 120.98000 134.53000 146.47400 1.000 124.15965 934 THR B C 1
ATOM 10951 O O . THR B 1 934 ? 121.19300 133.38300 146.87600 1.000 124.15965 934 THR B O 1
ATOM 10955 N N . PHE B 1 935 ? 121.50700 135.01400 145.35200 1.000 117.60205 935 PHE B N 1
ATOM 10956 C CA . PHE B 1 935 ? 122.37100 134.22500 144.48900 1.000 117.60205 935 PHE B CA 1
ATOM 10957 C C . PHE B 1 935 ? 123.82400 134.27700 144.93700 1.000 117.60205 935 PHE B C 1
ATOM 10958 O O . PHE B 1 935 ? 124.21000 135.04300 145.82300 1.000 117.60205 935 PHE B O 1
ATOM 10966 N N . LYS B 1 936 ? 124.62800 133.43800 144.29200 1.000 111.35182 936 LYS B N 1
ATOM 10967 C CA . LYS B 1 936 ? 126.06300 133.43600 144.51700 1.000 111.35182 936 LYS B CA 1
ATOM 10968 C C . LYS B 1 936 ? 126.67600 134.73300 144.00300 1.000 111.35182 936 LYS B C 1
ATOM 10969 O O . LYS B 1 936 ? 126.15900 135.37400 143.08400 1.000 111.35182 936 LYS B O 1
ATOM 10975 N N . TRP B 1 937 ? 127.79100 135.12300 144.62000 1.000 113.62111 937 TRP B N 1
ATOM 10976 C CA . TRP B 1 937 ? 128.46200 136.35600 144.22200 1.000 113.62111 937 TRP B CA 1
ATOM 10977 C C . TRP B 1 937 ? 129.05300 136.24200 142.82100 1.000 113.62111 937 TRP B C 1
ATOM 10978 O O . TRP B 1 937 ? 129.12700 137.23800 142.09100 1.000 113.62111 937 TRP B O 1
ATOM 10989 N N . THR B 1 938 ? 129.48000 135.04000 142.42800 1.000 112.63594 938 THR B N 1
ATOM 10990 C CA . THR B 1 938 ? 130.13100 134.87500 141.13200 1.000 112.63594 938 THR B CA 1
ATOM 10991 C C . THR B 1 938 ? 129.13300 134.98000 139.98400 1.000 112.63594 938 THR B C 1
ATOM 10992 O O . THR B 1 938 ? 129.40900 135.63600 138.97200 1.000 112.63594 938 THR B O 1
ATOM 10996 N N . THR B 1 939 ? 127.96200 134.35500 140.12500 1.000 107.14094 939 THR B N 1
ATOM 10997 C CA . THR B 1 939 ? 126.98300 134.31800 139.04400 1.000 107.14094 939 THR B CA 1
ATOM 10998 C C . THR B 1 939 ? 126.41000 135.69000 138.70800 1.000 107.14094 939 THR B C 1
ATOM 10999 O O . THR B 1 939 ? 125.76400 135.83100 137.66500 1.000 107.14094 939 THR B O 1
ATOM 11003 N N . LEU B 1 940 ? 126.62500 136.69400 139.56000 1.000 99.87785 940 LEU B N 1
ATOM 11004 C CA . LEU B 1 940 ? 126.09300 138.02400 139.28800 1.000 99.87785 940 LEU B CA 1
ATOM 11005 C C . LEU B 1 940 ? 126.85700 138.72400 138.17100 1.000 99.87785 940 LEU B C 1
ATOM 11006 O O . LEU B 1 940 ? 126.29400 139.57900 137.47900 1.000 99.87785 940 LEU B O 1
ATOM 11011 N N . LEU B 1 941 ? 128.12800 138.37700 137.97700 1.000 103.59764 941 LEU B N 1
ATOM 11012 C CA . LEU B 1 941 ? 129.02400 139.12700 137.10800 1.000 103.59764 941 LEU B CA 1
ATOM 11013 C C . LEU B 1 941 ? 129.25700 138.46800 135.75300 1.000 103.59764 941 LEU B C 1
ATOM 11014 O O . LEU B 1 941 ? 130.22500 138.81900 135.07100 1.000 103.59764 941 LEU B O 1
ATOM 11019 N N . ILE B 1 942 ? 128.41000 137.52900 135.34500 1.000 103.26653 942 ILE B N 1
ATOM 11020 C CA . ILE B 1 942 ? 128.60400 136.85900 134.05900 1.000 103.26653 942 ILE B CA 1
ATOM 11021 C C . ILE B 1 942 ? 128.02900 137.66100 132.88700 1.000 103.26653 942 ILE B C 1
ATOM 11022 O O . ILE B 1 942 ? 128.58700 137.56700 131.78200 1.000 103.26653 942 ILE B O 1
ATOM 11027 N N . PRO B 1 943 ? 126.97100 138.46900 133.03100 1.000 98.47189 943 PRO B N 1
ATOM 11028 C CA . PRO B 1 943 ? 126.53200 139.29100 131.88500 1.000 98.47189 943 PRO B CA 1
ATOM 11029 C C . PRO B 1 943 ? 127.58200 140.30400 131.45200 1.000 98.47189 943 PRO B C 1
ATOM 11030 O O . PRO B 1 943 ? 127.83900 140.42800 130.24400 1.000 98.47189 943 PRO B O 1
ATOM 11034 N N . PRO B 1 944 ? 128.19500 141.07700 132.37100 1.000 100.63965 944 PRO B N 1
ATOM 11035 C CA . PRO B 1 944 ? 129.24400 142.00500 131.90800 1.000 100.63965 944 PRO B CA 1
ATOM 11036 C C . PRO B 1 944 ? 130.42100 141.30200 131.26100 1.000 100.63965 944 PRO B C 1
ATOM 11037 O O . PRO B 1 944 ? 130.98400 141.81000 130.28100 1.000 100.63965 944 PRO B O 1
ATOM 11041 N N . THR B 1 945 ? 130.81000 140.13800 131.78400 1.000 104.28899 945 THR B N 1
ATOM 11042 C CA . THR B 1 945 ? 131.90000 139.38500 131.17700 1.000 104.28899 945 THR B CA 1
ATOM 11043 C C . THR B 1 945 ? 131.53000 138.92900 129.77300 1.000 104.28899 945 THR B C 1
ATOM 11044 O O . THR B 1 945 ? 132.34500 139.02400 128.84800 1.000 104.28899 945 THR B O 1
ATOM 11048 N N . THR B 1 946 ? 130.29900 138.44700 129.59300 1.000 103.68856 946 THR B N 1
ATOM 11049 C CA . THR B 1 946 ? 129.84600 138.04200 128.26600 1.000 103.68856 946 THR B CA 1
ATOM 11050 C C . THR B 1 946 ? 129.85900 139.22300 127.30200 1.000 103.68856 946 THR B C 1
ATOM 11051 O O . THR B 1 946 ? 130.30200 139.09800 126.15400 1.000 103.68856 946 THR B O 1
ATOM 11055 N N . VAL B 1 947 ? 129.38300 140.38400 127.75900 1.000 101.56036 947 VAL B N 1
ATOM 11056 C CA . VAL B 1 947 ? 129.34300 141.56200 126.89400 1.000 101.56036 947 VAL B CA 1
ATOM 11057 C C . VAL B 1 947 ? 130.75100 141.98600 126.49800 1.000 101.56036 947 VAL B C 1
ATOM 11058 O O . VAL B 1 947 ? 131.01500 142.30500 125.33100 1.000 101.56036 947 VAL B O 1
ATOM 11062 N N . LEU B 1 948 ? 131.67500 142.00000 127.45900 1.000 100.01365 948 LEU B N 1
ATOM 11063 C CA . LEU B 1 948 ? 133.04700 142.39200 127.15800 1.000 100.01365 948 LEU B CA 1
ATOM 11064 C C . LEU B 1 948 ? 133.70200 141.40600 126.19800 1.000 100.01365 948 LEU B C 1
ATOM 11065 O O . LEU B 1 948 ? 134.44400 141.80500 125.29400 1.000 100.01365 948 LEU B O 1
ATOM 11070 N N . ILE B 1 949 ? 133.44300 140.11000 126.38300 1.000 101.04231 949 ILE B N 1
ATOM 11071 C CA . ILE B 1 949 ? 134.01300 139.11000 125.48800 1.000 101.04231 949 ILE B CA 1
ATOM 11072 C C . ILE B 1 949 ? 133.47300 139.28900 124.07400 1.000 101.04231 949 ILE B C 1
ATOM 11073 O O . ILE B 1 949 ? 134.22900 139.22700 123.09500 1.000 101.04231 949 ILE B O 1
ATOM 11078 N N . ILE B 1 950 ? 132.16400 139.52300 123.94100 1.000 100.49546 950 ILE B N 1
ATOM 11079 C CA . ILE B 1 950 ? 131.57900 139.73300 122.61800 1.000 100.49546 950 ILE B CA 1
ATOM 11080 C C . ILE B 1 950 ? 132.15700 140.98300 121.96700 1.000 100.49546 950 ILE B C 1
ATOM 11081 O O . ILE B 1 950 ? 132.44400 140.99800 120.76400 1.000 100.49546 950 ILE B O 1
ATOM 11086 N N . ASN B 1 951 ? 132.33900 142.05200 122.74700 1.000 102.90186 951 ASN B N 1
ATOM 11087 C CA . ASN B 1 951 ? 132.89800 143.27900 122.18600 1.000 102.90186 951 ASN B CA 1
ATOM 11088 C C . ASN B 1 951 ? 134.34800 143.08700 121.75300 1.000 102.90186 951 ASN B C 1
ATOM 11089 O O . ASN B 1 951 ? 134.76700 143.61800 120.71800 1.000 102.90186 951 ASN B O 1
ATOM 11094 N N . LEU B 1 952 ? 135.13100 142.33500 122.53000 1.000 100.34782 952 LEU B N 1
ATOM 11095 C CA . LEU B 1 952 ? 136.50600 142.04900 122.12900 1.000 100.34782 952 LEU B CA 1
ATOM 11096 C C . LEU B 1 952 ? 136.54600 141.20400 120.86000 1.000 100.34782 952 LEU B C 1
ATOM 11097 O O . LEU B 1 952 ? 137.39200 141.42300 119.98400 1.000 100.34782 952 LEU B O 1
ATOM 11102 N N . VAL B 1 953 ? 135.63700 140.23200 120.74400 1.000 97.59045 953 VAL B N 1
ATOM 11103 C CA . VAL B 1 953 ? 135.55400 139.43500 119.52300 1.000 97.59045 953 VAL B CA 1
ATOM 11104 C C . VAL B 1 953 ? 135.18800 140.31900 118.33700 1.000 97.59045 953 VAL B C 1
ATOM 11105 O O . VAL B 1 953 ? 135.71600 140.15300 117.23000 1.000 97.59045 953 VAL B O 1
ATOM 11109 N N . GLY B 1 954 ? 134.27900 141.27200 118.54900 1.000 101.31250 954 GLY B N 1
ATOM 11110 C CA . GLY B 1 954 ? 133.94800 142.21600 117.49300 1.000 101.31250 954 GLY B CA 1
ATOM 11111 C C . GLY B 1 954 ? 135.12600 143.08300 117.09500 1.000 101.31250 954 GLY B C 1
ATOM 11112 O O . GLY B 1 954 ? 135.31200 143.39300 115.91700 1.000 101.31250 954 GLY B O 1
ATOM 11113 N N . VAL B 1 955 ? 135.93400 143.49300 118.07400 1.000 96.95265 955 VAL B N 1
ATOM 11114 C CA . VAL B 1 955 ? 137.14300 144.26000 117.77800 1.000 96.95265 955 VAL B CA 1
ATOM 11115 C C . VAL B 1 955 ? 138.10900 143.42800 116.94200 1.000 96.95265 955 VAL B C 1
ATOM 11116 O O . VAL B 1 955 ? 138.72000 143.92500 115.98800 1.000 96.95265 955 VAL B O 1
ATOM 11120 N N . VAL B 1 956 ? 138.26300 142.14900 117.29100 1.000 99.27105 956 VAL B N 1
ATOM 11121 C CA . VAL B 1 956 ? 139.12100 141.25800 116.51200 1.000 99.27105 956 VAL B CA 1
ATOM 11122 C C . VAL B 1 956 ? 138.59600 141.11500 115.08600 1.000 99.27105 956 VAL B C 1
ATOM 11123 O O . VAL B 1 956 ? 139.36700 141.12100 114.11700 1.000 99.27105 956 VAL B O 1
ATOM 11127 N N . ALA B 1 957 ? 137.27700 140.97600 114.93700 1.000 98.18674 957 ALA B N 1
ATOM 11128 C CA . ALA B 1 957 ? 136.68500 140.88400 113.60600 1.000 98.18674 957 ALA B CA 1
ATOM 11129 C C . ALA B 1 957 ? 136.91400 142.16500 112.81100 1.000 98.18674 957 ALA B C 1
ATOM 11130 O O . ALA B 1 957 ? 137.16300 142.12000 111.60100 1.000 98.18674 957 ALA B O 1
ATOM 11132 N N . GLY B 1 958 ? 136.82300 143.31700 113.47500 1.000 100.22166 958 GLY B N 1
ATOM 11133 C CA . GLY B 1 958 ? 137.11600 144.57300 112.80300 1.000 100.22166 958 GLY B CA 1
ATOM 11134 C C . GLY B 1 958 ? 138.56500 144.67400 112.36900 1.000 100.22166 958 GLY B C 1
ATOM 11135 O O . GLY B 1 958 ? 138.86800 145.21300 111.30300 1.000 100.22166 958 GLY B O 1
ATOM 11136 N N . ILE B 1 959 ? 139.48100 144.15800 113.19200 1.000 100.60941 959 ILE B N 1
ATOM 11137 C CA . ILE B 1 959 ? 140.89000 144.11700 112.80400 1.000 100.60941 959 ILE B CA 1
ATOM 11138 C C . ILE B 1 959 ? 141.07800 143.22500 111.58200 1.000 100.60941 959 ILE B C 1
ATOM 11139 O O . ILE B 1 959 ? 141.83700 143.55400 110.66100 1.000 100.60941 959 ILE B O 1
ATOM 11144 N N . SER B 1 960 ? 140.38900 142.08200 111.55400 1.000 101.05804 960 SER B N 1
ATOM 11145 C CA . SER B 1 960 ? 140.46400 141.20400 110.38900 1.000 101.05804 960 SER B CA 1
ATOM 11146 C C . SER B 1 960 ? 139.92400 141.89400 109.14100 1.000 101.05804 960 SER B C 1
ATOM 11147 O O . SER B 1 960 ? 140.49300 141.76500 108.05000 1.000 101.05804 960 SER B O 1
ATOM 11150 N N . ASP B 1 961 ? 138.81900 142.63000 109.28400 1.000 102.32263 961 ASP B N 1
ATOM 11151 C CA . ASP B 1 961 ? 138.27300 143.37800 108.15500 1.000 102.32263 961 ASP B CA 1
ATOM 11152 C C . ASP B 1 961 ? 139.24500 144.45400 107.68600 1.000 102.32263 961 ASP B C 1
ATOM 11153 O O . ASP B 1 961 ? 139.38800 144.69100 106.48100 1.000 102.32263 961 ASP B O 1
ATOM 11158 N N . ALA B 1 962 ? 139.91400 145.12300 108.62800 1.000 106.38059 962 ALA B N 1
ATOM 11159 C CA . ALA B 1 962 ? 140.92900 146.10800 108.26600 1.000 106.38059 962 ALA B CA 1
ATOM 11160 C C . ALA B 1 962 ? 142.07800 145.45500 107.51200 1.000 106.38059 962 ALA B C 1
ATOM 11161 O O . ALA B 1 962 ? 142.65500 146.05500 106.59800 1.000 106.38059 962 ALA B O 1
ATOM 11163 N N . ILE B 1 963 ? 142.43500 144.22700 107.89400 1.000 106.79438 963 ILE B N 1
ATOM 11164 C CA . ILE B 1 963 ? 143.40600 143.46000 107.11800 1.000 106.79438 963 ILE B CA 1
ATOM 11165 C C . ILE B 1 963 ? 142.88400 143.23900 105.70300 1.000 106.79438 963 ILE B C 1
ATOM 11166 O O . ILE B 1 963 ? 143.61100 143.41000 104.71700 1.000 106.79438 963 ILE B O 1
ATOM 11171 N N . ASN B 1 964 ? 141.60900 142.86200 105.58500 1.000 105.70948 964 ASN B N 1
ATOM 11172 C CA . ASN B 1 964 ? 140.98100 142.75500 104.27300 1.000 105.70948 964 ASN B CA 1
ATOM 11173 C C . ASN B 1 964 ? 140.77100 144.11600 103.62000 1.000 105.70948 964 ASN B C 1
ATOM 11174 O O . ASN B 1 964 ? 140.66300 144.19200 102.39100 1.000 105.70948 964 ASN B O 1
ATOM 11179 N N . ASN B 1 965 ? 140.71500 145.18600 104.41000 1.000 115.23379 965 ASN B N 1
ATOM 11180 C CA . ASN B 1 965 ? 140.46500 146.51500 103.87100 1.000 115.23379 965 ASN B CA 1
ATOM 11181 C C . ASN B 1 965 ? 141.62900 146.98600 103.00800 1.000 115.23379 965 ASN B C 1
ATOM 11182 O O . ASN B 1 965 ? 142.79800 146.74100 103.32000 1.000 115.23379 965 ASN B O 1
ATOM 11187 N N . GLY B 1 966 ? 141.29900 147.66700 101.91300 1.000 118.51702 966 GLY B N 1
ATOM 11188 C CA . GLY B 1 966 ? 142.29900 148.27700 101.06000 1.000 118.51702 966 GLY B CA 1
ATOM 11189 C C . GLY B 1 966 ? 142.16300 149.78500 101.01800 1.000 118.51702 966 GLY B C 1
ATOM 11190 O O . GLY B 1 966 ? 142.09500 150.37800 99.93700 1.000 118.51702 966 GLY B O 1
ATOM 11191 N N . TYR B 1 967 ? 142.09200 150.40500 102.20000 1.000 123.70633 967 TYR B N 1
ATOM 11192 C CA . TYR B 1 967 ? 141.97600 151.85200 102.37700 1.000 123.70633 967 TYR B CA 1
ATOM 11193 C C . TYR B 1 967 ? 140.63500 152.40100 101.89600 1.000 123.70633 967 TYR B C 1
ATOM 11194 O O . TYR B 1 967 ? 140.17800 153.43700 102.38700 1.000 123.70633 967 TYR B O 1
ATOM 11203 N N . GLN B 1 968 ? 139.99500 151.72300 100.93900 1.000 127.44633 968 GLN B N 1
ATOM 11204 C CA . GLN B 1 968 ? 138.69000 152.16300 100.46200 1.000 127.44633 968 GLN B CA 1
ATOM 11205 C C . GLN B 1 968 ? 137.60800 152.02300 101.52500 1.000 127.44633 968 GLN B C 1
ATOM 11206 O O . GLN B 1 968 ? 136.61000 152.75000 101.47500 1.000 127.44633 968 GLN B O 1
ATOM 11212 N N . SER B 1 969 ? 137.78100 151.10800 102.48000 1.000 123.37044 969 SER B N 1
ATOM 11213 C CA . SER B 1 969 ? 136.85200 150.93800 103.59000 1.000 123.37044 969 SER B CA 1
ATOM 11214 C C . SER B 1 969 ? 137.47900 151.32300 104.92600 1.000 123.37044 969 SER B C 1
ATOM 11215 O O . SER B 1 969 ? 137.00100 150.89300 105.98000 1.000 123.37044 969 SER B O 1
ATOM 11218 N N . TRP B 1 970 ? 138.54500 152.12700 104.89800 1.000 123.71535 970 TRP B N 1
ATOM 11219 C CA . TRP B 1 970 ? 139.22800 152.51800 106.12700 1.000 123.71535 970 TRP B CA 1
ATOM 11220 C C . TRP B 1 970 ? 138.43600 153.56300 106.90800 1.000 123.71535 970 TRP B C 1
ATOM 11221 O O . TRP B 1 970 ? 138.76600 153.85500 108.06400 1.000 123.71535 970 TRP B O 1
ATOM 11232 N N . GLY B 1 971 ? 137.38900 154.12100 106.30900 1.000 115.98988 971 GLY B N 1
ATOM 11233 C CA . GLY B 1 971 ? 136.64100 155.19700 106.91400 1.000 115.98988 971 GLY B CA 1
ATOM 11234 C C . GLY B 1 971 ? 135.56300 154.76600 107.89300 1.000 115.98988 971 GLY B C 1
ATOM 11235 O O . GLY B 1 971 ? 135.63400 155.06300 109.09000 1.000 115.98988 971 GLY B O 1
ATOM 11236 N N . PRO B 1 972 ? 134.53400 154.06600 107.39900 1.000 113.49040 972 PRO B N 1
ATOM 11237 C CA . PRO B 1 972 ? 133.33400 153.84000 108.22700 1.000 113.49040 972 PRO B CA 1
ATOM 11238 C C . PRO B 1 972 ? 133.58300 153.10800 109.53700 1.000 113.49040 972 PRO B C 1
ATOM 11239 O O . PRO B 1 972 ? 132.88500 153.38300 110.52100 1.000 113.49040 972 PRO B O 1
ATOM 11243 N N . LEU B 1 973 ? 134.54600 152.18500 109.59100 1.000 116.40481 973 LEU B N 1
ATOM 11244 C CA . LEU B 1 973 ? 134.70100 151.36300 110.78800 1.000 116.40481 973 LEU B CA 1
ATOM 11245 C C . LEU B 1 973 ? 135.24600 152.13800 111.98100 1.000 116.40481 973 LEU B C 1
ATOM 11246 O O . LEU B 1 973 ? 135.26100 151.59200 113.09000 1.000 116.40481 973 LEU B O 1
ATOM 11251 N N . PHE B 1 974 ? 135.69900 153.37900 111.78300 1.000 117.33244 974 PHE B N 1
ATOM 11252 C CA . PHE B 1 974 ? 136.26000 154.14900 112.89000 1.000 117.33244 974 PHE B CA 1
ATOM 11253 C C . PHE B 1 974 ? 135.21800 154.41000 113.97100 1.000 117.33244 974 PHE B C 1
ATOM 11254 O O . PHE B 1 974 ? 135.50800 154.28300 115.16700 1.000 117.33244 974 PHE B O 1
ATOM 11262 N N . GLY B 1 975 ? 133.99600 154.77100 113.57300 1.000 115.33112 975 GLY B N 1
ATOM 11263 C CA . GLY B 1 975 ? 132.95300 155.01500 114.55700 1.000 115.33112 975 GLY B CA 1
ATOM 11264 C C . GLY B 1 975 ? 132.56200 153.76400 115.32100 1.000 115.33112 975 GLY B C 1
ATOM 11265 O O . GLY B 1 975 ? 132.30100 153.81500 116.52600 1.000 115.33112 975 GLY B O 1
ATOM 11266 N N . LYS B 1 976 ? 132.50600 152.62500 114.62800 1.000 114.51098 976 LYS B N 1
ATOM 11267 C CA . LYS B 1 976 ? 132.18000 151.37000 115.29800 1.000 114.51098 976 LYS B CA 1
ATOM 11268 C C . LYS B 1 976 ? 133.27800 150.98100 116.27700 1.000 114.51098 976 LYS B C 1
ATOM 11269 O O . LYS B 1 976 ? 132.99800 150.51400 117.39100 1.000 114.51098 976 LYS B O 1
ATOM 11275 N N . LEU B 1 977 ? 134.53800 151.17600 115.87900 1.000 114.30216 977 LEU B N 1
ATOM 11276 C CA . LEU B 1 977 ? 135.65000 150.95400 116.79400 1.000 114.30216 977 LEU B CA 1
ATOM 11277 C C . LEU B 1 977 ? 135.53600 151.86100 118.00900 1.000 114.30216 977 LEU B C 1
ATOM 11278 O O . LEU B 1 977 ? 135.78300 151.43400 119.13900 1.000 114.30216 977 LEU B O 1
ATOM 11283 N N . PHE B 1 978 ? 135.15400 153.12200 117.79300 1.000 119.12998 978 PHE B N 1
ATOM 11284 C CA . PHE B 1 978 ? 135.00100 154.05300 118.90700 1.000 119.12998 978 PHE B CA 1
ATOM 11285 C C . PHE B 1 978 ? 133.89800 153.61400 119.86400 1.000 119.12998 978 PHE B C 1
ATOM 11286 O O . PHE B 1 978 ? 134.06600 153.68600 121.08500 1.000 119.12998 978 PHE B O 1
ATOM 11294 N N . PHE B 1 979 ? 132.75900 153.16800 119.33000 1.000 116.51306 979 PHE B N 1
ATOM 11295 C CA . PHE B 1 979 ? 131.66200 152.72600 120.19100 1.000 116.51306 979 PHE B CA 1
ATOM 11296 C C . PHE B 1 979 ? 132.06100 151.49500 120.99900 1.000 116.51306 979 PHE B C 1
ATOM 11297 O O . PHE B 1 979 ? 131.85000 151.43500 122.22200 1.000 116.51306 979 PHE B O 1
ATOM 11305 N N . SER B 1 980 ? 132.64900 150.50100 120.32700 1.000 112.04804 980 SER B N 1
ATOM 11306 C CA . SER B 1 980 ? 133.08600 149.30000 121.02900 1.000 112.04804 980 SER B CA 1
ATOM 11307 C C . SER B 1 980 ? 134.15500 149.63100 122.06200 1.000 112.04804 980 SER B C 1
ATOM 11308 O O . SER B 1 980 ? 134.17800 149.04700 123.15100 1.000 112.04804 980 SER B O 1
ATOM 11311 N N . PHE B 1 981 ? 135.04000 150.57700 121.74400 1.000 115.19688 981 PHE B N 1
ATOM 11312 C CA . PHE B 1 981 ? 136.07900 150.98500 122.67900 1.000 115.19688 981 PHE B CA 1
ATOM 11313 C C . PHE B 1 981 ? 135.49400 151.69800 123.88900 1.000 115.19688 981 PHE B C 1
ATOM 11314 O O . PHE B 1 981 ? 135.97300 151.50100 125.00600 1.000 115.19688 981 PHE B O 1
ATOM 11322 N N . TRP B 1 982 ? 134.47000 152.52900 123.68800 1.000 111.27784 982 TRP B N 1
ATOM 11323 C CA . TRP B 1 982 ? 133.77500 153.14700 124.81400 1.000 111.27784 982 TRP B CA 1
ATOM 11324 C C . TRP B 1 982 ? 133.19100 152.08500 125.73600 1.000 111.27784 982 TRP B C 1
ATOM 11325 O O . TRP B 1 982 ? 133.37500 152.13200 126.96300 1.000 111.27784 982 TRP B O 1
ATOM 11336 N N . VAL B 1 983 ? 132.51100 151.09400 125.15300 1.000 106.19387 983 VAL B N 1
ATOM 11337 C CA . VAL B 1 983 ? 131.92700 150.02500 125.96200 1.000 106.19387 983 VAL B CA 1
ATOM 11338 C C . VAL B 1 983 ? 133.01600 149.26600 126.71500 1.000 106.19387 983 VAL B C 1
ATOM 11339 O O . VAL B 1 983 ? 132.88200 148.97700 127.91300 1.000 106.19387 983 VAL B O 1
ATOM 11343 N N . ILE B 1 984 ? 134.11500 148.94300 126.03000 1.000 107.84296 984 ILE B N 1
ATOM 11344 C CA . ILE B 1 984 ? 135.18600 148.16100 126.64400 1.000 107.84296 984 ILE B CA 1
ATOM 11345 C C . ILE B 1 984 ? 135.85700 148.94600 127.76500 1.000 107.84296 984 ILE B C 1
ATOM 11346 O O . ILE B 1 984 ? 136.18200 148.39200 128.82200 1.000 107.84296 984 ILE B O 1
ATOM 11351 N N . VAL B 1 985 ? 136.09100 150.24200 127.55000 1.000 108.92511 985 VAL B N 1
ATOM 11352 C CA . VAL B 1 985 ? 136.72100 151.06900 128.57500 1.000 108.92511 985 VAL B CA 1
ATOM 11353 C C . VAL B 1 985 ? 135.81700 151.18400 129.79300 1.000 108.92511 985 VAL B C 1
ATOM 11354 O O . VAL B 1 985 ? 136.29200 151.23500 130.93300 1.000 108.92511 985 VAL B O 1
ATOM 11358 N N . HIS B 1 986 ? 134.50200 151.22700 129.57900 1.000 107.78107 986 HIS B N 1
ATOM 11359 C CA . HIS B 1 986 ? 133.60100 151.23600 130.72700 1.000 107.78107 986 HIS B CA 1
ATOM 11360 C C . HIS B 1 986 ? 133.60800 149.89800 131.46300 1.000 107.78107 986 HIS B C 1
ATOM 11361 O O . HIS B 1 986 ? 133.53400 149.86500 132.69600 1.000 107.78107 986 HIS B O 1
ATOM 11368 N N . LEU B 1 987 ? 133.69800 148.78600 130.73000 1.000 106.36710 987 LEU B N 1
ATOM 11369 C CA . LEU B 1 987 ? 133.51100 147.47800 131.35700 1.000 106.36710 987 LEU B CA 1
ATOM 11370 C C . LEU B 1 987 ? 134.78600 146.96300 132.02800 1.000 106.36710 987 LEU B C 1
ATOM 11371 O O . LEU B 1 987 ? 134.71900 146.25200 133.03700 1.000 106.36710 987 LEU B O 1
ATOM 11376 N N . TYR B 1 988 ? 135.95300 147.31200 131.48800 1.000 112.16763 988 TYR B N 1
ATOM 11377 C CA . TYR B 1 988 ? 137.17300 146.56400 131.79900 1.000 112.16763 988 TYR B CA 1
ATOM 11378 C C . TYR B 1 988 ? 137.77000 146.84400 133.17800 1.000 112.16763 988 TYR B C 1
ATOM 11379 O O . TYR B 1 988 ? 138.15800 145.87700 133.86000 1.000 112.16763 988 TYR B O 1
ATOM 11388 N N . PRO B 1 989 ? 137.90800 148.09800 133.64000 1.000 113.31386 989 PRO B N 1
ATOM 11389 C CA . PRO B 1 989 ? 138.69300 148.33100 134.86900 1.000 113.31386 989 PRO B CA 1
ATOM 11390 C C . PRO B 1 989 ? 138.17400 147.60400 136.09800 1.000 113.31386 989 PRO B C 1
ATOM 11391 O O . PRO B 1 989 ? 138.97400 147.22300 136.96200 1.000 113.31386 989 PRO B O 1
ATOM 11395 N N . PHE B 1 990 ? 136.86000 147.40600 136.21500 1.000 113.34744 990 PHE B N 1
ATOM 11396 C CA . PHE B 1 990 ? 136.34000 146.66800 137.36200 1.000 113.34744 990 PHE B CA 1
ATOM 11397 C C . PHE B 1 990 ? 136.82700 145.22300 137.34800 1.000 113.34744 990 PHE B C 1
ATOM 11398 O O . PHE B 1 990 ? 137.20700 144.67600 138.39100 1.000 113.34744 990 PHE B O 1
ATOM 11406 N N . LEU B 1 991 ? 136.83100 144.59100 136.17200 1.000 113.87479 991 LEU B N 1
ATOM 11407 C CA . LEU B 1 991 ? 137.35500 143.23400 136.06600 1.000 113.87479 991 LEU B CA 1
ATOM 11408 C C . LEU B 1 991 ? 138.85800 143.20200 136.31600 1.000 113.87479 991 LEU B C 1
ATOM 11409 O O . LEU B 1 991 ? 139.37100 142.25300 136.92500 1.000 113.87479 991 LEU B O 1
ATOM 11414 N N . LYS B 1 992 ? 139.58200 144.22500 135.84600 1.000 116.53681 992 LYS B N 1
ATOM 11415 C CA . LYS B 1 992 ? 140.99900 144.33800 136.18500 1.000 116.53681 992 LYS B CA 1
ATOM 11416 C C . LYS B 1 992 ? 141.20700 144.35600 137.69300 1.000 116.53681 992 LYS B C 1
ATOM 11417 O O . LYS B 1 992 ? 142.06600 143.64000 138.21900 1.000 116.53681 992 LYS B O 1
ATOM 11423 N N . GLY B 1 993 ? 140.43100 145.17600 138.40200 1.000 115.55031 993 GLY B N 1
ATOM 11424 C CA . GLY B 1 993 ? 140.56700 145.24300 139.84700 1.000 115.55031 993 GLY B CA 1
ATOM 11425 C C . GLY B 1 993 ? 140.19800 143.93900 140.52900 1.000 115.55031 993 GLY B C 1
ATOM 11426 O O . GLY B 1 993 ? 140.83500 143.53600 141.50600 1.000 115.55031 993 GLY B O 1
ATOM 11427 N N . LEU B 1 994 ? 139.15900 143.26800 140.02900 1.000 116.68073 994 LEU B N 1
ATOM 11428 C CA . LEU B 1 994 ? 138.73200 142.00800 140.62900 1.000 116.68073 994 LEU B CA 1
ATOM 11429 C C . LEU B 1 994 ? 139.79900 140.93000 140.47800 1.000 116.68073 994 LEU B C 1
ATOM 11430 O O . LEU B 1 994 ? 140.20200 140.29700 141.46100 1.000 116.68073 994 LEU B O 1
ATOM 11435 N N . MET B 1 995 ? 140.27200 140.70900 139.25000 1.000 122.67995 995 MET B N 1
ATOM 11436 C CA . MET B 1 995 ? 141.10700 139.54300 138.99000 1.000 122.67995 995 MET B CA 1
ATOM 11437 C C . MET B 1 995 ? 142.55500 139.76000 139.41900 1.000 122.67995 995 MET B C 1
ATOM 11438 O O . MET B 1 995 ? 143.28600 138.78100 139.60800 1.000 122.67995 995 MET B O 1
ATOM 11443 N N . GLY B 1 996 ? 142.97000 141.00500 139.63800 1.000 118.58822 996 GLY B N 1
ATOM 11444 C CA . GLY B 1 996 ? 144.33500 141.31900 140.02400 1.000 118.58822 996 GLY B CA 1
ATOM 11445 C C . GLY B 1 996 ? 144.40000 141.88500 141.43400 1.000 118.58822 996 GLY B C 1
ATOM 11446 O O . GLY B 1 996 ? 143.68500 142.83300 141.76500 1.000 118.58822 996 GLY B O 1
ATOM 11447 N N . ARG B 1 997 ? 145.26600 141.28600 142.25200 1.000 119.16676 997 ARG B N 1
ATOM 11448 C CA . ARG B 1 997 ? 145.53600 141.78400 143.59500 1.000 119.16676 997 ARG B CA 1
ATOM 11449 C C . ARG B 1 997 ? 146.66700 142.80300 143.63600 1.000 119.16676 997 ARG B C 1
ATOM 11450 O O . ARG B 1 997 ? 146.88100 143.42400 144.68300 1.000 119.16676 997 ARG B O 1
ATOM 11458 N N . GLN B 1 998 ? 147.39000 142.98800 142.53700 1.000 127.49012 998 GLN B N 1
ATOM 11459 C CA . GLN B 1 998 ? 148.46000 143.96900 142.45100 1.000 127.49012 998 GLN B CA 1
ATOM 11460 C C . GLN B 1 998 ? 147.97600 145.22000 141.72500 1.000 127.49012 998 GLN B C 1
ATOM 11461 O O . GLN B 1 998 ? 146.94800 145.21500 141.04400 1.000 127.49012 998 GLN B O 1
ATOM 11467 N N . ASN B 1 999 ? 148.73700 146.29900 141.88200 1.000 136.24867 999 ASN B N 1
ATOM 11468 C CA . ASN B 1 999 ? 148.37300 147.56700 141.27200 1.000 136.24867 999 ASN B CA 1
ATOM 11469 C C . ASN B 1 999 ? 148.62800 147.53000 139.76600 1.000 136.24867 999 ASN B C 1
ATOM 11470 O O . ASN B 1 999 ? 149.26300 146.61400 139.23400 1.000 136.24867 999 ASN B O 1
ATOM 11475 N N . ARG B 1 1000 ? 148.11600 148.55500 139.07900 1.000 137.91874 1000 ARG B N 1
ATOM 11476 C CA . ARG B 1 1000 ? 148.23400 148.67600 137.62900 1.000 137.91874 1000 ARG B CA 1
ATOM 11477 C C . ARG B 1 1000 ? 147.67600 147.44200 136.93200 1.000 137.91874 1000 ARG B C 1
ATOM 11478 O O . ARG B 1 1000 ? 146.46800 147.18900 136.97100 1.000 137.91874 1000 ARG B O 1
ATOM 11486 N N . THR B 1 1001 ? 148.54400 146.67900 136.29500 1.000 132.63025 1001 THR B N 1
ATOM 11487 C CA . THR B 1 1001 ? 148.16700 145.43500 135.65100 1.000 132.63025 1001 THR B CA 1
ATOM 11488 C C . THR B 1 1001 ? 148.10100 144.30000 136.66900 1.000 132.63025 1001 THR B C 1
ATOM 11489 O O . THR B 1 1001 ? 148.88000 144.26800 137.62700 1.000 132.63025 1001 THR B O 1
ATOM 11493 N N . PRO B 1 1002 ? 147.15000 143.37600 136.50300 1.000 128.86004 1002 PRO B N 1
ATOM 11494 C CA . PRO B 1 1002 ? 147.08100 142.23000 137.42900 1.000 128.86004 1002 PRO B CA 1
ATOM 11495 C C . PRO B 1 1002 ? 148.36100 141.41500 137.46900 1.000 128.86004 1002 PRO B C 1
ATOM 11496 O O . PRO B 1 1002 ? 149.02000 141.35100 138.51400 1.000 128.86004 1002 PRO B O 1
ATOM 11500 N N . THR B 1 1003 ? 148.72900 140.78900 136.35800 1.000 120.04408 1003 THR B N 1
ATOM 11501 C CA . THR B 1 1003 ? 150.00700 140.09800 136.23600 1.000 120.04408 1003 THR B CA 1
ATOM 11502 C C . THR B 1 1003 ? 150.70400 140.66400 135.00400 1.000 120.04408 1003 THR B C 1
ATOM 11503 O O . THR B 1 1003 ? 150.41200 141.77800 134.55600 1.000 120.04408 1003 THR B O 1
ATOM 11507 N N . ILE B 1 1004 ? 151.63700 139.90300 134.43700 1.000 118.70768 1004 ILE B N 1
ATOM 11508 C CA . ILE B 1 1004 ? 152.37900 140.36800 133.27000 1.000 118.70768 1004 ILE B CA 1
ATOM 11509 C C . ILE B 1 1004 ? 152.33200 139.31100 132.17600 1.000 118.70768 1004 ILE B C 1
ATOM 11510 O O . ILE B 1 1004 ? 151.75100 139.53100 131.10300 1.000 118.70768 1004 ILE B O 1
ATOM 11515 N N . VAL B 1 1005 ? 152.94200 138.15300 132.44300 1.000 115.66513 1005 VAL B N 1
ATOM 11516 C CA . VAL B 1 1005 ? 153.03400 137.11200 131.43000 1.000 115.66513 1005 VAL B CA 1
ATOM 11517 C C . VAL B 1 1005 ? 151.66100 136.57600 131.05500 1.000 115.66513 1005 VAL B C 1
ATOM 11518 O O . VAL B 1 1005 ? 151.46700 136.14000 129.92100 1.000 115.66513 1005 VAL B O 1
ATOM 11522 N N . VAL B 1 1006 ? 150.69600 136.59600 131.97500 1.000 115.70830 1006 VAL B N 1
ATOM 11523 C CA . VAL B 1 1006 ? 149.37600 136.05700 131.66600 1.000 115.70830 1006 VAL B CA 1
ATOM 11524 C C . VAL B 1 1006 ? 148.64000 136.96600 130.69000 1.000 115.70830 1006 VAL B C 1
ATOM 11525 O O . VAL B 1 1006 ? 148.00800 136.49500 129.74000 1.000 115.70830 1006 VAL B O 1
ATOM 11529 N N . ILE B 1 1007 ? 148.71400 138.28100 130.90100 1.000 113.82180 1007 ILE B N 1
ATOM 11530 C CA . ILE B 1 1007 ? 148.13200 139.20800 129.93300 1.000 113.82180 1007 ILE B CA 1
ATOM 11531 C C . ILE B 1 1007 ? 148.87400 139.12300 128.60400 1.000 113.82180 1007 ILE B C 1
ATOM 11532 O O . ILE B 1 1007 ? 148.26100 139.17800 127.52900 1.000 113.82180 1007 ILE B O 1
ATOM 11537 N N . TRP B 1 1008 ? 150.20100 138.97600 128.65300 1.000 119.31277 1008 TRP B N 1
ATOM 11538 C CA . TRP B 1 1008 ? 150.96800 138.81800 127.42000 1.000 119.31277 1008 TRP B CA 1
ATOM 11539 C C . TRP B 1 1008 ? 150.53800 137.56900 126.65700 1.000 119.31277 1008 TRP B C 1
ATOM 11540 O O . TRP B 1 1008 ? 150.38100 137.60000 125.43100 1.000 119.31277 1008 TRP B O 1
ATOM 11551 N N . SER B 1 1009 ? 150.32100 136.46300 127.37000 1.000 114.03315 1009 SER B N 1
ATOM 11552 C CA . SER B 1 1009 ? 149.89900 135.22300 126.72900 1.000 114.03315 1009 SER B CA 1
ATOM 11553 C C . SER B 1 1009 ? 148.45200 135.29300 126.26200 1.000 114.03315 1009 SER B C 1
ATOM 11554 O O . SER B 1 1009 ? 148.09400 134.64100 125.28000 1.000 114.03315 1009 SER B O 1
ATOM 11557 N N . VAL B 1 1010 ? 147.60800 136.06500 126.94800 1.000 112.35543 1010 VAL B N 1
ATOM 11558 C CA . VAL B 1 1010 ? 146.24900 136.29000 126.46100 1.000 112.35543 1010 VAL B CA 1
ATOM 11559 C C . VAL B 1 1010 ? 146.28500 137.05000 125.14300 1.000 112.35543 1010 VAL B C 1
ATOM 11560 O O . VAL B 1 1010 ? 145.56200 136.71800 124.19400 1.000 112.35543 1010 VAL B O 1
ATOM 11564 N N . LEU B 1 1011 ? 147.13600 138.07600 125.05900 1.000 114.73343 1011 LEU B N 1
ATOM 11565 C CA . LEU B 1 1011 ? 147.31700 138.78300 123.79400 1.000 114.73343 1011 LEU B CA 1
ATOM 11566 C C . LEU B 1 1011 ? 147.85700 137.85000 122.71600 1.000 114.73343 1011 LEU B C 1
ATOM 11567 O O . LEU B 1 1011 ? 147.42100 137.90500 121.56100 1.000 114.73343 1011 LEU B O 1
ATOM 11572 N N . LEU B 1 1012 ? 148.80800 136.98700 123.08000 1.000 115.71485 1012 LEU B N 1
ATOM 11573 C CA . LEU B 1 1012 ? 149.35300 136.01800 122.13200 1.000 115.71485 1012 LEU B CA 1
ATOM 11574 C C . LEU B 1 1012 ? 148.27500 135.06600 121.62500 1.000 115.71485 1012 LEU B C 1
ATOM 11575 O O . LEU B 1 1012 ? 148.20900 134.76700 120.42500 1.000 115.71485 1012 LEU B O 1
ATOM 11580 N N . ALA B 1 1013 ? 147.43300 134.56700 122.53100 1.000 114.43547 1013 ALA B N 1
ATOM 11581 C CA . ALA B 1 1013 ? 146.35600 133.66600 122.14100 1.000 114.43547 1013 ALA B CA 1
ATOM 11582 C C . ALA B 1 1013 ? 145.35100 134.37300 121.24600 1.000 114.43547 1013 ALA B C 1
ATOM 11583 O O . ALA B 1 1013 ? 144.84200 133.78200 120.29000 1.000 114.43547 1013 ALA B O 1
ATOM 11585 N N . SER B 1 1014 ? 145.04900 135.63900 121.54200 1.000 114.36149 1014 SER B N 1
ATOM 11586 C CA . SER B 1 1014 ? 144.16100 136.40700 120.67600 1.000 114.36149 1014 SER B CA 1
ATOM 11587 C C . SER B 1 1014 ? 144.76700 136.59200 119.28900 1.000 114.36149 1014 SER B C 1
ATOM 11588 O O . SER B 1 1014 ? 144.06500 136.48700 118.27600 1.000 114.36149 1014 SER B O 1
ATOM 11591 N N . ILE B 1 1015 ? 146.07300 136.86500 119.22500 1.000 118.87616 1015 ILE B N 1
ATOM 11592 C CA . ILE B 1 1015 ? 146.74000 137.03100 117.93600 1.000 118.87616 1015 ILE B CA 1
ATOM 11593 C C . ILE B 1 1015 ? 146.68600 135.73700 117.13300 1.000 118.87616 1015 ILE B C 1
ATOM 11594 O O . ILE B 1 1015 ? 146.37600 135.74500 115.93500 1.000 118.87616 1015 ILE B O 1
ATOM 11599 N N . PHE B 1 1016 ? 146.97700 134.60400 117.77400 1.000 123.47036 1016 PHE B N 1
ATOM 11600 C CA . PHE B 1 1016 ? 146.93100 133.33500 117.05200 1.000 123.47036 1016 PHE B CA 1
ATOM 11601 C C . PHE B 1 1016 ? 145.50600 132.95700 116.66100 1.000 123.47036 1016 PHE B C 1
ATOM 11602 O O . PHE B 1 1016 ? 145.29100 132.38300 115.58600 1.000 123.47036 1016 PHE B O 1
ATOM 11610 N N . SER B 1 1017 ? 144.52300 133.28000 117.50500 1.000 119.16661 1017 SER B N 1
ATOM 11611 C CA . SER B 1 1017 ? 143.13100 133.01600 117.16000 1.000 119.16661 1017 SER B CA 1
ATOM 11612 C C . SER B 1 1017 ? 142.69500 133.84100 115.95700 1.000 119.16661 1017 SER B C 1
ATOM 11613 O O . SER B 1 1017 ? 142.00800 133.33200 115.06500 1.000 119.16661 1017 SER B O 1
ATOM 11616 N N . LEU B 1 1018 ? 143.08600 135.11700 115.90800 1.000 121.19817 1018 LEU B N 1
ATOM 11617 C CA . LEU B 1 1018 ? 142.73100 135.93400 114.75200 1.000 121.19817 1018 LEU B CA 1
ATOM 11618 C C . LEU B 1 1018 ? 143.49000 135.48200 113.51100 1.000 121.19817 1018 LEU B C 1
ATOM 11619 O O . LEU B 1 1018 ? 142.97800 135.58900 112.39200 1.000 121.19817 1018 LEU B O 1
ATOM 11624 N N . LEU B 1 1019 ? 144.70700 134.96200 113.68600 1.000 123.47124 1019 LEU B N 1
ATOM 11625 C CA . LEU B 1 1019 ? 145.42700 134.37800 112.55700 1.000 123.47124 1019 LEU B CA 1
ATOM 11626 C C . LEU B 1 1019 ? 144.67600 133.17400 111.99800 1.000 123.47124 1019 LEU B C 1
ATOM 11627 O O . LEU B 1 1019 ? 144.52800 133.02600 110.77800 1.000 123.47124 1019 LEU B O 1
ATOM 11632 N N . TRP B 1 1020 ? 144.18800 132.30200 112.88500 1.000 132.90388 1020 TRP B N 1
ATOM 11633 C CA . TRP B 1 1020 ? 143.43400 131.13400 112.43600 1.000 132.90388 1020 TRP B CA 1
ATOM 11634 C C . TRP B 1 1020 ? 142.10200 131.54000 111.81500 1.000 132.90388 1020 TRP B C 1
ATOM 11635 O O . TRP B 1 1020 ? 141.60800 130.87800 110.89600 1.000 132.90388 1020 TRP B O 1
ATOM 11646 N N . VAL B 1 1021 ? 141.49500 132.61500 112.32000 1.000 126.86371 1021 VAL B N 1
ATOM 11647 C CA . VAL B 1 1021 ? 140.27300 133.13400 111.71200 1.000 126.86371 1021 VAL B CA 1
ATOM 11648 C C . VAL B 1 1021 ? 140.56000 133.66400 110.31200 1.000 126.86371 1021 VAL B C 1
ATOM 11649 O O . VAL B 1 1021 ? 139.78700 133.43900 109.37300 1.000 126.86371 1021 VAL B O 1
ATOM 11653 N N . ARG B 1 1022 ? 141.67600 134.38000 110.15200 1.000 130.30021 1022 ARG B N 1
ATOM 11654 C CA . ARG B 1 1022 ? 142.03500 134.92800 108.84900 1.000 130.30021 1022 ARG B CA 1
ATOM 11655 C C . ARG B 1 1022 ? 142.33200 133.82500 107.84100 1.000 130.30021 1022 ARG B C 1
ATOM 11656 O O . ARG B 1 1022 ? 141.92900 133.91600 106.67500 1.000 130.30021 1022 ARG B O 1
ATOM 11664 N N . ILE B 1 1023 ? 143.04000 132.77400 108.26700 1.000 129.35205 1023 ILE B N 1
ATOM 11665 C CA . ILE B 1 1023 ? 143.37400 131.70400 107.33100 1.000 129.35205 1023 ILE B CA 1
ATOM 11666 C C . ILE B 1 1023 ? 142.12800 130.91200 106.94500 1.000 129.35205 1023 ILE B C 1
ATOM 11667 O O . ILE B 1 1023 ? 142.10600 130.24600 105.90200 1.000 129.35205 1023 ILE B O 1
ATOM 11672 N N . ASP B 1 1024 ? 141.07400 130.97600 107.75800 1.000 130.48221 1024 ASP B N 1
ATOM 11673 C CA . ASP B 1 1024 ? 139.80500 130.30400 107.47600 1.000 130.48221 1024 ASP B CA 1
ATOM 11674 C C . ASP B 1 1024 ? 138.67700 131.31600 107.62700 1.000 130.48221 1024 ASP B C 1
ATOM 11675 O O . ASP B 1 1024 ? 137.93300 131.29200 108.61700 1.000 130.48221 1024 ASP B O 1
ATOM 11680 N N . PRO B 1 1025 ? 138.51900 132.23000 106.65700 1.000 125.42449 1025 PRO B N 1
ATOM 11681 C CA . PRO B 1 1025 ? 137.48000 133.26100 106.73900 1.000 125.42449 1025 PRO B CA 1
ATOM 11682 C C . PRO B 1 1025 ? 136.10000 132.74300 106.34200 1.000 125.42449 1025 PRO B C 1
ATOM 11683 O O . PRO B 1 1025 ? 136.01400 131.84500 105.50400 1.000 125.42449 1025 PRO B O 1
ATOM 11687 N N . ALA C 1 235 ? 137.52500 104.41900 169.36100 1.000 85.12806 235 ALA C N 1
ATOM 11688 C CA . ALA C 1 235 ? 138.74400 103.94700 170.00700 1.000 85.12806 235 ALA C CA 1
ATOM 11689 C C . ALA C 1 235 ? 139.71000 103.35300 168.98700 1.000 85.12806 235 ALA C C 1
ATOM 11690 O O . ALA C 1 235 ? 140.92500 103.37900 169.18000 1.000 85.12806 235 ALA C O 1
ATOM 11692 N N . ARG C 1 236 ? 139.16200 102.81700 167.90000 1.000 90.70163 236 ARG C N 1
ATOM 11693 C CA . ARG C 1 236 ? 139.95900 102.17000 166.86700 1.000 90.70163 236 ARG C CA 1
ATOM 11694 C C . ARG C 1 236 ? 140.12400 103.02100 165.61600 1.000 90.70163 236 ARG C C 1
ATOM 11695 O O . ARG C 1 236 ? 140.53900 102.49400 164.57800 1.000 90.70163 236 ARG C O 1
ATOM 11703 N N . GLN C 1 237 ? 139.80600 104.31100 165.68000 1.000 76.45949 237 GLN C N 1
ATOM 11704 C CA . GLN C 1 237 ? 139.99100 105.16800 164.52200 1.000 76.45949 237 GLN C CA 1
ATOM 11705 C C . GLN C 1 237 ? 141.48200 105.39200 164.27900 1.000 76.45949 237 GLN C C 1
ATOM 11706 O O . GLN C 1 237 ? 142.28700 105.33900 165.21300 1.000 76.45949 237 GLN C O 1
ATOM 11712 N N . PRO C 1 238 ? 141.88200 105.63100 163.03600 1.000 62.94285 238 PRO C N 1
ATOM 11713 C CA . PRO C 1 238 ? 143.21100 106.19500 162.79100 1.000 62.94285 238 PRO C CA 1
ATOM 11714 C C . PRO C 1 238 ? 143.28100 107.62200 163.31100 1.000 62.94285 238 PRO C C 1
ATOM 11715 O O . PRO C 1 238 ? 142.28900 108.35100 163.36100 1.000 62.94285 238 PRO C O 1
ATOM 11719 N N . LEU C 1 239 ? 144.48500 108.02100 163.70800 1.000 48.55917 239 LEU C N 1
ATOM 11720 C CA . LEU C 1 239 ? 144.71500 109.37700 164.18300 1.000 48.55917 239 LEU C CA 1
ATOM 11721 C C . LEU C 1 239 ? 145.06600 110.34700 163.06300 1.000 48.55917 239 LEU C C 1
ATOM 11722 O O . LEU C 1 239 ? 145.43000 111.49200 163.34800 1.000 48.55917 239 LEU C O 1
ATOM 11727 N N . SER C 1 240 ? 144.97100 109.92100 161.80700 1.000 46.11210 240 SER C N 1
ATOM 11728 C CA . SER C 1 240 ? 145.15900 110.81200 160.66900 1.000 46.11210 240 SER C CA 1
ATOM 11729 C C . SER C 1 240 ? 144.52700 110.16000 159.44700 1.000 46.11210 240 SER C C 1
ATOM 11730 O O . SER C 1 240 ? 144.28100 108.95200 159.42500 1.000 46.11210 240 SER C O 1
ATOM 11733 N N . ARG C 1 241 ? 144.26200 110.97300 158.42700 1.000 48.89319 241 ARG C N 1
ATOM 11734 C CA . ARG C 1 241 ? 143.74100 110.43200 157.18300 1.000 48.89319 241 ARG C CA 1
ATOM 11735 C C . ARG C 1 241 ? 144.35800 111.17600 156.00900 1.000 48.89319 241 ARG C C 1
ATOM 11736 O O . ARG C 1 241 ? 144.55900 112.39800 156.05200 1.000 48.89319 241 ARG C O 1
ATOM 11744 N N . LYS C 1 242 ? 144.65200 110.41200 154.95700 1.000 43.59192 242 LYS C N 1
ATOM 11745 C CA . LYS C 1 242 ? 145.19400 110.91100 153.69900 1.000 43.59192 242 LYS C CA 1
ATOM 11746 C C . LYS C 1 242 ? 144.03400 111.07300 152.72400 1.000 43.59192 242 LYS C C 1
ATOM 11747 O O . LYS C 1 242 ? 143.45400 110.08400 152.26800 1.000 43.59192 242 LYS C O 1
ATOM 11753 N N . VAL C 1 243 ? 143.69400 112.32200 152.41700 1.000 46.36137 243 VAL C N 1
ATOM 11754 C CA . VAL C 1 243 ? 142.64000 112.63800 151.45800 1.000 46.36137 243 VAL C CA 1
ATOM 11755 C C . VAL C 1 243 ? 143.29700 112.89100 150.10100 1.000 46.36137 243 VAL C C 1
ATOM 11756 O O . VAL C 1 243 ? 144.17400 113.77000 150.00300 1.000 46.36137 243 VAL C O 1
ATOM 11760 N N . PRO C 1 244 ? 142.94800 112.13900 149.06200 1.000 54.89072 244 PRO C N 1
ATOM 11761 C CA . PRO C 1 244 ? 143.42600 112.47200 147.72000 1.000 54.89072 244 PRO C CA 1
ATOM 11762 C C . PRO C 1 244 ? 142.78100 113.75300 147.22000 1.000 54.89072 244 PRO C C 1
ATOM 11763 O O . PRO C 1 244 ? 141.70300 114.15500 147.66300 1.000 54.89072 244 PRO C O 1
ATOM 11767 N N . ILE C 1 245 ? 143.47500 114.40800 146.28600 1.000 63.86712 245 ILE C N 1
ATOM 11768 C CA . ILE C 1 245 ? 142.90900 115.58400 145.64400 1.000 63.86712 245 ILE C CA 1
ATOM 11769 C C . ILE C 1 245 ? 141.62700 115.17900 144.91800 1.000 63.86712 245 ILE C C 1
ATOM 11770 O O . ILE C 1 245 ? 141.49800 114.05400 144.41900 1.000 63.86712 245 ILE C O 1
ATOM 11775 N N . ALA C 1 246 ? 140.66100 116.09800 144.88300 1.000 73.21801 246 ALA C N 1
ATOM 11776 C CA . ALA C 1 246 ? 139.35400 115.80200 144.30900 1.000 73.21801 246 ALA C CA 1
ATOM 11777 C C . ALA C 1 246 ? 139.49300 115.30400 142.87600 1.000 73.21801 246 ALA C C 1
ATOM 11778 O O . ALA C 1 246 ? 140.25100 115.86500 142.08000 1.000 73.21801 246 ALA C O 1
ATOM 11780 N N . SER C 1 247 ? 138.75400 114.23700 142.55600 1.000 81.91561 247 SER C N 1
ATOM 11781 C CA . SER C 1 247 ? 138.90100 113.58600 141.25800 1.000 81.91561 247 SER C CA 1
ATOM 11782 C C . SER C 1 247 ? 138.53200 114.51400 140.10900 1.000 81.91561 247 SER C C 1
ATOM 11783 O O . SER C 1 247 ? 139.11000 114.41400 139.02100 1.000 81.91561 247 SER C O 1
ATOM 11786 N N . SER C 1 248 ? 137.57400 115.41700 140.32500 1.000 83.21652 248 SER C N 1
ATOM 11787 C CA . SER C 1 248 ? 137.18100 116.34100 139.26700 1.000 83.21652 248 SER C CA 1
ATOM 11788 C C . SER C 1 248 ? 138.28400 117.35100 138.97300 1.000 83.21652 248 SER C C 1
ATOM 11789 O O . SER C 1 248 ? 138.38700 117.85600 137.84900 1.000 83.21652 248 SER C O 1
ATOM 11792 N N . LYS C 1 249 ? 139.11700 117.65400 139.96500 1.000 79.97684 249 LYS C N 1
ATOM 11793 C CA . LYS C 1 249 ? 140.13900 118.68600 139.84500 1.000 79.97684 249 LYS C CA 1
ATOM 11794 C C . LYS C 1 249 ? 141.53000 118.12900 139.56300 1.000 79.97684 249 LYS C C 1
ATOM 11795 O O . LYS C 1 249 ? 142.51800 118.81100 139.85700 1.000 79.97684 249 LYS C O 1
ATOM 11801 N N . ILE C 1 250 ? 141.64100 116.92400 139.00500 1.000 73.81891 250 ILE C N 1
ATOM 11802 C CA . ILE C 1 250 ? 142.94500 116.29200 138.83300 1.000 73.81891 250 ILE C CA 1
ATOM 11803 C C . ILE C 1 250 ? 142.99900 115.50600 137.52700 1.000 73.81891 250 ILE C C 1
ATOM 11804 O O . ILE C 1 250 ? 144.04700 115.43700 136.87200 1.000 73.81891 250 ILE C O 1
ATOM 11809 N N . ASN C 1 251 ? 141.87400 114.90300 137.14500 1.000 78.85729 251 ASN C N 1
ATOM 11810 C CA . ASN C 1 251 ? 141.83000 114.14700 135.89700 1.000 78.85729 251 ASN C CA 1
ATOM 11811 C C . ASN C 1 251 ? 142.10600 115.00400 134.66700 1.000 78.85729 251 ASN C C 1
ATOM 11812 O O . ASN C 1 251 ? 142.86500 114.54600 133.79400 1.000 78.85729 251 ASN C O 1
ATOM 11817 N N . PRO C 1 252 ? 141.52900 116.20400 134.50700 1.000 80.91213 252 PRO C N 1
ATOM 11818 C CA . PRO C 1 252 ? 141.94800 117.04900 133.37600 1.000 80.91213 252 PRO C CA 1
ATOM 11819 C C . PRO C 1 252 ? 143.42800 117.38000 133.40300 1.000 80.91213 252 PRO C C 1
ATOM 11820 O O . PRO C 1 252 ? 144.06100 117.45600 132.34500 1.000 80.91213 252 PRO C O 1
ATOM 11824 N N . TYR C 1 253 ? 143.99800 117.57400 134.59400 1.000 76.54410 253 TYR C N 1
ATOM 11825 C CA . TYR C 1 253 ? 145.43200 117.82400 134.70600 1.000 76.54410 253 TYR C CA 1
ATOM 11826 C C . TYR C 1 253 ? 146.24000 116.65000 134.16600 1.000 76.54410 253 TYR C C 1
ATOM 11827 O O . TYR C 1 253 ? 147.17900 116.83600 133.37800 1.000 76.54410 253 TYR C O 1
ATOM 11836 N N . ARG C 1 254 ? 145.87000 115.43100 134.55800 1.000 71.35712 254 ARG C N 1
ATOM 11837 C CA . ARG C 1 254 ? 146.56200 114.24600 134.06100 1.000 71.35712 254 ARG C CA 1
ATOM 11838 C C . ARG C 1 254 ? 146.40200 114.10100 132.55100 1.000 71.35712 254 ARG C C 1
ATOM 11839 O O . ARG C 1 254 ? 147.36200 113.76200 131.84300 1.000 71.35712 254 ARG C O 1
ATOM 11847 N N . MET C 1 255 ? 145.19400 114.35300 132.03900 1.000 78.52938 255 MET C N 1
ATOM 11848 C CA . MET C 1 255 ? 144.95900 114.23300 130.60300 1.000 78.52938 255 MET C CA 1
ATOM 11849 C C . MET C 1 255 ? 145.77700 115.25200 129.82000 1.000 78.52938 255 MET C C 1
ATOM 11850 O O . MET C 1 255 ? 146.32000 114.93500 128.75500 1.000 78.52938 255 MET C O 1
ATOM 11855 N N . VAL C 1 256 ? 145.87100 116.48400 130.32400 1.000 76.72014 256 VAL C N 1
ATOM 11856 C CA . VAL C 1 256 ? 146.68000 117.49800 129.65400 1.000 76.72014 256 VAL C CA 1
ATOM 11857 C C . VAL C 1 256 ? 148.15400 117.11900 129.69600 1.000 76.72014 256 VAL C C 1
ATOM 11858 O O . VAL C 1 256 ? 148.89300 117.35600 128.73500 1.000 76.72014 256 VAL C O 1
ATOM 11862 N N . ILE C 1 257 ? 148.60600 116.51700 130.80000 1.000 77.98681 257 ILE C N 1
ATOM 11863 C CA . ILE C 1 257 ? 149.99000 116.04800 130.84700 1.000 77.98681 257 ILE C CA 1
ATOM 11864 C C . ILE C 1 257 ? 150.23900 114.99600 129.77100 1.000 77.98681 257 ILE C C 1
ATOM 11865 O O . ILE C 1 257 ? 151.25200 115.04100 129.06000 1.000 77.98681 257 ILE C O 1
ATOM 11870 N N . VAL C 1 258 ? 149.32100 114.03600 129.63000 1.000 77.82367 258 VAL C N 1
ATOM 11871 C CA . VAL C 1 258 ? 149.49200 112.98800 128.62200 1.000 77.82367 258 VAL C CA 1
ATOM 11872 C C . VAL C 1 258 ? 149.48600 113.58500 127.21600 1.000 77.82367 258 VAL C C 1
ATOM 11873 O O . VAL C 1 258 ? 150.30700 113.22000 126.35800 1.000 77.82367 258 VAL C O 1
ATOM 11877 N N . ALA C 1 259 ? 148.55900 114.51100 126.95900 1.000 84.03202 259 ALA C N 1
ATOM 11878 C CA . ALA C 1 259 ? 148.48400 115.14400 125.64700 1.000 84.03202 259 ALA C CA 1
ATOM 11879 C C . ALA C 1 259 ? 149.75200 115.92900 125.34200 1.000 84.03202 259 ALA C C 1
ATOM 11880 O O . ALA C 1 259 ? 150.24600 115.90900 124.20900 1.000 84.03202 259 ALA C O 1
ATOM 11882 N N . ARG C 1 260 ? 150.29000 116.63300 126.34100 1.000 83.35358 260 ARG C N 1
ATOM 11883 C CA . ARG C 1 260 ? 151.53000 117.37200 126.14600 1.000 83.35358 260 ARG C CA 1
ATOM 11884 C C . ARG C 1 260 ? 152.68600 116.42800 125.86000 1.000 83.35358 260 ARG C C 1
ATOM 11885 O O . ARG C 1 260 ? 153.55100 116.73100 125.03300 1.000 83.35358 260 ARG C O 1
ATOM 11893 N N . LEU C 1 261 ? 152.72000 115.27700 126.53700 1.000 80.37374 261 LEU C N 1
ATOM 11894 C CA . LEU C 1 261 ? 153.73200 114.26900 126.23500 1.000 80.37374 261 LEU C CA 1
ATOM 11895 C C . LEU C 1 261 ? 153.66100 113.84500 124.77200 1.000 80.37374 261 LEU C C 1
ATOM 11896 O O . LEU C 1 261 ? 154.67900 113.81800 124.06700 1.000 80.37374 261 LEU C O 1
ATOM 11901 N N . LEU C 1 262 ? 152.45500 113.52000 124.29800 1.000 83.33303 262 LEU C N 1
ATOM 11902 C CA . LEU C 1 262 ? 152.30600 113.07500 122.91300 1.000 83.33303 262 LEU C CA 1
ATOM 11903 C C . LEU C 1 262 ? 152.70000 114.17000 121.92500 1.000 83.33303 262 LEU C C 1
ATOM 11904 O O . LEU C 1 262 ? 153.40700 113.90800 120.94000 1.000 83.33303 262 LEU C O 1
ATOM 11909 N N . ILE C 1 263 ? 152.25400 115.40400 122.17200 1.000 90.31810 263 ILE C N 1
ATOM 11910 C CA . ILE C 1 263 ? 152.55300 116.50700 121.26200 1.000 90.31810 263 ILE C CA 1
ATOM 11911 C C . ILE C 1 263 ? 154.04900 116.78700 121.23600 1.000 90.31810 263 ILE C C 1
ATOM 11912 O O . ILE C 1 263 ? 154.63300 117.03700 120.17500 1.000 90.31810 263 ILE C O 1
ATOM 11917 N N . LEU C 1 264 ? 154.69200 116.76200 122.40600 1.000 88.70797 264 LEU C N 1
ATOM 11918 C CA . LEU C 1 264 ? 156.13000 116.98700 122.46400 1.000 88.70797 264 LEU C CA 1
ATOM 11919 C C . LEU C 1 264 ? 156.88400 115.90000 121.71300 1.000 88.70797 264 LEU C C 1
ATOM 11920 O O . LEU C 1 264 ? 157.84500 116.19100 120.99200 1.000 88.70797 264 LEU C O 1
ATOM 11925 N N . ALA C 1 265 ? 156.45700 114.64200 121.85700 1.000 88.95587 265 ALA C N 1
ATOM 11926 C CA . ALA C 1 265 ? 157.11000 113.55900 121.12700 1.000 88.95587 265 ALA C CA 1
ATOM 11927 C C . ALA C 1 265 ? 156.97700 113.75300 119.61900 1.000 88.95587 265 ALA C C 1
ATOM 11928 O O . ALA C 1 265 ? 157.95300 113.60100 118.87200 1.000 88.95587 265 ALA C O 1
ATOM 11930 N N . PHE C 1 266 ? 155.77200 114.09800 119.15400 1.000 95.89779 266 PHE C N 1
ATOM 11931 C CA . PHE C 1 266 ? 155.57100 114.28900 117.71800 1.000 95.89779 266 PHE C CA 1
ATOM 11932 C C . PHE C 1 266 ? 156.37900 115.46900 117.18800 1.000 95.89779 266 PHE C C 1
ATOM 11933 O O . PHE C 1 266 ? 156.98600 115.38600 116.11200 1.000 95.89779 266 PHE C O 1
ATOM 11941 N N . PHE C 1 267 ? 156.40200 116.57700 117.93200 1.000 99.43729 267 PHE C N 1
ATOM 11942 C CA . PHE C 1 267 ? 157.16800 117.74300 117.50300 1.000 99.43729 267 PHE C CA 1
ATOM 11943 C C . PHE C 1 267 ? 158.65900 117.43900 117.48300 1.000 99.43729 267 PHE C C 1
ATOM 11944 O O . PHE C 1 267 ? 159.38900 117.90700 116.59900 1.000 99.43729 267 PHE C O 1
ATOM 11952 N N . LEU C 1 268 ? 159.13300 116.65700 118.45400 1.000 98.71429 268 LEU C N 1
ATOM 11953 C CA . LEU C 1 268 ? 160.54200 116.29500 118.48400 1.000 98.71429 268 LEU C CA 1
ATOM 11954 C C . LEU C 1 268 ? 160.89300 115.40700 117.29800 1.000 98.71429 268 LEU C C 1
ATOM 11955 O O . LEU C 1 268 ? 161.96100 115.55700 116.69000 1.000 98.71429 268 LEU C O 1
ATOM 11960 N N . ARG C 1 269 ? 159.99500 114.48000 116.94700 1.000 107.75862 269 ARG C N 1
ATOM 11961 C CA . ARG C 1 269 ? 160.19000 113.67500 115.74400 1.000 107.75862 269 ARG C CA 1
ATOM 11962 C C . ARG C 1 269 ? 160.26000 114.56200 114.50700 1.000 107.75862 269 ARG C C 1
ATOM 11963 O O . ARG C 1 269 ? 161.10800 114.35400 113.62900 1.000 107.75862 269 ARG C O 1
ATOM 11971 N N . TYR C 1 270 ? 159.37200 115.55500 114.42000 1.000 103.73366 270 TYR C N 1
ATOM 11972 C CA . TYR C 1 270 ? 159.38000 116.46000 113.27600 1.000 103.73366 270 TYR C CA 1
ATOM 11973 C C . TYR C 1 270 ? 160.70200 117.21300 113.18300 1.000 103.73366 270 TYR C C 1
ATOM 11974 O O . TYR C 1 270 ? 161.26400 117.37300 112.09300 1.000 103.73366 270 TYR C O 1
ATOM 11983 N N . ARG C 1 271 ? 161.21100 117.69000 114.32100 1.000 100.51062 271 ARG C N 1
ATOM 11984 C CA . ARG C 1 271 ? 162.49600 118.38400 114.31300 1.000 100.51062 271 ARG C CA 1
ATOM 11985 C C . ARG C 1 271 ? 163.62500 117.45700 113.88500 1.000 100.51062 271 ARG C C 1
ATOM 11986 O O . ARG C 1 271 ? 164.51200 117.85800 113.12200 1.000 100.51062 271 ARG C O 1
ATOM 11994 N N . ILE C 1 272 ? 163.61700 116.21500 114.37500 1.000 103.96502 272 ILE C N 1
ATOM 11995 C CA . ILE C 1 272 ? 164.68000 115.27300 114.03200 1.000 103.96502 272 ILE C CA 1
ATOM 11996 C C . ILE C 1 272 ? 164.66900 114.97700 112.53700 1.000 103.96502 272 ILE C C 1
ATOM 11997 O O . ILE C 1 272 ? 165.71800 114.95400 111.88200 1.000 103.96502 272 ILE C O 1
ATOM 12002 N N . LEU C 1 273 ? 163.48000 114.74800 111.97500 1.000 101.91153 273 LEU C N 1
ATOM 12003 C CA . LEU C 1 273 ? 163.38500 114.36300 110.56900 1.000 101.91153 273 LEU C CA 1
ATOM 12004 C C . LEU C 1 273 ? 163.85600 115.48400 109.64800 1.000 101.91153 273 LEU C C 1
ATOM 12005 O O . LEU C 1 273 ? 164.57200 115.23700 108.67100 1.000 101.91153 273 LEU C O 1
ATOM 12010 N N . ASN C 1 274 ? 163.46600 116.72300 109.94200 1.000 103.19274 274 ASN C N 1
ATOM 12011 C CA . ASN C 1 274 ? 163.69900 117.83400 109.02700 1.000 103.19274 274 ASN C CA 1
ATOM 12012 C C . ASN C 1 274 ? 165.09300 118.41000 109.23800 1.000 103.19274 274 ASN C C 1
ATOM 12013 O O . ASN C 1 274 ? 165.40500 118.85400 110.35100 1.000 103.19274 274 ASN C O 1
ATOM 12018 N N . PRO C 1 275 ? 165.95600 118.42600 108.21500 1.000 106.36636 275 PRO C N 1
ATOM 12019 C CA . PRO C 1 275 ? 167.23600 119.13400 108.33900 1.000 106.36636 275 PRO C CA 1
ATOM 12020 C C . PRO C 1 275 ? 167.10800 120.60100 107.95800 1.000 106.36636 275 PRO C C 1
ATOM 12021 O O . PRO C 1 275 ? 165.99800 121.14100 107.92100 1.000 106.36636 275 PRO C O 1
ATOM 12025 N N . VAL C 1 276 ? 168.23300 121.25900 107.67700 1.000 111.05145 276 VAL C N 1
ATOM 12026 C CA . VAL C 1 276 ? 168.22900 122.66500 107.28400 1.000 111.05145 276 VAL C CA 1
ATOM 12027 C C . VAL C 1 276 ? 169.11400 122.86600 106.06100 1.000 111.05145 276 VAL C C 1
ATOM 12028 O O . VAL C 1 276 ? 168.82500 123.71200 105.20600 1.000 111.05145 276 VAL C O 1
ATOM 12032 N N . HIS C 1 277 ? 170.20600 122.10100 105.98100 1.000 116.22820 277 HIS C N 1
ATOM 12033 C CA . HIS C 1 277 ? 171.14000 122.12500 104.85500 1.000 116.22820 277 HIS C CA 1
ATOM 12034 C C . HIS C 1 277 ? 171.89500 123.44700 104.74600 1.000 116.22820 277 HIS C C 1
ATOM 12035 O O . HIS C 1 277 ? 173.11500 123.44900 104.55100 1.000 116.22820 277 HIS C O 1
ATOM 12042 N N . ASP C 1 278 ? 171.18300 124.57200 104.85700 1.000 120.10551 278 ASP C N 1
ATOM 12043 C CA . ASP C 1 278 ? 171.82700 125.87500 104.71500 1.000 120.10551 278 ASP C CA 1
ATOM 12044 C C . ASP C 1 278 ? 172.86800 126.10400 105.80500 1.000 120.10551 278 ASP C C 1
ATOM 12045 O O . ASP C 1 278 ? 173.97000 126.59300 105.52800 1.000 120.10551 278 ASP C O 1
ATOM 12050 N N . ALA C 1 279 ? 172.53700 125.75700 107.04900 1.000 106.47048 279 ALA C N 1
ATOM 12051 C CA . ALA C 1 279 ? 173.47600 125.90100 108.16500 1.000 106.47048 279 ALA C CA 1
ATOM 12052 C C . ALA C 1 279 ? 173.01800 124.92600 109.25600 1.000 106.47048 279 ALA C C 1
ATOM 12053 O O . ALA C 1 279 ? 172.01900 125.16800 109.93300 1.000 106.47048 279 ALA C O 1
ATOM 12055 N N . ILE C 1 280 ? 173.76600 123.83200 109.41100 1.000 98.34655 280 ILE C N 1
ATOM 12056 C CA . ILE C 1 280 ? 173.30700 122.73800 110.26100 1.000 98.34655 280 ILE C CA 1
ATOM 12057 C C . ILE C 1 280 ? 173.76200 122.91500 111.70400 1.000 98.34655 280 ILE C C 1
ATOM 12058 O O . ILE C 1 280 ? 173.21400 122.28000 112.61200 1.000 98.34655 280 ILE C O 1
ATOM 12063 N N . GLY C 1 281 ? 174.76700 123.75800 111.94500 1.000 93.38826 281 GLY C N 1
ATOM 12064 C CA . GLY C 1 281 ? 175.29700 123.88600 113.29500 1.000 93.38826 281 GLY C CA 1
ATOM 12065 C C . GLY C 1 281 ? 174.29100 124.46300 114.27400 1.000 93.38826 281 GLY C C 1
ATOM 12066 O O . GLY C 1 281 ? 174.07300 123.91600 115.36100 1.000 93.38826 281 GLY C O 1
ATOM 12067 N N . LEU C 1 282 ? 173.66200 125.58000 113.89900 1.000 91.53517 282 LEU C N 1
ATOM 12068 C CA . LEU C 1 282 ? 172.67100 126.20000 114.77200 1.000 91.53517 282 LEU C CA 1
ATOM 12069 C C . LEU C 1 282 ? 171.48100 125.27600 114.98600 1.000 91.53517 282 LEU C C 1
ATOM 12070 O O . LEU C 1 282 ? 170.95600 125.17200 116.10200 1.000 91.53517 282 LEU C O 1
ATOM 12075 N N . TRP C 1 283 ? 171.04300 124.59700 113.92400 1.000 95.03911 283 TRP C N 1
ATOM 12076 C CA . TRP C 1 283 ? 169.92900 123.66300 114.03900 1.000 95.03911 283 TRP C CA 1
ATOM 12077 C C . TRP C 1 283 ? 170.26100 122.52800 114.99800 1.000 95.03911 283 TRP C C 1
ATOM 12078 O O . TRP C 1 283 ? 169.43500 122.14300 115.83200 1.000 95.03911 283 TRP C O 1
ATOM 12089 N N . LEU C 1 284 ? 171.47100 121.97400 114.88800 1.000 89.68261 284 LEU C N 1
ATOM 12090 C CA . LEU C 1 284 ? 171.86800 120.88400 115.77200 1.000 89.68261 284 LEU C CA 1
ATOM 12091 C C . LEU C 1 284 ? 171.93100 121.35100 117.22000 1.000 89.68261 284 LEU C C 1
ATOM 12092 O O . LEU C 1 284 ? 171.45700 120.65600 118.12800 1.000 89.68261 284 LEU C O 1
ATOM 12097 N N . THR C 1 285 ? 172.50100 122.53500 117.45500 1.000 91.51847 285 THR C N 1
ATOM 12098 C CA . THR C 1 285 ? 172.56300 123.05500 118.81700 1.000 91.51847 285 THR C CA 1
ATOM 12099 C C . THR C 1 285 ? 171.16200 123.25100 119.38700 1.000 91.51847 285 THR C C 1
ATOM 12100 O O . THR C 1 285 ? 170.88100 122.86600 120.53100 1.000 91.51847 285 THR C O 1
ATOM 12104 N N . SER C 1 286 ? 170.25900 123.82800 118.58900 1.000 90.63644 286 SER C N 1
ATOM 12105 C CA . SER C 1 286 ? 168.89900 124.07000 119.05600 1.000 90.63644 286 SER C CA 1
ATOM 12106 C C . SER C 1 286 ? 168.15300 122.77200 119.33700 1.000 90.63644 286 SER C C 1
ATOM 12107 O O . SER C 1 286 ? 167.44700 122.67400 120.34900 1.000 90.63644 286 SER C O 1
ATOM 12110 N N . VAL C 1 287 ? 168.29200 121.76700 118.46800 1.000 85.73497 287 VAL C N 1
ATOM 12111 C CA . VAL C 1 287 ? 167.56600 120.52000 118.68900 1.000 85.73497 287 VAL C CA 1
ATOM 12112 C C . VAL C 1 287 ? 168.11400 119.79900 119.91400 1.000 85.73497 287 VAL C C 1
ATOM 12113 O O . VAL C 1 287 ? 167.35700 119.20400 120.68400 1.000 85.73497 287 VAL C O 1
ATOM 12117 N N . ILE C 1 288 ? 169.43300 119.85500 120.12900 1.000 85.46490 288 ILE C N 1
ATOM 12118 C CA . ILE C 1 288 ? 169.99500 119.24600 121.33400 1.000 85.46490 288 ILE C CA 1
ATOM 12119 C C . ILE C 1 288 ? 169.47300 119.94700 122.58300 1.000 85.46490 288 ILE C C 1
ATOM 12120 O O . ILE C 1 288 ? 169.09900 119.29500 123.57200 1.000 85.46490 288 ILE C O 1
ATOM 12125 N N . CYS C 1 289 ? 169.42700 121.28200 122.55800 1.000 85.65185 289 CYS C N 1
ATOM 12126 C CA . CYS C 1 289 ? 168.89600 122.02200 123.69800 1.000 85.65185 289 CYS C CA 1
ATOM 12127 C C . CYS C 1 289 ? 167.44700 121.63800 123.97200 1.000 85.65185 289 CYS C C 1
ATOM 12128 O O . CYS C 1 289 ? 167.04400 121.46200 125.12800 1.000 85.65185 289 CYS C O 1
ATOM 12131 N N . GLU C 1 290 ? 166.64800 121.49100 122.91300 1.000 91.03622 290 GLU C N 1
ATOM 12132 C CA . GLU C 1 290 ? 165.24000 121.16000 123.11200 1.000 91.03622 290 GLU C CA 1
ATOM 12133 C C . GLU C 1 290 ? 165.05000 119.71500 123.57200 1.000 91.03622 290 GLU C C 1
ATOM 12134 O O . GLU C 1 290 ? 164.13600 119.44000 124.35600 1.000 91.03622 290 GLU C O 1
ATOM 12140 N N . ILE C 1 291 ? 165.90300 118.78700 123.12400 1.000 81.68997 291 ILE C N 1
ATOM 12141 C CA . ILE C 1 291 ? 165.87400 117.42900 123.67000 1.000 81.68997 291 ILE C CA 1
ATOM 12142 C C . ILE C 1 291 ? 166.15000 117.45200 125.16500 1.000 81.68997 291 ILE C C 1
ATOM 12143 O O . ILE C 1 291 ? 165.46100 116.79000 125.95400 1.000 81.68997 291 ILE C O 1
ATOM 12148 N N . TRP C 1 292 ? 167.17400 118.20200 125.57800 1.000 75.92732 292 TRP C N 1
ATOM 12149 C CA . TRP C 1 292 ? 167.50100 118.24300 126.99900 1.000 75.92732 292 TRP C CA 1
ATOM 12150 C C . TRP C 1 292 ? 166.37000 118.88100 127.79800 1.000 75.92732 292 TRP C C 1
ATOM 12151 O O . TRP C 1 292 ? 166.04400 118.42800 128.90300 1.000 75.92732 292 TRP C O 1
ATOM 12162 N N . PHE C 1 293 ? 165.75200 119.92900 127.24500 1.000 77.76170 293 PHE C N 1
ATOM 12163 C CA . PHE C 1 293 ? 164.62000 120.56200 127.91700 1.000 77.76170 293 PHE C CA 1
ATOM 12164 C C . PHE C 1 293 ? 163.44700 119.59800 128.05300 1.000 77.76170 293 PHE C C 1
ATOM 12165 O O . PHE C 1 293 ? 162.78000 119.56600 129.09300 1.000 77.76170 293 PHE C O 1
ATOM 12173 N N . ALA C 1 294 ? 163.17600 118.80900 127.01100 1.000 70.57422 294 ALA C N 1
ATOM 12174 C CA . ALA C 1 294 ? 162.09500 117.83000 127.07800 1.000 70.57422 294 ALA C CA 1
ATOM 12175 C C . ALA C 1 294 ? 162.37500 116.76900 128.13600 1.000 70.57422 294 ALA C C 1
ATOM 12176 O O . ALA C 1 294 ? 161.47500 116.37100 128.88600 1.000 70.57422 294 ALA C O 1
ATOM 12178 N N . PHE C 1 295 ? 163.62000 116.29000 128.20400 1.000 78.38499 295 PHE C N 1
ATOM 12179 C CA . PHE C 1 295 ? 163.97000 115.30300 129.22300 1.000 78.38499 295 PHE C CA 1
ATOM 12180 C C . PHE C 1 295 ? 163.81500 115.88000 130.62600 1.000 78.38499 295 PHE C C 1
ATOM 12181 O O . PHE C 1 295 ? 163.30000 115.20900 131.53200 1.000 78.38499 295 PHE C O 1
ATOM 12189 N N . SER C 1 296 ? 164.25400 117.12600 130.82300 1.000 71.16061 296 SER C N 1
ATOM 12190 C CA . SER C 1 296 ? 164.07600 117.77300 132.11800 1.000 71.16061 296 SER C CA 1
ATOM 12191 C C . SER C 1 296 ? 162.60200 117.93300 132.46200 1.000 71.16061 296 SER C C 1
ATOM 12192 O O . SER C 1 296 ? 162.21200 117.74900 133.62100 1.000 71.16061 296 SER C O 1
ATOM 12195 N N . TRP C 1 297 ? 161.77400 118.27800 131.47400 1.000 70.54557 297 TRP C N 1
ATOM 12196 C CA . TRP C 1 297 ? 160.33900 118.38700 131.71400 1.000 70.54557 297 TRP C CA 1
ATOM 12197 C C . TRP C 1 297 ? 159.74900 117.04900 132.13600 1.000 70.54557 297 TRP C C 1
ATOM 12198 O O . TRP C 1 297 ? 158.92600 116.98800 133.05700 1.000 70.54557 297 TRP C O 1
ATOM 12209 N N . ILE C 1 298 ? 160.14600 115.96500 131.46200 1.000 61.03611 298 ILE C N 1
ATOM 12210 C CA . ILE C 1 298 ? 159.67400 114.63800 131.85500 1.000 61.03611 298 ILE C CA 1
ATOM 12211 C C . ILE C 1 298 ? 160.04200 114.36400 133.30500 1.000 61.03611 298 ILE C C 1
ATOM 12212 O O . ILE C 1 298 ? 159.19000 113.99800 134.12800 1.000 61.03611 298 ILE C O 1
ATOM 12217 N N . LEU C 1 299 ? 161.31700 114.57600 133.64300 1.000 54.46409 299 LEU C N 1
ATOM 12218 C CA . LEU C 1 299 ? 161.79600 114.26500 134.98600 1.000 54.46409 299 LEU C CA 1
ATOM 12219 C C . LEU C 1 299 ? 161.06300 115.08300 136.04100 1.000 54.46409 299 LEU C C 1
ATOM 12220 O O . LEU C 1 299 ? 160.75100 114.57600 137.12400 1.000 54.46409 299 LEU C O 1
ATOM 12225 N N . ASP C 1 300 ? 160.78200 116.35400 135.74600 1.000 59.22089 300 ASP C N 1
ATOM 12226 C CA . ASP C 1 300 ? 160.14200 117.20600 136.74100 1.000 59.22089 300 ASP C CA 1
ATOM 12227 C C . ASP C 1 300 ? 158.65400 116.90400 136.87800 1.000 59.22089 300 ASP C C 1
ATOM 12228 O O . ASP C 1 300 ? 158.11300 116.93100 137.98900 1.000 59.22089 300 ASP C O 1
ATOM 12233 N N . GLN C 1 301 ? 157.97200 116.61400 135.76700 1.000 62.15447 301 GLN C N 1
ATOM 12234 C CA . GLN C 1 301 ? 156.51600 116.55100 135.80400 1.000 62.15447 301 GLN C CA 1
ATOM 12235 C C . GLN C 1 301 ? 155.98000 115.16000 136.11700 1.000 62.15447 301 GLN C C 1
ATOM 12236 O O . GLN C 1 301 ? 154.89200 115.04900 136.69100 1.000 62.15447 301 GLN C O 1
ATOM 12242 N N . PHE C 1 302 ? 156.69600 114.09700 135.74900 1.000 60.84761 302 PHE C N 1
ATOM 12243 C CA . PHE C 1 302 ? 156.15700 112.75900 135.97100 1.000 60.84761 302 PHE C CA 1
ATOM 12244 C C . PHE C 1 302 ? 155.83500 112.43400 137.43100 1.000 60.84761 302 PHE C C 1
ATOM 12245 O O . PHE C 1 302 ? 154.77000 111.83800 137.66600 1.000 60.84761 302 PHE C O 1
ATOM 12253 N N . PRO C 1 303 ? 156.66300 112.77700 138.43900 1.000 53.49349 303 PRO C N 1
ATOM 12254 C CA . PRO C 1 303 ? 156.31700 112.38900 139.81600 1.000 53.49349 303 PRO C CA 1
ATOM 12255 C C . PRO C 1 303 ? 155.23000 113.24200 140.45600 1.000 53.49349 303 PRO C C 1
ATOM 12256 O O . PRO C 1 303 ? 155.12400 113.27900 141.68600 1.000 53.49349 303 PRO C O 1
ATOM 12260 N N . LYS C 1 304 ? 154.42100 113.93200 139.65400 1.000 57.53016 304 LYS C N 1
ATOM 12261 C CA . LYS C 1 304 ? 153.29800 114.69600 140.18200 1.000 57.53016 304 LYS C CA 1
ATOM 12262 C C . LYS C 1 304 ? 151.97500 113.94600 140.11500 1.000 57.53016 304 LYS C C 1
ATOM 12263 O O . LYS C 1 304 ? 150.93800 114.52500 140.45400 1.000 57.53016 304 LYS C O 1
ATOM 12269 N N . TRP C 1 305 ? 151.98200 112.68700 139.68000 1.000 61.94508 305 TRP C N 1
ATOM 12270 C CA . TRP C 1 305 ? 150.76700 111.88400 139.63500 1.000 61.94508 305 TRP C CA 1
ATOM 12271 C C . TRP C 1 305 ? 150.28100 111.61600 141.05600 1.000 61.94508 305 TRP C C 1
ATOM 12272 O O . TRP C 1 305 ? 151.09300 111.45700 141.97400 1.000 61.94508 305 TRP C O 1
ATOM 12283 N N . PHE C 1 306 ? 148.96300 111.55700 141.23800 1.000 55.35847 306 PHE C N 1
ATOM 12284 C CA . PHE C 1 306 ? 148.26200 111.42500 142.51600 1.000 55.35847 306 PHE C CA 1
ATOM 12285 C C . PHE C 1 306 ? 148.89300 112.24800 143.64100 1.000 55.35847 306 PHE C C 1
ATOM 12286 O O . PHE C 1 306 ? 149.50100 111.70200 144.56800 1.000 55.35847 306 PHE C O 1
ATOM 12294 N N . PRO C 1 307 ? 148.76400 113.57200 143.60000 1.000 52.65711 307 PRO C N 1
ATOM 12295 C CA . PRO C 1 307 ? 149.02700 114.37200 144.79700 1.000 52.65711 307 PRO C CA 1
ATOM 12296 C C . PRO C 1 307 ? 147.97800 114.11600 145.86500 1.000 52.65711 307 PRO C C 1
ATOM 12297 O O . PRO C 1 307 ? 146.83000 113.76800 145.57700 1.000 52.65711 307 PRO C O 1
ATOM 12301 N N . ILE C 1 308 ? 148.39800 114.28900 147.11800 1.000 43.77985 308 ILE C N 1
ATOM 12302 C CA . ILE C 1 308 ? 147.58600 113.97900 148.28700 1.000 43.77985 308 ILE C CA 1
ATOM 12303 C C . ILE C 1 308 ? 147.69700 115.12700 149.28200 1.000 43.77985 308 ILE C C 1
ATOM 12304 O O . ILE C 1 308 ? 148.58000 115.98000 149.18800 1.000 43.77985 308 ILE C O 1
ATOM 12309 N N . ASP C 1 309 ? 146.78200 115.13300 150.24800 1.000 46.29168 309 ASP C N 1
ATOM 12310 C CA . ASP C 1 309 ? 146.85600 115.97800 151.42800 1.000 46.29168 309 ASP C CA 1
ATOM 12311 C C . ASP C 1 309 ? 146.55100 115.10400 152.63000 1.000 46.29168 309 ASP C C 1
ATOM 12312 O O . ASP C 1 309 ? 145.94500 114.04200 152.50800 1.000 46.29168 309 ASP C O 1
ATOM 12317 N N . ARG C 1 310 ? 147.00100 115.54300 153.79600 1.000 41.06154 310 ARG C N 1
ATOM 12318 C CA . ARG C 1 310 ? 146.81400 114.79400 155.02500 1.000 41.06154 310 ARG C CA 1
ATOM 12319 C C . ARG C 1 310 ? 146.22300 115.70300 156.09100 1.000 41.06154 310 ARG C C 1
ATOM 12320 O O . ARG C 1 310 ? 146.61800 116.86200 156.23300 1.000 41.06154 310 ARG C O 1
ATOM 12328 N N . GLU C 1 311 ? 145.26000 115.16800 156.84100 1.000 48.70273 311 GLU C N 1
ATOM 12329 C CA . GLU C 1 311 ? 144.67900 115.91000 157.95300 1.000 48.70273 311 GLU C CA 1
ATOM 12330 C C . GLU C 1 311 ? 144.55100 114.99200 159.15700 1.000 48.70273 311 GLU C C 1
ATOM 12331 O O . GLU C 1 311 ? 144.21600 113.81100 159.02000 1.000 48.70273 311 GLU C O 1
ATOM 12337 N N . THR C 1 312 ? 144.84000 115.54400 160.32900 1.000 48.99548 312 THR C N 1
ATOM 12338 C CA . THR C 1 312 ? 145.04700 114.78600 161.55100 1.000 48.99548 312 THR C CA 1
ATOM 12339 C C . THR C 1 312 ? 143.96800 115.08600 162.58100 1.000 48.99548 312 THR C C 1
ATOM 12340 O O . THR C 1 312 ? 143.28600 116.11200 162.51800 1.000 48.99548 312 THR C O 1
ATOM 12344 N N . TYR C 1 313 ? 143.84100 114.18000 163.54700 1.000 55.30479 313 TYR C N 1
ATOM 12345 C CA . TYR C 1 313 ? 142.82900 114.23600 164.59800 1.000 55.30479 313 TYR C CA 1
ATOM 12346 C C . TYR C 1 313 ? 143.53100 114.17100 165.95400 1.000 55.30479 313 TYR C C 1
ATOM 12347 O O . TYR C 1 313 ? 143.75700 113.08700 166.49700 1.000 55.30479 313 TYR C O 1
ATOM 12356 N N . LEU C 1 314 ? 143.87300 115.34300 166.49900 1.000 59.79921 314 LEU C N 1
ATOM 12357 C CA . LEU C 1 314 ? 144.55000 115.39400 167.79200 1.000 59.79921 314 LEU C CA 1
ATOM 12358 C C . LEU C 1 314 ? 143.63700 114.92800 168.91900 1.000 59.79921 314 LEU C C 1
ATOM 12359 O O . LEU C 1 314 ? 144.11600 114.46500 169.96400 1.000 59.79921 314 LEU C O 1
ATOM 12364 N N . ASP C 1 315 ? 142.32100 115.06100 168.73400 1.000 68.19833 315 ASP C N 1
ATOM 12365 C CA . ASP C 1 315 ? 141.38200 114.70700 169.79100 1.000 68.19833 315 ASP C CA 1
ATOM 12366 C C . ASP C 1 315 ? 141.49000 113.23100 170.15200 1.000 68.19833 315 ASP C C 1
ATOM 12367 O O . ASP C 1 315 ? 141.54900 112.87600 171.33600 1.000 68.19833 315 ASP C O 1
ATOM 12372 N N . ARG C 1 316 ? 141.54000 112.35800 169.14400 1.000 64.69031 316 ARG C N 1
ATOM 12373 C CA . ARG C 1 316 ? 141.69500 110.93300 169.41200 1.000 64.69031 316 ARG C CA 1
ATOM 12374 C C . ARG C 1 316 ? 143.02800 110.63500 170.08300 1.000 64.69031 316 ARG C C 1
ATOM 12375 O O . ARG C 1 316 ? 143.09300 109.78000 170.97300 1.000 64.69031 316 ARG C O 1
ATOM 12383 N N . LEU C 1 317 ? 144.09500 111.32600 169.67400 1.000 56.26239 317 LEU C N 1
ATOM 12384 C CA . LEU C 1 317 ? 145.39700 111.12700 170.30400 1.000 56.26239 317 LEU C CA 1
ATOM 12385 C C . LEU C 1 317 ? 145.33800 111.44100 171.79200 1.000 56.26239 317 LEU C C 1
ATOM 12386 O O . LEU C 1 317 ? 145.75300 110.62900 172.62900 1.000 56.26239 317 LEU C O 1
ATOM 12391 N N . SER C 1 318 ? 144.81200 112.61600 172.14000 1.000 64.83143 318 SER C N 1
ATOM 12392 C CA . SER C 1 318 ? 144.71300 112.98500 173.54700 1.000 64.83143 318 SER C CA 1
ATOM 12393 C C . SER C 1 318 ? 143.75800 112.07100 174.30200 1.000 64.83143 318 SER C C 1
ATOM 12394 O O . SER C 1 318 ? 143.93900 111.84800 175.50400 1.000 64.83143 318 SER C O 1
ATOM 12397 N N . LEU C 1 319 ? 142.74100 111.53500 173.62500 1.000 63.56033 319 LEU C N 1
ATOM 12398 C CA . LEU C 1 319 ? 141.76700 110.69700 174.31400 1.000 63.56033 319 LEU C CA 1
ATOM 12399 C C . LEU C 1 319 ? 142.33900 109.31300 174.59800 1.000 63.56033 319 LEU C C 1
ATOM 12400 O O . LEU C 1 319 ? 142.01600 108.69500 175.61900 1.000 63.56033 319 LEU C O 1
ATOM 12405 N N . ARG C 1 320 ? 143.19800 108.80600 173.70900 1.000 62.07290 320 ARG C N 1
ATOM 12406 C CA . ARG C 1 320 ? 143.64300 107.42600 173.87200 1.000 62.07290 320 ARG C CA 1
ATOM 12407 C C . ARG C 1 320 ? 144.98500 107.33500 174.59300 1.000 62.07290 320 ARG C C 1
ATOM 12408 O O . ARG C 1 320 ? 145.25700 106.32800 175.25700 1.000 62.07290 320 ARG C O 1
ATOM 12416 N N . TYR C 1 321 ? 145.83900 108.35400 174.48400 1.000 58.43921 321 TYR C N 1
ATOM 12417 C CA . TYR C 1 321 ? 147.10300 108.34200 175.21700 1.000 58.43921 321 TYR C CA 1
ATOM 12418 C C . TYR C 1 321 ? 147.09200 109.18600 176.48100 1.000 58.43921 321 TYR C C 1
ATOM 12419 O O . TYR C 1 321 ? 147.69300 108.79000 177.48200 1.000 58.43921 321 TYR C O 1
ATOM 12428 N N . GLU C 1 322 ? 146.43000 110.34100 176.46800 1.000 68.66604 322 GLU C N 1
ATOM 12429 C CA . GLU C 1 322 ? 146.40100 111.20600 177.64200 1.000 68.66604 322 GLU C CA 1
ATOM 12430 C C . GLU C 1 322 ? 145.14400 110.96100 178.46500 1.000 68.66604 322 GLU C C 1
ATOM 12431 O O . GLU C 1 322 ? 144.64900 111.87000 179.13900 1.000 68.66604 322 GLU C O 1
ATOM 12437 N N . ARG C 1 323 ? 144.62300 109.73800 178.41400 1.000 83.49939 323 ARG C N 1
ATOM 12438 C CA . ARG C 1 323 ? 143.41100 109.40500 179.15000 1.000 83.49939 323 ARG C CA 1
ATOM 12439 C C . ARG C 1 323 ? 143.64700 109.51600 180.65300 1.000 83.49939 323 ARG C C 1
ATOM 12440 O O . ARG C 1 323 ? 144.65800 109.03600 181.17600 1.000 83.49939 323 ARG C O 1
ATOM 12448 N N . GLU C 1 324 ? 142.71500 110.17400 181.33600 1.000 97.11695 324 GLU C N 1
ATOM 12449 C CA . GLU C 1 324 ? 142.89400 110.53500 182.73400 1.000 97.11695 324 GLU C CA 1
ATOM 12450 C C . GLU C 1 324 ? 142.84400 109.29200 183.61900 1.000 97.11695 324 GLU C C 1
ATOM 12451 O O . GLU C 1 324 ? 142.08800 108.35000 183.36600 1.000 97.11695 324 GLU C O 1
ATOM 12457 N N . GLY C 1 325 ? 143.66700 109.29700 184.66700 1.000 95.40139 325 GLY C N 1
ATOM 12458 C CA . GLY C 1 325 ? 143.73100 108.20400 185.61200 1.000 95.40139 325 GLY C CA 1
ATOM 12459 C C . GLY C 1 325 ? 144.95000 107.31800 185.49000 1.000 95.40139 325 GLY C C 1
ATOM 12460 O O . GLY C 1 325 ? 145.12900 106.42100 186.32400 1.000 95.40139 325 GLY C O 1
ATOM 12461 N N . GLU C 1 326 ? 145.79100 107.53900 184.48700 1.000 90.05321 326 GLU C N 1
ATOM 12462 C CA . GLU C 1 326 ? 146.99700 106.76200 184.26100 1.000 90.05321 326 GLU C CA 1
ATOM 12463 C C . GLU C 1 326 ? 148.16100 107.69900 183.98400 1.000 90.05321 326 GLU C C 1
ATOM 12464 O O . GLU C 1 326 ? 147.95300 108.85000 183.58700 1.000 90.05321 326 GLU C O 1
ATOM 12470 N N . PRO C 1 327 ? 149.39500 107.24400 184.20200 1.000 73.69797 327 PRO C N 1
ATOM 12471 C CA . PRO C 1 327 ? 150.55200 108.05800 183.81100 1.000 73.69797 327 PRO C CA 1
ATOM 12472 C C . PRO C 1 327 ? 150.54900 108.32200 182.31300 1.000 73.69797 327 PRO C C 1
ATOM 12473 O O . PRO C 1 327 ? 150.13200 107.48000 181.51500 1.000 73.69797 327 PRO C O 1
ATOM 12477 N N . ASN C 1 328 ? 151.00800 109.51300 181.93800 1.000 51.34442 328 ASN C N 1
ATOM 12478 C CA . ASN C 1 328 ? 151.01000 109.90900 180.53700 1.000 51.34442 328 ASN C CA 1
ATOM 12479 C C . ASN C 1 328 ? 151.94300 109.01500 179.72900 1.000 51.34442 328 ASN C C 1
ATOM 12480 O O . ASN C 1 328 ? 153.04600 108.67200 180.16400 1.000 51.34442 328 ASN C O 1
ATOM 12485 N N . MET C 1 329 ? 151.48900 108.63900 178.53200 1.000 50.43429 329 MET C N 1
ATOM 12486 C CA . MET C 1 329 ? 152.20100 107.67300 177.70900 1.000 50.43429 329 MET C CA 1
ATOM 12487 C C . MET C 1 329 ? 152.68100 108.22100 176.37200 1.000 50.43429 329 MET C C 1
ATOM 12488 O O . MET C 1 329 ? 153.06700 107.42800 175.50700 1.000 50.43429 329 MET C O 1
ATOM 12493 N N . LEU C 1 330 ? 152.66500 109.53600 176.16900 1.000 39.47405 330 LEU C N 1
ATOM 12494 C CA . LEU C 1 330 ? 153.20100 110.09700 174.93600 1.000 39.47405 330 LEU C CA 1
ATOM 12495 C C . LEU C 1 330 ? 154.70600 109.86200 174.86200 1.000 39.47405 330 LEU C C 1
ATOM 12496 O O . LEU C 1 330 ? 155.41300 109.93300 175.87000 1.000 39.47405 330 LEU C O 1
ATOM 12501 N N . ALA C 1 331 ? 155.19500 109.57000 173.65700 1.000 35.20376 331 ALA C N 1
ATOM 12502 C CA . ALA C 1 331 ? 156.60100 109.23800 173.48300 1.000 35.20376 331 ALA C CA 1
ATOM 12503 C C . ALA C 1 331 ? 157.48100 110.48200 173.60100 1.000 35.20376 331 ALA C C 1
ATOM 12504 O O . ALA C 1 331 ? 157.15800 111.53600 173.04600 1.000 35.20376 331 ALA C O 1
ATOM 12506 N N . PRO C 1 332 ? 158.60600 110.37800 174.30400 1.000 28.10089 332 PRO C N 1
ATOM 12507 C CA . PRO C 1 332 ? 159.46400 111.54800 174.51800 1.000 28.10089 332 PRO C CA 1
ATOM 12508 C C . PRO C 1 332 ? 160.24700 111.93700 173.27400 1.000 28.10089 332 PRO C C 1
ATOM 12509 O O . PRO C 1 332 ? 160.40400 111.15400 172.33400 1.000 28.10089 332 PRO C O 1
ATOM 12513 N N . VAL C 1 333 ? 160.73900 113.17900 173.28000 1.000 25.75795 333 VAL C N 1
ATOM 12514 C CA . VAL C 1 333 ? 161.57000 113.70500 172.20500 1.000 25.75795 333 VAL C CA 1
ATOM 12515 C C . VAL C 1 333 ? 162.74700 114.47500 172.78500 1.000 25.75795 333 VAL C C 1
ATOM 12516 O O . VAL C 1 333 ? 162.75800 114.86600 173.95400 1.000 25.75795 333 VAL C O 1
ATOM 12520 N N . ASP C 1 334 ? 163.74600 114.68700 171.93300 1.000 33.41633 334 ASP C N 1
ATOM 12521 C CA . ASP C 1 334 ? 164.80400 115.65600 172.16000 1.000 33.41633 334 ASP C CA 1
ATOM 12522 C C . ASP C 1 334 ? 164.85500 116.59900 170.96700 1.000 33.41633 334 ASP C C 1
ATOM 12523 O O . ASP C 1 334 ? 164.63400 116.18200 169.82500 1.000 33.41633 334 ASP C O 1
ATOM 12528 N N . ILE C 1 335 ? 165.13300 117.86900 171.23400 1.000 35.47419 335 ILE C N 1
ATOM 12529 C CA . ILE C 1 335 ? 165.22500 118.88500 170.19400 1.000 35.47419 335 ILE C CA 1
ATOM 12530 C C . ILE C 1 335 ? 166.68000 119.30700 170.06800 1.000 35.47419 335 ILE C C 1
ATOM 12531 O O . ILE C 1 335 ? 167.39100 119.40200 171.07100 1.000 35.47419 335 ILE C O 1
ATOM 12536 N N . PHE C 1 336 ? 167.13200 119.51100 168.83100 1.000 48.07248 336 PHE C N 1
ATOM 12537 C CA . PHE C 1 336 ? 168.53200 119.77800 168.51400 1.000 48.07248 336 PHE C CA 1
ATOM 12538 C C . PHE C 1 336 ? 168.64300 121.15700 167.87800 1.000 48.07248 336 PHE C C 1
ATOM 12539 O O . PHE C 1 336 ? 168.13700 121.37600 166.77300 1.000 48.07248 336 PHE C O 1
ATOM 12547 N N . VAL C 1 337 ? 169.32800 122.07700 168.55300 1.000 40.09104 337 VAL C N 1
ATOM 12548 C CA . VAL C 1 337 ? 169.60000 123.40700 168.02200 1.000 40.09104 337 VAL C CA 1
ATOM 12549 C C . VAL C 1 337 ? 171.10600 123.55200 167.85900 1.000 40.09104 337 VAL C C 1
ATOM 12550 O O . VAL C 1 337 ? 171.85900 123.38600 168.82600 1.000 40.09104 337 VAL C O 1
ATOM 12554 N N . SER C 1 338 ? 171.54400 123.86200 166.64300 1.000 32.29000 338 SER C N 1
ATOM 12555 C CA . SER C 1 338 ? 172.96000 123.98400 166.32600 1.000 32.29000 338 SER C CA 1
ATOM 12556 C C . SER C 1 338 ? 173.29500 125.45200 166.09900 1.000 32.29000 338 SER C C 1
ATOM 12557 O O . SER C 1 338 ? 172.75200 126.08100 165.18500 1.000 32.29000 338 SER C O 1
ATOM 12560 N N . THR C 1 339 ? 174.18800 125.99000 166.92700 1.000 43.89145 339 THR C N 1
ATOM 12561 C CA . THR C 1 339 ? 174.63700 127.37000 166.82800 1.000 43.89145 339 THR C CA 1
ATOM 12562 C C . THR C 1 339 ? 176.09600 127.38300 166.39700 1.000 43.89145 339 THR C C 1
ATOM 12563 O O . THR C 1 339 ? 176.92500 126.67600 166.98000 1.000 43.89145 339 THR C O 1
ATOM 12567 N N . VAL C 1 340 ? 176.40700 128.18300 165.37800 1.000 60.06592 340 VAL C N 1
ATOM 12568 C CA . VAL C 1 340 ? 177.75000 128.21500 164.81000 1.000 60.06592 340 VAL C CA 1
ATOM 12569 C C . VAL C 1 340 ? 178.59300 129.27500 165.50500 1.000 60.06592 340 VAL C C 1
ATOM 12570 O O . VAL C 1 340 ? 179.58100 128.95700 166.17800 1.000 60.06592 340 VAL C O 1
ATOM 12574 N N . ASP C 1 341 ? 178.20900 130.54200 165.34700 1.000 80.26070 341 ASP C N 1
ATOM 12575 C CA . ASP C 1 341 ? 179.02200 131.66500 165.77600 1.000 80.26070 341 ASP C CA 1
ATOM 12576 C C . ASP C 1 341 ? 178.08300 132.81900 166.09200 1.000 80.26070 341 ASP C C 1
ATOM 12577 O O . ASP C 1 341 ? 177.27600 133.19700 165.22900 1.000 80.26070 341 ASP C O 1
ATOM 12582 N N . PRO C 1 342 ? 178.15300 133.39500 167.29700 1.000 75.38265 342 PRO C N 1
ATOM 12583 C CA . PRO C 1 342 ? 177.27000 134.52900 167.61500 1.000 75.38265 342 PRO C CA 1
ATOM 12584 C C . PRO C 1 342 ? 177.53600 135.77300 166.78500 1.000 75.38265 342 PRO C C 1
ATOM 12585 O O . PRO C 1 342 ? 176.68000 136.66500 166.75700 1.000 75.38265 342 PRO C O 1
ATOM 12589 N N . MET C 1 343 ? 178.68800 135.87200 166.11700 1.000 87.66563 343 MET C N 1
ATOM 12590 C CA . MET C 1 343 ? 178.99600 137.08300 165.36100 1.000 87.66563 343 MET C CA 1
ATOM 12591 C C . MET C 1 343 ? 178.07900 137.26000 164.15400 1.000 87.66563 343 MET C C 1
ATOM 12592 O O . MET C 1 343 ? 177.84200 138.39600 163.72700 1.000 87.66563 343 MET C O 1
ATOM 12597 N N . LYS C 1 344 ? 177.55500 136.16900 163.59500 1.000 77.08194 344 LYS C N 1
ATOM 12598 C CA . LYS C 1 344 ? 176.59700 136.25800 162.49700 1.000 77.08194 344 LYS C CA 1
ATOM 12599 C C . LYS C 1 344 ? 175.16800 135.96900 162.93200 1.000 77.08194 344 LYS C C 1
ATOM 12600 O O . LYS C 1 344 ? 174.22700 136.44000 162.28300 1.000 77.08194 344 LYS C O 1
ATOM 12606 N N . GLU C 1 345 ? 174.98600 135.21400 164.01300 1.000 65.09302 345 GLU C N 1
ATOM 12607 C CA . GLU C 1 345 ? 173.66500 134.92900 164.57600 1.000 65.09302 345 GLU C CA 1
ATOM 12608 C C . GLU C 1 345 ? 173.57800 135.56900 165.95300 1.000 65.09302 345 GLU C C 1
ATOM 12609 O O . GLU C 1 345 ? 174.16400 135.04900 166.91900 1.000 65.09302 345 GLU C O 1
ATOM 12615 N N . PRO C 1 346 ? 172.85900 136.68100 166.09700 1.000 48.37039 346 PRO C N 1
ATOM 12616 C CA . PRO C 1 346 ? 172.84200 137.37800 167.37900 1.000 48.37039 346 PRO C CA 1
ATOM 12617 C C . PRO C 1 346 ? 172.27500 136.49300 168.46900 1.000 48.37039 346 PRO C C 1
ATOM 12618 O O . PRO C 1 346 ? 171.42000 135.62500 168.21000 1.000 48.37039 346 PRO C O 1
ATOM 12622 N N . PRO C 1 347 ? 172.73300 136.66700 169.71200 1.000 37.76024 347 PRO C N 1
ATOM 12623 C CA . PRO C 1 347 ? 172.22200 135.82600 170.80700 1.000 37.76024 347 PRO C CA 1
ATOM 12624 C C . PRO C 1 347 ? 170.72500 135.94800 171.02700 1.000 37.76024 347 PRO C C 1
ATOM 12625 O O . PRO C 1 347 ? 170.10200 134.99100 171.50300 1.000 37.76024 347 PRO C O 1
ATOM 12629 N N . LEU C 1 348 ? 170.12800 137.09900 170.70900 1.000 33.68558 348 LEU C N 1
ATOM 12630 C CA . LEU C 1 348 ? 168.69400 137.27300 170.91900 1.000 33.68558 348 LEU C CA 1
ATOM 12631 C C . LEU C 1 348 ? 167.88300 136.33500 170.03100 1.000 33.68558 348 LEU C C 1
ATOM 12632 O O . LEU C 1 348 ? 166.86600 135.78200 170.46900 1.000 33.68558 348 LEU C O 1
ATOM 12637 N N . VAL C 1 349 ? 168.31300 136.14600 168.78200 1.000 32.28593 349 VAL C N 1
ATOM 12638 C CA . VAL C 1 349 ? 167.60100 135.24900 167.87600 1.000 32.28593 349 VAL C CA 1
ATOM 12639 C C . VAL C 1 349 ? 167.63800 133.81900 168.40100 1.000 32.28593 349 VAL C C 1
ATOM 12640 O O . VAL C 1 349 ? 166.62700 133.10600 168.37600 1.000 32.28593 349 VAL C O 1
ATOM 12644 N N . THR C 1 350 ? 168.80200 133.37600 168.88100 1.000 33.47328 350 THR C N 1
ATOM 12645 C CA . THR C 1 350 ? 168.90800 132.03700 169.45400 1.000 33.47328 350 THR C CA 1
ATOM 12646 C C . THR C 1 350 ? 168.06100 131.90800 170.71500 1.000 33.47328 350 THR C C 1
ATOM 12647 O O . THR C 1 350 ? 167.41400 130.87500 170.93500 1.000 33.47328 350 THR C O 1
ATOM 12651 N N . ALA C 1 351 ? 168.06000 132.94400 171.55800 1.000 27.45217 351 ALA C N 1
ATOM 12652 C CA . ALA C 1 351 ? 167.25300 132.91500 172.77100 1.000 27.45217 351 ALA C CA 1
ATOM 12653 C C . ALA C 1 351 ? 165.76900 132.82700 172.45200 1.000 27.45217 351 ALA C C 1
ATOM 12654 O O . ALA C 1 351 ? 165.01900 132.17600 173.18700 1.000 27.45217 351 ALA C O 1
ATOM 12656 N N . ASN C 1 352 ? 165.32700 133.47300 171.37100 1.000 29.34168 352 ASN C N 1
ATOM 12657 C CA . ASN C 1 352 ? 163.93100 133.35200 170.96400 1.000 29.34168 352 ASN C CA 1
ATOM 12658 C C . ASN C 1 352 ? 163.57900 131.90700 170.63200 1.000 29.34168 352 ASN C C 1
ATOM 12659 O O . ASN C 1 352 ? 162.52800 131.40500 171.05000 1.000 29.34168 352 ASN C O 1
ATOM 12664 N N . THR C 1 353 ? 164.44900 131.22200 169.88600 1.000 25.97860 353 THR C N 1
ATOM 12665 C CA . THR C 1 353 ? 164.20600 129.82100 169.55900 1.000 25.97860 353 THR C CA 1
ATOM 12666 C C . THR C 1 353 ? 164.18900 128.95700 170.81300 1.000 25.97860 353 THR C C 1
ATOM 12667 O O . THR C 1 353 ? 163.33100 128.07700 170.95900 1.000 25.97860 353 THR C O 1
ATOM 12671 N N . VAL C 1 354 ? 165.12500 129.20000 171.73300 1.000 23.90004 354 VAL C N 1
ATOM 12672 C CA . VAL C 1 354 ? 165.17100 128.41800 172.96600 1.000 23.90004 354 VAL C CA 1
ATOM 12673 C C . VAL C 1 354 ? 163.89800 128.62100 173.77800 1.000 23.90004 354 VAL C C 1
ATOM 12674 O O . VAL C 1 354 ? 163.32600 127.66400 174.31400 1.000 23.90004 354 VAL C O 1
ATOM 12678 N N . LEU C 1 355 ? 163.43500 129.86800 173.88400 1.000 23.87269 355 LEU C N 1
ATOM 12679 C CA . LEU C 1 355 ? 162.22400 130.15000 174.64800 1.000 23.87269 355 LEU C CA 1
ATOM 12680 C C . LEU C 1 355 ? 160.99600 129.52600 173.99500 1.000 23.87269 355 LEU C C 1
ATOM 12681 O O . LEU C 1 355 ? 160.13100 128.97500 174.68800 1.000 23.87269 355 LEU C O 1
ATOM 12686 N N . SER C 1 356 ? 160.90100 129.60000 172.66400 1.000 22.84992 356 SER C N 1
ATOM 12687 C CA . SER C 1 356 ? 159.78000 128.97600 171.97200 1.000 22.84992 356 SER C CA 1
ATOM 12688 C C . SER C 1 356 ? 159.78200 127.46500 172.15800 1.000 22.84992 356 SER C C 1
ATOM 12689 O O . SER C 1 356 ? 158.71400 126.85700 172.28800 1.000 22.84992 356 SER C O 1
ATOM 12692 N N . ILE C 1 357 ? 160.96300 126.84600 172.16400 1.000 24.06275 357 ILE C N 1
ATOM 12693 C CA . ILE C 1 357 ? 161.04900 125.41400 172.43100 1.000 24.06275 357 ILE C CA 1
ATOM 12694 C C . ILE C 1 357 ? 160.61400 125.10700 173.85800 1.000 24.06275 357 ILE C C 1
ATOM 12695 O O . ILE C 1 357 ? 159.85800 124.15800 174.10100 1.000 24.06275 357 ILE C O 1
ATOM 12700 N N . LEU C 1 358 ? 161.08000 125.90300 174.82300 1.000 25.50453 358 LEU C N 1
ATOM 12701 C CA . LEU C 1 358 ? 160.76100 125.64000 176.22400 1.000 25.50453 358 LEU C CA 1
ATOM 12702 C C . LEU C 1 358 ? 159.26800 125.77100 176.49300 1.000 25.50453 358 LEU C C 1
ATOM 12703 O O . LEU C 1 358 ? 158.69000 124.96200 177.22700 1.000 25.50453 358 LEU C O 1
ATOM 12708 N N . ALA C 1 359 ? 158.62300 126.78200 175.90800 1.000 25.72762 359 ALA C N 1
ATOM 12709 C CA . ALA C 1 359 ? 157.21100 127.04700 176.16100 1.000 25.72762 359 ALA C CA 1
ATOM 12710 C C . ALA C 1 359 ? 156.27600 126.18600 175.31700 1.000 25.72762 359 ALA C C 1
ATOM 12711 O O . ALA C 1 359 ? 155.12900 126.58600 175.08800 1.000 25.72762 359 ALA C O 1
ATOM 12713 N N . MET C 1 360 ? 156.72600 125.02200 174.85900 1.000 32.71660 360 MET C N 1
ATOM 12714 C CA . MET C 1 360 ? 155.90700 124.17900 174.00300 1.000 32.71660 360 MET C CA 1
ATOM 12715 C C . MET C 1 360 ? 154.83100 123.46600 174.82200 1.000 32.71660 360 MET C C 1
ATOM 12716 O O . MET C 1 360 ? 154.98400 123.22000 176.02200 1.000 32.71660 360 MET C O 1
ATOM 12721 N N . ASP C 1 361 ? 153.72600 123.13200 174.15500 1.000 36.89647 361 ASP C N 1
ATOM 12722 C CA . ASP C 1 361 ? 152.62000 122.40400 174.77000 1.000 36.89647 361 ASP C CA 1
ATOM 12723 C C . ASP C 1 361 ? 152.85200 120.91200 174.57600 1.000 36.89647 361 ASP C C 1
ATOM 12724 O O . ASP C 1 361 ? 152.64300 120.38200 173.48000 1.000 36.89647 361 ASP C O 1
ATOM 12729 N N . TYR C 1 362 ? 153.26300 120.24000 175.64800 1.000 30.56748 362 TYR C N 1
ATOM 12730 C CA . TYR C 1 362 ? 153.63300 118.83300 175.63200 1.000 30.56748 362 TYR C CA 1
ATOM 12731 C C . TYR C 1 362 ? 154.07700 118.49000 177.04900 1.000 30.56748 362 TYR C C 1
ATOM 12732 O O . TYR C 1 362 ? 154.59600 119.36800 177.75000 1.000 30.56748 362 TYR C O 1
ATOM 12741 N N . PRO C 1 363 ? 153.87100 117.25100 177.52300 1.000 29.02525 363 PRO C N 1
ATOM 12742 C CA . PRO C 1 363 ? 154.31900 116.89100 178.87700 1.000 29.02525 363 PRO C CA 1
ATOM 12743 C C . PRO C 1 363 ? 155.76900 117.26600 179.14200 1.000 29.02525 363 PRO C C 1
ATOM 12744 O O . PRO C 1 363 ? 156.66500 116.88700 178.38200 1.000 29.02525 363 PRO C O 1
ATOM 12748 N N . VAL C 1 364 ? 156.00700 118.01200 180.22500 1.000 26.33476 364 VAL C N 1
ATOM 12749 C CA . VAL C 1 364 ? 157.33200 118.58200 180.46700 1.000 26.33476 364 VAL C CA 1
ATOM 12750 C C . VAL C 1 364 ? 158.36200 117.48700 180.71300 1.000 26.33476 364 VAL C C 1
ATOM 12751 O O . VAL C 1 364 ? 159.53300 117.62400 180.33800 1.000 26.33476 364 VAL C O 1
ATOM 12755 N N . ASP C 1 365 ? 157.95600 116.39500 181.34300 1.000 26.52793 365 ASP C N 1
ATOM 12756 C CA . ASP C 1 365 ? 158.92100 115.34000 181.64300 1.000 26.52793 365 ASP C CA 1
ATOM 12757 C C . ASP C 1 365 ? 159.27600 114.50500 180.40200 1.000 26.52793 365 ASP C C 1
ATOM 12758 O O . ASP C 1 365 ? 159.77700 113.38000 180.49500 1.000 26.52793 365 ASP C O 1
ATOM 12763 N N . LYS C 1 366 ? 159.02300 115.01400 179.19400 1.000 27.29282 366 LYS C N 1
ATOM 12764 C CA . LYS C 1 366 ? 159.23200 114.22300 177.98800 1.000 27.29282 366 LYS C CA 1
ATOM 12765 C C . LYS C 1 366 ? 159.85200 115.05100 176.86600 1.000 27.29282 366 LYS C C 1
ATOM 12766 O O . LYS C 1 366 ? 159.80200 114.65000 175.69800 1.000 27.29282 366 LYS C O 1
ATOM 12772 N N . ILE C 1 367 ? 160.43700 116.20500 177.19600 1.000 29.04492 367 ILE C N 1
ATOM 12773 C CA . ILE C 1 367 ? 161.22000 116.99200 176.25000 1.000 29.04492 367 ILE C CA 1
ATOM 12774 C C . ILE C 1 367 ? 162.52300 117.43700 176.89300 1.000 29.04492 367 ILE C C 1
ATOM 12775 O O . ILE C 1 367 ? 162.65000 117.52400 178.11600 1.000 29.04492 367 ILE C O 1
ATOM 12780 N N . SER C 1 368 ? 163.49700 117.72100 176.03100 1.000 30.32604 368 SER C N 1
ATOM 12781 C CA . SER C 1 368 ? 164.80800 118.20500 176.43600 1.000 30.32604 368 SER C CA 1
ATOM 12782 C C . SER C 1 368 ? 165.50300 118.83000 175.23400 1.000 30.32604 368 SER C C 1
ATOM 12783 O O . SER C 1 368 ? 165.41800 118.30400 174.11700 1.000 30.32604 368 SER C O 1
ATOM 12786 N N . CYS C 1 369 ? 166.18800 119.94700 175.44700 1.000 37.24497 369 CYS C N 1
ATOM 12787 C CA . CYS C 1 369 ? 166.81800 120.69600 174.37000 1.000 37.24497 369 CYS C CA 1
ATOM 12788 C C . CYS C 1 369 ? 168.32800 120.52800 174.44300 1.000 37.24497 369 CYS C C 1
ATOM 12789 O O . CYS C 1 369 ? 168.92500 120.67300 175.51400 1.000 37.24497 369 CYS C O 1
ATOM 12792 N N . TYR C 1 370 ? 168.93500 120.22300 173.30000 1.000 48.07248 370 TYR C N 1
ATOM 12793 C CA . TYR C 1 370 ? 170.37100 120.04700 173.15700 1.000 48.07248 370 TYR C CA 1
ATOM 12794 C C . TYR C 1 370 ? 170.87300 121.12200 172.20800 1.000 48.07248 370 TYR C C 1
ATOM 12795 O O . TYR C 1 370 ? 170.49200 121.14100 171.03300 1.000 48.07248 370 TYR C O 1
ATOM 12804 N N . ILE C 1 371 ? 171.72600 122.00800 172.70900 1.000 48.07248 371 ILE C N 1
ATOM 12805 C CA . ILE C 1 371 ? 172.27700 123.10300 171.92400 1.000 48.07248 371 ILE C CA 1
ATOM 12806 C C . ILE C 1 371 ? 173.76100 122.84300 171.71900 1.000 48.07248 371 ILE C C 1
ATOM 12807 O O . ILE C 1 371 ? 174.51900 122.73000 172.68800 1.000 48.07248 371 ILE C O 1
ATOM 12812 N N . SER C 1 372 ? 174.17000 122.75000 170.45900 1.000 39.75372 372 SER C N 1
ATOM 12813 C CA . SER C 1 372 ? 175.55000 122.46200 170.08700 1.000 39.75372 372 SER C CA 1
ATOM 12814 C C . SER C 1 372 ? 176.19500 123.75700 169.61500 1.000 39.75372 372 SER C C 1
ATOM 12815 O O . SER C 1 372 ? 175.87400 124.25200 168.52900 1.000 39.75372 372 SER C O 1
ATOM 12818 N N . ASP C 1 373 ? 177.09800 124.30400 170.43300 1.000 43.44845 373 ASP C N 1
ATOM 12819 C CA . ASP C 1 373 ? 177.78200 125.56000 170.12700 1.000 43.44845 373 ASP C CA 1
ATOM 12820 C C . ASP C 1 373 ? 179.11300 125.18700 169.48300 1.000 43.44845 373 ASP C C 1
ATOM 12821 O O . ASP C 1 373 ? 180.05200 124.75100 170.15200 1.000 43.44845 373 ASP C O 1
ATOM 12826 N N . ASP C 1 374 ? 179.18400 125.35700 168.16100 1.000 53.07657 374 ASP C N 1
ATOM 12827 C CA . ASP C 1 374 ? 180.37900 124.95900 167.42000 1.000 53.07657 374 ASP C CA 1
ATOM 12828 C C . ASP C 1 374 ? 181.59100 125.79300 167.82100 1.000 53.07657 374 ASP C C 1
ATOM 12829 O O . ASP C 1 374 ? 182.69600 125.26100 167.97300 1.000 53.07657 374 ASP C O 1
ATOM 12834 N N . GLY C 1 375 ? 181.40200 127.10000 168.00600 1.000 40.26677 375 GLY C N 1
ATOM 12835 C CA . GLY C 1 375 ? 182.51700 127.99300 168.26100 1.000 40.26677 375 GLY C CA 1
ATOM 12836 C C . GLY C 1 375 ? 183.07400 127.95900 169.66400 1.000 40.26677 375 GLY C C 1
ATOM 12837 O O . GLY C 1 375 ? 184.12800 128.55600 169.90600 1.000 40.26677 375 GLY C O 1
ATOM 12838 N N . ALA C 1 376 ? 182.39600 127.28200 170.59100 1.000 36.56463 376 ALA C N 1
ATOM 12839 C CA . ALA C 1 376 ? 182.81200 127.17900 171.98800 1.000 36.56463 376 ALA C CA 1
ATOM 12840 C C . ALA C 1 376 ? 182.95800 128.54300 172.65300 1.000 36.56463 376 ALA C C 1
ATOM 12841 O O . ALA C 1 376 ? 183.70200 128.68400 173.62800 1.000 36.56463 376 ALA C O 1
ATOM 12843 N N . SER C 1 377 ? 182.25800 129.55300 172.14500 1.000 38.74067 377 SER C N 1
ATOM 12844 C CA . SER C 1 377 ? 182.35000 130.89300 172.69900 1.000 38.74067 377 SER C CA 1
ATOM 12845 C C . SER C 1 377 ? 181.54400 131.00000 173.99100 1.000 38.74067 377 SER C C 1
ATOM 12846 O O . SER C 1 377 ? 180.57000 130.27700 174.21100 1.000 38.74067 377 SER C O 1
ATOM 12849 N N . MET C 1 378 ? 181.96500 131.92500 174.85100 1.000 36.95822 378 MET C N 1
ATOM 12850 C CA . MET C 1 378 ? 181.30200 132.15900 176.12500 1.000 36.95822 378 MET C CA 1
ATOM 12851 C C . MET C 1 378 ? 180.06300 133.03900 175.99800 1.000 36.95822 378 MET C C 1
ATOM 12852 O O . MET C 1 378 ? 179.22300 133.04200 176.90800 1.000 36.95822 378 MET C O 1
ATOM 12857 N N . LEU C 1 379 ? 179.92100 133.76600 174.88800 1.000 35.70662 379 LEU C N 1
ATOM 12858 C CA . LEU C 1 379 ? 178.76400 134.63800 174.71500 1.000 35.70662 379 LEU C CA 1
ATOM 12859 C C . LEU C 1 379 ? 177.47000 133.83500 174.71300 1.000 35.70662 379 LEU C C 1
ATOM 12860 O O . LEU C 1 379 ? 176.51400 134.17200 175.42000 1.000 35.70662 379 LEU C O 1
ATOM 12865 N N . THR C 1 380 ? 177.42600 132.75700 173.93000 1.000 32.95118 380 THR C N 1
ATOM 12866 C CA . THR C 1 380 ? 176.26800 131.87600 173.92000 1.000 32.95118 380 THR C CA 1
ATOM 12867 C C . THR C 1 380 ? 176.05300 131.18200 175.25700 1.000 32.95118 380 THR C C 1
ATOM 12868 O O . THR C 1 380 ? 174.90300 130.97600 175.65300 1.000 32.95118 380 THR C O 1
ATOM 12872 N N . PHE C 1 381 ? 177.12700 130.83800 175.96600 1.000 31.18447 381 PHE C N 1
ATOM 12873 C CA . PHE C 1 381 ? 177.00100 130.25100 177.29500 1.000 31.18447 381 PHE C CA 1
ATOM 12874 C C . PHE C 1 381 ? 176.28800 131.19400 178.26000 1.000 31.18447 381 PHE C C 1
ATOM 12875 O O . PHE C 1 381 ? 175.32900 130.79500 178.93600 1.000 31.18447 381 PHE C O 1
ATOM 12883 N N . GLU C 1 382 ? 176.72200 132.45600 178.32000 1.000 35.21250 382 GLU C N 1
ATOM 12884 C CA . GLU C 1 382 ? 176.05700 133.42100 179.18900 1.000 35.21250 382 GLU C CA 1
ATOM 12885 C C . GLU C 1 382 ? 174.65000 133.75200 178.70600 1.000 35.21250 382 GLU C C 1
ATOM 12886 O O . GLU C 1 382 ? 173.75800 133.99400 179.52800 1.000 35.21250 382 GLU C O 1
ATOM 12892 N N . SER C 1 383 ? 174.42500 133.76000 177.38900 1.000 27.96058 383 SER C N 1
ATOM 12893 C CA . SER C 1 383 ? 173.07600 133.96900 176.87600 1.000 27.96058 383 SER C CA 1
ATOM 12894 C C . SER C 1 383 ? 172.13800 132.85000 177.30300 1.000 27.96058 383 SER C C 1
ATOM 12895 O O . SER C 1 383 ? 170.98300 133.11000 177.65600 1.000 27.96058 383 SER C O 1
ATOM 12898 N N . LEU C 1 384 ? 172.60800 131.60100 177.27300 1.000 29.77284 384 LEU C N 1
ATOM 12899 C CA . LEU C 1 384 ? 171.78700 130.49500 177.75100 1.000 29.77284 384 LEU C CA 1
ATOM 12900 C C . LEU C 1 384 ? 171.56000 130.58700 179.25300 1.000 29.77284 384 LEU C C 1
ATOM 12901 O O . LEU C 1 384 ? 170.47500 130.25400 179.74100 1.000 29.77284 384 LEU C O 1
ATOM 12906 N N . SER C 1 385 ? 172.57400 131.02000 180.00400 1.000 35.60598 385 SER C N 1
ATOM 12907 C CA . SER C 1 385 ? 172.37000 131.24000 181.43200 1.000 35.60598 385 SER C CA 1
ATOM 12908 C C . SER C 1 385 ? 171.30800 132.30200 181.69800 1.000 35.60598 385 SER C C 1
ATOM 12909 O O . SER C 1 385 ? 170.54100 132.17000 182.65700 1.000 35.60598 385 SER C O 1
ATOM 12912 N N . GLU C 1 386 ? 171.25400 133.35000 180.87400 1.000 39.41685 386 GLU C N 1
ATOM 12913 C CA . GLU C 1 386 ? 170.22200 134.37700 181.00700 1.000 39.41685 386 GLU C CA 1
ATOM 12914 C C . GLU C 1 386 ? 168.84700 133.84300 180.61100 1.000 39.41685 386 GLU C C 1
ATOM 12915 O O . GLU C 1 386 ? 167.83600 134.14200 181.26300 1.000 39.41685 386 GLU C O 1
ATOM 12921 N N . THR C 1 387 ? 168.79100 133.06800 179.52600 1.000 29.09007 387 THR C N 1
ATOM 12922 C CA . THR C 1 387 ? 167.52600 132.53000 179.04600 1.000 29.09007 387 THR C CA 1
ATOM 12923 C C . THR C 1 387 ? 166.93500 131.50900 180.00900 1.000 29.09007 387 THR C C 1
ATOM 12924 O O . THR C 1 387 ? 165.71300 131.46900 180.17800 1.000 29.09007 387 THR C O 1
ATOM 12928 N N . ALA C 1 388 ? 167.76800 130.69100 180.64600 1.000 29.65812 388 ALA C N 1
ATOM 12929 C CA . ALA C 1 388 ? 167.30300 129.75000 181.65400 1.000 29.65812 388 ALA C CA 1
ATOM 12930 C C . ALA C 1 388 ? 166.75500 130.44500 182.89200 1.000 29.65812 388 ALA C C 1
ATOM 12931 O O . ALA C 1 388 ? 166.01800 129.82100 183.66100 1.000 29.65812 388 ALA C O 1
ATOM 12933 N N . GLU C 1 389 ? 167.09900 131.71600 183.10300 1.000 30.63825 389 GLU C N 1
ATOM 12934 C CA . GLU C 1 389 ? 166.51300 132.51100 184.16900 1.000 30.63825 389 GLU C CA 1
ATOM 12935 C C . GLU C 1 389 ? 165.24800 133.23900 183.74500 1.000 30.63825 389 GLU C C 1
ATOM 12936 O O . GLU C 1 389 ? 164.33500 133.38200 184.56400 1.000 30.63825 389 GLU C O 1
ATOM 12942 N N . PHE C 1 390 ? 165.17500 133.70200 182.49700 1.000 35.33601 390 PHE C N 1
ATOM 12943 C CA . PHE C 1 390 ? 163.95400 134.34000 182.01100 1.000 35.33601 390 PHE C CA 1
ATOM 12944 C C . PHE C 1 390 ? 162.84800 133.33700 181.69800 1.000 35.33601 390 PHE C C 1
ATOM 12945 O O . PHE C 1 390 ? 161.66800 133.71500 181.68200 1.000 35.33601 390 PHE C O 1
ATOM 12953 N N . ALA C 1 391 ? 163.19800 132.07200 181.45400 1.000 28.53374 391 ALA C N 1
ATOM 12954 C CA . ALA C 1 391 ? 162.18600 131.07200 181.13500 1.000 28.53374 391 ALA C CA 1
ATOM 12955 C C . ALA C 1 391 ? 161.24200 130.83000 182.30400 1.000 28.53374 391 ALA C C 1
ATOM 12956 O O . ALA C 1 391 ? 160.04700 130.59400 182.09200 1.000 28.53374 391 ALA C O 1
ATOM 12958 N N . ARG C 1 392 ? 161.75300 130.89400 183.53700 1.000 32.15677 392 ARG C N 1
ATOM 12959 C CA . ARG C 1 392 ? 160.91900 130.70000 184.71600 1.000 32.15677 392 ARG C CA 1
ATOM 12960 C C . ARG C 1 392 ? 159.75800 131.67900 184.77900 1.000 32.15677 392 ARG C C 1
ATOM 12961 O O . ARG C 1 392 ? 158.73700 131.36500 185.40000 1.000 32.15677 392 ARG C O 1
ATOM 12969 N N . LYS C 1 393 ? 159.88700 132.85100 184.16000 1.000 35.75211 393 LYS C N 1
ATOM 12970 C CA . LYS C 1 393 ? 158.78500 133.79200 184.04000 1.000 35.75211 393 LYS C CA 1
ATOM 12971 C C . LYS C 1 393 ? 158.04200 133.68200 182.72100 1.000 35.75211 393 LYS C C 1
ATOM 12972 O O . LYS C 1 393 ? 156.82300 133.85900 182.70100 1.000 35.75211 393 LYS C O 1
ATOM 12978 N N . TRP C 1 394 ? 158.73900 133.38200 181.62400 1.000 48.07248 394 TRP C N 1
ATOM 12979 C CA . TRP C 1 394 ? 158.07600 133.34200 180.32600 1.000 48.07248 394 TRP C CA 1
ATOM 12980 C C . TRP C 1 394 ? 157.14600 132.14400 180.17200 1.000 48.07248 394 TRP C C 1
ATOM 12981 O O . TRP C 1 394 ? 156.10000 132.26400 179.52500 1.000 48.07248 394 TRP C O 1
ATOM 12992 N N . VAL C 1 395 ? 157.49500 130.99600 180.74300 1.000 34.66907 395 VAL C N 1
ATOM 12993 C CA . VAL C 1 395 ? 156.76400 129.75800 180.47500 1.000 34.66907 395 VAL C CA 1
ATOM 12994 C C . VAL C 1 395 ? 155.38900 129.74300 181.14200 1.000 34.66907 395 VAL C C 1
ATOM 12995 O O . VAL C 1 395 ? 154.39700 129.47800 180.45000 1.000 34.66907 395 VAL C O 1
ATOM 12999 N N . PRO C 1 396 ? 155.25900 129.98600 182.45700 1.000 31.20679 396 PRO C N 1
ATOM 13000 C CA . PRO C 1 396 ? 153.91400 129.90600 183.06200 1.000 31.20679 396 PRO C CA 1
ATOM 13001 C C . PRO C 1 396 ? 152.91600 130.88500 182.46700 1.000 31.20679 396 PRO C C 1
ATOM 13002 O O . PRO C 1 396 ? 151.74700 130.52700 182.25800 1.000 31.20679 396 PRO C O 1
ATOM 13006 N N . PHE C 1 397 ? 153.34800 132.11500 182.18100 1.000 40.40699 397 PHE C N 1
ATOM 13007 C CA . PHE C 1 397 ? 152.45300 133.09300 181.57200 1.000 40.40699 397 PHE C CA 1
ATOM 13008 C C . PHE C 1 397 ? 152.00300 132.63600 180.19300 1.000 40.40699 397 PHE C C 1
ATOM 13009 O O . PHE C 1 397 ? 150.83400 132.79900 179.82500 1.000 40.40699 397 PHE C O 1
ATOM 13017 N N . CYS C 1 398 ? 152.92200 132.06400 179.41400 1.000 36.88731 398 CYS C N 1
ATOM 13018 C CA . CYS C 1 398 ? 152.56400 131.55300 178.09600 1.000 36.88731 398 CYS C CA 1
ATOM 13019 C C . CYS C 1 398 ? 151.58800 130.38800 178.20400 1.000 36.88731 398 CYS C C 1
ATOM 13020 O O . CYS C 1 398 ? 150.65500 130.27100 177.40100 1.000 36.88731 398 CYS C O 1
ATOM 13023 N N . LYS C 1 399 ? 151.79000 129.51200 179.19100 1.000 35.83686 399 LYS C N 1
ATOM 13024 C CA . LYS C 1 399 ? 150.90700 128.36100 179.36000 1.000 35.83686 399 LYS C CA 1
ATOM 13025 C C . LYS C 1 399 ? 149.50300 128.78500 179.77400 1.000 35.83686 399 LYS C C 1
ATOM 13026 O O . LYS C 1 399 ? 148.51400 128.22100 179.29200 1.000 35.83686 399 LYS C O 1
ATOM 13032 N N . LYS C 1 400 ? 149.39400 129.76800 180.67100 1.000 36.59005 400 LYS C N 1
ATOM 13033 C CA . LYS C 1 400 ? 148.09300 130.10300 181.24300 1.000 36.59005 400 LYS C CA 1
ATOM 13034 C C . LYS C 1 400 ? 147.14400 130.67800 180.19700 1.000 36.59005 400 LYS C C 1
ATOM 13035 O O . LYS C 1 400 ? 145.99100 130.24600 180.08800 1.000 36.59005 400 LYS C O 1
ATOM 13041 N N . PHE C 1 401 ? 147.60600 131.65200 179.41900 1.000 36.44996 401 PHE C N 1
ATOM 13042 C CA . PHE C 1 401 ? 146.73300 132.39800 178.52200 1.000 36.44996 401 PHE C CA 1
ATOM 13043 C C . PHE C 1 401 ? 146.75200 131.88700 177.08700 1.000 36.44996 401 PHE C C 1
ATOM 13044 O O . PHE C 1 401 ? 146.09000 132.48500 176.23200 1.000 36.44996 401 PHE C O 1
ATOM 13052 N N . ALA C 1 402 ? 147.48300 130.80700 176.80600 1.000 33.48640 402 ALA C N 1
ATOM 13053 C CA . ALA C 1 402 ? 147.55500 130.22200 175.47000 1.000 33.48640 402 ALA C CA 1
ATOM 13054 C C . ALA C 1 402 ? 147.99200 131.24700 174.43100 1.000 33.48640 402 ALA C C 1
ATOM 13055 O O . ALA C 1 402 ? 147.16100 131.78100 173.68800 1.000 33.48640 402 ALA C O 1
ATOM 13057 N N . ILE C 1 403 ? 149.29300 131.52400 174.37000 1.000 36.11080 403 ILE C N 1
ATOM 13058 C CA . ILE C 1 403 ? 149.81200 132.50700 173.42800 1.000 36.11080 403 ILE C CA 1
ATOM 13059 C C . ILE C 1 403 ? 150.00800 131.86200 172.05900 1.000 36.11080 403 ILE C C 1
ATOM 13060 O O . ILE C 1 403 ? 150.31400 130.67300 171.93500 1.000 36.11080 403 ILE C O 1
ATOM 13065 N N . GLU C 1 404 ? 149.82300 132.66500 171.01200 1.000 50.73874 404 GLU C N 1
ATOM 13066 C CA . GLU C 1 404 ? 149.84900 132.16300 169.64400 1.000 50.73874 404 GLU C CA 1
ATOM 13067 C C . GLU C 1 404 ? 151.26800 131.85500 169.16400 1.000 50.73874 404 GLU C C 1
ATOM 13068 O O . GLU C 1 404 ? 151.52100 130.72800 168.72100 1.000 50.73874 404 GLU C O 1
ATOM 13074 N N . PRO C 1 405 ? 152.23200 132.80400 169.22300 1.000 39.14027 405 PRO C N 1
ATOM 13075 C CA . PRO C 1 405 ? 153.56900 132.49400 168.69600 1.000 39.14027 405 PRO C CA 1
ATOM 13076 C C . PRO C 1 405 ? 154.45800 131.79300 169.71000 1.000 39.14027 405 PRO C C 1
ATOM 13077 O O . PRO C 1 405 ? 155.31800 130.99000 169.33600 1.000 39.14027 405 PRO C O 1
ATOM 13081 N N . ARG C 1 406 ? 154.26600 132.10400 170.99300 1.000 36.20962 406 ARG C N 1
ATOM 13082 C CA . ARG C 1 406 ? 155.05700 131.57000 172.09900 1.000 36.20962 406 ARG C CA 1
ATOM 13083 C C . ARG C 1 406 ? 156.52700 131.96700 172.01500 1.000 36.20962 406 ARG C C 1
ATOM 13084 O O . ARG C 1 406 ? 157.37100 131.37000 172.68900 1.000 36.20962 406 ARG C O 1
ATOM 13092 N N . ALA C 1 407 ? 156.84900 132.96700 171.19800 1.000 35.36021 407 ALA C N 1
ATOM 13093 C CA . ALA C 1 407 ? 158.18300 133.55000 171.12700 1.000 35.36021 407 ALA C CA 1
ATOM 13094 C C . ALA C 1 407 ? 158.07000 135.03100 171.45600 1.000 35.36021 407 ALA C C 1
ATOM 13095 O O . ALA C 1 407 ? 157.22300 135.72400 170.86500 1.000 35.36021 407 ALA C O 1
ATOM 13097 N N . PRO C 1 408 ? 158.88300 135.56400 172.37100 1.000 39.92722 408 PRO C N 1
ATOM 13098 C CA . PRO C 1 408 ? 158.65000 136.92600 172.87600 1.000 39.92722 408 PRO C CA 1
ATOM 13099 C C . PRO C 1 408 ? 158.68400 138.01500 171.81300 1.000 39.92722 408 PRO C C 1
ATOM 13100 O O . PRO C 1 408 ? 157.73700 138.80200 171.70200 1.000 39.92722 408 PRO C O 1
ATOM 13104 N N . GLU C 1 409 ? 159.76700 138.08200 171.03500 1.000 40.94991 409 GLU C N 1
ATOM 13105 C CA . GLU C 1 409 ? 159.90400 139.16900 170.07100 1.000 40.94991 409 GLU C CA 1
ATOM 13106 C C . GLU C 1 409 ? 158.89700 139.04700 168.93800 1.000 40.94991 409 GLU C C 1
ATOM 13107 O O . GLU C 1 409 ? 158.43500 140.06200 168.40600 1.000 40.94991 409 GLU C O 1
ATOM 13113 N N . MET C 1 410 ? 158.54200 137.82400 168.55600 1.000 41.76900 410 MET C N 1
ATOM 13114 C CA . MET C 1 410 ? 157.56500 137.60600 167.49900 1.000 41.76900 410 MET C CA 1
ATOM 13115 C C . MET C 1 410 ? 156.13000 137.62800 168.00900 1.000 41.76900 410 MET C C 1
ATOM 13116 O O . MET C 1 410 ? 155.20200 137.47800 167.20800 1.000 41.76900 410 MET C O 1
ATOM 13121 N N . TYR C 1 411 ? 155.92700 137.80800 169.31400 1.000 47.90173 411 TYR C N 1
ATOM 13122 C CA . TYR C 1 411 ? 154.59900 138.00000 169.88500 1.000 47.90173 411 TYR C CA 1
ATOM 13123 C C . TYR C 1 411 ? 154.32400 139.45800 170.22800 1.000 47.90173 411 TYR C C 1
ATOM 13124 O O . TYR C 1 411 ? 153.23100 139.96200 169.95800 1.000 47.90173 411 TYR C O 1
ATOM 13133 N N . PHE C 1 412 ? 155.29700 140.14800 170.81600 1.000 48.07248 412 PHE C N 1
ATOM 13134 C CA . PHE C 1 412 ? 155.11700 141.55100 171.17000 1.000 48.07248 412 PHE C CA 1
ATOM 13135 C C . PHE C 1 412 ? 155.29100 142.49100 169.98700 1.000 48.07248 412 PHE C C 1
ATOM 13136 O O . PHE C 1 412 ? 155.25400 143.71100 170.17900 1.000 48.07248 412 PHE C O 1
ATOM 13144 N N . THR C 1 413 ? 155.48200 141.96500 168.78000 1.000 51.92446 413 THR C N 1
ATOM 13145 C CA . THR C 1 413 ? 155.60400 142.76500 167.56500 1.000 51.92446 413 THR C CA 1
ATOM 13146 C C . THR C 1 413 ? 154.59400 142.29700 166.52500 1.000 51.92446 413 THR C C 1
ATOM 13147 O O . THR C 1 413 ? 154.90900 142.11200 165.34800 1.000 51.92446 413 THR C O 1
ATOM 13151 N N . LEU C 1 414 ? 153.35500 142.09200 166.96100 1.000 56.25948 414 LEU C N 1
ATOM 13152 C CA . LEU C 1 414 ? 152.26200 141.69300 166.08600 1.000 56.25948 414 LEU C CA 1
ATOM 13153 C C . LEU C 1 414 ? 151.32200 142.87300 165.89000 1.000 56.25948 414 LEU C C 1
ATOM 13154 O O . LEU C 1 414 ? 150.89000 143.49600 166.86600 1.000 56.25948 414 LEU C O 1
ATOM 13159 N N . LYS C 1 415 ? 151.01000 143.17900 164.62900 1.000 72.72969 415 LYS C N 1
ATOM 13160 C CA . LYS C 1 415 ? 150.11800 144.29700 164.34000 1.000 72.72969 415 LYS C CA 1
ATOM 13161 C C . LYS C 1 415 ? 148.67600 143.98300 164.71600 1.000 72.72969 415 LYS C C 1
ATOM 13162 O O . LYS C 1 415 ? 147.88200 144.90400 164.94000 1.000 72.72969 415 LYS C O 1
ATOM 13168 N N . VAL C 1 416 ? 148.31900 142.70000 164.78600 1.000 62.61300 416 VAL C N 1
ATOM 13169 C CA . VAL C 1 416 ? 146.94900 142.31800 165.09900 1.000 62.61300 416 VAL C CA 1
ATOM 13170 C C . VAL C 1 416 ? 146.63800 142.65000 166.55500 1.000 62.61300 416 VAL C C 1
ATOM 13171 O O . VAL C 1 416 ? 147.52700 142.67500 167.41800 1.000 62.61300 416 VAL C O 1
ATOM 13175 N N . ASP C 1 417 ? 145.36500 142.93200 166.82600 1.000 55.53359 417 ASP C N 1
ATOM 13176 C CA . ASP C 1 417 ? 144.93000 143.20700 168.18800 1.000 55.53359 417 ASP C CA 1
ATOM 13177 C C . ASP C 1 417 ? 145.16600 141.99200 169.07600 1.000 55.53359 417 ASP C C 1
ATOM 13178 O O . ASP C 1 417 ? 144.95700 140.84900 168.66200 1.000 55.53359 417 ASP C O 1
ATOM 13183 N N . TYR C 1 418 ? 145.60400 142.24500 170.30700 1.000 46.46663 418 TYR C N 1
ATOM 13184 C CA . TYR C 1 418 ? 145.98400 141.18700 171.23200 1.000 46.46663 418 TYR C CA 1
ATOM 13185 C C . TYR C 1 418 ? 144.90800 140.88100 172.26600 1.000 46.46663 418 TYR C C 1
ATOM 13186 O O . TYR C 1 418 ? 145.19100 140.19700 173.25400 1.000 46.46663 418 TYR C O 1
ATOM 13195 N N . LEU C 1 419 ? 143.68600 141.36900 172.06700 1.000 43.88983 419 LEU C N 1
ATOM 13196 C CA . LEU C 1 419 ? 142.55300 141.04500 172.92600 1.000 43.88983 419 LEU C CA 1
ATOM 13197 C C . LEU C 1 419 ? 141.38700 140.51700 172.10100 1.000 43.88983 419 LEU C C 1
ATOM 13198 O O . LEU C 1 419 ? 140.22000 140.70100 172.45200 1.000 43.88983 419 LEU C O 1
ATOM 13203 N N . LYS C 1 420 ? 141.69400 139.86200 170.97900 1.000 49.62319 420 LYS C N 1
ATOM 13204 C CA . LYS C 1 420 ? 140.63800 139.40900 170.07800 1.000 49.62319 420 LYS C CA 1
ATOM 13205 C C . LYS C 1 420 ? 139.76500 138.34200 170.72800 1.000 49.62319 420 LYS C C 1
ATOM 13206 O O . LYS C 1 420 ? 138.53400 138.40400 170.63800 1.000 49.62319 420 LYS C O 1
ATOM 13212 N N . ASP C 1 421 ? 140.38000 137.36100 171.39800 1.000 47.27773 421 ASP C N 1
ATOM 13213 C CA . ASP C 1 421 ? 139.61400 136.26200 171.97400 1.000 47.27773 421 ASP C CA 1
ATOM 13214 C C . ASP C 1 421 ? 140.00400 135.96500 173.41900 1.000 47.27773 421 ASP C C 1
ATOM 13215 O O . ASP C 1 421 ? 139.61400 134.91800 173.95100 1.000 47.27773 421 ASP C O 1
ATOM 13220 N N . LYS C 1 422 ? 140.76000 136.84600 174.06700 1.000 40.99206 422 LYS C N 1
ATOM 13221 C CA . LYS C 1 422 ? 141.14700 136.63100 175.45400 1.000 40.99206 422 LYS C CA 1
ATOM 13222 C C . LYS C 1 422 ? 139.97900 136.94100 176.38100 1.000 40.99206 422 LYS C C 1
ATOM 13223 O O . LYS C 1 422 ? 139.26900 137.93400 176.19800 1.000 40.99206 422 LYS C O 1
ATOM 13229 N N . VAL C 1 423 ? 139.78300 136.08400 177.38000 1.000 32.80284 423 VAL C N 1
ATOM 13230 C CA . VAL C 1 423 ? 138.63100 136.19500 178.26500 1.000 32.80284 423 VAL C CA 1
ATOM 13231 C C . VAL C 1 423 ? 139.00700 136.33300 179.73300 1.000 32.80284 423 VAL C C 1
ATOM 13232 O O . VAL C 1 423 ? 138.15800 136.75900 180.53300 1.000 32.80284 423 VAL C O 1
ATOM 13236 N N . GLN C 1 424 ? 140.22900 135.99100 180.13200 1.000 41.38245 424 GLN C N 1
ATOM 13237 C CA . GLN C 1 424 ? 140.57500 136.00900 181.54600 1.000 41.38245 424 GLN C CA 1
ATOM 13238 C C . GLN C 1 424 ? 140.62200 137.44400 182.06800 1.000 41.38245 424 GLN C C 1
ATOM 13239 O O . GLN C 1 424 ? 141.14900 138.33500 181.39500 1.000 41.38245 424 GLN C O 1
ATOM 13245 N N . PRO C 1 425 ? 140.06800 137.70000 183.25600 1.000 45.78770 425 PRO C N 1
ATOM 13246 C CA . PRO C 1 425 ? 140.05500 139.07600 183.78300 1.000 45.78770 425 PRO C CA 1
ATOM 13247 C C . PRO C 1 425 ? 141.43500 139.66300 184.02400 1.000 45.78770 425 PRO C C 1
ATOM 13248 O O . PRO C 1 425 ? 141.60700 140.88200 183.90200 1.000 45.78770 425 PRO C O 1
ATOM 13252 N N . THR C 1 426 ? 142.42500 138.83900 184.36500 1.000 41.20489 426 THR C N 1
ATOM 13253 C CA . THR C 1 426 ? 143.74100 139.32800 184.75800 1.000 41.20489 426 THR C CA 1
ATOM 13254 C C . THR C 1 426 ? 144.73900 139.38000 183.60900 1.000 41.20489 426 THR C C 1
ATOM 13255 O O . THR C 1 426 ? 145.93000 139.59600 183.85800 1.000 41.20489 426 THR C O 1
ATOM 13259 N N . PHE C 1 427 ? 144.29100 139.18400 182.36800 1.000 42.21426 427 PHE C N 1
ATOM 13260 C CA . PHE C 1 427 ? 145.22000 139.07800 181.24700 1.000 42.21426 427 PHE C CA 1
ATOM 13261 C C . PHE C 1 427 ? 145.98600 140.37300 181.00200 1.000 42.21426 427 PHE C C 1
ATOM 13262 O O . PHE C 1 427 ? 147.20100 140.33900 180.76900 1.000 42.21426 427 PHE C O 1
ATOM 13270 N N . VAL C 1 428 ? 145.30200 141.51800 181.05700 1.000 41.91367 428 VAL C N 1
ATOM 13271 C CA . VAL C 1 428 ? 145.91800 142.78000 180.65500 1.000 41.91367 428 VAL C CA 1
ATOM 13272 C C . VAL C 1 428 ? 147.05700 143.15700 181.59400 1.000 41.91367 428 VAL C C 1
ATOM 13273 O O . VAL C 1 428 ? 148.16000 143.50200 181.14800 1.000 41.91367 428 VAL C O 1
ATOM 13277 N N . LYS C 1 429 ? 146.81000 143.10300 182.90500 1.000 53.10547 429 LYS C N 1
ATOM 13278 C CA . LYS C 1 429 ? 147.82600 143.51500 183.86700 1.000 53.10547 429 LYS C CA 1
ATOM 13279 C C . LYS C 1 429 ? 149.06100 142.63000 183.78200 1.000 53.10547 429 LYS C C 1
ATOM 13280 O O . LYS C 1 429 ? 150.19200 143.12900 183.79300 1.000 53.10547 429 LYS C O 1
ATOM 13286 N N . GLU C 1 430 ? 148.87000 141.31400 183.67900 1.000 48.93856 430 GLU C N 1
ATOM 13287 C CA . GLU C 1 430 ? 150.02100 140.42100 183.64600 1.000 48.93856 430 GLU C CA 1
ATOM 13288 C C . GLU C 1 430 ? 150.77200 140.52900 182.32300 1.000 48.93856 430 GLU C C 1
ATOM 13289 O O . GLU C 1 430 ? 152.00200 140.40600 182.29500 1.000 48.93856 430 GLU C O 1
ATOM 13295 N N . ARG C 1 431 ? 150.06300 140.76700 181.21700 1.000 48.07248 431 ARG C N 1
ATOM 13296 C CA . ARG C 1 431 ? 150.75800 140.98200 179.95100 1.000 48.07248 431 ARG C CA 1
ATOM 13297 C C . ARG C 1 431 ? 151.59700 142.25200 180.00000 1.000 48.07248 431 ARG C C 1
ATOM 13298 O O . ARG C 1 431 ? 152.75200 142.26800 179.54900 1.000 48.07248 431 ARG C O 1
ATOM 13306 N N . ARG C 1 432 ? 151.03700 143.32800 180.55200 1.000 48.35716 432 ARG C N 1
ATOM 13307 C CA . ARG C 1 432 ? 151.80000 144.56100 180.67900 1.000 48.35716 432 ARG C CA 1
ATOM 13308 C C . ARG C 1 432 ? 152.89600 144.47000 181.72300 1.000 48.35716 432 ARG C C 1
ATOM 13309 O O . ARG C 1 432 ? 153.81600 145.29300 181.70200 1.000 48.35716 432 ARG C O 1
ATOM 13317 N N . ALA C 1 433 ? 152.81900 143.50700 182.64200 1.000 42.43499 433 ALA C N 1
ATOM 13318 C CA . ALA C 1 433 ? 153.92100 143.24900 183.55600 1.000 42.43499 433 ALA C CA 1
ATOM 13319 C C . ALA C 1 433 ? 155.01200 142.39200 182.93400 1.000 42.43499 433 ALA C C 1
ATOM 13320 O O . ALA C 1 433 ? 156.18400 142.54500 183.29800 1.000 42.43499 433 ALA C O 1
ATOM 13322 N N . MET C 1 434 ? 154.65700 141.50100 182.01000 1.000 42.54862 434 MET C N 1
ATOM 13323 C CA . MET C 1 434 ? 155.62900 140.63600 181.35000 1.000 42.54862 434 MET C CA 1
ATOM 13324 C C . MET C 1 434 ? 156.37400 141.33400 180.22100 1.000 42.54862 434 MET C C 1
ATOM 13325 O O . MET C 1 434 ? 157.53300 140.99000 179.94600 1.000 42.54862 434 MET C O 1
ATOM 13330 N N . LYS C 1 435 ? 155.73700 142.30100 179.55500 1.000 40.69700 435 LYS C N 1
ATOM 13331 C CA . LYS C 1 435 ? 156.44000 143.04400 178.51200 1.000 40.69700 435 LYS C CA 1
ATOM 13332 C C . LYS C 1 435 ? 157.65800 143.77200 179.07100 1.000 40.69700 435 LYS C C 1
ATOM 13333 O O . LYS C 1 435 ? 158.72200 143.79500 178.43600 1.000 40.69700 435 LYS C O 1
ATOM 13339 N N . ARG C 1 436 ? 157.52400 144.36200 180.26100 1.000 41.19258 436 ARG C N 1
ATOM 13340 C CA . ARG C 1 436 ? 158.64900 145.04900 180.88500 1.000 41.19258 436 ARG C CA 1
ATOM 13341 C C . ARG C 1 436 ? 159.76900 144.07700 181.23400 1.000 41.19258 436 ARG C C 1
ATOM 13342 O O . ARG C 1 436 ? 160.95300 144.39900 181.07000 1.000 41.19258 436 ARG C O 1
ATOM 13350 N N . GLU C 1 437 ? 159.41700 142.88700 181.72700 1.000 38.99925 437 GLU C N 1
ATOM 13351 C CA . GLU C 1 437 ? 160.43300 141.88400 182.01900 1.000 38.99925 437 GLU C CA 1
ATOM 13352 C C . GLU C 1 437 ? 161.17500 141.47700 180.75400 1.000 38.99925 437 GLU C C 1
ATOM 13353 O O . GLU C 1 437 ? 162.40100 141.30600 180.76900 1.000 38.99925 437 GLU C O 1
ATOM 13359 N N . TYR C 1 438 ? 160.44800 141.31800 179.64600 1.000 36.30013 438 TYR C N 1
ATOM 13360 C CA . TYR C 1 438 ? 161.11000 140.98400 178.38800 1.000 36.30013 438 TYR C CA 1
ATOM 13361 C C . TYR C 1 438 ? 162.04900 142.09900 177.94200 1.000 36.30013 438 TYR C C 1
ATOM 13362 O O . TYR C 1 438 ? 163.15200 141.83200 177.44900 1.000 36.30013 438 TYR C O 1
ATOM 13371 N N . GLU C 1 439 ? 161.62600 143.35700 178.09200 1.000 37.67804 439 GLU C N 1
ATOM 13372 C CA . GLU C 1 439 ? 162.50200 144.46700 177.72200 1.000 37.67804 439 GLU C CA 1
ATOM 13373 C C . GLU C 1 439 ? 163.76300 144.48600 178.58100 1.000 37.67804 439 GLU C C 1
ATOM 13374 O O . GLU C 1 439 ? 164.86800 144.73400 178.07800 1.000 37.67804 439 GLU C O 1
ATOM 13380 N N . GLU C 1 440 ? 163.61900 144.22300 179.88100 1.000 37.54450 440 GLU C N 1
ATOM 13381 C CA . GLU C 1 440 ? 164.78500 144.16800 180.75800 1.000 37.54450 440 GLU C CA 1
ATOM 13382 C C . GLU C 1 440 ? 165.72000 143.02900 180.36100 1.000 37.54450 440 GLU C C 1
ATOM 13383 O O . GLU C 1 440 ? 166.94900 143.17300 180.40800 1.000 37.54450 440 GLU C O 1
ATOM 13389 N N . PHE C 1 441 ? 165.15200 141.88600 179.96700 1.000 32.01038 441 PHE C N 1
ATOM 13390 C CA . PHE C 1 441 ? 165.96800 140.77900 179.47300 1.000 32.01038 441 PHE C CA 1
ATOM 13391 C C . PHE C 1 441 ? 166.72700 141.17300 178.20900 1.000 32.01038 441 PHE C C 1
ATOM 13392 O O . PHE C 1 441 ? 167.89900 140.81200 178.03700 1.000 32.01038 441 PHE C O 1
ATOM 13400 N N . LYS C 1 442 ? 166.06700 141.90600 177.30900 1.000 33.66195 442 LYS C N 1
ATOM 13401 C CA . LYS C 1 442 ? 166.74600 142.41200 176.11900 1.000 33.66195 442 LYS C CA 1
ATOM 13402 C C . LYS C 1 442 ? 167.91400 143.31100 176.49600 1.000 33.66195 442 LYS C C 1
ATOM 13403 O O . LYS C 1 442 ? 168.99200 143.23600 175.89300 1.000 33.66195 442 LYS C O 1
ATOM 13409 N N . VAL C 1 443 ? 167.70800 144.18100 177.48700 1.000 33.27336 443 VAL C N 1
ATOM 13410 C CA . VAL C 1 443 ? 168.78300 145.06100 177.94300 1.000 33.27336 443 VAL C CA 1
ATOM 13411 C C . VAL C 1 443 ? 169.95100 144.24400 178.48400 1.000 33.27336 443 VAL C C 1
ATOM 13412 O O . VAL C 1 443 ? 171.12000 144.54700 178.21100 1.000 33.27336 443 VAL C O 1
ATOM 13416 N N . ARG C 1 444 ? 169.65500 143.20100 179.26200 1.000 33.28763 444 ARG C N 1
ATOM 13417 C CA . ARG C 1 444 ? 170.72100 142.35700 179.80100 1.000 33.28763 444 ARG C CA 1
ATOM 13418 C C . ARG C 1 444 ? 171.50300 141.66500 178.68900 1.000 33.28763 444 ARG C C 1
ATOM 13419 O O . ARG C 1 444 ? 172.73700 141.57800 178.74700 1.000 33.28763 444 ARG C O 1
ATOM 13427 N N . ILE C 1 445 ? 170.80300 141.15400 177.67400 1.000 30.62223 445 ILE C N 1
ATOM 13428 C CA . ILE C 1 445 ? 171.49000 140.49600 176.56400 1.000 30.62223 445 ILE C CA 1
ATOM 13429 C C . ILE C 1 445 ? 172.36400 141.49200 175.80700 1.000 30.62223 445 ILE C C 1
ATOM 13430 O O . ILE C 1 445 ? 173.50300 141.18100 175.42800 1.000 30.62223 445 ILE C O 1
ATOM 13435 N N . ASN C 1 446 ? 171.84500 142.69900 175.56800 1.000 33.28044 446 ASN C N 1
ATOM 13436 C CA . ASN C 1 446 ? 172.63400 143.72700 174.89900 1.000 33.28044 446 ASN C CA 1
ATOM 13437 C C . ASN C 1 446 ? 173.86200 144.12000 175.70700 1.000 33.28044 446 ASN C C 1
ATOM 13438 O O . ASN C 1 446 ? 174.90900 144.41300 175.11900 1.000 33.28044 446 ASN C O 1
ATOM 13443 N N . ALA C 1 447 ? 173.75700 144.14100 177.03500 1.000 28.74686 447 ALA C N 1
ATOM 13444 C CA . ALA C 1 447 ? 174.91400 144.38900 177.88700 1.000 28.74686 447 ALA C CA 1
ATOM 13445 C C . ALA C 1 447 ? 175.93700 143.26200 177.80900 1.000 28.74686 447 ALA C C 1
ATOM 13446 O O . ALA C 1 447 ? 177.14600 143.52200 177.78200 1.000 28.74686 447 ALA C O 1
ATOM 13448 N N . LEU C 1 448 ? 175.47000 142.01100 177.78100 1.000 32.09303 448 LEU C N 1
ATOM 13449 C CA . LEU C 1 448 ? 176.38900 140.88400 177.65600 1.000 32.09303 448 LEU C CA 1
ATOM 13450 C C . LEU C 1 448 ? 177.15200 140.93700 176.33900 1.000 32.09303 448 LEU C C 1
ATOM 13451 O O . LEU C 1 448 ? 178.36100 140.67800 176.30200 1.000 32.09303 448 LEU C O 1
ATOM 13456 N N . VAL C 1 449 ? 176.46000 141.26600 175.24500 1.000 33.02560 449 VAL C N 1
ATOM 13457 C CA . VAL C 1 449 ? 177.13100 141.36800 173.94900 1.000 33.02560 449 VAL C CA 1
ATOM 13458 C C . VAL C 1 449 ? 178.20000 142.45500 173.98900 1.000 33.02560 449 VAL C C 1
ATOM 13459 O O . VAL C 1 449 ? 179.32500 142.26600 173.50700 1.000 33.02560 449 VAL C O 1
ATOM 13463 N N . ALA C 1 450 ? 177.86400 143.60700 174.57200 1.000 36.81183 450 ALA C N 1
ATOM 13464 C CA . ALA C 1 450 ? 178.81400 144.71100 174.65000 1.000 36.81183 450 ALA C CA 1
ATOM 13465 C C . ALA C 1 450 ? 180.03600 144.32800 175.47400 1.000 36.81183 450 ALA C C 1
ATOM 13466 O O . ALA C 1 450 ? 181.17200 144.65200 175.10900 1.000 36.81183 450 ALA C O 1
ATOM 13468 N N . LYS C 1 451 ? 179.82300 143.63900 176.59900 1.000 44.17939 451 LYS C N 1
ATOM 13469 C CA . LYS C 1 451 ? 180.95500 143.20600 177.41200 1.000 44.17939 451 LYS C CA 1
ATOM 13470 C C . LYS C 1 451 ? 181.82200 142.20300 176.66300 1.000 44.17939 451 LYS C C 1
ATOM 13471 O O . LYS C 1 451 ? 183.05500 142.26600 176.72900 1.000 44.17939 451 LYS C O 1
ATOM 13477 N N . ALA C 1 452 ? 181.19800 141.26700 175.94400 1.000 45.97425 452 ALA C N 1
ATOM 13478 C CA . ALA C 1 452 ? 181.96200 140.25100 175.23200 1.000 45.97425 452 ALA C CA 1
ATOM 13479 C C . ALA C 1 452 ? 182.63500 140.79400 173.97900 1.000 45.97425 452 ALA C C 1
ATOM 13480 O O . ALA C 1 452 ? 183.51200 140.12200 173.42400 1.000 45.97425 452 ALA C O 1
ATOM 13482 N N . GLN C 1 453 ? 182.24700 141.98600 173.51800 1.000 58.66119 453 GLN C N 1
ATOM 13483 C CA . GLN C 1 453 ? 182.83300 142.53800 172.30100 1.000 58.66119 453 GLN C CA 1
ATOM 13484 C C . GLN C 1 453 ? 184.32300 142.83600 172.43900 1.000 58.66119 453 GLN C C 1
ATOM 13485 O O . GLN C 1 453 ? 185.02500 142.88900 171.42300 1.000 58.66119 453 GLN C O 1
ATOM 13491 N N . LYS C 1 454 ? 184.82600 143.02300 173.65800 1.000 77.45369 454 LYS C N 1
ATOM 13492 C CA . LYS C 1 454 ? 186.22800 143.36200 173.89100 1.000 77.45369 454 LYS C CA 1
ATOM 13493 C C . LYS C 1 454 ? 186.93900 142.14100 174.46500 1.000 77.45369 454 LYS C C 1
ATOM 13494 O O . LYS C 1 454 ? 186.56100 141.64000 175.53000 1.000 77.45369 454 LYS C O 1
ATOM 13500 N N . VAL C 1 455 ? 187.96400 141.67200 173.76500 1.000 85.87373 455 VAL C N 1
ATOM 13501 C CA . VAL C 1 455 ? 188.68300 140.46400 174.18900 1.000 85.87373 455 VAL C CA 1
ATOM 13502 C C . VAL C 1 455 ? 189.73600 140.83600 175.22700 1.000 85.87373 455 VAL C C 1
ATOM 13503 O O . VAL C 1 455 ? 190.44800 141.84200 175.05100 1.000 85.87373 455 VAL C O 1
ATOM 13507 N N . PRO C 1 456 ? 189.85700 140.09200 176.32300 1.000 84.99501 456 PRO C N 1
ATOM 13508 C CA . PRO C 1 456 ? 190.92800 140.35400 177.28800 1.000 84.99501 456 PRO C CA 1
ATOM 13509 C C . PRO C 1 456 ? 192.22900 139.71700 176.83700 1.000 84.99501 456 PRO C C 1
ATOM 13510 O O . PRO C 1 456 ? 192.22500 138.80400 175.99700 1.000 84.99501 456 PRO C O 1
ATOM 13514 N N . PRO C 1 457 ? 193.37000 140.17200 177.36700 1.000 91.79243 457 PRO C N 1
ATOM 13515 C CA . PRO C 1 457 ? 194.65900 139.61800 176.92400 1.000 91.792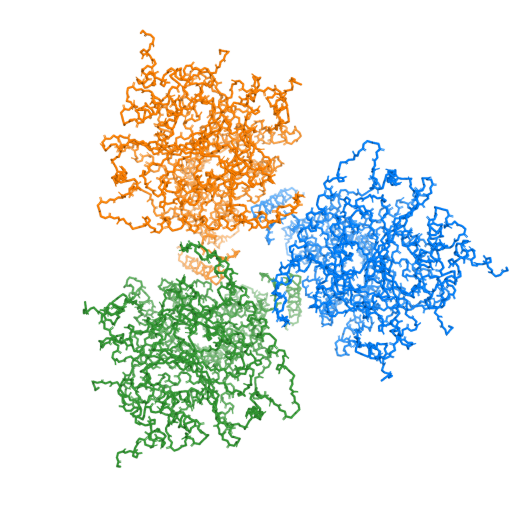43 457 PRO C CA 1
ATOM 13516 C C . PRO C 1 457 ? 194.88500 138.18300 177.37600 1.000 91.79243 457 PRO C C 1
ATOM 13517 O O . PRO C 1 457 ? 195.12400 137.29800 176.54800 1.000 91.79243 457 PRO C O 1
ATOM 13521 N N . GLU C 1 458 ? 194.81300 137.94100 178.68700 1.000 88.04704 458 GLU C N 1
ATOM 13522 C CA . GLU C 1 458 ? 195.14900 136.62200 179.21500 1.000 88.04704 458 GLU C CA 1
ATOM 13523 C C . GLU C 1 458 ? 194.09600 135.58400 178.84000 1.000 88.04704 458 GLU C C 1
ATOM 13524 O O . GLU C 1 458 ? 194.42100 134.41200 178.61700 1.000 88.04704 458 GLU C O 1
ATOM 13530 N N . GLY C 1 459 ? 192.84000 135.98800 178.76500 1.000 75.89211 459 GLY C N 1
ATOM 13531 C CA . GLY C 1 459 ? 191.76100 135.09400 178.38900 1.000 75.89211 459 GLY C CA 1
ATOM 13532 C C . GLY C 1 459 ? 190.51100 135.35300 179.20800 1.000 75.89211 459 GLY C C 1
ATOM 13533 O O . GLY C 1 459 ? 190.49700 136.14300 180.15200 1.000 75.89211 459 GLY C O 1
ATOM 13534 N N . TRP C 1 460 ? 189.43500 134.66400 178.83400 1.000 55.77766 460 TRP C N 1
ATOM 13535 C CA . TRP C 1 460 ? 188.16000 134.82400 179.51400 1.000 55.77766 460 TRP C CA 1
ATOM 13536 C C . TRP C 1 460 ? 188.22400 134.22400 180.91800 1.000 55.77766 460 TRP C C 1
ATOM 13537 O O . TRP C 1 460 ? 189.04500 133.35600 181.22200 1.000 55.77766 460 TRP C O 1
ATOM 13548 N N . ILE C 1 461 ? 187.33500 134.70500 181.78200 1.000 63.51298 461 ILE C N 1
ATOM 13549 C CA . ILE C 1 461 ? 187.30100 134.31100 183.18400 1.000 63.51298 461 ILE C CA 1
ATOM 13550 C C . ILE C 1 461 ? 185.88700 133.87500 183.54100 1.000 63.51298 461 ILE C C 1
ATOM 13551 O O . ILE C 1 461 ? 184.92000 134.59800 183.27400 1.000 63.51298 461 ILE C O 1
ATOM 13556 N N . MET C 1 462 ? 185.76700 132.69400 184.13900 1.000 73.76906 462 MET C N 1
ATOM 13557 C CA . MET C 1 462 ? 184.48600 132.21500 184.63500 1.000 73.76906 462 MET C CA 1
ATOM 13558 C C . MET C 1 462 ? 184.22200 132.75900 186.03500 1.000 73.76906 462 MET C C 1
ATOM 13559 O O . MET C 1 462 ? 185.12600 133.23200 186.72800 1.000 73.76906 462 MET C O 1
ATOM 13564 N N . GLN C 1 463 ? 182.95500 132.68200 186.44600 1.000 83.02487 463 GLN C N 1
ATOM 13565 C CA . GLN C 1 463 ? 182.55000 133.27200 187.71900 1.000 83.02487 463 GLN C CA 1
ATOM 13566 C C . GLN C 1 463 ? 183.21000 132.56600 188.89800 1.000 83.02487 463 GLN C C 1
ATOM 13567 O O . GLN C 1 463 ? 183.58600 133.21100 189.88400 1.000 83.02487 463 GLN C O 1
ATOM 13573 N N . ASP C 1 464 ? 183.35200 131.24100 188.82100 1.000 90.43691 464 ASP C N 1
ATOM 13574 C CA . ASP C 1 464 ? 183.92600 130.49100 189.93400 1.000 90.43691 464 ASP C CA 1
ATOM 13575 C C . ASP C 1 464 ? 185.39000 130.86300 190.14800 1.000 90.43691 464 ASP C C 1
ATOM 13576 O O . ASP C 1 464 ? 185.81000 131.15000 191.27500 1.000 90.43691 464 ASP C O 1
ATOM 13581 N N . GLY C 1 465 ? 186.18000 130.87100 189.07700 1.000 81.45181 465 GLY C N 1
ATOM 13582 C CA . GLY C 1 465 ? 187.58600 131.20300 189.18800 1.000 81.45181 465 GLY C CA 1
ATOM 13583 C C . GLY C 1 465 ? 188.43700 130.61500 188.08300 1.000 81.45181 465 GLY C C 1
ATOM 13584 O O . GLY C 1 465 ? 189.28500 131.30600 187.51000 1.000 81.45181 465 GLY C O 1
ATOM 13585 N N . THR C 1 466 ? 188.22600 129.33900 187.77900 1.000 67.84703 466 THR C N 1
ATOM 13586 C CA . THR C 1 466 ? 188.98100 128.69200 186.71600 1.000 67.84703 466 THR C CA 1
ATOM 13587 C C . THR C 1 466 ? 188.63500 129.33000 185.37400 1.000 67.84703 466 THR C C 1
ATOM 13588 O O . THR C 1 466 ? 187.46600 129.66300 185.13500 1.000 67.84703 466 THR C O 1
ATOM 13592 N N . PRO C 1 467 ? 189.60400 129.51800 184.48300 1.000 63.65525 467 PRO C N 1
ATOM 13593 C CA . PRO C 1 467 ? 189.32300 130.20700 183.22100 1.000 63.65525 467 PRO C CA 1
ATOM 13594 C C . PRO C 1 467 ? 188.44100 129.37700 182.30100 1.000 63.65525 467 PRO C C 1
ATOM 13595 O O . PRO C 1 467 ? 188.30400 128.16100 182.44500 1.000 63.65525 467 PRO C O 1
ATOM 13599 N N . TRP C 1 468 ? 187.83300 130.06900 181.34900 1.000 42.30579 468 TRP C N 1
ATOM 13600 C CA . TRP C 1 468 ? 186.97200 129.42500 180.36400 1.000 42.30579 468 TRP C CA 1
ATOM 13601 C C . TRP C 1 468 ? 187.79800 128.49200 179.48900 1.000 42.30579 468 TRP C C 1
ATOM 13602 O O . TRP C 1 468 ? 188.79800 128.93000 178.90600 1.000 42.30579 468 TRP C O 1
ATOM 13613 N N . PRO C 1 469 ? 187.43200 127.21200 179.37000 1.000 38.76742 469 PRO C N 1
ATOM 13614 C CA . PRO C 1 469 ? 188.21800 126.28800 178.53900 1.000 38.76742 469 PRO C CA 1
ATOM 13615 C C . PRO C 1 469 ? 188.17800 126.59400 177.05100 1.000 38.76742 469 PRO C C 1
ATOM 13616 O O . PRO C 1 469 ? 188.92900 125.97100 176.29200 1.000 38.76742 469 PRO C O 1
ATOM 13620 N N . GLY C 1 470 ? 187.33800 127.52300 176.60500 1.000 40.40667 470 GLY C N 1
ATOM 13621 C CA . GLY C 1 470 ? 187.22300 127.82100 175.19200 1.000 40.40667 470 GLY C CA 1
ATOM 13622 C C . GLY C 1 470 ? 188.04500 129.01100 174.74200 1.000 40.40667 470 GLY C C 1
ATOM 13623 O O . GLY C 1 470 ? 187.71600 129.64900 173.73800 1.000 40.40667 470 GLY C O 1
ATOM 13624 N N . ASN C 1 471 ? 189.10900 129.32900 175.48300 1.000 43.92631 471 ASN C N 1
ATOM 13625 C CA . ASN C 1 471 ? 189.95000 130.46600 175.11800 1.000 43.92631 471 ASN C CA 1
ATOM 13626 C C . ASN C 1 471 ? 190.56700 130.27200 173.73800 1.000 43.92631 471 ASN C C 1
ATOM 13627 O O . ASN C 1 471 ? 190.57300 131.19100 172.91200 1.000 43.92631 471 ASN C O 1
ATOM 13632 N N . ASN C 1 472 ? 191.09000 129.07800 173.47100 1.000 51.20943 472 ASN C N 1
ATOM 13633 C CA . ASN C 1 472 ? 191.62400 128.73500 172.15500 1.000 51.20943 472 ASN C CA 1
ATOM 13634 C C . ASN C 1 472 ? 190.49900 128.08800 171.36100 1.000 51.20943 472 ASN C C 1
ATOM 13635 O O . ASN C 1 472 ? 190.11700 126.94600 171.62200 1.000 51.20943 472 ASN C O 1
ATOM 13640 N N . THR C 1 473 ? 189.96500 128.82600 170.38800 1.000 50.15183 473 THR C N 1
ATOM 13641 C CA . THR C 1 473 ? 188.81300 128.35300 169.63200 1.000 50.15183 473 THR C CA 1
ATOM 13642 C C . THR C 1 473 ? 189.10800 127.06300 168.87600 1.000 50.15183 473 THR C C 1
ATOM 13643 O O . THR C 1 473 ? 188.19300 126.26000 168.66000 1.000 50.15183 473 THR C O 1
ATOM 13647 N N . LYS C 1 474 ? 190.36500 126.83400 168.49300 1.000 51.03364 474 LYS C N 1
ATOM 13648 C CA . LYS C 1 474 ? 190.75000 125.66900 167.70600 1.000 51.03364 474 LYS C CA 1
ATOM 13649 C C . LYS C 1 474 ? 191.31700 124.53800 168.55300 1.000 51.03364 474 LYS C C 1
ATOM 13650 O O . LYS C 1 474 ? 191.84800 123.57100 167.99800 1.000 51.03364 474 LYS C O 1
ATOM 13656 N N . ASP C 1 475 ? 191.20600 124.62800 169.87700 1.000 52.15801 475 ASP C N 1
ATOM 13657 C CA . ASP C 1 475 ? 191.71500 123.57900 170.75600 1.000 52.15801 475 ASP C CA 1
ATOM 13658 C C . ASP C 1 475 ? 191.05300 123.78600 172.11200 1.000 52.15801 475 ASP C C 1
ATOM 13659 O O . ASP C 1 475 ? 191.48100 124.65200 172.88100 1.000 52.15801 475 ASP C O 1
ATOM 13664 N N . HIS C 1 476 ? 190.01500 123.00200 172.39500 1.000 44.99707 476 HIS C N 1
ATOM 13665 C CA . HIS C 1 476 ? 189.32300 123.08100 173.67200 1.000 44.99707 476 HIS C CA 1
ATOM 13666 C C . HIS C 1 476 ? 188.73500 121.71700 173.98400 1.000 44.99707 476 HIS C C 1
ATOM 13667 O O . HIS C 1 476 ? 188.27700 121.02200 173.07100 1.000 44.99707 476 HIS C O 1
ATOM 13674 N N . PRO C 1 477 ? 188.73700 121.30300 175.24700 1.000 41.28474 477 PRO C N 1
ATOM 13675 C CA . PRO C 1 477 ? 188.17500 119.99300 175.59900 1.000 41.28474 477 PRO C CA 1
ATOM 13676 C C . PRO C 1 477 ? 186.66200 119.97000 175.47700 1.000 41.28474 477 PRO C C 1
ATOM 13677 O O . PRO C 1 477 ? 186.02600 121.02500 175.38900 1.000 41.28474 477 PRO C O 1
ATOM 13681 N N . GLY C 1 478 ? 186.07400 118.77600 175.46000 1.000 35.66068 478 GLY C N 1
ATOM 13682 C CA . GLY C 1 478 ? 184.62600 118.66700 175.48300 1.000 35.66068 478 GLY C CA 1
ATOM 13683 C C . GLY C 1 478 ? 184.07100 119.17000 176.80600 1.000 35.66068 478 GLY C C 1
ATOM 13684 O O . GLY C 1 478 ? 184.69100 119.02800 177.86000 1.000 35.66068 478 GLY C O 1
ATOM 13685 N N . MET C 1 479 ? 182.88600 119.77100 176.74200 1.000 34.15519 479 MET C N 1
ATOM 13686 C CA . MET C 1 479 ? 182.27000 120.36400 177.92400 1.000 34.15519 479 MET C CA 1
ATOM 13687 C C . MET C 1 479 ? 180.76000 120.37200 177.75900 1.000 34.15519 479 MET C C 1
ATOM 13688 O O . MET C 1 479 ? 180.24200 120.86200 176.75100 1.000 34.15519 479 MET C O 1
ATOM 13693 N N . ILE C 1 480 ? 180.05700 119.81400 178.74300 1.000 33.22491 480 ILE C N 1
ATOM 13694 C CA . ILE C 1 480 ? 178.60100 119.76200 178.75000 1.000 33.22491 480 ILE C CA 1
ATOM 13695 C C . ILE C 1 480 ? 178.10900 120.26000 180.10100 1.000 33.22491 480 ILE C C 1
ATOM 13696 O O . ILE C 1 480 ? 178.74700 120.02000 181.13200 1.000 33.22491 480 ILE C O 1
ATOM 13701 N N . GLN C 1 481 ? 176.99000 120.98000 180.09100 1.000 33.60505 481 GLN C N 1
ATOM 13702 C CA . GLN C 1 481 ? 176.37200 121.43700 181.32900 1.000 33.60505 481 GLN C CA 1
ATOM 13703 C C . GLN C 1 481 ? 174.85800 121.36500 181.20200 1.000 33.60505 481 GLN C C 1
ATOM 13704 O O . GLN C 1 481 ? 174.32100 121.34700 180.09300 1.000 33.60505 481 GLN C O 1
ATOM 13710 N N . VAL C 1 482 ? 174.17700 121.30800 182.34500 1.000 28.12586 482 VAL C N 1
ATOM 13711 C CA . VAL C 1 482 ? 172.74300 121.04800 182.41000 1.000 28.12586 482 VAL C CA 1
ATOM 13712 C C . VAL C 1 482 ? 172.06500 122.17500 183.17600 1.000 28.12586 482 VAL C C 1
ATOM 13713 O O . VAL C 1 482 ? 172.52300 122.56000 184.25900 1.000 28.12586 482 VAL C O 1
ATOM 13717 N N . PHE C 1 483 ? 170.97100 122.69500 182.62100 1.000 25.82028 483 PHE C N 1
ATOM 13718 C CA . PHE C 1 483 ? 170.13400 123.69900 183.25700 1.000 25.82028 483 PHE C CA 1
ATOM 13719 C C . PHE C 1 483 ? 168.68300 123.23300 183.25100 1.000 25.82028 483 PHE C C 1
ATOM 13720 O O . PHE C 1 483 ? 168.28600 122.37400 182.45800 1.000 25.82028 483 PHE C O 1
ATOM 13728 N N . LEU C 1 484 ? 167.89300 123.80900 184.15400 1.000 27.62375 484 LEU C N 1
ATOM 13729 C CA . LEU C 1 484 ? 166.43500 123.71900 184.16300 1.000 27.62375 484 LEU C CA 1
ATOM 13730 C C . LEU C 1 484 ? 165.89700 122.30300 184.31300 1.000 27.62375 484 LEU C C 1
ATOM 13731 O O . LEU C 1 484 ? 164.69200 122.09500 184.14200 1.000 27.62375 484 LEU C O 1
ATOM 13736 N N . GLY C 1 485 ? 166.74000 121.32400 184.62100 1.000 32.87189 485 GLY C N 1
ATOM 13737 C CA . GLY C 1 485 ? 166.25900 119.96100 184.75000 1.000 32.87189 485 GLY C CA 1
ATOM 13738 C C . GLY C 1 485 ? 165.49700 119.73500 186.03800 1.000 32.87189 485 GLY C C 1
ATOM 13739 O O . GLY C 1 485 ? 164.97000 120.68200 186.62800 1.000 32.87189 485 GLY C O 1
ATOM 13740 N N . GLN C 1 486 ? 165.42300 118.47700 186.48300 1.000 45.45170 486 GLN C N 1
ATOM 13741 C CA . GLN C 1 486 ? 164.82000 118.19700 187.78100 1.000 45.45170 486 GLN C CA 1
ATOM 13742 C C . GLN C 1 486 ? 165.67600 118.74300 188.91300 1.000 45.45170 486 GLN C C 1
ATOM 13743 O O . GLN C 1 486 ? 165.14700 119.13100 189.95900 1.000 45.45170 486 GLN C O 1
ATOM 13749 N N . SER C 1 487 ? 166.99700 118.76200 188.72700 1.000 40.81463 487 SER C N 1
ATOM 13750 C CA . SER C 1 487 ? 167.87200 119.35500 189.73000 1.000 40.81463 487 SER C CA 1
ATOM 13751 C C . SER C 1 487 ? 167.66400 120.86000 189.81100 1.000 40.81463 487 SER C C 1
ATOM 13752 O O . SER C 1 487 ? 167.71400 121.44400 190.90000 1.000 40.81463 487 SER C O 1
ATOM 13755 N N . GLY C 1 488 ? 167.41900 121.50100 188.67000 1.000 38.46109 488 GLY C N 1
ATOM 13756 C CA . GLY C 1 488 ? 167.19700 122.92800 188.66000 1.000 38.46109 488 GLY C CA 1
ATOM 13757 C C . GLY C 1 488 ? 165.88700 123.31100 189.31900 1.000 38.46109 488 GLY C C 1
ATOM 13758 O O . GLY C 1 488 ? 164.97500 122.50100 189.48800 1.000 38.46109 488 GLY C O 1
ATOM 13759 N N . GLY C 1 489 ? 165.80300 124.58300 189.69800 1.000 44.07457 489 GLY C N 1
ATOM 13760 C CA . GLY C 1 489 ? 164.63300 125.06700 190.39300 1.000 44.07457 489 GLY C CA 1
ATOM 13761 C C . GLY C 1 489 ? 163.41600 125.16200 189.49500 1.000 44.07457 489 GLY C C 1
ATOM 13762 O O . GLY C 1 489 ? 163.50000 125.19700 188.26700 1.000 44.07457 489 GLY C O 1
ATOM 13763 N N . HIS C 1 490 ? 162.25500 125.20600 190.14100 1.000 56.71747 490 HIS C N 1
ATOM 13764 C CA . HIS C 1 490 ? 160.98400 125.32200 189.44900 1.000 56.71747 490 HIS C CA 1
ATOM 13765 C C . HIS C 1 490 ? 160.77400 126.75200 188.95600 1.000 56.71747 490 HIS C C 1
ATOM 13766 O O . HIS C 1 490 ? 161.61200 127.63700 189.14500 1.000 56.71747 490 HIS C O 1
ATOM 13773 N N . ASP C 1 491 ? 159.63500 126.98100 188.31000 1.000 55.80814 491 ASP C N 1
ATOM 13774 C CA . ASP C 1 491 ? 159.30400 128.28900 187.76400 1.000 55.80814 491 ASP C CA 1
ATOM 13775 C C . ASP C 1 491 ? 158.58200 129.11700 188.83000 1.000 55.80814 491 ASP C C 1
ATOM 13776 O O . ASP C 1 491 ? 159.01400 129.18000 189.98400 1.000 55.80814 491 ASP C O 1
ATOM 13781 N N . THR C 1 492 ? 157.47800 129.76600 188.45400 1.000 55.65166 492 THR C N 1
ATOM 13782 C CA . THR C 1 492 ? 156.73300 130.56500 189.41800 1.000 55.65166 492 THR C CA 1
ATOM 13783 C C . THR C 1 492 ? 155.63600 129.74400 190.08700 1.000 55.65166 492 THR C C 1
ATOM 13784 O O . THR C 1 492 ? 155.50700 129.75600 191.31700 1.000 55.65166 492 THR C O 1
ATOM 13788 N N . GLU C 1 493 ? 154.83700 129.02000 189.29600 1.000 63.74546 493 GLU C N 1
ATOM 13789 C CA . GLU C 1 493 ? 153.79300 128.16600 189.85700 1.000 63.74546 493 GLU C CA 1
ATOM 13790 C C . GLU C 1 493 ? 154.36800 127.00100 190.65200 1.000 63.74546 493 GLU C C 1
ATOM 13791 O O . GLU C 1 493 ? 153.85500 126.67900 191.73000 1.000 63.74546 493 GLU C O 1
ATOM 13797 N N . GLY C 1 494 ? 155.42100 126.36400 190.14500 1.000 55.16383 494 GLY C N 1
ATOM 13798 C CA . GLY C 1 494 ? 156.03000 125.21800 190.79100 1.000 55.16383 494 GLY C CA 1
ATOM 13799 C C . GLY C 1 494 ? 156.33000 124.05500 189.87100 1.000 55.16383 494 GLY C C 1
ATOM 13800 O O . GLY C 1 494 ? 156.91800 123.06300 190.32800 1.000 55.16383 494 GLY C O 1
ATOM 13801 N N . ASN C 1 495 ? 155.95800 124.12300 188.59600 1.000 53.78938 495 ASN C N 1
ATOM 13802 C CA . ASN C 1 495 ? 156.22200 123.04000 187.65500 1.000 53.78938 495 ASN C CA 1
ATOM 13803 C C . ASN C 1 495 ? 157.63000 123.20700 187.09800 1.000 53.78938 495 ASN C C 1
ATOM 13804 O O . ASN C 1 495 ? 157.97400 124.27000 186.57200 1.000 53.78938 495 ASN C O 1
ATOM 13809 N N . GLU C 1 496 ? 158.44400 122.16100 187.21200 1.000 48.75669 496 GLU C N 1
ATOM 13810 C CA . GLU C 1 496 ? 159.82100 122.23400 186.75100 1.000 48.75669 496 GLU C CA 1
ATOM 13811 C C . GLU C 1 496 ? 159.87600 122.39900 185.23500 1.000 48.75669 496 GLU C C 1
ATOM 13812 O O . GLU C 1 496 ? 158.99300 121.95400 184.49700 1.000 48.75669 496 GLU C O 1
ATOM 13818 N N . LEU C 1 497 ? 160.93300 123.05300 184.77800 1.000 38.56070 497 LEU C N 1
ATOM 13819 C CA . LEU C 1 497 ? 161.12200 123.36100 183.36800 1.000 38.56070 497 LEU C CA 1
ATOM 13820 C C . LEU C 1 497 ? 161.67700 122.15600 182.62900 1.000 38.56070 497 LEU C C 1
ATOM 13821 O O . LEU C 1 497 ? 162.22000 121.22700 183.22900 1.000 38.56070 497 LEU C O 1
ATOM 13826 N N . PRO C 1 498 ? 161.53400 122.12700 181.30500 1.000 48.07248 498 PRO C N 1
ATOM 13827 C CA . PRO C 1 498 ? 162.22700 121.10400 180.51700 1.000 48.07248 498 PRO C CA 1
ATOM 13828 C C . PRO C 1 498 ? 163.73500 121.25700 180.63800 1.000 48.07248 498 PRO C C 1
ATOM 13829 O O . PRO C 1 498 ? 164.25900 122.36500 180.76800 1.000 48.07248 498 PRO C O 1
ATOM 13833 N N . ARG C 1 499 ? 164.43400 120.12700 180.59300 1.000 32.68708 499 ARG C N 1
ATOM 13834 C CA . ARG C 1 499 ? 165.88400 120.14900 180.70100 1.000 32.68708 499 ARG C CA 1
ATOM 13835 C C . ARG C 1 499 ? 166.49800 120.86300 179.49900 1.000 32.68708 499 ARG C C 1
ATOM 13836 O O . ARG C 1 499 ? 166.00000 120.78600 178.37300 1.000 32.68708 499 ARG C O 1
ATOM 13844 N N . LEU C 1 500 ? 167.60000 121.57000 179.75300 1.000 33.00439 500 LEU C N 1
ATOM 13845 C CA . LEU C 1 500 ? 168.30100 122.31600 178.71000 1.000 33.00439 500 LEU C CA 1
ATOM 13846 C C . LEU C 1 500 ? 169.78900 122.03600 178.88400 1.000 33.00439 500 LEU C C 1
ATOM 13847 O O . LEU C 1 500 ? 170.41800 122.56200 179.80500 1.000 33.00439 500 LEU C O 1
ATOM 13852 N N . VAL C 1 501 ? 170.34000 121.20800 178.01200 1.000 28.41424 501 VAL C N 1
ATOM 13853 C CA . VAL C 1 501 ? 171.73600 120.80300 178.10600 1.000 28.41424 501 VAL C CA 1
ATOM 13854 C C . VAL C 1 501 ? 172.53200 121.49000 177.00600 1.000 28.41424 501 VAL C C 1
ATOM 13855 O O . VAL C 1 501 ? 172.13800 121.49200 175.83300 1.000 28.41424 501 VAL C O 1
ATOM 13859 N N . TYR C 1 502 ? 173.64300 122.10400 177.39800 1.000 28.63269 502 TYR C N 1
ATOM 13860 C CA . TYR C 1 502 ? 174.53300 122.81400 176.49000 1.000 28.63269 502 TYR C CA 1
ATOM 13861 C C . TYR C 1 502 ? 175.78700 121.97100 176.30400 1.000 28.63269 502 TYR C C 1
ATOM 13862 O O . TYR C 1 502 ? 176.44400 121.60600 177.28600 1.000 28.63269 502 TYR C O 1
ATOM 13871 N N . VAL C 1 503 ? 176.10900 121.66300 175.05000 1.000 29.65220 503 VAL C N 1
ATOM 13872 C CA . VAL C 1 503 ? 177.18900 120.74900 174.70300 1.000 29.65220 503 VAL C CA 1
ATOM 13873 C C . VAL C 1 503 ? 178.21100 121.48300 173.84400 1.000 29.65220 503 VAL C C 1
ATOM 13874 O O . VAL C 1 503 ? 177.88000 122.41400 173.10200 1.000 29.65220 503 VAL C O 1
ATOM 13878 N N . SER C 1 504 ? 179.46900 121.06700 173.96700 1.000 30.87395 504 SER C N 1
ATOM 13879 C CA . SER C 1 504 ? 180.52600 121.55600 173.09000 1.000 30.87395 504 SER C CA 1
ATOM 13880 C C . SER C 1 504 ? 181.57300 120.46200 172.95600 1.000 30.87395 504 SER C C 1
ATOM 13881 O O . SER C 1 504 ? 182.29500 120.17200 173.91600 1.000 30.87395 504 SER C O 1
ATOM 13884 N N . ARG C 1 505 ? 181.64600 119.86000 171.77400 1.000 34.31823 505 ARG C N 1
ATOM 13885 C CA . ARG C 1 505 ? 182.57300 118.77000 171.51700 1.000 34.31823 505 ARG C CA 1
ATOM 13886 C C . ARG C 1 505 ? 184.00600 119.28200 171.44900 1.000 34.31823 505 ARG C C 1
ATOM 13887 O O . ARG C 1 505 ? 184.26400 120.41800 171.04100 1.000 34.31823 505 ARG C O 1
ATOM 13895 N N . GLU C 1 506 ? 184.94300 118.42900 171.85700 1.000 39.85634 506 GLU C N 1
ATOM 13896 C CA . GLU C 1 506 ? 186.35200 118.78300 171.76300 1.000 39.85634 506 GLU C CA 1
ATOM 13897 C C . GLU C 1 506 ? 186.76900 118.86500 170.30100 1.000 39.85634 506 GLU C C 1
ATOM 13898 O O . GLU C 1 506 ? 186.24100 118.14400 169.45000 1.000 39.85634 506 GLU C O 1
ATOM 13904 N N . LYS C 1 507 ? 187.70900 119.76200 170.00700 1.000 45.71529 507 LYS C N 1
ATOM 13905 C CA . LYS C 1 507 ? 188.16500 120.00400 168.64200 1.000 45.71529 507 LYS C CA 1
ATOM 13906 C C . LYS C 1 507 ? 189.68200 120.20500 168.65700 1.000 45.71529 507 LYS C C 1
ATOM 13907 O O . LYS C 1 507 ? 190.17900 121.31900 168.49000 1.000 45.71529 507 LYS C O 1
ATOM 13913 N N . ARG C 1 508 ? 190.41400 119.11300 168.86300 1.000 52.12659 508 ARG C N 1
ATOM 13914 C CA . ARG C 1 508 ? 191.86200 119.16800 168.76900 1.000 52.12659 508 ARG C CA 1
ATOM 13915 C C . ARG C 1 508 ? 192.27400 119.45000 167.32500 1.000 52.12659 508 ARG C C 1
ATOM 13916 O O . ARG C 1 508 ? 191.67300 118.92100 166.38600 1.000 52.12659 508 ARG C O 1
ATOM 13924 N N . PRO C 1 509 ? 193.29200 120.28300 167.11800 1.000 59.30915 509 PRO C N 1
ATOM 13925 C CA . PRO C 1 509 ? 193.77700 120.52200 165.75500 1.000 59.30915 509 PRO C CA 1
ATOM 13926 C C . PRO C 1 509 ? 194.48100 119.29500 165.19500 1.000 59.30915 509 PRO C C 1
ATOM 13927 O O . PRO C 1 509 ? 195.17100 118.56600 165.91200 1.000 59.30915 509 PRO C O 1
ATOM 13931 N N . GLY C 1 510 ? 194.30000 119.07400 163.89500 1.000 64.11524 510 GLY C N 1
ATOM 13932 C CA . GLY C 1 510 ? 194.88700 117.93600 163.21400 1.000 64.11524 510 GLY C CA 1
ATOM 13933 C C . GLY C 1 510 ? 193.91000 116.85000 162.81900 1.000 64.11524 510 GLY C C 1
ATOM 13934 O O . GLY C 1 510 ? 194.33500 115.85000 162.22900 1.000 64.11524 510 GLY C O 1
ATOM 13935 N N . PHE C 1 511 ? 192.62500 117.00600 163.12100 1.000 58.40466 511 PHE C N 1
ATOM 13936 C CA . PHE C 1 511 ? 191.60200 116.04600 162.74200 1.000 58.40466 511 PHE C CA 1
ATOM 13937 C C . PHE C 1 511 ? 190.53400 116.73600 161.90600 1.000 58.40466 511 PHE C C 1
ATOM 13938 O O . PHE C 1 511 ? 190.27000 117.93200 162.05800 1.000 58.40466 511 PHE C O 1
ATOM 13946 N N . LEU C 1 512 ? 189.91700 115.96400 161.01500 1.000 59.21358 512 LEU C N 1
ATOM 13947 C CA . LEU C 1 512 ? 188.90300 116.49900 160.11500 1.000 59.21358 512 LEU C CA 1
ATOM 13948 C C . LEU C 1 512 ? 187.60400 116.71500 160.88100 1.000 59.21358 512 LEU C C 1
ATOM 13949 O O . LEU C 1 512 ? 187.06600 115.77900 161.48300 1.000 59.21358 512 LEU C O 1
ATOM 13954 N N . HIS C 1 513 ? 187.10100 117.94600 160.85700 1.000 50.51836 513 HIS C N 1
ATOM 13955 C CA . HIS C 1 513 ? 185.85600 118.30600 161.51900 1.000 50.51836 513 HIS C CA 1
ATOM 13956 C C . HIS C 1 513 ? 184.83600 118.71100 160.46700 1.000 50.51836 513 HIS C C 1
ATOM 13957 O O . HIS C 1 513 ? 185.15800 119.46600 159.54400 1.000 50.51836 513 HIS C O 1
ATOM 13964 N N . HIS C 1 514 ? 183.61400 118.21000 160.60900 1.000 40.87873 514 HIS C N 1
ATOM 13965 C CA . HIS C 1 514 ? 182.55600 118.43400 159.63500 1.000 40.87873 514 HIS C CA 1
ATOM 13966 C C . HIS C 1 514 ? 181.64800 119.56200 160.10500 1.000 40.87873 514 HIS C C 1
ATOM 13967 O O . HIS C 1 514 ? 181.38700 119.70600 161.30300 1.000 40.87873 514 HIS C O 1
ATOM 13974 N N . LYS C 1 515 ? 181.17500 120.36500 159.14800 1.000 43.97833 515 LYS C N 1
ATOM 13975 C CA . LYS C 1 515 ? 180.54200 121.63900 159.48600 1.000 43.97833 515 LYS C CA 1
ATOM 13976 C C . LYS C 1 515 ? 179.26100 121.44600 160.28800 1.000 43.97833 515 LYS C C 1
ATOM 13977 O O . LYS C 1 515 ? 179.04400 122.13000 161.29400 1.000 43.97833 515 LYS C O 1
ATOM 13983 N N . LYS C 1 516 ? 178.40300 120.52200 159.86600 1.000 34.61344 516 LYS C N 1
ATOM 13984 C CA . LYS C 1 516 ? 177.10800 120.36500 160.52300 1.000 34.61344 516 LYS C CA 1
ATOM 13985 C C . LYS C 1 516 ? 176.73000 118.92400 160.83200 1.000 34.61344 516 LYS C C 1
ATOM 13986 O O . LYS C 1 516 ? 176.07100 118.69200 161.85100 1.000 34.61344 516 LYS C O 1
ATOM 13992 N N . ALA C 1 517 ? 177.11400 117.94900 160.00800 1.000 33.27329 517 ALA C N 1
ATOM 13993 C CA . ALA C 1 517 ? 176.77700 116.56000 160.29800 1.000 33.27329 517 ALA C CA 1
ATOM 13994 C C . ALA C 1 517 ? 177.47200 116.08200 161.56700 1.000 33.27329 517 ALA C C 1
ATOM 13995 O O . ALA C 1 517 ? 176.91700 115.28200 162.32900 1.000 33.27329 517 ALA C O 1
ATOM 13997 N N . GLY C 1 518 ? 178.69300 116.56100 161.80900 1.000 30.85961 518 GLY C N 1
ATOM 13998 C CA . GLY C 1 518 ? 179.42200 116.13700 162.99300 1.000 30.85961 518 GLY C CA 1
ATOM 13999 C C . GLY C 1 518 ? 178.76200 116.57700 164.28600 1.000 30.85961 518 GLY C C 1
ATOM 14000 O O . GLY C 1 518 ? 178.67600 115.80200 165.24200 1.000 30.85961 518 GLY C O 1
ATOM 14001 N N . ALA C 1 519 ? 178.29300 117.82600 164.33700 1.000 27.61739 519 ALA C N 1
ATOM 14002 C CA . ALA C 1 519 ? 177.62700 118.31500 165.54000 1.000 27.61739 519 ALA C CA 1
ATOM 14003 C C . ALA C 1 519 ? 176.33300 117.55500 165.80500 1.000 27.61739 519 ALA C C 1
ATOM 14004 O O . ALA C 1 519 ? 176.03600 117.20500 166.95400 1.000 27.61739 519 ALA C O 1
ATOM 14006 N N . MET C 1 520 ? 175.55200 117.29000 164.75600 1.000 28.94996 520 MET C N 1
ATOM 14007 C CA . MET C 1 520 ? 174.32800 116.51600 164.92700 1.000 28.94996 520 MET C CA 1
ATOM 14008 C C . MET C 1 520 ? 174.62400 115.08700 165.36200 1.000 28.94996 520 MET C C 1
ATOM 14009 O O . MET C 1 520 ? 173.89300 114.53000 166.18800 1.000 28.94996 520 MET C O 1
ATOM 14014 N N . ASN C 1 521 ? 175.68000 114.47700 164.81900 1.000 28.55261 521 ASN C N 1
ATOM 14015 C CA . ASN C 1 521 ? 176.06700 113.14200 165.26200 1.000 28.55261 521 ASN C CA 1
ATOM 14016 C C . ASN C 1 521 ? 176.48100 113.14700 166.72700 1.000 28.55261 521 ASN C C 1
ATOM 14017 O O . ASN C 1 521 ? 176.14100 112.22600 167.47800 1.000 28.55261 521 ASN C O 1
ATOM 14022 N N . ALA C 1 522 ? 177.22000 114.17500 167.15000 1.000 27.79902 522 ALA C N 1
ATOM 14023 C CA . ALA C 1 522 ? 177.59400 114.28700 168.55500 1.000 27.79902 522 ALA C CA 1
ATOM 14024 C C . ALA C 1 522 ? 176.36300 114.43700 169.43900 1.000 27.79902 522 ALA C C 1
ATOM 14025 O O . ALA C 1 522 ? 176.28700 113.83600 170.51600 1.000 27.79902 522 ALA C O 1
ATOM 14027 N N . LEU C 1 523 ? 175.38900 115.23600 168.99900 1.000 48.07248 523 LEU C N 1
ATOM 14028 C CA . LEU C 1 523 ? 174.14400 115.37200 169.75100 1.000 48.07248 523 LEU C CA 1
ATOM 14029 C C . LEU C 1 523 ? 173.41000 114.04100 169.85700 1.000 48.07248 523 LEU C C 1
ATOM 14030 O O . LEU C 1 523 ? 172.91200 113.68200 170.93200 1.000 48.07248 523 LEU C O 1
ATOM 14035 N N . VAL C 1 524 ? 173.32900 113.30100 168.74900 1.000 39.12267 524 VAL C N 1
ATOM 14036 C CA . VAL C 1 524 ? 172.64000 112.01300 168.75000 1.000 39.12267 524 VAL C CA 1
ATOM 14037 C C . VAL C 1 524 ? 173.33000 111.04200 169.69700 1.000 39.12267 524 VAL C C 1
ATOM 14038 O O . VAL C 1 524 ? 172.67500 110.31900 170.45700 1.000 39.12267 524 VAL C O 1
ATOM 14042 N N . ARG C 1 525 ? 174.66200 111.01500 169.67300 1.000 39.25852 525 ARG C N 1
ATOM 14043 C CA . ARG C 1 525 ? 175.40400 110.11200 170.54300 1.000 39.25852 525 ARG C CA 1
ATOM 14044 C C . ARG C 1 525 ? 175.32200 110.52000 172.01100 1.000 39.25852 525 ARG C C 1
ATOM 14045 O O . ARG C 1 525 ? 175.33100 109.65100 172.88900 1.000 39.25852 525 ARG C O 1
ATOM 14053 N N . VAL C 1 526 ? 175.24700 111.82100 172.29800 1.000 28.72717 526 VAL C N 1
ATOM 14054 C CA . VAL C 1 526 ? 175.09700 112.27600 173.67700 1.000 28.72717 526 VAL C CA 1
ATOM 14055 C C . VAL C 1 526 ? 173.71400 111.93800 174.21300 1.000 28.72717 526 VAL C C 1
ATOM 14056 O O . VAL C 1 526 ? 173.57200 111.52000 175.37000 1.000 28.72717 526 VAL C O 1
ATOM 14060 N N . SER C 1 527 ? 172.68000 112.11700 173.38800 1.000 34.67121 527 SER C N 1
ATOM 14061 C CA . SER C 1 527 ? 171.31800 111.87400 173.84600 1.000 34.67121 527 SER C CA 1
ATOM 14062 C C . SER C 1 527 ? 171.13200 110.42700 174.27800 1.000 34.67121 527 SER C C 1
ATOM 14063 O O . SER C 1 527 ? 170.45400 110.15200 175.27300 1.000 34.67121 527 SER C O 1
ATOM 14066 N N . GLY C 1 528 ? 171.74600 109.48800 173.55500 1.000 32.63082 528 GLY C N 1
ATOM 14067 C CA . GLY C 1 528 ? 171.63900 108.08600 173.91400 1.000 32.63082 528 GLY C CA 1
ATOM 14068 C C . GLY C 1 528 ? 172.12800 107.77300 175.31200 1.000 32.63082 528 GLY C C 1
ATOM 14069 O O . GLY C 1 528 ? 171.60700 106.85300 175.95000 1.000 32.63082 528 GLY C O 1
ATOM 14070 N N . VAL C 1 529 ? 173.10600 108.52200 175.80800 1.000 30.28933 529 VAL C N 1
ATOM 14071 C CA . VAL C 1 529 ? 173.62800 108.33600 177.15500 1.000 30.28933 529 VAL C CA 1
ATOM 14072 C C . VAL C 1 529 ? 172.83700 109.14300 178.17500 1.000 30.28933 529 VAL C C 1
ATOM 14073 O O . VAL C 1 529 ? 172.51800 108.64800 179.25600 1.000 30.28933 529 VAL C O 1
ATOM 14077 N N . LEU C 1 530 ? 172.50600 110.39300 177.84600 1.000 34.22442 530 LEU C N 1
ATOM 14078 C CA . LEU C 1 530 ? 171.78400 111.23800 178.79300 1.000 34.22442 530 LEU C CA 1
ATOM 14079 C C . LEU C 1 530 ? 170.32800 110.80300 178.91800 1.000 34.22442 530 LEU C C 1
ATOM 14080 O O . LEU C 1 530 ? 169.92400 110.23200 179.93600 1.000 34.22442 530 LEU C O 1
ATOM 14085 N N . THR C 1 531 ? 169.52000 111.06800 177.88900 1.000 41.84916 531 THR C N 1
ATOM 14086 C CA . THR C 1 531 ? 168.12200 110.63400 177.89400 1.000 41.84916 531 THR C CA 1
ATOM 14087 C C . THR C 1 531 ? 167.76900 110.15200 176.48700 1.000 41.84916 531 THR C C 1
ATOM 14088 O O . THR C 1 531 ? 167.83600 110.91600 175.52000 1.000 41.84916 531 THR C O 1
ATOM 14092 N N . ASN C 1 532 ? 167.42000 108.87400 176.38400 1.000 39.33410 532 ASN C N 1
ATOM 14093 C CA . ASN C 1 532 ? 167.15200 108.26800 175.08800 1.000 39.33410 532 ASN C CA 1
ATOM 14094 C C . ASN C 1 532 ? 165.69000 108.46400 174.70600 1.000 39.33410 532 ASN C C 1
ATOM 14095 O O . ASN C 1 532 ? 164.78700 108.17100 175.49600 1.000 39.33410 532 ASN C O 1
ATOM 14100 N N . ALA C 1 533 ? 165.45500 108.96400 173.49500 1.000 33.15542 533 ALA C N 1
ATOM 14101 C CA . ALA C 1 533 ? 164.10100 109.19200 173.02000 1.000 33.15542 533 ALA C CA 1
ATOM 14102 C C . ALA C 1 533 ? 163.90200 108.54500 171.65700 1.000 33.15542 533 ALA C C 1
ATOM 14103 O O . ALA C 1 533 ? 164.80400 108.57900 170.81200 1.000 33.15542 533 ALA C O 1
ATOM 14105 N N . PRO C 1 534 ? 162.73400 107.94600 171.41900 1.000 34.30051 534 PRO C N 1
ATOM 14106 C CA . PRO C 1 534 ? 162.48000 107.33000 170.10700 1.000 34.30051 534 PRO C CA 1
ATOM 14107 C C . PRO C 1 534 ? 162.54800 108.30800 168.94800 1.000 34.30051 534 PRO C C 1
ATOM 14108 O O . PRO C 1 534 ? 162.96500 107.92200 167.85000 1.000 34.30051 534 PRO C O 1
ATOM 14112 N N . PHE C 1 535 ? 162.14800 109.55700 169.15200 1.000 39.16339 535 PHE C N 1
ATOM 14113 C CA . PHE C 1 535 ? 162.10800 110.55400 168.09500 1.000 39.16339 535 PHE C CA 1
ATOM 14114 C C . PHE C 1 535 ? 162.94100 111.76600 168.48800 1.000 39.16339 535 PHE C C 1
ATOM 14115 O O . PHE C 1 535 ? 163.32300 111.94000 169.64800 1.000 39.16339 535 PHE C O 1
ATOM 14123 N N . MET C 1 536 ? 163.22400 112.60800 167.49700 1.000 48.07248 536 MET C N 1
ATOM 14124 C CA . MET C 1 536 ? 164.01900 113.80400 167.73800 1.000 48.07248 536 MET C CA 1
ATOM 14125 C C . MET C 1 536 ? 163.71600 114.84700 166.67100 1.000 48.07248 536 MET C C 1
ATOM 14126 O O . MET C 1 536 ? 163.61800 114.52400 165.48900 1.000 48.07248 536 MET C O 1
ATOM 14131 N N . LEU C 1 537 ? 163.57700 116.09600 167.09900 1.000 32.84577 537 LEU C N 1
ATOM 14132 C CA . LEU C 1 537 ? 163.33200 117.21300 166.19900 1.000 32.84577 537 LEU C CA 1
ATOM 14133 C C . LEU C 1 537 ? 164.58600 118.07300 166.10300 1.000 32.84577 537 LEU C C 1
ATOM 14134 O O . LEU C 1 537 ? 165.35400 118.16800 167.05900 1.000 32.84577 537 LEU C O 1
ATOM 14139 N N . ASN C 1 538 ? 164.81200 118.68200 164.93800 1.000 30.56368 538 ASN C N 1
ATOM 14140 C CA . ASN C 1 538 ? 165.97800 119.53500 164.74100 1.000 30.56368 538 ASN C CA 1
ATOM 14141 C C . ASN C 1 538 ? 165.52600 120.90400 164.25600 1.000 30.56368 538 ASN C C 1
ATOM 14142 O O . ASN C 1 538 ? 164.50600 121.02300 163.57200 1.000 30.56368 538 ASN C O 1
ATOM 14147 N N . LEU C 1 539 ? 166.29000 121.93700 164.60300 1.000 33.53200 539 LEU C N 1
ATOM 14148 C CA . LEU C 1 539 ? 165.94200 123.30100 164.24600 1.000 33.53200 539 LEU C CA 1
ATOM 14149 C C . LEU C 1 539 ? 167.19600 124.13400 164.04100 1.000 33.53200 539 LEU C C 1
ATOM 14150 O O . LEU C 1 539 ? 168.26600 123.83400 164.58100 1.000 33.53200 539 LEU C O 1
ATOM 14155 N N . ASP C 1 540 ? 167.05000 125.18100 163.23900 1.000 43.70882 540 ASP C N 1
ATOM 14156 C CA . ASP C 1 540 ? 168.08400 126.18600 163.12000 1.000 43.70882 540 ASP C CA 1
ATOM 14157 C C . ASP C 1 540 ? 167.86400 127.26700 164.17300 1.000 43.70882 540 ASP C C 1
ATOM 14158 O O . ASP C 1 540 ? 166.80300 127.35400 164.79700 1.000 43.70882 540 ASP C O 1
ATOM 14163 N N . CYS C 1 541 ? 168.89100 128.09200 164.37500 1.000 41.72177 541 CYS C N 1
ATOM 14164 C CA . CYS C 1 541 ? 168.79400 129.16600 165.35700 1.000 41.72177 541 CYS C CA 1
ATOM 14165 C C . CYS C 1 541 ? 167.72100 130.17500 164.96500 1.000 41.72177 541 CYS C C 1
ATOM 14166 O O . CYS C 1 541 ? 166.94900 130.64000 165.81200 1.000 41.72177 541 CYS C O 1
ATOM 14169 N N . ASP C 1 542 ? 167.65400 130.52600 163.68000 1.000 44.92582 542 ASP C N 1
ATOM 14170 C CA . ASP C 1 542 ? 166.71900 131.55400 163.24200 1.000 44.92582 542 ASP C CA 1
ATOM 14171 C C . ASP C 1 542 ? 165.28500 131.05200 163.13500 1.000 44.92582 542 ASP C C 1
ATOM 14172 O O . ASP C 1 542 ? 164.37000 131.87400 163.02800 1.000 44.92582 542 ASP C O 1
ATOM 14177 N N . HIS C 1 543 ? 165.06500 129.74000 163.16400 1.000 42.92060 543 HIS C N 1
ATOM 14178 C CA . HIS C 1 543 ? 163.73400 129.16300 163.03300 1.000 42.92060 543 HIS C CA 1
ATOM 14179 C C . HIS C 1 543 ? 163.15800 128.90900 164.42000 1.000 42.92060 543 HIS C C 1
ATOM 14180 O O . HIS C 1 543 ? 163.72400 128.13300 165.19700 1.000 42.92060 543 HIS C O 1
ATOM 14187 N N . TYR C 1 544 ? 162.03800 129.55500 164.72500 1.000 35.02772 544 TYR C N 1
ATOM 14188 C CA . TYR C 1 544 ? 161.33800 129.36800 165.98700 1.000 35.02772 544 TYR C CA 1
ATOM 14189 C C . TYR C 1 544 ? 160.07500 128.54500 165.75300 1.000 35.02772 544 TYR C C 1
ATOM 14190 O O . TYR C 1 544 ? 159.72000 128.21000 164.62000 1.000 35.02772 544 TYR C O 1
ATOM 14199 N N . ILE C 1 545 ? 159.39100 128.22100 166.84400 1.000 28.49348 545 ILE C N 1
ATOM 14200 C CA . ILE C 1 545 ? 158.20500 127.37400 166.80800 1.000 28.49348 545 ILE C CA 1
ATOM 14201 C C . ILE C 1 545 ? 156.98200 128.27800 166.89200 1.000 28.49348 545 ILE C C 1
ATOM 14202 O O . ILE C 1 545 ? 156.76700 128.95900 167.90000 1.000 28.49348 545 ILE C O 1
ATOM 14207 N N . ASN C 1 546 ? 156.17400 128.28300 165.83200 1.000 36.86658 546 ASN C N 1
ATOM 14208 C CA . ASN C 1 546 ? 154.97800 129.11500 165.77400 1.000 36.86658 546 ASN C CA 1
ATOM 14209 C C . ASN C 1 546 ? 153.75800 128.39300 166.34000 1.000 36.86658 546 ASN C C 1
ATOM 14210 O O . ASN C 1 546 ? 153.12000 128.88900 167.27300 1.000 36.86658 546 ASN C O 1
ATOM 14215 N N . ASN C 1 547 ? 153.42200 127.22900 165.79100 1.000 34.38534 547 ASN C N 1
ATOM 14216 C CA . ASN C 1 547 ? 152.33700 126.41400 166.31900 1.000 34.38534 547 ASN C CA 1
ATOM 14217 C C . ASN C 1 547 ? 152.86400 125.57200 167.47300 1.000 34.38534 547 ASN C C 1
ATOM 14218 O O . ASN C 1 547 ? 153.87700 124.88000 167.33200 1.000 34.38534 547 ASN C O 1
ATOM 14223 N N . SER C 1 548 ? 152.16900 125.62300 168.60400 1.000 34.63101 548 SER C N 1
ATOM 14224 C CA . SER C 1 548 ? 152.65400 125.02400 169.83900 1.000 34.63101 548 SER C CA 1
ATOM 14225 C C . SER C 1 548 ? 152.38000 123.53000 169.93600 1.000 34.63101 548 SER C C 1
ATOM 14226 O O . SER C 1 548 ? 152.76600 122.91000 170.93200 1.000 34.63101 548 SER C O 1
ATOM 14229 N N . LYS C 1 549 ? 151.72600 122.93600 168.93800 1.000 38.71790 549 LYS C N 1
ATOM 14230 C CA . LYS C 1 549 ? 151.40400 121.51400 168.95800 1.000 38.71790 549 LYS C CA 1
ATOM 14231 C C . LYS C 1 549 ? 152.08000 120.74500 167.83000 1.000 38.71790 549 LYS C C 1
ATOM 14232 O O . LYS C 1 549 ? 151.56900 119.69900 167.41500 1.000 38.71790 549 LYS C O 1
ATOM 14238 N N . ALA C 1 550 ? 153.21500 121.23400 167.32300 1.000 37.61229 550 ALA C N 1
ATOM 14239 C CA . ALA C 1 550 ? 153.85300 120.59500 166.17500 1.000 37.61229 550 ALA C CA 1
ATOM 14240 C C . ALA C 1 550 ? 154.30400 119.17600 166.49900 1.000 37.61229 550 ALA C C 1
ATOM 14241 O O . ALA C 1 550 ? 154.06000 118.24600 165.72100 1.000 37.61229 550 ALA C O 1
ATOM 14243 N N . ALA C 1 551 ? 154.96800 118.98700 167.64100 1.000 33.45028 551 ALA C N 1
ATOM 14244 C CA . ALA C 1 551 ? 155.36100 117.64000 168.04400 1.000 33.45028 551 ALA C CA 1
ATOM 14245 C C . ALA C 1 551 ? 154.14000 116.78100 168.34200 1.000 33.45028 551 ALA C C 1
ATOM 14246 O O . ALA C 1 551 ? 154.09200 115.60000 167.97400 1.000 33.45028 551 ALA C O 1
ATOM 14248 N N . ARG C 1 552 ? 153.14100 117.35900 169.01200 1.000 36.59556 552 ARG C N 1
ATOM 14249 C CA . ARG C 1 552 ? 151.89500 116.65000 169.26800 1.000 36.59556 552 ARG C CA 1
ATOM 14250 C C . ARG C 1 552 ? 151.15400 116.32000 167.98100 1.000 36.59556 552 ARG C C 1
ATOM 14251 O O . ARG C 1 552 ? 150.40900 115.33600 167.94300 1.000 36.59556 552 ARG C O 1
ATOM 14259 N N . GLU C 1 553 ? 151.34400 117.11400 166.92800 1.000 38.32904 553 GLU C N 1
ATOM 14260 C CA . GLU C 1 553 ? 150.74300 116.84200 165.63200 1.000 38.32904 553 GLU C CA 1
ATOM 14261 C C . GLU C 1 553 ? 151.56200 115.86400 164.79800 1.000 38.32904 553 GLU C C 1
ATOM 14262 O O . GLU C 1 553 ? 151.02300 115.27000 163.85900 1.000 38.32904 553 GLU C O 1
ATOM 14268 N N . ALA C 1 554 ? 152.84200 115.67800 165.11700 1.000 31.07431 554 ALA C N 1
ATOM 14269 C CA . ALA C 1 554 ? 153.64600 114.64200 164.48400 1.000 31.07431 554 ALA C CA 1
ATOM 14270 C C . ALA C 1 554 ? 153.51800 113.28800 165.16900 1.000 31.07431 554 ALA C C 1
ATOM 14271 O O . ALA C 1 554 ? 153.77600 112.25800 164.53300 1.000 31.07431 554 ALA C O 1
ATOM 14273 N N . MET C 1 555 ? 153.14100 113.26500 166.44800 1.000 35.63043 555 MET C N 1
ATOM 14274 C CA . MET C 1 555 ? 152.94900 111.98400 167.12100 1.000 35.63043 555 MET C CA 1
ATOM 14275 C C . MET C 1 555 ? 151.73700 111.22200 166.61200 1.000 35.63043 555 MET C C 1
ATOM 14276 O O . MET C 1 555 ? 151.72800 109.99000 166.68400 1.000 35.63043 555 MET C O 1
ATOM 14281 N N . CYS C 1 556 ? 150.72000 111.91000 166.09100 1.000 34.59347 556 CYS C N 1
ATOM 14282 C CA . CYS C 1 556 ? 149.61600 111.18600 165.47400 1.000 34.59347 556 CYS C CA 1
ATOM 14283 C C . CYS C 1 556 ? 150.07700 110.39200 164.26100 1.000 34.59347 556 CYS C C 1
ATOM 14284 O O . CYS C 1 556 ? 149.42800 109.40800 163.89400 1.000 34.59347 556 CYS C O 1
ATOM 14287 N N . PHE C 1 557 ? 151.18200 110.79900 163.63600 1.000 32.56409 557 PHE C N 1
ATOM 14288 C CA . PHE C 1 557 ? 151.76500 110.06600 162.52300 1.000 32.56409 557 PHE C CA 1
ATOM 14289 C C . PHE C 1 557 ? 152.80900 109.05000 162.96000 1.000 32.56409 557 PHE C C 1
ATOM 14290 O O . PHE C 1 557 ? 152.88400 107.96800 162.36900 1.000 32.56409 557 PHE C O 1
ATOM 14298 N N . LEU C 1 558 ? 153.61500 109.37400 163.97000 1.000 34.99244 558 LEU C N 1
ATOM 14299 C CA . LEU C 1 558 ? 154.71800 108.51400 164.38000 1.000 34.99244 558 LEU C CA 1
ATOM 14300 C C . LEU C 1 558 ? 154.35300 107.50700 165.46200 1.000 34.99244 558 LEU C C 1
ATOM 14301 O O . LEU C 1 558 ? 155.18900 106.66300 165.79800 1.000 34.99244 558 LEU C O 1
ATOM 14306 N N . MET C 1 559 ? 153.14500 107.56500 166.01700 1.000 39.74354 559 MET C N 1
ATOM 14307 C CA . MET C 1 559 ? 152.78800 106.67900 167.11500 1.000 39.74354 559 MET C CA 1
ATOM 14308 C C . MET C 1 559 ? 151.66800 105.70900 166.78100 1.000 39.74354 559 MET C C 1
ATOM 14309 O O . MET C 1 559 ? 151.41500 104.79200 167.56400 1.000 39.74354 559 MET C O 1
ATOM 14314 N N . ASP C 1 560 ? 150.99300 105.88600 165.65300 1.000 59.64503 560 ASP C N 1
ATOM 14315 C CA . ASP C 1 560 ? 150.01200 104.90300 165.20600 1.000 59.64503 560 ASP C CA 1
ATOM 14316 C C . ASP C 1 560 ? 150.71600 103.61600 164.80500 1.000 59.64503 560 ASP C C 1
ATOM 14317 O O . ASP C 1 560 ? 151.58700 103.64700 163.92700 1.000 59.64503 560 ASP C O 1
ATOM 14322 N N . PRO C 1 561 ? 150.38300 102.47400 165.40900 1.000 60.70374 561 PRO C N 1
ATOM 14323 C CA . PRO C 1 561 ? 150.95500 101.20600 164.93200 1.000 60.70374 561 PRO C CA 1
ATOM 14324 C C . PRO C 1 561 ? 150.51800 100.84300 163.52500 1.000 60.70374 561 PRO C C 1
ATOM 14325 O O . PRO C 1 561 ? 151.18500 100.02900 162.87600 1.000 60.70374 561 PRO C O 1
ATOM 14329 N N . GLN C 1 562 ? 149.42300 101.42100 163.03200 1.000 58.97893 562 GLN C N 1
ATOM 14330 C CA . GLN C 1 562 ? 148.88300 101.02700 161.73100 1.000 58.97893 562 GLN C CA 1
ATOM 14331 C C . GLN C 1 562 ? 149.62000 101.72000 160.58800 1.000 58.97893 562 GLN C C 1
ATOM 14332 O O . GLN C 1 562 ? 150.44400 101.10800 159.90200 1.000 58.97893 562 GLN C O 1
ATOM 14338 N N . ILE C 1 563 ? 149.33200 103.00400 160.37200 1.000 53.74282 563 ILE C N 1
ATOM 14339 C CA . ILE C 1 563 ? 149.88200 103.74300 159.24200 1.000 53.74282 563 ILE C CA 1
ATOM 14340 C C . ILE C 1 563 ? 151.13200 104.52800 159.62400 1.000 53.74282 563 ILE C C 1
ATOM 14341 O O . ILE C 1 563 ? 151.55000 105.41800 158.87800 1.000 53.74282 563 ILE C O 1
ATOM 14346 N N . GLY C 1 564 ? 151.73900 104.22100 160.76600 1.000 47.80196 564 GLY C N 1
ATOM 14347 C CA . GLY C 1 564 ? 152.93200 104.92500 161.19100 1.000 47.80196 564 GLY C CA 1
ATOM 14348 C C . GLY C 1 564 ? 154.07300 104.00600 161.57300 1.000 47.80196 564 GLY C C 1
ATOM 14349 O O . GLY C 1 564 ? 155.14600 104.46900 161.97000 1.000 47.80196 564 GLY C O 1
ATOM 14350 N N . ARG C 1 565 ? 153.85200 102.69600 161.45700 1.000 51.25442 565 ARG C N 1
ATOM 14351 C CA . ARG C 1 565 ? 154.87100 101.71800 161.81300 1.000 51.25442 565 ARG C CA 1
ATOM 14352 C C . ARG C 1 565 ? 156.07700 101.75100 160.88500 1.000 51.25442 565 ARG C C 1
ATOM 14353 O O . ARG C 1 565 ? 157.16100 101.32100 161.29400 1.000 51.25442 565 ARG C O 1
ATOM 14361 N N . LYS C 1 566 ? 155.92200 102.24800 159.65800 1.000 41.75733 566 LYS C N 1
ATOM 14362 C CA . LYS C 1 566 ? 156.98900 102.21600 158.66700 1.000 41.75733 566 LYS C CA 1
ATOM 14363 C C . LYS C 1 566 ? 157.39400 103.60300 158.18600 1.000 41.75733 566 LYS C C 1
ATOM 14364 O O . LYS C 1 566 ? 157.96100 103.72500 157.09500 1.000 41.75733 566 LYS C O 1
ATOM 14370 N N . VAL C 1 567 ? 157.12200 104.64500 158.96300 1.000 27.68748 567 VAL C N 1
ATOM 14371 C CA . VAL C 1 567 ? 157.49500 106.00600 158.59800 1.000 27.68748 567 VAL C CA 1
ATOM 14372 C C . VAL C 1 567 ? 158.79200 106.36600 159.30800 1.000 27.68748 567 VAL C C 1
ATOM 14373 O O . VAL C 1 567 ? 158.93500 106.13400 160.51400 1.000 27.68748 567 VAL C O 1
ATOM 14377 N N . CYS C 1 568 ? 159.74100 106.93300 158.56200 1.000 28.53023 568 CYS C N 1
ATOM 14378 C CA . CYS C 1 568 ? 161.04500 107.26600 159.11700 1.000 28.53023 568 CYS C CA 1
ATOM 14379 C C . CYS C 1 568 ? 161.16900 108.71500 159.57400 1.000 28.53023 568 CYS C C 1
ATOM 14380 O O . CYS C 1 568 ? 161.91000 108.97500 160.52700 1.000 28.53023 568 CYS C O 1
ATOM 14383 N N . TYR C 1 569 ? 160.47500 109.66000 158.93800 1.000 23.57078 569 TYR C N 1
ATOM 14384 C CA . TYR C 1 569 ? 160.45900 111.01800 159.46800 1.000 23.57078 569 TYR C CA 1
ATOM 14385 C C . TYR C 1 569 ? 159.22600 111.76600 158.98200 1.000 23.57078 569 TYR C C 1
ATOM 14386 O O . TYR C 1 569 ? 158.58300 111.38800 157.99600 1.000 23.57078 569 TYR C O 1
ATOM 14395 N N . VAL C 1 570 ? 158.91700 112.84400 159.70100 1.000 24.32299 570 VAL C N 1
ATOM 14396 C CA . VAL C 1 570 ? 157.82300 113.75400 159.38500 1.000 24.32299 570 VAL C CA 1
ATOM 14397 C C . VAL C 1 570 ? 158.42900 115.10500 159.03400 1.000 24.32299 570 VAL C C 1
ATOM 14398 O O . VAL C 1 570 ? 159.25800 115.63100 159.78700 1.000 24.32299 570 VAL C O 1
ATOM 14402 N N . GLN C 1 571 ? 158.01800 115.66600 157.89900 1.000 29.69133 571 GLN C N 1
ATOM 14403 C CA . GLN C 1 571 ? 158.61100 116.88700 157.37100 1.000 29.69133 571 GLN C CA 1
ATOM 14404 C C . GLN C 1 571 ? 157.55900 117.98100 157.25300 1.000 29.69133 571 GLN C C 1
ATOM 14405 O O . GLN C 1 571 ? 156.46400 117.74800 156.72800 1.000 29.69133 571 GLN C O 1
ATOM 14411 N N . PHE C 1 572 ? 157.90700 119.17300 157.72900 1.000 29.03891 572 PHE C N 1
ATOM 14412 C CA . PHE C 1 572 ? 157.09000 120.37300 157.65800 1.000 29.03891 572 PHE C CA 1
ATOM 14413 C C . PHE C 1 572 ? 157.65200 121.33900 156.62000 1.000 29.03891 572 PHE C C 1
ATOM 14414 O O . PHE C 1 572 ? 158.86000 121.35600 156.36100 1.000 29.03891 572 PHE C O 1
ATOM 14422 N N . PRO C 1 573 ? 156.80500 122.15600 155.99900 1.000 36.42087 573 PRO C N 1
ATOM 14423 C CA . PRO C 1 573 ? 157.30000 123.12700 155.02200 1.000 36.42087 573 PRO C CA 1
ATOM 14424 C C . PRO C 1 573 ? 157.99600 124.28300 155.71400 1.000 36.42087 573 PRO C C 1
ATOM 14425 O O . PRO C 1 573 ? 157.68800 124.63000 156.85600 1.000 36.42087 573 PRO C O 1
ATOM 14429 N N . GLN C 1 574 ? 158.93400 124.89300 154.99600 1.000 42.25323 574 GLN C N 1
ATOM 14430 C CA . GLN C 1 574 ? 159.66800 126.03900 155.52000 1.000 42.25323 574 GLN C CA 1
ATOM 14431 C C . GLN C 1 574 ? 158.87800 127.31200 155.24700 1.000 42.25323 574 GLN C C 1
ATOM 14432 O O . GLN C 1 574 ? 158.77800 127.76000 154.10000 1.000 42.25323 574 GLN C O 1
ATOM 14438 N N . ARG C 1 575 ? 158.32800 127.90600 156.30000 1.000 46.73039 575 ARG C N 1
ATOM 14439 C CA . ARG C 1 575 ? 157.64800 129.18700 156.20300 1.000 46.73039 575 ARG C CA 1
ATOM 14440 C C . ARG C 1 575 ? 158.56400 130.27200 156.75000 1.000 46.73039 575 ARG C C 1
ATOM 14441 O O . ARG C 1 575 ? 159.24700 130.07700 157.76200 1.000 46.73039 575 ARG C O 1
ATOM 14449 N N . PHE C 1 576 ? 158.58300 131.40800 156.06800 1.000 59.90142 576 PHE C N 1
ATOM 14450 C CA . PHE C 1 576 ? 159.44600 132.52500 156.41300 1.000 59.90142 576 PHE C CA 1
ATOM 14451 C C . PHE C 1 576 ? 158.62500 133.73000 156.84700 1.000 59.90142 576 PHE C C 1
ATOM 14452 O O . PHE C 1 576 ? 157.48100 133.91100 156.42800 1.000 59.90142 576 PHE C O 1
ATOM 14460 N N . ASP C 1 577 ? 159.23200 134.54400 157.71300 1.000 80.43200 577 ASP C N 1
ATOM 14461 C CA . ASP C 1 577 ? 158.59300 135.71900 158.29400 1.000 80.43200 577 ASP C CA 1
ATOM 14462 C C . ASP C 1 577 ? 159.29500 136.98700 157.82400 1.000 80.43200 577 ASP C C 1
ATOM 14463 O O . ASP C 1 577 ? 160.48700 136.97800 157.50500 1.000 80.43200 577 ASP C O 1
ATOM 14468 N N . GLY C 1 578 ? 158.53900 138.08400 157.78100 1.000 96.81974 578 GLY C N 1
ATOM 14469 C CA . GLY C 1 578 ? 159.09500 139.35400 157.36500 1.000 96.81974 578 GLY C CA 1
ATOM 14470 C C . GLY C 1 578 ? 159.24300 139.53800 155.87300 1.000 96.81974 578 GLY C C 1
ATOM 14471 O O . GLY C 1 578 ? 159.85000 140.52400 155.44400 1.000 96.81974 578 GLY C O 1
ATOM 14472 N N . ILE C 1 579 ? 158.71600 138.61800 155.06300 1.000 112.74313 579 ILE C N 1
ATOM 14473 C CA . ILE C 1 579 ? 158.80800 138.76500 153.61700 1.000 112.74313 579 ILE C CA 1
ATOM 14474 C C . ILE C 1 579 ? 157.89100 139.89000 153.15500 1.000 112.74313 579 ILE C C 1
ATOM 14475 O O . ILE C 1 579 ? 156.80000 140.10000 153.70400 1.000 112.74313 579 ILE C O 1
ATOM 14480 N N . ASP C 1 580 ? 158.34700 140.63700 152.15500 1.000 125.51968 580 ASP C N 1
ATOM 14481 C CA . ASP C 1 580 ? 157.56700 141.73300 151.60600 1.000 125.51968 580 ASP C CA 1
ATOM 14482 C C . ASP C 1 580 ? 156.40700 141.19600 150.77100 1.000 125.51968 580 ASP C C 1
ATOM 14483 O O . ASP C 1 580 ? 156.39300 140.03600 150.34700 1.000 125.51968 580 ASP C O 1
ATOM 14488 N N . ARG C 1 581 ? 155.41400 142.06100 150.54600 1.000 128.50943 581 ARG C N 1
ATOM 14489 C CA . ARG C 1 581 ? 154.29700 141.69300 149.68300 1.000 128.50943 581 ARG C CA 1
ATOM 14490 C C . ARG C 1 581 ? 154.78100 141.38200 148.27200 1.000 128.50943 581 ARG C C 1
ATOM 14491 O O . ARG C 1 581 ? 154.33900 140.40500 147.65600 1.000 128.50943 581 ARG C O 1
ATOM 14499 N N . HIS C 1 582 ? 155.68800 142.20000 147.74600 1.000 126.54187 582 HIS C N 1
ATOM 14500 C CA . HIS C 1 582 ? 156.34600 141.88800 146.48600 1.000 126.54187 582 HIS C CA 1
ATOM 14501 C C . HIS C 1 582 ? 157.49200 140.91700 146.72900 1.000 126.54187 582 HIS C C 1
ATOM 14502 O O . HIS C 1 582 ? 158.28700 141.09100 147.65700 1.000 126.54187 582 HIS C O 1
ATOM 14509 N N . ASP C 1 583 ? 157.57400 139.88700 145.89100 1.000 115.66347 583 ASP C N 1
ATOM 14510 C CA . ASP C 1 583 ? 158.65500 138.90800 145.97900 1.000 115.66347 583 ASP C CA 1
ATOM 14511 C C . ASP C 1 583 ? 159.78700 139.39300 145.08300 1.000 115.66347 583 ASP C C 1
ATOM 14512 O O . ASP C 1 583 ? 159.76000 139.19900 143.86500 1.000 115.66347 583 ASP C O 1
ATOM 14517 N N . ARG C 1 584 ? 160.78700 140.03400 145.69200 1.000 117.40847 584 ARG C N 1
ATOM 14518 C CA . ARG C 1 584 ? 161.86100 140.64500 144.91600 1.000 117.40847 584 ARG C CA 1
ATOM 14519 C C . ARG C 1 584 ? 162.70900 139.59400 144.20700 1.000 117.40847 584 ARG C C 1
ATOM 14520 O O . ARG C 1 584 ? 163.11500 139.79300 143.05600 1.000 117.40847 584 ARG C O 1
ATOM 14528 N N . TYR C 1 585 ? 162.98500 138.47500 144.86900 1.000 112.22018 585 TYR C N 1
ATOM 14529 C CA . TYR C 1 585 ? 163.88100 137.46000 144.32300 1.000 112.22018 585 TYR C CA 1
ATOM 14530 C C . TYR C 1 585 ? 163.48700 136.06100 144.79800 1.000 112.22018 585 TYR C C 1
ATOM 14531 O O . TYR C 1 585 ? 164.32200 135.24800 145.19300 1.000 112.22018 585 TYR C O 1
ATOM 14540 N N . ALA C 1 586 ? 162.18700 135.76600 144.75100 1.000 105.43675 586 ALA C N 1
ATOM 14541 C CA . ALA C 1 586 ? 161.66100 134.41300 144.95500 1.000 105.43675 586 ALA C CA 1
ATOM 14542 C C . ALA C 1 586 ? 162.08700 133.83100 146.30300 1.000 105.43675 586 ALA C C 1
ATOM 14543 O O . ALA C 1 586 ? 162.75100 132.79500 146.38200 1.000 105.43675 586 ALA C O 1
ATOM 14545 N N . ASN C 1 587 ? 161.69300 134.51200 147.38000 1.000 99.60459 587 ASN C N 1
ATOM 14546 C CA . ASN C 1 587 ? 161.96500 134.01400 148.72200 1.000 99.60459 587 ASN C CA 1
ATOM 14547 C C . ASN C 1 587 ? 160.84400 133.14400 149.27200 1.000 99.60459 587 ASN C C 1
ATOM 14548 O O . ASN C 1 587 ? 161.07400 132.39300 150.22600 1.000 99.60459 587 ASN C O 1
ATOM 14553 N N . ARG C 1 588 ? 159.64300 133.22600 148.69700 1.000 87.59790 588 ARG C N 1
ATOM 14554 C CA . ARG C 1 588 ? 158.50400 132.52800 149.28300 1.000 87.59790 588 ARG C CA 1
ATOM 14555 C C . ARG C 1 588 ? 158.56400 131.03200 148.99900 1.000 87.59790 588 ARG C C 1
ATOM 14556 O O . ARG C 1 588 ? 158.12100 130.22200 149.82200 1.000 87.59790 588 ARG C O 1
ATOM 14564 N N . ASN C 1 589 ? 159.10600 130.64800 147.84000 1.000 73.32473 589 ASN C N 1
ATOM 14565 C CA . ASN C 1 589 ? 159.26500 129.24400 147.45400 1.000 73.32473 589 ASN C CA 1
ATOM 14566 C C . ASN C 1 589 ? 157.93300 128.49900 147.44600 1.000 73.32473 589 ASN C C 1
ATOM 14567 O O . ASN C 1 589 ? 157.82300 127.39600 147.98700 1.000 73.32473 589 ASN C O 1
ATOM 14572 N N . THR C 1 590 ? 156.90800 129.09900 146.83500 1.000 69.51456 590 THR C N 1
ATOM 14573 C CA . THR C 1 590 ? 155.58600 128.47900 146.82400 1.000 69.51456 590 THR C CA 1
ATOM 14574 C C . THR C 1 590 ? 155.57100 127.20100 145.99700 1.000 69.51456 590 THR C C 1
ATOM 14575 O O . THR C 1 590 ? 154.99400 126.19100 146.41700 1.000 69.51456 590 THR C O 1
ATOM 14579 N N . VAL C 1 591 ? 156.19200 127.22800 144.81500 1.000 58.45456 591 VAL C N 1
ATOM 14580 C CA . VAL C 1 591 ? 156.04800 126.12200 143.87000 1.000 58.45456 591 VAL C CA 1
ATOM 14581 C C . VAL C 1 591 ? 156.57500 124.82800 144.47600 1.000 58.45456 591 VAL C C 1
ATOM 14582 O O . VAL C 1 591 ? 155.90400 123.79100 144.44400 1.000 58.45456 591 VAL C O 1
ATOM 14586 N N . PHE C 1 592 ? 157.76600 124.87900 145.06800 1.000 50.79347 592 PHE C N 1
ATOM 14587 C CA . PHE C 1 592 ? 158.36700 123.69700 145.67300 1.000 50.79347 592 PHE C CA 1
ATOM 14588 C C . PHE C 1 592 ? 157.47100 123.12400 146.76400 1.000 50.79347 592 PHE C C 1
ATOM 14589 O O . PHE C 1 592 ? 156.84000 122.07900 146.56900 1.000 50.79347 592 PHE C O 1
ATOM 14597 N N . PHE C 1 593 ? 157.37300 123.83500 147.89000 1.000 51.83946 593 PHE C N 1
ATOM 14598 C CA . PHE C 1 593 ? 156.68900 123.34400 149.08000 1.000 51.83946 593 PHE C CA 1
ATOM 14599 C C . PHE C 1 593 ? 155.19200 123.14600 148.88600 1.000 51.83946 593 PHE C C 1
ATOM 14600 O O . PHE C 1 593 ? 154.56500 122.49200 149.72500 1.000 51.83946 593 PHE C O 1
ATOM 14608 N N . ASP C 1 594 ? 154.60400 123.68300 147.82000 1.000 61.25813 594 ASP C N 1
ATOM 14609 C CA . ASP C 1 594 ? 153.16600 123.58400 147.60100 1.000 61.25813 594 ASP C CA 1
ATOM 14610 C C . ASP C 1 594 ? 152.77900 122.60800 146.50400 1.000 61.25813 594 ASP C C 1
ATOM 14611 O O . ASP C 1 594 ? 151.74300 121.94900 146.61500 1.000 61.25813 594 ASP C O 1
ATOM 14616 N N . ILE C 1 595 ? 153.57700 122.49100 145.44300 1.000 56.75481 595 ILE C N 1
ATOM 14617 C CA . ILE C 1 595 ? 153.25600 121.60600 144.33300 1.000 56.75481 595 ILE C CA 1
ATOM 14618 C C . ILE C 1 595 ? 154.11500 120.35400 144.42300 1.000 56.75481 595 ILE C C 1
ATOM 14619 O O . ILE C 1 595 ? 153.59500 119.23700 144.51600 1.000 56.75481 595 ILE C O 1
ATOM 14624 N N . ASN C 1 596 ? 155.44000 120.53500 144.40300 1.000 53.79974 596 ASN C N 1
ATOM 14625 C CA . ASN C 1 596 ? 156.33500 119.39700 144.22900 1.000 53.79974 596 ASN C CA 1
ATOM 14626 C C . ASN C 1 596 ? 156.25300 118.43800 145.40600 1.000 53.79974 596 ASN C C 1
ATOM 14627 O O . ASN C 1 596 ? 156.03400 117.23400 145.22200 1.000 53.79974 596 ASN C O 1
ATOM 14632 N N . MET C 1 597 ? 156.39400 118.95300 146.62500 1.000 52.25403 597 MET C N 1
ATOM 14633 C CA . MET C 1 597 ? 156.45200 118.07500 147.78800 1.000 52.25403 597 MET C CA 1
ATOM 14634 C C . MET C 1 597 ? 155.06700 117.55800 148.16000 1.000 52.25403 597 MET C C 1
ATOM 14635 O O . MET C 1 597 ? 154.92000 116.40100 148.56800 1.000 52.25403 597 MET C O 1
ATOM 14640 N N . LYS C 1 598 ? 154.02800 118.38600 147.98900 1.000 49.41762 598 LYS C N 1
ATOM 14641 C CA . LYS C 1 598 ? 152.66800 117.90600 148.21800 1.000 49.41762 598 LYS C CA 1
ATOM 14642 C C . LYS C 1 598 ? 152.29500 116.79200 147.25100 1.000 49.41762 598 LYS C C 1
ATOM 14643 O O . LYS C 1 598 ? 151.68100 115.80000 147.65800 1.000 49.41762 598 LYS C O 1
ATOM 14649 N N . GLY C 1 599 ? 152.65200 116.93000 145.97300 1.000 47.86586 599 GLY C N 1
ATOM 14650 C CA . GLY C 1 599 ? 152.38900 115.87400 145.01700 1.000 47.86586 599 GLY C CA 1
ATOM 14651 C C . GLY C 1 599 ? 153.33300 114.70000 145.09400 1.000 47.86586 599 GLY C C 1
ATOM 14652 O O . GLY C 1 599 ? 153.02900 113.63500 144.54800 1.000 47.86586 599 GLY C O 1
ATOM 14653 N N . LEU C 1 600 ? 154.47400 114.87400 145.75000 1.000 39.18008 600 LEU C N 1
ATOM 14654 C CA . LEU C 1 600 ? 155.42900 113.79900 145.95400 1.000 39.18008 600 LEU C CA 1
ATOM 14655 C C . LEU C 1 600 ? 155.16500 113.04100 147.24900 1.000 39.18008 600 LEU C C 1
ATOM 14656 O O . LEU C 1 600 ? 155.71700 111.95400 147.44300 1.000 39.18008 600 LEU C O 1
ATOM 14661 N N . ASP C 1 601 ? 154.32000 113.59000 148.12700 1.000 40.35211 601 ASP C N 1
ATOM 14662 C CA . ASP C 1 601 ? 153.93200 112.89900 149.35100 1.000 40.35211 601 ASP C CA 1
ATOM 14663 C C . ASP C 1 601 ? 153.31500 111.53200 149.08500 1.000 40.35211 601 ASP C C 1
ATOM 14664 O O . ASP C 1 601 ? 153.41200 110.64700 149.94100 1.000 40.35211 601 ASP C O 1
ATOM 14669 N N . GLY C 1 602 ? 152.69000 111.33500 147.92300 1.000 36.22966 602 GLY C N 1
ATOM 14670 C CA . GLY C 1 602 ? 152.10300 110.04400 147.61200 1.000 36.22966 602 GLY C CA 1
ATOM 14671 C C . GLY C 1 602 ? 153.11500 108.93400 147.42500 1.000 36.22966 602 GLY C C 1
ATOM 14672 O O . GLY C 1 602 ? 152.73300 107.76000 147.40400 1.000 36.22966 602 GLY C O 1
ATOM 14673 N N . ILE C 1 603 ? 154.39500 109.27700 147.29300 1.000 42.28926 603 ILE C N 1
ATOM 14674 C CA . ILE C 1 603 ? 155.45000 108.29300 147.08100 1.000 42.28926 603 ILE C CA 1
ATOM 14675 C C . ILE C 1 603 ? 156.54400 108.43400 148.13800 1.000 42.28926 603 ILE C C 1
ATOM 14676 O O . ILE C 1 603 ? 157.41700 109.30500 148.05100 1.000 42.28926 603 ILE C O 1
ATOM 14681 N N . GLN C 1 604 ? 156.48000 107.58900 149.16800 1.000 36.77635 604 GLN C N 1
ATOM 14682 C CA . GLN C 1 604 ? 157.51600 107.49100 150.19900 1.000 36.77635 604 GLN C CA 1
ATOM 14683 C C . GLN C 1 604 ? 157.80300 108.82800 150.88100 1.000 36.77635 604 GLN C C 1
ATOM 14684 O O . GLN C 1 604 ? 158.83600 108.98800 151.53600 1.000 36.77635 604 GLN C O 1
ATOM 14690 N N . GLY C 1 605 ? 156.90600 109.79900 150.73400 1.000 34.02631 605 GLY C N 1
ATOM 14691 C CA . GLY C 1 605 ? 157.03600 111.06500 151.41200 1.000 34.02631 605 GLY C CA 1
ATOM 14692 C C . GLY C 1 605 ? 158.09800 111.96000 150.81000 1.000 34.02631 605 GLY C C 1
ATOM 14693 O O . GLY C 1 605 ? 158.86700 111.55200 149.93500 1.000 34.02631 605 GLY C O 1
ATOM 14694 N N . PRO C 1 606 ? 158.18600 113.19500 151.30600 1.000 30.82099 606 PRO C N 1
ATOM 14695 C CA . PRO C 1 606 ? 159.04900 114.19500 150.66500 1.000 30.82099 606 PRO C CA 1
ATOM 14696 C C . PRO C 1 606 ? 160.53100 113.96300 150.90300 1.000 30.82099 606 PRO C C 1
ATOM 14697 O O . PRO C 1 606 ? 160.93100 112.94000 151.46500 1.000 30.82099 606 PRO C O 1
ATOM 14701 N N . VAL C 1 607 ? 161.35000 114.91900 150.47500 1.000 34.67886 607 VAL C N 1
ATOM 14702 C CA . VAL C 1 607 ? 162.79500 114.87200 150.65700 1.000 34.67886 607 VAL C CA 1
ATOM 14703 C C . VAL C 1 607 ? 163.15200 115.71900 151.86900 1.000 34.67886 607 VAL C C 1
ATOM 14704 O O . VAL C 1 607 ? 162.52800 116.75700 152.12100 1.000 34.67886 607 VAL C O 1
ATOM 14708 N N . TYR C 1 608 ? 164.14300 115.26400 152.63100 1.000 36.44234 608 TYR C N 1
ATOM 14709 C CA . TYR C 1 608 ? 164.53400 115.96500 153.84700 1.000 36.44234 608 TYR C CA 1
ATOM 14710 C C . TYR C 1 608 ? 165.24300 117.27900 153.55300 1.000 36.44234 608 TYR C C 1
ATOM 14711 O O . TYR C 1 608 ? 166.40900 117.28800 153.14600 1.000 36.44234 608 TYR C O 1
ATOM 14720 N N . VAL C 1 609 ? 164.54700 118.39400 153.76300 1.000 37.73874 609 VAL C N 1
ATOM 14721 C CA . VAL C 1 609 ? 165.19100 119.69700 153.69600 1.000 37.73874 609 VAL C CA 1
ATOM 14722 C C . VAL C 1 609 ? 165.99700 119.93300 154.97000 1.000 37.73874 609 VAL C C 1
ATOM 14723 O O . VAL C 1 609 ? 166.14200 119.05100 155.82000 1.000 37.73874 609 VAL C O 1
ATOM 14727 N N . GLY C 1 610 ? 166.52200 121.14700 155.10100 1.000 44.84285 610 GLY C N 1
ATOM 14728 C CA . GLY C 1 610 ? 167.40400 121.47800 156.20400 1.000 44.84285 610 GLY C CA 1
ATOM 14729 C C . GLY C 1 610 ? 166.81200 121.29500 157.58600 1.000 44.84285 610 GLY C C 1
ATOM 14730 O O . GLY C 1 610 ? 167.11000 120.31200 158.27200 1.000 44.84285 610 GLY C O 1
ATOM 14731 N N . THR C 1 611 ? 165.97100 122.23200 158.00500 1.000 41.28402 611 THR C N 1
ATOM 14732 C CA . THR C 1 611 ? 165.46400 122.27600 159.36700 1.000 41.28402 611 THR C CA 1
ATOM 14733 C C . THR C 1 611 ? 163.95500 122.07200 159.39800 1.000 41.28402 611 THR C C 1
ATOM 14734 O O . THR C 1 611 ? 163.26000 122.21700 158.39000 1.000 41.28402 611 THR C O 1
ATOM 14738 N N . GLY C 1 612 ? 163.45500 121.73200 160.58200 1.000 27.28152 612 GLY C N 1
ATOM 14739 C CA . GLY C 1 612 ? 162.03500 121.51900 160.77000 1.000 27.28152 612 GLY C CA 1
ATOM 14740 C C . GLY C 1 612 ? 161.58300 120.14600 160.32400 1.000 27.28152 612 GLY C C 1
ATOM 14741 O O . GLY C 1 612 ? 160.82000 120.01800 159.36200 1.000 27.28152 612 GLY C O 1
ATOM 14742 N N . CYS C 1 613 ? 162.05100 119.11000 161.01500 1.000 24.23403 613 CYS C N 1
ATOM 14743 C CA . CYS C 1 613 ? 161.70100 117.74000 160.66700 1.000 24.23403 613 CYS C CA 1
ATOM 14744 C C . CYS C 1 613 ? 161.91000 116.85900 161.88700 1.000 24.23403 613 CYS C C 1
ATOM 14745 O O . CYS C 1 613 ? 162.88000 117.04500 162.62600 1.000 24.23403 613 CYS C O 1
ATOM 14748 N N . VAL C 1 614 ? 161.00700 115.90600 162.09300 1.000 25.38799 614 VAL C N 1
ATOM 14749 C CA . VAL C 1 614 ? 161.07300 114.99700 163.23100 1.000 25.38799 614 VAL C CA 1
ATOM 14750 C C . VAL C 1 614 ? 161.48100 113.62000 162.73000 1.000 25.38799 614 VAL C C 1
ATOM 14751 O O . VAL C 1 614 ? 160.75800 112.99800 161.94200 1.000 25.38799 614 VAL C O 1
ATOM 14755 N N . PHE C 1 615 ? 162.63600 113.14700 163.18800 1.000 34.26491 615 PHE C N 1
ATOM 14756 C CA . PHE C 1 615 ? 163.19700 111.86200 162.80800 1.000 34.26491 615 PHE C CA 1
ATOM 14757 C C . PHE C 1 615 ? 162.88800 110.81400 163.86600 1.000 34.26491 615 PHE C C 1
ATOM 14758 O O . PHE C 1 615 ? 162.65800 111.13500 165.03600 1.000 34.26491 615 PHE C O 1
ATOM 14766 N N . ARG C 1 616 ? 162.91100 109.55400 163.44100 1.000 48.07248 616 ARG C N 1
ATOM 14767 C CA . ARG C 1 616 ? 162.83600 108.41900 164.34800 1.000 48.07248 616 ARG C CA 1
ATOM 14768 C C . ARG C 1 616 ? 164.24400 107.89800 164.60000 1.000 48.07248 616 ARG C C 1
ATOM 14769 O O . ARG C 1 616 ? 165.00500 107.67400 163.65500 1.000 48.07248 616 ARG C O 1
ATOM 14777 N N . ARG C 1 617 ? 164.58700 107.71300 165.87700 1.000 48.07248 617 ARG C N 1
ATOM 14778 C CA . ARG C 1 617 ? 165.95900 107.35800 166.23000 1.000 48.07248 617 ARG C CA 1
ATOM 14779 C C . ARG C 1 617 ? 166.36900 106.02000 165.63100 1.000 48.07248 617 ARG C C 1
ATOM 14780 O O . ARG C 1 617 ? 167.48400 105.88000 165.11600 1.000 48.07248 617 ARG C O 1
ATOM 14788 N N . GLN C 1 618 ? 165.48500 105.02300 165.68800 1.000 44.56210 618 GLN C N 1
ATOM 14789 C CA . GLN C 1 618 ? 165.83600 103.68900 165.21800 1.000 44.56210 618 GLN C CA 1
ATOM 14790 C C . GLN C 1 618 ? 166.09900 103.63900 163.72000 1.000 44.56210 618 GLN C C 1
ATOM 14791 O O . GLN C 1 618 ? 166.68300 102.66000 163.24400 1.000 44.56210 618 GLN C O 1
ATOM 14797 N N . ALA C 1 619 ? 165.68900 104.66000 162.96900 1.000 37.10785 619 ALA C N 1
ATOM 14798 C CA . ALA C 1 619 ? 165.97700 104.72100 161.54300 1.000 37.10785 619 ALA C CA 1
ATOM 14799 C C . ALA C 1 619 ? 167.35900 105.28400 161.24700 1.000 37.10785 619 ALA C C 1
ATOM 14800 O O . ALA C 1 619 ? 167.98300 104.88100 160.25900 1.000 37.10785 619 ALA C O 1
ATOM 14802 N N . LEU C 1 620 ? 167.85100 106.20800 162.07700 1.000 35.80374 620 LEU C N 1
ATOM 14803 C CA . LEU C 1 620 ? 169.17300 106.78000 161.84700 1.000 35.80374 620 LEU C CA 1
ATOM 14804 C C . LEU C 1 620 ? 170.27400 105.75000 162.05000 1.000 35.80374 620 LEU C C 1
ATOM 14805 O O . LEU C 1 620 ? 171.35700 105.87600 161.46800 1.000 35.80374 620 LEU C O 1
ATOM 14810 N N . TYR C 1 621 ? 170.02100 104.72800 162.86800 1.000 48.07248 621 TYR C N 1
ATOM 14811 C CA . TYR C 1 621 ? 171.03100 103.71600 163.15200 1.000 48.07248 621 TYR C CA 1
ATOM 14812 C C . TYR C 1 621 ? 171.25700 102.76100 161.98900 1.000 48.07248 621 TYR C C 1
ATOM 14813 O O . TYR C 1 621 ? 172.18900 101.95200 162.04900 1.000 48.07248 621 TYR C O 1
ATOM 14822 N N . GLY C 1 622 ? 170.43400 102.82100 160.94600 1.000 45.01445 622 GLY C N 1
ATOM 14823 C CA . GLY C 1 622 ? 170.60600 101.98500 159.78000 1.000 45.01445 622 GLY C CA 1
ATOM 14824 C C . GLY C 1 622 ? 169.70400 100.77200 159.72300 1.000 45.01445 622 GLY C C 1
ATOM 14825 O O . GLY C 1 622 ? 169.76000 100.02800 158.73600 1.000 45.01445 622 GLY C O 1
ATOM 14826 N N . TYR C 1 623 ? 168.88000 100.55200 160.74100 1.000 42.34987 623 TYR C N 1
ATOM 14827 C CA . TYR C 1 623 ? 168.02200 99.37900 160.76700 1.000 42.34987 623 TYR C CA 1
ATOM 14828 C C . TYR C 1 623 ? 166.86800 99.51900 159.77900 1.000 42.34987 623 TYR C C 1
ATOM 14829 O O . TYR C 1 623 ? 166.31300 100.60300 159.58200 1.000 42.34987 623 TYR C O 1
ATOM 14838 N N . GLU C 1 624 ? 166.51500 98.40100 159.15500 1.000 52.26566 624 GLU C N 1
ATOM 14839 C CA . GLU C 1 624 ? 165.38600 98.34200 158.24600 1.000 52.26566 624 GLU C CA 1
ATOM 14840 C C . GLU C 1 624 ? 164.07600 98.33400 159.03300 1.000 52.26566 624 GLU C C 1
ATOM 14841 O O . GLU C 1 624 ? 164.05700 97.98900 160.21700 1.000 52.26566 624 GLU C O 1
ATOM 14847 N N . PRO C 1 625 ? 162.96800 98.72100 158.40300 1.000 49.06358 625 PRO C N 1
ATOM 14848 C CA . PRO C 1 625 ? 161.68200 98.76300 159.11900 1.000 49.06358 625 PRO C CA 1
ATOM 14849 C C . PRO C 1 625 ? 161.26200 97.37800 159.57600 1.000 49.06358 625 PRO C C 1
ATOM 14850 O O . PRO C 1 625 ? 161.64700 96.36800 158.96800 1.000 49.06358 625 PRO C O 1
ATOM 14854 N N . PRO C 1 626 ? 160.47400 97.28800 160.64800 1.000 58.14390 626 PRO C N 1
ATOM 14855 C CA . PRO C 1 626 ? 160.14500 95.97500 161.22200 1.000 58.14390 626 PRO C CA 1
ATOM 14856 C C . PRO C 1 626 ? 159.18600 95.16600 160.36400 1.000 58.14390 626 PRO C C 1
ATOM 14857 O O . PRO C 1 626 ? 158.85800 95.55600 159.23800 1.000 58.14390 626 PRO C O 1
ATOM 14861 N N . LYS C 1 627 ? 158.73400 94.03100 160.90300 1.000 77.03499 627 LYS C N 1
ATOM 14862 C CA . LYS C 1 627 ? 157.80500 93.12700 160.22200 1.000 77.03499 627 LYS C CA 1
ATOM 14863 C C . LYS C 1 627 ? 158.34900 92.65900 158.87500 1.000 77.03499 627 LYS C C 1
ATOM 14864 O O . LYS C 1 627 ? 157.59800 92.50900 157.90800 1.000 77.03499 627 LYS C O 1
ATOM 14870 N N . GLY C 1 628 ? 159.65400 92.41900 158.80500 1.000 69.07894 628 GLY C N 1
ATOM 14871 C CA . GLY C 1 628 ? 160.28200 91.95200 157.58300 1.000 69.07894 628 GLY C CA 1
ATOM 14872 C C . GLY C 1 628 ? 160.25500 92.96900 156.45900 1.000 69.07894 628 GLY C C 1
ATOM 14873 O O . GLY C 1 628 ? 160.01400 92.62200 155.30200 1.000 69.07894 628 GLY C O 1
ATOM 14874 N N . MET C 1 675 ? 181.91200 88.44700 171.90900 1.000 112.47032 675 MET C N 1
ATOM 14875 C CA . MET C 1 675 ? 181.46200 87.62500 170.79300 1.000 112.47032 675 MET C CA 1
ATOM 14876 C C . MET C 1 675 ? 180.61700 88.47500 169.84900 1.000 112.47032 675 MET C C 1
ATOM 14877 O O . MET C 1 675 ? 181.06700 88.84800 168.76500 1.000 112.47032 675 MET C O 1
ATOM 14882 N N . SER C 1 676 ? 179.38500 88.77800 170.26700 1.000 95.97388 676 SER C N 1
ATOM 14883 C CA . SER C 1 676 ? 178.51800 89.61600 169.44500 1.000 95.97388 676 SER C CA 1
ATOM 14884 C C . SER C 1 676 ? 178.89100 91.09000 169.54400 1.000 95.97388 676 SER C C 1
ATOM 14885 O O . SER C 1 676 ? 178.66300 91.84300 168.59500 1.000 95.97388 676 SER C O 1
ATOM 14888 N N . GLN C 1 677 ? 179.46600 91.51700 170.67100 1.000 82.77075 677 GLN C N 1
ATOM 14889 C CA . GLN C 1 677 ? 179.73600 92.93500 170.90200 1.000 82.77075 677 GLN C CA 1
ATOM 14890 C C . GLN C 1 677 ? 180.66800 93.53500 169.85200 1.000 82.77075 677 GLN C C 1
ATOM 14891 O O . GLN C 1 677 ? 180.64000 94.75300 169.63300 1.000 82.77075 677 GLN C O 1
ATOM 14897 N N . MET C 1 678 ? 181.47600 92.70700 169.18500 1.000 82.33646 678 MET C N 1
ATOM 14898 C CA . MET C 1 678 ? 182.46300 93.21900 168.23800 1.000 82.33646 678 MET C CA 1
ATOM 14899 C C . MET C 1 678 ? 181.80300 93.91000 167.04800 1.000 82.33646 678 MET C C 1
ATOM 14900 O O . MET C 1 678 ? 182.27700 94.95900 166.59200 1.000 82.33646 678 MET C O 1
ATOM 14905 N N . ASN C 1 679 ? 180.72400 93.33000 166.51300 1.000 72.58103 679 ASN C N 1
ATOM 14906 C CA . ASN C 1 679 ? 180.09200 93.94500 165.34900 1.000 72.58103 679 ASN C CA 1
ATOM 14907 C C . ASN C 1 679 ? 179.45000 95.26900 165.73300 1.000 72.58103 679 ASN C C 1
ATOM 14908 O O . ASN C 1 679 ? 179.45300 96.22100 164.94800 1.000 72.58103 679 ASN C O 1
ATOM 14913 N N . PHE C 1 680 ? 178.91300 95.34900 166.95200 1.000 60.16940 680 PHE C N 1
ATOM 14914 C CA . PHE C 1 680 ? 178.40800 96.61900 167.45700 1.000 60.16940 680 PHE C CA 1
ATOM 14915 C C . PHE C 1 680 ? 179.53300 97.64100 167.57300 1.000 60.16940 680 PHE C C 1
ATOM 14916 O O . PHE C 1 680 ? 179.33900 98.83000 167.27800 1.000 60.16940 680 PHE C O 1
ATOM 14924 N N . GLU C 1 681 ? 180.71500 97.19900 168.01400 1.000 69.67017 681 GLU C N 1
ATOM 14925 C CA . GLU C 1 681 ? 181.83600 98.12400 168.14300 1.000 69.67017 681 GLU C CA 1
ATOM 14926 C C . GLU C 1 681 ? 182.32400 98.63100 166.78900 1.000 69.67017 681 GLU C C 1
ATOM 14927 O O . GLU C 1 681 ? 182.67400 99.81100 166.66900 1.000 69.67017 681 GLU C O 1
ATOM 14933 N N . LYS C 1 682 ? 182.36000 97.77000 165.76300 1.000 59.93230 682 LYS C N 1
ATOM 14934 C CA . LYS C 1 682 ? 182.58400 98.30600 164.42200 1.000 59.93230 682 LYS C CA 1
ATOM 14935 C C . LYS C 1 682 ? 181.47100 99.23100 163.96100 1.000 59.93230 682 LYS C C 1
ATOM 14936 O O . LYS C 1 682 ? 181.76200 100.27300 163.36500 1.000 59.93230 682 LYS C O 1
ATOM 14942 N N . LYS C 1 683 ? 180.21400 98.90100 164.24500 1.000 50.40539 683 LYS C N 1
ATOM 14943 C CA . LYS C 1 683 ? 179.10400 99.65200 163.67700 1.000 50.40539 683 LYS C CA 1
ATOM 14944 C C . LYS C 1 683 ? 179.06700 101.07400 164.21900 1.000 50.40539 683 LYS C C 1
ATOM 14945 O O . LYS C 1 683 ? 178.89300 102.03500 163.46300 1.000 50.40539 683 LYS C O 1
ATOM 14951 N N . PHE C 1 684 ? 179.24300 101.23100 165.53000 1.000 45.05237 684 PHE C N 1
ATOM 14952 C CA . PHE C 1 684 ? 179.17600 102.55900 166.14200 1.000 45.05237 684 PHE C CA 1
ATOM 14953 C C . PHE C 1 684 ? 179.85200 102.53800 167.51000 1.000 45.05237 684 PHE C C 1
ATOM 14954 O O . PHE C 1 684 ? 179.36900 101.89800 168.44600 1.000 45.05237 684 PHE C O 1
ATOM 14962 N N . GLY C 1 685 ? 181.00000 103.20800 167.59400 1.000 46.68278 685 GLY C N 1
ATOM 14963 C CA . GLY C 1 685 ? 181.69700 103.44400 168.84300 1.000 46.68278 685 GLY C CA 1
ATOM 14964 C C . GLY C 1 685 ? 182.20300 102.22000 169.57500 1.000 46.68278 685 GLY C C 1
ATOM 14965 O O . GLY C 1 685 ? 181.79600 101.09200 169.28800 1.000 46.68278 685 GLY C O 1
ATOM 14966 N N . GLN C 1 686 ? 183.11200 102.43400 170.52500 1.000 42.89148 686 GLN C N 1
ATOM 14967 C CA . GLN C 1 686 ? 183.52500 101.39800 171.45900 1.000 42.89148 686 GLN C CA 1
ATOM 14968 C C . GLN C 1 686 ? 183.01800 101.67000 172.86900 1.000 42.89148 686 GLN C C 1
ATOM 14969 O O . GLN C 1 686 ? 183.51500 101.07300 173.83000 1.000 42.89148 686 GLN C O 1
ATOM 14975 N N . SER C 1 687 ? 182.03700 102.56000 173.00700 1.000 41.33622 687 SER C N 1
ATOM 14976 C CA . SER C 1 687 ? 181.43900 102.88600 174.29700 1.000 41.33622 687 SER C CA 1
ATOM 14977 C C . SER C 1 687 ? 180.33900 101.87300 174.59100 1.000 41.33622 687 SER C C 1
ATOM 14978 O O . SER C 1 687 ? 179.31900 101.83600 173.89600 1.000 41.33622 687 SER C O 1
ATOM 14981 N N . ALA C 1 688 ? 180.54700 101.05300 175.62300 1.000 44.53928 688 ALA C N 1
ATOM 14982 C CA . ALA C 1 688 ? 179.58600 100.00100 175.93900 1.000 44.53928 688 ALA C CA 1
ATOM 14983 C C . ALA C 1 688 ? 178.24400 100.58100 176.36800 1.000 44.53928 688 ALA C C 1
ATOM 14984 O O . ALA C 1 688 ? 177.18700 100.04300 176.01700 1.000 44.53928 688 ALA C O 1
ATOM 14986 N N . ILE C 1 689 ? 178.26500 101.67400 177.13600 1.000 42.08102 689 ILE C N 1
ATOM 14987 C CA . ILE C 1 689 ? 177.02400 102.24400 177.65600 1.000 42.08102 689 ILE C CA 1
ATOM 14988 C C . ILE C 1 689 ? 176.13000 102.71800 176.51800 1.000 42.08102 689 ILE C C 1
ATOM 14989 O O . ILE C 1 689 ? 174.92700 102.42900 176.49300 1.000 42.08102 689 ILE C O 1
ATOM 14994 N N . PHE C 1 690 ? 176.69800 103.44100 175.55300 1.000 38.90507 690 PHE C N 1
ATOM 14995 C CA . PHE C 1 690 ? 175.89400 103.95600 174.44900 1.000 38.90507 690 PHE C CA 1
ATOM 14996 C C . PHE C 1 690 ? 175.41000 102.82200 173.55100 1.000 38.90507 690 PHE C C 1
ATOM 14997 O O . PHE C 1 690 ? 174.27600 102.84800 173.05600 1.000 38.90507 690 PHE C O 1
ATOM 15005 N N . VAL C 1 691 ? 176.25500 101.81000 173.34000 1.000 41.74814 691 VAL C N 1
ATOM 15006 C CA . VAL C 1 691 ? 175.85100 100.65400 172.54400 1.000 41.74814 691 VAL C CA 1
ATOM 15007 C C . VAL C 1 691 ? 174.66500 99.95200 173.19200 1.000 41.74814 691 VAL C C 1
ATOM 15008 O O . VAL C 1 691 ? 173.68900 99.59900 172.51900 1.000 41.74814 691 VAL C O 1
ATOM 15012 N N . THR C 1 692 ? 174.72500 99.74700 174.50900 1.000 40.70854 692 THR C N 1
ATOM 15013 C CA . THR C 1 692 ? 173.59300 99.17000 175.22300 1.000 40.70854 692 THR C CA 1
ATOM 15014 C C . THR C 1 692 ? 172.36200 100.06200 175.15000 1.000 40.70854 692 THR C C 1
ATOM 15015 O O . THR C 1 692 ? 171.24500 99.55300 175.01000 1.000 40.70854 692 THR C O 1
ATOM 15019 N N . SER C 1 693 ? 172.54200 101.37800 175.22700 1.000 38.18729 693 SER C N 1
ATOM 15020 C CA . SER C 1 693 ? 171.44400 102.32900 175.14200 1.000 38.18729 693 SER C CA 1
ATOM 15021 C C . SER C 1 693 ? 170.74900 102.31500 173.78700 1.000 38.18729 693 SER C C 1
ATOM 15022 O O . SER C 1 693 ? 169.58000 102.70400 173.70200 1.000 38.18729 693 SER C O 1
ATOM 15025 N N . THR C 1 694 ? 171.43600 101.88600 172.72900 1.000 43.48726 694 THR C N 1
ATOM 15026 C CA . THR C 1 694 ? 170.81900 101.77800 171.41400 1.000 43.48726 694 THR C CA 1
ATOM 15027 C C . THR C 1 694 ? 170.00700 100.50500 171.22000 1.000 43.48726 694 THR C C 1
ATOM 15028 O O . THR C 1 694 ? 169.10100 100.49400 170.38000 1.000 43.48726 694 THR C O 1
ATOM 15032 N N . LEU C 1 695 ? 170.30000 99.43900 171.96400 1.000 47.30886 695 LEU C N 1
ATOM 15033 C CA . LEU C 1 695 ? 169.58500 98.17900 171.80800 1.000 47.30886 695 LEU C CA 1
ATOM 15034 C C . LEU C 1 695 ? 168.17400 98.21800 172.37700 1.000 47.30886 695 LEU C C 1
ATOM 15035 O O . LEU C 1 695 ? 167.41300 97.26700 172.16900 1.000 47.30886 695 LEU C O 1
ATOM 15040 N N . MET C 1 696 ? 167.81200 99.27700 173.09300 1.000 54.10618 696 MET C N 1
ATOM 15041 C CA . MET C 1 696 ? 166.46000 99.42300 173.61800 1.000 54.10618 696 MET C CA 1
ATOM 15042 C C . MET C 1 696 ? 165.54500 99.81800 172.46900 1.000 54.10618 696 MET C C 1
ATOM 15043 O O . MET C 1 696 ? 165.83100 100.77300 171.73900 1.000 54.10618 696 MET C O 1
ATOM 15048 N N . ASP C 1 697 ? 164.44700 99.07600 172.29900 1.000 61.72139 697 ASP C N 1
ATOM 15049 C CA . ASP C 1 697 ? 163.59400 99.27500 171.13200 1.000 61.72139 697 ASP C CA 1
ATOM 15050 C C . ASP C 1 697 ? 162.95900 100.65800 171.11300 1.000 61.72139 697 ASP C C 1
ATOM 15051 O O . ASP C 1 697 ? 162.95000 101.31900 170.06800 1.000 61.72139 697 ASP C O 1
ATOM 15056 N N . GLN C 1 698 ? 162.42700 101.11500 172.24500 1.000 62.56201 698 GLN C N 1
ATOM 15057 C CA . GLN C 1 698 ? 161.76700 102.41700 172.30400 1.000 62.56201 698 GLN C CA 1
ATOM 15058 C C . GLN C 1 698 ? 162.03900 103.04500 173.66000 1.000 62.56201 698 GLN C C 1
ATOM 15059 O O . GLN C 1 698 ? 161.50000 102.58500 174.67200 1.000 62.56201 698 GLN C O 1
ATOM 15065 N N . GLY C 1 699 ? 162.86600 104.08400 173.68100 1.000 55.57876 699 GLY C N 1
ATOM 15066 C CA . GLY C 1 699 ? 163.11000 104.82400 174.90000 1.000 55.57876 699 GLY C CA 1
ATOM 15067 C C . GLY C 1 699 ? 163.92700 104.04200 175.91600 1.000 55.57876 699 GLY C C 1
ATOM 15068 O O . GLY C 1 699 ? 164.49500 102.98500 175.63900 1.000 55.57876 699 GLY C O 1
ATOM 15069 N N . GLY C 1 700 ? 163.97100 104.59400 177.12100 1.000 53.25063 700 GLY C N 1
ATOM 15070 C CA . GLY C 1 700 ? 164.68200 103.97800 178.21900 1.000 53.25063 700 GLY C CA 1
ATOM 15071 C C . GLY C 1 700 ? 166.17200 104.26900 178.18500 1.000 53.25063 700 GLY C C 1
ATOM 15072 O O . GLY C 1 700 ? 166.75600 104.59500 177.15400 1.000 53.25063 700 GLY C O 1
ATOM 15073 N N . VAL C 1 701 ? 166.79700 104.12700 179.34900 1.000 54.90247 701 VAL C N 1
ATOM 15074 C CA . VAL C 1 701 ? 168.22700 104.38800 179.49600 1.000 54.90247 701 VAL C CA 1
ATOM 15075 C C . VAL C 1 701 ? 168.87900 103.15300 180.10200 1.000 54.90247 701 VAL C C 1
ATOM 15076 O O . VAL C 1 701 ? 168.21000 102.33900 180.75700 1.000 54.90247 701 VAL C O 1
ATOM 15080 N N . PRO C 1 702 ? 170.18200 102.97600 179.88900 1.000 65.94992 702 PRO C N 1
ATOM 15081 C CA . PRO C 1 702 ? 170.88000 101.81400 180.45400 1.000 65.94992 702 PRO C CA 1
ATOM 15082 C C . PRO C 1 702 ? 170.77100 101.79500 181.96800 1.000 65.94992 702 PRO C C 1
ATOM 15083 O O . PRO C 1 702 ? 170.69400 102.85400 182.60800 1.000 65.94992 702 PRO C O 1
ATOM 15087 N N . PRO C 1 703 ? 170.75900 100.60700 182.57800 1.000 87.95420 703 PRO C N 1
ATOM 15088 C CA . PRO C 1 703 ? 170.46100 100.50000 184.01200 1.000 87.95420 703 PRO C CA 1
ATOM 15089 C C . PRO C 1 703 ? 171.52800 101.06600 184.93800 1.000 87.95420 703 PRO C C 1
ATOM 15090 O O . PRO C 1 703 ? 171.50000 100.75800 186.13500 1.000 87.95420 703 PRO C O 1
ATOM 15094 N N . SER C 1 704 ? 172.46600 101.87200 184.43400 1.000 96.58043 704 SER C N 1
ATOM 15095 C CA . SER C 1 704 ? 173.42600 102.52100 185.32100 1.000 96.58043 704 SER C CA 1
ATOM 15096 C C . SER C 1 704 ? 172.72700 103.47800 186.27800 1.000 96.58043 704 SER C C 1
ATOM 15097 O O . SER C 1 704 ? 173.06700 103.54000 187.46600 1.000 96.58043 704 SER C O 1
ATOM 15100 N N . SER C 1 705 ? 171.76000 104.24800 185.77000 1.000 97.51114 705 SER C N 1
ATOM 15101 C CA . SER C 1 705 ? 170.89100 105.11000 186.56900 1.000 97.51114 705 SER C CA 1
ATOM 15102 C C . SER C 1 705 ? 171.64300 106.23200 187.27900 1.000 97.51114 705 SER C C 1
ATOM 15103 O O . SER C 1 705 ? 171.18000 107.37700 187.29000 1.000 97.51114 705 SER C O 1
ATOM 15106 N N . SER C 1 706 ? 172.78600 105.92100 187.87900 1.000 91.32291 706 SER C N 1
ATOM 15107 C CA . SER C 1 706 ? 173.55200 106.91200 188.62200 1.000 91.32291 706 SER C CA 1
ATOM 15108 C C . SER C 1 706 ? 174.01900 108.02500 187.69000 1.000 91.32291 706 SER C C 1
ATOM 15109 O O . SER C 1 706 ? 174.66200 107.73800 186.66800 1.000 91.32291 706 SER C O 1
ATOM 15112 N N . PRO C 1 707 ? 173.72000 109.29100 187.99200 1.000 78.11900 707 PRO C N 1
ATOM 15113 C CA . PRO C 1 707 ? 174.12400 110.37900 187.08600 1.000 78.11900 707 PRO C CA 1
ATOM 15114 C C . PRO C 1 707 ? 175.62600 110.53200 186.93600 1.000 78.11900 707 PRO C C 1
ATOM 15115 O O . PRO C 1 707 ? 176.07300 111.12100 185.94400 1.000 78.11900 707 PRO C O 1
ATOM 15119 N N . ALA C 1 708 ? 176.42000 110.03000 187.88500 1.000 74.15674 708 ALA C N 1
ATOM 15120 C CA . ALA C 1 708 ? 177.86700 110.20900 187.81600 1.000 74.15674 708 ALA C CA 1
ATOM 15121 C C . ALA C 1 708 ? 178.44900 109.53400 186.58000 1.000 74.15674 708 ALA C C 1
ATOM 15122 O O . ALA C 1 708 ? 179.19400 110.15400 185.81200 1.000 74.15674 708 ALA C O 1
ATOM 15124 N N . ALA C 1 709 ? 178.11000 108.26000 186.36600 1.000 67.88360 709 ALA C N 1
ATOM 15125 C CA . ALA C 1 709 ? 178.64600 107.53400 185.21900 1.000 67.88360 709 ALA C CA 1
ATOM 15126 C C . ALA C 1 709 ? 178.17500 108.14400 183.90600 1.000 67.88360 709 ALA C C 1
ATOM 15127 O O . ALA C 1 709 ? 178.96200 108.28700 182.96300 1.000 67.88360 709 ALA C O 1
ATOM 15129 N N . LEU C 1 710 ? 176.89600 108.51300 183.82500 1.000 59.43889 710 LEU C N 1
ATOM 15130 C CA . LEU C 1 710 ? 176.36700 109.08400 182.59000 1.000 59.43889 710 LEU C CA 1
ATOM 15131 C C . LEU C 1 710 ? 177.02800 110.41900 182.26900 1.000 59.43889 710 LEU C C 1
ATOM 15132 O O . LEU C 1 710 ? 177.41800 110.66900 181.12300 1.000 59.43889 710 LEU C O 1
ATOM 15137 N N . LEU C 1 711 ? 177.17100 111.28700 183.27000 1.000 60.19184 711 LEU C N 1
ATOM 15138 C CA . LEU C 1 711 ? 177.77100 112.59900 183.06200 1.000 60.19184 711 LEU C CA 1
ATOM 15139 C C . LEU C 1 711 ? 179.28400 112.54000 182.91400 1.000 60.19184 711 LEU C C 1
ATOM 15140 O O . LEU C 1 711 ? 179.88000 113.51500 182.44500 1.000 60.19184 711 LEU C O 1
ATOM 15145 N N . LYS C 1 712 ? 179.91800 111.43500 183.30300 1.000 54.04924 712 LYS C N 1
ATOM 15146 C CA . LYS C 1 712 ? 181.34000 111.24300 183.05900 1.000 54.04924 712 LYS C CA 1
ATOM 15147 C C . LYS C 1 712 ? 181.62400 110.53100 181.74600 1.000 54.04924 712 LYS C C 1
ATOM 15148 O O . LYS C 1 712 ? 182.74600 110.61400 181.23600 1.000 54.04924 712 LYS C O 1
ATOM 15154 N N . GLU C 1 713 ? 180.63300 109.83800 181.18400 1.000 43.65905 713 GLU C N 1
ATOM 15155 C CA . GLU C 1 713 ? 180.81300 109.12200 179.92900 1.000 43.65905 713 GLU C CA 1
ATOM 15156 C C . GLU C 1 713 ? 180.30300 109.88800 178.71600 1.000 43.65905 713 GLU C C 1
ATOM 15157 O O . GLU C 1 713 ? 180.86600 109.73200 177.62500 1.000 43.65905 713 GLU C O 1
ATOM 15163 N N . ALA C 1 714 ? 179.26300 110.71100 178.87200 1.000 34.05227 714 ALA C N 1
ATOM 15164 C CA . ALA C 1 714 ? 178.79600 111.53700 177.76600 1.000 34.05227 714 ALA C CA 1
ATOM 15165 C C . ALA C 1 714 ? 179.84800 112.52900 177.29800 1.000 34.05227 714 ALA C C 1
ATOM 15166 O O . ALA C 1 714 ? 179.78000 112.98200 176.15100 1.000 34.05227 714 ALA C O 1
ATOM 15168 N N . ILE C 1 715 ? 180.81100 112.87900 178.15600 1.000 35.91556 715 ILE C N 1
ATOM 15169 C CA . ILE C 1 715 ? 181.96100 113.67200 177.73400 1.000 35.91556 715 ILE C CA 1
ATOM 15170 C C . ILE C 1 715 ? 183.00200 112.82100 177.02000 1.000 35.91556 715 ILE C C 1
ATOM 15171 O O . ILE C 1 715 ? 183.78500 113.35600 176.22000 1.000 35.91556 715 ILE C O 1
ATOM 15176 N N . HIS C 1 716 ? 183.03000 111.51100 177.27600 1.000 34.63482 716 HIS C N 1
ATOM 15177 C CA . HIS C 1 716 ? 183.87700 110.60200 176.51200 1.000 34.63482 716 HIS C CA 1
ATOM 15178 C C . HIS C 1 716 ? 183.31500 110.34200 175.12300 1.000 34.63482 716 HIS C C 1
ATOM 15179 O O . HIS C 1 716 ? 184.08000 110.10100 174.18300 1.000 34.63482 716 HIS C O 1
ATOM 15186 N N . VAL C 1 717 ? 181.98700 110.38200 174.97500 1.000 34.51280 717 VAL C N 1
ATOM 15187 C CA . VAL C 1 717 ? 181.36300 110.10100 173.68200 1.000 34.51280 717 VAL C CA 1
ATOM 15188 C C . VAL C 1 717 ? 181.66200 111.16600 172.63800 1.000 34.51280 717 VAL C C 1
ATOM 15189 O O . VAL C 1 717 ? 181.67600 110.85800 171.43900 1.000 34.51280 717 VAL C O 1
ATOM 15193 N N . ILE C 1 718 ? 181.92800 112.40400 173.04900 1.000 30.01834 718 ILE C N 1
ATOM 15194 C CA . ILE C 1 718 ? 182.23600 113.48900 172.12500 1.000 30.01834 718 ILE C CA 1
ATOM 15195 C C . ILE C 1 718 ? 183.74200 113.69600 171.96800 1.000 30.01834 718 ILE C C 1
ATOM 15196 O O . ILE C 1 718 ? 184.19400 114.81300 171.74500 1.000 30.01834 718 ILE C O 1
ATOM 15201 N N . SER C 1 719 ? 184.52500 112.62500 172.06200 1.000 36.36374 719 SER C N 1
ATOM 15202 C CA . SER C 1 719 ? 185.95900 112.73300 171.84700 1.000 36.36374 719 SER C CA 1
ATOM 15203 C C . SER C 1 719 ? 186.24700 112.98600 170.36700 1.000 36.36374 719 SER C C 1
ATOM 15204 O O . SER C 1 719 ? 185.39200 112.81000 169.49500 1.000 36.36374 719 SER C O 1
ATOM 15207 N N . CYS C 1 720 ? 187.47700 113.40900 170.08100 1.000 44.46156 720 CYS C N 1
ATOM 15208 C CA . CYS C 1 720 ? 187.87000 113.75700 168.72300 1.000 44.46156 720 CYS C CA 1
ATOM 15209 C C . CYS C 1 720 ? 188.23000 112.54800 167.87000 1.000 44.46156 720 CYS C C 1
ATOM 15210 O O . CYS C 1 720 ? 188.33300 112.68400 166.64600 1.000 44.46156 720 CYS C O 1
ATOM 15213 N N . GLY C 1 721 ? 188.42200 111.37800 168.47300 1.000 43.65852 721 GLY C N 1
ATOM 15214 C CA . GLY C 1 721 ? 188.77700 110.19300 167.71800 1.000 43.65852 721 GLY C CA 1
ATOM 15215 C C . GLY C 1 721 ? 187.73300 109.09900 167.79000 1.000 43.65852 721 GLY C C 1
ATOM 15216 O O . GLY C 1 721 ? 188.02600 107.93100 167.51700 1.000 43.65852 721 GLY C O 1
ATOM 15217 N N . TYR C 1 722 ? 186.50700 109.46800 168.16300 1.000 42.44307 722 TYR C N 1
ATOM 15218 C CA . TYR C 1 722 ? 185.44200 108.48100 168.30600 1.000 42.44307 722 TYR C CA 1
ATOM 15219 C C . TYR C 1 722 ? 185.06600 107.87200 166.96000 1.000 42.44307 722 TYR C C 1
ATOM 15220 O O . TYR C 1 722 ? 185.00400 106.64500 166.81800 1.000 42.44307 722 TYR C O 1
ATOM 15229 N N . GLU C 1 723 ? 184.81700 108.71500 165.95800 1.000 38.22128 723 GLU C N 1
ATOM 15230 C CA . GLU C 1 723 ? 184.38900 108.25300 164.63700 1.000 38.22128 723 GLU C CA 1
ATOM 15231 C C . GLU C 1 723 ? 185.61700 107.95800 163.77400 1.000 38.22128 723 GLU C C 1
ATOM 15232 O O . GLU C 1 723 ? 186.03000 108.74100 162.91600 1.000 38.22128 723 GLU C O 1
ATOM 15238 N N . ASP C 1 724 ? 186.20600 106.78900 164.01900 1.000 50.48017 724 ASP C N 1
ATOM 15239 C CA . ASP C 1 724 ? 187.37700 106.36200 163.26400 1.000 50.48017 724 ASP C CA 1
ATOM 15240 C C . ASP C 1 724 ? 187.10300 105.02600 162.58300 1.000 50.48017 724 ASP C C 1
ATOM 15241 O O . ASP C 1 724 ? 186.81300 104.98100 161.38300 1.000 50.48017 724 ASP C O 1
ATOM 15246 N N . LYS C 1 725 ? 187.18700 103.93600 163.34200 1.000 51.07932 725 LYS C N 1
ATOM 15247 C CA . LYS C 1 725 ? 186.95000 102.60600 162.79400 1.000 51.07932 725 LYS C CA 1
ATOM 15248 C C . LYS C 1 725 ? 185.46700 102.26400 162.83200 1.000 51.07932 725 LYS C C 1
ATOM 15249 O O . LYS C 1 725 ? 185.09800 101.08900 162.93100 1.000 51.07932 725 LYS C O 1
ATOM 15255 N N . THR C 1 726 ? 184.61000 103.28100 162.75200 1.000 43.10825 726 THR C N 1
ATOM 15256 C CA . THR C 1 726 ? 183.17000 103.06900 162.82600 1.000 43.10825 726 THR C CA 1
ATOM 15257 C C . THR C 1 726 ? 182.48500 103.48200 161.53000 1.000 43.10825 726 THR C C 1
ATOM 15258 O O . THR C 1 726 ? 183.14900 103.84700 160.55500 1.000 43.10825 726 THR C O 1
ATOM 15262 N N . GLU C 1 727 ? 181.15500 103.42400 161.51400 1.000 39.99507 727 GLU C N 1
ATOM 15263 C CA . GLU C 1 727 ? 180.37100 103.73600 160.32900 1.000 39.99507 727 GLU C CA 1
ATOM 15264 C C . GLU C 1 727 ? 179.65700 105.07600 160.41800 1.000 39.99507 727 GLU C C 1
ATOM 15265 O O . GLU C 1 727 ? 178.81400 105.36700 159.56200 1.000 39.99507 727 GLU C O 1
ATOM 15271 N N . TRP C 1 728 ? 179.95600 105.89300 161.42600 1.000 37.77851 728 TRP C N 1
ATOM 15272 C CA . TRP C 1 728 ? 179.28500 107.17800 161.56400 1.000 37.77851 728 TRP C CA 1
ATOM 15273 C C . TRP C 1 728 ? 179.61300 108.08000 160.38300 1.000 37.77851 728 TRP C C 1
ATOM 15274 O O . TRP C 1 728 ? 180.77900 108.24200 160.01200 1.000 37.77851 728 TRP C O 1
ATOM 15285 N N . GLY C 1 729 ? 178.57400 108.66500 159.78900 1.000 33.27319 729 GLY C N 1
ATOM 15286 C CA . GLY C 1 729 ? 178.73500 109.56100 158.66500 1.000 33.27319 729 GLY C CA 1
ATOM 15287 C C . GLY C 1 729 ? 178.81000 108.89100 157.31300 1.000 33.27319 729 GLY C C 1
ATOM 15288 O O . GLY C 1 729 ? 178.66500 109.57800 156.29300 1.000 33.27319 729 GLY C O 1
ATOM 15289 N N . SER C 1 730 ? 179.03100 107.57700 157.26300 1.000 38.70445 730 SER C N 1
ATOM 15290 C CA . SER C 1 730 ? 179.03600 106.84000 156.00900 1.000 38.70445 730 SER C CA 1
ATOM 15291 C C . SER C 1 730 ? 177.83500 105.92400 155.84500 1.000 38.70445 730 SER C C 1
ATOM 15292 O O . SER C 1 730 ? 177.42700 105.66700 154.70800 1.000 38.70445 730 SER C O 1
ATOM 15295 N N . GLU C 1 731 ? 177.26200 105.43100 156.94300 1.000 40.44717 731 GLU C N 1
ATOM 15296 C CA . GLU C 1 731 ? 176.04500 104.62500 156.89400 1.000 40.44717 731 GLU C CA 1
ATOM 15297 C C . GLU C 1 731 ? 175.03400 104.96100 157.98000 1.000 40.44717 731 GLU C C 1
ATOM 15298 O O . GLU C 1 731 ? 173.85800 104.61900 157.81700 1.000 40.44717 731 GLU C O 1
ATOM 15304 N N . LEU C 1 732 ? 175.42900 105.61100 159.06900 1.000 33.65049 732 LEU C N 1
ATOM 15305 C CA . LEU C 1 732 ? 174.53600 105.95700 160.16500 1.000 33.65049 732 LEU C CA 1
ATOM 15306 C C . LEU C 1 732 ? 174.46900 107.46900 160.33500 1.000 33.65049 732 LEU C C 1
ATOM 15307 O O . LEU C 1 732 ? 175.29500 108.21800 159.81000 1.000 33.65049 732 LEU C O 1
ATOM 15312 N N . GLY C 1 733 ? 173.46500 107.90300 161.09200 1.000 23.83347 733 GLY C N 1
ATOM 15313 C CA . GLY C 1 733 ? 173.32600 109.31000 161.42000 1.000 23.83347 733 GLY C CA 1
ATOM 15314 C C . GLY C 1 733 ? 173.17300 110.17300 160.18700 1.000 23.83347 733 GLY C C 1
ATOM 15315 O O . GLY C 1 733 ? 172.37700 109.88800 159.28700 1.000 23.83347 733 GLY C O 1
ATOM 15316 N N . TRP C 1 734 ? 173.95200 111.24800 160.14100 1.000 28.71722 734 TRP C N 1
ATOM 15317 C CA . TRP C 1 734 ? 173.90600 112.21100 159.05200 1.000 28.71722 734 TRP C CA 1
ATOM 15318 C C . TRP C 1 734 ? 175.08900 111.95200 158.12800 1.000 28.71722 734 TRP C C 1
ATOM 15319 O O . TRP C 1 734 ? 176.24000 111.93400 158.57800 1.000 28.71722 734 TRP C O 1
ATOM 15330 N N . ILE C 1 735 ? 174.80300 111.75100 156.84200 1.000 36.04715 735 ILE C N 1
ATOM 15331 C CA . ILE C 1 735 ? 175.82600 111.30700 155.90200 1.000 36.04715 735 ILE C CA 1
ATOM 15332 C C . ILE C 1 735 ? 176.84300 112.41800 155.68700 1.000 36.04715 735 ILE C C 1
ATOM 15333 O O . ILE C 1 735 ? 176.48400 113.56500 155.39200 1.000 36.04715 735 ILE C O 1
ATOM 15338 N N . TYR C 1 736 ? 178.12500 112.08000 155.83100 1.000 35.38115 736 TYR C N 1
ATOM 15339 C CA . TYR C 1 736 ? 179.20000 113.04400 155.63100 1.000 35.38115 736 TYR C CA 1
ATOM 15340 C C . TYR C 1 736 ? 179.36800 113.37100 154.15400 1.000 35.38115 736 TYR C C 1
ATOM 15341 O O . TYR C 1 736 ? 180.30900 112.89700 153.51100 1.000 35.38115 736 TYR C O 1
ATOM 15350 N N . GLY C 1 737 ? 178.46400 114.17900 153.61000 1.000 54.64872 737 GLY C N 1
ATOM 15351 C CA . GLY C 1 737 ? 178.54800 114.57000 152.21800 1.000 54.64872 737 GLY C CA 1
ATOM 15352 C C . GLY C 1 737 ? 179.61400 115.61500 151.96700 1.000 54.64872 737 GLY C C 1
ATOM 15353 O O . GLY C 1 737 ? 180.72900 115.51300 152.48800 1.000 54.64872 737 GLY C O 1
ATOM 15354 N N . SER C 1 738 ? 179.28400 116.62900 151.17200 1.000 67.88015 738 SER C N 1
ATOM 15355 C CA . SER C 1 738 ? 180.23900 117.68500 150.86200 1.000 67.88015 738 SER C CA 1
ATOM 15356 C C . SER C 1 738 ? 179.87800 118.97800 151.57800 1.000 67.88015 738 SER C C 1
ATOM 15357 O O . SER C 1 738 ? 180.43100 119.28500 152.63900 1.000 67.88015 738 SER C O 1
ATOM 15360 N N . ILE C 1 739 ? 178.95400 119.74000 151.00200 1.000 67.61906 739 ILE C N 1
ATOM 15361 C CA . ILE C 1 739 ? 178.52600 121.02000 151.55000 1.000 67.61906 739 ILE C CA 1
ATOM 15362 C C . ILE C 1 739 ? 177.14900 120.91200 152.19500 1.000 67.61906 739 ILE C C 1
ATOM 15363 O O . ILE C 1 739 ? 176.94300 121.36800 153.32000 1.000 67.61906 739 ILE C O 1
ATOM 15368 N N . THR C 1 740 ? 176.19500 120.30900 151.49400 1.000 69.15828 740 THR C N 1
ATOM 15369 C CA . THR C 1 740 ? 174.85900 120.06300 152.01900 1.000 69.15828 740 THR C CA 1
ATOM 15370 C C . THR C 1 740 ? 174.67800 118.56500 152.21600 1.000 69.15828 740 THR C C 1
ATOM 15371 O O . THR C 1 740 ? 174.90200 117.78200 151.28700 1.000 69.15828 740 THR C O 1
ATOM 15375 N N . GLU C 1 741 ? 174.27400 118.17000 153.42300 1.000 63.89422 741 GLU C N 1
ATOM 15376 C CA . GLU C 1 741 ? 174.18800 116.76200 153.78900 1.000 63.89422 741 GLU C CA 1
ATOM 15377 C C . GLU C 1 741 ? 172.76300 116.31300 154.08500 1.000 63.89422 741 GLU C C 1
ATOM 15378 O O . GLU C 1 741 ? 172.55700 115.15600 154.47100 1.000 63.89422 741 GLU C O 1
ATOM 15384 N N . ASP C 1 742 ? 171.77500 117.19400 153.92200 1.000 50.92965 742 ASP C N 1
ATOM 15385 C CA . ASP C 1 742 ? 170.39800 116.84000 154.25100 1.000 50.92965 742 ASP C CA 1
ATOM 15386 C C . ASP C 1 742 ? 169.82800 115.83900 153.25300 1.000 50.92965 742 ASP C C 1
ATOM 15387 O O . ASP C 1 742 ? 169.21400 114.83400 153.63900 1.000 50.92965 742 ASP C O 1
ATOM 15392 N N . ILE C 1 743 ? 170.02500 116.10200 151.95900 1.000 43.58279 743 ILE C N 1
ATOM 15393 C CA . ILE C 1 743 ? 169.43100 115.26500 150.92300 1.000 43.58279 743 ILE C CA 1
ATOM 15394 C C . ILE C 1 743 ? 169.99700 113.85400 150.98100 1.000 43.58279 743 ILE C C 1
ATOM 15395 O O . ILE C 1 743 ? 169.25600 112.87100 150.87700 1.000 43.58279 743 ILE C O 1
ATOM 15400 N N . LEU C 1 744 ? 171.31600 113.72900 151.13900 1.000 36.05360 744 LEU C N 1
ATOM 15401 C CA . LEU C 1 744 ? 171.91700 112.40700 151.26500 1.000 36.05360 744 LEU C CA 1
ATOM 15402 C C . LEU C 1 744 ? 171.43200 111.69600 152.51800 1.000 36.05360 744 LEU C C 1
ATOM 15403 O O . LEU C 1 744 ? 171.21300 110.48000 152.49500 1.000 36.05360 744 LEU C O 1
ATOM 15408 N N . THR C 1 745 ? 171.25300 112.43500 153.61500 1.000 36.44242 745 THR C N 1
ATOM 15409 C CA . THR C 1 745 ? 170.75300 111.83200 154.84500 1.000 36.44242 745 THR C CA 1
ATOM 15410 C C . THR C 1 745 ? 169.36400 111.24100 154.63900 1.000 36.44242 745 THR C C 1
ATOM 15411 O O . THR C 1 745 ? 169.08600 110.11600 155.06800 1.000 36.44242 745 THR C O 1
ATOM 15415 N N . GLY C 1 746 ? 168.47600 111.98700 153.97900 1.000 30.72144 746 GLY C N 1
ATOM 15416 C CA . GLY C 1 746 ? 167.14900 111.45500 153.70200 1.000 30.72144 746 GLY C CA 1
ATOM 15417 C C . GLY C 1 746 ? 167.16800 110.30100 152.71500 1.000 30.72144 746 GLY C C 1
ATOM 15418 O O . GLY C 1 746 ? 166.44500 109.31300 152.88000 1.000 30.72144 746 GLY C O 1
ATOM 15419 N N . PHE C 1 747 ? 168.00000 110.40900 151.67700 1.000 38.78466 747 PHE C N 1
ATOM 15420 C CA . PHE C 1 747 ? 168.02000 109.40000 150.62700 1.000 38.78466 747 PHE C CA 1
ATOM 15421 C C . PHE C 1 747 ? 168.61300 108.08700 151.11500 1.000 38.78466 747 PHE C C 1
ATOM 15422 O O . PHE C 1 747 ? 168.20900 107.01900 150.64400 1.000 38.78466 747 PHE C O 1
ATOM 15430 N N . LYS C 1 748 ? 169.55600 108.13700 152.05800 1.000 34.16074 748 LYS C N 1
ATOM 15431 C CA . LYS C 1 748 ? 170.14600 106.90500 152.57000 1.000 34.16074 748 LYS C CA 1
ATOM 15432 C C . LYS C 1 748 ? 169.10400 106.01900 153.23700 1.000 34.16074 748 LYS C C 1
ATOM 15433 O O . LYS C 1 748 ? 169.18900 104.78900 153.14800 1.000 34.16074 748 LYS C O 1
ATOM 15439 N N . MET C 1 749 ? 168.11800 106.61700 153.90600 1.000 36.66256 749 MET C N 1
ATOM 15440 C CA . MET C 1 749 ? 167.04400 105.85800 154.53100 1.000 36.66256 749 MET C CA 1
ATOM 15441 C C . MET C 1 749 ? 165.85400 105.62300 153.61300 1.000 36.66256 749 MET C C 1
ATOM 15442 O O . MET C 1 749 ? 165.12300 104.64700 153.81800 1.000 36.66256 749 MET C O 1
ATOM 15447 N N . HIS C 1 750 ? 165.63700 106.47900 152.61100 1.000 36.82369 750 HIS C N 1
ATOM 15448 C CA . HIS C 1 750 ? 164.62900 106.15600 151.60500 1.000 36.82369 750 HIS C CA 1
ATOM 15449 C C . HIS C 1 750 ? 165.05600 104.97500 150.74400 1.000 36.82369 750 HIS C C 1
ATOM 15450 O O . HIS C 1 750 ? 164.20300 104.21300 150.27500 1.000 36.82369 750 HIS C O 1
ATOM 15457 N N . CYS C 1 751 ? 166.36200 104.80900 150.51900 1.000 41.87885 751 CYS C N 1
ATOM 15458 C CA . CYS C 1 751 ? 166.86900 103.67100 149.76400 1.000 41.87885 751 CYS C CA 1
ATOM 15459 C C . CYS C 1 751 ? 166.52100 102.34000 150.41400 1.000 41.87885 751 CYS C C 1
ATOM 15460 O O . CYS C 1 751 ? 166.42200 101.33000 149.71000 1.000 41.87885 751 CYS C O 1
ATOM 15463 N N . ARG C 1 752 ? 166.31900 102.31800 151.73000 1.000 42.11786 752 ARG C N 1
ATOM 15464 C CA . ARG C 1 752 ? 165.82700 101.13100 152.41200 1.000 42.11786 752 ARG C CA 1
ATOM 15465 C C . ARG C 1 752 ? 164.31700 101.02800 152.23900 1.000 42.11786 752 ARG C C 1
ATOM 15466 O O . ARG C 1 752 ? 163.76500 101.54300 151.26200 1.000 42.11786 752 ARG C O 1
ATOM 15474 N N . GLY C 1 753 ? 163.63500 100.37900 153.17800 1.000 43.15066 753 GLY C N 1
ATOM 15475 C CA . GLY C 1 753 ? 162.20100 100.20400 153.06600 1.000 43.15066 753 GLY C CA 1
ATOM 15476 C C . GLY C 1 753 ? 161.39800 101.23700 153.82800 1.000 43.15066 753 GLY C C 1
ATOM 15477 O O . GLY C 1 753 ? 160.21400 101.02800 154.10600 1.000 43.15066 753 GLY C O 1
ATOM 15478 N N . TRP C 1 754 ? 162.02700 102.35600 154.16900 1.000 36.23342 754 TRP C N 1
ATOM 15479 C CA . TRP C 1 754 ? 161.40000 103.36100 155.01300 1.000 36.23342 754 TRP C CA 1
ATOM 15480 C C . TRP C 1 754 ? 160.56000 104.33600 154.19800 1.000 36.23342 754 TRP C C 1
ATOM 15481 O O . TRP C 1 754 ? 160.89200 104.68200 153.06100 1.000 36.23342 754 TRP C O 1
ATOM 15492 N N . ARG C 1 755 ? 159.46000 104.77100 154.80100 1.000 32.20502 755 ARG C N 1
ATOM 15493 C CA . ARG C 1 755 ? 158.63000 105.84500 154.28900 1.000 32.20502 755 ARG C CA 1
ATOM 15494 C C . ARG C 1 755 ? 158.88400 107.12200 155.08600 1.000 32.20502 755 ARG C C 1
ATOM 15495 O O . ARG C 1 755 ? 159.34300 107.09600 156.22900 1.000 32.20502 755 ARG C O 1
ATOM 15503 N N . SER C 1 756 ? 158.57900 108.25600 154.46600 1.000 28.35847 756 SER C N 1
ATOM 15504 C CA . SER C 1 756 ? 158.52700 109.52800 155.16900 1.000 28.35847 756 SER C CA 1
ATOM 15505 C C . SER C 1 756 ? 157.15700 110.12500 154.89900 1.000 28.35847 756 SER C C 1
ATOM 15506 O O . SER C 1 756 ? 156.39700 109.61000 154.07700 1.000 28.35847 756 SER C O 1
ATOM 15509 N N . ILE C 1 757 ? 156.83100 111.19800 155.61200 1.000 28.16989 757 ILE C N 1
ATOM 15510 C CA . ILE C 1 757 ? 155.49000 111.76000 155.51500 1.000 28.16989 757 ILE C CA 1
ATOM 15511 C C . ILE C 1 757 ? 155.55600 113.27400 155.65900 1.000 28.16989 757 ILE C C 1
ATOM 15512 O O . ILE C 1 757 ? 156.36700 113.80600 156.42500 1.000 28.16989 757 ILE C O 1
ATOM 15517 N N . TYR C 1 758 ? 154.70900 113.96300 154.90100 1.000 31.18709 758 TYR C N 1
ATOM 15518 C CA . TYR C 1 758 ? 154.66200 115.41400 154.83700 1.000 31.18709 758 TYR C CA 1
ATOM 15519 C C . TYR C 1 758 ? 153.45900 115.94200 155.61500 1.000 31.18709 758 TYR C C 1
ATOM 15520 O O . TYR C 1 758 ? 152.39700 115.31700 155.66400 1.000 31.18709 758 TYR C O 1
ATOM 15529 N N . CYS C 1 759 ? 153.63600 117.10900 156.23400 1.000 35.91313 759 CYS C N 1
ATOM 15530 C CA . CYS C 1 759 ? 152.61200 117.65900 157.11400 1.000 35.91313 759 CYS C CA 1
ATOM 15531 C C . CYS C 1 759 ? 152.44300 119.14800 156.86100 1.000 35.91313 759 CYS C C 1
ATOM 15532 O O . CYS C 1 759 ? 153.43300 119.87900 156.77100 1.000 35.91313 759 CYS C O 1
ATOM 15535 N N . MET C 1 760 ? 151.19100 119.59300 156.75300 1.000 37.19000 760 MET C N 1
ATOM 15536 C CA . MET C 1 760 ? 150.85100 121.01000 156.61300 1.000 37.19000 760 MET C CA 1
ATOM 15537 C C . MET C 1 760 ? 149.82000 121.39100 157.66600 1.000 37.19000 760 MET C C 1
ATOM 15538 O O . MET C 1 760 ? 148.60800 121.28300 157.43300 1.000 37.19000 760 MET C O 1
ATOM 15543 N N . PRO C 1 761 ? 150.26300 121.83900 158.83600 1.000 36.41203 761 PRO C N 1
ATOM 15544 C CA . PRO C 1 761 ? 149.31800 122.37100 159.82100 1.000 36.41203 761 PRO C CA 1
ATOM 15545 C C . PRO C 1 761 ? 148.68100 123.65400 159.31400 1.000 36.41203 761 PRO C C 1
ATOM 15546 O O . PRO C 1 761 ? 149.29000 124.41900 158.56300 1.000 36.41203 761 PRO C O 1
ATOM 15550 N N . LYS C 1 762 ? 147.43300 123.88500 159.72500 1.000 44.79537 762 LYS C N 1
ATOM 15551 C CA . LYS C 1 762 ? 146.76900 125.13000 159.35200 1.000 44.79537 762 LYS C CA 1
ATOM 15552 C C . LYS C 1 762 ? 147.50300 126.33600 159.92500 1.000 44.79537 762 LYS C C 1
ATOM 15553 O O . LYS C 1 762 ? 147.71800 127.33200 159.22500 1.000 44.79537 762 LYS C O 1
ATOM 15559 N N . LEU C 1 763 ? 147.89300 126.26400 161.19600 1.000 41.13319 763 LEU C N 1
ATOM 15560 C CA . LEU C 1 763 ? 148.78900 127.25300 161.77400 1.000 41.13319 763 LEU C CA 1
ATOM 15561 C C . LEU C 1 763 ? 150.21200 126.78900 161.50400 1.000 41.13319 763 LEU C C 1
ATOM 15562 O O . LEU C 1 763 ? 150.58000 125.68600 161.93600 1.000 41.13319 763 LEU C O 1
ATOM 15567 N N . PRO C 1 764 ? 151.03300 127.56300 160.79400 1.000 37.25748 764 PRO C N 1
ATOM 15568 C CA . PRO C 1 764 ? 152.37100 127.08200 160.43100 1.000 37.25748 764 PRO C CA 1
ATOM 15569 C C . PRO C 1 764 ? 153.16800 126.66500 161.65800 1.000 37.25748 764 PRO C C 1
ATOM 15570 O O . PRO C 1 764 ? 153.15500 127.33700 162.69100 1.000 37.25748 764 PRO C O 1
ATOM 15574 N N . ALA C 1 765 ? 153.86100 125.53200 161.53800 1.000 31.57796 765 ALA C N 1
ATOM 15575 C CA . ALA C 1 765 ? 154.54600 124.96000 162.69100 1.000 31.57796 765 ALA C CA 1
ATOM 15576 C C . ALA C 1 765 ? 155.80600 125.74300 163.03300 1.000 31.57796 765 ALA C C 1
ATOM 15577 O O . ALA C 1 765 ? 155.99200 126.17200 164.17700 1.000 31.57796 765 ALA C O 1
ATOM 15579 N N . PHE C 1 766 ? 156.68400 125.94500 162.05300 1.000 28.78933 766 PHE C N 1
ATOM 15580 C CA . PHE C 1 766 ? 157.95300 126.62600 162.27400 1.000 28.78933 766 PHE C CA 1
ATOM 15581 C C . PHE C 1 766 ? 158.08200 127.77200 161.28600 1.000 28.78933 766 PHE C C 1
ATOM 15582 O O . PHE C 1 766 ? 157.93300 127.57300 160.07600 1.000 28.78933 766 PHE C O 1
ATOM 15590 N N . LYS C 1 767 ? 158.35800 128.96500 161.80200 1.000 35.66737 767 LYS C N 1
ATOM 15591 C CA . LYS C 1 767 ? 158.61500 130.14300 160.99000 1.000 35.66737 767 LYS C CA 1
ATOM 15592 C C . LYS C 1 767 ? 160.05200 130.59300 161.20900 1.000 35.66737 767 LYS C C 1
ATOM 15593 O O . LYS C 1 767 ? 160.53700 130.61800 162.34400 1.000 35.66737 767 LYS C O 1
ATOM 15599 N N . GLY C 1 768 ? 160.73500 130.93600 160.11800 1.000 46.53859 768 GLY C N 1
ATOM 15600 C CA . GLY C 1 768 ? 162.12000 131.33900 160.19100 1.000 46.53859 768 GLY C CA 1
ATOM 15601 C C . GLY C 1 768 ? 162.35900 132.65100 159.47100 1.000 46.53859 768 GLY C C 1
ATOM 15602 O O . GLY C 1 768 ? 161.58900 133.06500 158.60300 1.000 46.53859 768 GLY C O 1
ATOM 15603 N N . SER C 1 769 ? 163.45300 133.30600 159.85400 1.000 58.19050 769 SER C N 1
ATOM 15604 C CA . SER C 1 769 ? 163.81900 134.56900 159.23500 1.000 58.19050 769 SER C CA 1
ATOM 15605 C C . SER C 1 769 ? 164.25400 134.34800 157.78900 1.000 58.19050 769 SER C C 1
ATOM 15606 O O . SER C 1 769 ? 164.72000 133.27200 157.40600 1.000 58.19050 769 SER C O 1
ATOM 15609 N N . ALA C 1 770 ? 164.09400 135.38700 156.98600 1.000 75.68631 770 ALA C N 1
ATOM 15610 C CA . ALA C 1 770 ? 164.40800 135.34500 155.57000 1.000 75.68631 770 ALA C CA 1
ATOM 15611 C C . ALA C 1 770 ? 165.70200 136.09100 155.28200 1.000 75.68631 770 ALA C C 1
ATOM 15612 O O . ALA C 1 770 ? 166.09700 136.98700 156.03500 1.000 75.68631 770 ALA C O 1
ATOM 15614 N N . PRO C 1 771 ? 166.40000 135.73500 154.20200 1.000 95.42922 771 PRO C N 1
ATOM 15615 C CA . PRO C 1 771 ? 167.60400 136.48500 153.82700 1.000 95.42922 771 PRO C CA 1
ATOM 15616 C C . PRO C 1 771 ? 167.27800 137.94100 153.53200 1.000 95.42922 771 PRO C C 1
ATOM 15617 O O . PRO C 1 771 ? 166.20400 138.27300 153.02600 1.000 95.42922 771 PRO C O 1
ATOM 15621 N N . ILE C 1 772 ? 168.22900 138.81600 153.85700 1.000 107.02363 772 ILE C N 1
ATOM 15622 C CA . ILE C 1 772 ? 167.97200 140.25200 153.80300 1.000 107.02363 772 ILE C CA 1
ATOM 15623 C C . ILE C 1 772 ? 168.13000 140.78400 152.38400 1.000 107.02363 772 ILE C C 1
ATOM 15624 O O . ILE C 1 772 ? 167.20900 141.39300 151.82900 1.000 107.02363 772 ILE C O 1
ATOM 15629 N N . ASN C 1 773 ? 169.29300 140.56500 151.77400 1.000 109.62765 773 ASN C N 1
ATOM 15630 C CA . ASN C 1 773 ? 169.61100 141.14400 150.47700 1.000 109.62765 773 ASN C CA 1
ATOM 15631 C C . ASN C 1 773 ? 169.81500 140.04800 149.43700 1.000 109.62765 773 ASN C C 1
ATOM 15632 O O . ASN C 1 773 ? 169.83200 138.85400 149.74800 1.000 109.62765 773 ASN C O 1
ATOM 15637 N N . LEU C 1 774 ? 169.97000 140.47900 148.18200 1.000 106.70786 774 LEU C N 1
ATOM 15638 C CA . LEU C 1 774 ? 170.06100 139.53600 147.07200 1.000 106.70786 774 LEU C CA 1
ATOM 15639 C C . LEU C 1 774 ? 171.42800 138.86700 146.99300 1.000 106.70786 774 LEU C C 1
ATOM 15640 O O . LEU C 1 774 ? 171.55500 137.79900 146.38300 1.000 106.70786 774 LEU C O 1
ATOM 15645 N N . SER C 1 775 ? 172.46300 139.47700 147.57700 1.000 104.71411 775 SER C N 1
ATOM 15646 C CA . SER C 1 775 ? 173.78600 138.85800 147.55100 1.000 104.71411 775 SER C CA 1
ATOM 15647 C C . SER C 1 775 ? 173.79200 137.54800 148.32800 1.000 104.71411 775 SER C C 1
ATOM 15648 O O . SER C 1 775 ? 174.35000 136.54200 147.86700 1.000 104.71411 775 SER C O 1
ATOM 15651 N N . ASP C 1 776 ? 173.17400 137.54100 149.51100 1.000 104.64283 776 ASP C N 1
ATOM 15652 C CA . ASP C 1 776 ? 173.04000 136.30300 150.26800 1.000 104.64283 776 ASP C CA 1
ATOM 15653 C C . ASP C 1 776 ? 172.18700 135.29400 149.51100 1.000 104.64283 776 ASP C C 1
ATOM 15654 O O . ASP C 1 776 ? 172.45000 134.09000 149.55900 1.000 104.64283 776 ASP C O 1
ATOM 15659 N N . ARG C 1 777 ? 171.16300 135.77300 148.80100 1.000 96.69517 777 ARG C N 1
ATOM 15660 C CA . ARG C 1 777 ? 170.33600 134.90400 147.96700 1.000 96.69517 777 ARG C CA 1
ATOM 15661 C C . ARG C 1 777 ? 171.16800 134.19300 146.90500 1.000 96.69517 777 ARG C C 1
ATOM 15662 O O . ARG C 1 777 ? 171.04100 132.97600 146.71000 1.000 96.69517 777 ARG C O 1
ATOM 15670 N N . LEU C 1 778 ? 172.01600 134.94400 146.20100 1.000 90.10864 778 LEU C N 1
ATOM 15671 C CA . LEU C 1 778 ? 172.83800 134.35800 145.15000 1.000 90.10864 778 LEU C CA 1
ATOM 15672 C C . LEU C 1 778 ? 173.89300 133.41900 145.72100 1.000 90.10864 778 LEU C C 1
ATOM 15673 O O . LEU C 1 778 ? 174.14000 132.34700 145.15400 1.000 90.10864 778 LEU C O 1
ATOM 15678 N N . ASN C 1 779 ? 174.51400 133.79200 146.84100 1.000 90.25295 779 ASN C N 1
ATOM 15679 C CA . ASN C 1 779 ? 175.43100 132.87000 147.50300 1.000 90.25295 779 ASN C CA 1
ATOM 15680 C C . ASN C 1 779 ? 174.71200 131.58900 147.90900 1.000 90.25295 779 ASN C C 1
ATOM 15681 O O . ASN C 1 779 ? 175.26300 130.49100 147.78400 1.000 90.25295 779 ASN C O 1
ATOM 15686 N N . GLN C 1 780 ? 173.46800 131.71500 148.37300 1.000 76.93161 780 GLN C N 1
ATOM 15687 C CA . GLN C 1 780 ? 172.68900 130.56400 148.81200 1.000 76.93161 780 GLN C CA 1
ATOM 15688 C C . GLN C 1 780 ? 172.38100 129.62200 147.65300 1.000 76.93161 780 GLN C C 1
ATOM 15689 O O . GLN C 1 780 ? 172.52700 128.39700 147.77900 1.000 76.93161 780 GLN C O 1
ATOM 15695 N N . VAL C 1 781 ? 171.94500 130.17000 146.51500 1.000 66.60295 781 VAL C N 1
ATOM 15696 C CA . VAL C 1 781 ? 171.65300 129.30400 145.37300 1.000 66.60295 781 VAL C CA 1
ATOM 15697 C C . VAL C 1 781 ? 172.93400 128.67400 144.84500 1.000 66.60295 781 VAL C C 1
ATOM 15698 O O . VAL C 1 781 ? 172.93600 127.51300 144.41800 1.000 66.60295 781 VAL C O 1
ATOM 15702 N N . LEU C 1 782 ? 174.04600 129.41500 144.88000 1.000 74.53063 782 LEU C N 1
ATOM 15703 C CA . LEU C 1 782 ? 175.31900 128.82800 144.47300 1.000 74.53063 782 LEU C CA 1
ATOM 15704 C C . LEU C 1 782 ? 175.69700 127.66000 145.37500 1.000 74.53063 782 LEU C C 1
ATOM 15705 O O . LEU C 1 782 ? 176.14100 126.61200 144.89200 1.000 74.53063 782 LEU C O 1
ATOM 15710 N N . ARG C 1 783 ? 175.51700 127.81800 146.68800 1.000 73.46639 783 ARG C N 1
ATOM 15711 C CA . ARG C 1 783 ? 175.86000 126.74900 147.62200 1.000 73.46639 783 ARG C CA 1
ATOM 15712 C C . ARG C 1 783 ? 174.98100 125.52100 147.40700 1.000 73.46639 783 ARG C C 1
ATOM 15713 O O . ARG C 1 783 ? 175.48000 124.38900 147.36600 1.000 73.46639 783 ARG C O 1
ATOM 15721 N N . TRP C 1 784 ? 173.66800 125.72300 147.25100 1.000 63.24982 784 TRP C N 1
ATOM 15722 C CA . TRP C 1 784 ? 172.78200 124.58700 146.99500 1.000 63.24982 784 TRP C CA 1
ATOM 15723 C C . TRP C 1 784 ? 173.13800 123.88000 145.69100 1.000 63.24982 784 TRP C C 1
ATOM 15724 O O . TRP C 1 784 ? 173.20800 122.64200 145.64400 1.000 63.24982 784 TRP C O 1
ATOM 15735 N N . ALA C 1 785 ? 173.36300 124.64700 144.62100 1.000 56.75497 785 ALA C N 1
ATOM 15736 C CA . ALA C 1 785 ? 173.67400 124.04100 143.33200 1.000 56.75497 785 ALA C CA 1
ATOM 15737 C C . ALA C 1 785 ? 174.99300 123.28400 143.38300 1.000 56.75497 785 ALA C C 1
ATOM 15738 O O . ALA C 1 785 ? 175.11100 122.19600 142.81100 1.000 56.75497 785 ALA C O 1
ATOM 15740 N N . LEU C 1 786 ? 175.99800 123.83900 144.06700 1.000 61.34208 786 LEU C N 1
ATOM 15741 C CA . LEU C 1 786 ? 177.28100 123.15200 144.17500 1.000 61.34208 786 LEU C CA 1
ATOM 15742 C C . LEU C 1 786 ? 177.16000 121.88100 145.00500 1.000 61.34208 786 LEU C C 1
ATOM 15743 O O . LEU C 1 786 ? 177.79200 120.86300 144.69200 1.000 61.34208 786 LEU C O 1
ATOM 15748 N N . GLY C 1 787 ? 176.36000 121.91800 146.07300 1.000 58.92607 787 GLY C N 1
ATOM 15749 C CA . GLY C 1 787 ? 176.11100 120.70200 146.82800 1.000 58.92607 787 GLY C CA 1
ATOM 15750 C C . GLY C 1 787 ? 175.47900 119.62300 145.97200 1.000 58.92607 787 GLY C C 1
ATOM 15751 O O . GLY C 1 787 ? 175.88100 118.45800 146.01700 1.000 58.92607 787 GLY C O 1
ATOM 15752 N N . SER C 1 788 ? 174.49100 120.00600 145.15900 1.000 55.30276 788 SER C N 1
ATOM 15753 C CA . SER C 1 788 ? 173.87000 119.04100 144.25500 1.000 55.30276 788 SER C CA 1
ATOM 15754 C C . SER C 1 788 ? 174.87400 118.50400 143.23700 1.000 55.30276 788 SER C C 1
ATOM 15755 O O . SER C 1 788 ? 174.89300 117.30100 142.94300 1.000 55.30276 788 SER C O 1
ATOM 15758 N N . VAL C 1 789 ? 175.72000 119.38300 142.69400 1.000 61.02524 789 VAL C N 1
ATOM 15759 C CA . VAL C 1 789 ? 176.70900 118.96100 141.70400 1.000 61.02524 789 VAL C CA 1
ATOM 15760 C C . VAL C 1 789 ? 177.66000 117.93600 142.30600 1.000 61.02524 789 VAL C C 1
ATOM 15761 O O . VAL C 1 789 ? 177.95300 116.90000 141.69700 1.000 61.02524 789 VAL C O 1
ATOM 15765 N N . GLU C 1 790 ? 178.15400 118.20600 143.51600 1.000 65.47323 790 GLU C N 1
ATOM 15766 C CA . GLU C 1 790 ? 179.05400 117.25700 144.15900 1.000 65.47323 790 GLU C CA 1
ATOM 15767 C C . GLU C 1 790 ? 178.33800 115.97300 144.55800 1.000 65.47323 790 GLU C C 1
ATOM 15768 O O . GLU C 1 790 ? 178.97000 114.91100 144.59400 1.000 65.47323 790 GLU C O 1
ATOM 15774 N N . ILE C 1 791 ? 177.03700 116.04200 144.84800 1.000 55.53152 791 ILE C N 1
ATOM 15775 C CA . ILE C 1 791 ? 176.27000 114.82100 145.07400 1.000 55.53152 791 ILE C CA 1
ATOM 15776 C C . ILE C 1 791 ? 176.21900 113.98400 143.80100 1.000 55.53152 791 ILE C C 1
ATOM 15777 O O . ILE C 1 791 ? 176.27900 112.74900 143.85000 1.000 55.53152 791 ILE C O 1
ATOM 15782 N N . PHE C 1 792 ? 176.14000 114.63900 142.64200 1.000 57.24667 792 PHE C N 1
ATOM 15783 C CA . PHE C 1 792 ? 176.06900 113.92300 141.37000 1.000 57.24667 792 PHE C CA 1
ATOM 15784 C C . PHE C 1 792 ? 177.39900 113.27200 140.99200 1.000 57.24667 792 PHE C C 1
ATOM 15785 O O . PHE C 1 792 ? 177.60600 112.91000 139.83000 1.000 57.24667 792 PHE C O 1
ATOM 15793 N N . PHE C 1 793 ? 178.30600 113.10300 141.95000 1.000 60.16489 793 PHE C N 1
ATOM 15794 C CA . PHE C 1 793 ? 179.62700 112.59300 141.60500 1.000 60.16489 793 PHE C CA 1
ATOM 15795 C C . PHE C 1 793 ? 180.16900 111.54300 142.56500 1.000 60.16489 793 PHE C C 1
ATOM 15796 O O . PHE C 1 793 ? 181.32600 111.14600 142.40700 1.000 60.16489 793 PHE C O 1
ATOM 15804 N N . SER C 1 794 ? 179.39600 111.07600 143.53900 1.000 57.94615 794 SER C N 1
ATOM 15805 C CA . SER C 1 794 ? 179.86600 110.08700 144.49400 1.000 57.94615 794 SER C CA 1
ATOM 15806 C C . SER C 1 794 ? 179.12700 108.76700 144.29400 1.000 57.94615 794 SER C C 1
ATOM 15807 O O . SER C 1 794 ? 178.30200 108.61300 143.39100 1.000 57.94615 794 SER C O 1
ATOM 15810 N N . ARG C 1 795 ? 179.43600 107.79500 145.15500 1.000 52.84935 795 ARG C N 1
ATOM 15811 C CA . ARG C 1 795 ? 178.73900 106.51700 145.11500 1.000 52.84935 795 ARG C CA 1
ATOM 15812 C C . ARG C 1 795 ? 177.30600 106.61500 145.61700 1.000 52.84935 795 ARG C C 1
ATOM 15813 O O . ARG C 1 795 ? 176.52300 105.68800 145.38900 1.000 52.84935 795 ARG C O 1
ATOM 15821 N N . HIS C 1 796 ? 176.94600 107.70600 146.29000 1.000 52.07050 796 HIS C N 1
ATOM 15822 C CA . HIS C 1 796 ? 175.59300 107.91200 146.78300 1.000 52.07050 796 HIS C CA 1
ATOM 15823 C C . HIS C 1 796 ? 174.69000 108.58500 145.75900 1.000 52.07050 796 HIS C C 1
ATOM 15824 O O . HIS C 1 796 ? 173.59700 109.03500 146.11800 1.000 52.07050 796 HIS C O 1
ATOM 15831 N N . CYS C 1 797 ? 175.11900 108.67000 144.50500 1.000 53.33382 797 CYS C N 1
ATOM 15832 C CA . CYS C 1 797 ? 174.33000 109.36100 143.49600 1.000 53.33382 797 CYS C CA 1
ATOM 15833 C C . CYS C 1 797 ? 173.00800 108.63600 143.26900 1.000 53.33382 797 CYS C C 1
ATOM 15834 O O . CYS C 1 797 ? 172.99700 107.40500 143.13100 1.000 53.33382 797 CYS C O 1
ATOM 15837 N N . PRO C 1 798 ? 171.88400 109.35300 143.21300 1.000 46.34142 798 PRO C N 1
ATOM 15838 C CA . PRO C 1 798 ? 170.58500 108.68100 143.03800 1.000 46.34142 798 PRO C CA 1
ATOM 15839 C C . PRO C 1 798 ? 170.44200 107.94400 141.72000 1.000 46.34142 798 PRO C C 1
ATOM 15840 O O . PRO C 1 798 ? 169.55300 107.09200 141.60200 1.000 46.34142 798 PRO C O 1
ATOM 15844 N N . ALA C 1 799 ? 171.27200 108.25100 140.72100 1.000 47.07201 799 ALA C N 1
ATOM 15845 C CA . ALA C 1 799 ? 171.09400 107.65100 139.40400 1.000 47.07201 799 ALA C CA 1
ATOM 15846 C C . ALA C 1 799 ? 171.31300 106.14200 139.43200 1.000 47.07201 799 ALA C C 1
ATOM 15847 O O . ALA C 1 799 ? 170.55100 105.39200 138.81100 1.000 47.07201 799 ALA C O 1
ATOM 15849 N N . TRP C 1 800 ? 172.34300 105.67200 140.14500 1.000 56.62449 800 TRP C N 1
ATOM 15850 C CA . TRP C 1 800 ? 172.64700 104.24500 140.14200 1.000 56.62449 800 TRP C CA 1
ATOM 15851 C C . TRP C 1 800 ? 172.94500 103.69700 141.53500 1.000 56.62449 800 TRP C C 1
ATOM 15852 O O . TRP C 1 800 ? 173.63000 102.67600 141.66300 1.000 56.62449 800 TRP C O 1
ATOM 15863 N N . TYR C 1 801 ? 172.43900 104.33300 142.58800 1.000 51.76254 801 TYR C N 1
ATOM 15864 C CA . TYR C 1 801 ? 172.63900 103.82500 143.94300 1.000 51.76254 801 TYR C CA 1
ATOM 15865 C C . TYR C 1 801 ? 171.57600 102.77300 144.23800 1.000 51.76254 801 TYR C C 1
ATOM 15866 O O . TYR C 1 801 ? 170.37700 103.06700 144.22100 1.000 51.76254 801 TYR C O 1
ATOM 15875 N N . GLY C 1 802 ? 172.02000 101.55100 144.51800 1.000 57.29744 802 GLY C N 1
ATOM 15876 C CA . GLY C 1 802 ? 171.13000 100.48900 144.94000 1.000 57.29744 802 GLY C CA 1
ATOM 15877 C C . GLY C 1 802 ? 170.06800 100.11200 143.92900 1.000 57.29744 802 GLY C C 1
ATOM 15878 O O . GLY C 1 802 ? 168.90100 99.94000 144.29000 1.000 57.29744 802 GLY C O 1
ATOM 15879 N N . LEU C 1 803 ? 170.45500 99.99100 142.65700 1.000 61.16121 803 LEU C N 1
ATOM 15880 C CA . LEU C 1 803 ? 169.51400 99.52100 141.64500 1.000 61.16121 803 LEU C CA 1
ATOM 15881 C C . LEU C 1 803 ? 169.04500 98.10700 141.96200 1.000 61.16121 803 LEU C C 1
ATOM 15882 O O . LEU C 1 803 ? 167.85200 97.79700 141.86400 1.000 61.16121 803 LEU C O 1
ATOM 15887 N N . LYS C 1 804 ? 169.97300 97.23500 142.34600 1.000 68.56324 804 LYS C N 1
ATOM 15888 C CA . LYS C 1 804 ? 169.59900 95.93200 142.86900 1.000 68.56324 804 LYS C CA 1
ATOM 15889 C C . LYS C 1 804 ? 169.23700 96.04600 144.34700 1.000 68.56324 804 LYS C C 1
ATOM 15890 O O . LYS C 1 804 ? 169.78800 96.86200 145.09100 1.000 68.56324 804 LYS C O 1
ATOM 15896 N N . GLY C 1 805 ? 168.29200 95.21100 144.77000 1.000 64.19165 805 GLY C N 1
ATOM 15897 C CA . GLY C 1 805 ? 167.76000 95.29800 146.11500 1.000 64.19165 805 GLY C CA 1
ATOM 15898 C C . GLY C 1 805 ? 166.48800 96.11900 146.15500 1.000 64.19165 805 GLY C C 1
ATOM 15899 O O . GLY C 1 805 ? 165.60900 95.87900 146.98800 1.000 64.19165 805 GLY C O 1
ATOM 15900 N N . ALA C 1 806 ? 166.39300 97.09300 145.25300 1.000 62.31529 806 ALA C N 1
ATOM 15901 C CA . ALA C 1 806 ? 165.19200 97.91500 145.04500 1.000 62.31529 806 ALA C CA 1
ATOM 15902 C C . ALA C 1 806 ? 164.88000 98.65000 146.34800 1.000 62.31529 806 ALA C C 1
ATOM 15903 O O . ALA C 1 806 ? 165.70300 99.47300 146.78000 1.000 62.31529 806 ALA C O 1
ATOM 15905 N N . LYS C 1 807 ? 163.72200 98.41400 146.97300 1.000 49.16134 807 LYS C N 1
ATOM 15906 C CA . LYS C 1 807 ? 163.27900 99.07600 148.19900 1.000 49.16134 807 LYS C CA 1
ATOM 15907 C C . LYS C 1 807 ? 162.99000 100.56000 147.98600 1.000 49.16134 807 LYS C C 1
ATOM 15908 O O . LYS C 1 807 ? 162.37200 101.20100 148.84200 1.000 49.16134 807 LYS C O 1
ATOM 15914 N N . LEU C 1 808 ? 163.41800 101.11400 146.85700 1.000 46.91419 808 LEU C N 1
ATOM 15915 C CA . LEU C 1 808 ? 163.12700 102.49600 146.49700 1.000 46.91419 808 LEU C CA 1
ATOM 15916 C C . LEU C 1 808 ? 162.25500 102.50400 145.24800 1.000 46.91419 808 LEU C C 1
ATOM 15917 O O . LEU C 1 808 ? 162.61900 101.90500 144.23000 1.000 46.91419 808 LEU C O 1
ATOM 15922 N N . ARG C 1 809 ? 161.11200 103.17900 145.32600 1.000 50.42577 809 ARG C N 1
ATOM 15923 C CA . ARG C 1 809 ? 160.20900 103.24400 144.18700 1.000 50.42577 809 ARG C CA 1
ATOM 15924 C C . ARG C 1 809 ? 160.79700 104.12300 143.08600 1.000 50.42577 809 ARG C C 1
ATOM 15925 O O . ARG C 1 809 ? 161.57600 105.04400 143.34200 1.000 50.42577 809 ARG C O 1
ATOM 15933 N N . TRP C 1 810 ? 160.41200 103.82000 141.84400 1.000 46.75773 810 TRP C N 1
ATOM 15934 C CA . TRP C 1 810 ? 161.03100 104.46400 140.68800 1.000 46.75773 810 TRP C CA 1
ATOM 15935 C C . TRP C 1 810 ? 160.72600 105.95700 140.64200 1.000 46.75773 810 TRP C C 1
ATOM 15936 O O . TRP C 1 810 ? 161.58300 106.76000 140.25400 1.000 46.75773 810 TRP C O 1
ATOM 15947 N N . LEU C 1 811 ? 159.50400 106.34600 141.01100 1.000 43.24185 811 LEU C N 1
ATOM 15948 C CA . LEU C 1 811 ? 159.13200 107.75700 140.96100 1.000 43.24185 811 LEU C CA 1
ATOM 15949 C C . LEU C 1 811 ? 159.97800 108.58600 141.92200 1.000 43.24185 811 LEU C C 1
ATOM 15950 O O . LEU C 1 811 ? 160.37100 109.71500 141.60300 1.000 43.24185 811 LEU C O 1
ATOM 15955 N N . GLU C 1 812 ? 160.27000 108.04200 143.10600 1.000 41.58116 812 GLU C N 1
ATOM 15956 C CA . GLU C 1 812 ? 161.17900 108.72500 144.02000 1.000 41.58116 812 GLU C CA 1
ATOM 15957 C C . GLU C 1 812 ? 162.58200 108.83400 143.43600 1.000 41.58116 812 GLU C C 1
ATOM 15958 O O . GLU C 1 812 ? 163.26500 109.84200 143.65400 1.000 41.58116 812 GLU C O 1
ATOM 15964 N N . ARG C 1 813 ? 163.02900 107.81400 142.70200 1.000 45.38344 813 ARG C N 1
ATOM 15965 C CA . ARG C 1 813 ? 164.32000 107.90600 142.02900 1.000 45.38344 813 ARG C CA 1
ATOM 15966 C C . ARG C 1 813 ? 164.32100 109.02600 140.99700 1.000 45.38344 813 ARG C C 1
ATOM 15967 O O . ARG C 1 813 ? 165.30200 109.76600 140.87600 1.000 45.38344 813 ARG C O 1
ATOM 15975 N N . PHE C 1 814 ? 163.22800 109.16500 140.24400 1.000 45.30007 814 PHE C N 1
ATOM 15976 C CA . PHE C 1 814 ? 163.12300 110.27000 139.29400 1.000 45.30007 814 PHE C CA 1
ATOM 15977 C C . PHE C 1 814 ? 163.14100 111.61600 140.00800 1.000 45.30007 814 PHE C C 1
ATOM 15978 O O . PHE C 1 814 ? 163.76200 112.57100 139.53000 1.000 45.30007 814 PHE C O 1
ATOM 15986 N N . ALA C 1 815 ? 162.45600 111.71200 141.14900 1.000 45.42060 815 ALA C N 1
ATOM 15987 C CA . ALA C 1 815 ? 162.45900 112.95800 141.90900 1.000 45.42060 815 ALA C CA 1
ATOM 15988 C C . ALA C 1 815 ? 163.86100 113.30800 142.39600 1.000 45.42060 815 ALA C C 1
ATOM 15989 O O . ALA C 1 815 ? 164.28600 114.46800 142.31600 1.000 45.42060 815 ALA C O 1
ATOM 15991 N N . TYR C 1 816 ? 164.59200 112.31600 142.90600 1.000 42.48493 816 TYR C N 1
ATOM 15992 C CA . TYR C 1 816 ? 165.96100 112.55600 143.35400 1.000 42.48493 816 TYR C CA 1
ATOM 15993 C C . TYR C 1 816 ? 166.86800 112.93400 142.18700 1.000 42.48493 816 TYR C C 1
ATOM 15994 O O . TYR C 1 816 ? 167.73600 113.80200 142.32500 1.000 42.48493 816 TYR C O 1
ATOM 16003 N N . VAL C 1 817 ? 166.68000 112.29300 141.03100 1.000 42.40775 817 VAL C N 1
ATOM 16004 C CA . VAL C 1 817 ? 167.45500 112.63700 139.84300 1.000 42.40775 817 VAL C CA 1
ATOM 16005 C C . VAL C 1 817 ? 167.18000 114.07200 139.41600 1.000 42.40775 817 VAL C C 1
ATOM 16006 O O . VAL C 1 817 ? 168.09900 114.79800 139.01800 1.000 42.40775 817 VAL C O 1
ATOM 16010 N N . ASN C 1 818 ? 165.91900 114.50400 139.48600 1.000 52.21198 818 ASN C N 1
ATOM 16011 C CA . ASN C 1 818 ? 165.59600 115.90400 139.22300 1.000 52.21198 818 ASN C CA 1
ATOM 16012 C C . ASN C 1 818 ? 166.31800 116.82000 140.20200 1.000 52.21198 818 ASN C C 1
ATOM 16013 O O . ASN C 1 818 ? 166.98900 117.78000 139.80000 1.000 52.21198 818 ASN C O 1
ATOM 16018 N N . THR C 1 819 ? 166.19600 116.52800 141.49800 1.000 48.65287 819 THR C N 1
ATOM 16019 C CA . THR C 1 819 ? 166.80700 117.35800 142.53000 1.000 48.65287 819 THR C CA 1
ATOM 16020 C C . THR C 1 819 ? 168.33000 117.35300 142.43200 1.000 48.65287 819 THR C C 1
ATOM 16021 O O . THR C 1 819 ? 168.98500 118.25000 142.97400 1.000 48.65287 819 THR C O 1
ATOM 16025 N N . THR C 1 820 ? 168.90500 116.38000 141.73100 1.000 48.44155 820 THR C N 1
ATOM 16026 C CA . THR C 1 820 ? 170.34800 116.29900 141.56000 1.000 48.44155 820 THR C CA 1
ATOM 16027 C C . THR C 1 820 ? 170.82700 117.01300 140.29700 1.000 48.44155 820 THR C C 1
ATOM 16028 O O . THR C 1 820 ? 171.83100 117.73000 140.33200 1.000 48.44155 820 THR C O 1
ATOM 16032 N N . ILE C 1 821 ? 170.12000 116.83800 139.18000 1.000 50.13483 821 ILE C N 1
ATOM 16033 C CA . ILE C 1 821 ? 170.58700 117.32800 137.88700 1.000 50.13483 821 ILE C CA 1
ATOM 16034 C C . ILE C 1 821 ? 169.87500 118.61700 137.47300 1.000 50.13483 821 ILE C C 1
ATOM 16035 O O . ILE C 1 821 ? 169.95900 119.02400 136.31100 1.000 50.13483 821 ILE C O 1
ATOM 16040 N N . TYR C 1 822 ? 169.17200 119.27200 138.39700 1.000 56.39329 822 TYR C N 1
ATOM 16041 C CA . TYR C 1 822 ? 168.57800 120.56400 138.06200 1.000 56.39329 822 TYR C CA 1
ATOM 16042 C C . TYR C 1 822 ? 169.59300 121.62700 137.63400 1.000 56.39329 822 TYR C C 1
ATOM 16043 O O . TYR C 1 822 ? 169.29600 122.35500 136.67200 1.000 56.39329 822 TYR C O 1
ATOM 16052 N N . PRO C 1 823 ? 170.76900 121.78600 138.26300 1.000 55.68689 823 PRO C N 1
ATOM 16053 C CA . PRO C 1 823 ? 171.68900 122.83300 137.78200 1.000 55.68689 823 PRO C CA 1
ATOM 16054 C C . PRO C 1 823 ? 172.18000 122.62200 136.35600 1.000 55.68689 823 PRO C C 1
ATOM 16055 O O . PRO C 1 823 ? 172.38600 123.60700 135.63500 1.000 55.68689 823 PRO C O 1
ATOM 16059 N N . PHE C 1 824 ? 172.36900 121.37100 135.92000 1.000 63.36020 824 PHE C N 1
ATOM 16060 C CA . PHE C 1 824 ? 172.94000 121.10600 134.60200 1.000 63.36020 824 PHE C CA 1
ATOM 16061 C C . PHE C 1 824 ? 172.06100 121.59300 133.46000 1.000 63.36020 824 PHE C C 1
ATOM 16062 O O . PHE C 1 824 ? 172.57200 121.80100 132.35200 1.000 63.36020 824 PHE C O 1
ATOM 16070 N N . THR C 1 825 ? 170.76300 121.78700 133.69800 1.000 65.02444 825 THR C N 1
ATOM 16071 C CA . THR C 1 825 ? 169.89200 122.32100 132.66000 1.000 65.02444 825 THR C CA 1
ATOM 16072 C C . THR C 1 825 ? 170.31400 123.72000 132.23000 1.000 65.02444 825 THR C C 1
ATOM 16073 O O . THR C 1 825 ? 169.91400 124.17300 131.15100 1.000 65.02444 825 THR C O 1
ATOM 16077 N N . SER C 1 826 ? 171.11600 124.40800 133.04500 1.000 71.55715 826 SER C N 1
ATOM 16078 C CA . SER C 1 826 ? 171.65600 125.71400 132.68800 1.000 71.55715 826 SER C CA 1
ATOM 16079 C C . SER C 1 826 ? 172.74200 125.64300 131.62300 1.000 71.55715 826 SER C C 1
ATOM 16080 O O . SER C 1 826 ? 173.12300 126.68700 131.08300 1.000 71.55715 826 SER C O 1
ATOM 16083 N N . LEU C 1 827 ? 173.25600 124.45400 131.31300 1.000 74.94408 827 LEU C N 1
ATOM 16084 C CA . LEU C 1 827 ? 174.27900 124.37400 130.27800 1.000 74.94408 827 LEU C CA 1
ATOM 16085 C C . LEU C 1 827 ? 173.65200 124.55000 128.89500 1.000 74.94408 827 LEU C C 1
ATOM 16086 O O . LEU C 1 827 ? 174.05900 125.46200 128.16400 1.000 74.94408 827 LEU C O 1
ATOM 16091 N N . PRO C 1 828 ? 172.67700 123.72700 128.48200 1.000 77.18631 828 PRO C N 1
ATOM 16092 C CA . PRO C 1 828 ? 172.02000 124.00700 127.19500 1.000 77.18631 828 PRO C CA 1
ATOM 16093 C C . PRO C 1 828 ? 171.27300 125.32700 127.18600 1.000 77.18631 828 PRO C C 1
ATOM 16094 O O . PRO C 1 828 ? 171.19700 125.97900 126.13500 1.000 77.18631 828 PRO C O 1
ATOM 16098 N N . LEU C 1 829 ? 170.74000 125.74400 128.33900 1.000 80.85508 829 LEU C N 1
ATOM 16099 C CA . LEU C 1 829 ? 169.89000 126.92900 128.40100 1.000 80.85508 829 LEU C CA 1
ATOM 16100 C C . LEU C 1 829 ? 170.59100 128.14600 127.81700 1.000 80.85508 829 LEU C C 1
ATOM 16101 O O . LEU C 1 829 ? 170.02000 128.86300 126.98900 1.000 80.85508 829 LEU C O 1
ATOM 16106 N N . LEU C 1 830 ? 171.84100 128.37900 128.22500 1.000 81.58690 830 LEU C N 1
ATOM 16107 C CA . LEU C 1 830 ? 172.61100 129.49900 127.69100 1.000 81.58690 830 LEU C CA 1
ATOM 16108 C C . LEU C 1 830 ? 172.62500 129.47300 126.16900 1.000 81.58690 830 LEU C C 1
ATOM 16109 O O . LEU C 1 830 ? 172.33200 130.48100 125.51100 1.000 81.58690 830 LEU C O 1
ATOM 16114 N N . ALA C 1 831 ? 172.93700 128.30900 125.59400 1.000 83.45863 831 ALA C N 1
ATOM 16115 C CA . ALA C 1 831 ? 172.94000 128.18200 124.14300 1.000 83.45863 831 ALA C CA 1
ATOM 16116 C C . ALA C 1 831 ? 171.58400 128.56300 123.57300 1.000 83.45863 831 ALA C C 1
ATOM 16117 O O . ALA C 1 831 ? 171.49300 129.37200 122.64300 1.000 83.45863 831 ALA C O 1
ATOM 16119 N N . TYR C 1 832 ? 170.51200 128.01900 124.15200 1.000 85.27170 832 TYR C N 1
ATOM 16120 C CA . TYR C 1 832 ? 169.18200 128.31700 123.63900 1.000 85.27170 832 TYR C CA 1
ATOM 16121 C C . TYR C 1 832 ? 168.78600 129.76400 123.88400 1.000 85.27170 832 TYR C C 1
ATOM 16122 O O . TYR C 1 832 ? 167.87900 130.26500 123.21200 1.000 85.27170 832 TYR C O 1
ATOM 16131 N N . CYS C 1 833 ? 169.44100 130.43900 124.82900 1.000 88.54520 833 CYS C N 1
ATOM 16132 C CA . CYS C 1 833 ? 169.18300 131.85700 125.03500 1.000 88.54520 833 CYS C CA 1
ATOM 16133 C C . CYS C 1 833 ? 169.87500 132.69800 123.97500 1.000 88.54520 833 CYS C C 1
ATOM 16134 O O . CYS C 1 833 ? 169.39500 133.78600 123.63700 1.000 88.54520 833 CYS C O 1
ATOM 16137 N N . THR C 1 834 ? 170.99700 132.21400 123.44000 1.000 89.49528 834 THR C N 1
ATOM 1613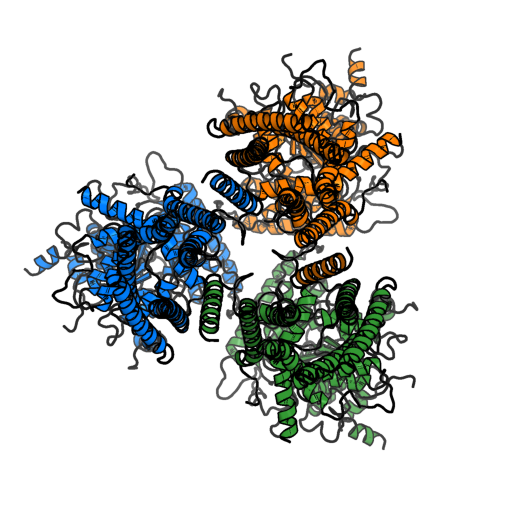8 C CA . THR C 1 834 ? 171.75800 132.99400 122.47400 1.000 89.49528 834 THR C CA 1
ATOM 16139 C C . THR C 1 834 ? 171.45100 132.63600 121.02700 1.000 89.49528 834 THR C C 1
ATOM 16140 O O . THR C 1 834 ? 171.62000 133.48700 120.14800 1.000 89.49528 834 THR C O 1
ATOM 16144 N N . LEU C 1 835 ? 170.98900 131.41400 120.76700 1.000 90.64775 835 LEU C N 1
ATOM 16145 C CA . LEU C 1 835 ? 170.80800 130.93100 119.39900 1.000 90.64775 835 LEU C CA 1
ATOM 16146 C C . LEU C 1 835 ? 169.86400 131.78300 118.55900 1.000 90.64775 835 LEU C C 1
ATOM 16147 O O . LEU C 1 835 ? 170.17900 132.02500 117.38200 1.000 90.64775 835 LEU C O 1
ATOM 16152 N N . PRO C 1 836 ? 168.70600 132.24100 119.06100 1.000 96.83112 836 PRO C N 1
ATOM 16153 C CA . PRO C 1 836 ? 167.89400 133.16400 118.24900 1.000 96.83112 836 PRO C CA 1
ATOM 16154 C C . PRO C 1 836 ? 168.67300 134.37500 117.76500 1.000 96.83112 836 PRO C C 1
ATOM 16155 O O . PRO C 1 836 ? 168.80400 134.57300 116.55200 1.000 96.83112 836 PRO C O 1
ATOM 16159 N N . ALA C 1 837 ? 169.22400 135.17400 118.68300 1.000 98.75206 837 ALA C N 1
ATOM 16160 C CA . ALA C 1 837 ? 170.01200 136.33400 118.27600 1.000 98.75206 837 ALA C CA 1
ATOM 16161 C C . ALA C 1 837 ? 171.14700 135.93100 117.34400 1.000 98.75206 837 ALA C C 1
ATOM 16162 O O . ALA C 1 837 ? 171.44900 136.64300 116.37700 1.000 98.75206 837 ALA C O 1
ATOM 16164 N N . ILE C 1 838 ? 171.77000 134.77700 117.60400 1.000 98.82523 838 ILE C N 1
ATOM 16165 C CA . ILE C 1 838 ? 172.85700 134.30100 116.75200 1.000 98.82523 838 ILE C CA 1
ATOM 16166 C C . ILE C 1 838 ? 172.39000 134.17800 115.30800 1.000 98.82523 838 ILE C C 1
ATOM 16167 O O . ILE C 1 838 ? 173.08200 134.61500 114.38100 1.000 98.82523 838 ILE C O 1
ATOM 16172 N N . CYS C 1 839 ? 171.20900 133.59400 115.08800 1.000 107.83129 839 CYS C N 1
ATOM 16173 C CA . CYS C 1 839 ? 170.72100 133.51200 113.71600 1.000 107.83129 839 CYS C CA 1
ATOM 16174 C C . CYS C 1 839 ? 170.17400 134.85300 113.24600 1.000 107.83129 839 CYS C C 1
ATOM 16175 O O . CYS C 1 839 ? 170.17700 135.13500 112.04300 1.000 107.83129 839 CYS C O 1
ATOM 16178 N N . LEU C 1 840 ? 169.72900 135.69700 114.17900 1.000 105.15011 840 LEU C N 1
ATOM 16179 C CA . LEU C 1 840 ? 169.12600 136.97100 113.80700 1.000 105.15011 840 LEU C CA 1
ATOM 16180 C C . LEU C 1 840 ? 170.16000 137.92000 113.21900 1.000 105.15011 840 LEU C C 1
ATOM 16181 O O . LEU C 1 840 ? 169.83600 138.74500 112.35600 1.000 105.15011 840 LEU C O 1
ATOM 16186 N N . LEU C 1 841 ? 171.41000 137.82200 113.67500 1.000 108.58766 841 LEU C N 1
ATOM 16187 C CA . LEU C 1 841 ? 172.45500 138.70400 113.16900 1.000 108.58766 841 LEU C CA 1
ATOM 16188 C C . LEU C 1 841 ? 172.82500 138.41200 111.72000 1.000 108.58766 841 LEU C C 1
ATOM 16189 O O . LEU C 1 841 ? 173.41300 139.27800 111.06300 1.000 108.58766 841 LEU C O 1
ATOM 16194 N N . THR C 1 842 ? 172.49900 137.22600 111.20100 1.000 111.88632 842 THR C N 1
ATOM 16195 C CA . THR C 1 842 ? 172.88200 136.90600 109.83000 1.000 111.88632 842 THR C CA 1
ATOM 16196 C C . THR C 1 842 ? 171.93600 135.92500 109.13300 1.000 111.88632 842 THR C C 1
ATOM 16197 O O . THR C 1 842 ? 171.32400 136.28000 108.12100 1.000 111.88632 842 THR C O 1
ATOM 16201 N N . ASP C 1 843 ? 171.79800 134.70000 109.64700 1.000 115.42478 843 ASP C N 1
ATOM 16202 C CA . ASP C 1 843 ? 171.04500 133.68100 108.92000 1.000 115.42478 843 ASP C CA 1
ATOM 16203 C C . ASP C 1 843 ? 169.54300 133.93300 108.98800 1.000 115.42478 843 ASP C C 1
ATOM 16204 O O . ASP C 1 843 ? 168.84900 133.85800 107.96800 1.000 115.42478 843 ASP C O 1
ATOM 16209 N N . LYS C 1 844 ? 169.02900 134.24100 110.18000 1.000 116.10584 844 LYS C N 1
ATOM 16210 C CA . LYS C 1 844 ? 167.60400 134.51100 110.39000 1.000 116.10584 844 LYS C CA 1
ATOM 16211 C C . LYS C 1 844 ? 166.73300 133.31900 109.99300 1.000 116.10584 844 LYS C C 1
ATOM 16212 O O . LYS C 1 844 ? 165.62900 133.48200 109.47000 1.000 116.10584 844 LYS C O 1
ATOM 16218 N N . PHE C 1 845 ? 167.23000 132.10900 110.24500 1.000 116.08582 845 PHE C N 1
ATOM 16219 C CA . PHE C 1 845 ? 166.41400 130.91200 110.09700 1.000 116.08582 845 PHE C CA 1
ATOM 16220 C C . PHE C 1 845 ? 166.88400 129.86300 111.09400 1.000 116.08582 845 PHE C C 1
ATOM 16221 O O . PHE C 1 845 ? 168.03200 129.87300 111.54500 1.000 116.08582 845 PHE C O 1
ATOM 16229 N N . ILE C 1 846 ? 165.97300 128.95100 111.43200 1.000 107.85993 846 ILE C N 1
ATOM 16230 C CA . ILE C 1 846 ? 166.27300 127.84300 112.33200 1.000 107.85993 846 ILE C CA 1
ATOM 16231 C C . ILE C 1 846 ? 165.77400 126.55400 111.69300 1.000 107.85993 846 ILE C C 1
ATOM 16232 O O . ILE C 1 846 ? 166.49100 125.54900 111.65200 1.000 107.85993 846 ILE C O 1
ATOM 16237 N N . MET C 1 847 ? 164.54000 126.57600 111.19000 1.000 101.12096 847 MET C N 1
ATOM 16238 C CA . MET C 1 847 ? 163.97500 125.44200 110.47300 1.000 101.12096 847 MET C CA 1
ATOM 16239 C C . MET C 1 847 ? 163.19300 125.97400 109.28400 1.000 101.12096 847 MET C C 1
ATOM 16240 O O . MET C 1 847 ? 162.72800 127.11800 109.32000 1.000 101.12096 847 MET C O 1
ATOM 16245 N N . PRO C 1 848 ? 163.04900 125.19100 108.21800 1.000 95.65146 848 PRO C N 1
ATOM 16246 C CA . PRO C 1 848 ? 162.17400 125.59700 107.11300 1.000 95.65146 848 PRO C CA 1
ATOM 16247 C C . PRO C 1 848 ? 160.74100 125.75100 107.58900 1.000 95.65146 848 PRO C C 1
ATOM 16248 O O . PRO C 1 848 ? 160.25400 124.94000 108.39200 1.000 95.65146 848 PRO C O 1
ATOM 16252 N N . PRO C 1 849 ? 160.03100 126.77800 107.12200 1.000 99.63891 849 PRO C N 1
ATOM 16253 C CA . PRO C 1 849 ? 158.66000 126.99900 107.59600 1.000 99.63891 849 PRO C CA 1
ATOM 16254 C C . PRO C 1 849 ? 157.60000 126.39200 106.68900 1.000 99.63891 849 PRO C C 1
ATOM 16255 O O . PRO C 1 849 ? 157.56500 126.66700 105.48500 1.000 99.63891 849 PRO C O 1
ATOM 16259 N N . ILE C 1 850 ? 156.73200 125.56000 107.25900 1.000 102.35110 850 ILE C N 1
ATOM 16260 C CA . ILE C 1 850 ? 155.57500 125.01400 106.55700 1.000 102.35110 850 ILE C CA 1
ATOM 16261 C C . ILE C 1 850 ? 154.35400 125.23400 107.43900 1.000 102.35110 850 ILE C C 1
ATOM 16262 O O . ILE C 1 850 ? 154.28900 124.70700 108.55700 1.000 102.35110 850 ILE C O 1
ATOM 16267 N N . SER C 1 851 ? 153.39000 126.00900 106.93900 1.000 108.39109 851 SER C N 1
ATOM 16268 C CA . SER C 1 851 ? 152.21100 126.33800 107.73200 1.000 108.39109 851 SER C CA 1
ATOM 16269 C C . SER C 1 851 ? 151.22000 125.18400 107.80500 1.000 108.39109 851 SER C C 1
ATOM 16270 O O . SER C 1 851 ? 150.51200 125.04700 108.81000 1.000 108.39109 851 SER C O 1
ATOM 16273 N N . THR C 1 852 ? 151.14700 124.35800 106.76000 1.000 111.15889 852 THR C N 1
ATOM 16274 C CA . THR C 1 852 ? 150.15800 123.28400 106.73000 1.000 111.15889 852 THR C CA 1
ATOM 16275 C C . THR C 1 852 ? 150.42000 122.25200 107.82100 1.000 111.15889 852 THR C C 1
ATOM 16276 O O . THR C 1 852 ? 149.48500 121.78400 108.48100 1.000 111.15889 852 THR C O 1
ATOM 16280 N N . PHE C 1 853 ? 151.68600 121.89000 108.03300 1.000 111.74640 853 PHE C N 1
ATOM 16281 C CA . PHE C 1 853 ? 152.04000 120.80000 108.93800 1.000 111.74640 853 PHE C CA 1
ATOM 16282 C C . PHE C 1 853 ? 152.52600 121.29600 110.29800 1.000 111.74640 853 PHE C C 1
ATOM 16283 O O . PHE C 1 853 ? 151.96200 120.93100 111.33400 1.000 111.74640 853 PHE C O 1
ATOM 16291 N N . ALA C 1 854 ? 153.56900 122.13000 110.31100 1.000 109.45559 854 ALA C N 1
ATOM 16292 C CA . ALA C 1 854 ? 154.26100 122.43500 111.56100 1.000 109.45559 854 ALA C CA 1
ATOM 16293 C C . ALA C 1 854 ? 153.48900 123.41400 112.43800 1.000 109.45559 854 ALA C C 1
ATOM 16294 O O . ALA C 1 854 ? 153.58900 123.34500 113.66900 1.000 109.45559 854 ALA C O 1
ATOM 16296 N N . SER C 1 855 ? 152.72800 124.33100 111.83400 1.000 114.14513 855 SER C N 1
ATOM 16297 C CA . SER C 1 855 ? 152.11500 125.41400 112.60000 1.000 114.14513 855 SER C CA 1
ATOM 16298 C C . SER C 1 855 ? 151.11200 124.88800 113.62100 1.000 114.14513 855 SER C C 1
ATOM 16299 O O . SER C 1 855 ? 151.03200 125.40100 114.74500 1.000 114.14513 855 SER C O 1
ATOM 16302 N N . LEU C 1 856 ? 150.33000 123.87400 113.24500 1.000 113.22606 856 LEU C N 1
ATOM 16303 C CA . LEU C 1 856 ? 149.30500 123.35300 114.14400 1.000 113.22606 856 LEU C CA 1
ATOM 16304 C C . LEU C 1 856 ? 149.92100 122.80700 115.42600 1.000 113.22606 856 LEU C C 1
ATOM 16305 O O . LEU C 1 856 ? 149.52000 123.18700 116.53200 1.000 113.22606 856 LEU C O 1
ATOM 16310 N N . PHE C 1 857 ? 150.91200 121.92200 115.29600 1.000 116.18898 857 PHE C N 1
ATOM 16311 C CA . PHE C 1 857 ? 151.56500 121.36500 116.47700 1.000 116.18898 857 PHE C CA 1
ATOM 16312 C C . PHE C 1 857 ? 152.35800 122.43100 117.22400 1.000 116.18898 857 PHE C C 1
ATOM 16313 O O . PHE C 1 857 ? 152.46200 122.38700 118.45700 1.000 116.18898 857 PHE C O 1
ATOM 16321 N N . PHE C 1 858 ? 152.91500 123.40100 116.49400 1.000 116.96263 858 PHE C N 1
ATOM 16322 C CA . PHE C 1 858 ? 153.65400 124.48700 117.12800 1.000 116.96263 858 PHE C CA 1
ATOM 16323 C C . PHE C 1 858 ? 152.75700 125.28100 118.07100 1.000 116.96263 858 PHE C C 1
ATOM 16324 O O . PHE C 1 858 ? 153.15300 125.62000 119.19100 1.000 116.96263 858 PHE C O 1
ATOM 16332 N N . ILE C 1 859 ? 151.53700 125.58700 117.62600 1.000 112.72759 859 ILE C N 1
ATOM 16333 C CA . ILE C 1 859 ? 150.58400 126.28100 118.48900 1.000 112.72759 859 ILE C CA 1
ATOM 16334 C C . ILE C 1 859 ? 150.08700 125.35700 119.59700 1.000 112.72759 859 ILE C C 1
ATOM 16335 O O . ILE C 1 859 ? 149.90300 125.78300 120.74800 1.000 112.72759 859 ILE C O 1
ATOM 16340 N N . ALA C 1 860 ? 149.85400 124.08200 119.26800 1.000 108.31809 860 ALA C N 1
ATOM 16341 C CA . ALA C 1 860 ? 149.31300 123.14300 120.24400 1.000 108.31809 860 ALA C CA 1
ATOM 16342 C C . ALA C 1 860 ? 150.26600 122.92400 121.41000 1.000 108.31809 860 ALA C C 1
ATOM 16343 O O . ALA C 1 860 ? 149.81700 122.67000 122.53100 1.000 108.31809 860 ALA C O 1
ATOM 16345 N N . LEU C 1 861 ? 151.57500 123.01000 121.17000 1.000 106.09547 861 LEU C N 1
ATOM 16346 C CA . LEU C 1 861 ? 152.53700 122.87800 122.26100 1.000 106.09547 861 LEU C CA 1
ATOM 16347 C C . LEU C 1 861 ? 152.32900 123.96800 123.31000 1.000 106.09547 861 LEU C C 1
ATOM 16348 O O . LEU C 1 861 ? 152.21800 123.68700 124.51300 1.000 106.09547 861 LEU C O 1
ATOM 16353 N N . PHE C 1 862 ? 152.26100 125.22500 122.86400 1.000 108.91407 862 PHE C N 1
ATOM 16354 C CA . PHE C 1 862 ? 152.03700 126.33000 123.78900 1.000 108.91407 862 PHE C CA 1
ATOM 16355 C C . PHE C 1 862 ? 150.67400 126.22100 124.45600 1.000 108.91407 862 PHE C C 1
ATOM 16356 O O . PHE C 1 862 ? 150.53100 126.52400 125.64700 1.000 108.91407 862 PHE C O 1
ATOM 16364 N N . LEU C 1 863 ? 149.65400 125.80000 123.70200 1.000 106.42298 863 LEU C N 1
ATOM 16365 C CA . LEU C 1 863 ? 148.33200 125.63100 124.29900 1.000 106.42298 863 LEU C CA 1
ATOM 16366 C C . LEU C 1 863 ? 148.34300 124.57300 125.39600 1.000 106.42298 863 LEU C C 1
ATOM 16367 O O . LEU C 1 863 ? 147.73700 124.77300 126.45700 1.000 106.42298 863 LEU C O 1
ATOM 16372 N N . SER C 1 864 ? 149.02600 123.45000 125.16200 1.000 98.44076 864 SER C N 1
ATOM 16373 C CA . SER C 1 864 ? 149.12300 122.40400 126.17300 1.000 98.44076 864 SER C CA 1
ATOM 16374 C C . SER C 1 864 ? 149.86400 122.90200 127.40600 1.000 98.44076 864 SER C C 1
ATOM 16375 O O . SER C 1 864 ? 149.47300 122.60400 128.53900 1.000 98.44076 864 SER C O 1
ATOM 16378 N N . ILE C 1 865 ? 150.94300 123.66400 127.20500 1.000 98.56921 865 ILE C N 1
ATOM 16379 C CA . ILE C 1 865 ? 151.68600 124.19700 128.34700 1.000 98.56921 865 ILE C CA 1
ATOM 16380 C C . ILE C 1 865 ? 150.81500 125.15200 129.15900 1.000 98.56921 865 ILE C C 1
ATOM 16381 O O . ILE C 1 865 ? 150.81400 125.11800 130.40000 1.000 98.56921 865 ILE C O 1
ATOM 16386 N N . PHE C 1 866 ? 150.06400 126.02000 128.47700 1.000 98.72138 866 PHE C N 1
ATOM 16387 C CA . PHE C 1 866 ? 149.19500 126.95900 129.18000 1.000 98.72138 866 PHE C CA 1
ATOM 16388 C C . PHE C 1 866 ? 148.10000 126.23100 129.95200 1.000 98.72138 866 PHE C C 1
ATOM 16389 O O . PHE C 1 866 ? 147.79700 126.58500 131.10000 1.000 98.72138 866 PHE C O 1
ATOM 16397 N N . ALA C 1 867 ? 147.49200 125.21300 129.33600 1.000 94.03094 867 ALA C N 1
ATOM 16398 C CA . ALA C 1 867 ? 146.48500 124.42600 130.03900 1.000 94.03094 867 ALA C CA 1
ATOM 16399 C C . ALA C 1 867 ? 147.09100 123.71500 131.24100 1.000 94.03094 867 ALA C C 1
ATOM 16400 O O . ALA C 1 867 ? 146.45400 123.60500 132.29600 1.000 94.03094 867 ALA C O 1
ATOM 16402 N N . THR C 1 868 ? 148.32600 123.22900 131.09800 1.000 90.97497 868 THR C N 1
ATOM 16403 C CA . THR C 1 868 ? 149.02000 122.59600 132.21300 1.000 90.97497 868 THR C CA 1
ATOM 16404 C C . THR C 1 868 ? 149.18100 123.56400 133.37400 1.000 90.97497 868 THR C C 1
ATOM 16405 O O . THR C 1 868 ? 148.91000 123.21700 134.52600 1.000 90.97497 868 THR C O 1
ATOM 16409 N N . GLY C 1 869 ? 149.62300 124.78800 133.08600 1.000 86.97678 869 GLY C N 1
ATOM 16410 C CA . GLY C 1 869 ? 149.77400 125.77400 134.14800 1.000 86.97678 869 GLY C CA 1
ATOM 16411 C C . GLY C 1 869 ? 148.45500 126.13100 134.80900 1.000 86.97678 869 GLY C C 1
ATOM 16412 O O . GLY C 1 869 ? 148.37000 126.25300 136.03900 1.000 86.97678 869 GLY C O 1
ATOM 16413 N N . ILE C 1 870 ? 147.40500 126.30000 134.00000 1.000 90.55010 870 ILE C N 1
ATOM 16414 C CA . ILE C 1 870 ? 146.09000 126.63100 134.54400 1.000 90.55010 870 ILE C CA 1
ATOM 16415 C C . ILE C 1 870 ? 145.60900 125.52600 135.47400 1.000 90.55010 870 ILE C C 1
ATOM 16416 O O . ILE C 1 870 ? 145.10900 125.78700 136.57600 1.000 90.55010 870 ILE C O 1
ATOM 16421 N N . LEU C 1 871 ? 145.76800 124.26900 135.05500 1.000 88.32818 871 LEU C N 1
ATOM 16422 C CA . LEU C 1 871 ? 145.31600 123.16800 135.89700 1.000 88.32818 871 LEU C CA 1
ATOM 16423 C C . LEU C 1 871 ? 146.22400 122.96500 137.10500 1.000 88.32818 871 LEU C C 1
ATOM 16424 O O . LEU C 1 871 ? 145.76200 122.47000 138.13800 1.000 88.32818 871 LEU C O 1
ATOM 16429 N N . GLU C 1 872 ? 147.50500 123.33600 137.00400 1.000 89.65306 872 GLU C N 1
ATOM 16430 C CA . GLU C 1 872 ? 148.35600 123.37200 138.18900 1.000 89.65306 872 GLU C CA 1
ATOM 16431 C C . GLU C 1 872 ? 147.77800 124.31400 139.23100 1.000 89.65306 872 GLU C C 1
ATOM 16432 O O . GLU C 1 872 ? 147.58400 123.93900 140.39400 1.000 89.65306 872 GLU C O 1
ATOM 16438 N N . LEU C 1 873 ? 147.48600 125.54800 138.82000 1.000 89.71809 873 LEU C N 1
ATOM 16439 C CA . LEU C 1 873 ? 146.98500 126.52900 139.77400 1.000 89.71809 873 LEU C CA 1
ATOM 16440 C C . LEU C 1 873 ? 145.53600 126.27800 140.17000 1.000 89.71809 873 LEU C C 1
ATOM 16441 O O . LEU C 1 873 ? 145.06700 126.87800 141.14300 1.000 89.71809 873 LEU C O 1
ATOM 16446 N N . ARG C 1 874 ? 144.82000 125.41800 139.44200 1.000 91.53781 874 ARG C N 1
ATOM 16447 C CA . ARG C 1 874 ? 143.46200 125.06000 139.84500 1.000 91.53781 874 ARG C CA 1
ATOM 16448 C C . ARG C 1 874 ? 143.44900 124.33600 141.18700 1.000 91.53781 874 ARG C C 1
ATOM 16449 O O . ARG C 1 874 ? 142.65400 124.67100 142.07400 1.000 91.53781 874 ARG C O 1
ATOM 16457 N N . TRP C 1 875 ? 144.32000 123.33900 141.36000 1.000 83.48893 875 TRP C N 1
ATOM 16458 C CA . TRP C 1 875 ? 144.32400 122.53700 142.57600 1.000 83.48893 875 TRP C CA 1
ATOM 16459 C C . TRP C 1 875 ? 145.44500 122.88700 143.54300 1.000 83.48893 875 TRP C C 1
ATOM 16460 O O . TRP C 1 875 ? 145.34500 122.53900 144.72400 1.000 83.48893 875 TRP C O 1
ATOM 16471 N N . SER C 1 876 ? 146.50500 123.55500 143.08700 1.000 84.61316 876 SER C N 1
ATOM 16472 C CA . SER C 1 876 ? 147.59700 123.88000 143.99600 1.000 84.61316 876 SER C CA 1
ATOM 16473 C C . SER C 1 876 ? 147.25800 125.03900 144.92200 1.000 84.61316 876 SER C C 1
ATOM 16474 O O . SER C 1 876 ? 147.68500 125.04300 146.08200 1.000 84.61316 876 SER C O 1
ATOM 16477 N N . GLY C 1 877 ? 146.50100 126.02000 144.43900 1.000 88.96323 877 GLY C N 1
ATOM 16478 C CA . GLY C 1 877 ? 146.24600 127.22200 145.20000 1.000 88.96323 877 GLY C CA 1
ATOM 16479 C C . GLY C 1 877 ? 147.32900 128.27300 145.10500 1.000 88.96323 877 GLY C C 1
ATOM 16480 O O . GLY C 1 877 ? 147.19800 129.33100 145.73500 1.000 88.96323 877 GLY C O 1
ATOM 16481 N N . VAL C 1 878 ? 148.39400 128.01900 144.34300 1.000 89.51803 878 VAL C N 1
ATOM 16482 C CA . VAL C 1 878 ? 149.44200 129.01200 144.15900 1.000 89.51803 878 VAL C CA 1
ATOM 16483 C C . VAL C 1 878 ? 148.91800 130.15000 143.29500 1.000 89.51803 878 VAL C C 1
ATOM 16484 O O . VAL C 1 878 ? 148.27400 129.92600 142.26100 1.000 89.51803 878 VAL C O 1
ATOM 16488 N N . SER C 1 879 ? 149.18600 131.38000 143.72200 1.000 100.06952 879 SER C N 1
ATOM 16489 C CA . SER C 1 879 ? 148.72300 132.54500 142.98400 1.000 100.06952 879 SER C CA 1
ATOM 16490 C C . SER C 1 879 ? 149.43600 132.65400 141.64100 1.000 100.06952 879 SER C C 1
ATOM 16491 O O . SER C 1 879 ? 150.51200 132.08700 141.43100 1.000 100.06952 879 SER C O 1
ATOM 16494 N N . ILE C 1 880 ? 148.80900 133.39000 140.72100 1.000 109.08903 880 ILE C N 1
ATOM 16495 C CA . ILE C 1 880 ? 149.38800 133.59300 139.39600 1.000 109.08903 880 ILE C CA 1
ATOM 16496 C C . ILE C 1 880 ? 150.72500 134.31700 139.50300 1.000 109.08903 880 ILE C C 1
ATOM 16497 O O . ILE C 1 880 ? 151.70800 133.95000 138.84100 1.000 109.08903 880 ILE C O 1
ATOM 16502 N N . GLU C 1 881 ? 150.77600 135.36300 140.33200 1.000 111.76688 881 GLU C N 1
ATOM 16503 C CA . GLU C 1 881 ? 151.98500 136.17000 140.45400 1.000 111.76688 881 GLU C CA 1
ATOM 16504 C C . GLU C 1 881 ? 153.15600 135.33500 140.95400 1.000 111.76688 881 GLU C C 1
ATOM 16505 O O . GLU C 1 881 ? 154.26500 135.41800 140.41600 1.000 111.76688 881 GLU C O 1
ATOM 16511 N N . GLU C 1 882 ? 152.92400 134.51500 141.98100 1.000 107.36280 882 GLU C N 1
ATOM 16512 C CA . GLU C 1 882 ? 153.98500 133.65200 142.49200 1.000 107.36280 882 GLU C CA 1
ATOM 16513 C C . GLU C 1 882 ? 154.40000 132.62000 141.45100 1.000 107.36280 882 GLU C C 1
ATOM 16514 O O . GLU C 1 882 ? 155.59100 132.30200 141.31600 1.000 107.36280 882 GLU C O 1
ATOM 16520 N N . TRP C 1 883 ? 153.42800 132.08600 140.70700 1.000 103.42624 883 TRP C N 1
ATOM 16521 C CA . TRP C 1 883 ? 153.73800 131.12900 139.65100 1.000 103.42624 883 TRP C CA 1
ATOM 16522 C C . TRP C 1 883 ? 154.69800 131.72800 138.63400 1.000 103.42624 883 TRP C C 1
ATOM 16523 O O . TRP C 1 883 ? 155.72500 131.12300 138.30400 1.000 103.42624 883 TRP C O 1
ATOM 16534 N N . TRP C 1 884 ? 154.39800 132.93100 138.14000 1.000 110.33681 884 TRP C N 1
ATOM 16535 C CA . TRP C 1 884 ? 155.29800 133.50700 137.14600 1.000 110.33681 884 TRP C CA 1
ATOM 16536 C C . TRP C 1 884 ? 156.60000 133.98800 137.76800 1.000 110.33681 884 TRP C C 1
ATOM 16537 O O . TRP C 1 884 ? 157.63500 133.99300 137.09300 1.000 110.33681 884 TRP C O 1
ATOM 16548 N N . ARG C 1 885 ? 156.57600 134.40100 139.03600 1.000 106.82127 885 ARG C N 1
ATOM 16549 C CA . ARG C 1 885 ? 157.81900 134.75400 139.70900 1.000 106.82127 885 ARG C CA 1
ATOM 16550 C C . ARG C 1 885 ? 158.77800 133.57200 139.70200 1.000 106.82127 885 ARG C C 1
ATOM 16551 O O . ARG C 1 885 ? 159.94400 133.70400 139.31400 1.000 106.82127 885 ARG C O 1
ATOM 16559 N N . ASN C 1 886 ? 158.28400 132.39500 140.09300 1.000 96.68719 886 ASN C N 1
ATOM 16560 C CA . ASN C 1 886 ? 159.11200 131.19400 140.04700 1.000 96.68719 886 ASN C CA 1
ATOM 16561 C C . ASN C 1 886 ? 159.49100 130.83500 138.61300 1.000 96.68719 886 ASN C C 1
ATOM 16562 O O . ASN C 1 886 ? 160.63200 130.43500 138.34600 1.000 96.68719 886 ASN C O 1
ATOM 16567 N N . GLU C 1 887 ? 158.55300 130.98400 137.67300 1.000 105.18188 887 GLU C N 1
ATOM 16568 C CA . GLU C 1 887 ? 158.82100 130.58400 136.29500 1.000 105.18188 887 GLU C CA 1
ATOM 16569 C C . GLU C 1 887 ? 159.93200 131.41800 135.66700 1.000 105.18188 887 GLU C C 1
ATOM 16570 O O . GLU C 1 887 ? 160.78000 130.87600 134.94900 1.000 105.18188 887 GLU C O 1
ATOM 16576 N N . GLN C 1 888 ? 159.94600 132.72800 135.91400 1.000 102.81173 888 GLN C N 1
ATOM 16577 C CA . GLN C 1 888 ? 161.01800 133.57300 135.40200 1.000 102.81173 888 GLN C CA 1
ATOM 16578 C C . GLN C 1 888 ? 162.30400 133.42400 136.21000 1.000 102.81173 888 GLN C C 1
ATOM 16579 O O . GLN C 1 888 ? 163.40200 133.43700 135.63300 1.000 102.81173 888 GLN C O 1
ATOM 16585 N N . PHE C 1 889 ? 162.19800 133.26200 137.53400 1.000 98.26796 889 PHE C N 1
ATOM 16586 C CA . PHE C 1 889 ? 163.38600 133.03500 138.33800 1.000 98.26796 889 PHE C CA 1
ATOM 16587 C C . PHE C 1 889 ? 164.09200 131.74300 137.97000 1.000 98.26796 889 PHE C C 1
ATOM 16588 O O . PHE C 1 889 ? 165.29700 131.64200 138.20500 1.000 98.26796 889 PHE C O 1
ATOM 16596 N N . TRP C 1 890 ? 163.37900 130.77000 137.40000 1.000 98.10434 890 TRP C N 1
ATOM 16597 C CA . TRP C 1 890 ? 164.02300 129.60700 136.80300 1.000 98.10434 890 TRP C CA 1
ATOM 16598 C C . TRP C 1 890 ? 165.20600 130.03600 135.94400 1.000 98.10434 890 TRP C C 1
ATOM 16599 O O . TRP C 1 890 ? 166.36000 129.78900 136.30500 1.000 98.10434 890 TRP C O 1
ATOM 16610 N N . VAL C 1 891 ? 164.92400 130.70700 134.82500 1.000 91.20765 891 VAL C N 1
ATOM 16611 C CA . VAL C 1 891 ? 165.98300 131.14100 133.91700 1.000 91.20765 891 VAL C CA 1
ATOM 16612 C C . VAL C 1 891 ? 166.91000 132.13600 134.60600 1.000 91.20765 891 VAL C C 1
ATOM 16613 O O . VAL C 1 891 ? 168.13800 132.06700 134.45700 1.000 91.20765 891 VAL C O 1
ATOM 16617 N N . ILE C 1 892 ? 166.33900 133.07400 135.37000 1.000 95.80946 892 ILE C N 1
ATOM 16618 C CA . ILE C 1 892 ? 167.14300 134.15700 135.93700 1.000 95.80946 892 ILE C CA 1
ATOM 16619 C C . ILE C 1 892 ? 168.24400 133.60400 136.83600 1.000 95.80946 892 ILE C C 1
ATOM 16620 O O . ILE C 1 892 ? 169.40200 134.03200 136.75900 1.000 95.80946 892 ILE C O 1
ATOM 16625 N N . GLY C 1 893 ? 167.90800 132.64000 137.69500 1.000 87.54139 893 GLY C N 1
ATOM 16626 C CA . GLY C 1 893 ? 168.91400 132.05700 138.56600 1.000 87.54139 893 GLY C CA 1
ATOM 16627 C C . GLY C 1 893 ? 169.72400 130.97200 137.88200 1.000 87.54139 893 GLY C C 1
ATOM 16628 O O . GLY C 1 893 ? 170.86300 130.69700 138.26900 1.000 87.54139 893 GLY C O 1
ATOM 16629 N N . GLY C 1 894 ? 169.15000 130.33500 136.85700 1.000 85.23296 894 GLY C N 1
ATOM 16630 C CA . GLY C 1 894 ? 169.88500 129.30800 136.14100 1.000 85.23296 894 GLY C CA 1
ATOM 16631 C C . GLY C 1 894 ? 171.06500 129.86600 135.37400 1.000 85.23296 894 GLY C C 1
ATOM 16632 O O . GLY C 1 894 ? 172.15700 129.29100 135.39000 1.000 85.23296 894 GLY C O 1
ATOM 16633 N N . ILE C 1 895 ? 170.86600 130.99800 134.69700 1.000 87.91584 895 ILE C N 1
ATOM 16634 C CA . ILE C 1 895 ? 171.93900 131.56600 133.89500 1.000 87.91584 895 ILE C CA 1
ATOM 16635 C C . ILE C 1 895 ? 172.91500 132.37300 134.74000 1.000 87.91584 895 ILE C C 1
ATOM 16636 O O . ILE C 1 895 ? 173.97700 132.76800 134.24600 1.000 87.91584 895 ILE C O 1
ATOM 16641 N N . SER C 1 896 ? 172.59200 132.62400 136.00900 1.000 85.66476 896 SER C N 1
ATOM 16642 C CA . SER C 1 896 ? 173.44600 133.47800 136.82800 1.000 85.66476 896 SER C CA 1
ATOM 16643 C C . SER C 1 896 ? 174.47300 132.66400 137.60600 1.000 85.66476 896 SER C C 1
ATOM 16644 O O . SER C 1 896 ? 175.67200 132.96200 137.56900 1.000 85.66476 896 SER C O 1
ATOM 16647 N N . ALA C 1 897 ? 174.02400 131.63200 138.32000 1.000 71.44579 897 ALA C N 1
ATOM 16648 C CA . ALA C 1 897 ? 174.87700 130.93000 139.26900 1.000 71.44579 897 ALA C CA 1
ATOM 16649 C C . ALA C 1 897 ? 175.00600 129.43500 139.02100 1.000 71.44579 897 ALA C C 1
ATOM 16650 O O . ALA C 1 897 ? 175.98000 128.83700 139.48200 1.000 71.44579 897 ALA C O 1
ATOM 16652 N N . HIS C 1 898 ? 174.05400 128.80900 138.32800 1.000 67.20368 898 HIS C N 1
ATOM 16653 C CA . HIS C 1 898 ? 174.10500 127.35900 138.17000 1.000 67.20368 898 HIS C CA 1
ATOM 16654 C C . HIS C 1 898 ? 175.23800 126.93200 137.24100 1.000 67.20368 898 HIS C C 1
ATOM 16655 O O . HIS C 1 898 ? 175.91800 125.93000 137.49900 1.000 67.20368 898 HIS C O 1
ATOM 16662 N N . LEU C 1 899 ? 175.46700 127.67800 136.15700 1.000 76.90778 899 LEU C N 1
ATOM 16663 C CA . LEU C 1 899 ? 176.61600 127.37600 135.31000 1.000 76.90778 899 LEU C CA 1
ATOM 16664 C C . LEU C 1 899 ? 177.92300 127.58000 136.06800 1.000 76.90778 899 LEU C C 1
ATOM 16665 O O . LEU C 1 899 ? 178.88300 126.82200 135.87200 1.000 76.90778 899 LEU C O 1
ATOM 16670 N N . PHE C 1 900 ? 177.96800 128.57800 136.95600 1.000 77.76279 900 PHE C N 1
ATOM 16671 C CA . PHE C 1 900 ? 179.11600 128.71700 137.84400 1.000 77.76279 900 PHE C CA 1
ATOM 16672 C C . PHE C 1 900 ? 179.30000 127.46800 138.69400 1.000 77.76279 900 PHE C C 1
ATOM 16673 O O . PHE C 1 900 ? 180.36500 126.84600 138.65700 1.000 77.76279 900 PHE C O 1
ATOM 16681 N N . ALA C 1 901 ? 178.24200 127.02700 139.37800 1.000 74.73140 901 ALA C N 1
ATOM 16682 C CA . ALA C 1 901 ? 178.35000 125.83600 140.21800 1.000 74.73140 901 ALA C CA 1
ATOM 16683 C C . ALA C 1 901 ? 178.84600 124.63900 139.41700 1.000 74.73140 901 ALA C C 1
ATOM 16684 O O . ALA C 1 901 ? 179.63400 123.82700 139.91800 1.000 74.73140 901 ALA C O 1
ATOM 16686 N N . VAL C 1 902 ? 178.40600 124.52400 138.16300 1.000 75.23611 902 VAL C N 1
ATOM 16687 C CA . VAL C 1 902 ? 178.94000 123.49500 137.27400 1.000 75.23611 902 VAL C CA 1
ATOM 16688 C C . VAL C 1 902 ? 180.43800 123.68500 137.06100 1.000 75.23611 902 VAL C C 1
ATOM 16689 O O . VAL C 1 902 ? 181.19900 122.70900 137.01300 1.000 75.23611 902 VAL C O 1
ATOM 16693 N N . VAL C 1 903 ? 180.88200 124.93500 136.91300 1.000 80.25543 903 VAL C N 1
ATOM 16694 C CA . VAL C 1 903 ? 182.30500 125.19300 136.69400 1.000 80.25543 903 VAL C CA 1
ATOM 16695 C C . VAL C 1 903 ? 183.12800 124.75700 137.90900 1.000 80.25543 903 VAL C C 1
ATOM 16696 O O . VAL C 1 903 ? 184.16100 124.10100 137.76000 1.000 80.25543 903 VAL C O 1
ATOM 16700 N N . GLN C 1 904 ? 182.67600 125.10400 139.12700 1.000 80.86947 904 GLN C N 1
ATOM 16701 C CA . GLN C 1 904 ? 183.32500 124.57400 140.33100 1.000 80.86947 904 GLN C CA 1
ATOM 16702 C C . GLN C 1 904 ? 183.31900 123.05300 140.37700 1.000 80.86947 904 GLN C C 1
ATOM 16703 O O . GLN C 1 904 ? 184.34800 122.44100 140.69000 1.000 80.86947 904 GLN C O 1
ATOM 16709 N N . GLY C 1 905 ? 182.18500 122.42300 140.08000 1.000 77.22147 905 GLY C N 1
ATOM 16710 C CA . GLY C 1 905 ? 182.13100 120.97300 140.17800 1.000 77.22147 905 GLY C CA 1
ATOM 16711 C C . GLY C 1 905 ? 183.10400 120.29300 139.23400 1.000 77.22147 905 GLY C C 1
ATOM 16712 O O . GLY C 1 905 ? 183.90600 119.44900 139.65000 1.000 77.22147 905 GLY C O 1
ATOM 16713 N N . LEU C 1 906 ? 183.08700 120.69400 137.96200 1.000 81.04152 906 LEU C N 1
ATOM 16714 C CA . LEU C 1 906 ? 183.98500 120.09900 136.98100 1.000 81.04152 906 LEU C CA 1
ATOM 16715 C C . LEU C 1 906 ? 185.44200 120.45200 137.25800 1.000 81.04152 906 LEU C C 1
ATOM 16716 O O . LEU C 1 906 ? 186.32200 119.59900 137.10300 1.000 81.04152 906 LEU C O 1
ATOM 16721 N N . LEU C 1 907 ? 185.72200 121.69100 137.67500 1.000 82.52599 907 LEU C N 1
ATOM 16722 C CA . LEU C 1 907 ? 187.09700 122.08400 137.95800 1.000 82.52599 907 LEU C CA 1
ATOM 16723 C C . LEU C 1 907 ? 187.66100 121.29000 139.12800 1.000 82.52599 907 LEU C C 1
ATOM 16724 O O . LEU C 1 907 ? 188.79700 120.80600 139.07300 1.000 82.52599 907 LEU C O 1
ATOM 16729 N N . LYS C 1 908 ? 186.87500 121.13400 140.19700 1.000 79.49657 908 LYS C N 1
ATOM 16730 C CA . LYS C 1 908 ? 187.34600 120.37200 141.34600 1.000 79.49657 908 LYS C CA 1
ATOM 16731 C C . LYS C 1 908 ? 187.52800 118.90300 140.99000 1.000 79.49657 908 LYS C C 1
ATOM 16732 O O . LYS C 1 908 ? 188.48700 118.26500 141.43900 1.000 79.49657 908 LYS C O 1
ATOM 16738 N N . VAL C 1 909 ? 186.61100 118.34200 140.19600 1.000 83.15572 909 VAL C N 1
ATOM 16739 C CA . VAL C 1 909 ? 186.74600 116.94100 139.81000 1.000 83.15572 909 VAL C CA 1
ATOM 16740 C C . VAL C 1 909 ? 187.99700 116.73300 138.96400 1.000 83.15572 909 VAL C C 1
ATOM 16741 O O . VAL C 1 909 ? 188.76200 115.78700 139.18600 1.000 83.15572 909 VAL C O 1
ATOM 16745 N N . LEU C 1 910 ? 188.23600 117.61700 137.99100 1.000 90.84360 910 LEU C N 1
ATOM 16746 C CA . LEU C 1 910 ? 189.39900 117.46000 137.12400 1.000 90.84360 910 LEU C CA 1
ATOM 16747 C C . LEU C 1 910 ? 190.69900 117.76900 137.85600 1.000 90.84360 910 LEU C C 1
ATOM 16748 O O . LEU C 1 910 ? 191.76200 117.27800 137.45700 1.000 90.84360 910 LEU C O 1
ATOM 16753 N N . ALA C 1 911 ? 190.64200 118.57900 138.91600 1.000 91.50159 911 ALA C N 1
ATOM 16754 C CA . ALA C 1 911 ? 191.85100 118.89000 139.67200 1.000 91.50159 911 ALA C CA 1
ATOM 16755 C C . ALA C 1 911 ? 192.41800 117.64600 140.34500 1.000 91.50159 911 ALA C C 1
ATOM 16756 O O . ALA C 1 911 ? 193.63800 117.44700 140.37200 1.000 91.50159 911 ALA C O 1
ATOM 16758 N N . GLY C 1 912 ? 191.55200 116.80100 140.89400 1.000 88.27202 912 GLY C N 1
ATOM 16759 C CA . GLY C 1 912 ? 191.98600 115.58500 141.55500 1.000 88.27202 912 GLY C CA 1
ATOM 16760 C C . GLY C 1 912 ? 192.44800 114.50700 140.59300 1.000 88.27202 912 GLY C C 1
ATOM 16761 O O . GLY C 1 912 ? 192.42600 114.69500 139.37700 1.000 88.27202 912 GLY C O 1
ATOM 16762 N N . GLU C 1 931 ? 189.39900 132.96500 144.28500 1.000 134.31258 931 GLU C N 1
ATOM 16763 C CA . GLU C 1 931 ? 189.19000 132.15200 143.09300 1.000 134.31258 931 GLU C CA 1
ATOM 16764 C C . GLU C 1 931 ? 188.24600 130.99000 143.38500 1.000 134.31258 931 GLU C C 1
ATOM 16765 O O . GLU C 1 931 ? 187.14400 130.92200 142.84200 1.000 134.31258 931 GLU C O 1
ATOM 16771 N N . LEU C 1 932 ? 188.68900 130.07200 144.24500 1.000 131.11475 932 LEU C N 1
ATOM 16772 C CA . LEU C 1 932 ? 187.86200 128.92600 144.60500 1.000 131.11475 932 LEU C CA 1
ATOM 16773 C C . LEU C 1 932 ? 186.75800 129.29700 145.58800 1.000 131.11475 932 LEU C C 1
ATOM 16774 O O . LEU C 1 932 ? 185.72600 128.61900 145.63600 1.000 131.11475 932 LEU C O 1
ATOM 16779 N N . TYR C 1 933 ? 186.95300 130.35700 146.37200 1.000 123.86141 933 TYR C N 1
ATOM 16780 C CA . TYR C 1 933 ? 186.00500 130.72400 147.41700 1.000 123.86141 933 TYR C CA 1
ATOM 16781 C C . TYR C 1 933 ? 184.82700 131.49300 146.82300 1.000 123.86141 933 TYR C C 1
ATOM 16782 O O . TYR C 1 933 ? 184.74400 131.65900 145.60100 1.000 123.86141 933 TYR C O 1
ATOM 16791 N N . THR C 1 934 ? 183.91100 131.95000 147.67600 1.000 123.08482 934 THR C N 1
ATOM 16792 C CA . THR C 1 934 ? 182.72100 132.66300 147.22500 1.000 123.08482 934 THR C CA 1
ATOM 16793 C C . THR C 1 934 ? 183.09800 133.91500 146.44100 1.000 123.08482 934 THR C C 1
ATOM 16794 O O . THR C 1 934 ? 183.98500 134.67300 146.84300 1.000 123.08482 934 THR C O 1
ATOM 16798 N N . PHE C 1 935 ? 182.41800 134.12900 145.31800 1.000 119.35894 935 PHE C N 1
ATOM 16799 C CA . PHE C 1 935 ? 182.67200 135.27000 144.45300 1.000 119.35894 935 PHE C CA 1
ATOM 16800 C C . PHE C 1 935 ? 181.90200 136.50400 144.89700 1.000 119.35894 935 PHE C C 1
ATOM 16801 O O . PHE C 1 935 ? 181.04300 136.45900 145.78200 1.000 119.35894 935 PHE C O 1
ATOM 16809 N N . LYS C 1 936 ? 182.22900 137.61900 144.25200 1.000 117.86946 936 LYS C N 1
ATOM 16810 C CA . LYS C 1 936 ? 181.51400 138.86300 144.47300 1.000 117.86946 936 LYS C CA 1
ATOM 16811 C C . LYS C 1 936 ? 180.08600 138.74800 143.95800 1.000 117.86946 936 LYS C C 1
ATOM 16812 O O . LYS C 1 936 ? 179.79000 137.97800 143.03900 1.000 117.86946 936 LYS C O 1
ATOM 16818 N N . TRP C 1 937 ? 179.19000 139.52000 144.57100 1.000 116.53929 937 TRP C N 1
ATOM 16819 C CA . TRP C 1 937 ? 177.78800 139.48700 144.17200 1.000 116.53929 937 TRP C CA 1
ATOM 16820 C C . TRP C 1 937 ? 177.59400 140.05400 142.77000 1.000 116.53929 937 TRP C C 1
ATOM 16821 O O . TRP C 1 937 ? 176.69500 139.62000 142.03900 1.000 116.53929 937 TRP C O 1
ATOM 16832 N N . THR C 1 938 ? 178.42300 141.02300 142.37600 1.000 112.63071 938 THR C N 1
ATOM 16833 C CA . THR C 1 938 ? 178.24400 141.66700 141.07900 1.000 112.63071 938 THR C CA 1
ATOM 16834 C C . THR C 1 938 ? 178.65300 140.74800 139.93300 1.000 112.63071 938 THR C C 1
ATOM 16835 O O . THR C 1 938 ? 177.94700 140.65900 138.92100 1.000 112.63071 938 THR C O 1
ATOM 16839 N N . THR C 1 939 ? 179.77800 140.04400 140.07700 1.000 110.38379 939 THR C N 1
ATOM 16840 C CA . THR C 1 939 ? 180.30000 139.21200 138.99800 1.000 110.38379 939 THR C CA 1
ATOM 16841 C C . THR C 1 939 ? 179.39700 138.03200 138.66300 1.000 110.38379 939 THR C C 1
ATOM 16842 O O . THR C 1 939 ? 179.59800 137.39900 137.62100 1.000 110.38379 939 THR C O 1
ATOM 16846 N N . LEU C 1 940 ? 178.41800 137.71800 139.51300 1.000 102.12248 940 LEU C N 1
ATOM 16847 C CA . LEU C 1 940 ? 177.53100 136.59300 139.24200 1.000 102.12248 940 LEU C CA 1
ATOM 16848 C C . LEU C 1 940 ? 176.54500 136.90500 138.12300 1.000 102.12248 940 LEU C C 1
ATOM 16849 O O . LEU C 1 940 ? 176.08500 135.98900 137.43200 1.000 102.12248 940 LEU C O 1
ATOM 16854 N N . LEU C 1 941 ? 176.21200 138.17900 137.92700 1.000 108.89354 941 LEU C N 1
ATOM 16855 C CA . LEU C 1 941 ? 175.11600 138.58000 137.05500 1.000 108.89354 941 LEU C CA 1
ATOM 16856 C C . LEU C 1 941 ? 175.57400 139.10900 135.70000 1.000 108.89354 941 LEU C C 1
ATOM 16857 O O . LEU C 1 941 ? 174.78800 139.77200 135.01600 1.000 108.89354 941 LEU C O 1
ATOM 16862 N N . ILE C 1 942 ? 176.81000 138.84200 135.29400 1.000 104.85487 942 ILE C N 1
ATOM 16863 C CA . ILE C 1 942 ? 177.29600 139.34200 134.00900 1.000 104.85487 942 ILE C CA 1
ATOM 16864 C C . ILE C 1 942 ? 176.88900 138.44200 132.83700 1.000 104.85487 942 ILE C C 1
ATOM 16865 O O . ILE C 1 942 ? 176.69400 138.97100 131.73100 1.000 104.85487 942 ILE C O 1
ATOM 16870 N N . PRO C 1 943 ? 176.71700 137.12300 132.98300 1.000 100.32233 943 PRO C N 1
ATOM 16871 C CA . PRO C 1 943 ? 176.22500 136.33000 131.83800 1.000 100.32233 943 PRO C CA 1
ATOM 16872 C C . PRO C 1 943 ? 174.82400 136.73500 131.40200 1.000 100.32233 943 PRO C C 1
ATOM 16873 O O . PRO C 1 943 ? 174.59000 136.89300 130.19300 1.000 100.32233 943 PRO C O 1
ATOM 16877 N N . PRO C 1 944 ? 173.84700 136.88200 132.31900 1.000 103.16263 944 PRO C N 1
ATOM 16878 C CA . PRO C 1 944 ? 172.52000 137.32800 131.85400 1.000 103.16263 944 PRO C CA 1
ATOM 16879 C C . PRO C 1 944 ? 172.54300 138.69800 131.20400 1.000 103.16263 944 PRO C C 1
ATOM 16880 O O . PRO C 1 944 ? 171.82300 138.93000 130.22300 1.000 103.16263 944 PRO C O 1
ATOM 16884 N N . THR C 1 945 ? 173.35800 139.61600 131.72700 1.000 105.29831 945 THR C N 1
ATOM 16885 C CA . THR C 1 945 ? 173.46800 140.93600 131.11800 1.000 105.29831 945 THR C CA 1
ATOM 16886 C C . THR C 1 945 ? 174.04900 140.84000 129.71500 1.000 105.29831 945 THR C C 1
ATOM 16887 O O . THR C 1 945 ? 173.56200 141.49700 128.78800 1.000 105.29831 945 THR C O 1
ATOM 16891 N N . THR C 1 946 ? 175.08200 140.01300 129.53700 1.000 104.30660 946 THR C N 1
ATOM 16892 C CA . THR C 1 946 ? 175.66000 139.82000 128.21200 1.000 104.30660 946 THR C CA 1
ATOM 16893 C C . THR C 1 946 ? 174.63200 139.24100 127.24800 1.000 104.30660 946 THR C C 1
ATOM 16894 O O . THR C 1 946 ? 174.52100 139.68500 126.09800 1.000 104.30660 946 THR C O 1
ATOM 16898 N N . VAL C 1 947 ? 173.86200 138.25000 127.70500 1.000 103.18083 947 VAL C N 1
ATOM 16899 C CA . VAL C 1 947 ? 172.86200 137.62700 126.84000 1.000 103.18083 947 VAL C CA 1
ATOM 16900 C C . VAL C 1 947 ? 171.79300 138.63500 126.44000 1.000 103.18083 947 VAL C C 1
ATOM 16901 O O . VAL C 1 947 ? 171.38700 138.70300 125.27200 1.000 103.18083 947 VAL C O 1
ATOM 16905 N N . LEU C 1 948 ? 171.31900 139.43000 127.39900 1.000 103.24682 948 LEU C N 1
ATOM 16906 C CA . LEU C 1 948 ? 170.29600 140.42400 127.09500 1.000 103.24682 948 LEU C CA 1
ATOM 16907 C C . LEU C 1 948 ? 170.82400 141.48100 126.13400 1.000 103.24682 948 LEU C C 1
ATOM 16908 O O . LEU C 1 948 ? 170.11000 141.92400 125.22800 1.000 103.24682 948 LEU C O 1
ATOM 16913 N N . ILE C 1 949 ? 172.07700 141.90300 126.32100 1.000 103.81115 949 ILE C N 1
ATOM 16914 C CA . ILE C 1 949 ? 172.66100 142.89500 125.42500 1.000 103.81115 949 ILE C CA 1
ATOM 16915 C C . ILE C 1 949 ? 172.77700 142.33600 124.01200 1.000 103.81115 949 ILE C C 1
ATOM 16916 O O . ILE C 1 949 ? 172.45500 143.01900 123.03100 1.000 103.81115 949 ILE C O 1
ATOM 16921 N N . ILE C 1 950 ? 173.22700 141.08400 123.88200 1.000 104.23176 950 ILE C N 1
ATOM 16922 C CA . ILE C 1 950 ? 173.33900 140.46900 122.56000 1.000 104.23176 950 ILE C CA 1
ATOM 16923 C C . ILE C 1 950 ? 171.96800 140.34700 121.90700 1.000 104.23176 950 ILE C C 1
ATOM 16924 O O . ILE C 1 950 ? 171.81400 140.58600 120.70300 1.000 104.23176 950 ILE C O 1
ATOM 16929 N N . ASN C 1 951 ? 170.95000 139.97200 122.68500 1.000 104.71665 951 ASN C N 1
ATOM 16930 C CA . ASN C 1 951 ? 169.60800 139.84400 122.12300 1.000 104.71665 951 ASN C CA 1
ATOM 16931 C C . ASN C 1 951 ? 169.05300 141.19600 121.68700 1.000 104.71665 951 ASN C C 1
ATOM 16932 O O . ASN C 1 951 ? 168.38500 141.29300 120.65100 1.000 104.71665 951 ASN C O 1
ATOM 16937 N N . LEU C 1 952 ? 169.31300 142.25100 122.46200 1.000 101.89264 952 LEU C N 1
ATOM 16938 C CA . LEU C 1 952 ? 168.87600 143.58500 122.05800 1.000 101.89264 952 LEU C CA 1
ATOM 16939 C C . LEU C 1 952 ? 169.59000 144.03900 120.79000 1.000 101.89264 952 LEU C C 1
ATOM 16940 O O . LEU C 1 952 ? 168.98000 144.66200 119.91200 1.000 101.89264 952 LEU C O 1
ATOM 16945 N N . VAL C 1 953 ? 170.88500 143.73600 120.67700 1.000 100.43562 953 VAL C N 1
ATOM 16946 C CA . VAL C 1 953 ? 171.62000 144.05900 119.45600 1.000 100.43562 953 VAL C CA 1
ATOM 16947 C C . VAL C 1 953 ? 171.03800 143.29900 118.27000 1.000 100.43562 953 VAL C C 1
ATOM 16948 O O . VAL C 1 953 ? 170.92000 143.83800 117.16300 1.000 100.43562 953 VAL C O 1
ATOM 16952 N N . GLY C 1 954 ? 170.66500 142.03600 118.48400 1.000 101.95743 954 GLY C N 1
ATOM 16953 C CA . GLY C 1 954 ? 170.01400 141.27700 117.42800 1.000 101.95743 954 GLY C CA 1
ATOM 16954 C C . GLY C 1 954 ? 168.67400 141.86500 117.02700 1.000 101.95743 954 GLY C C 1
ATOM 16955 O O . GLY C 1 954 ? 168.31500 141.87000 115.84800 1.000 101.95743 954 GLY C O 1
ATOM 16956 N N . VAL C 1 955 ? 167.91500 142.36300 118.00400 1.000 95.74394 955 VAL C N 1
ATOM 16957 C CA . VAL C 1 955 ? 166.64800 143.02700 117.70500 1.000 95.74394 955 VAL C CA 1
ATOM 16958 C C . VAL C 1 955 ? 166.88800 144.27800 116.86800 1.000 95.74394 955 VAL C C 1
ATOM 16959 O O . VAL C 1 955 ? 166.15400 144.55900 115.91200 1.000 95.74394 955 VAL C O 1
ATOM 16963 N N . VAL C 1 956 ? 167.92000 145.05000 117.21700 1.000 95.76486 956 VAL C N 1
ATOM 16964 C CA . VAL C 1 956 ? 168.26600 146.23700 116.43600 1.000 95.76486 956 VAL C CA 1
ATOM 16965 C C . VAL C 1 956 ? 168.65300 145.85100 115.01200 1.000 95.76486 956 VAL C C 1
ATOM 16966 O O . VAL C 1 956 ? 168.26500 146.51500 114.04100 1.000 95.76486 956 VAL C O 1
ATOM 16970 N N . ALA C 1 957 ? 169.43200 144.77700 114.86600 1.000 95.27000 957 ALA C N 1
ATOM 16971 C CA . ALA C 1 957 ? 169.80900 144.30800 113.53500 1.000 95.27000 957 ALA C CA 1
ATOM 16972 C C . ALA C 1 957 ? 168.58600 143.86600 112.74000 1.000 95.27000 957 ALA C C 1
ATOM 16973 O O . ALA C 1 957 ? 168.50200 144.10200 111.52900 1.000 95.27000 957 ALA C O 1
ATOM 16975 N N . GLY C 1 958 ? 167.63100 143.21400 113.40400 1.000 98.06135 958 GLY C N 1
ATOM 16976 C CA . GLY C 1 958 ? 166.39800 142.84000 112.73000 1.000 98.06135 958 GLY C CA 1
ATOM 16977 C C . GLY C 1 958 ? 165.58800 144.04500 112.29300 1.000 98.06135 958 GLY C C 1
ATOM 16978 O O . GLY C 1 958 ? 164.97100 144.03800 111.22700 1.000 98.06135 958 GLY C O 1
ATOM 16979 N N . ILE C 1 959 ? 165.57700 145.09700 113.11400 1.000 98.80019 959 ILE C N 1
ATOM 16980 C CA . ILE C 1 959 ? 164.91100 146.33900 112.72300 1.000 98.80019 959 ILE C CA 1
ATOM 16981 C C . ILE C 1 959 ? 165.59200 146.94400 111.50100 1.000 98.80019 959 ILE C C 1
ATOM 16982 O O . ILE C 1 959 ? 164.92900 147.43700 110.57900 1.000 98.80019 959 ILE C O 1
ATOM 16987 N N . SER C 1 960 ? 166.92600 146.91700 111.47500 1.000 100.06504 960 SER C N 1
ATOM 16988 C CA . SER C 1 960 ? 167.65200 147.41900 110.31100 1.000 100.06504 960 SER C CA 1
ATOM 16989 C C . SER C 1 960 ? 167.32500 146.60300 109.06400 1.000 100.06504 960 SER C C 1
ATOM 16990 O O . SER C 1 960 ? 167.15400 147.16000 107.97200 1.000 100.06504 960 SER C O 1
ATOM 16993 N N . ASP C 1 961 ? 167.23800 145.28000 109.20800 1.000 100.31501 961 ASP C N 1
ATOM 16994 C CA . ASP C 1 961 ? 166.86400 144.43200 108.08000 1.000 100.31501 961 ASP C CA 1
ATOM 16995 C C . ASP C 1 961 ? 165.44700 144.73600 107.60900 1.000 100.31501 961 ASP C C 1
ATOM 16996 O O . ASP C 1 961 ? 165.17200 144.74000 106.40300 1.000 100.31501 961 ASP C O 1
ATOM 17001 N N . ALA C 1 962 ? 164.53100 144.98400 108.54900 1.000 102.19527 962 ALA C N 1
ATOM 17002 C CA . ALA C 1 962 ? 163.17200 145.37200 108.18400 1.000 102.19527 962 ALA C CA 1
ATOM 17003 C C . ALA C 1 962 ? 163.16700 146.69300 107.42800 1.000 102.19527 962 ALA C C 1
ATOM 17004 O O . ALA C 1 962 ? 162.36000 146.89200 106.51200 1.000 102.19527 962 ALA C O 1
ATOM 17006 N N . ILE C 1 963 ? 164.05300 147.61500 107.81000 1.000 104.33327 963 ILE C N 1
ATOM 17007 C CA . ILE C 1 963 ? 164.23400 148.83800 107.03200 1.000 104.33327 963 ILE C CA 1
ATOM 17008 C C . ILE C 1 963 ? 164.68800 148.49400 105.61900 1.000 104.33327 963 ILE C C 1
ATOM 17009 O O . ILE C 1 963 ? 164.17900 149.03700 104.63100 1.000 104.33327 963 ILE C O 1
ATOM 17014 N N . ASN C 1 964 ? 165.65100 147.57600 105.50300 1.000 106.42706 964 ASN C N 1
ATOM 17015 C CA . ASN C 1 964 ? 166.05900 147.08300 104.19200 1.000 106.42706 964 ASN C CA 1
ATOM 17016 C C . ASN C 1 964 ? 164.98400 146.22100 103.54000 1.000 106.42706 964 ASN C C 1
ATOM 17017 O O . ASN C 1 964 ? 164.97500 146.08800 102.31100 1.000 106.42706 964 ASN C O 1
ATOM 17022 N N . ASN C 1 965 ? 164.08400 145.64100 104.32900 1.000 116.17674 965 ASN C N 1
ATOM 17023 C CA . ASN C 1 965 ? 163.05700 144.76000 103.79000 1.000 116.17674 965 ASN C CA 1
ATOM 17024 C C . ASN C 1 965 ? 162.07000 145.53300 102.92400 1.000 116.17674 965 ASN C C 1
ATOM 17025 O O . ASN C 1 965 ? 161.70000 146.66900 103.23400 1.000 116.17674 965 ASN C O 1
ATOM 17030 N N . GLY C 1 966 ? 161.64600 144.90500 101.83000 1.000 120.28152 966 GLY C N 1
ATOM 17031 C CA . GLY C 1 966 ? 160.62000 145.46700 100.97400 1.000 120.28152 966 GLY C CA 1
ATOM 17032 C C . GLY C 1 966 ? 159.38100 144.59700 100.93200 1.000 120.28152 966 GLY C C 1
ATOM 17033 O O . GLY C 1 966 ? 158.90200 144.24100 99.85000 1.000 120.28152 966 GLY C O 1
ATOM 17034 N N . TYR C 1 967 ? 158.87700 144.22800 102.11400 1.000 127.44431 967 TYR C N 1
ATOM 17035 C CA . TYR C 1 967 ? 157.68000 143.40600 102.29000 1.000 127.44431 967 TYR C CA 1
ATOM 17036 C C . TYR C 1 967 ? 157.87400 141.96900 101.81100 1.000 127.44431 967 TYR C C 1
ATOM 17037 O O . TYR C 1 967 ? 157.20300 141.05700 102.30300 1.000 127.44431 967 TYR C O 1
ATOM 17046 N N . GLN C 1 968 ? 158.78200 141.75200 100.85600 1.000 129.11509 968 GLN C N 1
ATOM 17047 C CA . GLN C 1 968 ? 159.05200 140.39900 100.38200 1.000 129.11509 968 GLN C CA 1
ATOM 17048 C C . GLN C 1 968 ? 159.71100 139.53300 101.44700 1.000 129.11509 968 GLN C C 1
ATOM 17049 O O . GLN C 1 968 ? 159.57900 138.30600 101.39900 1.000 129.11509 968 GLN C O 1
ATOM 17055 N N . SER C 1 969 ? 160.41700 140.14100 102.40200 1.000 123.85154 969 SER C N 1
ATOM 17056 C CA . SER C 1 969 ? 161.02600 139.42300 103.51400 1.000 123.85154 969 SER C CA 1
ATOM 17057 C C . SER C 1 969 ? 160.37800 139.77700 104.84900 1.000 123.85154 969 SER C C 1
ATOM 17058 O O . SER C 1 969 ? 160.98700 139.57800 105.90400 1.000 123.85154 969 SER C O 1
ATOM 17061 N N . TRP C 1 970 ? 159.14900 140.30000 104.81800 1.000 127.61113 970 TRP C N 1
ATOM 17062 C CA . TRP C 1 970 ? 158.46700 140.69800 106.04600 1.000 127.61113 970 TRP C CA 1
ATOM 17063 C C . TRP C 1 970 ? 157.95600 139.49200 106.82800 1.000 127.61113 970 TRP C C 1
ATOM 17064 O O . TRP C 1 970 ? 157.53600 139.63400 107.98300 1.000 127.61113 970 TRP C O 1
ATOM 17075 N N . GLY C 1 971 ? 157.99500 138.30500 106.23100 1.000 119.94488 971 GLY C N 1
ATOM 17076 C CA . GLY C 1 971 ? 157.43400 137.12100 106.83700 1.000 119.94488 971 GLY C CA 1
ATOM 17077 C C . GLY C 1 971 ? 158.34400 136.40300 107.81800 1.000 119.94488 971 GLY C C 1
ATOM 17078 O O . GLY C 1 971 ? 158.05000 136.31900 109.01500 1.000 119.94488 971 GLY C O 1
ATOM 17079 N N . PRO C 1 972 ? 159.46400 135.86000 107.32700 1.000 116.03743 972 PRO C N 1
ATOM 17080 C CA . PRO C 1 972 ? 160.25700 134.93400 108.15800 1.000 116.03743 972 PRO C CA 1
ATOM 17081 C C . PRO C 1 972 ? 160.76600 135.51700 109.46700 1.000 116.03743 972 PRO C C 1
ATOM 17082 O O . PRO C 1 972 ? 160.87400 134.77600 110.45200 1.000 116.03743 972 PRO C O 1
ATOM 17086 N N . LEU C 1 973 ? 161.08600 136.81200 109.52000 1.000 117.24911 973 LEU C N 1
ATOM 17087 C CA . LEU C 1 973 ? 161.71900 137.35800 110.71700 1.000 117.24911 973 LEU C CA 1
ATOM 17088 C C . LEU C 1 973 ? 160.77400 137.44600 111.90800 1.000 117.24911 973 LEU C C 1
ATOM 17089 O O . LEU C 1 973 ? 161.23700 137.73300 113.01800 1.000 117.24911 973 LEU C O 1
ATOM 17094 N N . PHE C 1 974 ? 159.47200 137.21900 111.70900 1.000 117.17211 974 PHE C N 1
ATOM 17095 C CA . PHE C 1 974 ? 158.52400 137.32300 112.81400 1.000 117.17211 974 PHE C CA 1
ATOM 17096 C C . PHE C 1 974 ? 158.81500 136.29100 113.89800 1.000 117.17211 974 PHE C C 1
ATOM 17097 O O . PHE C 1 974 ? 158.77900 136.60900 115.09200 1.000 117.17211 974 PHE C O 1
ATOM 17105 N N . GLY C 1 975 ? 159.11200 135.05200 113.50200 1.000 112.77041 975 GLY C N 1
ATOM 17106 C CA . GLY C 1 975 ? 159.41900 134.02700 114.48800 1.000 112.77041 975 GLY C CA 1
ATOM 17107 C C . GLY C 1 975 ? 160.69800 134.31300 115.25300 1.000 112.77041 975 GLY C C 1
ATOM 17108 O O . GLY C 1 975 ? 160.78200 134.06400 116.45900 1.000 112.77041 975 GLY C O 1
ATOM 17109 N N . LYS C 1 976 ? 161.71400 134.83200 114.56100 1.000 112.23735 976 LYS C N 1
ATOM 17110 C CA . LYS C 1 976 ? 162.96300 135.17600 115.23200 1.000 112.23735 976 LYS C CA 1
ATOM 17111 C C . LYS C 1 976 ? 162.75100 136.32400 116.20900 1.000 112.23735 976 LYS C C 1
ATOM 17112 O O . LYS C 1 976 ? 163.29400 136.31500 117.32400 1.000 112.23735 976 LYS C O 1
ATOM 17118 N N . LEU C 1 977 ? 161.95500 137.31800 115.80800 1.000 112.92276 977 LEU C N 1
ATOM 17119 C CA . LEU C 1 977 ? 161.59100 138.39400 116.72100 1.000 112.92276 977 LEU C CA 1
ATOM 17120 C C . LEU C 1 977 ? 160.86000 137.84500 117.93600 1.000 112.92276 977 LEU C C 1
ATOM 17121 O O . LEU C 1 977 ? 161.10600 138.27400 119.06600 1.000 112.92276 977 LEU C O 1
ATOM 17126 N N . PHE C 1 978 ? 159.95800 136.88500 117.72000 1.000 116.65174 978 PHE C N 1
ATOM 17127 C CA . PHE C 1 978 ? 159.22500 136.28900 118.83400 1.000 116.65174 978 PHE C CA 1
ATOM 17128 C C . PHE C 1 978 ? 160.15500 135.55300 119.79300 1.000 116.65174 978 PHE C C 1
ATOM 17129 O O . PHE C 1 978 ? 160.00600 135.66600 121.01400 1.000 116.65174 978 PHE C O 1
ATOM 17137 N N . PHE C 1 979 ? 161.11000 134.78800 119.26200 1.000 112.42158 979 PHE C N 1
ATOM 17138 C CA . PHE C 1 979 ? 162.03800 134.05900 120.12600 1.000 112.42158 979 PHE C CA 1
ATOM 17139 C C . PHE C 1 979 ? 162.90500 135.02000 120.93400 1.000 112.42158 979 PHE C C 1
ATOM 17140 O O . PHE C 1 979 ? 163.06100 134.86900 122.15700 1.000 112.42158 979 PHE C O 1
ATOM 17148 N N . SER C 1 980 ? 163.47500 136.02500 120.26100 1.000 109.65641 980 SER C N 1
ATOM 17149 C CA . SER C 1 980 ? 164.29700 137.00300 120.96300 1.000 109.65641 980 SER C CA 1
ATOM 17150 C C . SER C 1 980 ? 163.47600 137.76600 121.99300 1.000 109.65641 980 SER C C 1
ATOM 17151 O O . SER C 1 980 ? 163.96900 138.07900 123.08200 1.000 109.65641 980 SER C O 1
ATOM 17154 N N . PHE C 1 981 ? 162.21500 138.06100 121.67200 1.000 114.31903 981 PHE C N 1
ATOM 17155 C CA . PHE C 1 981 ? 161.34200 138.76000 122.60500 1.000 114.31903 981 PHE C CA 1
ATOM 17156 C C . PHE C 1 981 ? 161.01400 137.89900 123.81600 1.000 114.31903 981 PHE C C 1
ATOM 17157 O O . PHE C 1 981 ? 160.94400 138.41400 124.93200 1.000 114.31903 981 PHE C O 1
ATOM 17165 N N . TRP C 1 982 ? 160.80400 136.59700 123.61700 1.000 110.39515 982 TRP C N 1
ATOM 17166 C CA . TRP C 1 982 ? 160.61300 135.68800 124.74400 1.000 110.39515 982 TRP C CA 1
ATOM 17167 C C . TRP C 1 982 ? 161.82400 135.71300 125.66800 1.000 110.39515 982 TRP C C 1
ATOM 17168 O O . TRP C 1 982 ? 161.69000 135.85100 126.89400 1.000 110.39515 982 TRP C O 1
ATOM 17179 N N . VAL C 1 983 ? 163.02200 135.61600 125.08600 1.000 108.08709 983 VAL C N 1
ATOM 17180 C CA . VAL C 1 983 ? 164.23900 135.64500 125.89800 1.000 108.08709 983 VAL C CA 1
ATOM 17181 C C . VAL C 1 983 ? 164.35300 136.96800 126.64900 1.000 108.08709 983 VAL C C 1
ATOM 17182 O O . VAL C 1 983 ? 164.66900 136.99800 127.84700 1.000 108.08709 983 VAL C O 1
ATOM 17186 N N . ILE C 1 984 ? 164.08600 138.08100 125.96200 1.000 109.75344 984 ILE C N 1
ATOM 17187 C CA . ILE C 1 984 ? 164.22900 139.40100 126.57300 1.000 109.75344 984 ILE C CA 1
ATOM 17188 C C . ILE C 1 984 ? 163.21200 139.59300 127.69200 1.000 109.75344 984 ILE C C 1
ATOM 17189 O O . ILE C 1 984 ? 163.52900 140.15200 128.74900 1.000 109.75344 984 ILE C O 1
ATOM 17194 N N . VAL C 1 985 ? 161.97200 139.14900 127.47600 1.000 108.76499 985 VAL C N 1
ATOM 17195 C CA . VAL C 1 985 ? 160.94000 139.28400 128.49900 1.000 108.76499 985 VAL C CA 1
ATOM 17196 C C . VAL C 1 985 ? 161.28900 138.44500 129.71900 1.000 108.76499 985 VAL C C 1
ATOM 17197 O O . VAL C 1 985 ? 161.00600 138.83300 130.85900 1.000 108.76499 985 VAL C O 1
ATOM 17201 N N . HIS C 1 986 ? 161.90800 137.28300 129.50800 1.000 108.71613 986 HIS C N 1
ATOM 17202 C CA . HIS C 1 986 ? 162.34700 136.50000 130.65900 1.000 108.71613 986 HIS C CA 1
ATOM 17203 C C . HIS C 1 986 ? 163.50300 137.17400 131.39500 1.000 108.71613 986 HIS C C 1
ATOM 17204 O O . HIS C 1 986 ? 163.56600 137.12900 132.62900 1.000 108.71613 986 HIS C O 1
ATOM 17211 N N . LEU C 1 987 ? 164.42300 137.80600 130.66200 1.000 108.02958 987 LEU C N 1
ATOM 17212 C CA . LEU C 1 987 ? 165.64900 138.29700 131.29100 1.000 108.02958 987 LEU C CA 1
ATOM 17213 C C . LEU C 1 987 ? 165.45800 139.65900 131.95900 1.000 108.02958 987 LEU C C 1
ATOM 17214 O O . LEU C 1 987 ? 166.10700 139.95800 132.96800 1.000 108.02958 987 LEU C O 1
ATOM 17219 N N . TYR C 1 988 ? 164.57500 140.49700 131.41600 1.000 119.52038 988 TYR C N 1
ATOM 17220 C CA . TYR C 1 988 ? 164.61400 141.92700 131.72500 1.000 119.52038 988 TYR C CA 1
ATOM 17221 C C . TYR C 1 988 ? 164.07200 142.30700 133.10300 1.000 119.52038 988 TYR C C 1
ATOM 17222 O O . TYR C 1 988 ? 164.71600 143.12700 133.78400 1.000 119.52038 988 TYR C O 1
ATOM 17231 N N . PRO C 1 989 ? 162.91600 141.80200 133.56400 1.000 117.17404 989 PRO C N 1
ATOM 17232 C CA . PRO C 1 989 ? 162.32000 142.36900 134.79100 1.000 117.17404 989 PRO C CA 1
ATOM 17233 C C . PRO C 1 989 ? 163.20700 142.28300 136.02100 1.000 117.17404 989 PRO C C 1
ATOM 17234 O O . PRO C 1 989 ? 163.13800 143.16800 136.88400 1.000 117.17404 989 PRO C O 1
ATOM 17238 N N . PHE C 1 990 ? 164.03400 141.24300 136.14100 1.000 117.43299 990 PHE C N 1
ATOM 17239 C CA . PHE C 1 990 ? 164.93100 141.16300 137.28900 1.000 117.43299 990 PHE C CA 1
ATOM 17240 C C . PHE C 1 990 ? 165.94100 142.30500 137.27600 1.000 117.43299 990 PHE C C 1
ATOM 17241 O O . PHE C 1 990 ? 166.22400 142.90900 138.31800 1.000 117.43299 990 PHE C O 1
ATOM 17249 N N . LEU C 1 991 ? 166.48800 142.62200 136.10000 1.000 119.41371 991 LEU C N 1
ATOM 17250 C CA . LEU C 1 991 ? 167.40400 143.75300 135.99400 1.000 119.41371 991 LEU C CA 1
ATOM 17251 C C . LEU C 1 991 ? 166.68200 145.07200 136.24000 1.000 119.41371 991 LEU C C 1
ATOM 17252 O O . LEU C 1 991 ? 167.24700 145.99000 136.84900 1.000 119.41371 991 LEU C O 1
ATOM 17257 N N . LYS C 1 992 ? 165.43500 145.18800 135.76800 1.000 122.51306 992 LYS C N 1
ATOM 17258 C CA . LYS C 1 992 ? 164.63000 146.36100 136.10400 1.000 122.51306 992 LYS C CA 1
ATOM 17259 C C . LYS C 1 992 ? 164.50800 146.53400 137.61100 1.000 122.51306 992 LYS C C 1
ATOM 17260 O O . LYS C 1 992 ? 164.70000 147.63700 138.13600 1.000 122.51306 992 LYS C O 1
ATOM 17266 N N . GLY C 1 993 ? 164.18300 145.45400 138.32200 1.000 120.73899 993 GLY C N 1
ATOM 17267 C CA . GLY C 1 993 ? 164.05500 145.54200 139.76700 1.000 120.73899 993 GLY C CA 1
ATOM 17268 C C . GLY C 1 993 ? 165.36800 145.87200 140.45000 1.000 120.73899 993 GLY C C 1
ATOM 17269 O O . GLY C 1 993 ? 165.39900 146.62700 141.42500 1.000 120.73899 993 GLY C O 1
ATOM 17270 N N . LEU C 1 994 ? 166.46900 145.30500 139.95300 1.000 121.25899 994 LEU C N 1
ATOM 17271 C CA . LEU C 1 994 ? 167.77300 145.56500 140.55400 1.000 121.25899 994 LEU C CA 1
ATOM 17272 C C . LEU C 1 994 ? 168.17600 147.02700 140.40200 1.000 121.25899 994 LEU C C 1
ATOM 17273 O O . LEU C 1 994 ? 168.52200 147.69400 141.38300 1.000 121.25899 994 LEU C O 1
ATOM 17278 N N . MET C 1 995 ? 168.13300 147.54500 139.17300 1.000 128.37944 995 MET C N 1
ATOM 17279 C CA . MET C 1 995 ? 168.72800 148.85000 138.91100 1.000 128.37944 995 MET C CA 1
ATOM 17280 C C . MET C 1 995 ? 167.81700 149.99800 139.33600 1.000 128.37944 995 MET C C 1
ATOM 17281 O O . MET C 1 995 ? 168.30100 151.11900 139.52500 1.000 128.37944 995 MET C O 1
ATOM 17286 N N . GLY C 1 996 ? 166.53100 149.73700 139.55400 1.000 124.15708 996 GLY C N 1
ATOM 17287 C CA . GLY C 1 996 ? 165.57700 150.76400 139.93800 1.000 124.15708 996 GLY C CA 1
ATOM 17288 C C . GLY C 1 996 ? 165.05200 150.54000 141.34600 1.000 124.15708 996 GLY C C 1
ATOM 17289 O O . GLY C 1 996 ? 164.58600 149.44900 141.67900 1.000 124.15708 996 GLY C O 1
ATOM 17290 N N . ARG C 1 997 ? 165.13800 151.59000 142.16300 1.000 124.60966 997 ARG C N 1
ATOM 17291 C CA . ARG C 1 997 ? 164.57000 151.57900 143.50500 1.000 124.60966 997 ARG C CA 1
ATOM 17292 C C . ARG C 1 997 ? 163.12200 152.05100 143.54400 1.000 124.60966 997 ARG C C 1
ATOM 17293 O O . ARG C 1 997 ? 162.47600 151.92800 144.59000 1.000 124.60966 997 ARG C O 1
ATOM 17301 N N . GLN C 1 998 ? 162.60300 152.58300 142.44300 1.000 128.97945 998 GLN C N 1
ATOM 17302 C CA . GLN C 1 998 ? 161.21900 153.02200 142.35400 1.000 128.97945 998 GLN C CA 1
ATOM 17303 C C . GLN C 1 998 ? 160.37800 151.97700 141.62900 1.000 128.97945 998 GLN C C 1
ATOM 17304 O O . GLN C 1 998 ? 160.89600 151.08800 140.94900 1.000 128.97945 998 GLN C O 1
ATOM 17310 N N . ASN C 1 999 ? 159.06200 152.09900 141.78300 1.000 137.09970 999 ASN C N 1
ATOM 17311 C CA . ASN C 1 999 ? 158.14600 151.15000 141.17300 1.000 137.09970 999 ASN C CA 1
ATOM 17312 C C . ASN C 1 999 ? 158.05300 151.38700 139.66700 1.000 137.09970 999 ASN C C 1
ATOM 17313 O O . ASN C 1 999 ? 158.53200 152.39400 139.13400 1.000 137.09970 999 ASN C O 1
ATOM 17318 N N . ARG C 1 1000 ? 157.42100 150.43200 138.98000 1.000 139.29482 1000 ARG C N 1
ATOM 17319 C CA . ARG C 1 1000 ? 157.26000 150.47100 137.53000 1.000 139.29482 1000 ARG C CA 1
ATOM 17320 C C . ARG C 1 1000 ? 158.60800 150.60200 136.83500 1.000 139.29482 1000 ARG C C 1
ATOM 17321 O O . ARG C 1 1000 ? 159.43000 149.68100 136.87700 1.000 139.29482 1000 ARG C O 1
ATOM 17329 N N . THR C 1 1001 ? 158.83800 151.73400 136.19600 1.000 135.76250 1001 THR C N 1
ATOM 17330 C CA . THR C 1 1001 ? 160.10500 152.02600 135.55300 1.000 135.76250 1001 THR C CA 1
ATOM 17331 C C . THR C 1 1001 ? 161.12000 152.53600 136.57200 1.000 135.76250 1001 THR C C 1
ATOM 17332 O O . THR C 1 1001 ? 160.75800 153.23000 137.52900 1.000 135.76250 1001 THR C O 1
ATOM 17336 N N . PRO C 1 1002 ? 162.39600 152.17200 136.41000 1.000 131.93017 1002 PRO C N 1
ATOM 17337 C CA . PRO C 1 1002 ? 163.42200 152.68600 137.33500 1.000 131.93017 1002 PRO C CA 1
ATOM 17338 C C . PRO C 1 1002 ? 163.49000 154.20100 137.37400 1.000 131.93017 1002 PRO C C 1
ATOM 17339 O O . PRO C 1 1002 ? 163.21500 154.80700 138.41700 1.000 131.93017 1002 PRO C O 1
ATOM 17343 N N . THR C 1 1003 ? 163.85100 154.83100 136.26200 1.000 123.22021 1003 THR C N 1
ATOM 17344 C CA . THR C 1 1003 ? 163.81300 156.28300 136.13800 1.000 123.22021 1003 THR C CA 1
ATOM 17345 C C . THR C 1 1003 ? 162.97600 156.60300 134.90400 1.000 123.22021 1003 THR C C 1
ATOM 17346 O O . THR C 1 1003 ? 162.15700 155.79400 134.45600 1.000 123.22021 1003 THR C O 1
ATOM 17350 N N . ILE C 1 1004 ? 163.17200 157.79100 134.33600 1.000 120.15738 1004 ILE C N 1
ATOM 17351 C CA . ILE C 1 1004 ? 162.40000 158.20000 133.16700 1.000 120.15738 1004 ILE C CA 1
ATOM 17352 C C . ILE C 1 1004 ? 163.34200 158.68400 132.07300 1.000 120.15738 1004 ILE C C 1
ATOM 17353 O O . ILE C 1 1004 ? 163.44300 158.07000 131.00200 1.000 120.15738 1004 ILE C O 1
ATOM 17358 N N . VAL C 1 1005 ? 164.04100 159.79100 132.34000 1.000 118.22566 1005 VAL C N 1
ATOM 17359 C CA . VAL C 1 1005 ? 164.89900 160.38800 131.32700 1.000 118.22566 1005 VAL C CA 1
ATOM 17360 C C . VAL C 1 1005 ? 166.04900 159.46500 130.95500 1.000 118.22566 1005 VAL C C 1
ATOM 17361 O O . VAL C 1 1005 ? 166.52500 159.51200 129.82100 1.000 118.22566 1005 VAL C O 1
ATOM 17365 N N . VAL C 1 1006 ? 166.51100 158.62000 131.87700 1.000 116.98797 1006 VAL C N 1
ATOM 17366 C CA . VAL C 1 1006 ? 167.63700 157.74300 131.57100 1.000 116.98797 1006 VAL C CA 1
ATOM 17367 C C . VAL C 1 1006 ? 167.21800 156.65100 130.59600 1.000 116.98797 1006 VAL C C 1
ATOM 17368 O O . VAL C 1 1006 ? 167.94300 156.33700 129.64800 1.000 116.98797 1006 VAL C O 1
ATOM 17372 N N . ILE C 1 1007 ? 166.04000 156.06000 130.80600 1.000 114.17872 1007 ILE C N 1
ATOM 17373 C CA . ILE C 1 1007 ? 165.52900 155.09200 129.83900 1.000 114.17872 1007 ILE C CA 1
ATOM 17374 C C . ILE C 1 1007 ? 165.23400 155.77500 128.50900 1.000 114.17872 1007 ILE C C 1
ATOM 17375 O O . ILE C 1 1007 ? 165.49500 155.21400 127.43500 1.000 114.17872 1007 ILE C O 1
ATOM 17380 N N . TRP C 1 1008 ? 164.70000 156.99900 128.55400 1.000 117.59328 1008 TRP C N 1
ATOM 17381 C CA . TRP C 1 1008 ? 164.45600 157.74000 127.32000 1.000 117.59328 1008 TRP C CA 1
ATOM 17382 C C . TRP C 1 1008 ? 165.75500 157.98900 126.55900 1.000 117.59328 1008 TRP C C 1
ATOM 17383 O O . TRP C 1 1008 ? 165.80800 157.83600 125.33300 1.000 117.59328 1008 TRP C O 1
ATOM 17394 N N . SER C 1 1009 ? 166.82100 158.35400 127.27300 1.000 111.83765 1009 SER C N 1
ATOM 17395 C CA . SER C 1 1009 ? 168.10700 158.60500 126.63400 1.000 111.83765 1009 SER C CA 1
ATOM 17396 C C . SER C 1 1009 ? 168.76800 157.31600 126.17000 1.000 111.83765 1009 SER C C 1
ATOM 17397 O O . SER C 1 1009 ? 169.51400 157.32800 125.18900 1.000 111.83765 1009 SER C O 1
ATOM 17400 N N . VAL C 1 1010 ? 168.51900 156.20000 126.85700 1.000 110.68732 1010 VAL C N 1
ATOM 17401 C CA . VAL C 1 1010 ? 169.00200 154.90900 126.37300 1.000 110.68732 1010 VAL C CA 1
ATOM 17402 C C . VAL C 1 1010 ? 168.32800 154.55900 125.05400 1.000 110.68732 1010 VAL C C 1
ATOM 17403 O O . VAL C 1 1010 ? 168.97800 154.09600 124.10700 1.000 110.68732 1010 VAL C O 1
ATOM 17407 N N . LEU C 1 1011 ? 167.01400 154.78500 124.96700 1.000 112.40141 1011 LEU C N 1
ATOM 17408 C CA . LEU C 1 1011 ? 166.31300 154.58700 123.70200 1.000 112.40141 1011 LEU C CA 1
ATOM 17409 C C . LEU C 1 1011 ? 166.85400 155.51900 122.62400 1.000 112.40141 1011 LEU C C 1
ATOM 17410 O O . LEU C 1 1011 ? 167.02500 155.11200 121.47000 1.000 112.40141 1011 LEU C O 1
ATOM 17415 N N . LEU C 1 1012 ? 167.12800 156.77400 122.98600 1.000 111.52807 1012 LEU C N 1
ATOM 17416 C CA . LEU C 1 1012 ? 167.69700 157.72800 122.03700 1.000 111.52807 1012 LEU C CA 1
ATOM 17417 C C . LEU C 1 1012 ? 169.06100 157.26800 121.53300 1.000 111.52807 1012 LEU C C 1
ATOM 17418 O O . LEU C 1 1012 ? 169.35500 157.35800 120.33300 1.000 111.52807 1012 LEU C O 1
ATOM 17423 N N . ALA C 1 1013 ? 169.91200 156.78800 122.44100 1.000 111.07148 1013 ALA C N 1
ATOM 17424 C CA . ALA C 1 1013 ? 171.23000 156.30300 122.05400 1.000 111.07148 1013 ALA C CA 1
ATOM 17425 C C . ALA C 1 1013 ? 171.12000 155.07800 121.16100 1.000 111.07148 1013 ALA C C 1
ATOM 17426 O O . ALA C 1 1013 ? 171.88700 154.93000 120.20600 1.000 111.07148 1013 ALA C O 1
ATOM 17428 N N . SER C 1 1014 ? 170.17200 154.18600 121.45700 1.000 110.55362 1014 SER C N 1
ATOM 17429 C CA . SER C 1 1014 ? 169.95100 153.03100 120.59200 1.000 110.55362 1014 SER C CA 1
ATOM 17430 C C . SER C 1 1014 ? 169.49000 153.46300 119.20400 1.000 110.55362 1014 SER C C 1
ATOM 17431 O O . SER C 1 1014 ? 169.93300 152.90400 118.19300 1.000 110.55362 1014 SER C O 1
ATOM 17434 N N . ILE C 1 1015 ? 168.60200 154.45800 119.13600 1.000 115.12374 1015 ILE C N 1
ATOM 17435 C CA . ILE C 1 1015 ? 168.12800 154.95100 117.84600 1.000 115.12374 1015 ILE C CA 1
ATOM 17436 C C . ILE C 1 1015 ? 169.27800 155.54800 117.04400 1.000 115.12374 1015 ILE C C 1
ATOM 17437 O O . ILE C 1 1015 ? 169.42800 155.27400 115.84700 1.000 115.12374 1015 ILE C O 1
ATOM 17442 N N . PHE C 1 1016 ? 170.11400 156.36600 117.68500 1.000 120.90416 1016 PHE C N 1
ATOM 17443 C CA . PHE C 1 1016 ? 171.23800 156.95900 116.96400 1.000 120.90416 1016 PHE C CA 1
ATOM 17444 C C . PHE C 1 1016 ? 172.27700 155.91100 116.57600 1.000 120.90416 1016 PHE C C 1
ATOM 17445 O O . PHE C 1 1016 ? 172.88300 156.00900 115.50200 1.000 120.90416 1016 PHE C O 1
ATOM 17453 N N . SER C 1 1017 ? 172.48600 154.89900 117.42200 1.000 116.01580 1017 SER C N 1
ATOM 17454 C CA . SER C 1 1017 ? 173.40900 153.82400 117.08000 1.000 116.01580 1017 SER C CA 1
ATOM 17455 C C . SER C 1 1017 ? 172.91300 153.03300 115.87700 1.000 116.01580 1017 SER C C 1
ATOM 17456 O O . SER C 1 1017 ? 173.69800 152.69000 114.98700 1.000 116.01580 1017 SER C O 1
ATOM 17459 N N . LEU C 1 1018 ? 171.61200 152.73500 115.82700 1.000 116.33387 1018 LEU C N 1
ATOM 17460 C CA . LEU C 1 1018 ? 171.08300 152.01900 114.67100 1.000 116.33387 1018 LEU C CA 1
ATOM 17461 C C . LEU C 1 1018 ? 171.09800 152.89900 113.42900 1.000 116.33387 1018 LEU C C 1
ATOM 17462 O O . LEU C 1 1018 ? 171.26300 152.40100 112.31100 1.000 116.33387 1018 LEU C O 1
ATOM 17467 N N . LEU C 1 1019 ? 170.94100 154.21400 113.60100 1.000 123.53136 1019 LEU C N 1
ATOM 17468 C CA . LEU C 1 1019 ? 171.09100 155.12700 112.47100 1.000 123.53136 1019 LEU C CA 1
ATOM 17469 C C . LEU C 1 1019 ? 172.51000 155.07600 111.91500 1.000 123.53136 1019 LEU C C 1
ATOM 17470 O O . LEU C 1 1019 ? 172.71400 155.01900 110.69500 1.000 123.53136 1019 LEU C O 1
ATOM 17475 N N . TRP C 1 1020 ? 173.50800 155.09000 112.80300 1.000 132.94743 1020 TRP C N 1
ATOM 17476 C CA . TRP C 1 1020 ? 174.89600 155.01800 112.35600 1.000 132.94743 1020 TRP C CA 1
ATOM 17477 C C . TRP C 1 1020 ? 175.21000 153.65900 111.73800 1.000 132.94743 1020 TRP C C 1
ATOM 17478 O O . TRP C 1 1020 ? 176.03100 153.56000 110.82000 1.000 132.94743 1020 TRP C O 1
ATOM 17489 N N . VAL C 1 1021 ? 174.58000 152.59800 112.24400 1.000 126.36843 1021 VAL C N 1
ATOM 17490 C CA . VAL C 1 1021 ? 174.74000 151.27900 111.63800 1.000 126.36843 1021 VAL C CA 1
ATOM 17491 C C . VAL C 1 1021 ? 174.13900 151.26100 110.23700 1.000 126.36843 1021 VAL C C 1
ATOM 17492 O O . VAL C 1 1021 ? 174.72200 150.70200 109.30000 1.000 126.36843 1021 VAL C O 1
ATOM 17496 N N . ARG C 1 1022 ? 172.96300 151.87100 110.07400 1.000 129.87220 1022 ARG C N 1
ATOM 17497 C CA . ARG C 1 1022 ? 172.31100 151.90700 108.77000 1.000 129.87220 1022 ARG C CA 1
ATOM 17498 C C . ARG C 1 1022 ? 173.12100 152.71300 107.76200 1.000 129.87220 1022 ARG C C 1
ATOM 17499 O O . ARG C 1 1022 ? 173.24400 152.31700 106.59800 1.000 129.87220 1022 ARG C O 1
ATOM 17507 N N . ILE C 1 1023 ? 173.67800 153.85100 108.18700 1.000 131.30010 1023 ILE C N 1
ATOM 17508 C CA . ILE C 1 1023 ? 174.44000 154.67300 107.25100 1.000 131.30010 1023 ILE C CA 1
ATOM 17509 C C . ILE C 1 1023 ? 175.74800 153.98700 106.86800 1.000 131.30010 1023 ILE C C 1
ATOM 17510 O O . ILE C 1 1023 ? 176.33800 154.29800 105.82600 1.000 131.30010 1023 ILE C O 1
ATOM 17515 N N . ASP C 1 1024 ? 176.21700 153.04200 107.68300 1.000 133.63523 1024 ASP C N 1
ATOM 17516 C CA . ASP C 1 1024 ? 177.43400 152.27700 107.40500 1.000 133.63523 1024 ASP C CA 1
ATOM 17517 C C . ASP C 1 1024 ? 177.11800 150.79500 107.55800 1.000 133.63523 1024 ASP C C 1
ATOM 17518 O O . ASP C 1 1024 ? 177.50800 150.16400 108.54900 1.000 133.63523 1024 ASP C O 1
ATOM 17523 N N . PRO C 1 1025 ? 176.40600 150.20100 106.58700 1.000 129.99345 1025 PRO C N 1
ATOM 17524 C CA . PRO C 1 1025 ? 176.03100 148.78600 106.67100 1.000 129.99345 1025 PRO C CA 1
ATOM 17525 C C . PRO C 1 1025 ? 177.16900 147.84800 106.27700 1.000 129.99345 1025 PRO C C 1
ATOM 17526 O O . PRO C 1 1025 ? 177.99100 148.22000 105.44000 1.000 129.99345 1025 PRO C O 1
#

Nearest PDB structures (foldseek):
  7d5k-assembly1_A  TM=1.001E+00  e=0.000E+00  Gossypium hirsutum
  6wlb-assembly1_B  TM=9.870E-01  e=4.388E-92  Populus tremula x Populus tremuloides
  8g2j-assembly1_D  TM=9.769E-01  e=6.162E-92  Populus tremula x P. tremuloides/Amanita muscaria mixed EST library
  8g27-assembly1_D  TM=9.764E-01  e=3.389E-87  Populus tremula x Populus tremuloides
  7ck1-assembly1_A  TM=8.864E-01  e=3.097E-40  Arabidopsis thaliana

Sequence (2181 aa):
ARQPLSRKVPIASSKINPYRMVIVARLLILAFFLRYRILNPVHDAIGLWLTSVICEIWFAFSWILDQFPKWFPIDRETYLDRLSLRYEREGEPNMLAPVDIFVSTVDPMKEPPLVTANTVLSILAMDYPVDKISCYISDDGASMLTFESLSETAEFARKWVPFCKKFAIEPRAPEMYFTLKVDYLKDKVQPTFVKERRAMKREYEEFKVRINALVAKAQKVPPEGWIMQDGTPWPGNNTKDHPGMIQVFLGQSGGHDTEGNELPRLVYVSREKRPGFLHHKKAGAMNALVRVSGVLTNAPFMLNLDCDHYINNSKAAREAMCFLMDPQIGRKVCYVQFPQRFDGIDRHDRYANRNTVFFDINMKGLDGIQGPVYVGTGCVFRRQALYGYEPPKGMSQMNFEKKFGQSAIFVTSTLMDQGGVPPSSSPAALLKEAIHVISCGYEDKTEWGSELGWIYGSITEDILTGFKMHCRGWRSIYCMPKLPAFKGSAPINLSDRLNQVLRWALGSVEIFFSRHCPAWYGLKGAKLRWLERFAYVNTTIYPFTSLPLLAYCTLPAICLLTDKFIMPPISTFASLFFIALFLSIFATGILELRWSGVSIEEWWRNEQFWVIGGISAHLFAVVQGLLKVLAGELYTFKWTTLLIPPTTVLIINLVGVVAGISDAINNGYQSWGPLFGKLFFSFWVIVHLYPFLKGLMGRQNRTPTIVVIWSVLLASIFSLLWVRIDPARQPLSRKVPIASSKINPYRMVIVARLLILAFFLRYRILNPVHDAIGLWLTSVICEIWFAFSWILDQFPKWFPIDRETYLDRLSLRYEREGEPNMLAPVDIFVSTVDPMKEPPLVTANTVLSILAMDYPVDKISCYISDDGASMLTFESLSETAEFARKWVPFCKKFAIEPRAPEMYFTLKVDYLKDKVQPTFVKERRAMKREYEEFKVRINALVAKAQKVPPEGWIMQDGTPWPGNNTKDHPGMIQVFLGQSGGHDTEGNELPRLVYVSREKRPGFLHHKKAGAMNALVRVSGVLTNAPFMLNLDCDHYINNSKAAREAMCFLMDPQIGRKVCYVQFPQRFDGIDRHDRYANRNTVFFDINMKGLDGIQGPVYVGTGCVFRRQALYGYEPPKGMSQMNFEKKFGQSAIFVTSTLMDQGGVPPSSSPAALLKEAIHVISCGYEDKTEWGSELGWIYGSITEDILTGFKMHCRGWRSIYCMPKLPAFKGSAPINLSDRLNQVLRWALGSVEIFFSRHCPAWYGLKGAKLRWLERFAYVNTTIYPFTSLPLLAYCTLPAICLLTDKFIMPPISTFASLFFIALFLSIFATGILELRWSGVSIEEWWRNEQFWVIGGISAHLFAVVQGLLKVLAGELYTFKWTTLLIPPTTVLIINLVGVVAGISDAINNGYQSWGPLFGKLFFSFWVIVHLYPFLKGLMGRQNRTPTIVVIWSVLLASIFSLLWVRIDPARQPLSRKVPIASSKINPYRMVIVARLLILAFFLRYRILNPVHDAIGLWLTSVICEIWFAFSWILDQFPKWFPIDRETYLDRLSLRYEREGEPNMLAPVDIFVSTVDPMKEPPLVTANTVLSILAMDYPVDKISCYISDDGASMLTFESLSETAEFARKWVPFCKKFAIEPRAPEMYFTLKVDYLKDKVQPTFVKERRAMKREYEEFKVRINALVAKAQKVPPEGWIMQDGTPWPGNNTKDHPGMIQVFLGQSGGHDTEGNELPRLVYVSREKRPGFLHHKKAGAMNALVRVSGVLTNAPFMLNLDCDHYINNSKAAREAMCFLMDPQIGRKVCYVQFPQRFDGIDRHDRYANRNTVFFDINMKGLDGIQGPVYVGTGCVFRRQALYGYEPPKGMSQMNFEKKFGQSAIFVTSTLMDQGGVPPSSSPAALLKEAIHVISCGYEDKTEWGSELGWIYGSITEDILTGFKMHCRGWRSIYCMPKLPAFKGSAPINLSDRLNQVLRWALGSVEIFFSRHCPAWYGLKGAKLRWLERFAYVNTTIYPFTSLPLLAYCTLPAICLLTDKFIMPPISTFASLFFIALFLSIFATGILELRWSGVSIEEWWRNEQFWVIGGISAHLFAVVQGLLKVLAGELYTFKWTTLLIPPTTVLIINLVGVVAGISDAINNGYQSWGPLFGKLFFSFWVIVHLYPFLKGLMGRQNRTPTIVVIWSVLLASIFSLLWVRIDP

InterPro domains:
  IPR001841 Zinc finger, RING-type [PS50089] (37-83)
  IPR005150 Cellulose synthase [PF03552] (333-1035)
  IPR013083 Zinc finger, RING/FYVE/PHD-type [G3DSA:3.30.40.10] (20-110)
  IPR027934 Cellulose synthase, RING-type zinc finger [PF14569] (27-104)
  IPR029044 Nucleotide-diphospho-sugar transferases [G3DSA:3.90.550.10] (472-624)
  IPR029044 Nucleotide-diphospho-sugar transferases [SSF53448] (346-865)

Radius of gyration: 42.87 Å; Cα contacts (8 Å, |Δi|>4): 3141; chains: 3; bounding box: 120×122×90 Å

Secondary structure (DSSP, 8-state):
----SEEEEEPPGGGTHHHHHHHHHHHHHHHHHHHHHHH---SS-HHHHHHHHHHHHHHHHHHHHHHGGGSS-EEEEE-HHHHHHHHS-TTS---PPPEEEEEEE--TTTS-HHHHHHHHHHHHT-SS-GGG-EEEEEETT--HHHHHHHHHHHHHHHHHHHHHHHHT-SS--HHHHTT-SS-TTSS---TTHHHHHHHHHHHHHHHHHHHHHHHHHHTS--SS--B-SSSSBPTTSSTTS---EEEEESSSSS-B-SSSPBPPEEEEEE----TTS---SSHHHHHHHHHHHHHH---SEEEEE-SSEEE-STTHHHHHHHHHS-TTTSTTEEEEE---EEES--SS-SS--S-HHIIIIIHHHHTTTT-----SSSEEEEHHHHTTPPPS----HHHHHHHS-S-HHHHHHHSSSSS---TT--HHHHHHHHHHHT-TTSSSSS-BTTTBSS---SS--HHHHHHHHHTTT-EEEE---SS-SEEEE---SHHHHHHHHHHHHHHHHHHTTSTT-TTTTT-SS--S-HHHHHHHHHHHHTGGGHHHHHHHHHHHHHHHTTT--SS---TTTHHHHHHHHHHHHHHHHHHHHHHH---HHHHHHHHHHHHHHIIIIIHHHHHHHHHHHHH---SPPPTTGGGHHHHHHHHHHHHHHHHHHHHHHH--STTTTTHHHHHHHHHHHHHHHHHHHHHHH-SSSSSS-SHHHHHHHHHHHHHHHHHHH--/----SEEEEEPPGGGTHHHHHHHHHHHHHHHHHHHHHHH---SS-HHHHHHHHHHHHHHHHHHHHHHGGGSS-EEEEE-HHHHHHHHS-TTS---PPPEEEEEEE--TTTS-HHHHHHHHHHHHT-SS-GGG-EEEEEETT--HHHHHHHHHHHHHHHHHHHHHHHHT-SS--HHHHTT-SS-TTSS---TTHHHHHHHHHHHHHHHHHHHHHHHHHHTS--SS--B-SSSSBPTTSSTTS---EEEEESSSSS-B-SSSPBPPEEEEEE----TTS---SSHHHHHHHHHHHHHH---SEEEEE-SSEEE-STTHHHHHHHHHS-TTTSTTEEEEE---EEES--SS-SS--S-HHIIIIIHHHHTTTT-----SSSEEEEHHHHTTPPPS----HHHHHHHS-S-HHHHHHHSSSSS---TT--HHHHHHHHHHHT-TTSSSSS-BTTTBSS---SS--HHHHHHHHHTTT-EEEE---SS-SEEEE---SHHHHHHHHHHHHHHHHHHTTSTT-TTTTT-SS--S-HHHHHHHHHHHHTGGGHHHHHHHHHHHHHHHTTT--SS---TTTHHHHHHHHHHHHHHHHHHHHHHH---HHHHHHHHHHHHHHIIIIIHHHHHHHHHHHHH---SPPPTTGGGHHHHHHHHHHHHHHHHHHHHHHH--STTTTTHHHHHHHHHHHHHHHHHHHHHHH-SSSSSS-SHHHHHHHHHHHHHHHHHHH--/----SEEEEEPPGGGTHHHHHHHHHHHHHHHHHHHHHHH---SS-HHHHHHHHHHHHHHHHHHHHHHGGGSS-EEEEE-HHHHHHHHS-TTS---PPPEEEEEEE--TTTS-HHHHHHHHHHHHT-SS-GGG-EEEEEETT--HHHHHHHHHHHHHHHHHHHHHHHHT-SS--HHHHTT-SS-TTSS---TTHHHHHHHHHHHHHHHHHHHHHHHHHHTS--SS--B-SSSSBPTTSSTTS---EEEEESSSSS-B-SSSPBPPEEEEEE----TTS---SSHHHHHHHHHHHHHH---SEEEEE-SSEEE-STTHHHHHHHHHS-TTTSTTEEEEE---EEES--SS-SS--S-HHIIIIIHHHHTTTT-----SSSEEEEHHHHTTPPPS----HHHHHHHS-S-HHHHHHHSSSSS---TT--HHHHHHHHHHHT-TTSSSSS-BTTTBSS---SS--HHHHHHHHHTTT-EEEE---SS-SEEEE---SHHHHHHHHHHHHHHHHHHTTSTT-TTTTT-SS--S-HHHHHHHHHHHHTGGGHHHHHHHHHHHHHHHTTT--SS---TTTHHHHHHHHHHHHHHHHHHHHHHH---HHHHHHHHHHHHHHIIIIIHHHHHHHHHHHHH---SPPPTTGGGHHHHHHHHHHHHHHHHHHHHHHH--STTTTTHHHHHHHHHHHHHHHHHHHHHHH-SSSSSS-SHHHHHHHHHHHHHHHHHHH--

Organism: Gossypium hirsutum (NCBI:txid3635)

Solvent-accessible surface area: 104432 Å² total; per-residue (Å²): 95,216,84,70,2,3,105,100,45,100,32,51,79,88,74,6,68,43,2,52,126,28,12,73,43,10,58,97,37,30,53,106,25,22,148,58,19,117,136,31,51,11,151,117,29,102,44,40,48,90,51,6,13,98,3,36,39,90,38,5,111,31,40,49,44,46,13,74,12,13,113,83,2,9,53,28,76,31,58,42,120,82,0,47,128,92,38,61,140,173,64,92,109,44,119,3,14,45,6,0,1,1,0,16,1,79,46,11,125,166,47,70,13,34,51,6,2,8,1,0,0,1,4,3,0,4,47,9,26,59,128,42,12,8,2,1,0,8,3,29,20,0,33,22,17,6,24,39,5,3,53,45,0,9,89,11,0,73,91,0,6,12,2,0,72,97,10,67,7,90,5,21,0,0,56,55,14,28,96,74,211,84,74,82,6,145,108,50,59,68,109,74,0,18,151,51,24,103,58,17,67,64,54,9,14,61,2,26,4,97,6,38,34,34,40,56,151,30,123,169,111,36,136,142,12,66,102,46,143,138,45,94,79,10,60,7,68,84,78,160,50,0,61,11,27,30,84,50,37,7,4,144,115,23,34,99,18,96,108,34,96,71,9,6,88,0,3,4,4,2,33,36,34,76,90,81,114,155,52,52,162,72,4,3,4,1,0,5,0,0,6,0,0,0,0,21,37,10,2,16,11,4,5,3,2,49,0,35,12,10,2,7,16,12,95,2,7,26,15,0,0,0,4,2,31,10,79,121,86,0,78,106,4,0,0,0,0,2,13,33,64,50,54,73,51,89,170,71,14,136,26,14,10,105,50,19,31,61,7,28,2,34,1,32,1,15,3,19,18,26,0,0,9,2,23,19,11,4,0,4,2,35,7,44,0,4,4,21,70,99,11,73,176,102,213,49,75,116,77,44,73,120,52,3,1,119,7,67,48,0,1,59,0,2,94,63,114,143,12,44,61,6,122,47,88,53,96,79,35,17,84,142,18,0,74,87,0,3,43,26,47,14,59,103,132,27,49,10,3,41,80,2,6,8,5,51,31,55,64,31,19,32,37,9,2,0,2,23,5,0,22,38,30,5,56,0,3,5,7,54,20,196,77,34,5,5,54,0,51,23,37,160,67,42,30,77,24,14,46,47,15,12,113,118,0,37,0,7,1,38,8,47,85,46,151,11,1,2,40,136,48,25,92,193,66,60,112,10,153,158,61,0,18,82,6,1,18,35,34,5,29,73,1,33,19,4,117,21,8,67,27,51,4,22,8,8,0,73,0,1,92,101,48,66,54,10,64,53,119,84,94,100,134,26,39,88,94,85,37,27,44,52,94,11,86,71,37,9,11,80,27,18,25,123,20,12,67,10,37,45,36,37,62,8,64,49,45,9,44,118,2,9,6,7,0,1,0,27,32,44,0,15,77,29,2,79,90,115,64,144,83,99,183,130,182,64,62,162,108,86,55,6,15,100,26,5,49,61,4,8,90,62,0,69,79,0,35,40,26,1,78,25,49,41,97,129,27,54,192,181,54,178,44,85,19,126,27,15,58,51,42,0,96,79,4,22,31,10,1,86,36,30,33,79,21,70,94,7,159,44,120,129,43,7,10,86,22,29,44,47,5,79,106,16,44,45,79,37,65,24,74,138,76,114,108,98,149,96,214,84,69,1,3,107,98,44,101,33,51,79,91,74,6,69,44,2,52,127,29,11,73,43,9,57,99,37,29,53,107,26,22,147,58,19,117,135,32,52,11,150,117,31,102,43,41,47,91,50,5,14,97,3,36,38,90,38,7,113,32,42,49,44,46,12,74,12,14,112,82,2,7,54,29,76,31,57,42,119,81,0,47,127,92,38,60,138,173,64,92,108,45,120,3,14,45,6,0,1,1,0,14,2,79,45,10,127,170,46,70,12,35,50,7,2,10,1,0,1,1,4,2,0,3,47,8,26,60,125,42,12,7,2,1,0,8,4,28,20,0,34,22,18,6,24,40,6,2,54,44,0,10,86,11,0,75,92,0,6,12,2,0,70,101,9,66,7,90,5,21,0,0,57,56,15,30,95,75,211,84,73,80,6,142,109,48,60,69,109,75,0,18,150,53,23,103,58,18,68,66,54,10,13,63,1,25,2,99,6,37,33,34,38,56,152,32,124,169,110,35,136,142,11,68,104,47,143,138,44,96,76,10,60,7,67,84,79,160,51,1,60,11,26,31,83,49,37,7,3,143,115,23,34,100,17,96,108,35,96,74,10,6,88,0,3,4,3,3,33,34,35,75,90,81,114,153,50,52,162,71,3,3,4,1,0,4,0,0,7,0,0,0,0,21,36,9,2,18,10,4,5,3,1,49,0,37,12,9,2,7,16,12,94,1,6,26,16,0,1,0,3,3,32,10,80,121,87,0,77,106,3,0,0,0,0,1,13,33,63,49,53,73,52,88,170,73,13,136,25,15,10,106,50,20,29,59,6,29,2,34,1,33,2,15,3,19,17,25,0,0,8,1,24,19,11,3,0,4,2,34,7,44,0,3,5,21,70,98,12,72,176,103,214,48,76,115,77,44,72,121,53,3,1,123,7,69,48,0,1,58,0,2,94,63,113,146,12,45,61,6,122,47,88,53,99,78,34,17,83,140,17,0,74,87,0,2,44,26,48,14,58,102,135,29,49,11,2,43,81,2,7,10,5,52,32,55,64,32,19,32,37,10,2,0,1,23,5,0,23,38,31,6,57,0,3,6,6,54,20,194,79,34,4,5,55,0,52,23,35,160,67,42,28,77,24,14,45,48,15,12,113,119,0,39,1,7,0,36,9,48,85,45,149,11,1,2,40,139,49,25,91,192,66,60,113,12,150,157,60,0,20,81,6,1,20,34,34,5,29,72,1,33,19,4,118,21,8,66,28,54,4,23,6,8,0,73,0,1,91,100,46,66,55,10,61,54,121,84,93,100,133,27,39,87,95,86,38,26,44,50,94,10,85,71,36,9,10,82,28,16,26,123,20,12,68,9,36,45,33,37,61,8,66,49,46,10,41,116,1,9,5,8,0,1,0,28,33,43,0,15,74,30,2,79,91,116,65,144,83,98,183,130,185,63,63,162,107,86,56,5,15,100,26,4,49,63,4,8,90,63,0,68,79,0,35,40,27,0,77,24,50,41,95,130,24,55,194,183,55,180,44,84,18,125,28,14,60,49,44,0,94,80,4,22,33,10,2,86,35,30,32,79,20,70,93,7,152,45,117,129,43,7,8,87,22,30,44,48,4,79,107,15,43,45,80,35,64,23,72,138,75,114,107,98,147,96,215,84,70,2,2,107,98,45,101,33,50,78,89,73,6,67,43,2,51,129,29,12,72,43,10,58,99,35,31,51,107,26,22,149,55,18,118,134,31,52,11,150,118,30,100,44,41,46,92,49,6,15,98,3,38,38,90,38,6,111,32,43,50,44,46,12,75,12,13,114,82,1,8,52,30,77,31,59,43,123,81,0,47,126,93,39,61,141,174,65,90,109,45,120,3,15,46,6,0,1,1,0,14,1,80,45,10,127,166,47,72,13,34,49,7,3,10,1,0,0,1,3,2,0,3,47,9,27,61,127,42,13,7,2,2,0,8,3,29,20,0,33,22,19,7,23,40,5,2,54,44,0,9,87,11,0,74,92,0,6,12,2,0,73,100,8,67,6,90,5,21,0,0,59,55,14,28,96,76,208,82,73,83,7,144,108,49,58,68,107,76,0,16,150,53,24,101,59,17,66,65,54,9,14,61,2,26,2,95,6,38,34,36,38,54,150,30,124,169,110,37,135,142,12,68,102,47,142,139,44,97,78,10,62,7,66,85,78,161,50,0,60,11,27,30,85,48,38,7,3,143,115,22,35,99,18,96,108,35,96,72,10,6,89,0,3,3,4,2,31,35,36,77,90,82,115,155,53,52,163,73,3,4,4,1,0,5,0,0,6,0,0,0,0,22,36,10,2,16,10,4,5,3,2,48,1,34,12,10,2,7,16,12,94,1,6,26,16,0,0,0,3,3,31,10,78,124,86,0,79,104,4,0,0,0,0,2,12,31,64,52,55,74,51,89,164,74,13,137,26,14,9,105,52,20,30,58,6,29,2,34,1,32,2,15,2,19,16,26,0,0,8,2,24,20,11,3,0,4,2,33,7,43,0,4,3,21,71,100,12,72,177,104,213,46,76,116,76,43,72,120,52,3,1,121,8,68,48,0,1,59,0,2,92,61,113,146,12,45,61,5,122,45,88,54,98,76,33,18,84,139,18,0,76,87,0,2,42,25,45,13,58,102,132,27,49,11,2,43,81,2,7,10,5,52,32,54,65,31,18,31,36,10,2,0,2,24,5,0,22,36,30,6,58,0,3,6,6,54,20,198,78,35,4,6,56,0,51,24,38,162,68,42,29,76,24,14,46,49,15,12,113,119,0,38,0,8,1,37,7,46,84,45,148,11,0,2,40,138,50,26,90,191,65,60,114,11,153,158,60,0,19,80,5,1,21,35,35,5,29,70,0,34,20,2,117,20,8,66,27,51,3,22,7,8,0,75,0,1,92,101,48,64,56,9,64,54,119,84,93,101,131,26,39,85,94,85,37,26,43,51,96,11,86,71,36,9,10,80,28,16,26,124,20,12,68,10,35,45,35,36,61,6,65,48,48,10,42,116,1,9,5,7,0,1,0,26,32,44,0,14,76,32,3,78,90,116,66,146,83,99,183,131,184,63,65,163,108,84,54,5,16,98,26,4,48,62,4,8,90,62,0,70,78,0,34,38,25,1,79,25,49,42,96,131,27,54,194,182,55,180,44,87,18,124,28,15,59,50,44,0,95,77,4,22,32,11,2,87,36,31,33,78,20,70,93,6,156,46,119,129,42,7,10,88,23,29,44,51,5,79,105,16,44,44,81,38,65,23,77,140,74,114,108,97,148

Foldseek 3Di:
DPDAQKDKAWFDPVLPVVLVVLVVVLVVLLVVLLVVLVVFAAVVDRPLLVLQSVLSVVVVVLCCLQPVLLPTFIAMDGHLPVVCCPQVPPDDPGDFFAAEEEEEAEDCVVPPLLLLLQQVQLQQQFPDPQVRYEYEYEYAQLDCLNVVSVVLSLVLSLVLRVLCVPFVQQQSGLVVRVPDPDDPVPPTDDPCNPVSVVVSNVVVVVSVVVSVVSCVVSVDADDVGAADPVGDGRQCRPSQFGAKDKDKGQPPVHFHHDVGHTTHIYMYIYFGHHPDADDARPQLSQVLVLLLCLLVWDTQKYFYAYSQKHFRGSCLVSRCCSQCVDVPNNQFAFKEAEDAAAPPQDPDDLQQQGVQCCRQRRQSSNQVFLHGFFDDHGMMGGSLLQLQDFGPPPVVVVVLCLAFFPDPQSSVSNPDPGIDGPPPPDVVVSVVCSSVSSHRCGPDSHCRQPQGGFHRADQDGRRLSRVSSQQGLHGHHYHDDPGGTMYGHTDDDCLVVLVVVLSQLLSLLSCCPDQSNLPDNCPDPGSHDVSVSSVSVSSNCLLVSLVSVLSLLQSLLVCLLPPLDNGDDDCVPSVVSVVVSVVSVVSSVVSSCSRSVDDPSSVVSVVLSSNQSSNQRSVVSVVLSVVVVVVCVNDDDDSVNSRVSLVVSLVSLVVSVLSNVLVVVVDDVPPPPSNPVSVVSSVVSNVSRPVSVQSVQAPDPDGRDPVVVVVVVVVSVVVSVVVNVPD/DPDAQKDKAWFDPVLPVVLVVLVVVLVVLLVVLLVVLVVFAAVVDRPLLVLQSVLSVVVVVLCCLQPVLLPTFIAMDGHLPVVCCPQVPPDDPGDFFAAEEEEEAEDCVVPPLLLLLQQVQLQQQFPDPQVRYEYEYEYAQLDCLNVVSVVLSLVLSLVLRVLCVPFVQQQSGLVVRVPDPDDPVPPTDDPCNPVSVVVSNVVVVVSVVVSVVSCVVSVDADDVGAADPVGDGRQCRPSQFGAKDKDKGQPPVHFHHDVGHTTHIYMYIYFGHHPDADDARPQLSQVLVLLLCLLVWDTQKYFYAYSQKHFRGSCLVSRCCSQCVDVPNNQFAFKEAEDEAAPPQDPDDLQQQGVQCCRQRRQSSNQVFLHGFFDDHGMMGGSLLQLQDFGPPPVVVVVLCLAFFPDPQSSVSNPDPGIDGPPPPDVVVSVVCSSVSSHRCGPDSHCRQPQGGFHRADQDGRRLSRVSSQQGLHGHHYHYDPGGTMYGHTDDDCLVVLVVVLSQLLSLLSCCPDQSNLPDNCPDPGSHDVSVSSVSVSSNCLLVSLVSVLSLLQSLLVCLLPPLDNGDDDCVPSVVSVVVSVVSVVSSVVSSCSRSVDDPSSVVSVVLSSNQSSNQRSVVSVVLSVVVVVVCVNDDDDSVNSRVSLVVSLVSLVVSVLSNVLVVVVDDVPPPPSNPVSVVSSVVSNVSRPVSVQSVQAPDPDGRDPVVVVVVVVVSVVVSVVVNVPD/DPDAQKDKAWFDPVLPVVLVVLVVVLVVLLVVLLVVLVVFAAVVDRPLLVLQSVLSVVVVVLCCLQPVLLPTFIAMDGHLPVVCCPQVPPDDPGDFFAAEEEEEAEDCVVPPLLLLLQQVQLQQQFPDPQVRYEYEYEYAQLDCLNVVSVVLSLVLSLVLRVLCVPFVQQQSGLVVRVPDPDDPVPPTDDPCNPVSVVVSNVVVVVSVVVSVVSCVVSVDADDVAAADPVGDGRQCRPSQFGAKDKDKGQPPVHFHHDVGHTTHIYMYIYFGHHPDADDARPQLSQVLVLLLCLLVWDTQKYFYAYSQKHFRGSCLVSRCCSQCVDVPNNQFAFKEAEDAAAPPQDPDDLQQQGVQCCRQRRQSSNQVFLHGFFDDHGMMGGSLLQLQDFGPPPVVVVVLCLAFFPDPQSSVSNPDPGIDGPPPPDVVVSVVCSSVSSHRCGPDSHCRQPQGGFHRADQDGRRLSRVSSQQGLHGHHYHYDPGGTMYGHTDDDCLVVLVVVLSQLLSLLSCCPDQSNLPDNCPDPGSHDVSVSSVSVSSNCLLVSLVSVLSLLQSLLVCLLPPLDNGDDDCVPSVVSVVVSVVSVVSSVVSSCSRSVDDPSSVVSVVLSSNQSSNQRSVVSVVLSVVVVVVCVNDDDDSVNSRVSLVVSLVSLVVSVLSNVLVVVVDDVPPPPSNPVSVVSSVVSNVSRPVSVQSVQAPDPDGRDPVVVVVVVVVSVVVSVVVNVPD